Protein 7QH2 (pdb70)

Organism: Acetobacterium woodii (strain ATCC 29683 / DSM 1030 / JCM 2381 / KCTC 1655 / WB1) (NCBI:txid931626)

Structure (mmCIF, N/CA/C/O backbone):
data_7QH2
#
_entry.id   7QH2
#
_cell.length_a   1.00
_cell.length_b   1.00
_cell.length_c   1.00
_cell.angle_alpha   90.00
_cell.angle_beta   90.00
_cell.angle_gamma   90.00
#
_symmetry.space_group_name_H-M   'P 1'
#
loop_
_entity.id
_entity.type
_entity.pdbx_description
1 polymer 'Lactate dehydrogenase (NAD(+),ferredoxin) subunit LctC'
2 polymer 'Lactate dehydrogenase (NAD(+),ferredoxin) subunit LctB'
3 polymer 'Lactate dehydrogenase (NAD(+),ferredoxin) subunit LctD'
4 non-polymer 'FLAVIN-ADENINE DINUCLEOTIDE'
5 non-polymer 'FE (III) ION'
6 water water
#
loop_
_atom_site.group_PDB
_atom_site.id
_atom_site.type_symbol
_atom_site.label_atom_id
_atom_site.label_alt_id
_atom_site.label_comp_id
_atom_site.label_asym_id
_atom_site.label_entity_id
_atom_site.label_seq_id
_atom_site.pdbx_PDB_ins_code
_atom_site.Cartn_x
_atom_site.Cartn_y
_atom_site.Cartn_z
_atom_site.occupancy
_atom_site.B_iso_or_equiv
_atom_site.auth_seq_id
_atom_site.auth_comp_id
_atom_site.auth_asym_id
_atom_site.auth_atom_id
_atom_site.pdbx_PDB_model_num
ATOM 1 N N . GLU A 1 62 ? 100.904 112.587 181.256 1.00 146.71 62 GLU A N 1
ATOM 2 C CA . GLU A 1 62 ? 99.784 112.035 180.503 1.00 146.71 62 GLU A CA 1
ATOM 3 C C . GLU A 1 62 ? 98.735 113.108 180.220 1.00 146.71 62 GLU A C 1
ATOM 4 O O . GLU A 1 62 ? 98.838 114.234 180.708 1.00 146.71 62 GLU A O 1
ATOM 10 N N . LYS A 1 63 ? 97.731 112.751 179.423 1.00 143.25 63 LYS A N 1
ATOM 11 C CA . LYS A 1 63 ? 96.774 113.710 178.894 1.00 143.25 63 LYS A CA 1
ATOM 12 C C . LYS A 1 63 ? 95.378 113.391 179.409 1.00 143.25 63 LYS A C 1
ATOM 13 O O . LYS A 1 63 ? 94.983 112.225 179.496 1.00 143.25 63 LYS A O 1
ATOM 19 N N . VAL A 1 64 ? 94.631 114.443 179.754 1.00 140.27 64 VAL A N 1
ATOM 20 C CA . VAL A 1 64 ? 93.252 114.260 180.186 1.00 140.27 64 VAL A CA 1
ATOM 21 C C . VAL A 1 64 ? 92.387 113.943 178.967 1.00 140.27 64 VAL A C 1
ATOM 22 O O . VAL A 1 64 ? 92.610 114.459 177.863 1.00 140.27 64 VAL A O 1
ATOM 26 N N . ALA A 1 65 ? 91.435 113.035 179.147 1.00 133.77 65 ALA A N 1
ATOM 27 C CA . ALA A 1 65 ? 90.597 112.566 178.055 1.00 133.77 65 ALA A CA 1
ATOM 28 C C . ALA A 1 65 ? 89.227 113.228 178.101 1.00 133.77 65 ALA A C 1
ATOM 29 O O . ALA A 1 65 ? 88.796 113.759 179.128 1.00 133.77 65 ALA A O 1
ATOM 31 N N . ILE A 1 66 ? 88.546 113.189 176.962 1.00 126.49 66 ILE A N 1
ATOM 32 C CA . ILE A 1 66 ? 87.195 113.714 176.829 1.00 126.49 66 ILE A CA 1
ATOM 33 C C . ILE A 1 66 ? 86.253 112.536 176.619 1.00 126.49 66 ILE A C 1
ATOM 34 O O . ILE A 1 66 ? 86.682 111.437 176.244 1.00 126.49 66 ILE A O 1
ATOM 39 N N . ASP A 1 67 ? 84.974 112.750 176.911 1.00 126.11 67 ASP A N 1
ATOM 40 C CA . ASP A 1 67 ? 83.933 111.779 176.593 1.00 126.11 67 ASP A CA 1
ATOM 41 C C . ASP A 1 67 ? 83.264 112.197 175.288 1.00 126.11 67 ASP A C 1
ATOM 42 O O . ASP A 1 67 ? 82.539 113.193 175.228 1.00 126.11 67 ASP A O 1
ATOM 47 N N . LYS A 1 68 ? 83.525 111.440 174.222 1.00 120.42 68 LYS A N 1
ATOM 48 C CA . LYS A 1 68 ? 82.959 111.772 172.920 1.00 120.42 68 LYS A CA 1
ATOM 49 C C . LYS A 1 68 ? 81.508 111.328 172.772 1.00 120.42 68 LYS A C 1
ATOM 50 O O . LYS A 1 68 ? 80.912 111.569 171.717 1.00 120.42 68 LYS A O 1
ATOM 56 N N . SER A 1 69 ? 80.933 110.681 173.790 1.00 122.00 69 SER A N 1
ATOM 57 C CA . SER A 1 69 ? 79.524 110.308 173.734 1.00 122.00 69 SER A CA 1
ATOM 58 C C . SER A 1 69 ? 78.616 111.517 173.906 1.00 122.00 69 SER A C 1
ATOM 59 O O . SER A 1 69 ? 77.455 111.483 173.482 1.00 122.00 69 SER A O 1
ATOM 62 N N . LEU A 1 70 ? 79.125 112.584 174.526 1.00 121.52 70 LEU A N 1
ATOM 63 C CA . LEU A 1 70 ? 78.337 113.797 174.713 1.00 121.52 70 LEU A CA 1
ATOM 64 C C . LEU A 1 70 ? 78.118 114.522 173.394 1.00 121.52 70 LEU A C 1
ATOM 65 O O . LEU A 1 70 ? 77.065 115.135 173.182 1.00 121.52 70 LEU A O 1
ATOM 70 N N . TYR A 1 71 ? 79.091 114.446 172.493 1.00 117.90 71 TYR A N 1
ATOM 71 C CA . TYR A 1 71 ? 79.045 115.155 171.220 1.00 117.90 71 TYR A CA 1
ATOM 72 C C . TYR A 1 71 ? 78.671 114.159 170.131 1.00 117.90 71 TYR A C 1
ATOM 73 O O . TYR A 1 71 ? 79.456 113.268 169.795 1.00 117.90 71 TYR A O 1
ATOM 82 N N . ARG A 1 72 ? 77.470 114.305 169.581 1.00 117.24 72 ARG A N 1
ATOM 83 C CA . ARG A 1 72 ? 77.004 113.439 168.511 1.00 117.24 72 ARG A CA 1
ATOM 84 C C . ARG A 1 72 ? 76.254 114.259 167.472 1.00 117.24 72 ARG A C 1
ATOM 85 O O . ARG A 1 72 ? 75.639 115.282 167.790 1.00 117.24 72 ARG A O 1
ATOM 93 N N . GLY A 1 73 ? 76.326 113.807 166.228 1.00 115.87 73 GLY A N 1
ATOM 94 C CA . GLY A 1 73 ? 75.723 114.491 165.106 1.00 115.87 73 GLY A CA 1
ATOM 95 C C . GLY A 1 73 ? 76.763 115.175 164.232 1.00 115.87 73 GLY A C 1
ATOM 96 O O . GLY A 1 73 ? 77.805 115.646 164.694 1.00 115.87 73 GLY A O 1
ATOM 97 N N . ILE A 1 74 ? 76.462 115.220 162.935 1.00 114.57 74 ILE A N 1
ATOM 98 C CA . ILE A 1 74 ? 77.345 115.857 161.965 1.00 114.57 74 ILE A CA 1
ATOM 99 C C . ILE A 1 74 ? 76.596 117.007 161.304 1.00 114.57 74 ILE A C 1
ATOM 100 O O . ILE A 1 74 ? 75.593 116.795 160.614 1.00 114.57 74 ILE A O 1
ATOM 105 N N . THR A 1 75 ? 77.076 118.229 161.513 1.00 112.65 75 THR A N 1
ATOM 106 C CA . THR A 1 75 ? 76.356 119.405 161.047 1.00 112.65 75 THR A CA 1
ATOM 107 C C . THR A 1 75 ? 76.958 119.935 159.752 1.00 112.65 75 THR A C 1
ATOM 108 O O . THR A 1 75 ? 78.170 120.134 159.645 1.00 112.65 75 THR A O 1
ATOM 112 N N . VAL A 1 76 ? 76.102 120.160 158.758 1.00 112.00 76 VAL A N 1
ATOM 113 C CA . VAL A 1 76 ? 76.484 120.841 157.528 1.00 112.00 76 VAL A CA 1
ATOM 114 C C . VAL A 1 76 ? 76.019 122.287 157.606 1.00 112.00 76 VAL A C 1
ATOM 115 O O . VAL A 1 76 ? 74.812 122.558 157.608 1.00 112.00 76 VAL A O 1
ATOM 119 N N . TYR A 1 77 ? 76.969 123.216 157.661 1.00 110.21 77 TYR A N 1
ATOM 120 C CA . TYR A 1 77 ? 76.619 124.627 157.597 1.00 110.21 77 TYR A CA 1
ATOM 121 C C . TYR A 1 77 ? 76.190 124.988 156.182 1.00 110.21 77 TYR A C 1
ATOM 122 O O . TYR A 1 77 ? 76.947 124.822 155.222 1.00 110.21 77 TYR A O 1
ATOM 131 N N . VAL A 1 78 ? 74.965 125.482 156.057 1.00 112.80 78 VAL A N 1
ATOM 132 C CA . VAL A 1 78 ? 74.344 125.736 154.765 1.00 112.80 78 VAL A CA 1
ATOM 133 C C . VAL A 1 78 ? 74.880 127.069 154.257 1.00 112.80 78 VAL A C 1
ATOM 134 O O . VAL A 1 78 ? 74.648 128.119 154.861 1.00 112.80 78 VAL A O 1
ATOM 138 N N . ASP A 1 79 ? 75.605 127.025 153.143 1.00 115.13 79 ASP A N 1
ATOM 139 C CA . ASP A 1 79 ? 76.120 128.248 152.545 1.00 115.13 79 ASP A CA 1
ATOM 140 C C . ASP A 1 79 ? 75.134 128.782 151.514 1.00 115.13 79 ASP A C 1
ATOM 141 O O . ASP A 1 79 ? 74.621 128.038 150.674 1.00 115.13 79 ASP A O 1
ATOM 146 N N . HIS A 1 80 ? 74.882 130.085 151.579 1.00 119.38 80 HIS A N 1
ATOM 147 C CA . HIS A 1 80 ? 73.909 130.727 150.709 1.00 119.38 80 HIS A CA 1
ATOM 148 C C . HIS A 1 80 ? 74.232 132.210 150.631 1.00 119.38 80 HIS A C 1
ATOM 149 O O . HIS A 1 80 ? 74.954 132.751 151.472 1.00 119.38 80 HIS A O 1
ATOM 156 N N . ILE A 1 81 ? 73.678 132.863 149.613 1.00 122.48 81 ILE A N 1
ATOM 157 C CA . ILE A 1 81 ? 73.793 134.309 149.446 1.00 122.48 81 ILE A CA 1
ATOM 158 C C . ILE A 1 81 ? 72.367 134.835 149.327 1.00 122.48 81 ILE A C 1
ATOM 159 O O . ILE A 1 81 ? 71.779 134.807 148.237 1.00 122.48 81 ILE A O 1
ATOM 164 N N . GLU A 1 82 ? 71.816 135.305 150.457 1.00 124.60 82 GLU A N 1
ATOM 165 C CA . GLU A 1 82 ? 70.449 135.835 150.572 1.00 124.60 82 GLU A CA 1
ATOM 166 C C . GLU A 1 82 ? 69.395 134.846 150.075 1.00 124.60 82 GLU A C 1
ATOM 167 O O . GLU A 1 82 ? 68.485 135.205 149.325 1.00 124.60 82 GLU A O 1
ATOM 173 N N . GLY A 1 83 ? 69.518 133.590 150.495 1.00 123.14 83 GLY A N 1
ATOM 174 C CA . GLY A 1 83 ? 68.539 132.581 150.160 1.00 123.14 83 GLY A CA 1
ATOM 175 C C . GLY A 1 83 ? 68.980 131.535 149.164 1.00 123.14 83 GLY A C 1
ATOM 176 O O . GLY A 1 83 ? 68.674 130.353 149.364 1.00 123.14 83 GLY A O 1
ATOM 177 N N . GLN A 1 84 ? 69.696 131.918 148.111 1.00 122.39 84 GLN A N 1
ATOM 178 C CA . GLN A 1 84 ? 70.081 130.980 147.059 1.00 122.39 84 GLN A CA 1
ATOM 179 C C . GLN A 1 84 ? 71.250 130.151 147.573 1.00 122.39 84 GLN A C 1
ATOM 180 O O . GLN A 1 84 ? 72.353 130.665 147.771 1.00 122.39 84 GLN A O 1
ATOM 186 N N . ILE A 1 85 ? 71.001 128.858 147.785 1.00 117.73 85 ILE A N 1
ATOM 187 C CA . ILE A 1 85 ? 71.975 127.982 148.422 1.00 117.73 85 ILE A CA 1
ATOM 188 C C . ILE A 1 85 ? 73.094 127.647 147.444 1.00 117.73 85 ILE A C 1
ATOM 189 O O . ILE A 1 85 ? 72.849 127.341 146.269 1.00 117.73 85 ILE A O 1
ATOM 194 N N . HIS A 1 86 ? 74.333 127.739 147.924 1.00 114.76 86 HIS A N 1
ATOM 195 C CA . HIS A 1 86 ? 75.484 127.288 147.162 1.00 114.76 86 HIS A CA 1
ATOM 196 C C . HIS A 1 86 ? 75.410 125.775 146.948 1.00 114.76 86 HIS A C 1
ATOM 197 O O . HIS A 1 86 ? 74.930 125.042 147.817 1.00 114.76 86 HIS A O 1
ATOM 204 N N . PRO A 1 87 ? 75.864 125.282 145.791 1.00 114.67 87 PRO A N 1
ATOM 205 C CA . PRO A 1 87 ? 75.812 123.829 145.548 1.00 114.67 87 PRO A CA 1
ATOM 206 C C . PRO A 1 87 ? 76.802 123.014 146.369 1.00 114.67 87 PRO A C 1
ATOM 207 O O . PRO A 1 87 ? 76.765 121.780 146.298 1.00 114.67 87 PRO A O 1
ATOM 211 N N . VAL A 1 88 ? 77.684 123.653 147.144 1.00 114.11 88 VAL A N 1
ATOM 212 C CA . VAL A 1 88 ? 78.608 122.896 147.984 1.00 114.11 88 VAL A CA 1
ATOM 213 C C . VAL A 1 88 ? 77.880 122.320 149.197 1.00 114.11 88 VAL A C 1
ATOM 214 O O . VAL A 1 88 ? 78.362 121.369 149.822 1.00 114.11 88 VAL A O 1
ATOM 218 N N . THR A 1 89 ? 76.703 122.860 149.534 1.00 114.74 89 THR A N 1
ATOM 219 C CA . THR A 1 89 ? 75.941 122.354 150.672 1.00 114.74 89 THR A CA 1
ATOM 220 C C . THR A 1 89 ? 75.365 120.970 150.398 1.00 114.74 89 THR A C 1
ATOM 221 O O . THR A 1 89 ? 75.416 120.096 151.271 1.00 114.74 89 THR A O 1
ATOM 225 N N . PHE A 1 90 ? 74.840 120.747 149.190 1.00 117.62 90 PHE A N 1
ATOM 226 C CA . PHE A 1 90 ? 74.211 119.468 148.875 1.00 117.62 90 PHE A CA 1
ATOM 227 C C . PHE A 1 90 ? 75.244 118.358 148.729 1.00 117.62 90 PHE A C 1
ATOM 228 O O . PHE A 1 90 ? 74.954 117.196 149.031 1.00 117.62 90 PHE A O 1
ATOM 236 N N . GLU A 1 91 ? 76.455 118.695 148.277 1.00 116.76 91 GLU A N 1
ATOM 237 C CA . GLU A 1 91 ? 77.520 117.698 148.219 1.00 116.76 91 GLU A CA 1
ATOM 238 C C . GLU A 1 91 ? 77.984 117.290 149.610 1.00 116.76 91 GLU A C 1
ATOM 239 O O . GLU A 1 91 ? 78.465 116.167 149.798 1.00 116.76 91 GLU A O 1
ATOM 245 N N . LEU A 1 92 ? 77.852 118.181 150.594 1.00 114.21 92 LEU A N 1
ATOM 246 C CA . LEU A 1 92 ? 78.272 117.838 151.946 1.00 114.21 92 LEU A CA 1
ATOM 247 C C . LEU A 1 92 ? 77.210 117.039 152.681 1.00 114.21 92 LEU A C 1
ATOM 248 O O . LEU A 1 92 ? 77.537 116.312 153.623 1.00 114.21 92 LEU A O 1
ATOM 253 N N . ILE A 1 93 ? 75.943 117.167 152.278 1.00 115.90 93 ILE A N 1
ATOM 254 C CA . ILE A 1 93 ? 74.881 116.372 152.888 1.00 115.90 93 ILE A CA 1
ATOM 255 C C . ILE A 1 93 ? 75.033 114.904 152.514 1.00 115.90 93 ILE A C 1
ATOM 256 O O . ILE A 1 93 ? 74.912 114.021 153.373 1.00 115.90 93 ILE A O 1
ATOM 261 N N . GLY A 1 94 ? 75.336 114.619 151.244 1.00 116.60 94 GLY A N 1
ATOM 262 C CA . GLY A 1 94 ? 75.597 113.251 150.834 1.00 116.60 94 GLY A CA 1
ATOM 263 C C . GLY A 1 94 ? 76.865 112.672 151.419 1.00 116.60 94 GLY A C 1
ATOM 264 O O . GLY A 1 94 ? 76.974 111.453 151.578 1.00 116.60 94 GLY A O 1
ATOM 265 N N . LYS A 1 95 ? 77.838 113.524 151.745 1.00 114.81 95 LYS A N 1
ATOM 266 C CA . LYS A 1 95 ? 79.018 113.036 152.446 1.00 114.81 95 LYS A CA 1
ATOM 267 C C . LYS A 1 95 ? 78.747 112.854 153.933 1.00 114.81 95 LYS A C 1
ATOM 268 O O . LYS A 1 95 ? 79.259 111.906 154.537 1.00 114.81 95 LYS A O 1
ATOM 274 N N . ALA A 1 96 ? 77.938 113.734 154.533 1.00 116.75 96 ALA A N 1
ATOM 275 C CA . ALA A 1 96 ? 77.632 113.604 155.956 1.00 116.75 96 ALA A CA 1
ATOM 276 C C . ALA A 1 96 ? 76.739 112.402 156.223 1.00 116.75 96 ALA A C 1
ATOM 277 O O . ALA A 1 96 ? 76.895 111.727 157.245 1.00 116.75 96 ALA A O 1
ATOM 279 N N . ARG A 1 97 ? 75.801 112.114 155.315 1.00 119.33 97 ARG A N 1
ATOM 280 C CA . ARG A 1 97 ? 74.965 110.927 155.469 1.00 119.33 97 ARG A CA 1
ATOM 281 C C . ARG A 1 97 ? 75.765 109.648 155.259 1.00 119.33 97 ARG A C 1
ATOM 282 O O . ARG A 1 97 ? 75.398 108.595 155.793 1.00 119.33 97 ARG A O 1
ATOM 290 N N . GLU A 1 98 ? 76.854 109.718 154.494 1.00 118.13 98 GLU A N 1
ATOM 291 C CA . GLU A 1 98 ? 77.754 108.579 154.360 1.00 118.13 98 GLU A CA 1
ATOM 292 C C . GLU A 1 98 ? 78.621 108.414 155.604 1.00 118.13 98 GLU A C 1
ATOM 293 O O . GLU A 1 98 ? 78.810 107.293 156.091 1.00 118.13 98 GLU A O 1
ATOM 299 N N . LEU A 1 99 ? 79.138 109.523 156.142 1.00 116.50 99 LEU A N 1
ATOM 300 C CA . LEU A 1 99 ? 80.028 109.449 157.298 1.00 116.50 99 LEU A CA 1
ATOM 301 C C . LEU A 1 99 ? 79.274 109.121 158.581 1.00 116.50 99 LEU A C 1
ATOM 302 O O . LEU A 1 99 ? 79.796 108.396 159.435 1.00 116.50 99 LEU A O 1
ATOM 307 N N . ALA A 1 100 ? 78.053 109.639 158.740 1.00 117.85 100 ALA A N 1
ATOM 308 C CA . ALA A 1 100 ? 77.316 109.402 159.978 1.00 117.85 100 ALA A CA 1
ATOM 309 C C . ALA A 1 100 ? 76.657 108.028 159.993 1.00 117.85 100 ALA A C 1
ATOM 310 O O . ALA A 1 100 ? 76.180 107.585 161.044 1.00 117.85 100 ALA A O 1
ATOM 312 N N . ALA A 1 101 ? 76.609 107.346 158.846 1.00 118.66 101 ALA A N 1
ATOM 313 C CA . ALA A 1 101 ? 76.109 105.976 158.822 1.00 118.66 101 ALA A CA 1
ATOM 314 C C . ALA A 1 101 ? 77.147 104.998 159.356 1.00 118.66 101 ALA A C 1
ATOM 315 O O . ALA A 1 101 ? 76.802 103.873 159.737 1.00 118.66 101 ALA A O 1
ATOM 317 N N . VAL A 1 102 ? 78.417 105.409 159.389 1.00 118.51 102 VAL A N 1
ATOM 318 C CA . VAL A 1 102 ? 79.472 104.584 159.967 1.00 118.51 102 VAL A CA 1
ATOM 319 C C . VAL A 1 102 ? 79.331 104.527 161.483 1.00 118.51 102 VAL A C 1
ATOM 320 O O . VAL A 1 102 ? 79.606 103.494 162.107 1.00 118.51 102 VAL A O 1
ATOM 324 N N . ILE A 1 103 ? 78.852 105.609 162.094 1.00 118.90 103 ILE A N 1
ATOM 325 C CA . ILE A 1 103 ? 78.821 105.744 163.544 1.00 118.90 103 ILE A CA 1
ATOM 326 C C . ILE A 1 103 ? 77.410 105.765 164.108 1.00 118.90 103 ILE A C 1
ATOM 327 O O . ILE A 1 103 ? 77.241 105.619 165.323 1.00 118.90 103 ILE A O 1
ATOM 332 N N . GLY A 1 104 ? 76.389 105.928 163.269 1.00 118.84 104 GLY A N 1
ATOM 333 C CA . GLY A 1 104 ? 75.020 105.968 163.738 1.00 118.84 104 GLY A CA 1
ATOM 334 C C . GLY A 1 104 ? 74.550 107.315 164.236 1.00 118.84 104 GLY A C 1
ATOM 335 O O . GLY A 1 104 ? 73.540 107.374 164.949 1.00 118.84 104 GLY A O 1
ATOM 336 N N . HIS A 1 105 ? 75.245 108.394 163.893 1.00 119.31 105 HIS A N 1
ATOM 337 C CA . HIS A 1 105 ? 74.862 109.715 164.358 1.00 119.31 105 HIS A CA 1
ATOM 338 C C . HIS A 1 105 ? 73.866 110.353 163.389 1.00 119.31 105 HIS A C 1
ATOM 339 O O . HIS A 1 105 ? 73.769 109.944 162.230 1.00 119.31 105 HIS A O 1
ATOM 346 N N . PRO A 1 106 ? 73.083 111.331 163.846 1.00 118.73 106 PRO A N 1
ATOM 347 C CA . PRO A 1 106 ? 72.231 112.070 162.908 1.00 118.73 106 PRO A CA 1
ATOM 348 C C . PRO A 1 106 ? 73.027 113.091 162.108 1.00 118.73 106 PRO A C 1
ATOM 349 O O . PRO A 1 106 ? 74.221 113.301 162.335 1.00 118.73 106 PRO A O 1
ATOM 353 N N . VAL A 1 107 ? 72.346 113.730 161.161 1.00 118.96 107 VAL A N 1
ATOM 354 C CA . VAL A 1 107 ? 72.949 114.724 160.279 1.00 118.96 107 VAL A CA 1
ATOM 355 C C . VAL A 1 107 ? 72.173 116.022 160.469 1.00 118.96 107 VAL A C 1
ATOM 356 O O . VAL A 1 107 ? 70.958 116.071 160.261 1.00 118.96 107 VAL A O 1
ATOM 360 N N . TYR A 1 108 ? 72.876 117.081 160.859 1.00 117.87 108 TYR A N 1
ATOM 361 C CA . TYR A 1 108 ? 72.234 118.361 161.112 1.00 117.87 108 TYR A CA 1
ATOM 362 C C . TYR A 1 108 ? 72.568 119.371 160.020 1.00 117.87 108 TYR A C 1
ATOM 363 O O . TYR A 1 108 ? 73.505 119.190 159.237 1.00 117.87 108 TYR A O 1
ATOM 372 N N . ALA A 1 109 ? 71.783 120.447 159.976 1.00 116.52 109 ALA A N 1
ATOM 373 C CA . ALA A 1 109 ? 72.015 121.551 159.051 1.00 116.52 109 ALA A CA 1
ATOM 374 C C . ALA A 1 109 ? 71.787 122.861 159.785 1.00 116.52 109 ALA A C 1
ATOM 375 O O . ALA A 1 109 ? 70.735 123.052 160.402 1.00 116.52 109 ALA A O 1
ATOM 377 N N . LEU A 1 110 ? 72.766 123.757 159.716 1.00 113.53 110 LEU A N 1
ATOM 378 C CA . LEU A 1 110 ? 72.630 125.060 160.347 1.00 113.53 110 LEU A CA 1
ATOM 379 C C . LEU A 1 110 ? 72.291 126.122 159.306 1.00 113.53 110 LEU A C 1
ATOM 380 O O . LEU A 1 110 ? 72.898 126.192 158.235 1.00 113.53 110 LEU A O 1
ATOM 385 N N . LEU A 1 111 ? 71.315 126.963 159.638 1.00 116.61 111 LEU A N 1
ATOM 386 C CA . LEU A 1 111 ? 70.768 127.912 158.682 1.00 116.61 111 LEU A CA 1
ATOM 387 C C . LEU A 1 111 ? 70.777 129.307 159.294 1.00 116.61 111 LEU A C 1
ATOM 388 O O . LEU A 1 111 ? 70.237 129.526 160.382 1.00 116.61 111 LEU A O 1
ATOM 393 N N . MET A 1 112 ? 71.396 130.246 158.580 1.00 115.48 112 MET A N 1
ATOM 394 C CA . MET A 1 112 ? 71.580 131.611 159.057 1.00 115.48 112 MET A CA 1
ATOM 395 C C . MET A 1 112 ? 71.195 132.584 157.954 1.00 115.48 112 MET A C 1
ATOM 396 O O . MET A 1 112 ? 71.713 132.495 156.839 1.00 115.48 112 MET A O 1
ATOM 401 N N . GLY A 1 113 ? 70.308 133.517 158.273 1.00 119.63 113 GLY A N 1
ATOM 402 C CA . GLY A 1 113 ? 69.883 134.506 157.304 1.00 119.63 113 GLY A CA 1
ATOM 403 C C . GLY A 1 113 ? 68.777 135.368 157.868 1.00 119.63 113 GLY A C 1
ATOM 404 O O . GLY A 1 113 ? 68.539 135.404 159.079 1.00 119.63 113 GLY A O 1
ATOM 405 N N . THR A 1 114 ? 68.101 136.072 156.957 1.00 123.98 114 THR A N 1
ATOM 406 C CA . THR A 1 114 ? 67.039 137.002 157.326 1.00 123.98 114 THR A CA 1
ATOM 407 C C . THR A 1 114 ? 65.645 136.548 156.895 1.00 123.98 114 THR A C 1
ATOM 408 O O . THR A 1 114 ? 64.731 136.550 157.725 1.00 123.98 114 THR A O 1
ATOM 412 N N . ASN A 1 115 ? 65.454 136.161 155.633 1.00 126.25 115 ASN A N 1
ATOM 413 C CA . ASN A 1 115 ? 64.147 135.718 155.143 1.00 126.25 115 ASN A CA 1
ATOM 414 C C . ASN A 1 115 ? 64.175 134.306 154.570 1.00 126.25 115 ASN A C 1
ATOM 415 O O . ASN A 1 115 ? 63.556 134.049 153.534 1.00 126.25 115 ASN A O 1
ATOM 420 N N . ILE A 1 116 ? 64.866 133.375 155.222 1.00 126.20 116 ILE A N 1
ATOM 421 C CA . ILE A 1 116 ? 65.152 132.105 154.563 1.00 126.20 116 ILE A CA 1
ATOM 422 C C . ILE A 1 116 ? 64.557 130.909 155.299 1.00 126.20 116 ILE A C 1
ATOM 423 O O . ILE A 1 116 ? 65.021 129.776 155.125 1.00 126.20 116 ILE A O 1
ATOM 428 N N . THR A 1 117 ? 63.509 131.128 156.097 1.00 127.86 117 THR A N 1
ATOM 429 C CA . THR A 1 117 ? 62.919 130.001 156.817 1.00 127.86 117 THR A CA 1
ATOM 430 C C . THR A 1 117 ? 62.087 129.111 155.898 1.00 127.86 117 THR A C 1
ATOM 431 O O . THR A 1 117 ? 61.826 127.950 156.232 1.00 127.86 117 THR A O 1
ATOM 435 N N . GLU A 1 118 ? 61.685 129.621 154.729 1.00 129.94 118 GLU A N 1
ATOM 436 C CA . GLU A 1 118 ? 60.980 128.788 153.760 1.00 129.94 118 GLU A CA 1
ATOM 437 C C . GLU A 1 118 ? 61.949 127.995 152.894 1.00 129.94 118 GLU A C 1
ATOM 438 O O . GLU A 1 118 ? 61.521 127.164 152.087 1.00 129.94 118 GLU A O 1
ATOM 444 N N . LYS A 1 119 ? 63.252 128.246 153.038 1.00 128.90 119 LYS A N 1
ATOM 445 C CA . LYS A 1 119 ? 64.250 127.452 152.332 1.00 128.90 119 LYS A CA 1
ATOM 446 C C . LYS A 1 119 ? 64.712 126.259 153.161 1.00 128.90 119 LYS A C 1
ATOM 447 O O . LYS A 1 119 ? 65.710 125.618 152.815 1.00 128.90 119 LYS A O 1
ATOM 453 N N . ALA A 1 120 ? 64.009 125.950 154.254 1.00 130.09 120 ALA A N 1
ATOM 454 C CA . ALA A 1 120 ? 64.486 124.927 155.177 1.00 130.09 120 ALA A CA 1
ATOM 455 C C . ALA A 1 120 ? 64.056 123.523 154.772 1.00 130.09 120 ALA A C 1
ATOM 456 O O . ALA A 1 120 ? 64.806 122.566 154.993 1.00 130.09 120 ALA A O 1
ATOM 458 N N . ASP A 1 121 ? 62.860 123.361 154.197 1.00 132.62 121 ASP A N 1
ATOM 459 C CA . ASP A 1 121 ? 62.429 122.013 153.829 1.00 132.62 121 ASP A CA 1
ATOM 460 C C . ASP A 1 121 ? 63.047 121.553 152.510 1.00 132.62 121 ASP A C 1
ATOM 461 O O . ASP A 1 121 ? 62.924 120.376 152.157 1.00 132.62 121 ASP A O 1
ATOM 466 N N . GLU A 1 122 ? 63.704 122.454 151.769 1.00 131.52 122 GLU A N 1
ATOM 467 C CA . GLU A 1 122 ? 64.627 122.009 150.725 1.00 131.52 122 GLU A CA 1
ATOM 468 C C . GLU A 1 122 ? 65.796 121.225 151.306 1.00 131.52 122 GLU A C 1
ATOM 469 O O . GLU A 1 122 ? 66.309 120.306 150.658 1.00 131.52 122 GLU A O 1
ATOM 475 N N . LEU A 1 123 ? 66.239 121.575 152.516 1.00 128.14 123 LEU A N 1
ATOM 476 C CA . LEU A 1 123 ? 67.267 120.781 153.177 1.00 128.14 123 LEU A CA 1
ATOM 477 C C . LEU A 1 123 ? 66.707 119.452 153.660 1.00 128.14 123 LEU A C 1
ATOM 478 O O . LEU A 1 123 ? 67.447 118.467 153.756 1.00 128.14 123 LEU A O 1
ATOM 483 N N . LEU A 1 124 ? 65.405 119.404 153.958 1.00 129.98 124 LEU A N 1
ATOM 484 C CA . LEU A 1 124 ? 64.790 118.170 154.436 1.00 129.98 124 LEU A CA 1
ATOM 485 C C . LEU A 1 124 ? 64.623 117.150 153.318 1.00 129.98 124 LEU A C 1
ATOM 486 O O . LEU A 1 124 ? 64.519 115.948 153.589 1.00 129.98 124 LEU A O 1
ATOM 491 N N . LYS A 1 125 ? 64.596 117.602 152.063 1.00 130.26 125 LYS A N 1
ATOM 492 C CA . LYS A 1 125 ? 64.438 116.707 150.924 1.00 130.26 125 LYS A CA 1
ATOM 493 C C . LYS A 1 125 ? 65.734 116.021 150.510 1.00 130.26 125 LYS A C 1
ATOM 494 O O . LYS A 1 125 ? 65.735 115.293 149.512 1.00 130.26 125 LYS A O 1
ATOM 500 N N . TYR A 1 126 ? 66.832 116.242 151.229 1.00 126.47 126 TYR A N 1
ATOM 501 C CA . TYR A 1 126 ? 68.082 115.547 150.951 1.00 126.47 126 TYR A CA 1
ATOM 502 C C . TYR A 1 126 ? 68.449 114.533 152.027 1.00 126.47 126 TYR A C 1
ATOM 503 O O . TYR A 1 126 ? 69.494 113.885 151.911 1.00 126.47 126 TYR A O 1
ATOM 512 N N . GLY A 1 127 ? 67.624 114.379 153.061 1.00 126.01 127 GLY A N 1
ATOM 513 C CA . GLY A 1 127 ? 67.899 113.430 154.119 1.00 126.01 127 GLY A CA 1
ATOM 514 C C . GLY A 1 127 ? 68.432 114.028 155.400 1.00 126.01 127 GLY A C 1
ATOM 515 O O . GLY A 1 127 ? 68.995 113.293 156.220 1.00 126.01 127 GLY A O 1
ATOM 516 N N . VAL A 1 128 ? 68.271 115.337 155.605 1.00 124.52 128 VAL A N 1
ATOM 517 C CA . VAL A 1 128 ? 68.802 115.973 156.803 1.00 124.52 128 VAL A CA 1
ATOM 518 C C . VAL A 1 128 ? 67.845 115.754 157.967 1.00 124.52 128 VAL A C 1
ATOM 519 O O . VAL A 1 128 ? 66.633 115.979 157.854 1.00 124.52 128 VAL A O 1
ATOM 523 N N . ASP A 1 129 ? 68.394 115.303 159.101 1.00 123.37 129 ASP A N 1
ATOM 524 C CA . ASP A 1 129 ? 67.568 114.978 160.259 1.00 123.37 129 ASP A CA 1
ATOM 525 C C . ASP A 1 129 ? 67.018 116.223 160.949 1.00 123.37 129 ASP A C 1
ATOM 526 O O . ASP A 1 129 ? 65.834 116.256 161.301 1.00 123.37 129 ASP A O 1
ATOM 531 N N . LYS A 1 130 ? 67.842 117.248 161.154 1.00 122.84 130 LYS A N 1
ATOM 532 C CA . LYS A 1 130 ? 67.367 118.462 161.804 1.00 122.84 130 LYS A CA 1
ATOM 533 C C . LYS A 1 130 ? 67.951 119.674 161.097 1.00 122.84 130 LYS A C 1
ATOM 534 O O . LYS A 1 130 ? 69.148 119.722 160.803 1.00 122.84 130 LYS A O 1
ATOM 540 N N . VAL A 1 131 ? 67.092 120.659 160.843 1.00 122.78 131 VAL A N 1
ATOM 541 C CA . VAL A 1 131 ? 67.478 121.901 160.176 1.00 122.78 131 VAL A CA 1
ATOM 542 C C . VAL A 1 131 ? 67.298 123.019 161.200 1.00 122.78 131 VAL A C 1
ATOM 543 O O . VAL A 1 131 ? 66.194 123.538 161.391 1.00 122.78 131 VAL A O 1
ATOM 547 N N . PHE A 1 132 ? 68.385 123.392 161.870 1.00 118.87 132 PHE A N 1
ATOM 548 C CA . PHE A 1 132 ? 68.331 124.484 162.831 1.00 118.87 132 PHE A CA 1
ATOM 549 C C . PHE A 1 132 ? 68.404 125.821 162.106 1.00 118.87 132 PHE A C 1
ATOM 550 O O . PHE A 1 132 ? 69.381 126.119 161.413 1.00 118.87 132 PHE A O 1
ATOM 558 N N . VAL A 1 133 ? 67.361 126.630 162.266 1.00 119.61 133 VAL A N 1
ATOM 559 C CA . VAL A 1 133 ? 67.208 127.860 161.500 1.00 119.61 133 VAL A CA 1
ATOM 560 C C . VAL A 1 133 ? 67.309 129.056 162.435 1.00 119.61 133 VAL A C 1
ATOM 561 O O . VAL A 1 133 ? 66.488 129.220 163.343 1.00 119.61 133 VAL A O 1
ATOM 565 N N . TYR A 1 134 ? 68.318 129.892 162.207 1.00 117.29 134 TYR A N 1
ATOM 566 C CA . TYR A 1 134 ? 68.429 131.200 162.836 1.00 117.29 134 TYR A CA 1
ATOM 567 C C . TYR A 1 134 ? 68.057 132.255 161.806 1.00 117.29 134 TYR A C 1
ATOM 568 O O . TYR A 1 134 ? 68.751 132.418 160.798 1.00 117.29 134 TYR A O 1
ATOM 577 N N . ASP A 1 135 ? 66.964 132.974 162.060 1.00 122.73 135 ASP A N 1
ATOM 578 C CA . ASP A 1 135 ? 66.350 133.822 161.047 1.00 122.73 135 ASP A CA 1
ATOM 579 C C . ASP A 1 135 ? 66.184 135.250 161.578 1.00 122.73 135 ASP A C 1
ATOM 580 O O . ASP A 1 135 ? 65.124 135.862 161.504 1.00 122.73 135 ASP A O 1
ATOM 585 N N . LYS A 1 136 ? 67.270 135.796 162.125 1.00 122.16 136 LYS A N 1
ATOM 586 C CA . LYS A 1 136 ? 67.251 137.146 162.662 1.00 122.16 136 LYS A CA 1
ATOM 587 C C . LYS A 1 136 ? 67.539 138.167 161.557 1.00 122.16 136 LYS A C 1
ATOM 588 O O . LYS A 1 136 ? 68.218 137.852 160.577 1.00 122.16 136 LYS A O 1
ATOM 594 N N . PRO A 1 137 ? 67.025 139.400 161.685 1.00 121.75 137 PRO A N 1
ATOM 595 C CA . PRO A 1 137 ? 67.204 140.378 160.593 1.00 121.75 137 PRO A CA 1
ATOM 596 C C . PRO A 1 137 ? 68.624 140.900 160.429 1.00 121.75 137 PRO A C 1
ATOM 597 O O . PRO A 1 137 ? 68.932 141.492 159.387 1.00 121.75 137 PRO A O 1
ATOM 601 N N . GLU A 1 138 ? 69.501 140.708 161.417 1.00 119.75 138 GLU A N 1
ATOM 602 C CA . GLU A 1 138 ? 70.871 141.194 161.288 1.00 119.75 138 GLU A CA 1
ATOM 603 C C . GLU A 1 138 ? 71.772 140.226 160.531 1.00 119.75 138 GLU A C 1
ATOM 604 O O . GLU A 1 138 ? 72.959 140.517 160.351 1.00 119.75 138 GLU A O 1
ATOM 610 N N . LEU A 1 139 ? 71.243 139.087 160.085 1.00 117.81 139 LEU A N 1
ATOM 611 C CA . LEU A 1 139 ? 72.047 138.094 159.384 1.00 117.81 139 LEU A CA 1
ATOM 612 C C . LEU A 1 139 ? 71.906 138.165 157.868 1.00 117.81 139 LEU A C 1
ATOM 613 O O . LEU A 1 139 ? 71.964 137.119 157.213 1.00 117.81 139 LEU A O 1
ATOM 618 N N . LYS A 1 140 ? 71.723 139.359 157.297 1.00 117.05 140 LYS A N 1
ATOM 619 C CA . LYS A 1 140 ? 71.513 139.464 155.856 1.00 117.05 140 LYS A CA 1
ATOM 620 C C . LYS A 1 140 ? 72.799 139.231 155.074 1.00 117.05 140 LYS A C 1
ATOM 621 O O . LYS A 1 140 ? 72.883 138.280 154.288 1.00 117.05 140 LYS A O 1
ATOM 627 N N . HIS A 1 141 ? 73.805 140.075 155.271 1.00 113.51 141 HIS A N 1
ATOM 628 C CA . HIS A 1 141 ? 75.114 139.884 154.672 1.00 113.51 141 HIS A CA 1
ATOM 629 C C . HIS A 1 141 ? 76.041 139.233 155.688 1.00 113.51 141 HIS A C 1
ATOM 630 O O . HIS A 1 141 ? 75.789 139.260 156.895 1.00 113.51 141 HIS A O 1
ATOM 637 N N . PHE A 1 142 ? 77.119 138.637 155.189 1.00 106.16 142 PHE A N 1
ATOM 638 C CA . PHE A 1 142 ? 78.045 137.924 156.057 1.00 106.16 142 PHE A CA 1
ATOM 639 C C . PHE A 1 142 ? 78.944 138.918 156.780 1.00 106.16 142 PHE A C 1
ATOM 640 O O . PHE A 1 142 ? 79.911 139.429 156.204 1.00 106.16 142 PHE A O 1
ATOM 648 N N . VAL A 1 143 ? 78.610 139.201 158.034 1.00 104.44 143 VAL A N 1
ATOM 649 C CA . VAL A 1 143 ? 79.510 139.848 158.978 1.00 104.44 143 VAL A CA 1
ATOM 650 C C . VAL A 1 143 ? 79.873 138.810 160.028 1.00 104.44 143 VAL A C 1
ATOM 651 O O . VAL A 1 143 ? 79.042 137.968 160.385 1.00 104.44 143 VAL A O 1
ATOM 655 N N . ILE A 1 144 ? 81.118 138.857 160.506 1.00 101.24 144 ILE A N 1
ATOM 656 C CA . ILE A 1 144 ? 81.685 137.698 161.190 1.00 101.24 144 ILE A CA 1
ATOM 657 C C . ILE A 1 144 ? 81.158 137.576 162.619 1.00 101.24 144 ILE A C 1
ATOM 658 O O . ILE A 1 144 ? 80.898 136.465 163.094 1.00 101.24 144 ILE A O 1
ATOM 663 N N . GLU A 1 145 ? 80.926 138.703 163.306 1.00 104.17 145 GLU A N 1
ATOM 664 C CA . GLU A 1 145 ? 80.553 138.625 164.722 1.00 104.17 145 GLU A CA 1
ATOM 665 C C . GLU A 1 145 ? 79.127 138.132 164.978 1.00 104.17 145 GLU A C 1
ATOM 666 O O . GLU A 1 145 ? 78.944 137.364 165.935 1.00 104.17 145 GLU A O 1
ATOM 672 N N . PRO A 1 146 ? 78.086 138.521 164.218 1.00 106.25 146 PRO A N 1
ATOM 673 C CA . PRO A 1 146 ? 76.804 137.818 164.401 1.00 106.25 146 PRO A CA 1
ATOM 674 C C . PRO A 1 146 ? 76.832 136.379 163.924 1.00 106.25 146 PRO A C 1
ATOM 675 O O . PRO A 1 146 ? 76.094 135.544 164.460 1.00 106.25 146 PRO A O 1
ATOM 679 N N . TYR A 1 147 ? 77.663 136.060 162.933 1.00 106.82 147 TYR A N 1
ATOM 680 C CA . TYR A 1 147 ? 77.703 134.698 162.416 1.00 106.82 147 TYR A CA 1
ATOM 681 C C . TYR A 1 147 ? 78.506 133.773 163.324 1.00 106.82 147 TYR A C 1
ATOM 682 O O . TYR A 1 147 ? 78.179 132.588 163.448 1.00 106.82 147 TYR A O 1
ATOM 691 N N . ALA A 1 148 ? 79.558 134.288 163.966 1.00 102.60 148 ALA A N 1
ATOM 692 C CA . ALA A 1 148 ? 80.332 133.448 164.875 1.00 102.60 148 ALA A CA 1
ATOM 693 C C . ALA A 1 148 ? 79.659 133.317 166.233 1.00 102.60 148 ALA A C 1
ATOM 694 O O . ALA A 1 148 ? 79.852 132.306 166.916 1.00 102.60 148 ALA A O 1
ATOM 696 N N . ASN A 1 149 ? 78.880 134.320 166.647 1.00 106.20 149 ASN A N 1
ATOM 697 C CA . ASN A 1 149 ? 78.159 134.215 167.912 1.00 106.20 149 ASN A CA 1
ATOM 698 C C . ASN A 1 149 ? 77.010 133.222 167.817 1.00 106.20 149 ASN A C 1
ATOM 699 O O . ASN A 1 149 ? 76.701 132.540 168.799 1.00 106.20 149 ASN A O 1
ATOM 704 N N . VAL A 1 150 ? 76.370 133.134 166.652 1.00 106.52 150 VAL A N 1
ATOM 705 C CA . VAL A 1 150 ? 75.281 132.184 166.457 1.00 106.52 150 VAL A CA 1
ATOM 706 C C . VAL A 1 150 ? 75.822 130.761 166.367 1.00 106.52 150 VAL A C 1
ATOM 707 O O . VAL A 1 150 ? 75.286 129.837 166.993 1.00 106.52 150 VAL A O 1
ATOM 711 N N . LEU A 1 151 ? 76.908 130.574 165.608 1.00 103.92 151 LEU A N 1
ATOM 712 C CA . LEU A 1 151 ? 77.528 129.257 165.484 1.00 103.92 151 LEU A CA 1
ATOM 713 C C . LEU A 1 151 ? 78.136 128.793 166.804 1.00 103.92 151 LEU A C 1
ATOM 714 O O . LEU A 1 151 ? 78.156 127.591 167.083 1.00 103.92 151 LEU A O 1
ATOM 719 N N . GLU A 1 152 ? 78.607 129.723 167.639 1.00 105.32 152 GLU A N 1
ATOM 720 C CA . GLU A 1 152 ? 79.020 129.350 168.989 1.00 105.32 152 GLU A CA 1
ATOM 721 C C . GLU A 1 152 ? 77.813 129.008 169.854 1.00 105.32 152 GLU A C 1
ATOM 722 O O . GLU A 1 152 ? 77.878 128.100 170.691 1.00 105.32 152 GLU A O 1
ATOM 728 N N . ASP A 1 153 ? 76.700 129.723 169.660 1.00 109.42 153 ASP A N 1
ATOM 729 C CA . ASP A 1 153 ? 75.475 129.427 170.397 1.00 109.42 153 ASP A CA 1
ATOM 730 C C . ASP A 1 153 ? 74.870 128.098 169.964 1.00 109.42 153 ASP A C 1
ATOM 731 O O . ASP A 1 153 ? 74.267 127.394 170.783 1.00 109.42 153 ASP A O 1
ATOM 736 N N . PHE A 1 154 ? 75.038 127.732 168.691 1.00 109.90 154 PHE A N 1
ATOM 737 C CA . PHE A 1 154 ? 74.519 126.460 168.202 1.00 109.90 154 PHE A CA 1
ATOM 738 C C . PHE A 1 154 ? 75.298 125.277 168.769 1.00 109.90 154 PHE A C 1
ATOM 739 O O . PHE A 1 154 ? 74.707 124.231 169.061 1.00 109.90 154 PHE A O 1
ATOM 747 N N . ILE A 1 155 ? 76.616 125.424 168.931 1.00 106.81 155 ILE A N 1
ATOM 748 C CA . ILE A 1 155 ? 77.434 124.358 169.502 1.00 106.81 155 ILE A CA 1
ATOM 749 C C . ILE A 1 155 ? 77.128 124.183 170.987 1.00 106.81 155 ILE A C 1
ATOM 750 O O . ILE A 1 155 ? 77.118 123.056 171.499 1.00 106.81 155 ILE A O 1
ATOM 755 N N . GLU A 1 156 ? 76.820 125.277 171.690 1.00 110.19 156 GLU A N 1
ATOM 756 C CA . GLU A 1 156 ? 76.523 125.195 173.117 1.00 110.19 156 GLU A CA 1
ATOM 757 C C . GLU A 1 156 ? 75.202 124.488 173.403 1.00 110.19 156 GLU A C 1
ATOM 758 O O . GLU A 1 156 ? 75.029 123.937 174.495 1.00 110.19 156 GLU A O 1
ATOM 764 N N . LYS A 1 157 ? 74.272 124.484 172.450 1.00 112.09 157 LYS A N 1
ATOM 765 C CA . LYS A 1 157 ? 72.973 123.858 172.661 1.00 112.09 157 LYS A CA 1
ATOM 766 C C . LYS A 1 157 ? 72.944 122.421 172.156 1.00 112.09 157 LYS A C 1
ATOM 767 O O . LYS A 1 157 ? 72.600 121.499 172.903 1.00 112.09 157 LYS A O 1
ATOM 773 N N . VAL A 1 158 ? 73.304 122.221 170.886 1.00 113.09 158 VAL A N 1
ATOM 774 C CA . VAL A 1 158 ? 73.107 120.926 170.243 1.00 113.09 158 VAL A CA 1
ATOM 775 C C . VAL A 1 158 ? 74.302 120.006 170.466 1.00 113.09 158 VAL A C 1
ATOM 776 O O . VAL A 1 158 ? 74.131 118.784 170.589 1.00 113.09 158 VAL A O 1
ATOM 780 N N . LYS A 1 159 ? 75.505 120.579 170.576 1.00 112.43 159 LYS A N 1
ATOM 781 C CA . LYS A 1 159 ? 76.776 119.870 170.714 1.00 112.43 159 LYS A CA 1
ATOM 782 C C . LYS A 1 159 ? 77.008 118.821 169.623 1.00 112.43 159 LYS A C 1
ATOM 783 O O . LYS A 1 159 ? 76.912 117.618 169.885 1.00 112.43 159 LYS A O 1
ATOM 789 N N . PRO A 1 160 ? 77.305 119.239 168.390 1.00 109.99 160 PRO A N 1
ATOM 790 C CA . PRO A 1 160 ? 77.579 118.258 167.336 1.00 109.99 160 PRO A CA 1
ATOM 791 C C . PRO A 1 160 ? 78.963 117.651 167.501 1.00 109.99 160 PRO A C 1
ATOM 792 O O . PRO A 1 160 ? 79.799 118.153 168.254 1.00 109.99 160 PRO A O 1
ATOM 796 N N . SER A 1 161 ? 79.203 116.554 166.781 1.00 110.99 161 SER A N 1
ATOM 797 C CA . SER A 1 161 ? 80.511 115.913 166.845 1.00 110.99 161 SER A CA 1
ATOM 798 C C . SER A 1 161 ? 81.434 116.408 165.740 1.00 110.99 161 SER A C 1
ATOM 799 O O . SER A 1 161 ? 82.656 116.448 165.924 1.00 110.99 161 SER A O 1
ATOM 802 N N . SER A 1 162 ? 80.874 116.788 164.596 1.00 109.85 162 SER A N 1
ATOM 803 C CA . SER A 1 162 ? 81.661 117.288 163.482 1.00 109.85 162 SER A CA 1
ATOM 804 C C . SER A 1 162 ? 80.853 118.359 162.770 1.00 109.85 162 SER A C 1
ATOM 805 O O . SER A 1 162 ? 79.624 118.284 162.705 1.00 109.85 162 SER A O 1
ATOM 808 N N . ILE A 1 163 ? 81.556 119.358 162.241 1.00 106.55 163 ILE A N 1
ATOM 809 C CA . ILE A 1 163 ? 80.907 120.421 161.484 1.00 106.55 163 ILE A CA 1
ATOM 810 C C . ILE A 1 163 ? 81.590 120.548 160.131 1.00 106.55 163 ILE A C 1
ATOM 811 O O . ILE A 1 163 ? 82.780 120.872 160.048 1.00 106.55 163 ILE A O 1
ATOM 816 N N . LEU A 1 164 ? 80.845 120.274 159.064 1.00 107.04 164 LEU A N 1
ATOM 817 C CA . LEU A 1 164 ? 81.389 120.399 157.720 1.00 107.04 164 LEU A CA 1
ATOM 818 C C . LEU A 1 164 ? 80.878 121.670 157.058 1.00 107.04 164 LEU A C 1
ATOM 819 O O . LEU A 1 164 ? 79.671 121.862 156.891 1.00 107.04 164 LEU A O 1
ATOM 824 N N . VAL A 1 165 ? 81.809 122.545 156.674 1.00 102.96 165 VAL A N 1
ATOM 825 C CA . VAL A 1 165 ? 81.474 123.766 155.952 1.00 102.96 165 VAL A CA 1
ATOM 826 C C . VAL A 1 165 ? 82.192 123.714 154.609 1.00 102.96 165 VAL A C 1
ATOM 827 O O . VAL A 1 165 ? 83.108 122.915 154.401 1.00 102.96 165 VAL A O 1
ATOM 831 N N . GLY A 1 166 ? 81.738 124.546 153.674 1.00 102.53 166 GLY A N 1
ATOM 832 C CA . GLY A 1 166 ? 82.360 124.596 152.370 1.00 102.53 166 GLY A CA 1
ATOM 833 C C . GLY A 1 166 ? 83.643 125.402 152.371 1.00 102.53 166 GLY A C 1
ATOM 834 O O . GLY A 1 166 ? 83.969 126.112 153.321 1.00 102.53 166 GLY A O 1
ATOM 835 N N . ALA A 1 167 ? 84.383 125.285 151.271 1.00 101.44 167 ALA A N 1
ATOM 836 C CA . ALA A 1 167 ? 85.615 126.036 151.076 1.00 101.44 167 ALA A CA 1
ATOM 837 C C . ALA A 1 167 ? 85.381 127.391 150.426 1.00 101.44 167 ALA A C 1
ATOM 838 O O . ALA A 1 167 ? 86.301 127.933 149.805 1.00 101.44 167 ALA A O 1
ATOM 840 N N . THR A 1 168 ? 84.176 127.944 150.544 1.00 103.63 168 THR A N 1
ATOM 841 C CA . THR A 1 168 ? 83.917 129.288 150.050 1.00 103.63 168 THR A CA 1
ATOM 842 C C . THR A 1 168 ? 84.583 130.320 150.950 1.00 103.63 168 THR A C 1
ATOM 843 O O . THR A 1 168 ? 85.037 130.005 152.053 1.00 103.63 168 THR A O 1
ATOM 847 N N . ASN A 1 169 ? 84.627 131.569 150.475 1.00 101.99 169 ASN A N 1
ATOM 848 C CA . ASN A 1 169 ? 85.289 132.633 151.225 1.00 101.99 169 ASN A CA 1
ATOM 849 C C . ASN A 1 169 ? 84.532 132.990 152.499 1.00 101.99 169 ASN A C 1
ATOM 850 O O . ASN A 1 169 ? 85.116 133.558 153.428 1.00 101.99 169 ASN A O 1
ATOM 855 N N . VAL A 1 170 ? 83.237 132.671 152.562 1.00 100.70 170 VAL A N 1
ATOM 856 C CA . VAL A 1 170 ? 82.507 132.775 153.820 1.00 100.70 170 VAL A CA 1
ATOM 857 C C . VAL A 1 170 ? 82.884 131.624 154.745 1.00 100.70 170 VAL A C 1
ATOM 858 O O . VAL A 1 170 ? 83.158 131.834 155.934 1.00 100.70 170 VAL A O 1
ATOM 862 N N . GLY A 1 171 ? 82.932 130.399 154.215 1.00 98.61 171 GLY A N 1
ATOM 863 C CA . GLY A 1 171 ? 83.277 129.248 155.031 1.00 98.61 171 GLY A CA 1
ATOM 864 C C . GLY A 1 171 ? 84.733 129.189 155.439 1.00 98.61 171 GLY A C 1
ATOM 865 O O . GLY A 1 171 ? 85.065 128.591 156.466 1.00 98.61 171 GLY A O 1
ATOM 866 N N . ARG A 1 172 ? 85.621 129.804 154.653 1.00 97.23 172 ARG A N 1
ATOM 867 C CA . ARG A 1 172 ? 87.026 129.879 155.042 1.00 97.23 172 ARG A CA 1
ATOM 868 C C . ARG A 1 172 ? 87.272 130.999 156.044 1.00 97.23 172 ARG A C 1
ATOM 869 O O . ARG A 1 172 ? 88.385 131.133 156.565 1.00 97.23 172 ARG A O 1
ATOM 877 N N . SER A 1 173 ? 86.255 131.814 156.319 1.00 96.06 173 SER A N 1
ATOM 878 C CA . SER A 1 173 ? 86.353 132.918 157.266 1.00 96.06 173 SER A CA 1
ATOM 879 C C . SER A 1 173 ? 85.573 132.652 158.547 1.00 96.06 173 SER A C 1
ATOM 880 O O . SER A 1 173 ? 86.021 133.028 159.635 1.00 96.06 173 SER A O 1
ATOM 883 N N . LEU A 1 174 ? 84.411 132.005 158.440 1.00 96.85 174 LEU A N 1
ATOM 884 C CA . LEU A 1 174 ? 83.563 131.779 159.606 1.00 96.85 174 LEU A CA 1
ATOM 885 C C . LEU A 1 174 ? 84.064 130.616 160.453 1.00 96.85 174 LEU A C 1
ATOM 886 O O . LEU A 1 174 ? 84.072 130.706 161.686 1.00 96.85 174 LEU A O 1
ATOM 891 N N . ALA A 1 175 ? 84.468 129.523 159.807 1.00 93.43 175 ALA A N 1
ATOM 892 C CA . ALA A 1 175 ? 84.958 128.349 160.529 1.00 93.43 175 ALA A CA 1
ATOM 893 C C . ALA A 1 175 ? 86.231 128.572 161.354 1.00 93.43 175 ALA A C 1
ATOM 894 O O . ALA A 1 175 ? 86.313 127.996 162.452 1.00 93.43 175 ALA A O 1
ATOM 896 N N . PRO A 1 176 ? 87.249 129.346 160.924 1.00 89.80 176 PRO A N 1
ATOM 897 C CA . PRO A 1 176 ? 88.379 129.573 161.847 1.00 89.80 176 PRO A CA 1
ATOM 898 C C . PRO A 1 176 ? 88.058 130.471 163.028 1.00 89.80 176 PRO A C 1
ATOM 899 O O . PRO A 1 176 ? 88.741 130.381 164.055 1.00 89.80 176 PRO A O 1
ATOM 903 N N . ARG A 1 177 ? 87.048 131.334 162.922 1.00 90.57 177 ARG A N 1
ATOM 904 C CA . ARG A 1 177 ? 86.718 132.218 164.036 1.00 90.57 177 ARG A CA 1
ATOM 905 C C . ARG A 1 177 ? 86.090 131.443 165.190 1.00 90.57 177 ARG A C 1
ATOM 906 O O . ARG A 1 177 ? 86.282 131.793 166.361 1.00 90.57 177 ARG A O 1
ATOM 914 N N . VAL A 1 178 ? 85.369 130.364 164.883 1.00 93.69 178 VAL A N 1
ATOM 915 C CA . VAL A 1 178 ? 84.699 129.602 165.931 1.00 93.69 178 VAL A CA 1
ATOM 916 C C . VAL A 1 178 ? 85.568 128.434 166.388 1.00 93.69 178 VAL A C 1
ATOM 917 O O . VAL A 1 178 ? 85.468 127.989 167.539 1.00 93.69 178 VAL A O 1
ATOM 921 N N . ALA A 1 179 ? 86.448 127.935 165.515 1.00 93.73 179 ALA A N 1
ATOM 922 C CA . ALA A 1 179 ? 87.371 126.878 165.920 1.00 93.73 179 ALA A CA 1
ATOM 923 C C . ALA A 1 179 ? 88.426 127.394 166.890 1.00 93.73 179 ALA A C 1
ATOM 924 O O . ALA A 1 179 ? 88.866 126.653 167.776 1.00 93.73 179 ALA A O 1
ATOM 926 N N . ALA A 1 180 ? 88.843 128.653 166.740 1.00 92.17 180 ALA A N 1
ATOM 927 C CA . ALA A 1 180 ? 89.766 129.242 167.702 1.00 92.17 180 ALA A CA 1
ATOM 928 C C . ALA A 1 180 ? 89.062 129.606 169.001 1.00 92.17 180 ALA A C 1
ATOM 929 O O . ALA A 1 180 ? 89.704 129.665 170.055 1.00 92.17 180 ALA A O 1
ATOM 931 N N . ARG A 1 181 ? 87.752 129.859 168.944 1.00 93.45 181 ARG A N 1
ATOM 932 C CA . ARG A 1 181 ? 86.997 130.180 170.151 1.00 93.45 181 ARG A CA 1
ATOM 933 C C . ARG A 1 181 ? 86.851 128.967 171.060 1.00 93.45 181 ARG A C 1
ATOM 934 O O . ARG A 1 181 ? 86.784 129.114 172.285 1.00 93.45 181 ARG A O 1
ATOM 942 N N . TYR A 1 182 ? 86.812 127.768 170.485 1.00 99.02 182 TYR A N 1
ATOM 943 C CA . TYR A 1 182 ? 86.724 126.538 171.256 1.00 99.02 182 TYR A CA 1
ATOM 944 C C . TYR A 1 182 ? 88.071 125.857 171.441 1.00 99.02 182 TYR A C 1
ATOM 945 O O . TYR A 1 182 ? 88.130 124.833 172.133 1.00 99.02 182 TYR A O 1
ATOM 954 N N . ARG A 1 183 ? 89.079 126.384 170.764 1.00 96.37 183 ARG A N 1
ATOM 955 C CA . ARG A 1 183 ? 90.466 125.865 170.753 1.00 96.37 183 ARG A CA 1
ATOM 956 C C . ARG A 1 183 ? 90.456 124.455 170.178 1.00 96.37 183 ARG A C 1
ATOM 957 O O . ARG A 1 183 ? 91.258 123.661 170.602 1.00 96.37 183 ARG A O 1
ATOM 965 N N . THR A 1 184 ? 89.609 124.201 169.192 1.00 99.38 184 THR A N 1
ATOM 966 C CA . THR A 1 184 ? 89.483 122.895 168.568 1.00 99.38 184 THR A CA 1
ATOM 967 C C . THR A 1 184 ? 90.138 122.896 167.193 1.00 99.38 184 THR A C 1
ATOM 968 O O . THR A 1 184 ? 90.462 123.945 166.632 1.00 99.38 184 THR A O 1
ATOM 972 N N . GLY A 1 185 ? 90.341 121.699 166.656 1.00 98.77 185 GLY A N 1
ATOM 973 C CA . GLY A 1 185 ? 91.044 121.562 165.401 1.00 98.77 185 GLY A CA 1
ATOM 974 C C . GLY A 1 185 ? 90.201 121.902 164.189 1.00 98.77 185 GLY A C 1
ATOM 975 O O . GLY A 1 185 ? 88.976 121.787 164.184 1.00 98.77 185 GLY A O 1
ATOM 976 N N . LEU A 1 186 ? 90.893 122.326 163.133 1.00 95.08 186 LEU A N 1
ATOM 977 C CA . LEU A 1 186 ? 90.251 122.632 161.864 1.00 95.08 186 LEU A CA 1
ATOM 978 C C . LEU A 1 186 ? 91.243 122.374 160.740 1.00 95.08 186 LEU A C 1
ATOM 979 O O . LEU A 1 186 ? 92.388 122.828 160.787 1.00 95.08 186 LEU A O 1
ATOM 984 N N . THR A 1 187 ? 90.781 121.640 159.731 1.00 96.82 187 THR A N 1
ATOM 985 C CA . THR A 1 187 ? 91.569 121.314 158.553 1.00 96.82 187 THR A CA 1
ATOM 986 C C . THR A 1 187 ? 91.020 122.066 157.348 1.00 96.82 187 THR A C 1
ATOM 987 O O . THR A 1 187 ? 89.815 122.315 157.249 1.00 96.82 187 THR A O 1
ATOM 991 N N . ALA A 1 188 ? 91.911 122.417 156.425 1.00 97.84 188 ALA A N 1
ATOM 992 C CA . ALA A 1 188 ? 91.562 123.288 155.311 1.00 97.84 188 ALA A CA 1
ATOM 993 C C . ALA A 1 188 ? 91.377 122.475 154.035 1.00 97.84 188 ALA A C 1
ATOM 994 O O . ALA A 1 188 ? 92.120 121.515 153.808 1.00 97.84 188 ALA A O 1
ATOM 996 N N . ASP A 1 189 ? 90.354 122.857 153.250 1.00 101.29 189 ASP A N 1
ATOM 997 C CA . ASP A 1 189 ? 89.991 122.432 151.878 1.00 101.29 189 ASP A CA 1
ATOM 998 C C . ASP A 1 189 ? 90.291 120.954 151.585 1.00 101.29 189 ASP A C 1
ATOM 999 O O . ASP A 1 189 ? 90.989 120.590 150.637 1.00 101.29 189 ASP A O 1
ATOM 1004 N N . CYS A 1 190 ? 89.705 120.106 152.427 1.00 101.43 190 CYS A N 1
ATOM 1005 C CA . CYS A 1 190 ? 89.923 118.668 152.386 1.00 101.43 190 CYS A CA 1
ATOM 1006 C C . CYS A 1 190 ? 89.297 118.045 151.146 1.00 101.43 190 CYS A C 1
ATOM 1007 O O . CYS A 1 190 ? 88.303 118.545 150.612 1.00 101.43 190 CYS A O 1
ATOM 1010 N N . THR A 1 191 ? 89.891 116.941 150.694 1.00 101.46 191 THR A N 1
ATOM 1011 C CA . THR A 1 191 ? 89.371 116.210 149.548 1.00 101.46 191 THR A CA 1
ATOM 1012 C C . THR A 1 191 ? 88.813 114.842 149.918 1.00 101.46 191 THR A C 1
ATOM 1013 O O . THR A 1 191 ? 87.846 114.400 149.291 1.00 101.46 191 THR A O 1
ATOM 1017 N N . ILE A 1 192 ? 89.394 114.159 150.904 1.00 102.53 192 ILE A N 1
ATOM 1018 C CA . ILE A 1 192 ? 88.915 112.848 151.328 1.00 102.53 192 ILE A CA 1
ATOM 1019 C C . ILE A 1 192 ? 88.549 112.924 152.803 1.00 102.53 192 ILE A C 1
ATOM 1020 O O . ILE A 1 192 ? 89.323 113.415 153.628 1.00 102.53 192 ILE A O 1
ATOM 1025 N N . LEU A 1 193 ? 87.358 112.428 153.134 1.00 107.02 193 LEU A N 1
ATOM 1026 C CA . LEU A 1 193 ? 86.899 112.377 154.515 1.00 107.02 193 LEU A CA 1
ATOM 1027 C C . LEU A 1 193 ? 86.561 110.939 154.877 1.00 107.02 193 LEU A C 1
ATOM 1028 O O . LEU A 1 193 ? 85.699 110.320 154.248 1.00 107.02 193 LEU A O 1
ATOM 1033 N N . GLU A 1 194 ? 87.241 110.416 155.896 1.00 111.43 194 GLU A N 1
ATOM 1034 C CA . GLU A 1 194 ? 87.020 109.052 156.365 1.00 111.43 194 GLU A CA 1
ATOM 1035 C C . GLU A 1 194 ? 86.624 109.102 157.831 1.00 111.43 194 GLU A C 1
ATOM 1036 O O . GLU A 1 194 ? 87.270 109.790 158.626 1.00 111.43 194 GLU A O 1
ATOM 1042 N N . MET A 1 195 ? 85.562 108.386 158.184 1.00 116.67 195 MET A N 1
ATOM 1043 C CA . MET A 1 195 ? 85.105 108.338 159.563 1.00 116.67 195 MET A CA 1
ATOM 1044 C C . MET A 1 195 ? 85.576 107.060 160.244 1.00 116.67 195 MET A C 1
ATOM 1045 O O . MET A 1 195 ? 85.456 105.959 159.699 1.00 116.67 195 MET A O 1
ATOM 1050 N N . LYS A 1 196 ? 86.117 107.217 161.448 1.00 118.64 196 LYS A N 1
ATOM 1051 C CA . LYS A 1 196 ? 86.452 106.094 162.308 1.00 118.64 196 LYS A CA 1
ATOM 1052 C C . LYS A 1 196 ? 85.279 105.814 163.236 1.00 118.64 196 LYS A C 1
ATOM 1053 O O . LYS A 1 196 ? 84.498 106.715 163.558 1.00 118.64 196 LYS A O 1
ATOM 1059 N N . GLU A 1 197 ? 85.164 104.559 163.673 1.00 121.71 197 GLU A N 1
ATOM 1060 C CA . GLU A 1 197 ? 84.024 104.151 164.487 1.00 121.71 197 GLU A CA 1
ATOM 1061 C C . GLU A 1 197 ? 84.136 104.609 165.936 1.00 121.71 197 GLU A C 1
ATOM 1062 O O . GLU A 1 197 ? 83.175 104.464 166.696 1.00 121.71 197 GLU A O 1
ATOM 1068 N N . ASN A 1 198 ? 85.279 105.160 166.335 1.00 120.19 198 ASN A N 1
ATOM 1069 C CA . ASN A 1 198 ? 85.420 105.809 167.629 1.00 120.19 198 ASN A CA 1
ATOM 1070 C C . ASN A 1 198 ? 85.215 107.317 167.539 1.00 120.19 198 ASN A C 1
ATOM 1071 O O . ASN A 1 198 ? 85.730 108.056 168.385 1.00 120.19 198 ASN A O 1
ATOM 1076 N N . THR A 1 199 ? 84.444 107.775 166.541 1.00 117.46 199 THR A N 1
ATOM 1077 C CA . THR A 1 199 ? 84.101 109.177 166.253 1.00 117.46 199 THR A CA 1
ATOM 1078 C C . THR A 1 199 ? 85.328 110.065 166.058 1.00 117.46 199 THR A C 1
ATOM 1079 O O . THR A 1 199 ? 85.423 111.134 166.665 1.00 117.46 199 THR A O 1
ATOM 1083 N N . ASP A 1 200 ? 86.271 109.644 165.218 1.00 116.87 200 ASP A N 1
ATOM 1084 C CA . ASP A 1 200 ? 87.384 110.495 164.813 1.00 116.87 200 ASP A CA 1
ATOM 1085 C C . ASP A 1 200 ? 87.360 110.683 163.302 1.00 116.87 200 ASP A C 1
ATOM 1086 O O . ASP A 1 200 ? 87.536 109.720 162.547 1.00 116.87 200 ASP A O 1
ATOM 1091 N N . LEU A 1 201 ? 87.144 111.920 162.866 1.00 108.56 201 LEU A N 1
ATOM 1092 C CA . LEU A 1 201 ? 87.194 112.230 161.447 1.00 108.56 201 LEU A CA 1
ATOM 1093 C C . LEU A 1 201 ? 88.636 112.237 160.955 1.00 108.56 201 LEU A C 1
ATOM 1094 O O . LEU A 1 201 ? 89.523 112.825 161.579 1.00 108.56 201 LEU A O 1
ATOM 1099 N N . VAL A 1 202 ? 88.865 111.585 159.822 1.00 106.38 202 VAL A N 1
ATOM 1100 C CA . VAL A 1 202 ? 90.187 111.516 159.203 1.00 106.38 202 VAL A CA 1
ATOM 1101 C C . VAL A 1 202 ? 90.134 112.409 157.970 1.00 106.38 202 VAL A C 1
ATOM 1102 O O . VAL A 1 202 ? 89.490 112.088 156.967 1.00 106.38 202 VAL A O 1
ATOM 1106 N N . GLN A 1 203 ? 90.815 113.548 158.040 1.00 102.41 203 GLN A N 1
ATOM 1107 C CA . GLN A 1 203 ? 90.756 114.519 156.959 1.00 102.41 203 GLN A CA 1
ATOM 1108 C C . GLN A 1 203 ? 92.034 114.487 156.130 1.00 102.41 203 GLN A C 1
ATOM 1109 O O . GLN A 1 203 ? 93.139 114.655 156.651 1.00 102.41 203 GLN A O 1
ATOM 1115 N N . ILE A 1 204 ? 91.874 114.272 154.827 1.00 100.15 204 ILE A N 1
ATOM 1116 C CA . ILE A 1 204 ? 92.978 114.294 153.877 1.00 100.15 204 ILE A CA 1
ATOM 1117 C C . ILE A 1 204 ? 92.885 115.582 153.076 1.00 100.15 204 ILE A C 1
ATOM 1118 O O . ILE A 1 204 ? 91.832 115.897 152.513 1.00 100.15 204 ILE A O 1
ATOM 1123 N N . ARG A 1 205 ? 93.987 116.322 153.021 1.00 93.96 205 ARG A N 1
ATOM 1124 C CA . ARG A 1 205 ? 93.989 117.614 152.359 1.00 93.96 205 ARG A CA 1
ATOM 1125 C C . ARG A 1 205 ? 95.271 117.806 151.564 1.00 93.96 205 ARG A C 1
ATOM 1126 O O . ARG A 1 205 ? 96.317 117.253 151.919 1.00 93.96 205 ARG A O 1
ATOM 1134 N N . PRO A 1 206 ? 95.214 118.557 150.465 1.00 95.83 206 PRO A N 1
ATOM 1135 C CA . PRO A 1 206 ? 96.447 118.883 149.742 1.00 95.83 206 PRO A CA 1
ATOM 1136 C C . PRO A 1 206 ? 97.184 120.033 150.410 1.00 95.83 206 PRO A C 1
ATOM 1137 O O . PRO A 1 206 ? 96.579 120.924 151.009 1.00 95.83 206 PRO A O 1
ATOM 1141 N N . ALA A 1 207 ? 98.509 120.005 150.300 1.00 96.34 207 ALA A N 1
ATOM 1142 C CA . ALA A 1 207 ? 99.346 121.055 150.857 1.00 96.34 207 ALA A CA 1
ATOM 1143 C C . ALA A 1 207 ? 100.522 121.287 149.921 1.00 96.34 207 ALA A C 1
ATOM 1144 O O . ALA A 1 207 ? 100.707 120.558 148.942 1.00 96.34 207 ALA A O 1
ATOM 1146 N N . PHE A 1 208 ? 101.315 122.318 150.252 1.00 95.95 208 PHE A N 1
ATOM 1147 C CA . PHE A 1 208 ? 102.449 122.797 149.446 1.00 95.95 208 PHE A CA 1
ATOM 1148 C C . PHE A 1 208 ? 102.021 123.132 148.019 1.00 95.95 208 PHE A C 1
ATOM 1149 O O . PHE A 1 208 ? 102.735 122.855 147.053 1.00 95.95 208 PHE A O 1
ATOM 1157 N N . GLY A 1 209 ? 100.843 123.736 147.885 1.00 95.47 209 GLY A N 1
ATOM 1158 C CA . GLY A 1 209 ? 100.267 123.981 146.581 1.00 95.47 209 GLY A CA 1
ATOM 1159 C C . GLY A 1 209 ? 99.779 122.745 145.865 1.00 95.47 209 GLY A C 1
ATOM 1160 O O . GLY A 1 209 ? 99.708 122.751 144.631 1.00 95.47 209 GLY A O 1
ATOM 1161 N N . GLY A 1 210 ? 99.442 121.684 146.595 1.00 98.00 210 GLY A N 1
ATOM 1162 C CA . GLY A 1 210 ? 99.024 120.438 145.995 1.00 98.00 210 GLY A CA 1
ATOM 1163 C C . GLY A 1 210 ? 100.142 119.463 145.705 1.00 98.00 210 GLY A C 1
ATOM 1164 O O . GLY A 1 210 ? 99.896 118.443 145.048 1.00 98.00 210 GLY A O 1
ATOM 1165 N N . ASN A 1 211 ? 101.362 119.737 146.172 1.00 102.58 211 ASN A N 1
ATOM 1166 C CA . ASN A 1 211 ? 102.487 118.871 145.840 1.00 102.58 211 ASN A CA 1
ATOM 1167 C C . ASN A 1 211 ? 102.550 117.647 146.742 1.00 102.58 211 ASN A C 1
ATOM 1168 O O . ASN A 1 211 ? 103.132 116.628 146.353 1.00 102.58 211 ASN A O 1
ATOM 1173 N N . ILE A 1 212 ? 101.988 117.726 147.947 1.00 102.72 212 ILE A N 1
ATOM 1174 C CA . ILE A 1 212 ? 101.849 116.570 148.828 1.00 102.72 212 ILE A CA 1
ATOM 1175 C C . ILE A 1 212 ? 100.437 116.562 149.393 1.00 102.72 212 ILE A C 1
ATOM 1176 O O . ILE A 1 212 ? 99.749 117.588 149.391 1.00 102.72 212 ILE A O 1
ATOM 1181 N N . MET A 1 213 ? 100.004 115.398 149.865 1.00 102.94 213 MET A N 1
ATOM 1182 C CA . MET A 1 213 ? 98.779 115.311 150.643 1.00 102.94 213 MET A CA 1
ATOM 1183 C C . MET A 1 213 ? 99.114 115.044 152.105 1.00 102.94 213 MET A C 1
ATOM 1184 O O . MET A 1 213 ? 100.176 114.511 152.433 1.00 102.94 213 MET A O 1
ATOM 1189 N N . ALA A 1 214 ? 98.195 115.420 152.992 1.00 100.82 214 ALA A N 1
ATOM 1190 C CA . ALA A 1 214 ? 98.437 115.324 154.423 1.00 100.82 214 ALA A CA 1
ATOM 1191 C C . ALA A 1 214 ? 97.237 114.700 155.117 1.00 100.82 214 ALA A C 1
ATOM 1192 O O . ALA A 1 214 ? 96.091 115.061 154.839 1.00 100.82 214 ALA A O 1
ATOM 1194 N N . GLN A 1 215 ? 97.513 113.764 156.021 1.00 103.86 215 GLN A N 1
ATOM 1195 C CA . GLN A 1 215 ? 96.460 113.131 156.799 1.00 103.86 215 GLN A CA 1
ATOM 1196 C C . GLN A 1 215 ? 96.383 113.746 158.191 1.00 103.86 215 GLN A C 1
ATOM 1197 O O . GLN A 1 215 ? 97.330 113.679 158.979 1.00 103.86 215 GLN A O 1
ATOM 1203 N N . ILE A 1 216 ? 95.239 114.358 158.490 1.00 100.94 216 ILE A N 1
ATOM 1204 C CA . ILE A 1 216 ? 95.059 115.102 159.729 1.00 100.94 216 ILE A CA 1
ATOM 1205 C C . ILE A 1 216 ? 93.973 114.413 160.547 1.00 100.94 216 ILE A C 1
ATOM 1206 O O . ILE A 1 216 ? 92.979 113.923 160.004 1.00 100.94 216 ILE A O 1
ATOM 1211 N N . VAL A 1 217 ? 94.168 114.377 161.868 1.00 105.39 217 VAL A N 1
ATOM 1212 C CA . VAL A 1 217 ? 93.185 113.813 162.785 1.00 105.39 217 VAL A CA 1
ATOM 1213 C C . VAL A 1 217 ? 93.092 114.727 164.004 1.00 105.39 217 VAL A C 1
ATOM 1214 O O . VAL A 1 217 ? 94.044 115.425 164.362 1.00 105.39 217 VAL A O 1
ATOM 1218 N N . THR A 1 218 ? 91.898 114.764 164.614 1.00 108.21 218 THR A N 1
ATOM 1219 C CA . THR A 1 218 ? 91.613 115.584 165.791 1.00 108.21 218 THR A CA 1
ATOM 1220 C C . THR A 1 218 ? 91.017 114.664 166.863 1.00 108.21 218 THR A C 1
ATOM 1221 O O . THR A 1 218 ? 89.827 114.349 166.853 1.00 108.21 218 THR A O 1
ATOM 1225 N N . GLU A 1 219 ? 91.863 114.233 167.801 1.00 113.76 219 GLU A N 1
ATOM 1226 C CA . GLU A 1 219 ? 91.490 113.129 168.680 1.00 113.76 219 GLU A CA 1
ATOM 1227 C C . GLU A 1 219 ? 90.891 113.605 170.000 1.00 113.76 219 GLU A C 1
ATOM 1228 O O . GLU A 1 219 ? 90.081 112.889 170.600 1.00 113.76 219 GLU A O 1
ATOM 1234 N N . ASN A 1 220 ? 91.315 114.783 170.468 1.00 116.66 220 ASN A N 1
ATOM 1235 C CA . ASN A 1 220 ? 90.838 115.305 171.778 1.00 116.66 220 ASN A CA 1
ATOM 1236 C C . ASN A 1 220 ? 89.770 116.386 171.575 1.00 116.66 220 ASN A C 1
ATOM 1237 O O . ASN A 1 220 ? 88.618 116.164 171.992 1.00 116.66 220 ASN A O 1
ATOM 1242 N N . THR A 1 221 ? 90.153 117.509 170.962 1.00 110.09 221 THR A N 1
ATOM 1243 C CA . THR A 1 221 ? 89.233 118.656 170.729 1.00 110.09 221 THR A CA 1
ATOM 1244 C C . THR A 1 221 ? 87.954 118.194 170.020 1.00 110.09 221 THR A C 1
ATOM 1245 O O . THR A 1 221 ? 88.055 117.411 169.055 1.00 110.09 221 THR A O 1
ATOM 1249 N N . ARG A 1 222 ? 86.801 118.687 170.481 1.00 110.94 222 ARG A N 1
ATOM 1250 C CA . ARG A 1 222 ? 85.482 118.339 169.887 1.00 110.94 222 ARG A CA 1
ATOM 1251 C C . ARG A 1 222 ? 84.556 119.556 169.998 1.00 110.94 222 ARG A C 1
ATOM 1252 O O . ARG A 1 222 ? 84.555 120.193 171.068 1.00 110.94 222 ARG A O 1
ATOM 1260 N N . PRO A 1 223 ? 83.781 119.918 168.950 1.00 107.40 223 PRO A N 1
ATOM 1261 C CA . PRO A 1 223 ? 83.650 119.097 167.743 1.00 107.40 223 PRO A CA 1
ATOM 1262 C C . PRO A 1 223 ? 84.769 119.380 166.732 1.00 107.40 223 PRO A C 1
ATOM 1263 O O . PRO A 1 223 ? 85.368 120.434 166.807 1.00 107.40 223 PRO A O 1
ATOM 1267 N N . GLN A 1 224 ? 85.015 118.435 165.819 1.00 107.19 224 GLN A N 1
ATOM 1268 C CA . GLN A 1 224 ? 86.076 118.596 164.790 1.00 107.19 224 GLN A CA 1
ATOM 1269 C C . GLN A 1 224 ? 85.533 119.439 163.632 1.00 107.19 224 GLN A C 1
ATOM 1270 O O . GLN A 1 224 ? 84.456 119.100 163.106 1.00 107.19 224 GLN A O 1
ATOM 1276 N N . PHE A 1 225 ? 86.261 120.496 163.261 1.00 101.11 225 PHE A N 1
ATOM 1277 C CA . PHE A 1 225 ? 85.855 121.387 162.143 1.00 101.11 225 PHE A CA 1
ATOM 1278 C C . PHE A 1 225 ? 86.696 121.055 160.907 1.00 101.11 225 PHE A C 1
ATOM 1279 O O . PHE A 1 225 ? 87.899 120.773 161.059 1.00 101.11 225 PHE A O 1
ATOM 1287 N N . CYS A 1 226 ? 86.076 121.083 159.725 1.00 102.51 226 CYS A N 1
ATOM 1288 C CA . CYS A 1 226 ? 86.796 120.822 158.488 1.00 102.51 226 CYS A CA 1
ATOM 1289 C C . CYS A 1 226 ? 86.104 121.562 157.353 1.00 102.51 226 CYS A C 1
ATOM 1290 O O . CYS A 1 226 ? 84.873 121.578 157.273 1.00 102.51 226 CYS A O 1
ATOM 1293 N N . THR A 1 227 ? 86.903 122.201 156.500 1.00 100.52 227 THR A N 1
ATOM 1294 C CA . THR A 1 227 ? 86.377 122.837 155.300 1.00 100.52 227 THR A CA 1
ATOM 1295 C C . THR A 1 227 ? 86.610 121.901 154.123 1.00 100.52 227 THR A C 1
ATOM 1296 O O . THR A 1 227 ? 87.675 121.285 154.015 1.00 100.52 227 THR A O 1
ATOM 1300 N N . VAL A 1 228 ? 85.619 121.781 153.245 1.00 102.59 228 VAL A N 1
ATOM 1301 C CA . VAL A 1 228 ? 85.657 120.815 152.154 1.00 102.59 228 VAL A CA 1
ATOM 1302 C C . VAL A 1 228 ? 85.656 121.556 150.826 1.00 102.59 228 VAL A C 1
ATOM 1303 O O . VAL A 1 228 ? 84.858 122.478 150.620 1.00 102.59 228 VAL A O 1
ATOM 1307 N N . ARG A 1 229 ? 86.542 121.133 149.924 1.00 104.72 229 ARG A N 1
ATOM 1308 C CA . ARG A 1 229 ? 86.651 121.738 148.603 1.00 104.72 229 ARG A CA 1
ATOM 1309 C C . ARG A 1 229 ? 85.402 121.457 147.773 1.00 104.72 229 ARG A C 1
ATOM 1310 O O . ARG A 1 229 ? 84.819 120.372 147.845 1.00 104.72 229 ARG A O 1
ATOM 1318 N N . TYR A 1 230 ? 84.986 122.459 146.998 1.00 110.96 230 TYR A N 1
ATOM 1319 C CA . TYR A 1 230 ? 83.809 122.342 146.146 1.00 110.96 230 TYR A CA 1
ATOM 1320 C C . TYR A 1 230 ? 84.053 121.336 145.024 1.00 110.96 230 TYR A C 1
ATOM 1321 O O . TYR A 1 230 ? 85.197 121.110 144.618 1.00 110.96 230 TYR A O 1
ATOM 1330 N N . LYS A 1 231 ? 82.951 120.727 144.549 1.00 112.38 231 LYS A N 1
ATOM 1331 C CA . LYS A 1 231 ? 82.873 119.725 143.465 1.00 112.38 231 LYS A CA 1
ATOM 1332 C C . LYS A 1 231 ? 83.898 118.597 143.614 1.00 112.38 231 LYS A C 1
ATOM 1333 O O . LYS A 1 231 ? 84.531 118.157 142.652 1.00 112.38 231 LYS A O 1
ATOM 1339 N N . VAL A 1 232 ? 84.026 118.090 144.838 1.00 110.93 232 VAL A N 1
ATOM 1340 C CA . VAL A 1 232 ? 84.820 116.894 145.097 1.00 110.93 232 VAL A CA 1
ATOM 1341 C C . VAL A 1 232 ? 83.863 115.745 145.383 1.00 110.93 232 VAL A C 1
ATOM 1342 O O . VAL A 1 232 ? 83.994 114.653 144.819 1.00 110.93 232 VAL A O 1
ATOM 1346 N N . PHE A 1 233 ? 82.885 115.991 146.250 1.00 112.68 233 PHE A N 1
ATOM 1347 C CA . PHE A 1 233 ? 81.875 114.985 146.546 1.00 112.68 233 PHE A CA 1
ATOM 1348 C C . PHE A 1 233 ? 80.614 115.243 145.731 1.00 112.68 233 PHE A C 1
ATOM 1349 O O . PHE A 1 233 ? 80.419 116.332 145.185 1.00 112.68 233 PHE A O 1
ATOM 1357 N N . THR A 1 234 ? 79.755 114.231 145.652 1.00 118.60 234 THR A N 1
ATOM 1358 C CA . THR A 1 234 ? 78.554 114.336 144.838 1.00 118.60 234 THR A CA 1
ATOM 1359 C C . THR A 1 234 ? 77.320 114.540 145.709 1.00 118.60 234 THR A C 1
ATOM 1360 O O . THR A 1 234 ? 77.241 114.056 146.842 1.00 118.60 234 THR A O 1
ATOM 1364 N N . ALA A 1 235 ? 76.353 115.269 145.166 1.00 122.19 235 ALA A N 1
ATOM 1365 C CA . ALA A 1 235 ? 75.085 115.450 145.853 1.00 122.19 235 ALA A CA 1
ATOM 1366 C C . ALA A 1 235 ? 74.261 114.167 145.766 1.00 122.19 235 ALA A C 1
ATOM 1367 O O . ALA A 1 235 ? 74.255 113.503 144.725 1.00 122.19 235 ALA A O 1
ATOM 1369 N N . PRO A 1 236 ? 73.559 113.790 146.834 1.00 126.61 236 PRO A N 1
ATOM 1370 C CA . PRO A 1 236 ? 72.771 112.557 146.787 1.00 126.61 236 PRO A CA 1
ATOM 1371 C C . PRO A 1 236 ? 71.458 112.779 146.056 1.00 126.61 236 PRO A C 1
ATOM 1372 O O . PRO A 1 236 ? 71.063 113.910 145.766 1.00 126.61 236 PRO A O 1
ATOM 1376 N N . GLU A 1 237 ? 70.784 111.674 145.750 1.00 132.61 237 GLU A N 1
ATOM 1377 C CA . GLU A 1 237 ? 69.462 111.760 145.151 1.00 132.61 237 GLU A CA 1
ATOM 1378 C C . GLU A 1 237 ? 68.453 112.220 146.194 1.00 132.61 237 GLU A C 1
ATOM 1379 O O . GLU A 1 237 ? 68.569 111.891 147.377 1.00 132.61 237 GLU A O 1
ATOM 1385 N N . ARG A 1 238 ? 67.475 113.008 145.752 1.00 133.89 238 ARG A N 1
ATOM 1386 C CA . ARG A 1 238 ? 66.445 113.506 146.653 1.00 133.89 238 ARG A CA 1
ATOM 1387 C C . ARG A 1 238 ? 65.548 112.372 147.131 1.00 133.89 238 ARG A C 1
ATOM 1388 O O . ARG A 1 238 ? 65.208 111.462 146.370 1.00 133.89 238 ARG A O 1
ATOM 1396 N N . VAL A 1 239 ? 65.173 112.425 148.410 1.00 137.93 239 VAL A N 1
ATOM 1397 C CA . VAL A 1 239 ? 64.290 111.411 148.971 1.00 137.93 239 VAL A CA 1
ATOM 1398 C C . VAL A 1 239 ? 62.864 111.649 148.496 1.00 137.93 239 VAL A C 1
ATOM 1399 O O . VAL A 1 239 ? 62.449 112.790 148.246 1.00 137.93 239 VAL A O 1
ATOM 1403 N N . ASN A 1 240 ? 62.112 110.560 148.339 1.00 141.89 240 ASN A N 1
ATOM 1404 C CA . ASN A 1 240 ? 60.718 110.677 147.926 1.00 141.89 240 ASN A CA 1
ATOM 1405 C C . ASN A 1 240 ? 59.835 111.171 149.067 1.00 141.89 240 ASN A C 1
ATOM 1406 O O . ASN A 1 240 ? 58.980 112.039 148.850 1.00 141.89 240 ASN A O 1
ATOM 1411 N N . GLU A 1 241 ? 60.020 110.646 150.273 1.00 142.06 241 GLU A N 1
ATOM 1412 C CA . GLU A 1 241 ? 59.395 111.222 151.464 1.00 142.06 241 GLU A CA 1
ATOM 1413 C C . GLU A 1 241 ? 60.466 111.866 152.333 1.00 142.06 241 GLU A C 1
ATOM 1414 O O . GLU A 1 241 ? 61.548 111.278 152.527 1.00 142.06 241 GLU A O 1
ATOM 1420 N N . PRO A 1 242 ? 60.266 113.093 152.804 1.00 138.29 242 PRO A N 1
ATOM 1421 C CA . PRO A 1 242 ? 61.246 113.682 153.716 1.00 138.29 242 PRO A CA 1
ATOM 1422 C C . PRO A 1 242 ? 60.903 113.380 155.167 1.00 138.29 242 PRO A C 1
ATOM 1423 O O . PRO A 1 242 ? 59.750 113.472 155.594 1.00 138.29 242 PRO A O 1
ATOM 1427 N N . TRP A 1 243 ? 61.923 113.001 155.930 1.00 134.75 243 TRP A N 1
ATOM 1428 C CA . TRP A 1 243 ? 61.767 112.813 157.363 1.00 134.75 243 TRP A CA 1
ATOM 1429 C C . TRP A 1 243 ? 62.578 113.877 158.086 1.00 134.75 243 TRP A C 1
ATOM 1430 O O . TRP A 1 243 ? 63.394 114.579 157.486 1.00 134.75 243 TRP A O 1
ATOM 1441 N N . GLY A 1 244 ? 62.350 113.991 159.388 1.00 132.79 244 GLY A N 1
ATOM 1442 C CA . GLY A 1 244 ? 63.000 115.028 160.154 1.00 132.79 244 GLY A CA 1
ATOM 1443 C C . GLY A 1 244 ? 62.151 116.276 160.261 1.00 132.79 244 GLY A C 1
ATOM 1444 O O . GLY A 1 244 ? 61.014 116.353 159.790 1.00 132.79 244 GLY A O 1
ATOM 1445 N N . ASP A 1 245 ? 62.728 117.283 160.907 1.00 130.64 245 ASP A N 1
ATOM 1446 C CA . ASP A 1 245 ? 61.980 118.478 161.253 1.00 130.64 245 ASP A CA 1
ATOM 1447 C C . ASP A 1 245 ? 62.885 119.699 161.180 1.00 130.64 245 ASP A C 1
ATOM 1448 O O . ASP A 1 245 ? 64.111 119.578 161.099 1.00 130.64 245 ASP A O 1
ATOM 1453 N N . VAL A 1 246 ? 62.263 120.880 161.174 1.00 128.67 246 VAL A N 1
ATOM 1454 C CA . VAL A 1 246 ? 63.012 122.112 161.376 1.00 128.67 246 VAL A CA 1
ATOM 1455 C C . VAL A 1 246 ? 62.904 122.528 162.840 1.00 128.67 246 VAL A C 1
ATOM 1456 O O . VAL A 1 246 ? 61.951 122.171 163.549 1.00 128.67 246 VAL A O 1
ATOM 1460 N N . GLU A 1 247 ? 63.919 123.241 163.319 1.00 125.85 247 GLU A N 1
ATOM 1461 C CA . GLU A 1 247 ? 63.937 123.758 164.682 1.00 125.85 247 GLU A CA 1
ATOM 1462 C C . GLU A 1 247 ? 64.264 125.241 164.637 1.00 125.85 247 GLU A C 1
ATOM 1463 O O . GLU A 1 247 ? 65.406 125.620 164.358 1.00 125.85 247 GLU A O 1
ATOM 1469 N N . MET A 1 248 ? 63.265 126.074 164.910 1.00 126.06 248 MET A N 1
ATOM 1470 C CA . MET A 1 248 ? 63.493 127.509 164.970 1.00 126.06 248 MET A CA 1
ATOM 1471 C C . MET A 1 248 ? 64.213 127.869 166.262 1.00 126.06 248 MET A C 1
ATOM 1472 O O . MET A 1 248 ? 63.725 127.598 167.363 1.00 126.06 248 MET A O 1
ATOM 1477 N N . MET A 1 249 ? 65.384 128.483 166.122 1.00 122.24 249 MET A N 1
ATOM 1478 C CA . MET A 1 249 ? 66.200 128.853 167.266 1.00 122.24 249 MET A CA 1
ATOM 1479 C C . MET A 1 249 ? 66.198 130.367 167.407 1.00 122.24 249 MET A C 1
ATOM 1480 O O . MET A 1 249 ? 65.788 131.096 166.500 1.00 122.24 249 MET A O 1
ATOM 1485 N N . ASP A 1 250 ? 66.663 130.836 168.562 1.00 122.96 250 ASP A N 1
ATOM 1486 C CA . ASP A 1 250 ? 66.701 132.263 168.834 1.00 122.96 250 ASP A CA 1
ATOM 1487 C C . ASP A 1 250 ? 67.978 132.600 169.589 1.00 122.96 250 ASP A C 1
ATOM 1488 O O . ASP A 1 250 ? 68.643 131.726 170.151 1.00 122.96 250 ASP A O 1
ATOM 1493 N N . ILE A 1 251 ? 68.306 133.890 169.592 1.00 119.56 251 ILE A N 1
ATOM 1494 C CA . ILE A 1 251 ? 69.492 134.404 170.264 1.00 119.56 251 ILE A CA 1
ATOM 1495 C C . ILE A 1 251 ? 69.208 135.857 170.628 1.00 119.56 251 ILE A C 1
ATOM 1496 O O . ILE A 1 251 ? 68.399 136.528 169.981 1.00 119.56 251 ILE A O 1
ATOM 1501 N N . GLU A 1 252 ? 69.832 136.326 171.709 1.00 120.13 252 GLU A N 1
ATOM 1502 C CA . GLU A 1 252 ? 69.604 137.692 172.162 1.00 120.13 252 GLU A CA 1
ATOM 1503 C C . GLU A 1 252 ? 70.249 138.689 171.206 1.00 120.13 252 GLU A C 1
ATOM 1504 O O . GLU A 1 252 ? 71.196 138.364 170.485 1.00 120.13 252 GLU A O 1
ATOM 1510 N N . LYS A 1 253 ? 69.721 139.915 171.203 1.00 119.21 253 LYS A N 1
ATOM 1511 C CA . LYS A 1 253 ? 70.108 140.887 170.186 1.00 119.21 253 LYS A CA 1
ATOM 1512 C C . LYS A 1 253 ? 71.460 141.524 170.486 1.00 119.21 253 LYS A C 1
ATOM 1513 O O . LYS A 1 253 ? 72.027 142.200 169.620 1.00 119.21 253 LYS A O 1
ATOM 1519 N N . ALA A 1 254 ? 71.988 141.330 171.697 1.00 117.01 254 ALA A N 1
ATOM 1520 C CA . ALA A 1 254 ? 73.313 141.852 172.013 1.00 117.01 254 ALA A CA 1
ATOM 1521 C C . ALA A 1 254 ? 74.409 141.044 171.331 1.00 117.01 254 ALA A C 1
ATOM 1522 O O . ALA A 1 254 ? 75.514 141.555 171.113 1.00 117.01 254 ALA A O 1
ATOM 1524 N N . LYS A 1 255 ? 74.125 139.785 170.989 1.00 114.55 255 LYS A N 1
ATOM 1525 C CA . LYS A 1 255 ? 75.115 138.959 170.308 1.00 114.55 255 LYS A CA 1
ATOM 1526 C C . LYS A 1 255 ? 75.164 139.254 168.815 1.00 114.55 255 LYS A C 1
ATOM 1527 O O . LYS A 1 255 ? 76.124 138.870 168.138 1.00 114.55 255 LYS A O 1
ATOM 1533 N N . LEU A 1 256 ? 74.144 139.930 168.283 1.00 114.47 256 LEU A N 1
ATOM 1534 C CA . LEU A 1 256 ? 74.040 140.140 166.845 1.00 114.47 256 LEU A CA 1
ATOM 1535 C C . LEU A 1 256 ? 74.495 141.522 166.399 1.00 114.47 256 LEU A C 1
ATOM 1536 O O . LEU A 1 256 ? 74.270 141.881 165.238 1.00 114.47 256 LEU A O 1
ATOM 1541 N N . VAL A 1 257 ? 75.113 142.310 167.279 1.00 112.56 257 VAL A N 1
ATOM 1542 C CA . VAL A 1 257 ? 75.679 143.581 166.853 1.00 112.56 257 VAL A CA 1
ATOM 1543 C C . VAL A 1 257 ? 77.072 143.347 166.281 1.00 112.56 257 VAL A C 1
ATOM 1544 O O . VAL A 1 257 ? 77.713 142.319 166.537 1.00 112.56 257 VAL A O 1
ATOM 1548 N N . SER A 1 258 ? 77.541 144.299 165.478 1.00 106.53 258 SER A N 1
ATOM 1549 C CA . SER A 1 258 ? 78.825 144.163 164.809 1.00 106.53 258 SER A CA 1
ATOM 1550 C C . SER A 1 258 ? 79.424 145.533 164.547 1.00 106.53 258 SER A C 1
ATOM 1551 O O . SER A 1 258 ? 78.703 146.492 164.257 1.00 106.53 258 SER A O 1
ATOM 1554 N N . ALA A 1 259 ? 80.752 145.615 164.650 1.00 103.16 259 ALA A N 1
ATOM 1555 C CA . ALA A 1 259 ? 81.445 146.845 164.285 1.00 103.16 259 ALA A CA 1
ATOM 1556 C C . ALA A 1 259 ? 81.490 147.026 162.775 1.00 103.16 259 ALA A C 1
ATOM 1557 O O . ALA A 1 259 ? 81.417 148.157 162.283 1.00 103.16 259 ALA A O 1
ATOM 1559 N N . ILE A 1 260 ? 81.608 145.928 162.027 1.00 101.96 260 ILE A N 1
ATOM 1560 C CA . ILE A 1 260 ? 81.592 146.004 160.574 1.00 101.96 260 ILE A CA 1
ATOM 1561 C C . ILE A 1 260 ? 80.159 146.166 160.085 1.00 101.96 260 ILE A C 1
ATOM 1562 O O . ILE A 1 260 ? 79.244 145.449 160.514 1.00 101.96 260 ILE A O 1
ATOM 1567 N N . GLU A 1 261 ? 79.955 147.114 159.173 1.00 106.78 261 GLU A N 1
ATOM 1568 C CA . GLU A 1 261 ? 78.651 147.308 158.555 1.00 106.78 261 GLU A CA 1
ATOM 1569 C C . GLU A 1 261 ? 78.817 147.284 157.044 1.00 106.78 261 GLU A C 1
ATOM 1570 O O . GLU A 1 261 ? 79.799 147.811 156.511 1.00 106.78 261 GLU A O 1
ATOM 1576 N N . VAL A 1 262 ? 77.871 146.639 156.363 1.00 109.34 262 VAL A N 1
ATOM 1577 C CA . VAL A 1 262 ? 78.010 146.392 154.935 1.00 109.34 262 VAL A CA 1
ATOM 1578 C C . VAL A 1 262 ? 77.397 147.538 154.143 1.00 109.34 262 VAL A C 1
ATOM 1579 O O . VAL A 1 262 ? 76.241 147.925 154.362 1.00 109.34 262 VAL A O 1
ATOM 1583 N N . MET A 1 263 ? 78.175 148.090 153.212 1.00 111.32 263 MET A N 1
ATOM 1584 C CA . MET A 1 263 ? 77.648 149.117 152.323 1.00 111.32 263 MET A CA 1
ATOM 1585 C C . MET A 1 263 ? 76.755 148.507 151.247 1.00 111.32 263 MET A C 1
ATOM 1586 O O . MET A 1 263 ? 75.558 148.810 151.182 1.00 111.32 263 MET A O 1
ATOM 1591 N N . GLU A 1 264 ? 77.313 147.634 150.409 1.00 114.42 264 GLU A N 1
ATOM 1592 C CA . GLU A 1 264 ? 76.568 147.031 149.310 1.00 114.42 264 GLU A CA 1
ATOM 1593 C C . GLU A 1 264 ? 77.285 145.766 148.861 1.00 114.42 264 GLU A C 1
ATOM 1594 O O . GLU A 1 264 ? 78.488 145.604 149.080 1.00 114.42 264 GLU A O 1
ATOM 1600 N N . VAL A 1 265 ? 76.528 144.870 148.227 1.00 113.97 265 VAL A N 1
ATOM 1601 C CA . VAL A 1 265 ? 77.088 143.637 147.682 1.00 113.97 265 VAL A CA 1
ATOM 1602 C C . VAL A 1 265 ? 76.982 143.675 146.160 1.00 113.97 265 VAL A C 1
ATOM 1603 O O . VAL A 1 265 ? 75.941 143.336 145.588 1.00 113.97 265 VAL A O 1
ATOM 1607 N N . ILE A 1 266 ? 78.068 144.088 145.500 1.00 115.79 266 ILE A N 1
ATOM 1608 C CA . ILE A 1 266 ? 78.071 144.287 144.054 1.00 115.79 266 ILE A CA 1
ATOM 1609 C C . ILE A 1 266 ? 78.481 142.999 143.345 1.00 115.79 266 ILE A C 1
ATOM 1610 O O . ILE A 1 266 ? 79.461 142.343 143.721 1.00 115.79 266 ILE A O 1
ATOM 1615 N N . LYS A 1 267 ? 77.711 142.622 142.322 1.00 118.79 267 LYS A N 1
ATOM 1616 C CA . LYS A 1 267 ? 78.030 141.473 141.481 1.00 118.79 267 LYS A CA 1
ATOM 1617 C C . LYS A 1 267 ? 79.315 141.713 140.691 1.00 118.79 267 LYS A C 1
ATOM 1618 O O . LYS A 1 267 ? 79.569 142.824 140.219 1.00 118.79 267 LYS A O 1
ATOM 1624 N N . LYS A 1 268 ? 80.136 140.669 140.564 1.00 119.65 268 LYS A N 1
ATOM 1625 C CA . LYS A 1 268 ? 81.335 140.746 139.738 1.00 119.65 268 LYS A CA 1
ATOM 1626 C C . LYS A 1 268 ? 80.961 140.870 138.265 1.00 119.65 268 LYS A C 1
ATOM 1627 O O . LYS A 1 268 ? 80.368 139.958 137.681 1.00 119.65 268 LYS A O 1
ATOM 1633 N N . GLU A 1 269 ? 81.329 141.999 137.658 1.00 128.51 269 GLU A N 1
ATOM 1634 C CA . GLU A 1 269 ? 80.908 142.347 136.300 1.00 128.51 269 GLU A CA 1
ATOM 1635 C C . GLU A 1 269 ? 82.162 142.661 135.475 1.00 128.51 269 GLU A C 1
ATOM 1636 O O . GLU A 1 269 ? 82.209 143.597 134.676 1.00 128.51 269 GLU A O 1
ATOM 1642 N N . LYS A 1 270 ? 83.221 141.887 135.700 1.00 126.63 270 LYS A N 1
ATOM 1643 C CA . LYS A 1 270 ? 84.440 142.041 134.917 1.00 126.63 270 LYS A CA 1
ATOM 1644 C C . LYS A 1 270 ? 84.833 140.682 134.354 1.00 126.63 270 LYS A C 1
ATOM 1645 O O . LYS A 1 270 ? 84.639 139.646 134.995 1.00 126.63 270 LYS A O 1
ATOM 1651 N N . GLY A 1 271 ? 85.395 140.700 133.148 1.00 123.84 271 GLY A N 1
ATOM 1652 C CA . GLY A 1 271 ? 85.875 139.486 132.515 1.00 123.84 271 GLY A CA 1
ATOM 1653 C C . GLY A 1 271 ? 87.255 139.113 133.027 1.00 123.84 271 GLY A C 1
ATOM 1654 O O . GLY A 1 271 ? 88.160 139.947 133.085 1.00 123.84 271 GLY A O 1
ATOM 1655 N N . ILE A 1 272 ? 87.402 137.842 133.403 1.00 116.54 272 ILE A N 1
ATOM 1656 C CA . ILE A 1 272 ? 88.631 137.404 134.046 1.00 116.54 272 ILE A CA 1
ATOM 1657 C C . ILE A 1 272 ? 89.754 137.274 133.015 1.00 116.54 272 ILE A C 1
ATOM 1658 O O . ILE A 1 272 ? 89.538 136.933 131.843 1.00 116.54 272 ILE A O 1
ATOM 1663 N N . ASP A 1 273 ? 90.964 137.632 133.441 1.00 109.83 273 ASP A N 1
ATOM 1664 C CA . ASP A 1 273 ? 92.143 137.446 132.612 1.00 109.83 273 ASP A CA 1
ATOM 1665 C C . ASP A 1 273 ? 92.457 135.956 132.498 1.00 109.83 273 ASP A C 1
ATOM 1666 O O . ASP A 1 273 ? 92.085 135.158 133.365 1.00 109.83 273 ASP A O 1
ATOM 1671 N N . LEU A 1 274 ? 93.133 135.589 131.402 1.00 103.63 274 LEU A N 1
ATOM 1672 C CA . LEU A 1 274 ? 93.332 134.188 131.040 1.00 103.63 274 LEU A CA 1
ATOM 1673 C C . LEU A 1 274 ? 94.194 133.434 132.046 1.00 103.63 274 LEU A C 1
ATOM 1674 O O . LEU A 1 274 ? 93.950 132.248 132.299 1.00 103.63 274 LEU A O 1
ATOM 1679 N N . SER A 1 275 ? 95.201 134.096 132.624 1.00 107.35 275 SER A N 1
ATOM 1680 C CA . SER A 1 275 ? 96.095 133.419 133.561 1.00 107.35 275 SER A CA 1
ATOM 1681 C C . SER A 1 275 ? 95.415 133.108 134.892 1.00 107.35 275 SER A C 1
ATOM 1682 O O . SER A 1 275 ? 95.891 132.246 135.639 1.00 107.35 275 SER A O 1
ATOM 1685 N N . GLU A 1 276 ? 94.313 133.789 135.211 1.00 110.41 276 GLU A N 1
ATOM 1686 C CA . GLU A 1 276 ? 93.560 133.483 136.422 1.00 110.41 276 GLU A CA 1
ATOM 1687 C C . GLU A 1 276 ? 92.419 132.500 136.187 1.00 110.41 276 GLU A C 1
ATOM 1688 O O . GLU A 1 276 ? 91.774 132.086 137.158 1.00 110.41 276 GLU A O 1
ATOM 1694 N N . ALA A 1 277 ? 92.142 132.131 134.939 1.00 106.02 277 ALA A N 1
ATOM 1695 C CA . ALA A 1 277 ? 91.015 131.254 134.653 1.00 106.02 277 ALA A CA 1
ATOM 1696 C C . ALA A 1 277 ? 91.391 129.788 134.835 1.00 106.02 277 ALA A C 1
ATOM 1697 O O . ALA A 1 277 ? 92.493 129.361 134.479 1.00 106.02 277 ALA A O 1
ATOM 1699 N N . GLU A 1 278 ? 90.458 129.015 135.392 1.00 105.88 278 GLU A N 1
ATOM 1700 C CA . GLU A 1 278 ? 90.599 127.568 135.489 1.00 105.88 278 GLU A CA 1
ATOM 1701 C C . GLU A 1 278 ? 89.675 126.792 134.557 1.00 105.88 278 GLU A C 1
ATOM 1702 O O . GLU A 1 278 ? 89.676 125.559 134.605 1.00 105.88 278 GLU A O 1
ATOM 1708 N N . THR A 1 279 ? 88.889 127.463 133.720 1.00 102.50 279 THR A N 1
ATOM 1709 C CA . THR A 1 279 ? 88.217 126.772 132.627 1.00 102.50 279 THR A CA 1
ATOM 1710 C C . THR A 1 279 ? 88.190 127.687 131.409 1.00 102.50 279 THR A C 1
ATOM 1711 O O . THR A 1 279 ? 87.895 128.880 131.512 1.00 102.50 279 THR A O 1
ATOM 1715 N N . ILE A 1 280 ? 88.543 127.116 130.259 1.00 98.29 280 ILE A N 1
ATOM 1716 C CA . ILE A 1 280 ? 88.823 127.890 129.052 1.00 98.29 280 ILE A CA 1
ATOM 1717 C C . ILE A 1 280 ? 88.308 127.113 127.846 1.00 98.29 280 ILE A C 1
ATOM 1718 O O . ILE A 1 280 ? 88.563 125.914 127.710 1.00 98.29 280 ILE A O 1
ATOM 1723 N N . VAL A 1 281 ? 87.566 127.794 126.980 1.00 97.42 281 VAL A N 1
ATOM 1724 C CA . VAL A 1 281 ? 87.191 127.262 125.671 1.00 97.42 281 VAL A CA 1
ATOM 1725 C C . VAL A 1 281 ? 88.065 127.987 124.653 1.00 97.42 281 VAL A C 1
ATOM 1726 O O . VAL A 1 281 ? 87.977 129.205 124.480 1.00 97.42 281 VAL A O 1
ATOM 1730 N N . ALA A 1 282 ? 88.939 127.240 123.985 1.00 95.02 282 ALA A N 1
ATOM 1731 C CA . ALA A 1 282 ? 89.850 127.841 123.021 1.00 95.02 282 ALA A CA 1
ATOM 1732 C C . ALA A 1 282 ? 89.443 127.479 121.599 1.00 95.02 282 ALA A C 1
ATOM 1733 O O . ALA A 1 282 ? 89.175 126.315 121.289 1.00 95.02 282 ALA A O 1
ATOM 1735 N N . VAL A 1 283 ? 89.400 128.486 120.731 1.00 95.96 283 VAL A N 1
ATOM 1736 C CA . VAL A 1 283 ? 88.996 128.319 119.341 1.00 95.96 283 VAL A CA 1
ATOM 1737 C C . VAL A 1 283 ? 90.212 128.529 118.450 1.00 95.96 283 VAL A C 1
ATOM 1738 O O . VAL A 1 283 ? 91.209 129.123 118.874 1.00 95.96 283 VAL A O 1
ATOM 1742 N N . GLY A 1 284 ? 90.138 128.018 117.224 1.00 96.96 284 GLY A N 1
ATOM 1743 C CA . GLY A 1 284 ? 91.225 128.131 116.277 1.00 96.96 284 GLY A CA 1
ATOM 1744 C C . GLY A 1 284 ? 90.762 128.555 114.898 1.00 96.96 284 GLY A C 1
ATOM 1745 O O . GLY A 1 284 ? 89.767 129.260 114.724 1.00 96.96 284 GLY A O 1
ATOM 1746 N N . ARG A 1 285 ? 91.516 128.103 113.893 1.00 98.78 285 ARG A N 1
ATOM 1747 C CA . ARG A 1 285 ? 91.185 128.416 112.509 1.00 98.78 285 ARG A CA 1
ATOM 1748 C C . ARG A 1 285 ? 90.047 127.552 111.981 1.00 98.78 285 ARG A C 1
ATOM 1749 O O . ARG A 1 285 ? 89.518 127.836 110.902 1.00 98.78 285 ARG A O 1
ATOM 1757 N N . GLY A 1 286 ? 89.655 126.511 112.716 1.00 103.00 286 GLY A N 1
ATOM 1758 C CA . GLY A 1 286 ? 88.507 125.702 112.366 1.00 103.00 286 GLY A CA 1
ATOM 1759 C C . GLY A 1 286 ? 87.173 126.402 112.461 1.00 103.00 286 GLY A C 1
ATOM 1760 O O . GLY A 1 286 ? 86.196 125.943 111.864 1.00 103.00 286 GLY A O 1
ATOM 1761 N N . VAL A 1 287 ? 87.103 127.509 113.199 1.00 107.90 287 VAL A N 1
ATOM 1762 C CA . VAL A 1 287 ? 85.910 128.350 113.250 1.00 107.90 287 VAL A CA 1
ATOM 1763 C C . VAL A 1 287 ? 86.013 129.323 112.079 1.00 107.90 287 VAL A C 1
ATOM 1764 O O . VAL A 1 287 ? 86.955 130.112 111.994 1.00 107.90 287 VAL A O 1
ATOM 1768 N N . LYS A 1 288 ? 85.039 129.270 111.167 1.00 111.09 288 LYS A N 1
ATOM 1769 C CA . LYS A 1 288 ? 85.187 129.959 109.889 1.00 111.09 288 LYS A CA 1
ATOM 1770 C C . LYS A 1 288 ? 84.877 131.447 109.989 1.00 111.09 288 LYS A C 1
ATOM 1771 O O . LYS A 1 288 ? 85.717 132.275 109.617 1.00 111.09 288 LYS A O 1
ATOM 1777 N N . CYS A 1 289 ? 83.693 131.810 110.474 1.00 115.77 289 CYS A N 1
ATOM 1778 C CA . CYS A 1 289 ? 83.289 133.210 110.486 1.00 115.77 289 CYS A CA 1
ATOM 1779 C C . CYS A 1 289 ? 83.110 133.674 111.923 1.00 115.77 289 CYS A C 1
ATOM 1780 O O . CYS A 1 289 ? 83.083 132.871 112.858 1.00 115.77 289 CYS A O 1
ATOM 1783 N N . GLU A 1 290 ? 82.990 134.996 112.079 1.00 114.82 290 GLU A N 1
ATOM 1784 C CA . GLU A 1 290 ? 82.913 135.589 113.410 1.00 114.82 290 GLU A CA 1
ATOM 1785 C C . GLU A 1 290 ? 81.560 135.342 114.068 1.00 114.82 290 GLU A C 1
ATOM 1786 O O . GLU A 1 290 ? 81.469 135.313 115.301 1.00 114.82 290 GLU A O 1
ATOM 1792 N N . LYS A 1 291 ? 80.502 135.146 113.276 1.00 118.23 291 LYS A N 1
ATOM 1793 C CA . LYS A 1 291 ? 79.183 134.933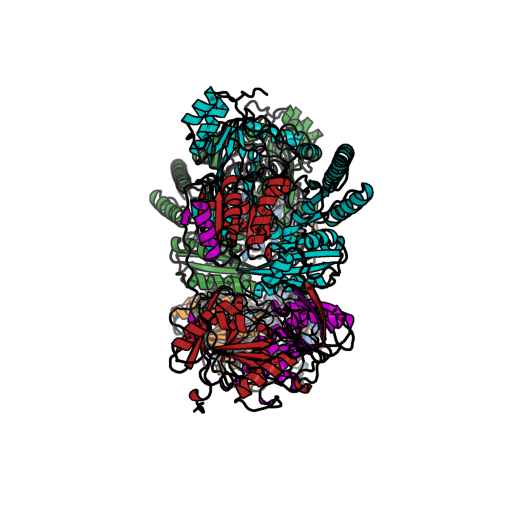 113.863 1.00 118.23 291 LYS A CA 1
ATOM 1794 C C . LYS A 1 291 ? 79.007 133.512 114.386 1.00 118.23 291 LYS A C 1
ATOM 1795 O O . LYS A 1 291 ? 78.001 133.227 115.044 1.00 118.23 291 LYS A O 1
ATOM 1801 N N . ASP A 1 292 ? 79.963 132.619 114.112 1.00 118.28 292 ASP A N 1
ATOM 1802 C CA . ASP A 1 292 ? 79.937 131.290 114.713 1.00 118.28 292 ASP A CA 1
ATOM 1803 C C . ASP A 1 292 ? 80.436 131.319 116.151 1.00 118.28 292 ASP A C 1
ATOM 1804 O O . ASP A 1 292 ? 80.312 130.323 116.872 1.00 118.28 292 ASP A O 1
ATOM 1809 N N . LEU A 1 293 ? 81.008 132.447 116.584 1.00 115.25 293 LEU A N 1
ATOM 1810 C CA . LEU A 1 293 ? 81.461 132.572 117.964 1.00 115.25 293 LEU A CA 1
ATOM 1811 C C . LEU A 1 293 ? 80.293 132.747 118.926 1.00 115.25 293 LEU A C 1
ATOM 1812 O O . LEU A 1 293 ? 80.445 132.503 120.128 1.00 115.25 293 LEU A O 1
ATOM 1817 N N . ASP A 1 294 ? 79.130 133.177 118.423 1.00 118.58 294 ASP A N 1
ATOM 1818 C CA . ASP A 1 294 ? 77.942 133.287 119.267 1.00 118.58 294 ASP A CA 1
ATOM 1819 C C . ASP A 1 294 ? 77.448 131.919 119.717 1.00 118.58 294 ASP A C 1
ATOM 1820 O O . ASP A 1 294 ? 76.902 131.787 120.819 1.00 118.58 294 ASP A O 1
ATOM 1825 N N . MET A 1 295 ? 77.625 130.898 118.878 1.00 120.77 295 MET A N 1
ATOM 1826 C CA . MET A 1 295 ? 77.340 129.528 119.290 1.00 120.77 295 MET A CA 1
ATOM 1827 C C . MET A 1 295 ? 78.369 129.041 120.306 1.00 120.77 295 MET A C 1
ATOM 1828 O O . MET A 1 295 ? 78.058 128.222 121.179 1.00 120.77 295 MET A O 1
ATOM 1833 N N . ILE A 1 296 ? 79.594 129.563 120.227 1.00 115.86 296 ILE A N 1
ATOM 1834 C CA . ILE A 1 296 ? 80.646 129.153 121.148 1.00 115.86 296 ILE A CA 1
ATOM 1835 C C . ILE A 1 296 ? 80.558 129.943 122.452 1.00 115.86 296 ILE A C 1
ATOM 1836 O O . ILE A 1 296 ? 80.780 129.389 123.538 1.00 115.86 296 ILE A O 1
ATOM 1841 N N . HIS A 1 297 ? 80.189 131.228 122.375 1.00 114.63 297 HIS A N 1
ATOM 1842 C CA . HIS A 1 297 ? 80.068 132.054 123.575 1.00 114.63 297 HIS A CA 1
ATOM 1843 C C . HIS A 1 297 ? 78.910 131.613 124.463 1.00 114.63 297 HIS A C 1
ATOM 1844 O O . HIS A 1 297 ? 78.978 131.774 125.687 1.00 114.63 297 HIS A O 1
ATOM 1851 N N . GLU A 1 298 ? 77.843 131.063 123.877 1.00 119.98 298 GLU A N 1
ATOM 1852 C CA . GLU A 1 298 ? 76.769 130.523 124.701 1.00 119.98 298 GLU A CA 1
ATOM 1853 C C . GLU A 1 298 ? 77.132 129.155 125.265 1.00 119.98 298 GLU A C 1
ATOM 1854 O O . GLU A 1 298 ? 76.556 128.732 126.272 1.00 119.98 298 GLU A O 1
ATOM 1860 N N . PHE A 1 299 ? 78.080 128.454 124.640 1.00 117.09 299 PHE A N 1
ATOM 1861 C CA . PHE A 1 299 ? 78.527 127.172 125.173 1.00 117.09 299 PHE A CA 1
ATOM 1862 C C . PHE A 1 299 ? 79.498 127.362 126.332 1.00 117.09 299 PHE A C 1
ATOM 1863 O O . PHE A 1 299 ? 79.477 126.589 127.296 1.00 117.09 299 PHE A O 1
ATOM 1871 N N . ALA A 1 300 ? 80.347 128.390 126.259 1.00 114.80 300 ALA A N 1
ATOM 1872 C CA . ALA A 1 300 ? 81.338 128.613 127.304 1.00 114.80 300 ALA A CA 1
ATOM 1873 C C . ALA A 1 300 ? 80.714 129.143 128.588 1.00 114.80 300 ALA A C 1
ATOM 1874 O O . ALA A 1 300 ? 81.293 128.968 129.664 1.00 114.80 300 ALA A O 1
ATOM 1876 N N . GLU A 1 301 ? 79.549 129.788 128.502 1.00 118.09 301 GLU A N 1
ATOM 1877 C CA . GLU A 1 301 ? 78.879 130.249 129.712 1.00 118.09 301 GLU A CA 1
ATOM 1878 C C . GLU A 1 301 ? 78.026 129.157 130.344 1.00 118.09 301 GLU A C 1
ATOM 1879 O O . GLU A 1 301 ? 77.560 129.325 131.476 1.00 118.09 301 GLU A O 1
ATOM 1885 N N . LYS A 1 302 ? 77.805 128.047 129.635 1.00 117.14 302 LYS A N 1
ATOM 1886 C CA . LYS A 1 302 ? 77.162 126.893 130.256 1.00 117.14 302 LYS A CA 1
ATOM 1887 C C . LYS A 1 302 ? 78.090 126.234 131.267 1.00 117.14 302 LYS A C 1
ATOM 1888 O O . LYS A 1 302 ? 77.635 125.718 132.295 1.00 117.14 302 LYS A O 1
ATOM 1894 N N . ILE A 1 303 ? 79.396 126.240 130.989 1.00 112.30 303 ILE A N 1
ATOM 1895 C CA . ILE A 1 303 ? 80.380 125.691 131.916 1.00 112.30 303 ILE A CA 1
ATOM 1896 C C . ILE A 1 303 ? 81.193 126.773 132.612 1.00 112.30 303 ILE A C 1
ATOM 1897 O O . ILE A 1 303 ? 82.077 126.446 133.418 1.00 112.30 303 ILE A O 1
ATOM 1902 N N . GLY A 1 304 ? 80.927 128.047 132.327 1.00 110.79 304 GLY A N 1
ATOM 1903 C CA . GLY A 1 304 ? 81.640 129.141 132.949 1.00 110.79 304 GLY A CA 1
ATOM 1904 C C . GLY A 1 304 ? 83.023 129.404 132.399 1.00 110.79 304 GLY A C 1
ATOM 1905 O O . GLY A 1 304 ? 83.871 129.929 133.132 1.00 110.79 304 GLY A O 1
ATOM 1906 N N . ALA A 1 305 ? 83.278 129.074 131.137 1.00 107.69 305 ALA A N 1
ATOM 1907 C CA . ALA A 1 305 ? 84.633 129.131 130.610 1.00 107.69 305 ALA A CA 1
ATOM 1908 C C . ALA A 1 305 ? 84.928 130.480 129.966 1.00 107.69 305 ALA A C 1
ATOM 1909 O O . ALA A 1 305 ? 84.032 131.158 129.456 1.00 107.69 305 ALA A O 1
ATOM 1911 N N . THR A 1 306 ? 86.201 130.862 129.997 1.00 104.00 306 THR A N 1
ATOM 1912 C CA . THR A 1 306 ? 86.650 132.055 129.297 1.00 104.00 306 THR A CA 1
ATOM 1913 C C . THR A 1 306 ? 87.039 131.702 127.868 1.00 104.00 306 THR A C 1
ATOM 1914 O O . THR A 1 306 ? 87.799 130.760 127.630 1.00 104.00 306 THR A O 1
ATOM 1918 N N . VAL A 1 307 ? 86.514 132.465 126.910 1.00 100.68 307 VAL A N 1
ATOM 1919 C CA . VAL A 1 307 ? 86.792 132.170 125.512 1.00 100.68 307 VAL A CA 1
ATOM 1920 C C . VAL A 1 307 ? 88.147 132.747 125.121 1.00 100.68 307 VAL A C 1
ATOM 1921 O O . VAL A 1 307 ? 88.402 133.952 125.247 1.00 100.68 307 VAL A O 1
ATOM 1925 N N . ALA A 1 308 ? 89.025 131.874 124.637 1.00 95.91 308 ALA A N 1
ATOM 1926 C CA . ALA A 1 308 ? 90.333 132.282 124.152 1.00 95.91 308 ALA A CA 1
ATOM 1927 C C . ALA A 1 308 ? 90.476 131.802 122.717 1.00 95.91 308 ALA A C 1
ATOM 1928 O O . ALA A 1 308 ? 89.595 131.130 122.176 1.00 95.91 308 ALA A O 1
ATOM 1930 N N . CYS A 1 309 ? 91.600 132.152 122.099 1.00 93.97 309 CYS A N 1
ATOM 1931 C CA . CYS A 1 309 ? 91.785 131.854 120.689 1.00 93.97 309 CYS A CA 1
ATOM 1932 C C . CYS A 1 309 ? 93.259 131.659 120.384 1.00 93.97 309 CYS A C 1
ATOM 1933 O O . CYS A 1 309 ? 94.131 131.908 121.221 1.00 93.97 309 CYS A O 1
ATOM 1936 N N . THR A 1 310 ? 93.522 131.201 119.166 1.00 92.60 310 THR A N 1
ATOM 1937 C CA . THR A 1 310 ? 94.873 131.161 118.638 1.00 92.60 310 THR A CA 1
ATOM 1938 C C . THR A 1 310 ? 95.200 132.475 117.934 1.00 92.60 310 THR A C 1
ATOM 1939 O O . THR A 1 310 ? 94.387 133.401 117.876 1.00 92.60 310 THR A O 1
ATOM 1943 N N . ARG A 1 311 ? 96.418 132.551 117.401 1.00 92.12 311 ARG A N 1
ATOM 1944 C CA . ARG A 1 311 ? 96.853 133.756 116.693 1.00 92.12 311 ARG A CA 1
ATOM 1945 C C . ARG A 1 311 ? 96.120 134.038 115.378 1.00 92.12 311 ARG A C 1
ATOM 1946 O O . ARG A 1 311 ? 96.051 135.220 115.000 1.00 92.12 311 ARG A O 1
ATOM 1954 N N . PRO A 1 312 ? 95.597 133.053 114.618 1.00 94.29 312 PRO A N 1
ATOM 1955 C CA . PRO A 1 312 ? 94.627 133.414 113.565 1.00 94.29 312 PRO A CA 1
ATOM 1956 C C . PRO A 1 312 ? 93.375 134.125 114.062 1.00 94.29 312 PRO A C 1
ATOM 1957 O O . PRO A 1 312 ? 92.768 134.884 113.297 1.00 94.29 312 PRO A O 1
ATOM 1961 N N . GLY A 1 313 ? 92.964 133.902 115.311 1.00 97.73 313 GLY A N 1
ATOM 1962 C CA . GLY A 1 313 ? 91.860 134.658 115.870 1.00 97.73 313 GLY A CA 1
ATOM 1963 C C . GLY A 1 313 ? 92.189 136.111 116.139 1.00 97.73 313 GLY A C 1
ATOM 1964 O O . GLY A 1 313 ? 91.295 136.962 116.102 1.00 97.73 313 GLY A O 1
ATOM 1965 N N . ILE A 1 314 ? 93.461 136.411 116.408 1.00 97.23 314 ILE A N 1
ATOM 1966 C CA . ILE A 1 314 ? 93.878 137.790 116.637 1.00 97.23 314 ILE A CA 1
ATOM 1967 C C . ILE A 1 314 ? 94.015 138.537 115.317 1.00 97.23 314 ILE A C 1
ATOM 1968 O O . ILE A 1 314 ? 93.632 139.710 115.215 1.00 97.23 314 ILE A O 1
ATOM 1973 N N . GLU A 1 315 ? 94.548 137.872 114.285 1.00 99.98 315 GLU A N 1
ATOM 1974 C CA . GLU A 1 315 ? 94.749 138.513 112.989 1.00 99.98 315 GLU A CA 1
ATOM 1975 C C . GLU A 1 315 ? 93.429 138.820 112.293 1.00 99.98 315 GLU A C 1
ATOM 1976 O O . GLU A 1 315 ? 93.357 139.757 111.490 1.00 99.98 315 GLU A O 1
ATOM 1982 N N . ALA A 1 316 ? 92.378 138.051 112.585 1.00 101.76 316 ALA A N 1
ATOM 1983 C CA . ALA A 1 316 ? 91.057 138.368 112.060 1.00 101.76 316 ALA A CA 1
ATOM 1984 C C . ALA A 1 316 ? 90.351 139.435 112.885 1.00 101.76 316 ALA A C 1
ATOM 1985 O O . ALA A 1 316 ? 89.290 139.916 112.475 1.00 101.76 316 ALA A O 1
ATOM 1987 N N . GLY A 1 317 ? 90.909 139.812 114.034 1.00 104.42 317 GLY A N 1
ATOM 1988 C CA . GLY A 1 317 ? 90.311 140.827 114.875 1.00 104.42 317 GLY A CA 1
ATOM 1989 C C . GLY A 1 317 ? 89.115 140.373 115.676 1.00 104.42 317 GLY A C 1
ATOM 1990 O O . GLY A 1 317 ? 88.329 141.218 116.118 1.00 104.42 317 GLY A O 1
ATOM 1991 N N . TRP A 1 318 ? 88.948 139.064 115.881 1.00 105.26 318 TRP A N 1
ATOM 1992 C CA . TRP A 1 318 ? 87.770 138.571 116.584 1.00 105.26 318 TRP A CA 1
ATOM 1993 C C . TRP A 1 318 ? 87.904 138.714 118.092 1.00 105.26 318 TRP A C 1
ATOM 1994 O O . TRP A 1 318 ? 86.890 138.745 118.798 1.00 105.26 318 TRP A O 1
ATOM 2005 N N . PHE A 1 319 ? 89.129 138.797 118.604 1.00 101.78 319 PHE A N 1
ATOM 2006 C CA . PHE A 1 319 ? 89.367 138.808 120.039 1.00 101.78 319 PHE A CA 1
ATOM 2007 C C . PHE A 1 319 ? 90.406 139.863 120.384 1.00 101.78 319 PHE A C 1
ATOM 2008 O O . PHE A 1 319 ? 91.167 140.315 119.525 1.00 101.78 319 PHE A O 1
ATOM 2016 N N . ASP A 1 320 ? 90.420 140.253 121.656 1.00 99.72 320 ASP A N 1
ATOM 2017 C CA . ASP A 1 320 ? 91.471 141.121 122.166 1.00 99.72 320 ASP A CA 1
ATOM 2018 C C . ASP A 1 320 ? 92.787 140.355 122.223 1.00 99.72 320 ASP A C 1
ATOM 2019 O O . ASP A 1 320 ? 92.801 139.130 122.368 1.00 99.72 320 ASP A O 1
ATOM 2024 N N . ALA A 1 321 ? 93.902 141.088 122.123 1.00 97.42 321 ALA A N 1
ATOM 2025 C CA . ALA A 1 321 ? 95.219 140.456 122.075 1.00 97.42 321 ALA A CA 1
ATOM 2026 C C . ALA A 1 321 ? 95.624 139.854 123.417 1.00 97.42 321 ALA A C 1
ATOM 2027 O O . ALA A 1 321 ? 96.576 139.067 123.479 1.00 97.42 321 ALA A O 1
ATOM 2029 N N . ARG A 1 322 ? 94.922 140.205 124.497 1.00 95.84 322 ARG A N 1
ATOM 2030 C CA . ARG A 1 322 ? 95.175 139.570 125.785 1.00 95.84 322 ARG A CA 1
ATOM 2031 C C . ARG A 1 322 ? 94.483 138.216 125.892 1.00 95.84 322 ARG A C 1
ATOM 2032 O O . ARG A 1 322 ? 94.684 137.496 126.877 1.00 95.84 322 ARG A O 1
ATOM 2040 N N . LEU A 1 323 ? 93.669 137.853 124.900 1.00 95.72 323 LEU A N 1
ATOM 2041 C CA . LEU A 1 323 ? 92.980 136.570 124.895 1.00 95.72 323 LEU A CA 1
ATOM 2042 C C . LEU A 1 323 ? 93.684 135.517 124.050 1.00 95.72 323 LEU A C 1
ATOM 2043 O O . LEU A 1 323 ? 93.077 134.485 123.746 1.00 95.72 323 LEU A O 1
ATOM 2048 N N . GLN A 1 324 ? 94.935 135.750 123.661 1.00 91.55 324 GLN A N 1
ATOM 2049 C CA . GLN A 1 324 ? 95.664 134.776 122.861 1.00 91.55 324 GLN A CA 1
ATOM 2050 C C . GLN A 1 324 ? 96.496 133.866 123.758 1.00 91.55 324 GLN A C 1
ATOM 2051 O O . GLN A 1 324 ? 97.205 134.331 124.654 1.00 91.55 324 GLN A O 1
ATOM 2057 N N . ILE A 1 325 ? 96.403 132.560 123.516 1.00 89.34 325 ILE A N 1
ATOM 2058 C CA . ILE A 1 325 ? 97.150 131.558 124.270 1.00 89.34 325 ILE A CA 1
ATOM 2059 C C . ILE A 1 325 ? 98.392 131.172 123.480 1.00 89.34 325 ILE A C 1
ATOM 2060 O O . ILE A 1 325 ? 98.303 130.820 122.297 1.00 89.34 325 ILE A O 1
ATOM 2065 N N . GLY A 1 326 ? 99.546 131.243 124.121 1.00 88.64 326 GLY A N 1
ATOM 2066 C CA . GLY A 1 326 ? 100.755 130.700 123.537 1.00 88.64 326 GLY A CA 1
ATOM 2067 C C . GLY A 1 326 ? 101.978 131.486 123.960 1.00 88.64 326 GLY A C 1
ATOM 2068 O O . GLY A 1 326 ? 101.975 132.209 124.952 1.00 88.64 326 GLY A O 1
ATOM 2069 N N . LEU A 1 327 ? 103.044 131.312 123.171 1.00 86.37 327 LEU A N 1
ATOM 2070 C CA . LEU A 1 327 ? 104.305 131.994 123.443 1.00 86.37 327 LEU A CA 1
ATOM 2071 C C . LEU A 1 327 ? 104.205 133.489 123.178 1.00 86.37 327 LEU A C 1
ATOM 2072 O O . LEU A 1 327 ? 104.754 134.294 123.939 1.00 86.37 327 LEU A O 1
ATOM 2077 N N . SER A 1 328 ? 103.513 133.876 122.108 1.00 87.25 328 SER A N 1
ATOM 2078 C CA . SER A 1 328 ? 103.240 135.274 121.807 1.00 87.25 328 SER A CA 1
ATOM 2079 C C . SER A 1 328 ? 102.043 135.819 122.574 1.00 87.25 328 SER A C 1
ATOM 2080 O O . SER A 1 328 ? 101.665 136.975 122.360 1.00 87.25 328 SER A O 1
ATOM 2083 N N . GLY A 1 329 ? 101.438 135.019 123.448 1.00 87.71 329 GLY A N 1
ATOM 2084 C CA . GLY A 1 329 ? 100.316 135.448 124.251 1.00 87.71 329 GLY A CA 1
ATOM 2085 C C . GLY A 1 329 ? 100.464 135.050 125.705 1.00 87.71 329 GLY A C 1
ATOM 2086 O O . GLY A 1 329 ? 101.484 135.298 126.352 1.00 87.71 329 GLY A O 1
ATOM 2087 N N . ARG A 1 330 ? 99.416 134.418 126.224 1.00 90.83 330 ARG A N 1
ATOM 2088 C CA . ARG A 1 330 ? 99.381 134.023 127.624 1.00 90.83 330 ARG A CA 1
ATOM 2089 C C . ARG A 1 330 ? 99.759 132.559 127.794 1.00 90.83 330 ARG A C 1
ATOM 2090 O O . ARG A 1 330 ? 99.325 131.695 127.027 1.00 90.83 330 ARG A O 1
ATOM 2098 N N . THR A 1 331 ? 100.576 132.286 128.807 1.00 91.00 331 THR A N 1
ATOM 2099 C CA . THR A 1 331 ? 100.775 130.916 129.254 1.00 91.00 331 THR A CA 1
ATOM 2100 C C . THR A 1 331 ? 99.781 130.595 130.363 1.00 91.00 331 THR A C 1
ATOM 2101 O O . THR A 1 331 ? 99.767 131.232 131.419 1.00 91.00 331 THR A O 1
ATOM 2105 N N . VAL A 1 332 ? 98.942 129.590 130.117 1.00 93.53 332 VAL A N 1
ATOM 2106 C CA . VAL A 1 332 ? 97.805 129.316 130.985 1.00 93.53 332 VAL A CA 1
ATOM 2107 C C . VAL A 1 332 ? 97.968 127.936 131.604 1.00 93.53 332 VAL A C 1
ATOM 2108 O O . VAL A 1 332 ? 98.617 127.051 131.041 1.00 93.53 332 VAL A O 1
ATOM 2112 N N . LYS A 1 333 ? 97.396 127.773 132.795 1.00 98.80 333 LYS A N 1
ATOM 2113 C CA . LYS A 1 333 ? 97.252 126.471 133.445 1.00 98.80 333 LYS A CA 1
ATOM 2114 C C . LYS A 1 333 ? 95.848 126.357 134.028 1.00 98.80 333 LYS A C 1
ATOM 2115 O O . LYS A 1 333 ? 95.658 126.484 135.244 1.00 98.80 333 LYS A O 1
ATOM 2121 N N . PRO A 1 334 ? 94.835 126.122 133.189 1.00 99.05 334 PRO A N 1
ATOM 2122 C CA . PRO A 1 334 ? 93.481 125.962 133.722 1.00 99.05 334 PRO A CA 1
ATOM 2123 C C . PRO A 1 334 ? 93.229 124.529 134.162 1.00 99.05 334 PRO A C 1
ATOM 2124 O O . PRO A 1 334 ? 94.019 123.624 133.891 1.00 99.05 334 PRO A O 1
ATOM 2128 N N . LYS A 1 335 ? 92.105 124.327 134.855 1.00 100.86 335 LYS A N 1
ATOM 2129 C CA . LYS A 1 335 ? 91.721 122.970 135.229 1.00 100.86 335 LYS A CA 1
ATOM 2130 C C . LYS A 1 335 ? 91.162 122.206 134.040 1.00 100.86 335 LYS A C 1
ATOM 2131 O O . LYS A 1 335 ? 91.230 120.972 134.007 1.00 100.86 335 LYS A O 1
ATOM 2137 N N . LEU A 1 336 ? 90.607 122.913 133.060 1.00 98.43 336 LEU A N 1
ATOM 2138 C CA . LEU A 1 336 ? 90.015 122.290 131.888 1.00 98.43 336 LEU A CA 1
ATOM 2139 C C . LEU A 1 336 ? 90.103 123.244 130.708 1.00 98.43 336 LEU A C 1
ATOM 2140 O O . LEU A 1 336 ? 89.655 124.389 130.784 1.00 98.43 336 LEU A O 1
ATOM 2145 N N . ILE A 1 337 ? 90.684 122.761 129.612 1.00 94.49 337 ILE A N 1
ATOM 2146 C CA . ILE A 1 337 ? 90.738 123.520 128.371 1.00 94.49 337 ILE A CA 1
ATOM 2147 C C . ILE A 1 337 ? 90.135 122.669 127.259 1.00 94.49 337 ILE A C 1
ATOM 2148 O O . ILE A 1 337 ? 90.381 121.463 127.163 1.00 94.49 337 ILE A O 1
ATOM 2153 N N . ILE A 1 338 ? 89.288 123.298 126.446 1.00 94.74 338 ILE A N 1
ATOM 2154 C CA . ILE A 1 338 ? 88.603 122.634 125.343 1.00 94.74 338 ILE A CA 1
ATOM 2155 C C . ILE A 1 338 ? 89.084 123.299 124.059 1.00 94.74 338 ILE A C 1
ATOM 2156 O O . ILE A 1 338 ? 88.697 124.433 123.757 1.00 94.74 338 ILE A O 1
ATOM 2161 N N . ALA A 1 339 ? 89.926 122.601 123.303 1.00 95.45 339 ALA A N 1
ATOM 2162 C CA . ALA A 1 339 ? 90.431 123.145 122.050 1.00 95.45 339 ALA A CA 1
ATOM 2163 C C . ALA A 1 339 ? 89.488 122.803 120.904 1.00 95.45 339 ALA A C 1
ATOM 2164 O O . ALA A 1 339 ? 89.198 121.632 120.644 1.00 95.45 339 ALA A O 1
ATOM 2166 N N . LEU A 1 340 ? 89.013 123.837 120.213 1.00 97.03 340 LEU A N 1
ATOM 2167 C CA . LEU A 1 340 ? 88.019 123.682 119.150 1.00 97.03 340 LEU A CA 1
ATOM 2168 C C . LEU A 1 340 ? 88.660 124.087 117.829 1.00 97.03 340 LEU A C 1
ATOM 2169 O O . LEU A 1 340 ? 88.904 125.274 117.592 1.00 97.03 340 LEU A O 1
ATOM 2174 N N . GLY A 1 341 ? 88.914 123.104 116.969 1.00 96.69 341 GLY A N 1
ATOM 2175 C CA . GLY A 1 341 ? 89.524 123.366 115.684 1.00 96.69 341 GLY A CA 1
ATOM 2176 C C . GLY A 1 341 ? 90.953 123.847 115.747 1.00 96.69 341 GLY A C 1
ATOM 2177 O O . GLY A 1 341 ? 91.342 124.691 114.933 1.00 96.69 341 GLY A O 1
ATOM 2178 N N . ILE A 1 342 ? 91.739 123.354 116.696 1.00 93.21 342 ILE A N 1
ATOM 2179 C CA . ILE A 1 342 ? 93.111 123.806 116.878 1.00 93.21 342 ILE A CA 1
ATOM 2180 C C . ILE A 1 342 ? 94.049 122.642 116.605 1.00 93.21 342 ILE A C 1
ATOM 2181 O O . ILE A 1 342 ? 93.981 121.608 117.279 1.00 93.21 342 ILE A O 1
ATOM 2186 N N . SER A 1 343 ? 94.923 122.804 115.619 1.00 93.26 343 SER A N 1
ATOM 2187 C CA . SER A 1 343 ? 96.059 121.908 115.499 1.00 93.26 343 SER A CA 1
ATOM 2188 C C . SER A 1 343 ? 97.118 122.311 116.515 1.00 93.26 343 SER A C 1
ATOM 2189 O O . SER A 1 343 ? 97.440 123.492 116.668 1.00 93.26 343 SER A O 1
ATOM 2192 N N . GLY A 1 344 ? 97.656 121.322 117.220 1.00 94.13 344 GLY A N 1
ATOM 2193 C CA . GLY A 1 344 ? 98.566 121.601 118.314 1.00 94.13 344 GLY A CA 1
ATOM 2194 C C . GLY A 1 344 ? 99.946 122.045 117.879 1.00 94.13 344 GLY A C 1
ATOM 2195 O O . GLY A 1 344 ? 100.925 121.317 118.068 1.00 94.13 344 GLY A O 1
ATOM 2196 N N . ALA A 1 345 ? 100.035 123.241 117.298 1.00 89.39 345 ALA A N 1
ATOM 2197 C CA . ALA A 1 345 ? 101.322 123.780 116.888 1.00 89.39 345 ALA A CA 1
ATOM 2198 C C . ALA A 1 345 ? 102.151 124.144 118.110 1.00 89.39 345 ALA A C 1
ATOM 2199 O O . ALA A 1 345 ? 101.617 124.360 119.201 1.00 89.39 345 ALA A O 1
ATOM 2201 N N . VAL A 1 346 ? 103.469 124.221 117.915 1.00 87.33 346 VAL A N 1
ATOM 2202 C CA . VAL A 1 346 ? 104.395 124.301 119.040 1.00 87.33 346 VAL A CA 1
ATOM 2203 C C . VAL A 1 346 ? 104.350 125.675 119.703 1.00 87.33 346 VAL A C 1
ATOM 2204 O O . VAL A 1 346 ? 104.734 125.823 120.869 1.00 87.33 346 VAL A O 1
ATOM 2208 N N . GLN A 1 347 ? 103.849 126.691 118.998 1.00 87.70 347 GLN A N 1
ATOM 2209 C CA . GLN A 1 347 ? 103.732 128.006 119.614 1.00 87.70 347 GLN A CA 1
ATOM 2210 C C . GLN A 1 347 ? 102.473 128.115 120.461 1.00 87.70 347 GLN A C 1
ATOM 2211 O O . GLN A 1 347 ? 102.477 128.808 121.483 1.00 87.70 347 GLN A O 1
ATOM 2217 N N . PHE A 1 348 ? 101.393 127.439 120.062 1.00 87.66 348 PHE A N 1
ATOM 2218 C CA . PHE A 1 348 ? 100.189 127.407 120.885 1.00 87.66 348 PHE A CA 1
ATOM 2219 C C . PHE A 1 348 ? 100.335 126.434 122.048 1.00 87.66 348 PHE A C 1
ATOM 2220 O O . PHE A 1 348 ? 99.933 126.746 123.174 1.00 87.66 348 PHE A O 1
ATOM 2228 N N . ALA A 1 349 ? 100.896 125.249 121.787 1.00 89.41 349 ALA A N 1
ATOM 2229 C CA . ALA A 1 349 ? 100.926 124.193 122.794 1.00 89.41 349 ALA A CA 1
ATOM 2230 C C . ALA A 1 349 ? 101.919 124.488 123.910 1.00 89.41 349 ALA A C 1
ATOM 2231 O O . ALA A 1 349 ? 101.815 123.904 124.991 1.00 89.41 349 ALA A O 1
ATOM 2233 N N . ALA A 1 350 ? 102.879 125.386 123.677 1.00 88.65 350 ALA A N 1
ATOM 2234 C CA . ALA A 1 350 ? 103.833 125.725 124.727 1.00 88.65 350 ALA A CA 1
ATOM 2235 C C . ALA A 1 350 ? 103.199 126.581 125.817 1.00 88.65 350 ALA A C 1
ATOM 2236 O O . ALA A 1 350 ? 103.734 126.661 126.928 1.00 88.65 350 ALA A O 1
ATOM 2238 N N . GLY A 1 351 ? 102.070 127.223 125.524 1.00 90.25 351 GLY A N 1
ATOM 2239 C CA . GLY A 1 351 ? 101.368 128.015 126.510 1.00 90.25 351 GLY A CA 1
ATOM 2240 C C . GLY A 1 351 ? 100.231 127.316 127.219 1.00 90.25 351 GLY A C 1
ATOM 2241 O O . GLY A 1 351 ? 99.602 127.922 128.090 1.00 90.25 351 GLY A O 1
ATOM 2242 N N . MET A 1 352 ? 99.937 126.060 126.866 1.00 92.98 352 MET A N 1
ATOM 2243 C CA . MET A 1 352 ? 98.826 125.366 127.509 1.00 92.98 352 MET A CA 1
ATOM 2244 C C . MET A 1 352 ? 99.092 123.892 127.800 1.00 92.98 352 MET A C 1
ATOM 2245 O O . MET A 1 352 ? 98.135 123.175 128.119 1.00 92.98 352 MET A O 1
ATOM 2250 N N . GLN A 1 353 ? 100.333 123.405 127.700 1.00 94.67 353 GLN A N 1
ATOM 2251 C CA . GLN A 1 353 ? 100.575 121.972 127.858 1.00 94.67 353 GLN A CA 1
ATOM 2252 C C . GLN A 1 353 ? 100.499 121.533 129.313 1.00 94.67 353 GLN A C 1
ATOM 2253 O O . GLN A 1 353 ? 100.298 120.344 129.588 1.00 94.67 353 GLN A O 1
ATOM 2259 N N . ASN A 1 354 ? 100.648 122.463 130.255 1.00 98.43 354 ASN A N 1
ATOM 2260 C CA . ASN A 1 354 ? 100.566 122.150 131.674 1.00 98.43 354 ASN A CA 1
ATOM 2261 C C . ASN A 1 354 ? 99.143 122.248 132.210 1.00 98.43 354 ASN A C 1
ATOM 2262 O O . ASN A 1 354 ? 98.951 122.392 133.422 1.00 98.43 354 ASN A O 1
ATOM 2267 N N . SER A 1 355 ? 98.146 122.185 131.330 1.00 97.96 355 SER A N 1
ATOM 2268 C CA . SER A 1 355 ? 96.762 122.101 131.766 1.00 97.96 355 SER A CA 1
ATOM 2269 C C . SER A 1 355 ? 96.507 120.740 132.395 1.00 97.96 355 SER A C 1
ATOM 2270 O O . SER A 1 355 ? 97.124 119.740 132.018 1.00 97.96 355 SER A O 1
ATOM 2273 N N . GLU A 1 356 ? 95.585 120.699 133.359 1.00 101.49 356 GLU A N 1
ATOM 2274 C CA . GLU A 1 356 ? 95.333 119.441 134.051 1.00 101.49 356 GLU A CA 1
ATOM 2275 C C . GLU A 1 356 ? 94.407 118.530 133.254 1.00 101.49 356 GLU A C 1
ATOM 2276 O O . GLU A 1 356 ? 94.419 117.311 133.458 1.00 101.49 356 GLU A O 1
ATOM 2282 N N . TYR A 1 357 ? 93.610 119.088 132.345 1.00 100.71 357 TYR A N 1
ATOM 2283 C CA . TYR A 1 357 ? 92.775 118.275 131.473 1.00 100.71 357 TYR A CA 1
ATOM 2284 C C . TYR A 1 357 ? 92.566 119.005 130.156 1.00 100.71 357 TYR A C 1
ATOM 2285 O O . TYR A 1 357 ? 92.106 120.149 130.138 1.00 100.71 357 TYR A O 1
ATOM 2294 N N . ILE A 1 358 ? 92.905 118.332 129.056 1.00 97.97 358 ILE A N 1
ATOM 2295 C CA . ILE A 1 358 ? 92.826 118.922 127.725 1.00 97.97 358 ILE A CA 1
ATOM 2296 C C . ILE A 1 358 ? 91.862 118.124 126.859 1.00 97.97 358 ILE A C 1
ATOM 2297 O O . ILE A 1 358 ? 92.113 116.954 126.548 1.00 97.97 358 ILE A O 1
ATOM 2302 N N . ILE A 1 359 ? 90.750 118.746 126.467 1.00 98.15 359 ILE A N 1
ATOM 2303 C CA . ILE A 1 359 ? 89.855 118.134 125.494 1.00 98.15 359 ILE A CA 1
ATOM 2304 C C . ILE A 1 359 ? 90.090 118.765 124.129 1.00 98.15 359 ILE A C 1
ATOM 2305 O O . ILE A 1 359 ? 90.090 119.994 123.983 1.00 98.15 359 ILE A O 1
ATOM 2310 N N . ALA A 1 360 ? 90.298 117.927 123.117 1.00 100.91 360 ALA A N 1
ATOM 2311 C CA . ALA A 1 360 ? 90.564 118.420 121.776 1.00 100.91 360 ALA A CA 1
ATOM 2312 C C . ALA A 1 360 ? 89.501 117.901 120.821 1.00 100.91 360 ALA A C 1
ATOM 2313 O O . ALA A 1 360 ? 89.208 116.703 120.791 1.00 100.91 360 ALA A O 1
ATOM 2315 N N . ILE A 1 361 ? 88.927 118.816 120.044 1.00 102.07 361 ILE A N 1
ATOM 2316 C CA . ILE A 1 361 ? 87.971 118.486 118.995 1.00 102.07 361 ILE A CA 1
ATOM 2317 C C . ILE A 1 361 ? 88.561 118.958 117.674 1.00 102.07 361 ILE A C 1
ATOM 2318 O O . ILE A 1 361 ? 88.689 120.166 117.444 1.00 102.07 361 ILE A O 1
ATOM 2323 N N . ASN A 1 362 ? 88.924 118.010 116.811 1.00 103.06 362 ASN A N 1
ATOM 2324 C CA . ASN A 1 362 ? 89.633 118.318 115.577 1.00 103.06 362 ASN A CA 1
ATOM 2325 C C . ASN A 1 362 ? 89.241 117.314 114.502 1.00 103.06 362 ASN A C 1
ATOM 2326 O O . ASN A 1 362 ? 89.086 116.124 114.785 1.00 103.06 362 ASN A O 1
ATOM 2331 N N . SER A 1 363 ? 89.085 117.803 113.268 1.00 103.44 363 SER A N 1
ATOM 2332 C CA . SER A 1 363 ? 88.679 116.930 112.170 1.00 103.44 363 SER A CA 1
ATOM 2333 C C . SER A 1 363 ? 89.814 116.023 111.712 1.00 103.44 363 SER A C 1
ATOM 2334 O O . SER A 1 363 ? 89.565 114.884 111.300 1.00 103.44 363 SER A O 1
ATOM 2337 N N . ASP A 1 364 ? 91.055 116.506 111.772 1.00 106.73 364 ASP A N 1
ATOM 2338 C CA . ASP A 1 364 ? 92.212 115.735 111.339 1.00 106.73 364 ASP A CA 1
ATOM 2339 C C . ASP A 1 364 ? 92.699 114.885 112.500 1.00 106.73 364 ASP A C 1
ATOM 2340 O O . ASP A 1 364 ? 93.097 115.440 113.536 1.00 106.73 364 ASP A O 1
ATOM 2345 N N . PRO A 1 365 ? 92.697 113.554 112.379 1.00 106.73 365 PRO A N 1
ATOM 2346 C CA . PRO A 1 365 ? 93.198 112.721 113.485 1.00 106.73 365 PRO A CA 1
ATOM 2347 C C . PRO A 1 365 ? 94.711 112.734 113.618 1.00 106.73 365 PRO A C 1
ATOM 2348 O O . PRO A 1 365 ? 95.240 112.259 114.631 1.00 106.73 365 PRO A O 1
ATOM 2352 N N . LYS A 1 366 ? 95.424 113.266 112.628 1.00 108.25 366 LYS A N 1
ATOM 2353 C CA . LYS A 1 366 ? 96.874 113.375 112.688 1.00 108.25 366 LYS A CA 1
ATOM 2354 C C . LYS A 1 366 ? 97.346 114.724 113.215 1.00 108.25 366 LYS A C 1
ATOM 2355 O O . LYS A 1 366 ? 98.515 115.072 113.013 1.00 108.25 366 LYS A O 1
ATOM 2361 N N . ALA A 1 367 ? 96.473 115.486 113.870 1.00 104.34 367 ALA A N 1
ATOM 2362 C CA . ALA A 1 367 ? 96.859 116.774 114.422 1.00 104.34 367 ALA A CA 1
ATOM 2363 C C . ALA A 1 367 ? 97.782 116.583 115.627 1.00 104.34 367 ALA A C 1
ATOM 2364 O O . ALA A 1 367 ? 97.655 115.603 116.366 1.00 104.34 367 ALA A O 1
ATOM 2366 N N . PRO A 1 368 ? 98.724 117.506 115.846 1.00 100.37 368 PRO A N 1
ATOM 2367 C CA . PRO A 1 368 ? 99.629 117.360 117.000 1.00 100.37 368 PRO A CA 1
ATOM 2368 C C . PRO A 1 368 ? 98.987 117.691 118.338 1.00 100.37 368 PRO A C 1
ATOM 2369 O O . PRO A 1 368 ? 99.646 117.549 119.376 1.00 100.37 368 PRO A O 1
ATOM 2373 N N . ILE A 1 369 ? 97.727 118.138 118.352 1.00 98.60 369 ILE A N 1
ATOM 2374 C CA . ILE A 1 369 ? 97.039 118.400 119.613 1.00 98.60 369 ILE A CA 1
ATOM 2375 C C . ILE A 1 369 ? 96.686 117.092 120.316 1.00 98.60 369 ILE A C 1
ATOM 2376 O O . ILE A 1 369 ? 96.560 117.052 121.546 1.00 98.60 369 ILE A O 1
ATOM 2381 N N . PHE A 1 370 ? 96.579 115.991 119.564 1.00 101.90 370 PHE A N 1
ATOM 2382 C CA . PHE A 1 370 ? 96.172 114.724 120.162 1.00 101.90 370 PHE A CA 1
ATOM 2383 C C . PHE A 1 370 ? 97.327 114.036 120.878 1.00 101.90 370 PHE A C 1
ATOM 2384 O O . PHE A 1 370 ? 97.110 113.054 121.597 1.00 101.90 370 PHE A O 1
ATOM 2392 N N . ASN A 1 371 ? 98.554 114.529 120.700 1.00 102.66 371 ASN A N 1
ATOM 2393 C CA . ASN A 1 371 ? 99.685 113.958 121.423 1.00 102.66 371 ASN A CA 1
ATOM 2394 C C . ASN A 1 371 ? 99.716 114.428 122.871 1.00 102.66 371 ASN A C 1
ATOM 2395 O O . ASN A 1 371 ? 100.381 113.810 123.710 1.00 102.66 371 ASN A O 1
ATOM 2400 N N . ILE A 1 372 ? 99.011 115.515 123.184 1.00 99.66 372 ILE A N 1
ATOM 2401 C CA . ILE A 1 372 ? 98.964 116.051 124.540 1.00 99.66 372 ILE A CA 1
ATOM 2402 C C . ILE A 1 372 ? 97.560 116.065 125.123 1.00 99.66 372 ILE A C 1
ATOM 2403 O O . ILE A 1 372 ? 97.417 116.279 126.338 1.00 99.66 372 ILE A O 1
ATOM 2408 N N . ALA A 1 373 ? 96.527 115.854 124.313 1.00 102.08 373 ALA A N 1
ATOM 2409 C CA . ALA A 1 373 ? 95.162 115.925 124.812 1.00 102.08 373 ALA A CA 1
ATOM 2410 C C . ALA A 1 373 ? 94.812 114.683 125.620 1.00 102.08 373 ALA A C 1
ATOM 2411 O O . ALA A 1 373 ? 95.050 113.552 125.188 1.00 102.08 373 ALA A O 1
ATOM 2413 N N . HIS A 1 374 ? 94.234 114.903 126.802 1.00 104.91 374 HIS A N 1
ATOM 2414 C CA . HIS A 1 374 ? 93.769 113.789 127.618 1.00 104.91 374 HIS A CA 1
ATOM 2415 C C . HIS A 1 374 ? 92.497 113.172 127.054 1.00 104.91 374 HIS A C 1
ATOM 2416 O O . HIS A 1 374 ? 92.230 111.990 127.292 1.00 104.91 374 HIS A O 1
ATOM 2423 N N . CYS A 1 375 ? 91.709 113.943 126.309 1.00 106.31 375 CYS A N 1
ATOM 2424 C CA . CYS A 1 375 ? 90.523 113.412 125.644 1.00 106.31 375 CYS A CA 1
ATOM 2425 C C . CYS A 1 375 ? 90.540 113.906 124.206 1.00 106.31 375 CYS A C 1
ATOM 2426 O O . CYS A 1 375 ? 90.261 115.082 123.953 1.00 106.31 375 CYS A O 1
ATOM 2429 N N . GLY A 1 376 ? 90.864 113.015 123.274 1.00 110.31 376 GLY A N 1
ATOM 2430 C CA . GLY A 1 376 ? 90.960 113.401 121.882 1.00 110.31 376 GLY A CA 1
ATOM 2431 C C . GLY A 1 376 ? 89.758 113.006 121.053 1.00 110.31 376 GLY A C 1
ATOM 2432 O O . GLY A 1 376 ? 89.602 111.838 120.689 1.00 110.31 376 GLY A O 1
ATOM 2433 N N . MET A 1 377 ? 88.902 113.974 120.740 1.00 110.88 377 MET A N 1
ATOM 2434 C CA . MET A 1 377 ? 87.723 113.688 119.935 1.00 110.88 377 MET A CA 1
ATOM 2435 C C . MET A 1 377 ? 87.948 114.094 118.486 1.00 110.88 377 MET A C 1
ATOM 2436 O O . MET A 1 377 ? 88.298 115.239 118.188 1.00 110.88 377 MET A O 1
ATOM 2441 N N . VAL A 1 378 ? 87.736 113.145 117.580 1.00 112.45 378 VAL A N 1
ATOM 2442 C CA . VAL A 1 378 ? 87.974 113.338 116.155 1.00 112.45 378 VAL A CA 1
ATOM 2443 C C . VAL A 1 378 ? 86.627 113.564 115.485 1.00 112.45 378 VAL A C 1
ATOM 2444 O O . VAL A 1 378 ? 85.830 112.626 115.348 1.00 112.45 378 VAL A O 1
ATOM 2448 N N . GLY A 1 379 ? 86.371 114.791 115.063 1.00 111.35 379 GLY A N 1
ATOM 2449 C CA . GLY A 1 379 ? 85.128 115.112 114.391 1.00 111.35 379 GLY A CA 1
ATOM 2450 C C . GLY A 1 379 ? 84.970 116.601 114.191 1.00 111.35 379 GLY A C 1
ATOM 2451 O O . GLY A 1 379 ? 85.771 117.411 114.652 1.00 111.35 379 GLY A O 1
ATOM 2452 N N . ASP A 1 380 ? 83.902 116.956 113.481 1.00 113.59 380 ASP A N 1
ATOM 2453 C CA . ASP A 1 380 ? 83.646 118.350 113.144 1.00 113.59 380 ASP A CA 1
ATOM 2454 C C . ASP A 1 380 ? 82.915 119.055 114.281 1.00 113.59 380 ASP A C 1
ATOM 2455 O O . ASP A 1 380 ? 81.939 118.532 114.826 1.00 113.59 380 ASP A O 1
ATOM 2460 N N . LEU A 1 381 ? 83.386 120.255 114.631 1.00 112.85 381 LEU A N 1
ATOM 2461 C CA . LEU A 1 381 ? 82.805 120.979 115.758 1.00 112.85 381 LEU A CA 1
ATOM 2462 C C . LEU A 1 381 ? 81.478 121.631 115.389 1.00 112.85 381 LEU A C 1
ATOM 2463 O O . LEU A 1 381 ? 80.671 121.936 116.275 1.00 112.85 381 LEU A O 1
ATOM 2468 N N . TYR A 1 382 ? 81.238 121.864 114.096 1.00 115.93 382 TYR A N 1
ATOM 2469 C CA . TYR A 1 382 ? 80.034 122.578 113.682 1.00 115.93 382 TYR A CA 1
ATOM 2470 C C . TYR A 1 382 ? 78.794 121.700 113.809 1.00 115.93 382 TYR A C 1
ATOM 2471 O O . TYR A 1 382 ? 77.669 122.205 113.887 1.00 115.93 382 TYR A O 1
ATOM 2480 N N . GLU A 1 383 ? 78.980 120.378 113.829 1.00 121.73 383 GLU A N 1
ATOM 2481 C CA . GLU A 1 383 ? 77.847 119.487 114.037 1.00 121.73 383 GLU A CA 1
ATOM 2482 C C . GLU A 1 383 ? 77.764 118.999 115.477 1.00 121.73 383 GLU A C 1
ATOM 2483 O O . GLU A 1 383 ? 76.700 118.541 115.905 1.00 121.73 383 GLU A O 1
ATOM 2489 N N . ILE A 1 384 ? 78.861 119.081 116.233 1.00 122.10 384 ILE A N 1
ATOM 2490 C CA . ILE A 1 384 ? 78.854 118.571 117.600 1.00 122.10 384 ILE A CA 1
ATOM 2491 C C . ILE A 1 384 ? 78.249 119.591 118.559 1.00 122.10 384 ILE A C 1
ATOM 2492 O O . ILE A 1 384 ? 77.307 119.279 119.297 1.00 122.10 384 ILE A O 1
ATOM 2497 N N . LEU A 1 385 ? 78.757 120.823 118.553 1.00 122.49 385 LEU A N 1
ATOM 2498 C CA . LEU A 1 385 ? 78.426 121.801 119.589 1.00 122.49 385 LEU A CA 1
ATOM 2499 C C . LEU A 1 385 ? 76.997 122.358 119.572 1.00 122.49 385 LEU A C 1
ATOM 2500 O O . LEU A 1 385 ? 76.431 122.514 120.662 1.00 122.49 385 LEU A O 1
ATOM 2505 N N . PRO A 1 386 ? 76.367 122.695 118.429 1.00 126.28 386 PRO A N 1
ATOM 2506 C CA . PRO A 1 386 ? 74.937 123.041 118.513 1.00 126.28 386 PRO A CA 1
ATOM 2507 C C . PRO A 1 386 ? 74.061 121.853 118.855 1.00 126.28 386 PRO A C 1
ATOM 2508 O O . PRO A 1 386 ? 73.000 122.028 119.465 1.00 126.28 386 PRO A O 1
ATOM 2512 N N . GLU A 1 387 ? 74.482 120.644 118.485 1.00 130.42 387 GLU A N 1
ATOM 2513 C CA . GLU A 1 387 ? 73.742 119.448 118.867 1.00 130.42 387 GLU A CA 1
ATOM 2514 C C . GLU A 1 387 ? 73.962 119.121 120.341 1.00 130.42 387 GLU A C 1
ATOM 2515 O O . GLU A 1 387 ? 73.070 118.581 121.005 1.00 130.42 387 GLU A O 1
ATOM 2521 N N . LEU A 1 388 ? 75.146 119.446 120.869 1.00 128.53 388 LEU A N 1
ATOM 2522 C CA . LEU A 1 388 ? 75.392 119.300 122.300 1.00 128.53 388 LEU A CA 1
ATOM 2523 C C . LEU A 1 388 ? 74.679 120.381 123.104 1.00 128.53 388 LEU A C 1
ATOM 2524 O O . LEU A 1 388 ? 74.303 120.147 124.258 1.00 128.53 388 LEU A O 1
ATOM 2529 N N . LEU A 1 389 ? 74.495 121.567 122.519 1.00 129.70 389 LEU A N 1
ATOM 2530 C CA . LEU A 1 389 ? 73.744 122.619 123.196 1.00 129.70 389 LEU A CA 1
ATOM 2531 C C . LEU A 1 389 ? 72.261 122.278 123.283 1.00 129.70 389 LEU A C 1
ATOM 2532 O O . LEU A 1 389 ? 71.577 122.727 124.209 1.00 129.70 389 LEU A O 1
ATOM 2537 N N . THR A 1 390 ? 71.745 121.498 122.328 1.00 133.58 390 THR A N 1
ATOM 2538 C CA . THR A 1 390 ? 70.413 120.924 122.489 1.00 133.58 390 THR A CA 1
ATOM 2539 C C . THR A 1 390 ? 70.422 119.758 123.469 1.00 133.58 390 THR A C 1
ATOM 2540 O O . THR A 1 390 ? 69.379 119.421 124.038 1.00 133.58 390 THR A O 1
ATOM 2544 N N . MET A 1 391 ? 71.579 119.127 123.680 1.00 135.34 391 MET A N 1
ATOM 2545 C CA . MET A 1 391 ? 71.689 118.145 124.755 1.00 135.34 391 MET A CA 1
ATOM 2546 C C . MET A 1 391 ? 71.881 118.821 126.106 1.00 135.34 391 MET A C 1
ATOM 2547 O O . MET A 1 391 ? 71.799 118.163 127.147 1.00 135.34 391 MET A O 1
ATOM 2552 N N . ILE A 1 392 ? 72.150 120.127 126.112 1.00 137.22 392 ILE A N 1
ATOM 2553 C CA . ILE A 1 392 ? 72.218 120.856 127.372 1.00 137.22 392 ILE A CA 1
ATOM 2554 C C . ILE A 1 392 ? 70.809 121.137 127.894 1.00 137.22 392 ILE A C 1
ATOM 2555 O O . ILE A 1 392 ? 70.554 121.041 129.100 1.00 137.22 392 ILE A O 1
ATOM 2560 N N . GLU A 1 393 ? 69.861 121.427 127.000 1.00 145.58 393 GLU A N 1
ATOM 2561 C CA . GLU A 1 393 ? 68.483 121.666 127.418 1.00 145.58 393 GLU A CA 1
ATOM 2562 C C . GLU A 1 393 ? 67.705 120.363 127.597 1.00 145.58 393 GLU A C 1
ATOM 2563 O O . GLU A 1 393 ? 66.611 120.368 128.173 1.00 145.58 393 GLU A O 1
ATOM 2569 N N . GLY A 1 394 ? 68.252 119.242 127.123 1.00 149.87 394 GLY A N 1
ATOM 2570 C CA . GLY A 1 394 ? 67.538 117.983 127.122 1.00 149.87 394 GLY A CA 1
ATOM 2571 C C . GLY A 1 394 ? 67.362 117.337 128.483 1.00 149.87 394 GLY A C 1
ATOM 2572 O O . GLY A 1 394 ? 66.253 117.288 129.023 1.00 149.87 394 GLY A O 1
ATOM 2573 N N . PRO A 1 395 ? 68.451 116.810 129.061 1.00 152.35 395 PRO A N 1
ATOM 2574 C CA . PRO A 1 395 ? 68.356 116.261 130.428 1.00 152.35 395 PRO A CA 1
ATOM 2575 C C . PRO A 1 395 ? 68.063 117.296 131.504 1.00 152.35 395 PRO A C 1
ATOM 2576 O O . PRO A 1 395 ? 67.647 116.927 132.609 1.00 152.35 395 PRO A O 1
ATOM 2580 N N . GLU A 1 396 ? 68.279 118.581 131.221 1.00 153.78 396 GLU A N 1
ATOM 2581 C CA . GLU A 1 396 ? 68.027 119.617 132.212 1.00 153.78 396 GLU A CA 1
ATOM 2582 C C . GLU A 1 396 ? 66.577 120.089 132.238 1.00 153.78 396 GLU A C 1
ATOM 2583 O O . GLU A 1 396 ? 66.074 120.424 133.316 1.00 153.78 396 GLU A O 1
ATOM 2589 N N . ASN A 1 397 ? 65.885 120.122 131.090 1.00 155.02 397 ASN A N 1
ATOM 2590 C CA . ASN A 1 397 ? 64.566 120.744 131.053 1.00 155.02 397 ASN A CA 1
ATOM 2591 C C . ASN A 1 397 ? 63.468 119.882 130.433 1.00 155.02 397 ASN A C 1
ATOM 2592 O O . ASN A 1 397 ? 62.422 120.428 130.060 1.00 155.02 397 ASN A O 1
ATOM 2597 N N . ASN A 1 398 ? 63.651 118.572 130.306 1.00 154.58 398 ASN A N 1
ATOM 2598 C CA . ASN A 1 398 ? 62.545 117.718 129.873 1.00 154.58 398 ASN A CA 1
ATOM 2599 C C . ASN A 1 398 ? 61.775 117.182 131.076 1.00 154.58 398 ASN A C 1
ATOM 2600 O O . ASN A 1 398 ? 60.567 116.955 131.000 1.00 154.58 398 ASN A O 1
ATOM 2605 N N . MET B 2 1 ? 96.435 152.475 159.775 1.00 30.00 1 MET B N 1
ATOM 2606 C CA . MET B 2 1 ? 96.526 153.848 160.342 1.00 30.00 1 MET B CA 1
ATOM 2607 C C . MET B 2 1 ? 97.486 153.837 161.536 1.00 30.00 1 MET B C 1
ATOM 2608 O O . MET B 2 1 ? 97.381 152.916 162.368 1.00 30.00 1 MET B O 1
ATOM 2613 N N . SER B 2 2 ? 98.382 154.827 161.607 1.00 30.00 2 SER B N 1
ATOM 2614 C CA . SER B 2 2 ? 99.364 154.921 162.720 1.00 30.00 2 SER B CA 1
ATOM 2615 C C . SER B 2 2 ? 100.090 153.583 162.896 1.00 30.00 2 SER B C 1
ATOM 2616 O O . SER B 2 2 ? 100.901 153.232 162.018 1.00 30.00 2 SER B O 1
ATOM 2619 N N . LYS B 2 3 ? 99.804 152.873 163.992 1.00 86.01 3 LYS B N 1
ATOM 2620 C CA . LYS B 2 3 ? 100.455 151.567 164.280 1.00 86.01 3 LYS B CA 1
ATOM 2621 C C . LYS B 2 3 ? 99.878 150.490 163.355 1.00 86.01 3 LYS B C 1
ATOM 2622 O O . LYS B 2 3 ? 98.643 150.343 163.317 1.00 86.01 3 LYS B O 1
ATOM 2628 N N . ILE B 2 4 ? 100.750 149.765 162.648 1.00 81.43 4 ILE B N 1
ATOM 2629 C CA . ILE B 2 4 ? 100.311 148.689 161.710 1.00 81.43 4 ILE B CA 1
ATOM 2630 C C . ILE B 2 4 ? 101.216 147.467 161.895 1.00 81.43 4 ILE B C 1
ATOM 2631 O O . ILE B 2 4 ? 102.444 147.618 161.754 1.00 81.43 4 ILE B O 1
ATOM 2636 N N . LEU B 2 5 ? 100.623 146.310 162.203 1.00 79.44 5 LEU B N 1
ATOM 2637 C CA . LEU B 2 5 ? 101.373 145.076 162.378 1.00 79.44 5 LEU B CA 1
ATOM 2638 C C . LEU B 2 5 ? 101.238 144.197 161.141 1.00 79.44 5 LEU B C 1
ATOM 2639 O O . LEU B 2 5 ? 100.149 144.041 160.586 1.00 79.44 5 LEU B O 1
ATOM 2644 N N . VAL B 2 6 ? 102.360 143.637 160.691 1.00 76.99 6 VAL B N 1
ATOM 2645 C CA . VAL B 2 6 ? 102.353 142.742 159.538 1.00 76.99 6 VAL B CA 1
ATOM 2646 C C . VAL B 2 6 ? 102.939 141.397 159.943 1.00 76.99 6 VAL B C 1
ATOM 2647 O O . VAL B 2 6 ? 104.113 141.307 160.316 1.00 76.99 6 VAL B O 1
ATOM 2651 N N . CYS B 2 7 ? 102.130 140.345 159.874 1.00 77.20 7 CYS B N 1
ATOM 2652 C CA . CYS B 2 7 ? 102.626 139.013 160.182 1.00 77.20 7 CYS B CA 1
ATOM 2653 C C . CYS B 2 7 ? 103.201 138.358 158.933 1.00 77.20 7 CYS B C 1
ATOM 2654 O O . CYS B 2 7 ? 102.486 138.099 157.963 1.00 77.20 7 CYS B O 1
ATOM 2657 N N . ILE B 2 8 ? 104.507 138.086 158.964 1.00 77.51 8 ILE B N 1
ATOM 2658 C CA . ILE B 2 8 ? 105.209 137.484 157.838 1.00 77.51 8 ILE B CA 1
ATOM 2659 C C . ILE B 2 8 ? 105.833 136.178 158.302 1.00 77.51 8 ILE B C 1
ATOM 2660 O O . ILE B 2 8 ? 106.129 135.990 159.482 1.00 77.51 8 ILE B O 1
ATOM 2665 N N . LYS B 2 9 ? 106.033 135.263 157.356 1.00 81.84 9 LYS B N 1
ATOM 2666 C CA . LYS B 2 9 ? 106.550 133.940 157.667 1.00 81.84 9 LYS B CA 1
ATOM 2667 C C . LYS B 2 9 ? 107.687 133.590 156.721 1.00 81.84 9 LYS B C 1
ATOM 2668 O O . LYS B 2 9 ? 107.688 134.002 155.559 1.00 81.84 9 LYS B O 1
ATOM 2674 N N . GLN B 2 10 ? 108.653 132.831 157.227 1.00 86.47 10 GLN B N 1
ATOM 2675 C CA . GLN B 2 10 ? 109.662 132.245 156.360 1.00 86.47 10 GLN B CA 1
ATOM 2676 C C . GLN B 2 10 ? 109.194 130.882 155.870 1.00 86.47 10 GLN B C 1
ATOM 2677 O O . GLN B 2 10 ? 108.776 130.029 156.657 1.00 86.47 10 GLN B O 1
ATOM 2683 N N . VAL B 2 11 ? 109.264 130.682 154.560 1.00 89.32 11 VAL B N 1
ATOM 2684 C CA . VAL B 2 11 ? 108.791 129.447 153.939 1.00 89.32 11 VAL B CA 1
ATOM 2685 C C . VAL B 2 11 ? 109.960 128.818 153.197 1.00 89.32 11 VAL B C 1
ATOM 2686 O O . VAL B 2 11 ? 111.009 129.458 153.025 1.00 89.32 11 VAL B O 1
ATOM 2690 N N . PRO B 2 12 ? 109.837 127.546 152.802 1.00 98.39 12 PRO B N 1
ATOM 2691 C CA . PRO B 2 12 ? 110.759 126.991 151.806 1.00 98.39 12 PRO B CA 1
ATOM 2692 C C . PRO B 2 12 ? 110.797 127.816 150.528 1.00 98.39 12 PRO B C 1
ATOM 2693 O O . PRO B 2 12 ? 109.775 128.308 150.047 1.00 98.39 12 PRO B O 1
ATOM 2697 N N . GLY B 2 13 ? 112.003 127.967 149.983 1.00 103.69 13 GLY B N 1
ATOM 2698 C CA . GLY B 2 13 ? 112.244 128.733 148.774 1.00 103.69 13 GLY B CA 1
ATOM 2699 C C . GLY B 2 13 ? 111.578 128.207 147.525 1.00 103.69 13 GLY B C 1
ATOM 2700 O O . GLY B 2 13 ? 111.394 128.968 146.573 1.00 103.69 13 GLY B O 1
ATOM 2701 N N . THR B 2 14 ? 111.220 126.927 147.493 1.00 110.67 14 THR B N 1
ATOM 2702 C CA . THR B 2 14 ? 110.395 126.393 146.419 1.00 110.67 14 THR B CA 1
ATOM 2703 C C . THR B 2 14 ? 109.484 125.306 146.973 1.00 110.67 14 THR B C 1
ATOM 2704 O O . THR B 2 14 ? 109.817 124.643 147.958 1.00 110.67 14 THR B O 1
ATOM 2708 N N . SER B 2 15 ? 108.315 125.155 146.357 1.00 113.62 15 SER B N 1
ATOM 2709 C CA . SER B 2 15 ? 107.342 124.180 146.829 1.00 113.62 15 SER B CA 1
ATOM 2710 C C . SER B 2 15 ? 107.430 122.847 146.101 1.00 113.62 15 SER B C 1
ATOM 2711 O O . SER B 2 15 ? 106.560 121.996 146.308 1.00 113.62 15 SER B O 1
ATOM 2714 N N . ASN B 2 16 ? 108.442 122.648 145.258 1.00 118.01 16 ASN B N 1
ATOM 2715 C CA . ASN B 2 16 ? 108.612 121.374 144.574 1.00 118.01 16 ASN B CA 1
ATOM 2716 C C . ASN B 2 16 ? 109.112 120.326 145.558 1.00 118.01 16 ASN B C 1
ATOM 2717 O O . ASN B 2 16 ? 110.318 120.149 145.751 1.00 118.01 16 ASN B O 1
ATOM 2722 N N . VAL B 2 17 ? 108.167 119.631 146.190 1.00 120.66 17 VAL B N 1
ATOM 2723 C CA . VAL B 2 17 ? 108.454 118.822 147.368 1.00 120.66 17 VAL B CA 1
ATOM 2724 C C . VAL B 2 17 ? 107.881 117.428 147.148 1.00 120.66 17 VAL B C 1
ATOM 2725 O O . VAL B 2 17 ? 106.748 117.271 146.688 1.00 120.66 17 VAL B O 1
ATOM 2729 N N . GLU B 2 18 ? 108.646 116.401 147.548 1.00 130.19 18 GLU B N 1
ATOM 2730 C CA . GLU B 2 18 ? 108.213 114.975 147.462 1.00 130.19 18 GLU B CA 1
ATOM 2731 C C . GLU B 2 18 ? 108.613 114.261 148.762 1.00 130.19 18 GLU B C 1
ATOM 2732 O O . GLU B 2 18 ? 109.561 114.747 149.412 1.00 130.19 18 GLU B O 1
ATOM 2738 N N . VAL B 2 19 ? 107.938 113.163 149.140 1.00 135.26 19 VAL B N 1
ATOM 2739 C CA . VAL B 2 19 ? 108.325 112.497 150.376 1.00 135.26 19 VAL B CA 1
ATOM 2740 C C . VAL B 2 19 ? 109.032 111.187 150.047 1.00 135.26 19 VAL B C 1
ATOM 2741 O O . VAL B 2 19 ? 108.773 110.556 149.011 1.00 135.26 19 VAL B O 1
ATOM 2745 N N . ASP B 2 20 ? 110.123 110.923 150.955 1.00 143.33 20 ASP B N 1
ATOM 2746 C CA . ASP B 2 20 ? 110.712 109.598 150.898 1.00 143.33 20 ASP B CA 1
ATOM 2747 C C . ASP B 2 20 ? 109.654 108.609 151.384 1.00 143.33 20 ASP B C 1
ATOM 2748 O O . ASP B 2 20 ? 108.962 108.899 152.367 1.00 143.33 20 ASP B O 1
ATOM 2753 N N . PRO B 2 21 ? 109.450 107.477 150.691 1.00 145.33 21 PRO B N 1
ATOM 2754 C CA . PRO B 2 21 ? 108.336 106.573 151.046 1.00 145.33 21 PRO B CA 1
ATOM 2755 C C . PRO B 2 21 ? 108.384 105.975 152.445 1.00 145.33 21 PRO B C 1
ATOM 2756 O O . PRO B 2 21 ? 107.329 105.599 152.969 1.00 145.33 21 PRO B O 1
ATOM 2760 N N . GLU B 2 22 ? 109.553 105.876 153.079 1.00 147.75 22 GLU B N 1
ATOM 2761 C CA . GLU B 2 22 ? 109.595 105.503 154.489 1.00 147.75 22 GLU B CA 1
ATOM 2762 C C . GLU B 2 22 ? 110.643 106.305 155.258 1.00 147.75 22 GLU B C 1
ATOM 2763 O O . GLU B 2 22 ? 111.518 105.723 155.911 1.00 147.75 22 GLU B O 1
ATOM 2769 N N . THR B 2 23 ? 110.638 107.625 155.108 1.00 147.06 23 THR B N 1
ATOM 2770 C CA . THR B 2 23 ? 111.175 108.480 156.154 1.00 147.06 23 THR B CA 1
ATOM 2771 C C . THR B 2 23 ? 110.043 109.140 156.936 1.00 147.06 23 THR B C 1
ATOM 2772 O O . THR B 2 23 ? 110.111 109.248 158.167 1.00 147.06 23 THR B O 1
ATOM 2776 N N . GLY B 2 24 ? 108.978 109.549 156.243 1.00 143.06 24 GLY B N 1
ATOM 2777 C CA . GLY B 2 24 ? 107.914 110.319 156.845 1.00 143.06 24 GLY B CA 1
ATOM 2778 C C . GLY B 2 24 ? 108.163 111.808 156.881 1.00 143.06 24 GLY B C 1
ATOM 2779 O O . GLY B 2 24 ? 107.237 112.568 157.195 1.00 143.06 24 GLY B O 1
ATOM 2780 N N . VAL B 2 25 ? 109.382 112.245 156.568 1.00 140.08 25 VAL B N 1
ATOM 2781 C CA . VAL B 2 25 ? 109.746 113.652 156.507 1.00 140.08 25 VAL B CA 1
ATOM 2782 C C . VAL B 2 25 ? 110.062 113.955 155.046 1.00 140.08 25 VAL B C 1
ATOM 2783 O O . VAL B 2 25 ? 110.549 113.092 154.309 1.00 140.08 25 VAL B O 1
ATOM 2787 N N . LEU B 2 26 ? 109.625 115.160 154.676 1.00 132.95 26 LEU B N 1
ATOM 2788 C CA . LEU B 2 26 ? 109.646 115.715 153.307 1.00 132.95 26 LEU B CA 1
ATOM 2789 C C . LEU B 2 26 ? 111.057 115.800 152.764 1.00 132.95 26 LEU B C 1
ATOM 2790 O O . LEU B 2 26 ? 111.999 116.035 153.536 1.00 132.95 26 LEU B O 1
ATOM 2795 N N . ILE B 2 27 ? 111.137 115.654 151.449 1.00 133.18 27 ILE B N 1
ATOM 2796 C CA . ILE B 2 27 ? 112.428 115.713 150.724 1.00 133.18 27 ILE B CA 1
ATOM 2797 C C . ILE B 2 27 ? 112.590 117.126 150.164 1.00 133.18 27 ILE B C 1
ATOM 2798 O O . ILE B 2 27 ? 112.505 117.270 148.934 1.00 133.18 27 ILE B O 1
ATOM 2803 N N . ARG B 2 28 ? 112.815 118.129 151.019 1.00 126.09 28 ARG B N 1
ATOM 2804 C CA . ARG B 2 28 ? 113.048 119.515 150.522 1.00 126.09 28 ARG B CA 1
ATOM 2805 C C . ARG B 2 28 ? 114.395 119.529 149.792 1.00 126.09 28 ARG B C 1
ATOM 2806 O O . ARG B 2 28 ? 115.387 119.066 150.389 1.00 126.09 28 ARG B O 1
ATOM 2814 N N . ASP B 2 29 ? 114.436 120.080 148.577 1.00 129.68 29 ASP B N 1
ATOM 2815 C CA . ASP B 2 29 ? 115.669 120.053 147.742 1.00 129.68 29 ASP B CA 1
ATOM 2816 C C . ASP B 2 29 ? 116.840 120.782 148.407 1.00 129.68 29 ASP B C 1
ATOM 2817 O O . ASP B 2 29 ? 117.958 120.255 148.342 1.00 129.68 29 ASP B O 1
ATOM 2822 N N . GLY B 2 30 ? 116.607 121.952 148.996 1.00 124.53 30 GLY B N 1
ATOM 2823 C CA . GLY B 2 30 ? 117.710 122.696 149.629 1.00 124.53 30 GLY B CA 1
ATOM 2824 C C . GLY B 2 30 ? 117.177 123.506 150.782 1.00 124.53 30 GLY B C 1
ATOM 2825 O O . GLY B 2 30 ? 116.117 123.133 151.302 1.00 124.53 30 GLY B O 1
ATOM 2826 N N . VAL B 2 31 ? 117.892 124.542 151.219 1.00 118.69 31 VAL B N 1
ATOM 2827 C CA . VAL B 2 31 ? 117.283 125.351 152.311 1.00 118.69 31 VAL B CA 1
ATOM 2828 C C . VAL B 2 31 ? 117.372 126.824 151.919 1.00 118.69 31 VAL B C 1
ATOM 2829 O O . VAL B 2 31 ? 117.676 127.638 152.797 1.00 118.69 31 VAL B O 1
ATOM 2833 N N . GLU B 2 32 ? 117.176 127.144 150.638 1.00 114.43 32 GLU B N 1
ATOM 2834 C CA . GLU B 2 32 ? 117.190 128.567 150.207 1.00 114.43 32 GLU B CA 1
ATOM 2835 C C . GLU B 2 32 ? 115.824 129.146 150.581 1.00 114.43 32 GLU B C 1
ATOM 2836 O O . GLU B 2 32 ? 114.980 129.295 149.677 1.00 114.43 32 GLU B O 1
ATOM 2842 N N . SER B 2 33 ? 115.620 129.455 151.866 1.00 100.26 33 SER B N 1
ATOM 2843 C CA . SER B 2 33 ? 114.307 129.913 152.312 1.00 100.26 33 SER B CA 1
ATOM 2844 C C . SER B 2 33 ? 114.086 131.401 152.054 1.00 100.26 33 SER B C 1
ATOM 2845 O O . SER B 2 33 ? 115.029 132.192 151.978 1.00 100.26 33 SER B O 1
ATOM 2848 N N . LYS B 2 34 ? 112.814 131.771 151.924 1.00 88.77 34 LYS B N 1
ATOM 2849 C CA . LYS B 2 34 ? 112.416 133.104 151.499 1.00 88.77 34 LYS B CA 1
ATOM 2850 C C . LYS B 2 34 ? 111.210 133.566 152.304 1.00 88.77 34 LYS B C 1
ATOM 2851 O O . LYS B 2 34 ? 110.585 132.789 153.029 1.00 88.77 34 LYS B O 1
ATOM 2857 N N . LEU B 2 35 ? 110.892 134.850 152.168 1.00 83.84 35 LEU B N 1
ATOM 2858 C CA . LEU B 2 35 ? 109.596 135.344 152.604 1.00 83.84 35 LEU B CA 1
ATOM 2859 C C . LEU B 2 35 ? 108.549 134.924 151.580 1.00 83.84 35 LEU B C 1
ATOM 2860 O O . LEU B 2 35 ? 108.802 134.953 150.372 1.00 83.84 35 LEU B O 1
ATOM 2865 N N . ASN B 2 36 ? 107.378 134.511 152.064 1.00 80.98 36 ASN B N 1
ATOM 2866 C CA . ASN B 2 36 ? 106.366 133.959 151.172 1.00 80.98 36 ASN B CA 1
ATOM 2867 C C . ASN B 2 36 ? 105.749 135.063 150.317 1.00 80.98 36 ASN B C 1
ATOM 2868 O O . ASN B 2 36 ? 105.597 136.195 150.785 1.00 80.98 36 ASN B O 1
ATOM 2873 N N . PRO B 2 37 ? 105.406 134.769 149.058 1.00 79.69 37 PRO B N 1
ATOM 2874 C CA . PRO B 2 37 ? 104.903 135.829 148.167 1.00 79.69 37 PRO B CA 1
ATOM 2875 C C . PRO B 2 37 ? 103.538 136.368 148.554 1.00 79.69 37 PRO B C 1
ATOM 2876 O O . PRO B 2 37 ? 103.201 137.490 148.160 1.00 79.69 37 PRO B O 1
ATOM 2880 N N . TYR B 2 38 ? 102.748 135.616 149.324 1.00 79.89 38 TYR B N 1
ATOM 2881 C CA . TYR B 2 38 ? 101.451 136.127 149.755 1.00 79.89 38 TYR B CA 1
ATOM 2882 C C . TYR B 2 38 ? 101.594 137.167 150.857 1.00 79.89 38 TYR B C 1
ATOM 2883 O O . TYR B 2 38 ? 100.692 137.989 151.051 1.00 79.89 38 TYR B O 1
ATOM 2892 N N . ASP B 2 39 ? 102.712 137.152 151.586 1.00 79.02 39 ASP B N 1
ATOM 2893 C CA . ASP B 2 39 ? 102.929 138.164 152.612 1.00 79.02 39 ASP B CA 1
ATOM 2894 C C . ASP B 2 39 ? 103.610 139.398 152.042 1.00 79.02 39 ASP B C 1
ATOM 2895 O O . ASP B 2 39 ? 103.680 140.432 152.715 1.00 79.02 39 ASP B O 1
ATOM 2900 N N . LEU B 2 40 ? 104.124 139.308 150.813 1.00 76.37 40 LEU B N 1
ATOM 2901 C CA . LEU B 2 40 ? 104.613 140.500 150.132 1.00 76.37 40 LEU B CA 1
ATOM 2902 C C . LEU B 2 40 ? 103.466 141.421 149.747 1.00 76.37 40 LEU B C 1
ATOM 2903 O O . LEU B 2 40 ? 103.640 142.643 149.699 1.00 76.37 40 LEU B O 1
ATOM 2908 N N . PHE B 2 41 ? 102.288 140.856 149.471 1.00 76.86 41 PHE B N 1
ATOM 2909 C CA . PHE B 2 41 ? 101.105 141.681 149.261 1.00 76.86 41 PHE B CA 1
ATOM 2910 C C . PHE B 2 41 ? 100.615 142.283 150.569 1.00 76.86 41 PHE B C 1
ATOM 2911 O O . PHE B 2 41 ? 100.030 143.370 150.568 1.00 76.86 41 PHE B O 1
ATOM 2919 N N . GLY B 2 42 ? 100.840 141.592 151.688 1.00 75.10 42 GLY B N 1
ATOM 2920 C CA . GLY B 2 42 ? 100.500 142.156 152.979 1.00 75.10 42 GLY B CA 1
ATOM 2921 C C . GLY B 2 42 ? 101.451 143.243 153.422 1.00 75.10 42 GLY B C 1
ATOM 2922 O O . GLY B 2 42 ? 101.038 144.192 154.095 1.00 75.10 42 GLY B O 1
ATOM 2923 N N . LEU B 2 43 ? 102.731 143.120 153.066 1.00 75.50 43 LEU B N 1
ATOM 2924 C CA . LEU B 2 43 ? 103.685 144.185 153.350 1.00 75.50 43 LEU B CA 1
ATOM 2925 C C . LEU B 2 43 ? 103.426 145.402 152.475 1.00 75.50 43 LEU B C 1
ATOM 2926 O O . LEU B 2 43 ? 103.507 146.541 152.949 1.00 75.50 43 LEU B O 1
ATOM 2931 N N . GLU B 2 44 ? 103.105 145.178 151.196 1.00 76.65 44 GLU B N 1
ATOM 2932 C CA . GLU B 2 44 ? 102.858 146.279 150.270 1.00 76.65 44 GLU B CA 1
ATOM 2933 C C . GLU B 2 44 ? 101.574 147.025 150.609 1.00 76.65 44 GLU B C 1
ATOM 2934 O O . GLU B 2 44 ? 101.499 148.242 150.410 1.00 76.65 44 GLU B O 1
ATOM 2940 N N . THR B 2 45 ? 100.568 146.320 151.134 1.00 76.03 45 THR B N 1
ATOM 2941 C CA . THR B 2 45 ? 99.344 146.975 151.587 1.00 76.03 45 THR B CA 1
ATOM 2942 C C . THR B 2 45 ? 99.610 147.899 152.770 1.00 76.03 45 THR B C 1
ATOM 2943 O O . THR B 2 45 ? 98.975 148.953 152.888 1.00 76.03 45 THR B O 1
ATOM 2947 N N . ALA B 2 46 ? 100.556 147.534 153.636 1.00 77.01 46 ALA B N 1
ATOM 2948 C CA . ALA B 2 46 ? 100.929 148.406 154.743 1.00 77.01 46 ALA B CA 1
ATOM 2949 C C . ALA B 2 46 ? 101.712 149.619 154.258 1.00 77.01 46 ALA B C 1
ATOM 2950 O O . ALA B 2 46 ? 101.621 150.699 154.853 1.00 77.01 46 ALA B O 1
ATOM 2952 N N . PHE B 2 47 ? 102.487 149.459 153.181 1.00 76.75 47 PHE B N 1
ATOM 2953 C CA . PHE B 2 47 ? 103.300 150.563 152.679 1.00 76.75 47 PHE B CA 1
ATOM 2954 C C . PHE B 2 47 ? 102.442 151.634 152.016 1.00 76.75 47 PHE B C 1
ATOM 2955 O O . PHE B 2 47 ? 102.759 152.825 152.099 1.00 76.75 47 PHE B O 1
ATOM 2963 N N . ARG B 2 48 ? 101.358 151.231 151.348 1.00 79.12 48 ARG B N 1
ATOM 2964 C CA . ARG B 2 48 ? 100.448 152.212 150.764 1.00 79.12 48 ARG B CA 1
ATOM 2965 C C . ARG B 2 48 ? 99.654 152.946 151.836 1.00 79.12 48 ARG B C 1
ATOM 2966 O O . ARG B 2 48 ? 99.267 154.102 151.636 1.00 79.12 48 ARG B O 1
ATOM 2974 N N . LEU B 2 49 ? 99.401 152.296 152.973 1.00 80.03 49 LEU B N 1
ATOM 2975 C CA . LEU B 2 49 ? 98.672 152.951 154.053 1.00 80.03 49 LEU B CA 1
ATOM 2976 C C . LEU B 2 49 ? 99.584 153.870 154.855 1.00 80.03 49 LEU B C 1
ATOM 2977 O O . LEU B 2 49 ? 99.131 154.886 155.393 1.00 80.03 49 LEU B O 1
ATOM 2982 N N . LYS B 2 50 ? 100.870 153.524 154.955 1.00 82.44 50 LYS B N 1
ATOM 2983 C CA . LYS B 2 50 ? 101.821 154.397 155.634 1.00 82.44 50 LYS B CA 1
ATOM 2984 C C . LYS B 2 50 ? 102.112 155.647 154.812 1.00 82.44 50 LYS B C 1
ATOM 2985 O O . LYS B 2 50 ? 102.385 156.711 155.377 1.00 82.44 50 LYS B O 1
ATOM 2991 N N . GLU B 2 51 ? 102.040 155.545 153.484 1.00 85.30 51 GLU B N 1
ATOM 2992 C CA . GLU B 2 51 ? 102.244 156.720 152.644 1.00 85.30 51 GLU B CA 1
ATOM 2993 C C . GLU B 2 51 ? 101.022 157.631 152.658 1.00 85.30 51 GLU B C 1
ATOM 2994 O O . GLU B 2 51 ? 101.102 158.793 152.245 1.00 85.30 51 GLU B O 1
ATOM 3000 N N . GLN B 2 52 ? 99.881 157.121 153.127 1.00 88.14 52 GLN B N 1
ATOM 3001 C CA . GLN B 2 52 ? 98.674 157.937 153.183 1.00 88.14 52 GLN B CA 1
ATOM 3002 C C . GLN B 2 52 ? 98.400 158.449 154.593 1.00 88.14 52 GLN B C 1
ATOM 3003 O O . GLN B 2 52 ? 97.870 159.554 154.756 1.00 88.14 52 GLN B O 1
ATOM 3009 N N . LEU B 2 53 ? 98.762 157.679 155.620 1.00 88.74 53 LEU B N 1
ATOM 3010 C CA . LEU B 2 53 ? 98.436 158.030 156.996 1.00 88.74 53 LEU B CA 1
ATOM 3011 C C . LEU B 2 53 ? 99.643 158.428 157.835 1.00 88.74 53 LEU B C 1
ATOM 3012 O O . LEU B 2 53 ? 99.479 159.184 158.800 1.00 88.74 53 LEU B O 1
ATOM 3017 N N . GLY B 2 54 ? 100.841 157.948 157.510 1.00 89.68 54 GLY B N 1
ATOM 3018 C CA . GLY B 2 54 ? 102.049 158.445 158.138 1.00 89.68 54 GLY B CA 1
ATOM 3019 C C . GLY B 2 54 ? 102.450 157.784 159.438 1.00 89.68 54 GLY B C 1
ATOM 3020 O O . GLY B 2 54 ? 103.280 158.346 160.163 1.00 89.68 54 GLY B O 1
ATOM 3021 N N . GLY B 2 55 ? 101.900 156.617 159.763 1.00 86.65 55 GLY B N 1
ATOM 3022 C CA . GLY B 2 55 ? 102.231 155.952 161.003 1.00 86.65 55 GLY B CA 1
ATOM 3023 C C . GLY B 2 55 ? 103.491 155.109 160.912 1.00 86.65 55 GLY B C 1
ATOM 3024 O O . GLY B 2 55 ? 104.416 155.382 160.148 1.00 86.65 55 GLY B O 1
ATOM 3025 N N . THR B 2 56 ? 103.517 154.058 161.726 1.00 86.08 56 THR B N 1
ATOM 3026 C CA . THR B 2 56 ? 104.641 153.133 161.725 1.00 86.08 56 THR B CA 1
ATOM 3027 C C . THR B 2 56 ? 104.179 151.733 161.332 1.00 86.08 56 THR B C 1
ATOM 3028 O O . THR B 2 56 ? 102.983 151.430 161.316 1.00 86.08 56 THR B O 1
ATOM 3032 N N . ILE B 2 57 ? 105.143 150.876 161.000 1.00 83.36 57 ILE B N 1
ATOM 3033 C CA . ILE B 2 57 ? 104.873 149.522 160.522 1.00 83.36 57 ILE B CA 1
ATOM 3034 C C . ILE B 2 57 ? 105.754 148.566 161.318 1.00 83.36 57 ILE B C 1
ATOM 3035 O O . ILE B 2 57 ? 106.983 148.695 161.318 1.00 83.36 57 ILE B O 1
ATOM 3040 N N . THR B 2 58 ? 105.129 147.610 161.999 1.00 84.19 58 THR B N 1
ATOM 3041 C CA . THR B 2 58 ? 105.871 146.583 162.715 1.00 84.19 58 THR B CA 1
ATOM 3042 C C . THR B 2 58 ? 105.684 145.232 162.036 1.00 84.19 58 THR B C 1
ATOM 3043 O O . THR B 2 58 ? 104.576 144.868 161.638 1.00 84.19 58 THR B O 1
ATOM 3047 N N . THR B 2 59 ? 106.775 144.490 161.888 1.00 81.86 59 THR B N 1
ATOM 3048 C CA . THR B 2 59 ? 106.712 143.144 161.343 1.00 81.86 59 THR B CA 1
ATOM 3049 C C . THR B 2 59 ? 106.859 142.115 162.457 1.00 81.86 59 THR B C 1
ATOM 3050 O O . THR B 2 59 ? 107.639 142.285 163.396 1.00 81.86 59 THR B O 1
ATOM 3054 N N . LEU B 2 60 ? 106.089 141.037 162.342 1.00 79.25 60 LEU B N 1
ATOM 3055 C CA . LEU B 2 60 ? 106.040 140.009 163.368 1.00 79.25 60 LEU B CA 1
ATOM 3056 C C . LEU B 2 60 ? 106.175 138.643 162.714 1.00 79.25 60 LEU B C 1
ATOM 3057 O O . LEU B 2 60 ? 105.526 138.354 161.707 1.00 79.25 60 LEU B O 1
ATOM 3062 N N . SER B 2 61 ? 107.030 137.804 163.292 1.00 82.71 61 SER B N 1
ATOM 3063 C CA . SER B 2 61 ? 107.270 136.480 162.739 1.00 82.71 61 SER B CA 1
ATOM 3064 C C . SER B 2 61 ? 107.418 135.484 163.878 1.00 82.71 61 SER B C 1
ATOM 3065 O O . SER B 2 61 ? 107.857 135.829 164.977 1.00 82.71 61 SER B O 1
ATOM 3068 N N . MET B 2 62 ? 107.043 134.239 163.595 1.00 88.63 62 MET B N 1
ATOM 3069 C CA . MET B 2 62 ? 107.158 133.148 164.550 1.00 88.63 62 MET B CA 1
ATOM 3070 C C . MET B 2 62 ? 107.889 131.994 163.885 1.00 88.63 62 MET B C 1
ATOM 3071 O O . MET B 2 62 ? 107.444 131.477 162.857 1.00 88.63 62 MET B O 1
ATOM 3076 N N . GLY B 2 63 ? 109.008 131.594 164.478 1.00 92.54 63 GLY B N 1
ATOM 3077 C CA . GLY B 2 63 ? 109.815 130.524 163.946 1.00 92.54 63 GLY B CA 1
ATOM 3078 C C . GLY B 2 63 ? 111.147 130.433 164.657 1.00 92.54 63 GLY B C 1
ATOM 3079 O O . GLY B 2 63 ? 111.307 130.921 165.778 1.00 92.54 63 GLY B O 1
ATOM 3080 N N . PRO B 2 64 ? 112.134 129.805 164.023 1.00 92.86 64 PRO B N 1
ATOM 3081 C CA . PRO B 2 64 ? 113.465 129.735 164.631 1.00 92.86 64 PRO B CA 1
ATOM 3082 C C . PRO B 2 64 ? 114.226 131.042 164.470 1.00 92.86 64 PRO B C 1
ATOM 3083 O O . PRO B 2 64 ? 113.695 132.050 163.999 1.00 92.86 64 PRO B O 1
ATOM 3087 N N . MET B 2 65 ? 115.503 131.012 164.863 1.00 97.43 65 MET B N 1
ATOM 3088 C CA . MET B 2 65 ? 116.365 132.173 164.673 1.00 97.43 65 MET B CA 1
ATOM 3089 C C . MET B 2 65 ? 116.753 132.373 163.213 1.00 97.43 65 MET B C 1
ATOM 3090 O O . MET B 2 65 ? 117.272 133.437 162.861 1.00 97.43 65 MET B O 1
ATOM 3095 N N . GLN B 2 66 ? 116.519 131.372 162.360 1.00 93.39 66 GLN B N 1
ATOM 3096 C CA . GLN B 2 66 ? 116.710 131.542 160.925 1.00 93.39 66 GLN B CA 1
ATOM 3097 C C . GLN B 2 66 ? 115.648 132.460 160.326 1.00 93.39 66 GLN B C 1
ATOM 3098 O O . GLN B 2 66 ? 115.884 133.087 159.287 1.00 93.39 66 GLN B O 1
ATOM 3104 N N . SER B 2 67 ? 114.496 132.599 160.993 1.00 90.05 67 SER B N 1
ATOM 3105 C CA . SER B 2 67 ? 113.435 133.484 160.519 1.00 90.05 67 SER B CA 1
ATOM 3106 C C . SER B 2 67 ? 113.732 134.960 160.769 1.00 90.05 67 SER B C 1
ATOM 3107 O O . SER B 2 67 ? 112.876 135.805 160.493 1.00 90.05 67 SER B O 1
ATOM 3110 N N . LYS B 2 68 ? 114.917 135.290 161.291 1.00 91.08 68 LYS B N 1
ATOM 3111 C CA . LYS B 2 68 ? 115.325 136.684 161.413 1.00 91.08 68 LYS B CA 1
ATOM 3112 C C . LYS B 2 68 ? 115.688 137.283 160.059 1.00 91.08 68 LYS B C 1
ATOM 3113 O O . LYS B 2 68 ? 115.761 138.509 159.923 1.00 91.08 68 LYS B O 1
ATOM 3119 N N . GLU B 2 69 ? 115.925 136.437 159.051 1.00 91.52 69 GLU B N 1
ATOM 3120 C CA . GLU B 2 69 ? 116.311 136.932 157.734 1.00 91.52 69 GLU B CA 1
ATOM 3121 C C . GLU B 2 69 ? 115.140 137.572 157.000 1.00 91.52 69 GLU B C 1
ATOM 3122 O O . GLU B 2 69 ? 115.334 138.534 156.249 1.00 91.52 69 GLU B O 1
ATOM 3128 N N . VAL B 2 70 ? 113.922 137.060 157.197 1.00 86.35 70 VAL B N 1
ATOM 3129 C CA . VAL B 2 70 ? 112.769 137.677 156.549 1.00 86.35 70 VAL B CA 1
ATOM 3130 C C . VAL B 2 70 ? 112.320 138.911 157.318 1.00 86.35 70 VAL B C 1
ATOM 3131 O O . VAL B 2 70 ? 111.578 139.746 156.786 1.00 86.35 70 VAL B O 1
ATOM 3135 N N . LEU B 2 71 ? 112.755 139.055 158.571 1.00 86.12 71 LEU B N 1
ATOM 3136 C CA . LEU B 2 71 ? 112.521 140.303 159.286 1.00 86.12 71 LEU B CA 1
ATOM 3137 C C . LEU B 2 71 ? 113.477 141.388 158.814 1.00 86.12 71 LEU B C 1
ATOM 3138 O O . LEU B 2 71 ? 113.094 142.561 158.741 1.00 86.12 71 LEU B O 1
ATOM 3143 N N . MET B 2 72 ? 114.717 141.017 158.488 1.00 88.78 72 MET B N 1
ATOM 3144 C CA . MET B 2 72 ? 115.636 141.960 157.864 1.00 88.78 72 MET B CA 1
ATOM 3145 C C . MET B 2 72 ? 115.241 142.249 156.422 1.00 88.78 72 MET B C 1
ATOM 3146 O O . MET B 2 72 ? 115.501 143.347 155.919 1.00 88.78 72 MET B O 1
ATOM 3151 N N . GLU B 2 73 ? 114.624 141.276 155.745 1.00 85.56 73 GLU B N 1
ATOM 3152 C CA . GLU B 2 73 ? 114.179 141.480 154.370 1.00 85.56 73 GLU B CA 1
ATOM 3153 C C . GLU B 2 73 ? 113.008 142.449 154.298 1.00 85.56 73 GLU B C 1
ATOM 3154 O O . GLU B 2 73 ? 112.917 143.240 153.352 1.00 85.56 73 GLU B O 1
ATOM 3160 N N . SER B 2 74 ? 112.112 142.411 155.287 1.00 81.91 74 SER B N 1
ATOM 3161 C CA . SER B 2 74 ? 111.024 143.380 155.337 1.00 81.91 74 SER B CA 1
ATOM 3162 C C . SER B 2 74 ? 111.533 144.770 155.689 1.00 81.91 74 SER B C 1
ATOM 3163 O O . SER B 2 74 ? 110.904 145.769 155.324 1.00 81.91 74 SER B O 1
ATOM 3166 N N . PHE B 2 75 ? 112.667 144.849 156.391 1.00 85.37 75 PHE B N 1
ATOM 3167 C CA . PHE B 2 75 ? 113.288 146.136 156.681 1.00 85.37 75 PHE B CA 1
ATOM 3168 C C . PHE B 2 75 ? 113.810 146.807 155.420 1.00 85.37 75 PHE B C 1
ATOM 3169 O O . PHE B 2 75 ? 113.765 148.037 155.310 1.00 85.37 75 PHE B O 1
ATOM 3177 N N . TYR B 2 76 ? 114.314 146.020 154.466 1.00 82.02 76 TYR B N 1
ATOM 3178 C CA . TYR B 2 76 ? 114.841 146.592 153.232 1.00 82.02 76 TYR B CA 1
ATOM 3179 C C . TYR B 2 76 ? 113.721 147.076 152.323 1.00 82.02 76 TYR B C 1
ATOM 3180 O O . TYR B 2 76 ? 113.953 147.919 151.450 1.00 82.02 76 TYR B O 1
ATOM 3189 N N . MET B 2 77 ? 112.510 146.552 152.504 1.00 78.43 77 MET B N 1
ATOM 3190 C CA . MET B 2 77 ? 111.349 147.034 151.772 1.00 78.43 77 MET B CA 1
ATOM 3191 C C . MET B 2 77 ? 110.720 148.266 152.408 1.00 78.43 77 MET B C 1
ATOM 3192 O O . MET B 2 77 ? 109.958 148.968 151.735 1.00 78.43 77 MET B O 1
ATOM 3197 N N . GLY B 2 78 ? 111.018 148.550 153.673 1.00 81.96 78 GLY B N 1
ATOM 3198 C CA . GLY B 2 78 ? 110.546 149.758 154.315 1.00 81.96 78 GLY B CA 1
ATOM 3199 C C . GLY B 2 78 ? 109.846 149.593 155.646 1.00 81.96 78 GLY B C 1
ATOM 3200 O O . GLY B 2 78 ? 109.142 150.517 156.065 1.00 81.96 78 GLY B O 1
ATOM 3201 N N . ALA B 2 79 ? 110.010 148.459 156.323 1.00 85.25 79 ALA B N 1
ATOM 3202 C CA . ALA B 2 79 ? 109.418 148.301 157.645 1.00 85.25 79 ALA B CA 1
ATOM 3203 C C . ALA B 2 79 ? 110.232 149.066 158.679 1.00 85.25 79 ALA B C 1
ATOM 3204 O O . ALA B 2 79 ? 111.437 149.277 158.512 1.00 85.25 79 ALA B O 1
ATOM 3206 N N . ASP B 2 80 ? 109.568 149.479 159.760 1.00 88.39 80 ASP B N 1
ATOM 3207 C CA . ASP B 2 80 ? 110.222 150.339 160.740 1.00 88.39 80 ASP B CA 1
ATOM 3208 C C . ASP B 2 80 ? 110.864 149.541 161.866 1.00 88.39 80 ASP B C 1
ATOM 3209 O O . ASP B 2 80 ? 111.980 149.863 162.287 1.00 88.39 80 ASP B O 1
ATOM 3214 N N . GLU B 2 81 ? 110.184 148.518 162.375 1.00 89.04 81 GLU B N 1
ATOM 3215 C CA . GLU B 2 81 ? 110.753 147.676 163.419 1.00 89.04 81 GLU B CA 1
ATOM 3216 C C . GLU B 2 81 ? 110.184 146.273 163.281 1.00 89.04 81 GLU B C 1
ATOM 3217 O O . GLU B 2 81 ? 109.151 146.062 162.643 1.00 89.04 81 GLU B O 1
ATOM 3223 N N . GLY B 2 82 ? 110.885 145.310 163.879 1.00 86.94 82 GLY B N 1
ATOM 3224 C CA . GLY B 2 82 ? 110.503 143.918 163.761 1.00 86.94 82 GLY B CA 1
ATOM 3225 C C . GLY B 2 82 ? 110.518 143.230 165.107 1.00 86.94 82 GLY B C 1
ATOM 3226 O O . GLY B 2 82 ? 110.984 143.779 166.107 1.00 86.94 82 GLY B O 1
ATOM 3227 N N . CYS B 2 83 ? 109.999 142.002 165.117 1.00 85.44 83 CYS B N 1
ATOM 3228 C CA . CYS B 2 83 ? 109.914 141.219 166.348 1.00 85.44 83 CYS B CA 1
ATOM 3229 C C . CYS B 2 83 ? 109.895 139.741 165.973 1.00 85.44 83 CYS B C 1
ATOM 3230 O O . CYS B 2 83 ? 109.012 139.297 165.234 1.00 85.44 83 CYS B O 1
ATOM 3233 N N . LEU B 2 84 ? 110.867 138.993 166.484 1.00 87.44 84 LEU B N 1
ATOM 3234 C CA . LEU B 2 84 ? 110.849 137.546 166.342 1.00 87.44 84 LEU B CA 1
ATOM 3235 C C . LEU B 2 84 ? 110.214 136.912 167.575 1.00 87.44 84 LEU B C 1
ATOM 3236 O O . LEU B 2 84 ? 110.255 137.468 168.675 1.00 87.44 84 LEU B O 1
ATOM 3241 N N . LEU B 2 85 ? 109.622 135.740 167.382 1.00 89.63 85 LEU B N 1
ATOM 3242 C CA . LEU B 2 85 ? 108.988 134.974 168.446 1.00 89.63 85 LEU B CA 1
ATOM 3243 C C . LEU B 2 85 ? 109.685 133.632 168.610 1.00 89.63 85 LEU B C 1
ATOM 3244 O O . LEU B 2 85 ? 109.050 132.579 168.672 1.00 89.63 85 LEU B O 1
ATOM 3249 N N . SER B 2 86 ? 111.014 133.660 168.658 1.00 97.10 86 SER B N 1
ATOM 3250 C CA . SER B 2 86 ? 111.787 132.428 168.661 1.00 97.10 86 SER B CA 1
ATOM 3251 C C . SER B 2 86 ? 111.854 131.822 170.056 1.00 97.10 86 SER B C 1
ATOM 3252 O O . SER B 2 86 ? 112.311 132.459 171.009 1.00 97.10 86 SER B O 1
ATOM 3255 N N . ASP B 2 87 ? 111.401 130.574 170.162 1.00 101.98 87 ASP B N 1
ATOM 3256 C CA . ASP B 2 87 ? 111.498 129.794 171.387 1.00 101.98 87 ASP B CA 1
ATOM 3257 C C . ASP B 2 87 ? 111.363 128.323 171.024 1.00 101.98 87 ASP B C 1
ATOM 3258 O O . ASP B 2 87 ? 110.718 127.972 170.032 1.00 101.98 87 ASP B O 1
ATOM 3263 N N . ARG B 2 88 ? 111.984 127.469 171.839 1.00 104.04 88 ARG B N 1
ATOM 3264 C CA . ARG B 2 88 ? 111.896 126.030 171.613 1.00 104.04 88 ARG B CA 1
ATOM 3265 C C . ARG B 2 88 ? 110.518 125.490 171.976 1.00 104.04 88 ARG B C 1
ATOM 3266 O O . ARG B 2 88 ? 110.099 124.455 171.444 1.00 104.04 88 ARG B O 1
ATOM 3274 N N . LYS B 2 89 ? 109.795 126.179 172.862 1.00 101.51 89 LYS B N 1
ATOM 3275 C CA . LYS B 2 89 ? 108.491 125.692 173.297 1.00 101.51 89 LYS B CA 1
ATOM 3276 C C . LYS B 2 89 ? 107.385 126.058 172.314 1.00 101.51 89 LYS B C 1
ATOM 3277 O O . LYS B 2 89 ? 106.234 125.649 172.502 1.00 101.51 89 LYS B O 1
ATOM 3283 N N . PHE B 2 90 ? 107.704 126.825 171.270 1.00 96.23 90 PHE B N 1
ATOM 3284 C CA . PHE B 2 90 ? 106.703 127.245 170.299 1.00 96.23 90 PHE B CA 1
ATOM 3285 C C . PHE B 2 90 ? 106.631 126.335 169.079 1.00 96.23 90 PHE B C 1
ATOM 3286 O O . PHE B 2 90 ? 105.660 126.426 168.321 1.00 96.23 90 PHE B O 1
ATOM 3294 N N . GLY B 2 91 ? 107.630 125.472 168.867 1.00 95.88 91 GLY B N 1
ATOM 3295 C CA . GLY B 2 91 ? 107.669 124.638 167.685 1.00 95.88 91 GLY B CA 1
ATOM 3296 C C . GLY B 2 91 ? 106.636 123.524 167.693 1.00 95.88 91 GLY B C 1
ATOM 3297 O O . GLY B 2 91 ? 106.016 123.210 168.708 1.00 95.88 91 GLY B O 1
ATOM 3298 N N . GLY B 2 92 ? 106.456 122.919 166.519 1.00 94.56 92 GLY B N 1
ATOM 3299 C CA . GLY B 2 92 ? 105.479 121.866 166.338 1.00 94.56 92 GLY B CA 1
ATOM 3300 C C . GLY B 2 92 ? 104.037 122.316 166.380 1.00 94.56 92 GLY B C 1
ATOM 3301 O O . GLY B 2 92 ? 103.150 121.480 166.591 1.00 94.56 92 GLY B O 1
ATOM 3302 N N . ALA B 2 93 ? 103.774 123.604 166.185 1.00 91.42 93 ALA B N 1
ATOM 3303 C CA . ALA B 2 93 ? 102.439 124.144 166.389 1.00 91.42 93 ALA B CA 1
ATOM 3304 C C . ALA B 2 93 ? 101.581 124.001 165.138 1.00 91.42 93 ALA B C 1
ATOM 3305 O O . ALA B 2 93 ? 102.079 124.062 164.011 1.00 91.42 93 ALA B O 1
ATOM 3307 N N . ASP B 2 94 ? 100.281 123.811 165.346 1.00 90.76 94 ASP B N 1
ATOM 3308 C CA . ASP B 2 94 ? 99.314 123.938 164.270 1.00 90.76 94 ASP B CA 1
ATOM 3309 C C . ASP B 2 94 ? 98.803 125.377 164.226 1.00 90.76 94 ASP B C 1
ATOM 3310 O O . ASP B 2 94 ? 99.387 126.275 164.834 1.00 90.76 94 ASP B O 1
ATOM 3315 N N . VAL B 2 95 ? 97.706 125.592 163.491 1.00 87.35 95 VAL B N 1
ATOM 3316 C CA . VAL B 2 95 ? 97.127 126.926 163.330 1.00 87.35 95 VAL B CA 1
ATOM 3317 C C . VAL B 2 95 ? 96.640 127.495 164.661 1.00 87.35 95 VAL B C 1
ATOM 3318 O O . VAL B 2 95 ? 96.846 128.682 164.947 1.00 87.35 95 VAL B O 1
ATOM 3322 N N . VAL B 2 96 ? 96.037 126.656 165.511 1.00 88.63 96 VAL B N 1
ATOM 3323 C CA . VAL B 2 96 ? 95.467 127.125 166.774 1.00 88.63 96 VAL B CA 1
ATOM 3324 C C . VAL B 2 96 ? 96.558 127.582 167.738 1.00 88.63 96 VAL B C 1
ATOM 3325 O O . VAL B 2 96 ? 96.373 128.555 168.480 1.00 88.63 96 VAL B O 1
ATOM 3329 N N . ALA B 2 97 ? 97.716 126.924 167.723 1.00 88.39 97 ALA B N 1
ATOM 3330 C CA . ALA B 2 97 ? 98.796 127.334 168.612 1.00 88.39 97 ALA B CA 1
ATOM 3331 C C . ALA B 2 97 ? 99.671 128.415 167.984 1.00 88.39 97 ALA B C 1
ATOM 3332 O O . ALA B 2 97 ? 100.296 129.198 168.706 1.00 88.39 97 ALA B O 1
ATOM 3334 N N . THR B 2 98 ? 99.737 128.473 166.649 1.00 85.85 98 THR B N 1
ATOM 3335 C CA . THR B 2 98 ? 100.473 129.552 165.991 1.00 85.85 98 THR B CA 1
ATOM 3336 C C . THR B 2 98 ? 99.734 130.877 166.125 1.00 85.85 98 THR B C 1
ATOM 3337 O O . THR B 2 98 ? 100.343 131.910 166.425 1.00 85.85 98 THR B O 1
ATOM 3341 N N . SER B 2 99 ? 98.412 130.861 165.943 1.00 86.07 99 SER B N 1
ATOM 3342 C CA . SER B 2 99 ? 97.636 132.089 166.064 1.00 86.07 99 SER B CA 1
ATOM 3343 C C . SER B 2 99 ? 97.481 132.523 167.516 1.00 86.07 99 SER B C 1
ATOM 3344 O O . SER B 2 99 ? 97.093 133.666 167.778 1.00 86.07 99 SER B O 1
ATOM 3347 N N . TYR B 2 100 ? 97.771 131.635 168.468 1.00 88.10 100 TYR B N 1
ATOM 3348 C CA . TYR B 2 100 ? 97.751 132.036 169.869 1.00 88.10 100 TYR B CA 1
ATOM 3349 C C . TYR B 2 100 ? 99.050 132.723 170.268 1.00 88.10 100 TYR B C 1
ATOM 3350 O O . TYR B 2 100 ? 99.025 133.740 170.969 1.00 88.10 100 TYR B O 1
ATOM 3359 N N . THR B 2 101 ? 100.194 132.192 169.830 1.00 87.18 101 THR B N 1
ATOM 3360 C CA . THR B 2 101 ? 101.462 132.826 170.178 1.00 87.18 101 THR B CA 1
ATOM 3361 C C . THR B 2 101 ? 101.709 134.081 169.349 1.00 87.18 101 THR B C 1
ATOM 3362 O O . THR B 2 101 ? 102.501 134.938 169.753 1.00 87.18 101 THR B O 1
ATOM 3366 N N . LEU B 2 102 ? 101.038 134.216 168.202 1.00 82.54 102 LEU B N 1
ATOM 3367 C CA . LEU B 2 102 ? 101.121 135.461 167.448 1.00 82.54 102 LEU B CA 1
ATOM 3368 C C . LEU B 2 102 ? 100.236 136.531 168.069 1.00 82.54 102 LEU B C 1
ATOM 3369 O O . LEU B 2 102 ? 100.548 137.725 167.996 1.00 82.54 102 LEU B O 1
ATOM 3374 N N . ALA B 2 103 ? 99.125 136.123 168.686 1.00 84.70 103 ALA B N 1
ATOM 3375 C CA . ALA B 2 103 ? 98.278 137.082 169.384 1.00 84.70 103 ALA B CA 1
ATOM 3376 C C . ALA B 2 103 ? 98.846 137.438 170.750 1.00 84.70 103 ALA B C 1
ATOM 3377 O O . ALA B 2 103 ? 98.593 138.536 171.257 1.00 84.70 103 ALA B O 1
ATOM 3379 N N . GLN B 2 104 ? 99.605 136.526 171.364 1.00 89.16 104 GLN B N 1
ATOM 3380 C CA . GLN B 2 104 ? 100.272 136.849 172.619 1.00 89.16 104 GLN B CA 1
ATOM 3381 C C . GLN B 2 104 ? 101.453 137.782 172.396 1.00 89.16 104 GLN B C 1
ATOM 3382 O O . GLN B 2 104 ? 101.722 138.651 173.232 1.00 89.16 104 GLN B O 1
ATOM 3388 N N . GLY B 2 105 ? 102.168 137.619 171.280 1.00 87.83 105 GLY B N 1
ATOM 3389 C CA . GLY B 2 105 ? 103.227 138.552 170.941 1.00 87.83 105 GLY B CA 1
ATOM 3390 C C . GLY B 2 105 ? 102.715 139.901 170.488 1.00 87.83 105 GLY B C 1
ATOM 3391 O O . GLY B 2 105 ? 103.451 140.891 170.536 1.00 87.83 105 GLY B O 1
ATOM 3392 N N . THR B 2 106 ? 101.460 139.964 170.040 1.00 87.19 106 THR B N 1
ATOM 3393 C CA . THR B 2 106 ? 100.867 141.241 169.662 1.00 87.19 106 THR B CA 1
ATOM 3394 C C . THR B 2 106 ? 100.518 142.068 170.894 1.00 87.19 106 THR B C 1
ATOM 3395 O O . THR B 2 106 ? 100.753 143.282 170.920 1.00 87.19 106 THR B O 1
ATOM 3399 N N . LYS B 2 107 ? 99.976 141.422 171.932 1.00 90.43 107 LYS B N 1
ATOM 3400 C CA . LYS B 2 107 ? 99.636 142.129 173.163 1.00 90.43 107 LYS B CA 1
ATOM 3401 C C . LYS B 2 107 ? 100.879 142.588 173.915 1.00 90.43 107 LYS B C 1
ATOM 3402 O O . LYS B 2 107 ? 100.826 143.580 174.650 1.00 90.43 107 LYS B O 1
ATOM 3408 N N . ARG B 2 108 ? 101.998 141.882 173.747 1.00 94.79 108 ARG B N 1
ATOM 3409 C CA . ARG B 2 108 ? 103.248 142.309 174.364 1.00 94.79 108 ARG B CA 1
ATOM 3410 C C . ARG B 2 108 ? 103.825 143.534 173.664 1.00 94.79 108 ARG B C 1
ATOM 3411 O O . ARG B 2 108 ? 104.438 144.389 174.313 1.00 94.79 108 ARG B O 1
ATOM 3419 N N . LEU B 2 109 ? 103.607 143.656 172.356 1.00 88.65 109 LEU B N 1
ATOM 3420 C CA . LEU B 2 109 ? 104.121 144.777 171.579 1.00 88.65 109 LEU B CA 1
ATOM 3421 C C . LEU B 2 109 ? 103.231 146.010 171.632 1.00 88.65 109 LEU B C 1
ATOM 3422 O O . LEU B 2 109 ? 103.542 147.004 170.967 1.00 88.65 109 LEU B O 1
ATOM 3427 N N . GLY B 2 110 ? 102.144 145.976 172.394 1.00 90.50 110 GLY B N 1
ATOM 3428 C CA . GLY B 2 110 ? 101.263 147.119 172.499 1.00 90.50 110 GLY B CA 1
ATOM 3429 C C . GLY B 2 110 ? 100.090 147.041 171.544 1.00 90.50 110 GLY B C 1
ATOM 3430 O O . GLY B 2 110 ? 99.828 146.030 170.890 1.00 90.50 110 GLY B O 1
ATOM 3431 N N . ASP B 2 111 ? 99.367 148.153 171.463 1.00 91.93 111 ASP B N 1
ATOM 3432 C CA . ASP B 2 111 ? 98.182 148.207 170.622 1.00 91.93 111 ASP B CA 1
ATOM 3433 C C . ASP B 2 111 ? 98.546 148.596 169.195 1.00 91.93 111 ASP B C 1
ATOM 3434 O O . ASP B 2 111 ? 99.463 149.385 168.952 1.00 91.93 111 ASP B O 1
ATOM 3439 N N . PHE B 2 112 ? 97.810 148.028 168.244 1.00 85.10 112 PHE B N 1
ATOM 3440 C CA . PHE B 2 112 ? 97.962 148.337 166.832 1.00 85.10 112 PHE B CA 1
ATOM 3441 C C . PHE B 2 112 ? 96.598 148.664 166.251 1.00 85.10 112 PHE B C 1
ATOM 3442 O O . PHE B 2 112 ? 95.595 148.045 166.617 1.00 85.10 112 PHE B O 1
ATOM 3450 N N . ASP B 2 113 ? 96.562 149.644 165.347 1.00 86.90 113 ASP B N 1
ATOM 3451 C CA . ASP B 2 113 ? 95.298 150.005 164.719 1.00 86.90 113 ASP B CA 1
ATOM 3452 C C . ASP B 2 113 ? 94.892 148.997 163.655 1.00 86.90 113 ASP B C 1
ATOM 3453 O O . ASP B 2 113 ? 93.704 148.881 163.336 1.00 86.90 113 ASP B O 1
ATOM 3458 N N . LEU B 2 114 ? 95.851 148.255 163.107 1.00 80.73 114 LEU B N 1
ATOM 3459 C CA . LEU B 2 114 ? 95.563 147.346 162.010 1.00 80.73 114 LEU B CA 1
ATOM 3460 C C . LEU B 2 114 ? 96.624 146.257 161.962 1.00 80.73 114 LEU B C 1
ATOM 3461 O O . LEU B 2 114 ? 97.820 146.549 162.001 1.00 80.73 114 LEU B O 1
ATOM 3466 N N . ILE B 2 115 ? 96.177 145.007 161.884 1.00 77.50 115 ILE B N 1
ATOM 3467 C CA . ILE B 2 115 ? 97.057 143.864 161.683 1.00 77.50 115 ILE B CA 1
ATOM 3468 C C . ILE B 2 115 ? 96.799 143.318 160.286 1.00 77.50 115 ILE B C 1
ATOM 3469 O O . ILE B 2 115 ? 95.655 143.018 159.932 1.00 77.50 115 ILE B O 1
ATOM 3474 N N . ILE B 2 116 ? 97.857 143.197 159.489 1.00 76.44 116 ILE B N 1
ATOM 3475 C CA . ILE B 2 116 ? 97.749 142.769 158.095 1.00 76.44 116 ILE B CA 1
ATOM 3476 C C . ILE B 2 116 ? 98.423 141.404 157.989 1.00 76.44 116 ILE B C 1
ATOM 3477 O O . ILE B 2 116 ? 99.652 141.294 158.018 1.00 76.44 116 ILE B O 1
ATOM 3482 N N . CYS B 2 117 ? 97.618 140.354 157.863 1.00 80.10 117 CYS B N 1
ATOM 3483 C CA . CYS B 2 117 ? 98.151 139.037 157.549 1.00 80.10 117 CYS B CA 1
ATOM 3484 C C . CYS B 2 117 ? 98.000 138.759 156.060 1.00 80.10 117 CYS B C 1
ATOM 3485 O O . CYS B 2 117 ? 97.137 139.332 155.390 1.00 80.10 117 CYS B O 1
ATOM 3488 N N . GLY B 2 118 ? 98.848 137.878 155.539 1.00 80.75 118 GLY B N 1
ATOM 3489 C CA . GLY B 2 118 ? 98.716 137.457 154.163 1.00 80.75 118 GLY B CA 1
ATOM 3490 C C . GLY B 2 118 ? 97.586 136.466 153.977 1.00 80.75 118 GLY B C 1
ATOM 3491 O O . GLY B 2 118 ? 96.936 136.043 154.932 1.00 80.75 118 GLY B O 1
ATOM 3492 N N . LYS B 2 119 ? 97.362 136.094 152.714 1.00 82.15 119 LYS B N 1
ATOM 3493 C CA . LYS B 2 119 ? 96.275 135.174 152.392 1.00 82.15 119 LYS B CA 1
ATOM 3494 C C . LYS B 2 119 ? 96.548 133.775 152.923 1.00 82.15 119 LYS B C 1
ATOM 3495 O O . LYS B 2 119 ? 95.692 133.190 153.595 1.00 82.15 119 LYS B O 1
ATOM 3501 N N . GLN B 2 120 ? 97.734 133.238 152.654 1.00 82.63 120 GLN B N 1
ATOM 3502 C CA . GLN B 2 120 ? 98.117 131.906 153.094 1.00 82.63 120 GLN B CA 1
ATOM 3503 C C . GLN B 2 120 ? 99.632 131.811 153.047 1.00 82.63 120 GLN B C 1
ATOM 3504 O O . GLN B 2 120 ? 100.309 132.716 152.555 1.00 82.63 120 GLN B O 1
ATOM 3510 N N . THR B 2 121 ? 100.156 130.713 153.575 1.00 84.89 121 THR B N 1
ATOM 3511 C CA . THR B 2 121 ? 101.564 130.404 153.389 1.00 84.89 121 THR B CA 1
ATOM 3512 C C . THR B 2 121 ? 101.730 129.526 152.156 1.00 84.89 121 THR B C 1
ATOM 3513 O O . THR B 2 121 ? 100.766 129.231 151.448 1.00 84.89 121 THR B O 1
ATOM 3517 N N . THR B 2 122 ? 102.970 129.121 151.881 1.00 89.40 122 THR B N 1
ATOM 3518 C CA . THR B 2 122 ? 103.194 128.215 150.758 1.00 89.40 122 THR B CA 1
ATOM 3519 C C . THR B 2 122 ? 103.557 126.805 151.206 1.00 89.40 122 THR B C 1
ATOM 3520 O O . THR B 2 122 ? 103.712 125.920 150.357 1.00 89.40 122 THR B O 1
ATOM 3524 N N . ASP B 2 123 ? 103.700 126.573 152.508 1.00 92.75 123 ASP B N 1
ATOM 3525 C CA . ASP B 2 123 ? 104.018 125.232 153.011 1.00 92.75 123 ASP B CA 1
ATOM 3526 C C . ASP B 2 123 ? 102.791 124.626 153.687 1.00 92.75 123 ASP B C 1
ATOM 3527 O O . ASP B 2 123 ? 102.511 123.434 153.534 1.00 92.75 123 ASP B O 1
ATOM 3532 N N . GLY B 2 124 ? 102.055 125.442 154.439 1.00 89.13 124 GLY B N 1
ATOM 3533 C CA . GLY B 2 124 ? 100.849 124.964 155.084 1.00 89.13 124 GLY B CA 1
ATOM 3534 C C . GLY B 2 124 ? 99.595 125.052 154.246 1.00 89.13 124 GLY B C 1
ATOM 3535 O O . GLY B 2 124 ? 98.788 124.116 154.289 1.00 89.13 124 GLY B O 1
ATOM 3536 N N . ASP B 2 125 ? 99.409 126.156 153.507 1.00 89.58 125 ASP B N 1
ATOM 3537 C CA . ASP B 2 125 ? 98.266 126.400 152.620 1.00 89.58 125 ASP B CA 1
ATOM 3538 C C . ASP B 2 125 ? 96.919 126.354 153.342 1.00 89.58 125 ASP B C 1
ATOM 3539 O O . ASP B 2 125 ? 95.886 126.126 152.708 1.00 89.58 125 ASP B O 1
ATOM 3544 N N . THR B 2 126 ? 96.895 126.582 154.658 1.00 86.53 126 THR B N 1
ATOM 3545 C CA . THR B 2 126 ? 95.635 126.444 155.379 1.00 86.53 126 THR B CA 1
ATOM 3546 C C . THR B 2 126 ? 94.806 127.717 155.323 1.00 86.53 126 THR B C 1
ATOM 3547 O O . THR B 2 126 ? 93.578 127.653 155.464 1.00 86.53 126 THR B O 1
ATOM 3551 N N . ALA B 2 127 ? 95.460 128.866 155.131 1.00 84.47 127 ALA B N 1
ATOM 3552 C CA . ALA B 2 127 ? 94.863 130.192 154.982 1.00 84.47 127 ALA B CA 1
ATOM 3553 C C . ALA B 2 127 ? 93.975 130.585 156.155 1.00 84.47 127 ALA B C 1
ATOM 3554 O O . ALA B 2 127 ? 92.983 131.297 155.962 1.00 84.47 127 ALA B O 1
ATOM 3556 N N . GLN B 2 128 ? 94.301 130.147 157.369 1.00 85.28 128 GLN B N 1
ATOM 3557 C CA . GLN B 2 128 ? 93.400 130.341 158.494 1.00 85.28 128 GLN B CA 1
ATOM 3558 C C . GLN B 2 128 ? 94.100 130.759 159.780 1.00 85.28 128 GLN B C 1
ATOM 3559 O O . GLN B 2 128 ? 93.471 130.722 160.840 1.00 85.28 128 GLN B O 1
ATOM 3565 N N . VAL B 2 129 ? 95.375 131.152 159.721 1.00 82.90 129 VAL B N 1
ATOM 3566 C CA . VAL B 2 129 ? 96.028 131.703 160.906 1.00 82.90 129 VAL B CA 1
ATOM 3567 C C . VAL B 2 129 ? 95.471 133.087 161.213 1.00 82.90 129 VAL B C 1
ATOM 3568 O O . VAL B 2 129 ? 95.195 133.412 162.376 1.00 82.90 129 VAL B O 1
ATOM 3572 N N . GLY B 2 130 ? 95.252 133.896 160.176 1.00 82.27 130 GLY B N 1
ATOM 3573 C CA . GLY B 2 130 ? 94.664 135.216 160.274 1.00 82.27 130 GLY B CA 1
ATOM 3574 C C . GLY B 2 130 ? 93.317 135.328 160.973 1.00 82.27 130 GLY B C 1
ATOM 3575 O O . GLY B 2 130 ? 93.169 136.118 161.910 1.00 82.27 130 GLY B O 1
ATOM 3576 N N . PRO B 2 131 ? 92.299 134.582 160.519 1.00 84.56 131 PRO B N 1
ATOM 3577 C CA . PRO B 2 131 ? 91.013 134.602 161.242 1.00 84.56 131 PRO B CA 1
ATOM 3578 C C . PRO B 2 131 ? 91.075 134.024 162.646 1.00 84.56 131 PRO B C 1
ATOM 3579 O O . PRO B 2 131 ? 90.280 134.429 163.503 1.00 84.56 131 PRO B O 1
ATOM 3583 N N . GLU B 2 132 ? 91.987 133.088 162.914 1.00 86.56 132 GLU B N 1
ATOM 3584 C CA . GLU B 2 132 ? 92.113 132.556 164.266 1.00 86.56 132 GLU B CA 1
ATOM 3585 C C . GLU B 2 132 ? 92.852 133.525 165.181 1.00 86.56 132 GLU B C 1
ATOM 3586 O O . GLU B 2 132 ? 92.586 133.566 166.387 1.00 86.56 132 GLU B O 1
ATOM 3592 N N . MET B 2 133 ? 93.787 134.300 164.624 1.00 82.83 133 MET B N 1
ATOM 3593 C CA . MET B 2 133 ? 94.542 135.263 165.419 1.00 82.83 133 MET B CA 1
ATOM 3594 C C . MET B 2 133 ? 93.666 136.418 165.887 1.00 82.83 133 MET B C 1
ATOM 3595 O O . MET B 2 133 ? 93.811 136.887 167.022 1.00 82.83 133 MET B O 1
ATOM 3600 N N . ALA B 2 134 ? 92.733 136.867 165.044 1.00 84.48 134 ALA B N 1
ATOM 3601 C CA . ALA B 2 134 ? 91.854 137.967 165.427 1.00 84.48 134 ALA B CA 1
ATOM 3602 C C . ALA B 2 134 ? 90.803 137.530 166.440 1.00 84.48 134 ALA B C 1
ATOM 3603 O O . ALA B 2 134 ? 90.203 138.377 167.110 1.00 84.48 134 ALA B O 1
ATOM 3605 N N . GLU B 2 135 ? 90.560 136.223 166.560 1.00 87.50 135 GLU B N 1
ATOM 3606 C CA . GLU B 2 135 ? 89.649 135.729 167.587 1.00 87.50 135 GLU B CA 1
ATOM 3607 C C . GLU B 2 135 ? 90.275 135.844 168.972 1.00 87.50 135 GLU B C 1
ATOM 3608 O O . GLU B 2 135 ? 89.607 136.247 169.931 1.00 87.50 135 GLU B O 1
ATOM 3614 N N . PHE B 2 136 ? 91.564 135.514 169.089 1.00 84.64 136 PHE B N 1
ATOM 3615 C CA . PHE B 2 136 ? 92.254 135.641 170.368 1.00 84.64 136 PHE B CA 1
ATOM 3616 C C . PHE B 2 136 ? 92.479 137.099 170.745 1.00 84.64 136 PHE B C 1
ATOM 3617 O O . PHE B 2 136 ? 92.532 137.429 171.935 1.00 84.64 136 PHE B O 1
ATOM 3625 N N . LEU B 2 137 ? 92.616 137.982 169.754 1.00 83.00 137 LEU B N 1
ATOM 3626 C CA . LEU B 2 137 ? 92.756 139.403 170.049 1.00 83.00 137 LEU B CA 1
ATOM 3627 C C . LEU B 2 137 ? 91.408 140.051 170.334 1.00 83.00 137 LEU B C 1
ATOM 3628 O O . LEU B 2 137 ? 91.352 141.093 170.995 1.00 83.00 137 LEU B O 1
ATOM 3633 N N . GLY B 2 138 ? 90.320 139.457 169.848 1.00 84.45 138 GLY B N 1
ATOM 3634 C CA . GLY B 2 138 ? 88.999 140.016 170.032 1.00 84.45 138 GLY B CA 1
ATOM 3635 C C . GLY B 2 138 ? 88.638 141.130 169.077 1.00 84.45 138 GLY B C 1
ATOM 3636 O O . GLY B 2 138 ? 87.649 141.834 169.319 1.00 84.45 138 GLY B O 1
ATOM 3637 N N . ILE B 2 139 ? 89.399 141.313 168.003 1.00 83.41 139 ILE B N 1
ATOM 3638 C CA . ILE B 2 139 ? 89.197 142.413 167.065 1.00 83.41 139 ILE B CA 1
ATOM 3639 C C . ILE B 2 139 ? 88.367 141.914 165.887 1.00 83.41 139 ILE B C 1
ATOM 3640 O O . ILE B 2 139 ? 88.330 140.701 165.633 1.00 83.41 139 ILE B O 1
ATOM 3645 N N . PRO B 2 140 ? 87.669 142.791 165.161 1.00 86.67 140 PRO B N 1
ATOM 3646 C CA . PRO B 2 140 ? 87.014 142.355 163.923 1.00 86.67 140 PRO B CA 1
ATOM 3647 C C . PRO B 2 140 ? 88.023 142.019 162.838 1.00 86.67 140 PRO B C 1
ATOM 3648 O O . PRO B 2 140 ? 89.157 142.499 162.843 1.00 86.67 140 PRO B O 1
ATOM 3652 N N . HIS B 2 141 ? 87.606 141.168 161.903 1.00 86.66 141 HIS B N 1
ATOM 3653 C CA . HIS B 2 141 ? 88.489 140.768 160.821 1.00 86.66 141 HIS B CA 1
ATOM 3654 C C . HIS B 2 141 ? 87.711 140.632 159.520 1.00 86.66 141 HIS B C 1
ATOM 3655 O O . HIS B 2 141 ? 86.523 140.295 159.514 1.00 86.66 141 HIS B O 1
ATOM 3662 N N . VAL B 2 142 ? 88.397 140.930 158.418 1.00 85.24 142 VAL B N 1
ATOM 3663 C CA . VAL B 2 142 ? 87.862 140.819 157.063 1.00 85.24 142 VAL B CA 1
ATOM 3664 C C . VAL B 2 142 ? 88.908 140.078 156.241 1.00 85.24 142 VAL B C 1
ATOM 3665 O O . VAL B 2 142 ? 90.070 140.499 156.186 1.00 85.24 142 VAL B O 1
ATOM 3669 N N . THR B 2 143 ? 88.507 138.979 155.609 1.00 88.17 143 THR B N 1
ATOM 3670 C CA . THR B 2 143 ? 89.437 138.209 154.797 1.00 88.17 143 THR B CA 1
ATOM 3671 C C . THR B 2 143 ? 89.242 138.510 153.316 1.00 88.17 143 THR B C 1
ATOM 3672 O O . THR B 2 143 ? 88.193 139.008 152.900 1.00 88.17 143 THR B O 1
ATOM 3676 N N . ASN B 2 144 ? 90.288 138.208 152.531 1.00 91.20 144 ASN B N 1
ATOM 3677 C CA . ASN B 2 144 ? 90.292 138.304 151.063 1.00 91.20 144 ASN B CA 1
ATOM 3678 C C . ASN B 2 144 ? 89.997 139.723 150.578 1.00 91.20 144 ASN B C 1
ATOM 3679 O O . ASN B 2 144 ? 89.015 139.968 149.877 1.00 91.20 144 ASN B O 1
ATOM 3684 N N . VAL B 2 145 ? 90.848 140.672 150.971 1.00 86.33 145 VAL B N 1
ATOM 3685 C CA . VAL B 2 145 ? 90.659 142.055 150.554 1.00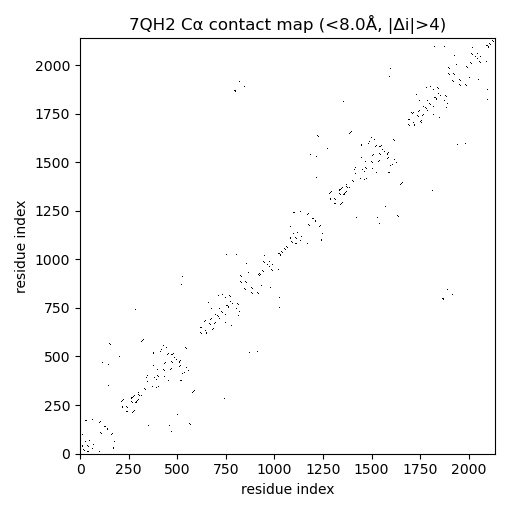 86.33 145 VAL B CA 1
ATOM 3686 C C . VAL B 2 145 ? 91.425 142.317 149.265 1.00 86.33 145 VAL B C 1
ATOM 3687 O O . VAL B 2 145 ? 92.654 142.182 149.210 1.00 86.33 145 VAL B O 1
ATOM 3691 N N . ILE B 2 146 ? 90.699 142.704 148.216 1.00 89.45 146 ILE B N 1
ATOM 3692 C CA . ILE B 2 146 ? 91.309 143.015 146.926 1.00 89.45 146 ILE B CA 1
ATOM 3693 C C . ILE B 2 146 ? 91.515 144.503 146.711 1.00 89.45 146 ILE B C 1
ATOM 3694 O O . ILE B 2 146 ? 92.321 144.878 145.844 1.00 89.45 146 ILE B O 1
ATOM 3699 N N . LYS B 2 147 ? 90.822 145.360 147.455 1.00 90.07 147 LYS B N 1
ATOM 3700 C CA . LYS B 2 147 ? 90.895 146.791 147.210 1.00 90.07 147 LYS B CA 1
ATOM 3701 C C . LYS B 2 147 ? 90.553 147.537 148.489 1.00 90.07 147 LYS B C 1
ATOM 3702 O O . LYS B 2 147 ? 89.634 147.157 149.219 1.00 90.07 147 LYS B O 1
ATOM 3708 N N . ILE B 2 148 ? 91.306 148.601 148.749 1.00 89.80 148 ILE B N 1
ATOM 3709 C CA . ILE B 2 148 ? 91.038 149.517 149.851 1.00 89.80 148 ILE B CA 1
ATOM 3710 C C . ILE B 2 148 ? 90.498 150.794 149.223 1.00 89.80 148 ILE B C 1
ATOM 3711 O O . ILE B 2 148 ? 91.237 151.537 148.567 1.00 89.80 148 ILE B O 1
ATOM 3716 N N . LEU B 2 149 ? 89.202 151.050 149.412 1.00 92.49 149 LEU B N 1
ATOM 3717 C CA . LEU B 2 149 ? 88.582 152.209 148.778 1.00 92.49 149 LEU B CA 1
ATOM 3718 C C . LEU B 2 149 ? 88.860 153.490 149.551 1.00 92.49 149 LEU B C 1
ATOM 3719 O O . LEU B 2 149 ? 89.131 154.532 148.944 1.00 92.49 149 LEU B O 1
ATOM 3724 N N . ALA B 2 150 ? 88.801 153.437 150.878 1.00 92.73 150 ALA B N 1
ATOM 3725 C CA . ALA B 2 150 ? 89.073 154.610 151.695 1.00 92.73 150 ALA B CA 1
ATOM 3726 C C . ALA B 2 150 ? 89.990 154.206 152.838 1.00 92.73 150 ALA B C 1
ATOM 3727 O O . ALA B 2 150 ? 89.957 153.069 153.314 1.00 92.73 150 ALA B O 1
ATOM 3729 N N . ALA B 2 151 ? 90.809 155.163 153.272 1.00 95.47 151 ALA B N 1
ATOM 3730 C CA . ALA B 2 151 ? 91.844 154.933 154.272 1.00 95.47 151 ALA B CA 1
ATOM 3731 C C . ALA B 2 151 ? 91.780 156.038 155.327 1.00 95.47 151 ALA B C 1
ATOM 3732 O O . ALA B 2 151 ? 92.761 156.719 155.613 1.00 95.47 151 ALA B O 1
ATOM 3734 N N . ASP B 2 152 ? 90.580 156.244 155.868 1.00 99.07 152 ASP B N 1
ATOM 3735 C CA . ASP B 2 152 ? 90.327 157.235 156.906 1.00 99.07 152 ASP B CA 1
ATOM 3736 C C . ASP B 2 152 ? 91.139 156.917 158.165 1.00 99.07 152 ASP B C 1
ATOM 3737 O O . ASP B 2 152 ? 91.551 155.777 158.395 1.00 99.07 152 ASP B O 1
ATOM 3742 N N . GLU B 2 153 ? 91.381 157.947 158.984 1.00 101.99 153 GLU B N 1
ATOM 3743 C CA . GLU B 2 153 ? 92.171 157.757 160.197 1.00 101.99 153 GLU B CA 1
ATOM 3744 C C . GLU B 2 153 ? 91.401 156.987 161.268 1.00 101.99 153 GLU B C 1
ATOM 3745 O O . GLU B 2 153 ? 91.999 156.530 162.248 1.00 101.99 153 GLU B O 1
ATOM 3751 N N . LYS B 2 154 ? 90.084 156.831 161.104 1.00 99.83 154 LYS B N 1
ATOM 3752 C CA . LYS B 2 154 ? 89.302 155.904 161.920 1.00 99.83 154 LYS B CA 1
ATOM 3753 C C . LYS B 2 154 ? 88.599 154.893 161.008 1.00 99.83 154 LYS B C 1
ATOM 3754 O O . LYS B 2 154 ? 87.439 155.035 160.622 1.00 99.83 154 LYS B O 1
ATOM 3760 N N . GLY B 2 155 ? 89.334 153.841 160.666 1.00 94.76 155 GLY B N 1
ATOM 3761 C CA . GLY B 2 155 ? 88.757 152.735 159.931 1.00 94.76 155 GLY B CA 1
ATOM 3762 C C . GLY B 2 155 ? 89.073 152.738 158.446 1.00 94.76 155 GLY B C 1
ATOM 3763 O O . GLY B 2 155 ? 89.673 153.661 157.896 1.00 94.76 155 GLY B O 1
ATOM 3764 N N . LEU B 2 156 ? 88.638 151.665 157.789 1.00 92.88 156 LEU B N 1
ATOM 3765 C CA . LEU B 2 156 ? 88.917 151.445 156.377 1.00 92.88 156 LEU B CA 1
ATOM 3766 C C . LEU B 2 156 ? 87.639 151.073 155.643 1.00 92.88 156 LEU B C 1
ATOM 3767 O O . LEU B 2 156 ? 86.746 150.443 156.214 1.00 92.88 156 LEU B O 1
ATOM 3772 N N . THR B 2 157 ? 87.560 151.469 154.376 1.00 93.22 157 THR B N 1
ATOM 3773 C CA . THR B 2 157 ? 86.532 150.941 153.492 1.00 93.22 157 THR B CA 1
ATOM 3774 C C . THR B 2 157 ? 87.146 149.922 152.540 1.00 93.22 157 THR B C 1
ATOM 3775 O O . THR B 2 157 ? 87.983 150.250 151.695 1.00 93.22 157 THR B O 1
ATOM 3779 N N . LEU B 2 158 ? 86.718 148.671 152.683 1.00 92.34 158 LEU B N 1
ATOM 3780 C CA . LEU B 2 158 ? 87.383 147.558 152.024 1.00 92.34 158 LEU B CA 1
ATOM 3781 C C . LEU B 2 158 ? 86.478 146.968 150.958 1.00 92.34 158 LEU B C 1
ATOM 3782 O O . LEU B 2 158 ? 85.266 147.192 150.954 1.00 92.34 158 LEU B O 1
ATOM 3787 N N . GLN B 2 159 ? 87.087 146.211 150.051 1.00 96.12 159 GLN B N 1
ATOM 3788 C CA . GLN B 2 159 ? 86.376 145.435 149.041 1.00 96.12 159 GLN B CA 1
ATOM 3789 C C . GLN B 2 159 ? 86.771 143.974 149.226 1.00 96.12 159 GLN B C 1
ATOM 3790 O O . GLN B 2 159 ? 87.841 143.549 148.781 1.00 96.12 159 GLN B O 1
ATOM 3796 N N . MET B 2 160 ? 85.913 143.213 149.900 1.00 104.07 160 MET B N 1
ATOM 3797 C CA . MET B 2 160 ? 86.134 141.786 150.125 1.00 104.07 160 MET B CA 1
ATOM 3798 C C . MET B 2 160 ? 85.431 141.020 149.010 1.00 104.07 160 MET B C 1
ATOM 3799 O O . MET B 2 160 ? 84.242 141.227 148.755 1.00 104.07 160 MET B O 1
ATOM 3804 N N . ASN B 2 161 ? 86.166 140.144 148.328 1.00 104.72 161 ASN B N 1
ATOM 3805 C CA . ASN B 2 161 ? 85.567 139.401 147.230 1.00 104.72 161 ASN B CA 1
ATOM 3806 C C . ASN B 2 161 ? 85.128 138.008 147.667 1.00 104.72 161 ASN B C 1
ATOM 3807 O O . ASN B 2 161 ? 85.707 137.402 148.573 1.00 104.72 161 ASN B O 1
ATOM 3812 N N . MET B 2 162 ? 84.082 137.517 147.018 1.00 112.29 162 MET B N 1
ATOM 3813 C CA . MET B 2 162 ? 83.650 136.129 147.049 1.00 112.29 162 MET B CA 1
ATOM 3814 C C . MET B 2 162 ? 83.963 135.506 145.691 1.00 112.29 162 MET B C 1
ATOM 3815 O O . MET B 2 162 ? 84.706 136.078 144.889 1.00 112.29 162 MET B O 1
ATOM 3820 N N . GLU B 2 163 ? 83.448 134.293 145.460 1.00 115.92 163 GLU B N 1
ATOM 3821 C CA . GLU B 2 163 ? 83.630 133.661 144.154 1.00 115.92 163 GLU B CA 1
ATOM 3822 C C . GLU B 2 163 ? 82.916 134.421 143.042 1.00 115.92 163 GLU B C 1
ATOM 3823 O O . GLU B 2 163 ? 83.355 134.384 141.888 1.00 115.92 163 GLU B O 1
ATOM 3829 N N . GLU B 2 164 ? 81.824 135.111 143.359 1.00 118.68 164 GLU B N 1
ATOM 3830 C CA . GLU B 2 164 ? 81.020 135.774 142.343 1.00 118.68 164 GLU B CA 1
ATOM 3831 C C . GLU B 2 164 ? 80.504 137.154 142.743 1.00 118.68 164 GLU B C 1
ATOM 3832 O O . GLU B 2 164 ? 79.798 137.774 141.947 1.00 118.68 164 GLU B O 1
ATOM 3838 N N . SER B 2 165 ? 80.830 137.660 143.932 1.00 114.73 165 SER B N 1
ATOM 3839 C CA . SER B 2 165 ? 80.356 138.974 144.353 1.00 114.73 165 SER B CA 1
ATOM 3840 C C . SER B 2 165 ? 81.503 139.776 144.959 1.00 114.73 165 SER B C 1
ATOM 3841 O O . SER B 2 165 ? 82.587 139.249 145.226 1.00 114.73 165 SER B O 1
ATOM 3844 N N . LEU B 2 166 ? 81.239 141.064 145.192 1.00 111.26 166 LEU B N 1
ATOM 3845 C CA . LEU B 2 166 ? 82.183 141.994 145.817 1.00 111.26 166 LEU B CA 1
ATOM 3846 C C . LEU B 2 166 ? 81.490 142.685 146.986 1.00 111.26 166 LEU B C 1
ATOM 3847 O O . LEU B 2 166 ? 80.706 143.618 146.785 1.00 111.26 166 LEU B O 1
ATOM 3852 N N . GLU B 2 167 ? 81.778 142.235 148.203 1.00 108.36 167 GLU B N 1
ATOM 3853 C CA . GLU B 2 167 ? 81.250 142.898 149.386 1.00 108.36 167 GLU B CA 1
ATOM 3854 C C . GLU B 2 167 ? 82.086 144.128 149.727 1.00 108.36 167 GLU B C 1
ATOM 3855 O O . GLU B 2 167 ? 83.317 144.067 149.776 1.00 108.36 167 GLU B O 1
ATOM 3861 N N . ILE B 2 168 ? 81.409 145.247 149.972 1.00 104.64 168 ILE B N 1
ATOM 3862 C CA . ILE B 2 168 ? 82.055 146.490 150.381 1.00 104.64 168 ILE B CA 1
ATOM 3863 C C . ILE B 2 168 ? 81.697 146.752 151.835 1.00 104.64 168 ILE B C 1
ATOM 3864 O O . ILE B 2 168 ? 80.519 146.901 152.180 1.00 104.64 168 ILE B O 1
ATOM 3869 N N . GLN B 2 169 ? 82.718 146.803 152.689 1.00 101.50 169 GLN B N 1
ATOM 3870 C CA . GLN B 2 169 ? 82.515 146.906 154.124 1.00 101.50 169 GLN B CA 1
ATOM 3871 C C . GLN B 2 169 ? 83.241 148.129 154.661 1.00 101.50 169 GLN B C 1
ATOM 3872 O O . GLN B 2 169 ? 84.234 148.582 154.088 1.00 101.50 169 GLN B O 1
ATOM 3878 N N . ARG B 2 170 ? 82.764 148.634 155.783 1.00 99.41 170 ARG B N 1
ATOM 3879 C CA . ARG B 2 170 ? 83.430 149.766 156.452 1.00 99.41 170 ARG B CA 1
ATOM 3880 C C . ARG B 2 170 ? 83.726 149.272 157.857 1.00 99.41 170 ARG B C 1
ATOM 3881 O O . ARG B 2 170 ? 82.831 149.277 158.654 1.00 99.41 170 ARG B O 1
ATOM 3889 N N . VAL B 2 171 ? 84.956 148.868 158.109 1.00 93.67 171 VAL B N 1
ATOM 3890 C CA . VAL B 2 171 ? 85.415 148.252 159.350 1.00 93.67 171 VAL B CA 1
ATOM 3891 C C . VAL B 2 171 ? 86.236 149.287 160.121 1.00 93.67 171 VAL B C 1
ATOM 3892 O O . VAL B 2 171 ? 87.032 150.008 159.505 1.00 93.67 171 VAL B O 1
ATOM 3896 N N . PRO B 2 172 ? 86.017 149.451 161.427 1.00 92.82 172 PRO B N 1
ATOM 3897 C CA . PRO B 2 172 ? 86.794 150.442 162.180 1.00 92.82 172 PRO B CA 1
ATOM 3898 C C . PRO B 2 172 ? 88.029 149.834 162.828 1.00 92.82 172 PRO B C 1
ATOM 3899 O O . PRO B 2 172 ? 88.228 148.618 162.829 1.00 92.82 172 PRO B O 1
ATOM 3903 N N . TYR B 2 173 ? 88.866 150.709 163.387 1.00 90.13 173 TYR B N 1
ATOM 3904 C CA . TYR B 2 173 ? 90.050 150.280 164.115 1.00 90.13 173 TYR B CA 1
ATOM 3905 C C . TYR B 2 173 ? 89.693 149.964 165.569 1.00 90.13 173 TYR B C 1
ATOM 3906 O O . TYR B 2 173 ? 88.810 150.601 166.148 1.00 90.13 173 TYR B O 1
ATOM 3915 N N . PRO B 2 174 ? 90.367 148.978 166.191 1.00 87.11 174 PRO B N 1
ATOM 3916 C CA . PRO B 2 174 ? 91.384 148.071 165.645 1.00 87.11 174 PRO B CA 1
ATOM 3917 C C . PRO B 2 174 ? 90.771 146.875 164.931 1.00 87.11 174 PRO B C 1
ATOM 3918 O O . PRO B 2 174 ? 89.678 146.438 165.293 1.00 87.11 174 PRO B O 1
ATOM 3922 N N . CYS B 2 175 ? 91.470 146.353 163.927 1.00 85.97 175 CYS B N 1
ATOM 3923 C CA . CYS B 2 175 ? 90.941 145.249 163.144 1.00 85.97 175 CYS B CA 1
ATOM 3924 C C . CYS B 2 175 ? 92.072 144.507 162.454 1.00 85.97 175 CYS B C 1
ATOM 3925 O O . CYS B 2 175 ? 93.172 145.036 162.278 1.00 85.97 175 CYS B O 1
ATOM 3928 N N . LEU B 2 176 ? 91.782 143.271 162.066 1.00 80.91 176 LEU B N 1
ATOM 3929 C CA . LEU B 2 176 ? 92.690 142.488 161.248 1.00 80.91 176 LEU B CA 1
ATOM 3930 C C . LEU B 2 176 ? 92.175 142.445 159.815 1.00 80.91 176 LEU B C 1
ATOM 3931 O O . LEU B 2 176 ? 90.969 142.425 159.570 1.00 80.91 176 LEU B O 1
ATOM 3936 N N . ILE B 2 177 ? 93.097 142.476 158.855 1.00 79.24 177 ILE B N 1
ATOM 3937 C CA . ILE B 2 177 ? 92.737 142.258 157.461 1.00 79.24 177 ILE B CA 1
ATOM 3938 C C . ILE B 2 177 ? 93.612 141.151 156.895 1.00 79.24 177 ILE B C 1
ATOM 3939 O O . ILE B 2 177 ? 94.736 140.915 157.344 1.00 79.24 177 ILE B O 1
ATOM 3944 N N . THR B 2 178 ? 93.059 140.450 155.912 1.00 82.32 178 THR B N 1
ATOM 3945 C CA . THR B 2 178 ? 93.757 139.391 155.193 1.00 82.32 178 THR B CA 1
ATOM 3946 C C . THR B 2 178 ? 93.640 139.744 153.715 1.00 82.32 178 THR B C 1
ATOM 3947 O O . THR B 2 178 ? 92.574 139.584 153.114 1.00 82.32 178 THR B O 1
ATOM 3951 N N . VAL B 2 179 ? 94.721 140.268 153.139 1.00 80.38 179 VAL B N 1
ATOM 3952 C CA . VAL B 2 179 ? 94.720 140.566 151.716 1.00 80.38 179 VAL B CA 1
ATOM 3953 C C . VAL B 2 179 ? 95.038 139.295 150.945 1.00 80.38 179 VAL B C 1
ATOM 3954 O O . VAL B 2 179 ? 95.625 138.347 151.485 1.00 80.38 179 VAL B O 1
ATOM 3958 N N . ASP B 2 180 ? 94.616 139.248 149.690 1.00 86.31 180 ASP B N 1
ATOM 3959 C CA . ASP B 2 180 ? 94.859 138.094 148.844 1.00 86.31 180 ASP B CA 1
ATOM 3960 C C . ASP B 2 180 ? 95.837 138.461 147.731 1.00 86.31 180 ASP B C 1
ATOM 3961 O O . ASP B 2 180 ? 96.465 139.521 147.743 1.00 86.31 180 ASP B O 1
ATOM 3966 N N . LYS B 2 181 ? 95.983 137.545 146.777 1.00 84.32 181 LYS B N 1
ATOM 3967 C CA . LYS B 2 181 ? 96.986 137.673 145.728 1.00 84.32 181 LYS B CA 1
ATOM 3968 C C . LYS B 2 181 ? 96.642 138.812 144.771 1.00 84.32 181 LYS B C 1
ATOM 3969 O O . LYS B 2 181 ? 95.475 139.018 144.425 1.00 84.32 181 LYS B O 1
ATOM 3975 N N . ASP B 2 182 ? 97.681 139.567 144.376 1.00 84.97 182 ASP B N 1
ATOM 3976 C CA . ASP B 2 182 ? 97.614 140.647 143.375 1.00 84.97 182 ASP B CA 1
ATOM 3977 C C . ASP B 2 182 ? 96.685 141.789 143.785 1.00 84.97 182 ASP B C 1
ATOM 3978 O O . ASP B 2 182 ? 95.915 142.303 142.971 1.00 84.97 182 ASP B O 1
ATOM 3983 N N . ILE B 2 183 ? 96.758 142.201 145.053 1.00 80.10 183 ILE B N 1
ATOM 3984 C CA . ILE B 2 183 ? 96.105 143.450 145.435 1.00 80.10 183 ILE B CA 1
ATOM 3985 C C . ILE B 2 183 ? 96.939 144.638 144.968 1.00 80.10 183 ILE B C 1
ATOM 3986 O O . ILE B 2 183 ? 96.400 145.608 144.421 1.00 80.10 183 ILE B O 1
ATOM 3991 N N . TYR B 2 184 ? 98.258 144.568 145.131 1.00 77.96 184 TYR B N 1
ATOM 3992 C CA . TYR B 2 184 ? 99.192 145.531 144.568 1.00 77.96 184 TYR B CA 1
ATOM 3993 C C . TYR B 2 184 ? 100.390 144.758 144.047 1.00 77.96 184 TYR B C 1
ATOM 3994 O O . TYR B 2 184 ? 100.502 143.549 144.263 1.00 77.96 184 TYR B O 1
ATOM 4003 N N . THR B 2 185 ? 101.281 145.457 143.363 1.00 76.51 185 THR B N 1
ATOM 4004 C CA . THR B 2 185 ? 102.575 144.871 143.048 1.00 76.51 185 THR B CA 1
ATOM 4005 C C . THR B 2 185 ? 103.548 145.194 144.175 1.00 76.51 185 THR B C 1
ATOM 4006 O O . THR B 2 185 ? 103.766 146.373 144.476 1.00 76.51 185 THR B O 1
ATOM 4010 N N . PRO B 2 186 ? 104.131 144.189 144.831 1.00 74.84 186 PRO B N 1
ATOM 4011 C CA . PRO B 2 186 ? 105.022 144.466 145.962 1.00 74.84 186 PRO B CA 1
ATOM 4012 C C . PRO B 2 186 ? 106.341 145.069 145.506 1.00 74.84 186 PRO B C 1
ATOM 4013 O O . PRO B 2 186 ? 106.910 144.677 144.485 1.00 74.84 186 PRO B O 1
ATOM 4017 N N . ARG B 2 187 ? 106.819 146.040 146.278 1.00 74.99 187 ARG B N 1
ATOM 4018 C CA . ARG B 2 187 ? 108.080 146.690 145.960 1.00 74.99 187 ARG B CA 1
ATOM 4019 C C . ARG B 2 187 ? 109.248 145.767 146.276 1.00 74.99 187 ARG B C 1
ATOM 4020 O O . ARG B 2 187 ? 109.117 144.807 147.040 1.00 74.99 187 ARG B O 1
ATOM 4028 N N . LEU B 2 188 ? 110.396 146.063 145.680 1.00 72.12 188 LEU B N 1
ATOM 4029 C CA . LEU B 2 188 ? 111.559 145.213 145.842 1.00 72.12 188 LEU B CA 1
ATOM 4030 C C . LEU B 2 188 ? 112.399 145.689 147.027 1.00 72.12 188 LEU B C 1
ATOM 4031 O O . LEU B 2 188 ? 112.360 146.869 147.386 1.00 72.12 188 LEU B O 1
ATOM 4036 N N . PRO B 2 189 ? 113.143 144.786 147.671 1.00 72.23 189 PRO B N 1
ATOM 4037 C CA . PRO B 2 189 ? 114.025 145.210 148.765 1.00 72.23 189 PRO B CA 1
ATOM 4038 C C . PRO B 2 189 ? 115.187 146.048 148.255 1.00 72.23 189 PRO B C 1
ATOM 4039 O O . PRO B 2 189 ? 115.944 145.633 147.376 1.00 72.23 189 PRO B O 1
ATOM 4043 N N . SER B 2 190 ? 115.318 147.243 148.821 1.00 76.95 190 SER B N 1
ATOM 4044 C CA . SER B 2 190 ? 116.335 148.181 148.375 1.00 76.95 190 SER B CA 1
ATOM 4045 C C . SER B 2 190 ? 117.694 147.841 148.972 1.00 76.95 190 SER B C 1
ATOM 4046 O O . SER B 2 190 ? 117.815 147.498 150.150 1.00 76.95 190 SER B O 1
ATOM 4049 N N . TYR B 2 191 ? 118.728 147.937 148.135 1.00 80.04 191 TYR B N 1
ATOM 4050 C CA . TYR B 2 191 ? 120.092 147.763 148.617 1.00 80.04 191 TYR B CA 1
ATOM 4051 C C . TYR B 2 191 ? 120.604 149.018 149.310 1.00 80.04 191 TYR B C 1
ATOM 4052 O O . TYR B 2 191 ? 121.516 148.936 150.140 1.00 80.04 191 TYR B O 1
ATOM 4061 N N . LYS B 2 192 ? 120.028 150.179 148.988 1.00 82.19 192 LYS B N 1
ATOM 4062 C CA . LYS B 2 192 ? 120.403 151.416 149.664 1.00 82.19 192 LYS B CA 1
ATOM 4063 C C . LYS B 2 192 ? 119.944 151.420 151.117 1.00 82.19 192 LYS B C 1
ATOM 4064 O O . LYS B 2 192 ? 120.609 152.012 151.974 1.00 82.19 192 LYS B O 1
ATOM 4070 N N . ARG B 2 193 ? 118.806 150.770 151.379 1.00 86.36 193 ARG B N 1
ATOM 4071 C CA . ARG B 2 193 ? 118.230 150.699 152.749 1.00 86.36 193 ARG B CA 1
ATOM 4072 C C . ARG B 2 193 ? 118.988 149.649 153.566 1.00 86.36 193 ARG B C 1
ATOM 4073 O O . ARG B 2 193 ? 118.890 149.683 154.805 1.00 86.36 193 ARG B O 1
ATOM 4081 N N . LYS B 2 194 ? 119.710 148.754 152.887 1.00 86.37 194 LYS B N 1
ATOM 4082 C CA . LYS B 2 194 ? 120.479 147.682 153.571 1.00 86.37 194 LYS B CA 1
ATOM 4083 C C . LYS B 2 194 ? 121.946 148.107 153.687 1.00 86.37 194 LYS B C 1
ATOM 4084 O O . LYS B 2 194 ? 122.741 147.334 154.253 1.00 86.37 194 LYS B O 1
ATOM 4090 N N . LEU B 2 195 ? 122.282 149.293 153.172 1.00 89.56 195 LEU B N 1
ATOM 4091 C CA . LEU B 2 195 ? 123.683 149.791 153.204 1.00 89.56 195 LEU B CA 1
ATOM 4092 C C . LEU B 2 195 ? 123.842 150.840 154.310 1.00 89.56 195 LEU B C 1
ATOM 4093 O O . LEU B 2 195 ? 124.954 151.385 154.440 1.00 89.56 195 LEU B O 1
ATOM 4098 N N . ASP B 2 196 ? 122.772 151.111 155.064 1.00 99.48 196 ASP B N 1
ATOM 4099 C CA . ASP B 2 196 ? 122.832 152.109 156.166 1.00 99.48 196 ASP B CA 1
ATOM 4100 C C . ASP B 2 196 ? 124.004 151.758 157.089 1.00 99.48 196 ASP B C 1
ATOM 4101 O O . ASP B 2 196 ? 124.921 152.593 157.228 1.00 99.48 196 ASP B O 1
ATOM 4106 N N . ILE B 2 197 ? 123.955 150.562 157.685 1.00 105.07 197 ILE B N 1
ATOM 4107 C CA . ILE B 2 197 ? 125.014 150.029 158.595 1.00 105.07 197 ILE B CA 1
ATOM 4108 C C . ILE B 2 197 ? 124.705 148.545 158.820 1.00 105.07 197 ILE B C 1
ATOM 4109 O O . ILE B 2 197 ? 125.661 147.747 158.913 1.00 105.07 197 ILE B O 1
ATOM 4114 N N . SER B 2 198 ? 123.406 148.220 158.854 1.00 104.32 198 SER B N 1
ATOM 4115 C CA . SER B 2 198 ? 122.847 146.855 159.050 1.00 104.32 198 SER B CA 1
ATOM 4116 C C . SER B 2 198 ? 121.325 146.953 158.908 1.00 104.32 198 SER B C 1
ATOM 4117 O O . SER B 2 198 ? 120.787 146.478 157.889 1.00 104.32 198 SER B O 1
ATOM 4120 N N . LYS B 2 199 ? 120.684 147.574 159.904 1.00 101.30 199 LYS B N 1
ATOM 4121 C CA . LYS B 2 199 ? 119.214 147.798 159.949 1.00 101.30 199 LYS B CA 1
ATOM 4122 C C . LYS B 2 199 ? 118.915 148.754 161.109 1.00 101.30 199 LYS B C 1
ATOM 4123 O O . LYS B 2 199 ? 119.278 148.420 162.254 1.00 101.30 199 LYS B O 1
ATOM 4129 N N . ASN B 2 200 ? 118.302 149.904 160.804 1.00 106.77 200 ASN B N 1
ATOM 4130 C CA . ASN B 2 200 ? 117.972 150.947 161.815 1.00 106.77 200 ASN B CA 1
ATOM 4131 C C . ASN B 2 200 ? 117.308 150.301 163.036 1.00 106.77 200 ASN B C 1
ATOM 4132 O O . ASN B 2 200 ? 117.862 150.436 164.146 1.00 106.77 200 ASN B O 1
ATOM 4137 N N . PRO B 2 201 ? 116.157 149.608 162.890 1.00 103.80 201 PRO B N 1
ATOM 4138 C CA . PRO B 2 201 ? 115.492 148.967 164.027 1.00 103.80 201 PRO B CA 1
ATOM 4139 C C . PRO B 2 201 ? 116.148 147.617 164.349 1.00 103.80 201 PRO B C 1
ATOM 4140 O O . PRO B 2 201 ? 116.664 146.991 163.442 1.00 103.80 201 PRO B O 1
ATOM 4144 N N . GLU B 2 202 ? 116.119 147.214 165.623 1.00 104.71 202 GLU B N 1
ATOM 4145 C CA . GLU B 2 202 ? 116.717 145.918 166.044 1.00 104.71 202 GLU B CA 1
ATOM 4146 C C . GLU B 2 202 ? 115.596 144.896 166.265 1.00 104.71 202 GLU B C 1
ATOM 4147 O O . GLU B 2 202 ? 114.595 145.246 166.918 1.00 104.71 202 GLU B O 1
ATOM 4153 N N . ILE B 2 203 ? 115.771 143.682 165.732 1.00 95.76 203 ILE B N 1
ATOM 4154 C CA . ILE B 2 203 ? 114.748 142.601 165.853 1.00 95.76 203 ILE B CA 1
ATOM 4155 C C . ILE B 2 203 ? 114.561 142.237 167.331 1.00 95.76 203 ILE B C 1
ATOM 4156 O O . ILE B 2 203 ? 115.391 141.475 167.859 1.00 95.76 203 ILE B O 1
ATOM 4161 N N . LYS B 2 204 ? 113.506 142.763 167.961 1.00 92.32 204 LYS B N 1
ATOM 4162 C CA . LYS B 2 204 ? 113.210 142.462 169.388 1.00 92.32 204 LYS B CA 1
ATOM 4163 C C . LYS B 2 204 ? 112.732 141.009 169.488 1.00 92.32 204 LYS B C 1
ATOM 4164 O O . LYS B 2 204 ? 111.624 140.722 168.997 1.00 92.32 204 LYS B O 1
ATOM 4170 N N . ILE B 2 205 ? 113.534 140.137 170.107 1.00 92.16 205 ILE B N 1
ATOM 4171 C CA . ILE B 2 205 ? 113.171 138.692 170.224 1.00 92.16 205 ILE B CA 1
ATOM 4172 C C . IL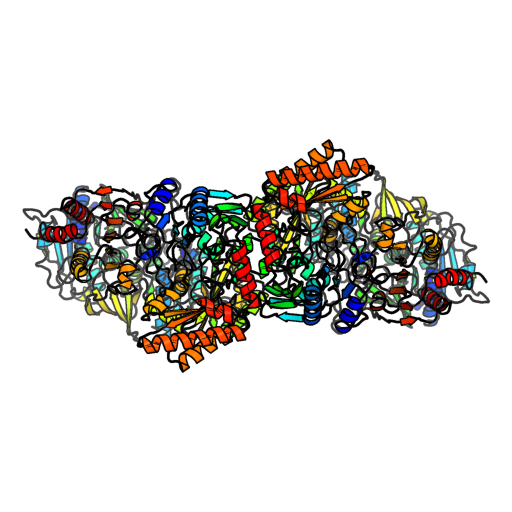E B 2 205 ? 112.343 138.467 171.493 1.00 92.16 205 ILE B C 1
ATOM 4173 O O . ILE B 2 205 ? 112.675 139.062 172.535 1.00 92.16 205 ILE B O 1
ATOM 4178 N N . LEU B 2 206 ? 111.304 137.633 171.389 1.00 95.62 206 LEU B N 1
ATOM 4179 C CA . LEU B 2 206 ? 110.441 137.293 172.509 1.00 95.62 206 LEU B CA 1
ATOM 4180 C C . LEU B 2 206 ? 110.396 135.784 172.682 1.00 95.62 206 LEU B C 1
ATOM 4181 O O . LEU B 2 206 ? 110.385 135.034 171.702 1.00 95.62 206 LEU B O 1
ATOM 4186 N N . THR B 2 207 ? 110.375 135.348 173.938 1.00 101.57 207 THR B N 1
ATOM 4187 C CA . THR B 2 207 ? 110.257 133.947 174.312 1.00 101.57 207 THR B CA 1
ATOM 4188 C C . THR B 2 207 ? 108.968 133.764 175.103 1.00 101.57 207 THR B C 1
ATOM 4189 O O . THR B 2 207 ? 108.122 134.661 175.166 1.00 101.57 207 THR B O 1
ATOM 4193 N N . LEU B 2 208 ? 108.811 132.582 175.705 1.00 102.13 208 LEU B N 1
ATOM 4194 C CA . LEU B 2 208 ? 107.627 132.320 176.518 1.00 102.13 208 LEU B CA 1
ATOM 4195 C C . LEU B 2 208 ? 107.667 133.095 177.831 1.00 102.13 208 LEU B C 1
ATOM 4196 O O . LEU B 2 208 ? 106.622 133.318 178.453 1.00 102.13 208 LEU B O 1
ATOM 4201 N N . LYS B 2 209 ? 108.857 133.528 178.258 1.00 105.04 209 LYS B N 1
ATOM 4202 C CA . LYS B 2 209 ? 108.976 134.325 179.475 1.00 105.04 209 LYS B CA 1
ATOM 4203 C C . LYS B 2 209 ? 108.420 135.732 179.291 1.00 105.04 209 LYS B C 1
ATOM 4204 O O . LYS B 2 209 ? 108.078 136.397 180.276 1.00 105.04 209 LYS B O 1
ATOM 4210 N N . ASP B 2 210 ? 108.327 136.205 178.046 1.00 103.40 210 ASP B N 1
ATOM 4211 C CA . ASP B 2 210 ? 107.927 137.588 177.807 1.00 103.40 210 ASP B CA 1
ATOM 4212 C C . ASP B 2 210 ? 106.420 137.722 177.628 1.00 103.40 210 ASP B C 1
ATOM 4213 O O . ASP B 2 210 ? 105.884 138.833 177.714 1.00 103.40 210 ASP B O 1
ATOM 4218 N N . MET B 2 211 ? 105.726 136.616 177.366 1.00 103.10 211 MET B N 1
ATOM 4219 C CA . MET B 2 211 ? 104.293 136.671 177.109 1.00 103.10 211 MET B CA 1
ATOM 4220 C C . MET B 2 211 ? 103.521 136.959 178.389 1.00 103.10 211 MET B C 1
ATOM 4221 O O . MET B 2 211 ? 103.980 136.664 179.496 1.00 103.10 211 MET B O 1
ATOM 4226 N N . TYR B 2 212 ? 102.331 137.543 178.231 1.00 104.28 212 TYR B N 1
ATOM 4227 C CA . TYR B 2 212 ? 101.480 137.820 179.381 1.00 104.28 212 TYR B CA 1
ATOM 4228 C C . TYR B 2 212 ? 100.802 136.561 179.902 1.00 104.28 212 TYR B C 1
ATOM 4229 O O . TYR B 2 212 ? 100.361 136.535 181.056 1.00 104.28 212 TYR B O 1
ATOM 4238 N N . ASP B 2 213 ? 100.708 135.520 179.077 1.00 102.62 213 ASP B N 1
ATOM 4239 C CA . ASP B 2 213 ? 100.262 134.201 179.518 1.00 102.62 213 ASP B CA 1
ATOM 4240 C C . ASP B 2 213 ? 101.452 133.261 179.353 1.00 102.62 213 ASP B C 1
ATOM 4241 O O . ASP B 2 213 ? 101.686 132.690 178.289 1.00 102.62 213 ASP B O 1
ATOM 4246 N N . THR B 2 214 ? 102.227 133.123 180.425 1.00 105.09 214 THR B N 1
ATOM 4247 C CA . THR B 2 214 ? 103.456 132.338 180.404 1.00 105.09 214 THR B CA 1
ATOM 4248 C C . THR B 2 214 ? 103.172 130.930 180.922 1.00 105.09 214 THR B C 1
ATOM 4249 O O . THR B 2 214 ? 103.631 130.544 182.002 1.00 105.09 214 THR B O 1
ATOM 4253 N N . ASN B 2 215 ? 102.439 130.152 180.130 1.00 105.38 215 ASN B N 1
ATOM 4254 C CA . ASN B 2 215 ? 102.117 128.778 180.485 1.00 105.38 215 ASN B CA 1
ATOM 4255 C C . ASN B 2 215 ? 102.162 127.941 179.217 1.00 105.38 215 ASN B C 1
ATOM 4256 O O . ASN B 2 215 ? 101.371 128.159 178.298 1.00 105.38 215 ASN B O 1
ATOM 4261 N N . GLU B 2 216 ? 103.074 126.967 179.189 1.00 105.24 216 GLU B N 1
ATOM 4262 C CA . GLU B 2 216 ? 103.418 126.255 177.962 1.00 105.24 216 GLU B CA 1
ATOM 4263 C C . GLU B 2 216 ? 102.397 125.204 177.539 1.00 105.24 216 GLU B C 1
ATOM 4264 O O . GLU B 2 216 ? 102.671 124.453 176.598 1.00 105.24 216 GLU B O 1
ATOM 4270 N N . LYS B 2 217 ? 101.238 125.122 178.196 1.00 103.92 217 LYS B N 1
ATOM 4271 C CA . LYS B 2 217 ? 100.225 124.165 177.765 1.00 103.92 217 LYS B CA 1
ATOM 4272 C C . LYS B 2 217 ? 99.434 124.686 176.574 1.00 103.92 217 LYS B C 1
ATOM 4273 O O . LYS B 2 217 ? 98.841 123.897 175.830 1.00 103.92 217 LYS B O 1
ATOM 4279 N N . LYS B 2 218 ? 99.409 126.004 176.377 1.00 97.94 218 LYS B N 1
ATOM 4280 C CA . LYS B 2 218 ? 98.662 126.594 175.274 1.00 97.94 218 LYS B CA 1
ATOM 4281 C C . LYS B 2 218 ? 99.522 126.876 174.050 1.00 97.94 218 LYS B C 1
ATOM 4282 O O . LYS B 2 218 ? 98.985 127.317 173.029 1.00 97.94 218 LYS B O 1
ATOM 4288 N N . TYR B 2 219 ? 100.827 126.640 174.118 1.00 95.91 219 TYR B N 1
ATOM 4289 C CA . TYR B 2 219 ? 101.721 126.881 172.997 1.00 95.91 219 TYR B CA 1
ATOM 4290 C C . TYR B 2 219 ? 102.297 125.567 172.485 1.00 95.91 219 TYR B C 1
ATOM 4291 O O . TYR B 2 219 ? 102.218 124.526 173.142 1.00 95.91 219 TYR B O 1
ATOM 4300 N N . GLY B 2 220 ? 102.892 125.639 171.295 1.00 94.62 220 GLY B N 1
ATOM 4301 C CA . GLY B 2 220 ? 103.630 124.541 170.701 1.00 94.62 220 GLY B CA 1
ATOM 4302 C C . GLY B 2 220 ? 102.784 123.322 170.362 1.00 94.62 220 GLY B C 1
ATOM 4303 O O . GLY B 2 220 ? 101.630 123.411 169.935 1.00 94.62 220 GLY B O 1
ATOM 4304 N N . LEU B 2 221 ? 103.399 122.154 170.566 1.00 93.68 221 LEU B N 1
ATOM 4305 C CA . LEU B 2 221 ? 102.733 120.893 170.261 1.00 93.68 221 LEU B CA 1
ATOM 4306 C C . LEU B 2 221 ? 101.734 120.514 171.346 1.00 93.68 221 LEU B C 1
ATOM 4307 O O . LEU B 2 221 ? 100.820 119.720 171.096 1.00 93.68 221 LEU B O 1
ATOM 4312 N N . SER B 2 222 ? 101.883 121.076 172.548 1.00 96.58 222 SER B N 1
ATOM 4313 C CA . SER B 2 222 ? 100.971 120.746 173.637 1.00 96.58 222 SER B CA 1
ATOM 4314 C C . SER B 2 222 ? 99.610 121.402 173.447 1.00 96.58 222 SER B C 1
ATOM 4315 O O . SER B 2 222 ? 98.585 120.829 173.835 1.00 96.58 222 SER B O 1
ATOM 4318 N N . GLY B 2 223 ? 99.576 122.591 172.854 1.00 97.09 223 GLY B N 1
ATOM 4319 C CA . GLY B 2 223 ? 98.340 123.285 172.569 1.00 97.09 223 GLY B CA 1
ATOM 4320 C C . GLY B 2 223 ? 97.778 123.048 171.189 1.00 97.09 223 GLY B C 1
ATOM 4321 O O . GLY B 2 223 ? 96.914 123.807 170.741 1.00 97.09 223 GLY B O 1
ATOM 4322 N N . SER B 2 224 ? 98.251 122.015 170.492 1.00 94.98 224 SER B N 1
ATOM 4323 C CA . SER B 2 224 ? 97.782 121.713 169.151 1.00 94.98 224 SER B CA 1
ATOM 4324 C C . SER B 2 224 ? 96.719 120.631 169.211 1.00 94.98 224 SER B C 1
ATOM 4325 O O . SER B 2 224 ? 97.018 119.513 169.662 1.00 94.98 224 SER B O 1
ATOM 4328 N N . PRO B 2 225 ? 95.484 120.900 168.784 1.00 97.13 225 PRO B N 1
ATOM 4329 C CA . PRO B 2 225 ? 94.491 119.816 168.717 1.00 97.13 225 PRO B CA 1
ATOM 4330 C C . PRO B 2 225 ? 94.734 118.855 167.569 1.00 97.13 225 PRO B C 1
ATOM 4331 O O . PRO B 2 225 ? 94.422 117.665 167.694 1.00 97.13 225 PRO B O 1
ATOM 4335 N N . THR B 2 226 ? 95.284 119.331 166.456 1.00 99.34 226 THR B N 1
ATOM 4336 C CA . THR B 2 226 ? 95.564 118.500 165.296 1.00 99.34 226 THR B CA 1
ATOM 4337 C C . THR B 2 226 ? 97.021 118.062 165.281 1.00 99.34 226 THR B C 1
ATOM 4338 O O . THR B 2 226 ? 97.881 118.636 165.954 1.00 99.34 226 THR B O 1
ATOM 4342 N N . GLN B 2 227 ? 97.280 117.030 164.483 1.00 104.35 227 GLN B N 1
ATOM 4343 C CA . GLN B 2 227 ? 98.623 116.533 164.228 1.00 104.35 227 GLN B CA 1
ATOM 4344 C C . GLN B 2 227 ? 98.603 115.770 162.915 1.00 104.35 227 GLN B C 1
ATOM 4345 O O . GLN B 2 227 ? 97.577 115.199 162.538 1.00 104.35 227 GLN B O 1
ATOM 4351 N N . VAL B 2 228 ? 99.734 115.778 162.213 1.00 104.91 228 VAL B N 1
ATOM 4352 C CA . VAL B 2 228 ? 99.839 114.997 160.990 1.00 104.91 228 VAL B CA 1
ATOM 4353 C C . VAL B 2 228 ? 99.987 113.522 161.341 1.00 104.91 228 VAL B C 1
ATOM 4354 O O . VAL B 2 228 ? 100.684 113.152 162.297 1.00 104.91 228 VAL B O 1
ATOM 4358 N N . GLU B 2 229 ? 99.284 112.670 160.599 1.00 107.35 229 GLU B N 1
ATOM 4359 C CA . GLU B 2 229 ? 99.458 111.233 160.768 1.00 107.35 229 GLU B CA 1
ATOM 4360 C C . GLU B 2 229 ? 100.431 110.663 159.748 1.00 107.35 229 GLU B C 1
ATOM 4361 O O . GLU B 2 229 ? 101.336 109.906 160.113 1.00 107.35 229 GLU B O 1
ATOM 4367 N N . ARG B 2 230 ? 100.264 111.025 158.478 1.00 107.90 230 ARG B N 1
ATOM 4368 C CA . ARG B 2 230 ? 101.183 110.622 157.424 1.00 107.90 230 ARG B CA 1
ATOM 4369 C C . ARG B 2 230 ? 101.059 111.610 156.275 1.00 107.90 230 ARG B C 1
ATOM 4370 O O . ARG B 2 230 ? 100.004 112.213 156.062 1.00 107.90 230 ARG B O 1
ATOM 4378 N N . ILE B 2 231 ? 102.157 111.776 155.545 1.00 111.79 231 ILE B N 1
ATOM 4379 C CA . ILE B 2 231 ? 102.190 112.609 154.351 1.00 111.79 231 ILE B CA 1
ATOM 4380 C C . ILE B 2 231 ? 102.669 111.758 153.184 1.00 111.79 231 ILE B C 1
ATOM 4381 O O . ILE B 2 231 ? 103.609 110.968 153.323 1.00 111.79 231 ILE B O 1
ATOM 4386 N N . PHE B 2 232 ? 102.021 111.922 152.037 1.00 109.39 232 PHE B N 1
ATOM 4387 C CA . PHE B 2 232 ? 102.190 111.043 150.892 1.00 109.39 232 PHE B CA 1
ATOM 4388 C C . PHE B 2 232 ? 101.937 111.833 149.616 1.00 109.39 232 PHE B C 1
ATOM 4389 O O . PHE B 2 232 ? 101.195 112.823 149.640 1.00 109.39 232 PHE B O 1
ATOM 4397 N N . PRO B 2 233 ? 102.562 111.448 148.502 1.00 112.18 233 PRO B N 1
ATOM 4398 C CA . PRO B 2 233 ? 102.337 112.174 147.254 1.00 112.18 233 PRO B CA 1
ATOM 4399 C C . PRO B 2 233 ? 100.942 111.923 146.728 1.00 112.18 233 PRO B C 1
ATOM 4400 O O . PRO B 2 233 ? 100.362 110.840 146.942 1.00 112.18 233 PRO B O 1
ATOM 4404 N N . PRO B 2 234 ? 100.351 112.898 146.031 1.00 113.66 234 PRO B N 1
ATOM 4405 C CA . PRO B 2 234 ? 98.981 112.726 145.540 1.00 113.66 234 PRO B CA 1
ATOM 4406 C C . PRO B 2 234 ? 98.927 111.821 144.319 1.00 113.66 234 PRO B C 1
ATOM 4407 O O . PRO B 2 234 ? 99.732 111.934 143.392 1.00 113.66 234 PRO B O 1
ATOM 4411 N N . GLU B 2 235 ? 97.975 110.900 144.340 1.00 122.56 235 GLU B N 1
ATOM 4412 C CA . GLU B 2 235 ? 97.883 109.939 143.221 1.00 122.56 235 GLU B CA 1
ATOM 4413 C C . GLU B 2 235 ? 97.159 110.592 142.055 1.00 122.56 235 GLU B C 1
ATOM 4414 O O . GLU B 2 235 ? 95.964 110.845 142.173 1.00 122.56 235 GLU B O 1
ATOM 4420 N N . SER B 2 236 ? 97.896 110.836 140.981 1.00 127.70 236 SER B N 1
ATOM 4421 C CA . SER B 2 236 ? 97.341 111.405 139.762 1.00 127.70 236 SER B CA 1
ATOM 4422 C C . SER B 2 236 ? 97.632 110.471 138.599 1.00 127.70 236 SER B C 1
ATOM 4423 O O . SER B 2 236 ? 98.676 109.815 138.553 1.00 127.70 236 SER B O 1
ATOM 4426 N N . ASN B 2 237 ? 96.691 110.411 137.660 1.00 130.04 237 ASN B N 1
ATOM 4427 C CA . ASN B 2 237 ? 96.820 109.507 136.525 1.00 130.04 237 ASN B CA 1
ATOM 4428 C C . ASN B 2 237 ? 96.404 110.195 135.229 1.00 130.04 237 ASN B C 1
ATOM 4429 O O . ASN B 2 237 ? 95.367 110.862 135.169 1.00 130.04 237 ASN B O 1
ATOM 4434 N N . VAL B 2 238 ? 97.237 110.044 134.199 1.00 127.49 238 VAL B N 1
ATOM 4435 C CA . VAL B 2 238 ? 96.906 110.557 132.878 1.00 127.49 238 VAL B CA 1
ATOM 4436 C C . VAL B 2 238 ? 96.373 109.417 132.019 1.00 127.49 238 VAL B C 1
ATOM 4437 O O . VAL B 2 238 ? 97.059 108.410 131.789 1.00 127.49 238 VAL B O 1
ATOM 4441 N N . GLU B 2 239 ? 95.131 109.556 131.553 1.00 123.41 239 GLU B N 1
ATOM 4442 C CA . GLU B 2 239 ? 94.516 108.560 130.674 1.00 123.41 239 GLU B CA 1
ATOM 4443 C C . GLU B 2 239 ? 94.194 109.224 129.334 1.00 123.41 239 GLU B C 1
ATOM 4444 O O . GLU B 2 239 ? 93.477 110.225 129.258 1.00 123.41 239 GLU B O 1
ATOM 4450 N N . LYS B 2 240 ? 94.813 108.720 128.272 1.00 116.23 240 LYS B N 1
ATOM 4451 C CA . LYS B 2 240 ? 94.481 109.187 126.935 1.00 116.23 240 LYS B CA 1
ATOM 4452 C C . LYS B 2 240 ? 93.333 108.367 126.363 1.00 116.23 240 LYS B C 1
ATOM 4453 O O . LYS B 2 240 ? 93.477 107.172 126.086 1.00 116.23 240 LYS B O 1
ATOM 4459 N N . THR B 2 241 ? 92.193 109.024 126.169 1.00 116.70 241 THR B N 1
ATOM 4460 C CA . THR B 2 241 ? 91.011 108.361 125.646 1.00 116.70 241 THR B CA 1
ATOM 4461 C C . THR B 2 241 ? 90.595 109.050 124.357 1.00 116.70 241 THR B C 1
ATOM 4462 O O . THR B 2 241 ? 90.560 110.279 124.270 1.00 116.70 241 THR B O 1
ATOM 4466 N N . SER B 2 242 ? 90.274 108.238 123.354 1.00 119.83 242 SER B N 1
ATOM 4467 C CA . SER B 2 242 ? 89.883 108.761 122.056 1.00 119.83 242 SER B CA 1
ATOM 4468 C C . SER B 2 242 ? 88.416 108.450 121.819 1.00 119.83 242 SER B C 1
ATOM 4469 O O . SER B 2 242 ? 87.874 107.482 122.360 1.00 119.83 242 SER B O 1
ATOM 4472 N N . PHE B 2 243 ? 87.779 109.282 121.001 1.00 121.54 243 PHE B N 1
ATOM 4473 C CA . PHE B 2 243 ? 86.366 109.123 120.706 1.00 121.54 243 PHE B CA 1
ATOM 4474 C C . PHE B 2 243 ? 86.123 109.442 119.241 1.00 121.54 243 PHE B C 1
ATOM 4475 O O . PHE B 2 243 ? 86.320 110.576 118.797 1.00 121.54 243 PHE B O 1
ATOM 4483 N N . GLU B 2 244 ? 85.680 108.431 118.497 1.00 127.98 244 GLU B N 1
ATOM 4484 C CA . GLU B 2 244 ? 85.300 108.613 117.106 1.00 127.98 244 GLU B CA 1
ATOM 4485 C C . GLU B 2 244 ? 83.870 108.132 116.920 1.00 127.98 244 GLU B C 1
ATOM 4486 O O . GLU B 2 244 ? 83.285 107.493 117.798 1.00 127.98 244 GLU B O 1
ATOM 4492 N N . GLY B 2 245 ? 83.313 108.464 115.760 1.00 129.15 245 GLY B N 1
ATOM 4493 C CA . GLY B 2 245 ? 81.917 108.219 115.467 1.00 129.15 245 GLY B CA 1
ATOM 4494 C C . GLY B 2 245 ? 81.136 109.502 115.639 1.00 129.15 245 GLY B C 1
ATOM 4495 O O . GLY B 2 245 ? 80.761 109.864 116.757 1.00 129.15 245 GLY B O 1
ATOM 4496 N N . ASP B 2 246 ? 80.874 110.192 114.536 1.00 129.16 246 ASP B N 1
ATOM 4497 C CA . ASP B 2 246 ? 80.369 111.551 114.623 1.00 129.16 246 ASP B CA 1
ATOM 4498 C C . ASP B 2 246 ? 78.850 111.586 114.698 1.00 129.16 246 ASP B C 1
ATOM 4499 O O . ASP B 2 246 ? 78.166 110.581 114.491 1.00 129.16 246 ASP B O 1
ATOM 4504 N N . GLY B 2 247 ? 78.332 112.772 114.983 1.00 128.93 247 GLY B N 1
ATOM 4505 C CA . GLY B 2 247 ? 76.952 112.946 115.378 1.00 128.93 247 GLY B CA 1
ATOM 4506 C C . GLY B 2 247 ? 76.860 113.356 116.833 1.00 128.93 247 GLY B C 1
ATOM 4507 O O . GLY B 2 247 ? 77.696 114.094 117.357 1.00 128.93 247 GLY B O 1
ATOM 4508 N N . LYS B 2 248 ? 75.814 112.865 117.497 1.00 130.80 248 LYS B N 1
ATOM 4509 C CA . LYS B 2 248 ? 75.751 113.042 118.944 1.00 130.80 248 LYS B CA 1
ATOM 4510 C C . LYS B 2 248 ? 76.324 111.843 119.686 1.00 130.80 248 LYS B C 1
ATOM 4511 O O . LYS B 2 248 ? 76.109 111.702 120.894 1.00 130.80 248 LYS B O 1
ATOM 4517 N N . VAL B 2 249 ? 77.043 110.964 118.984 1.00 128.64 249 VAL B N 1
ATOM 4518 C CA . VAL B 2 249 ? 77.781 109.906 119.669 1.00 128.64 249 VAL B CA 1
ATOM 4519 C C . VAL B 2 249 ? 78.969 110.503 120.411 1.00 128.64 249 VAL B C 1
ATOM 4520 O O . VAL B 2 249 ? 79.336 110.040 121.499 1.00 128.64 249 VAL B O 1
ATOM 4524 N N . LEU B 2 250 ? 79.570 111.556 119.855 1.00 125.41 250 LEU B N 1
ATOM 4525 C CA . LEU B 2 250 ? 80.622 112.272 120.566 1.00 125.41 250 LEU B CA 1
ATOM 4526 C C . LEU B 2 250 ? 80.034 113.270 121.556 1.00 125.41 250 LEU B C 1
ATOM 4527 O O . LEU B 2 250 ? 80.645 113.553 122.592 1.00 125.41 250 LEU B O 1
ATOM 4532 N N . ALA B 2 251 ? 78.852 113.812 121.248 1.00 126.32 251 ALA B N 1
ATOM 4533 C CA . ALA B 2 251 ? 78.234 114.806 122.119 1.00 126.32 251 ALA B CA 1
ATOM 4534 C C . ALA B 2 251 ? 77.697 114.186 123.404 1.00 126.32 251 ALA B C 1
ATOM 4535 O O . ALA B 2 251 ? 77.611 114.873 124.427 1.00 126.32 251 ALA B O 1
ATOM 4537 N N . LYS B 2 252 ? 77.324 112.903 123.379 1.00 125.54 252 LYS B N 1
ATOM 4538 C CA . LYS B 2 252 ? 76.985 112.236 124.632 1.00 125.54 252 LYS B CA 1
ATOM 4539 C C . LYS B 2 252 ? 78.240 111.900 125.427 1.00 125.54 252 LYS B C 1
ATOM 4540 O O . LYS B 2 252 ? 78.203 111.866 126.662 1.00 125.54 252 LYS B O 1
ATOM 4546 N N . ALA B 2 253 ? 79.358 111.656 124.739 1.00 121.66 253 ALA B N 1
ATOM 4547 C CA . ALA B 2 253 ? 80.609 111.380 125.434 1.00 121.66 253 ALA B CA 1
ATOM 4548 C C . ALA B 2 253 ? 81.222 112.651 126.003 1.00 121.66 253 ALA B C 1
ATOM 4549 O O . ALA B 2 253 ? 81.917 112.598 127.023 1.00 121.66 253 ALA B O 1
ATOM 4551 N N . LEU B 2 254 ? 80.978 113.797 125.365 1.00 118.94 254 LEU B N 1
ATOM 4552 C CA . LEU B 2 254 ? 81.476 115.055 125.907 1.00 118.94 254 LEU B CA 1
ATOM 4553 C C . LEU B 2 254 ? 80.607 115.538 127.059 1.00 118.94 254 LEU B C 1
ATOM 4554 O O . LEU B 2 254 ? 81.120 116.089 128.038 1.00 118.94 254 LEU B O 1
ATOM 4559 N N . LEU B 2 255 ? 79.293 115.331 126.966 1.00 121.33 255 LEU B N 1
ATOM 4560 C CA . LEU B 2 255 ? 78.420 115.661 128.085 1.00 121.33 255 LEU B CA 1
ATOM 4561 C C . LEU B 2 255 ? 78.574 114.657 129.220 1.00 121.33 255 LEU B C 1
ATOM 4562 O O . LEU B 2 255 ? 78.360 115.006 130.385 1.00 121.33 255 LEU B O 1
ATOM 4567 N N . GLY B 2 256 ? 78.950 113.415 128.907 1.00 118.32 256 GLY B N 1
ATOM 4568 C CA . GLY B 2 256 ? 79.235 112.451 129.954 1.00 118.32 256 GLY B CA 1
ATOM 4569 C C . GLY B 2 256 ? 80.498 112.760 130.725 1.00 118.32 256 GLY B C 1
ATOM 4570 O O . GLY B 2 256 ? 80.620 112.382 131.894 1.00 118.32 256 GLY B O 1
ATOM 4571 N N . ILE B 2 257 ? 81.451 113.443 130.090 1.00 115.91 257 ILE B N 1
ATOM 4572 C CA . ILE B 2 257 ? 82.687 113.815 130.768 1.00 115.91 257 ILE B CA 1
ATOM 4573 C C . ILE B 2 257 ? 82.512 115.123 131.534 1.00 115.91 257 ILE B C 1
ATOM 4574 O O . ILE B 2 257 ? 82.988 115.254 132.671 1.00 115.91 257 ILE B O 1
ATOM 4579 N N . LEU B 2 258 ? 81.791 116.091 130.957 1.00 116.05 258 LEU B N 1
ATOM 4580 C CA . LEU B 2 258 ? 81.589 117.381 131.613 1.00 116.05 258 LEU B CA 1
ATOM 4581 C C . LEU B 2 258 ? 80.673 117.274 132.829 1.00 116.05 258 LEU B C 1
ATOM 4582 O O . LEU B 2 258 ? 80.753 118.103 133.742 1.00 116.05 258 LEU B O 1
ATOM 4587 N N . THR B 2 259 ? 79.796 116.268 132.862 1.00 117.98 259 THR B N 1
ATOM 4588 C CA . THR B 2 259 ? 78.981 116.047 134.053 1.00 117.98 259 THR B CA 1
ATOM 4589 C C . THR B 2 259 ? 79.716 115.210 135.092 1.00 117.98 259 THR B C 1
ATOM 4590 O O . THR B 2 259 ? 79.432 115.329 136.289 1.00 117.98 259 THR B O 1
ATOM 4594 N N . GLU B 2 260 ? 80.651 114.357 134.662 1.00 116.52 260 GLU B N 1
ATOM 4595 C CA . GLU B 2 260 ? 81.456 113.612 135.624 1.00 116.52 260 GLU B CA 1
ATOM 4596 C C . GLU B 2 260 ? 82.454 114.523 136.329 1.00 116.52 260 GLU B C 1
ATOM 4597 O O . GLU B 2 260 ? 82.829 114.260 137.477 1.00 116.52 260 GLU B O 1
ATOM 4603 N N . LYS B 2 261 ? 82.875 115.603 135.670 1.00 112.87 261 LYS B N 1
ATOM 4604 C CA . LYS B 2 261 ? 83.705 116.611 136.312 1.00 112.87 261 LYS B CA 1
ATOM 4605 C C . LYS B 2 261 ? 82.889 117.771 136.866 1.00 112.87 261 LYS B C 1
ATOM 4606 O O . LYS B 2 261 ? 83.473 118.808 137.202 1.00 112.87 261 LYS B O 1
ATOM 4612 N N . LYS B 2 262 ? 81.562 117.614 136.934 1.00 114.38 262 LYS B N 1
ATOM 4613 C CA . LYS B 2 262 ? 80.619 118.526 137.590 1.00 114.38 262 LYS B CA 1
ATOM 4614 C C . LYS B 2 262 ? 80.608 119.923 136.976 1.00 114.38 262 LYS B C 1
ATOM 4615 O O . LYS B 2 262 ? 80.364 120.910 137.674 1.00 114.38 262 LYS B O 1
ATOM 4621 N N . TYR B 2 263 ? 80.867 120.024 135.670 1.00 113.08 263 TYR B N 1
ATOM 4622 C CA . TYR B 2 263 ? 80.685 121.300 134.987 1.00 113.08 263 TYR B CA 1
ATOM 4623 C C . TYR B 2 263 ? 79.237 121.499 134.562 1.00 113.08 263 TYR B C 1
ATOM 4624 O O . TYR B 2 263 ? 78.800 122.642 134.379 1.00 113.08 263 TYR B O 1
ATOM 4633 N N . LEU B 2 264 ? 78.497 120.395 134.394 1.00 121.09 264 LEU B N 1
ATOM 4634 C CA . LEU B 2 264 ? 77.078 120.366 134.008 1.00 121.09 264 LEU B CA 1
ATOM 4635 C C . LEU B 2 264 ? 76.844 121.073 132.670 1.00 121.09 264 LEU B C 1
ATOM 4636 O O . LEU B 2 264 ? 76.000 121.961 132.542 1.00 121.09 264 LEU B O 1
ATOM 4641 N N . GLY B 2 265 ? 77.608 120.657 131.669 1.00 124.81 265 GLY B N 1
ATOM 4642 C CA . GLY B 2 265 ? 77.516 121.242 130.345 1.00 124.81 265 GLY B CA 1
ATOM 4643 C C . GLY B 2 265 ? 77.687 120.229 129.232 1.00 124.81 265 GLY B C 1
ATOM 4644 O O . GLY B 2 265 ? 77.762 120.592 128.059 1.00 124.81 265 GLY B O 1
ATOM 4646 N N . MET C 3 1 ? 116.019 136.161 86.652 1.00 94.44 1 MET C N 1
ATOM 4647 C CA . MET C 3 1 ? 116.570 135.593 85.427 1.00 94.44 1 MET C CA 1
ATOM 4648 C C . MET C 3 1 ? 115.652 134.512 84.862 1.00 94.44 1 MET C C 1
ATOM 4649 O O . MET C 3 1 ? 114.471 134.449 85.204 1.00 94.44 1 MET C O 1
ATOM 4654 N N . ASN C 3 2 ? 116.199 133.664 83.997 1.00 94.51 2 ASN C N 1
ATOM 4655 C CA . ASN C 3 2 ? 115.425 132.606 83.347 1.00 94.51 2 ASN C CA 1
ATOM 4656 C C . ASN C 3 2 ? 115.269 131.381 84.243 1.00 94.51 2 ASN C C 1
ATOM 4657 O O . ASN C 3 2 ? 115.808 130.311 83.967 1.00 94.51 2 ASN C O 1
ATOM 4662 N N . TYR C 3 3 ? 114.524 131.535 85.334 1.00 82.05 3 TYR C N 1
ATOM 4663 C CA . TYR C 3 3 ? 114.203 130.394 86.178 1.00 82.05 3 TYR C CA 1
ATOM 4664 C C . TYR C 3 3 ? 113.096 129.569 85.539 1.00 82.05 3 TYR C C 1
ATOM 4665 O O . TYR C 3 3 ? 112.139 130.110 84.979 1.00 82.05 3 TYR C O 1
ATOM 4674 N N . LYS C 3 4 ? 113.228 128.250 85.625 1.00 84.10 4 LYS C N 1
ATOM 4675 C CA . LYS C 3 4 ? 112.199 127.371 85.092 1.00 84.10 4 LYS C CA 1
ATOM 4676 C C . LYS C 3 4 ? 111.053 127.237 86.085 1.00 84.10 4 LYS C C 1
ATOM 4677 O O . LYS C 3 4 ? 111.262 126.941 87.264 1.00 84.10 4 LYS C O 1
ATOM 4683 N N . LYS C 3 5 ? 109.836 127.467 85.601 1.00 87.70 5 LYS C N 1
ATOM 4684 C CA . LYS C 3 5 ? 108.657 127.256 86.426 1.00 87.70 5 LYS C CA 1
ATOM 4685 C C . LYS C 3 5 ? 108.422 125.765 86.621 1.00 87.70 5 LYS C C 1
ATOM 4686 O O . LYS C 3 5 ? 108.658 124.960 85.716 1.00 87.70 5 LYS C O 1
ATOM 4692 N N . VAL C 3 6 ? 107.963 125.396 87.818 1.00 86.72 6 VAL C N 1
ATOM 4693 C CA . VAL C 3 6 ? 107.751 123.988 88.118 1.00 86.72 6 VAL C CA 1
ATOM 4694 C C . VAL C 3 6 ? 106.492 123.493 87.424 1.00 86.72 6 VAL C C 1
ATOM 4695 O O . VAL C 3 6 ? 105.386 123.995 87.661 1.00 86.72 6 VAL C O 1
ATOM 4699 N N . GLU C 3 7 ? 106.660 122.497 86.559 1.00 91.51 7 GLU C N 1
ATOM 4700 C CA . GLU C 3 7 ? 105.550 121.911 85.826 1.00 91.51 7 GLU C CA 1
ATOM 4701 C C . GLU C 3 7 ? 105.207 120.566 86.446 1.00 91.51 7 GLU C C 1
ATOM 4702 O O . GLU C 3 7 ? 105.804 120.151 87.442 1.00 91.51 7 GLU C O 1
ATOM 4708 N N . ALA C 3 8 ? 104.235 119.881 85.835 1.00 91.91 8 ALA C N 1
ATOM 4709 C CA . ALA C 3 8 ? 103.733 118.632 86.401 1.00 91.91 8 ALA C CA 1
ATOM 4710 C C . ALA C 3 8 ? 104.736 117.495 86.259 1.00 91.91 8 ALA C C 1
ATOM 4711 O O . ALA C 3 8 ? 104.693 116.533 87.035 1.00 91.91 8 ALA C O 1
ATOM 4713 N N . SER C 3 9 ? 105.639 117.580 85.279 1.00 90.45 9 SER C N 1
ATOM 4714 C CA . SER C 3 9 ? 106.684 116.570 85.156 1.00 90.45 9 SER C CA 1
ATOM 4715 C C . SER C 3 9 ? 107.736 116.719 86.247 1.00 90.45 9 SER C C 1
ATOM 4716 O O . SER C 3 9 ? 108.404 115.741 86.601 1.00 90.45 9 SER C O 1
ATOM 4719 N N . ASP C 3 10 ? 107.897 117.928 86.790 1.00 87.96 10 ASP C N 1
ATOM 4720 C CA . ASP C 3 10 ? 108.814 118.115 87.907 1.00 87.96 10 ASP C CA 1
ATOM 4721 C C . ASP C 3 10 ? 108.207 117.628 89.215 1.00 87.96 10 ASP C C 1
ATOM 4722 O O . ASP C 3 10 ? 108.943 117.239 90.126 1.00 87.96 10 ASP C O 1
ATOM 4727 N N . ILE C 3 11 ? 106.875 117.658 89.329 1.00 87.68 11 ILE C N 1
ATOM 4728 C CA . ILE C 3 11 ? 106.204 117.105 90.502 1.00 87.68 11 ILE C CA 1
ATOM 4729 C C . ILE C 3 11 ? 106.381 115.594 90.561 1.00 87.68 11 ILE C C 1
ATOM 4730 O O . ILE C 3 11 ? 106.589 115.026 91.641 1.00 87.68 11 ILE C O 1
ATOM 4735 N N . ALA C 3 12 ? 106.316 114.923 89.409 1.00 87.26 12 ALA C N 1
ATOM 4736 C CA . ALA C 3 12 ? 106.479 113.476 89.368 1.00 87.26 12 ALA C CA 1
ATOM 4737 C C . ALA C 3 12 ? 107.912 113.061 89.674 1.00 87.26 12 ALA C C 1
ATOM 4738 O O . ALA C 3 12 ? 108.132 112.079 90.389 1.00 87.26 12 ALA C O 1
ATOM 4740 N N . ALA C 3 13 ? 108.896 113.803 89.157 1.00 86.58 13 ALA C N 1
ATOM 4741 C CA . ALA C 3 13 ? 110.293 113.454 89.396 1.00 86.58 13 ALA C CA 1
ATOM 4742 C C . ALA C 3 13 ? 110.718 113.764 90.825 1.00 86.58 13 ALA C C 1
ATOM 4743 O O . ALA C 3 13 ? 111.635 113.121 91.349 1.00 86.58 13 ALA C O 1
ATOM 4745 N N . ILE C 3 14 ? 110.075 114.742 91.466 1.00 84.07 14 ILE C N 1
ATOM 4746 C CA . ILE C 3 14 ? 110.338 115.008 92.876 1.00 84.07 14 ILE C CA 1
ATOM 4747 C C . ILE C 3 14 ? 109.734 113.910 93.742 1.00 84.07 14 ILE C C 1
ATOM 4748 O O . ILE C 3 14 ? 110.360 113.452 94.709 1.00 84.07 14 ILE C O 1
ATOM 4753 N N . LYS C 3 15 ? 108.551 113.413 93.369 1.00 85.25 15 LYS C N 1
ATOM 4754 C CA . LYS C 3 15 ? 107.875 112.402 94.176 1.00 85.25 15 LYS C CA 1
ATOM 4755 C C . LYS C 3 15 ? 108.501 111.018 94.020 1.00 85.25 15 LYS C C 1
ATOM 4756 O O . LYS C 3 15 ? 108.106 110.083 94.724 1.00 85.25 15 LYS C O 1
ATOM 4762 N N . GLU C 3 16 ? 109.459 110.856 93.102 1.00 88.58 16 GLU C N 1
ATOM 4763 C CA . GLU C 3 16 ? 110.282 109.651 93.116 1.00 88.58 16 GLU C CA 1
ATOM 4764 C C . GLU C 3 16 ? 111.420 109.782 94.120 1.00 88.58 16 GLU C C 1
ATOM 4765 O O . GLU C 3 16 ? 111.842 108.788 94.723 1.00 88.58 16 GLU C O 1
ATOM 4771 N N . LEU C 3 17 ? 111.929 111.001 94.312 1.00 84.00 17 LEU C N 1
ATOM 4772 C CA . LEU C 3 17 ? 113.008 111.212 95.271 1.00 84.00 17 LEU C CA 1
ATOM 4773 C C . LEU C 3 17 ? 112.484 111.301 96.697 1.00 84.00 17 LEU C C 1
ATOM 4774 O O . LEU C 3 17 ? 113.070 110.708 97.610 1.00 84.00 17 LEU C O 1
ATOM 4779 N N . ILE C 3 18 ? 111.395 112.032 96.907 1.00 82.53 18 ILE C N 1
ATOM 4780 C CA . ILE C 3 18 ? 110.800 112.205 98.229 1.00 82.53 18 ILE C CA 1
ATOM 4781 C C . ILE C 3 18 ? 109.501 111.410 98.266 1.00 82.53 18 ILE C C 1
ATOM 4782 O O . ILE C 3 18 ? 108.794 111.353 97.249 1.00 82.53 18 ILE C O 1
ATOM 4787 N N . PRO C 3 19 ? 109.182 110.735 99.373 1.00 83.23 19 PRO C N 1
ATOM 4788 C CA . PRO C 3 19 ? 107.843 110.154 99.529 1.00 83.23 19 PRO C CA 1
ATOM 4789 C C . PRO C 3 19 ? 106.761 111.223 99.472 1.00 83.23 19 PRO C C 1
ATOM 4790 O O . PRO C 3 19 ? 106.956 112.356 99.917 1.00 83.23 19 PRO C O 1
ATOM 4794 N N . ALA C 3 20 ? 105.603 110.844 98.921 1.00 82.17 20 ALA C N 1
ATOM 4795 C CA . ALA C 3 20 ? 104.590 111.829 98.550 1.00 82.17 20 ALA C CA 1
ATOM 4796 C C . ALA C 3 20 ? 103.825 112.372 99.753 1.00 82.17 20 ALA C C 1
ATOM 4797 O O . ALA C 3 20 ? 103.018 113.294 99.599 1.00 82.17 20 ALA C O 1
ATOM 4799 N N . GLU C 3 21 ? 104.056 111.825 100.948 1.00 85.04 21 GLU C N 1
ATOM 4800 C CA . GLU C 3 21 ? 103.419 112.376 102.140 1.00 85.04 21 GLU C CA 1
ATOM 4801 C C . GLU C 3 21 ? 104.071 113.684 102.566 1.00 85.04 21 GLU C C 1
ATOM 4802 O O . GLU C 3 21 ? 103.470 114.461 103.316 1.00 85.04 21 GLU C O 1
ATOM 4808 N N . ARG C 3 22 ? 105.292 113.943 102.101 1.00 75.71 22 ARG C N 1
ATOM 4809 C CA . ARG C 3 22 ? 106.031 115.135 102.485 1.00 75.71 22 ARG C CA 1
ATOM 4810 C C . ARG C 3 22 ? 106.197 116.123 101.337 1.00 75.71 22 ARG C C 1
ATOM 4811 O O . ARG C 3 22 ? 107.019 117.039 101.443 1.00 75.71 22 ARG C O 1
ATOM 4819 N N . VAL C 3 23 ? 105.448 115.952 100.249 1.00 75.94 23 VAL C N 1
ATOM 4820 C CA . VAL C 3 23 ? 105.449 116.898 99.139 1.00 75.94 23 VAL C CA 1
ATOM 4821 C C . VAL C 3 23 ? 104.080 117.562 99.049 1.00 75.94 23 VAL C C 1
ATOM 4822 O O . VAL C 3 23 ? 103.042 116.893 99.024 1.00 75.94 23 VAL C O 1
ATOM 4826 N N . PHE C 3 24 ? 104.073 118.892 98.996 1.00 75.65 24 PHE C N 1
ATOM 4827 C CA . PHE C 3 24 ? 102.829 119.649 98.990 1.00 75.65 24 PHE C CA 1
ATOM 4828 C C . PHE C 3 24 ? 102.819 120.588 97.793 1.00 75.65 24 PHE C C 1
ATOM 4829 O O . PHE C 3 24 ? 103.714 121.423 97.645 1.00 75.65 24 PHE C O 1
ATOM 4837 N N . VAL C 3 25 ? 101.807 120.434 96.936 1.00 79.44 25 VAL C N 1
ATOM 4838 C CA . VAL C 3 25 ? 101.698 121.202 95.700 1.00 79.44 25 VAL C CA 1
ATOM 4839 C C . VAL C 3 25 ? 100.367 121.941 95.693 1.00 79.44 25 VAL C C 1
ATOM 4840 O O . VAL C 3 25 ? 99.318 121.368 95.996 1.00 79.44 25 VAL C O 1
ATOM 4844 N N . GLY C 3 26 ? 100.418 123.223 95.338 1.00 82.32 26 GLY C N 1
ATOM 4845 C CA . GLY C 3 26 ? 99.195 123.957 95.047 1.00 82.32 26 GLY C CA 1
ATOM 4846 C C . GLY C 3 26 ? 98.455 124.373 96.301 1.00 82.32 26 GLY C C 1
ATOM 4847 O O . GLY C 3 26 ? 98.968 125.123 97.138 1.00 82.32 26 GLY C O 1
ATOM 4848 N N . THR C 3 27 ? 97.221 123.880 96.436 1.00 85.83 27 THR C N 1
ATOM 4849 C CA . THR C 3 27 ? 96.390 124.249 97.576 1.00 85.83 27 THR C CA 1
ATOM 4850 C C . THR C 3 27 ? 96.746 123.464 98.830 1.00 85.83 27 THR C C 1
ATOM 4851 O O . THR C 3 27 ? 96.225 123.770 99.907 1.00 85.83 27 THR C O 1
ATOM 4855 N N . GLU C 3 28 ? 97.619 122.460 98.717 1.00 83.82 28 GLU C N 1
ATOM 4856 C CA . GLU C 3 28 ? 98.098 121.765 99.906 1.00 83.82 28 GLU C CA 1
ATOM 4857 C C . GLU C 3 28 ? 99.095 122.617 100.680 1.00 83.82 28 GLU C C 1
ATOM 4858 O O . GLU C 3 28 ? 99.301 122.392 101.878 1.00 83.82 28 GLU C O 1
ATOM 4864 N N . ILE C 3 29 ? 99.720 123.591 100.017 1.00 78.99 29 ILE C N 1
ATOM 4865 C CA . ILE C 3 29 ? 100.595 124.528 100.705 1.00 78.99 29 ILE C CA 1
ATOM 4866 C C . ILE C 3 29 ? 99.752 125.552 101.451 1.00 78.99 29 ILE C C 1
ATOM 4867 O O . ILE C 3 29 ? 98.953 126.283 100.851 1.00 78.99 29 ILE C O 1
ATOM 4872 N N . GLY C 3 30 ? 99.924 125.605 102.771 1.00 80.25 30 GLY C N 1
ATOM 4873 C CA . GLY C 3 30 ? 99.169 126.528 103.588 1.00 80.25 30 GLY C CA 1
ATOM 4874 C C . GLY C 3 30 ? 99.607 127.970 103.416 1.00 80.25 30 GLY C C 1
ATOM 4875 O O . GLY C 3 30 ? 100.603 128.283 102.766 1.00 80.25 30 GLY C O 1
ATOM 4876 N N . GLU C 3 31 ? 98.831 128.867 104.028 1.00 81.81 31 GLU C N 1
ATOM 4877 C CA . GLU C 3 31 ? 99.134 130.292 103.940 1.00 81.81 31 GLU C CA 1
ATOM 4878 C C . GLU C 3 31 ? 100.312 130.673 104.829 1.00 81.81 31 GLU C C 1
ATOM 4879 O O . GLU C 3 31 ? 100.916 131.734 104.633 1.00 81.81 31 GLU C O 1
ATOM 4885 N N . ASP C 3 32 ? 100.657 129.821 105.798 1.00 81.48 32 ASP C N 1
ATOM 4886 C CA . ASP C 3 32 ? 101.756 130.128 106.708 1.00 81.48 32 ASP C CA 1
ATOM 4887 C C . ASP C 3 32 ? 103.109 130.028 106.017 1.00 81.48 32 ASP C C 1
ATOM 4888 O O . ASP C 3 32 ? 104.079 130.650 106.462 1.00 81.48 32 ASP C O 1
ATOM 4893 N N . PHE C 3 33 ? 103.197 129.256 104.934 1.00 74.29 33 PHE C N 1
ATOM 4894 C CA . PHE C 3 33 ? 104.449 129.106 104.206 1.00 74.29 33 PHE C CA 1
ATOM 4895 C C . PHE C 3 33 ? 104.650 130.176 103.144 1.00 74.29 33 PHE C C 1
ATOM 4896 O O . PHE C 3 33 ? 105.660 130.136 102.433 1.00 74.29 33 PHE C O 1
ATOM 4904 N N . SER C 3 34 ? 103.724 131.123 103.017 1.00 76.49 34 SER C N 1
ATOM 4905 C CA . SER C 3 34 ? 103.859 132.187 102.033 1.00 76.49 34 SER C CA 1
ATOM 4906 C C . SER C 3 34 ? 104.491 133.446 102.607 1.00 76.49 34 SER C C 1
ATOM 4907 O O . SER C 3 34 ? 104.734 134.394 101.853 1.00 76.49 34 SER C O 1
ATOM 4910 N N . HIS C 3 35 ? 104.762 133.479 103.909 1.00 76.26 35 HIS C N 1
ATOM 4911 C CA . HIS C 3 35 ? 105.343 134.654 104.538 1.00 76.26 35 HIS C CA 1
ATOM 4912 C C . HIS C 3 35 ? 106.090 134.231 105.793 1.00 76.26 35 HIS C C 1
ATOM 4913 O O . HIS C 3 35 ? 106.000 133.086 106.240 1.00 76.26 35 HIS C O 1
ATOM 4920 N N . ASP C 3 36 ? 106.835 135.179 106.352 1.00 75.60 36 ASP C N 1
ATOM 4921 C CA . ASP C 3 36 ? 107.385 135.091 107.690 1.00 75.60 36 ASP C CA 1
ATOM 4922 C C . ASP C 3 36 ? 106.872 136.283 108.501 1.00 75.60 36 ASP C C 1
ATOM 4923 O O . ASP C 3 36 ? 105.938 136.980 108.078 1.00 75.60 36 ASP C O 1
ATOM 4928 N N . GLU C 3 37 ? 107.476 136.515 109.669 1.00 77.81 37 GLU C N 1
ATOM 4929 C CA . GLU C 3 37 ? 106.964 137.515 110.603 1.00 77.81 37 GLU C CA 1
ATOM 4930 C C . GLU C 3 37 ? 107.205 138.959 110.162 1.00 77.81 37 GLU C C 1
ATOM 4931 O O . GLU C 3 37 ? 106.845 139.878 110.905 1.00 77.81 37 GLU C O 1
ATOM 4937 N N . LEU C 3 38 ? 107.810 139.188 108.992 1.00 74.92 38 LEU C N 1
ATOM 4938 C CA . LEU C 3 38 ? 107.857 140.538 108.438 1.00 74.92 38 LEU C CA 1
ATOM 4939 C C . LEU C 3 38 ? 106.470 141.017 108.029 1.00 74.92 38 LEU C C 1
ATOM 4940 O O . LEU C 3 38 ? 106.068 142.132 108.382 1.00 74.92 38 LEU C O 1
ATOM 4945 N N . GLY C 3 39 ? 105.728 140.196 107.289 1.00 79.24 39 GLY C N 1
ATOM 4946 C CA . GLY C 3 39 ? 104.343 140.475 106.972 1.00 79.24 39 GLY C CA 1
ATOM 4947 C C . GLY C 3 39 ? 104.103 141.407 105.805 1.00 79.24 39 GLY C C 1
ATOM 4948 O O . GLY C 3 39 ? 102.945 141.574 105.402 1.00 79.24 39 GLY C O 1
ATOM 4949 N N . SER C 3 40 ? 105.146 142.016 105.245 1.00 80.77 40 SER C N 1
ATOM 4950 C CA . SER C 3 40 ? 104.963 142.919 104.116 1.00 80.77 40 SER C CA 1
ATOM 4951 C C . SER C 3 40 ? 104.940 142.146 102.805 1.00 80.77 40 SER C C 1
ATOM 4952 O O . SER C 3 40 ? 104.043 142.342 101.979 1.00 80.77 40 SER C O 1
ATOM 4955 N N . ILE C 3 41 ? 105.920 141.263 102.603 1.00 78.36 41 ILE C N 1
ATOM 4956 C CA . ILE C 3 41 ? 105.975 140.506 101.362 1.00 78.36 41 ILE C CA 1
ATOM 4957 C C . ILE C 3 41 ? 105.263 139.174 101.530 1.00 78.36 41 ILE C C 1
ATOM 4958 O O . ILE C 3 41 ? 105.264 138.570 102.610 1.00 78.36 41 ILE C O 1
ATOM 4963 N N A HIS C 3 42 ? 104.619 138.726 100.455 0.50 77.33 42 HIS C N 1
ATOM 4964 N N B HIS C 3 42 ? 104.673 138.693 100.439 0.50 77.33 42 HIS C N 1
ATOM 4965 C CA A HIS C 3 42 ? 103.883 137.473 100.436 0.50 77.33 42 HIS C CA 1
ATOM 4966 C CA B HIS C 3 42 ? 103.897 137.464 100.462 0.50 77.33 42 HIS C CA 1
ATOM 4967 C C A HIS C 3 42 ? 104.129 136.783 99.106 0.50 77.33 42 HIS C C 1
ATOM 4968 C C B HIS C 3 42 ? 104.068 136.760 99.124 0.50 77.33 42 HIS C C 1
ATOM 4969 O O A HIS C 3 42 ? 103.896 137.359 98.041 0.50 77.33 42 HIS C O 1
ATOM 4970 O O B HIS C 3 42 ? 103.734 137.309 98.071 0.50 77.33 42 HIS C O 1
ATOM 4983 N N . SER C 3 43 ? 104.595 135.538 99.175 1.00 76.09 43 SER C N 1
ATOM 4984 C CA . SER C 3 43 ? 104.881 134.783 97.963 1.00 76.09 43 SER C CA 1
ATOM 4985 C C . SER C 3 43 ? 104.813 133.283 98.214 1.00 76.09 43 SER C C 1
ATOM 4986 O O . SER C 3 43 ? 105.427 132.776 99.157 1.00 76.09 43 SER C O 1
ATOM 4989 N N . TYR C 3 44 ? 104.080 132.569 97.370 1.00 76.58 44 TYR C N 1
ATOM 4990 C CA . TYR C 3 44 ? 103.906 131.137 97.517 1.00 76.58 44 TYR C CA 1
ATOM 4991 C C . TYR C 3 44 ? 104.985 130.377 96.758 1.00 76.58 44 TYR C C 1
ATOM 4992 O O . TYR C 3 44 ? 105.355 130.758 95.643 1.00 76.58 44 TYR C O 1
ATOM 5001 N N . PRO C 3 45 ? 105.513 129.300 97.332 1.00 75.36 45 PRO C N 1
ATOM 5002 C CA . PRO C 3 45 ? 106.349 128.393 96.543 1.00 75.36 45 PRO C CA 1
ATOM 5003 C C . PRO C 3 45 ? 105.477 127.497 95.680 1.00 75.36 45 PRO C C 1
ATOM 5004 O O . PRO C 3 45 ? 104.282 127.335 95.933 1.00 75.36 45 PRO C O 1
ATOM 5008 N N . GLU C 3 46 ? 106.082 126.911 94.648 1.00 81.66 46 GLU C N 1
ATOM 5009 C CA . GLU C 3 46 ? 105.328 125.983 93.816 1.00 81.66 46 GLU C CA 1
ATOM 5010 C C . GLU C 3 46 ? 105.322 124.582 94.412 1.00 81.66 46 GLU C C 1
ATOM 5011 O O . GLU C 3 46 ? 104.313 123.875 94.316 1.00 81.66 46 GLU C O 1
ATOM 5017 N N . VAL C 3 47 ? 106.431 124.163 95.025 1.00 75.79 47 VAL C N 1
ATOM 5018 C CA . VAL C 3 47 ? 106.501 122.884 95.726 1.00 75.79 47 VAL C CA 1
ATOM 5019 C C . VAL C 3 47 ? 106.942 123.134 97.161 1.00 75.79 47 VAL C C 1
ATOM 5020 O O . VAL C 3 47 ? 107.913 123.858 97.405 1.00 75.79 47 VAL C O 1
ATOM 5024 N N . LEU C 3 48 ? 106.236 122.541 98.117 1.00 72.13 48 LEU C N 1
ATOM 5025 C CA . LEU C 3 48 ? 106.729 122.504 99.485 1.00 72.13 48 LEU C CA 1
ATOM 5026 C C . LEU C 3 48 ? 107.175 121.090 99.834 1.00 72.13 48 LEU C C 1
ATOM 5027 O O . LEU C 3 48 ? 106.396 120.138 99.752 1.00 72.13 48 LEU C O 1
ATOM 5032 N N . ILE C 3 49 ? 108.441 120.955 100.223 1.00 69.95 49 ILE C N 1
ATOM 5033 C CA . ILE C 3 49 ? 109.036 119.655 100.515 1.00 69.95 49 ILE C CA 1
ATOM 5034 C C . ILE C 3 49 ? 109.515 119.669 101.958 1.00 69.95 49 ILE C C 1
ATOM 5035 O O . ILE C 3 49 ? 110.372 120.481 102.322 1.00 69.95 49 ILE C O 1
ATOM 5040 N N . LYS C 3 50 ? 108.969 118.777 102.776 1.00 70.99 50 LYS C N 1
ATOM 5041 C CA . LYS C 3 50 ? 109.500 118.574 104.115 1.00 70.99 50 LYS C CA 1
ATOM 5042 C C . LYS C 3 50 ? 110.554 117.475 104.086 1.00 70.99 50 LYS C C 1
ATOM 5043 O O . LYS C 3 50 ? 110.239 116.296 103.917 1.00 70.99 50 LYS C O 1
ATOM 5049 N N . VAL C 3 51 ? 111.815 117.868 104.238 1.00 72.02 51 VAL C N 1
ATOM 5050 C CA . VAL C 3 51 ? 112.944 116.956 104.116 1.00 72.02 51 VAL C CA 1
ATOM 5051 C C . VAL C 3 51 ? 113.193 116.300 105.465 1.00 72.02 51 VAL C C 1
ATOM 5052 O O . VAL C 3 51 ? 112.813 116.842 106.508 1.00 72.02 51 VAL C O 1
ATOM 5056 N N . THR C 3 52 ? 113.827 115.127 105.441 1.00 74.41 52 THR C N 1
ATOM 5057 C CA . THR C 3 52 ? 114.100 114.362 106.650 1.00 74.41 52 THR C CA 1
ATOM 5058 C C . THR C 3 52 ? 115.556 113.941 106.787 1.00 74.41 52 THR C C 1
ATOM 5059 O O . THR C 3 52 ? 115.943 113.454 107.854 1.00 74.41 52 THR C O 1
ATOM 5063 N N . SER C 3 53 ? 116.374 114.112 105.752 1.00 74.49 53 SER C N 1
ATOM 5064 C CA . SER C 3 53 ? 117.748 113.635 105.814 1.00 74.49 53 SER C CA 1
ATOM 5065 C C . SER C 3 53 ? 118.637 114.521 104.957 1.00 74.49 53 SER C C 1
ATOM 5066 O O . SER C 3 53 ? 118.151 115.330 104.162 1.00 74.49 53 SER C O 1
ATOM 5069 N N . THR C 3 54 ? 119.951 114.357 105.139 1.00 74.02 54 THR C N 1
ATOM 5070 C CA . THR C 3 54 ? 120.921 115.098 104.338 1.00 74.02 54 THR C CA 1
ATOM 5071 C C . THR C 3 54 ? 120.896 114.641 102.886 1.00 74.02 54 THR C C 1
ATOM 5072 O O . THR C 3 54 ? 120.945 115.466 101.965 1.00 74.02 54 THR C O 1
ATOM 5076 N N . GLU C 3 55 ? 120.788 113.330 102.661 1.00 78.09 55 GLU C N 1
ATOM 5077 C CA . GLU C 3 55 ? 120.804 112.808 101.299 1.00 78.09 55 GLU C CA 1
ATOM 5078 C C . GLU C 3 55 ? 119.502 113.104 100.565 1.00 78.09 55 GLU C C 1
ATOM 5079 O O . GLU C 3 55 ? 119.480 113.099 99.330 1.00 78.09 55 GLU C O 1
ATOM 5085 N N . GLU C 3 56 ? 118.417 113.374 101.294 1.00 76.24 56 GLU C N 1
ATOM 5086 C CA . GLU C 3 56 ? 117.202 113.845 100.639 1.00 76.24 56 GLU C CA 1
ATOM 5087 C C . GLU C 3 56 ? 117.342 115.288 100.178 1.00 76.24 56 GLU C C 1
ATOM 5088 O O . GLU C 3 56 ? 116.788 115.659 99.138 1.00 76.24 56 GLU C O 1
ATOM 5094 N N . VAL C 3 57 ? 118.060 116.112 100.945 1.00 71.45 57 VAL C N 1
ATOM 5095 C CA . VAL C 3 57 ? 118.315 117.491 100.540 1.00 71.45 57 VAL C CA 1
ATOM 5096 C C . VAL C 3 57 ? 119.232 117.525 99.324 1.00 71.45 57 VAL C C 1
ATOM 5097 O O . VAL C 3 57 ? 119.002 118.286 98.377 1.00 71.45 57 VAL C O 1
ATOM 5101 N N . SER C 3 58 ? 120.257 116.668 99.312 1.00 71.37 58 SER C N 1
ATOM 5102 C CA . SER C 3 58 ? 121.209 116.642 98.205 1.00 71.37 58 SER C CA 1
ATOM 5103 C C . SER C 3 58 ? 120.581 116.116 96.920 1.00 71.37 58 SER C C 1
ATOM 5104 O O . SER C 3 58 ? 121.017 116.489 95.827 1.00 71.37 58 SER C O 1
ATOM 5107 N N . LYS C 3 59 ? 119.561 115.261 97.023 1.00 74.55 59 LYS C N 1
ATOM 5108 C CA . LYS C 3 59 ? 118.848 114.823 95.827 1.00 74.55 59 LYS C CA 1
ATOM 5109 C C . LYS C 3 59 ? 117.976 115.932 95.255 1.00 74.55 59 LYS C C 1
ATOM 5110 O O . LYS C 3 59 ? 117.804 116.015 94.034 1.00 74.55 59 LYS C O 1
ATOM 5116 N N . ILE C 3 60 ? 117.416 116.784 96.115 1.00 74.15 60 ILE C N 1
ATOM 5117 C CA . ILE C 3 60 ? 116.601 117.898 95.642 1.00 74.15 60 ILE C CA 1
ATOM 5118 C C . ILE C 3 60 ? 117.479 118.984 95.033 1.00 74.15 60 ILE C C 1
ATOM 5119 O O . ILE C 3 60 ? 117.155 119.538 93.975 1.00 74.15 60 ILE C O 1
ATOM 5124 N N . MET C 3 61 ? 118.616 119.285 95.670 1.00 73.63 61 MET C N 1
ATOM 5125 C CA . MET C 3 61 ? 119.524 120.296 95.137 1.00 73.63 61 MET C CA 1
ATOM 5126 C C . MET C 3 61 ? 120.199 119.834 93.852 1.00 73.63 61 MET C C 1
ATOM 5127 O O . MET C 3 61 ? 120.586 120.669 93.031 1.00 73.63 61 MET C O 1
ATOM 5132 N N . LYS C 3 62 ? 120.354 118.522 93.660 1.00 74.23 62 LYS C N 1
ATOM 5133 C CA . LYS C 3 62 ? 120.839 118.025 92.377 1.00 74.23 62 LYS C CA 1
ATOM 5134 C C . LYS C 3 62 ? 119.787 118.172 91.288 1.00 74.23 62 LYS C C 1
ATOM 5135 O O . LYS C 3 62 ? 120.129 118.429 90.129 1.00 74.23 62 LYS C O 1
ATOM 5141 N N . TYR C 3 63 ? 118.509 118.013 91.638 1.00 78.31 63 TYR C N 1
ATOM 5142 C CA . TYR C 3 63 ? 117.444 118.137 90.650 1.00 78.31 63 TYR C CA 1
ATOM 5143 C C . TYR C 3 63 ? 117.206 119.589 90.258 1.00 78.31 63 TYR C C 1
ATOM 5144 O O . TYR C 3 63 ? 117.000 119.889 89.078 1.00 78.31 63 TYR C O 1
ATOM 5153 N N . ALA C 3 64 ? 117.223 120.499 91.233 1.00 75.06 64 ALA C N 1
ATOM 5154 C CA . ALA C 3 64 ? 116.960 121.903 90.940 1.00 75.06 64 ALA C CA 1
ATOM 5155 C C . ALA C 3 64 ? 118.137 122.569 90.240 1.00 75.06 64 ALA C C 1
ATOM 5156 O O . ALA C 3 64 ? 117.955 123.590 89.569 1.00 75.06 64 ALA C O 1
ATOM 5158 N N . TYR C 3 65 ? 119.342 122.015 90.387 1.00 76.49 65 TYR C N 1
ATOM 5159 C CA . TYR C 3 65 ? 120.504 122.574 89.704 1.00 76.49 65 TYR C CA 1
ATOM 5160 C C . TYR C 3 65 ? 120.453 122.285 88.210 1.00 76.49 65 TYR C C 1
ATOM 5161 O O . TYR C 3 65 ? 120.720 123.167 87.387 1.00 76.49 65 TYR C O 1
ATOM 5170 N N . GLU C 3 66 ? 120.106 121.052 87.839 1.00 81.25 66 GLU C N 1
ATOM 5171 C CA . GLU C 3 66 ? 120.102 120.686 86.427 1.00 81.25 66 GLU C CA 1
ATOM 5172 C C . GLU C 3 66 ? 118.839 121.160 85.720 1.00 81.25 66 GLU C C 1
ATOM 5173 O O . GLU C 3 66 ? 118.784 121.148 84.486 1.00 81.25 66 GLU C O 1
ATOM 5179 N N . HIS C 3 67 ? 117.824 121.577 86.471 1.00 79.85 67 HIS C N 1
ATOM 5180 C CA . HIS C 3 67 ? 116.575 122.038 85.882 1.00 79.85 67 HIS C CA 1
ATOM 5181 C C . HIS C 3 67 ? 116.311 123.519 86.116 1.00 79.85 67 HIS C C 1
ATOM 5182 O O . HIS C 3 67 ? 115.243 123.999 85.721 1.00 79.85 67 HIS C O 1
ATOM 5189 N N . ASN C 3 68 ? 117.250 124.230 86.758 1.00 78.86 68 ASN C N 1
ATOM 5190 C CA . ASN C 3 68 ? 117.223 125.689 86.941 1.00 78.86 68 ASN C CA 1
ATOM 5191 C C . ASN C 3 68 ? 115.988 126.152 87.715 1.00 78.86 68 ASN C C 1
ATOM 5192 O O . ASN C 3 68 ? 115.256 127.042 87.278 1.00 78.86 68 ASN C O 1
ATOM 5197 N N . ILE C 3 69 ? 115.757 125.546 88.873 1.00 73.35 69 ILE C N 1
ATOM 5198 C CA . ILE C 3 69 ? 114.611 125.872 89.716 1.00 73.35 69 ILE C CA 1
ATOM 5199 C C . ILE C 3 69 ? 115.139 126.497 91.005 1.00 73.35 69 ILE C C 1
ATOM 5200 O O . ILE C 3 69 ? 116.038 125.917 91.633 1.00 73.35 69 ILE C O 1
ATOM 5205 N N . PRO C 3 70 ? 114.635 127.661 91.422 1.00 70.00 70 PRO C N 1
ATOM 5206 C CA . PRO C 3 70 ? 115.140 128.283 92.652 1.00 70.00 70 PRO C CA 1
ATOM 5207 C C . PRO C 3 70 ? 114.675 127.544 93.898 1.00 70.00 70 PRO C C 1
ATOM 5208 O O . PRO C 3 70 ? 113.594 126.953 93.933 1.00 70.00 70 PRO C O 1
ATOM 5212 N N . VAL C 3 71 ? 115.516 127.580 94.931 1.00 66.70 71 VAL C N 1
ATOM 5213 C CA . VAL C 3 71 ? 115.284 126.867 96.181 1.00 66.70 71 VAL C CA 1
ATOM 5214 C C . VAL C 3 71 ? 115.382 127.855 97.336 1.00 66.70 71 VAL C C 1
ATOM 5215 O O . VAL C 3 71 ? 116.351 128.616 97.432 1.00 66.70 71 VAL C O 1
ATOM 5219 N N . VAL C 3 72 ? 114.375 127.846 98.209 1.00 65.23 72 VAL C N 1
ATOM 5220 C CA . VAL C 3 72 ? 114.377 128.642 99.433 1.00 65.23 72 VAL C CA 1
ATOM 5221 C C . VAL C 3 72 ? 114.217 127.690 100.610 1.00 65.23 72 VAL C C 1
ATOM 5222 O O . VAL C 3 72 ? 113.245 126.932 100.666 1.00 65.23 72 VAL C O 1
ATOM 5226 N N . VAL C 3 73 ? 115.163 127.719 101.546 1.00 61.60 73 VAL C N 1
ATOM 5227 C CA . VAL C 3 73 ? 115.054 126.872 102.724 1.00 61.60 73 VAL C CA 1
ATOM 5228 C C . VAL C 3 73 ? 114.262 127.623 103.792 1.00 61.60 73 VAL C C 1
ATOM 5229 O O . VAL C 3 73 ? 114.350 128.850 103.907 1.00 61.60 73 VAL C O 1
ATOM 5233 N N . ARG C 3 74 ? 113.445 126.898 104.556 1.00 64.69 74 ARG C N 1
ATOM 5234 C CA . ARG C 3 74 ? 112.615 127.518 105.579 1.00 64.69 74 ARG C CA 1
ATOM 5235 C C . ARG C 3 74 ? 112.728 126.748 106.886 1.00 64.69 74 ARG C C 1
ATOM 5236 O O . ARG C 3 74 ? 112.678 125.515 106.897 1.00 64.69 74 ARG C O 1
ATOM 5244 N N . GLY C 3 75 ? 112.884 127.483 107.983 1.00 62.27 75 GLY C N 1
ATOM 5245 C CA . GLY C 3 75 ? 112.855 126.892 109.305 1.00 62.27 75 GLY C CA 1
ATOM 5246 C C . GLY C 3 75 ? 111.469 126.966 109.909 1.00 62.27 75 GLY C C 1
ATOM 5247 O O . GLY C 3 75 ? 110.553 126.278 109.450 1.00 62.27 75 GLY C O 1
ATOM 5248 N N . SER C 3 76 ? 111.295 127.797 110.935 1.00 62.18 76 SER C N 1
ATOM 5249 C CA . SER C 3 76 ? 109.981 127.996 111.530 1.00 62.18 76 SER C CA 1
ATOM 5250 C C . SER C 3 76 ? 109.219 129.163 110.916 1.00 62.18 76 SER C C 1
ATOM 5251 O O . SER C 3 76 ? 108.091 129.431 111.343 1.00 62.18 76 SER C O 1
ATOM 5254 N N . GLY C 3 77 ? 109.794 129.851 109.932 1.00 64.39 77 GLY C N 1
ATOM 5255 C CA . GLY C 3 77 ? 109.185 131.051 109.396 1.00 64.39 77 GLY C CA 1
ATOM 5256 C C . GLY C 3 77 ? 109.131 132.204 110.365 1.00 64.39 77 GLY C C 1
ATOM 5257 O O . GLY C 3 77 ? 108.193 133.005 110.308 1.00 64.39 77 GLY C O 1
ATOM 5258 N N . THR C 3 78 ? 110.115 132.307 111.254 1.00 64.85 78 THR C N 1
ATOM 5259 C CA . THR C 3 78 ? 110.057 133.226 112.380 1.00 64.85 78 THR C CA 1
ATOM 5260 C C . THR C 3 78 ? 110.832 134.513 112.092 1.00 64.85 78 THR C C 1
ATOM 5261 O O . THR C 3 78 ? 110.506 135.561 112.667 1.00 64.85 78 THR C O 1
ATOM 5265 N N . GLY C 3 79 ? 111.760 134.468 111.136 1.00 65.88 79 GLY C N 1
ATOM 5266 C CA . GLY C 3 79 ? 112.636 135.605 110.885 1.00 65.88 79 GLY C CA 1
ATOM 5267 C C . GLY C 3 79 ? 111.881 136.819 110.371 1.00 65.88 79 GLY C C 1
ATOM 5268 O O . GLY C 3 79 ? 110.805 136.707 109.780 1.00 65.88 79 GLY C O 1
ATOM 5269 N N . LEU C 3 80 ? 112.456 137.993 110.616 1.00 65.03 80 LEU C N 1
ATOM 5270 C CA . LEU C 3 80 ? 111.701 139.237 110.609 1.00 65.03 80 LEU C CA 1
ATOM 5271 C C . LEU C 3 80 ? 111.990 140.132 109.414 1.00 65.03 80 LEU C C 1
ATOM 5272 O O . LEU C 3 80 ? 111.479 141.255 109.372 1.00 65.03 80 LEU C O 1
ATOM 5277 N N . VAL C 3 81 ? 112.789 139.682 108.451 1.00 65.12 81 VAL C N 1
ATOM 5278 C CA . VAL C 3 81 ? 113.247 140.541 107.369 1.00 65.12 81 VAL C CA 1
ATOM 5279 C C . VAL C 3 81 ? 112.881 139.984 106.001 1.00 65.12 81 VAL C C 1
ATOM 5280 O O . VAL C 3 81 ? 113.409 140.451 104.987 1.00 65.12 81 VAL C O 1
ATOM 5284 N N . GLY C 3 82 ? 111.988 139.001 105.940 1.00 66.69 82 GLY C N 1
ATOM 5285 C CA . GLY C 3 82 ? 111.606 138.428 104.667 1.00 66.69 82 GLY C CA 1
ATOM 5286 C C . GLY C 3 82 ? 112.640 137.523 104.043 1.00 66.69 82 GLY C C 1
ATOM 5287 O O . GLY C 3 82 ? 112.708 137.444 102.812 1.00 66.69 82 GLY C O 1
ATOM 5288 N N . ALA C 3 83 ? 113.446 136.834 104.851 1.00 66.98 83 ALA C N 1
ATOM 5289 C CA . ALA C 3 83 ? 114.583 136.099 104.311 1.00 66.98 83 ALA C CA 1
ATOM 5290 C C . ALA C 3 83 ? 114.177 134.736 103.762 1.00 66.98 83 ALA C C 1
ATOM 5291 O O . ALA C 3 83 ? 114.826 134.224 102.844 1.00 66.98 83 ALA C O 1
ATOM 5293 N N . CYS C 3 84 ? 113.119 134.133 104.303 1.00 69.72 84 CYS C N 1
ATOM 5294 C CA . CYS C 3 84 ? 112.688 132.820 103.838 1.00 69.72 84 CYS C CA 1
ATOM 5295 C C . CYS C 3 84 ? 111.492 132.882 102.898 1.00 69.72 84 CYS C C 1
ATOM 5296 O O . CYS C 3 84 ? 110.809 131.867 102.725 1.00 69.72 84 CYS C O 1
ATOM 5299 N N . VAL C 3 85 ? 111.230 134.027 102.283 1.00 69.99 85 VAL C N 1
ATOM 5300 C CA . VAL C 3 85 ? 110.067 134.159 101.399 1.00 69.99 85 VAL C CA 1
ATOM 5301 C C . VAL C 3 85 ? 110.476 133.808 99.972 1.00 69.99 85 VAL C C 1
ATOM 5302 O O . VAL C 3 85 ? 111.427 134.405 99.439 1.00 69.99 85 VAL C O 1
ATOM 5306 N N . PRO C 3 86 ? 109.802 132.856 99.316 1.00 70.04 86 PRO C N 1
ATOM 5307 C CA . PRO C 3 86 ? 110.197 132.469 97.954 1.00 70.04 86 PRO C CA 1
ATOM 5308 C C . PRO C 3 86 ? 109.669 133.419 96.893 1.00 70.04 86 PRO C C 1
ATOM 5309 O O . PRO C 3 86 ? 108.593 133.181 96.336 1.00 70.04 86 PRO C O 1
ATOM 5313 N N . LEU C 3 87 ? 110.428 134.488 96.615 1.00 71.67 87 LEU C N 1
ATOM 5314 C CA . LEU C 3 87 ? 109.987 135.551 95.711 1.00 71.67 87 LEU C CA 1
ATOM 5315 C C . LEU C 3 87 ? 109.754 135.055 94.289 1.00 71.67 87 LEU C C 1
ATOM 5316 O O . LEU C 3 87 ? 108.889 135.585 93.583 1.00 71.67 87 LEU C O 1
ATOM 5321 N N . PHE C 3 88 ? 110.507 134.053 93.851 1.00 73.17 88 PHE C N 1
ATOM 5322 C CA . PHE C 3 88 ? 110.355 133.510 92.510 1.00 73.17 88 PHE C CA 1
ATOM 5323 C C . PHE C 3 88 ? 109.555 132.215 92.489 1.00 73.17 88 PHE C C 1
ATOM 5324 O O . PHE C 3 88 ? 109.222 131.729 91.404 1.00 73.17 88 PHE C O 1
ATOM 5332 N N . GLY C 3 89 ? 109.241 131.656 93.656 1.00 76.24 89 GLY C N 1
ATOM 5333 C CA . GLY C 3 89 ? 108.310 130.550 93.754 1.00 76.24 89 GLY C CA 1
ATOM 5334 C C . GLY C 3 89 ? 108.780 129.234 93.185 1.00 76.24 89 GLY C C 1
ATOM 5335 O O . GLY C 3 89 ? 108.146 128.714 92.265 1.00 76.24 89 GLY C O 1
ATOM 5336 N N . GLY C 3 90 ? 109.869 128.678 93.695 1.00 71.76 90 GLY C N 1
ATOM 5337 C CA . GLY C 3 90 ? 110.352 127.386 93.262 1.00 71.76 90 GLY C CA 1
ATOM 5338 C C . GLY C 3 90 ? 110.154 126.320 94.317 1.00 71.76 90 GLY C C 1
ATOM 5339 O O . GLY C 3 90 ? 109.057 126.116 94.842 1.00 71.76 90 GLY C O 1
ATOM 5340 N N . ILE C 3 91 ? 111.248 125.624 94.627 1.00 70.14 91 ILE C N 1
ATOM 5341 C CA . ILE C 3 91 ? 111.221 124.628 95.688 1.00 70.14 91 ILE C CA 1
ATOM 5342 C C . ILE C 3 91 ? 111.356 125.323 97.033 1.00 70.14 91 ILE C C 1
ATOM 5343 O O . ILE C 3 91 ? 112.166 126.243 97.200 1.00 70.14 91 ILE C O 1
ATOM 5348 N N . MET C 3 92 ? 110.552 124.898 98.003 1.00 69.07 92 MET C N 1
ATOM 5349 C CA . MET C 3 92 ? 110.727 125.330 99.386 1.00 69.07 92 MET C CA 1
ATOM 5350 C C . MET C 3 92 ? 111.082 124.107 100.224 1.00 69.07 92 MET C C 1
ATOM 5351 O O . MET C 3 92 ? 110.255 123.211 100.413 1.00 69.07 92 MET C O 1
ATOM 5356 N N . LEU C 3 93 ? 112.318 124.069 100.711 1.00 66.49 93 LEU C N 1
ATOM 5357 C CA . LEU C 3 93 ? 112.711 123.040 101.659 1.00 66.49 93 LEU C CA 1
ATOM 5358 C C . LEU C 3 93 ? 112.346 123.469 103.073 1.00 66.49 93 LEU C C 1
ATOM 5359 O O . LEU C 3 93 ? 112.671 124.572 103.519 1.00 66.49 93 LEU C O 1
ATOM 5364 N N . GLU C 3 94 ? 111.661 122.578 103.782 1.00 69.88 94 GLU C N 1
ATOM 5365 C CA . GLU C 3 94 ? 111.112 122.884 105.098 1.00 69.88 94 GLU C CA 1
ATOM 5366 C C . GLU C 3 94 ? 111.676 121.859 106.070 1.00 69.88 94 GLU C C 1
ATOM 5367 O O . GLU C 3 94 ? 111.471 120.655 105.892 1.00 69.88 94 GLU C O 1
ATOM 5373 N N . THR C 3 95 ? 112.389 122.331 107.091 1.00 67.87 95 THR C N 1
ATOM 5374 C CA . THR C 3 95 ? 113.235 121.447 107.880 1.00 67.87 95 THR C CA 1
ATOM 5375 C C . THR C 3 95 ? 112.666 121.092 109.248 1.00 67.87 95 THR C C 1
ATOM 5376 O O . THR C 3 95 ? 113.388 120.500 110.051 1.00 67.87 95 THR C O 1
ATOM 5380 N N . THR C 3 96 ? 111.396 121.386 109.536 1.00 69.23 96 THR C N 1
ATOM 5381 C CA . THR C 3 96 ? 110.908 121.177 110.899 1.00 69.23 96 THR C CA 1
ATOM 5382 C C . THR C 3 96 ? 110.630 119.708 111.207 1.00 69.23 96 THR C C 1
ATOM 5383 O O . THR C 3 96 ? 110.279 119.377 112.345 1.00 69.23 96 THR C O 1
ATOM 5387 N N . LEU C 3 97 ? 110.778 118.814 110.226 1.00 70.27 97 LEU C N 1
ATOM 5388 C CA . LEU C 3 97 ? 110.661 117.390 110.516 1.00 70.27 97 LEU C CA 1
ATOM 5389 C C . LEU C 3 97 ? 111.995 116.792 110.947 1.00 70.27 97 LEU C C 1
ATOM 5390 O O . LEU C 3 97 ? 112.024 115.689 111.504 1.00 70.27 97 LEU C O 1
ATOM 5395 N N . MET C 3 98 ? 113.103 117.493 110.699 1.00 71.11 98 MET C N 1
ATOM 5396 C CA . MET C 3 98 ? 114.412 117.073 111.197 1.00 71.11 98 MET C CA 1
ATOM 5397 C C . MET C 3 98 ? 114.668 117.689 112.574 1.00 71.11 98 MET C C 1
ATOM 5398 O O . MET C 3 98 ? 115.524 118.550 112.761 1.00 71.11 98 MET C O 1
ATOM 5403 N N . ASN C 3 99 ? 113.890 117.237 113.550 1.00 69.61 99 ASN C N 1
ATOM 5404 C CA . ASN C 3 99 ? 113.996 117.749 114.908 1.00 69.61 99 ASN C CA 1
ATOM 5405 C C . ASN C 3 99 ? 114.684 116.778 115.857 1.00 69.61 99 ASN C C 1
ATOM 5406 O O . ASN C 3 99 ? 114.339 116.746 117.042 1.00 69.61 99 ASN C O 1
ATOM 5411 N N . ASN C 3 100 ? 115.645 115.996 115.374 1.00 67.70 100 ASN C N 1
ATOM 5412 C CA . ASN C 3 100 ? 116.307 115.025 116.231 1.00 67.70 100 ASN C CA 1
ATOM 5413 C C . ASN C 3 100 ? 117.630 115.572 116.749 1.00 67.70 100 ASN C C 1
ATOM 5414 O O . ASN C 3 100 ? 118.434 116.125 115.995 1.00 67.70 100 ASN C O 1
ATOM 5419 N N . ILE C 3 101 ? 117.852 115.410 118.050 1.00 66.57 101 ILE C N 1
ATOM 5420 C CA . ILE C 3 101 ? 119.139 115.707 118.665 1.00 66.57 101 ILE C CA 1
ATOM 5421 C C . ILE C 3 101 ? 119.968 114.433 118.548 1.00 66.57 101 ILE C C 1
ATOM 5422 O O . ILE C 3 101 ? 119.668 113.419 119.180 1.00 66.57 101 ILE C O 1
ATOM 5427 N N . LEU C 3 102 ? 121.014 114.485 117.722 1.00 65.38 102 LEU C N 1
ATOM 5428 C CA . LEU C 3 102 ? 121.680 113.260 117.295 1.00 65.38 102 LEU C CA 1
ATOM 5429 C C . LEU C 3 102 ? 122.635 112.719 118.350 1.00 65.38 102 LEU C C 1
ATOM 5430 O O . LEU C 3 102 ? 122.673 111.506 118.581 1.00 65.38 102 LEU C O 1
ATOM 5435 N N . GLU C 3 103 ? 123.404 113.587 119.000 1.00 71.06 103 GLU C N 1
ATOM 5436 C CA . GLU C 3 103 ? 124.439 113.126 119.912 1.00 71.06 103 GLU C CA 1
ATOM 5437 C C . GLU C 3 103 ? 124.736 114.219 120.926 1.00 71.06 103 GLU C C 1
ATOM 5438 O O . GLU C 3 103 ? 124.817 115.398 120.577 1.00 71.06 103 GLU C O 1
ATOM 5444 N N . LEU C 3 104 ? 124.891 113.813 122.184 1.00 69.77 104 LEU C N 1
ATOM 5445 C CA . LEU C 3 104 ? 125.370 114.695 123.242 1.00 69.77 104 LEU C CA 1
ATOM 5446 C C . LEU C 3 104 ? 126.722 114.175 123.707 1.00 69.77 104 LEU C C 1
ATOM 5447 O O . LEU C 3 104 ? 126.794 113.149 124.391 1.00 69.77 104 LEU C O 1
ATOM 5452 N N . ASP C 3 105 ? 127.789 114.875 123.331 1.00 74.24 105 ASP C N 1
ATOM 5453 C CA . ASP C 3 105 ? 129.145 114.509 123.733 1.00 74.24 105 ASP C CA 1
ATOM 5454 C C . ASP C 3 105 ? 129.442 115.230 125.040 1.00 74.24 105 ASP C C 1
ATOM 5455 O O . ASP C 3 105 ? 129.632 116.444 125.075 1.00 74.24 105 ASP C O 1
ATOM 5460 N N . THR C 3 106 ? 129.473 114.470 126.136 1.00 77.22 106 THR C N 1
ATOM 5461 C CA . THR C 3 106 ? 129.747 115.075 127.435 1.00 77.22 106 THR C CA 1
ATOM 5462 C C . THR C 3 106 ? 131.242 115.203 127.691 1.00 77.22 106 THR C C 1
ATOM 5463 O O . THR C 3 106 ? 131.654 115.878 128.641 1.00 77.22 106 THR C O 1
ATOM 5467 N N . GLU C 3 107 ? 132.069 114.564 126.861 1.00 78.85 107 GLU C N 1
ATOM 5468 C CA . GLU C 3 107 ? 133.514 114.709 127.001 1.00 78.85 107 GLU C CA 1
ATOM 5469 C C . GLU C 3 107 ? 134.000 115.992 126.340 1.00 78.85 107 GLU C C 1
ATOM 5470 O O . GLU C 3 107 ? 134.791 116.743 126.923 1.00 78.85 107 GLU C O 1
ATOM 5476 N N . ASN C 3 108 ? 133.537 116.260 125.120 1.00 73.36 108 ASN C N 1
ATOM 5477 C CA . ASN C 3 108 ? 133.928 117.461 124.394 1.00 73.36 108 ASN C CA 1
ATOM 5478 C C . ASN C 3 108 ? 133.018 118.648 124.677 1.00 73.36 108 ASN C C 1
ATOM 5479 O O . ASN C 3 108 ? 133.312 119.748 124.192 1.00 73.36 108 ASN C O 1
ATOM 5484 N N . LEU C 3 109 ? 131.951 118.441 125.460 1.00 69.90 109 LEU C N 1
ATOM 5485 C CA . LEU C 3 109 ? 130.890 119.424 125.722 1.00 69.90 109 LEU C CA 1
ATOM 5486 C C . LEU C 3 109 ? 130.294 119.975 124.430 1.00 69.90 109 LEU C C 1
ATOM 5487 O O . LEU C 3 109 ? 130.138 121.185 124.256 1.00 69.90 109 LEU C O 1
ATOM 5492 N N . THR C 3 110 ? 129.964 119.076 123.512 1.00 66.69 110 THR C N 1
ATOM 5493 C CA . THR C 3 110 ? 129.288 119.436 122.278 1.00 66.69 110 THR C CA 1
ATOM 5494 C C . THR C 3 110 ? 127.970 118.683 122.160 1.00 66.69 110 THR C C 1
ATOM 5495 O O . THR C 3 110 ? 127.741 117.671 122.826 1.00 66.69 110 THR C O 1
ATOM 5499 N N . VAL C 3 111 ? 127.097 119.197 121.301 1.00 60.79 111 VAL C N 1
ATOM 5500 C CA . VAL C 3 111 ? 125.828 118.556 120.985 1.00 60.79 111 VAL C CA 1
ATOM 5501 C C . VAL C 3 111 ? 125.665 118.597 119.467 1.00 60.79 111 VAL C C 1
ATOM 5502 O O . VAL C 3 111 ? 125.989 119.605 118.827 1.00 60.79 111 VAL C O 1
ATOM 5506 N N . THR C 3 112 ? 125.248 117.477 118.885 1.00 61.19 112 THR C N 1
ATOM 5507 C CA . THR C 3 112 ? 125.010 117.427 117.451 1.00 61.19 112 THR C CA 1
ATOM 5508 C C . THR C 3 112 ? 123.514 117.423 117.174 1.00 61.19 112 THR C C 1
ATOM 5509 O O . THR C 3 112 ? 122.782 116.551 117.648 1.00 61.19 112 THR C O 1
ATOM 5513 N N . VAL C 3 113 ? 123.059 118.407 116.401 1.00 60.59 113 VAL C N 1
ATOM 5514 C CA . VAL C 3 113 ? 121.633 118.627 116.205 1.00 60.59 113 VAL C CA 1
ATOM 5515 C C . VAL C 3 113 ? 121.317 118.585 114.720 1.00 60.59 113 VAL C C 1
ATOM 5516 O O . VAL C 3 113 ? 122.183 118.810 113.871 1.00 60.59 113 VAL C O 1
ATOM 5520 N N . GLU C 3 114 ? 120.061 118.285 114.417 1.00 66.04 114 GLU C N 1
ATOM 5521 C CA . GLU C 3 114 ? 119.568 118.363 113.057 1.00 66.04 114 GLU C CA 1
ATOM 5522 C C . GLU C 3 114 ? 118.937 119.738 112.824 1.00 66.04 114 GLU C C 1
ATOM 5523 O O . GLU C 3 114 ? 118.508 120.394 113.776 1.00 66.04 114 GLU C O 1
ATOM 5529 N N . PRO C 3 115 ? 118.902 120.218 111.577 1.00 64.73 115 PRO C N 1
ATOM 5530 C CA . PRO C 3 115 ? 118.239 121.500 111.312 1.00 64.73 115 PRO C CA 1
ATOM 5531 C C . PRO C 3 115 ? 116.734 121.367 111.466 1.00 64.73 115 PRO C C 1
ATOM 5532 O O . PRO C 3 115 ? 116.086 120.598 110.762 1.00 64.73 115 PRO C O 1
ATOM 5536 N N . GLY C 3 116 ? 116.179 122.123 112.399 1.00 63.69 116 GLY C N 1
ATOM 5537 C CA . GLY C 3 116 ? 114.801 121.924 112.777 1.00 63.69 116 GLY C CA 1
ATOM 5538 C C . GLY C 3 116 ? 114.606 121.536 114.219 1.00 63.69 116 GLY C C 1
ATOM 5539 O O . GLY C 3 116 ? 113.459 121.505 114.684 1.00 63.69 116 GLY C O 1
ATOM 5540 N N . VAL C 3 117 ? 115.686 121.199 114.929 1.00 62.99 117 VAL C N 1
ATOM 5541 C CA . VAL C 3 117 ? 115.637 121.167 116.382 1.00 62.99 117 VAL C CA 1
ATOM 5542 C C . VAL C 3 117 ? 115.326 122.566 116.878 1.00 62.99 117 VAL C C 1
ATOM 5543 O O . VAL C 3 117 ? 116.025 123.533 116.552 1.00 62.99 117 VAL C O 1
ATOM 5547 N N . LEU C 3 118 ? 114.247 122.689 117.638 1.00 65.05 118 LEU C N 1
ATOM 5548 C CA . LEU C 3 118 ? 113.830 123.998 118.109 1.00 65.05 118 LEU C CA 1
ATOM 5549 C C . LEU C 3 118 ? 114.731 124.468 119.239 1.00 65.05 118 LEU C C 1
ATOM 5550 O O . LEU C 3 118 ? 115.381 123.666 119.914 1.00 65.05 118 LEU C O 1
ATOM 5555 N N . LEU C 3 119 ? 114.777 125.785 119.428 1.00 66.74 119 LEU C N 1
ATOM 5556 C CA . LEU C 3 119 ? 115.610 126.353 120.479 1.00 66.74 119 LEU C CA 1
ATOM 5557 C C . LEU C 3 119 ? 115.036 126.063 121.860 1.00 66.74 119 LEU C C 1
ATOM 5558 O O . LEU C 3 119 ? 115.790 125.929 122.830 1.00 66.74 119 LEU C O 1
ATOM 5563 N N . MET C 3 120 ? 113.710 125.936 121.965 1.00 73.15 120 MET C N 1
ATOM 5564 C CA . MET C 3 120 ? 113.096 125.655 123.258 1.00 73.15 120 MET C CA 1
ATOM 5565 C C . MET C 3 120 ? 113.322 124.212 123.692 1.00 73.15 120 MET C C 1
ATOM 5566 O O . MET C 3 120 ? 113.242 123.910 124.887 1.00 73.15 120 MET C O 1
ATOM 5571 N N . GLU C 3 121 ? 113.608 123.312 122.750 1.00 72.45 121 GLU C N 1
ATOM 5572 C CA . GLU C 3 121 ? 113.799 121.910 123.090 1.00 72.45 121 GLU C CA 1
ATOM 5573 C C . GLU C 3 121 ? 115.262 121.498 123.097 1.00 72.45 121 GLU C C 1
ATOM 5574 O O . GLU C 3 121 ? 115.587 120.453 123.668 1.00 72.45 121 GLU C O 1
ATOM 5580 N N . LEU C 3 122 ? 116.147 122.282 122.481 1.00 69.46 122 LEU C N 1
ATOM 5581 C CA . LEU C 3 122 ? 117.575 122.064 122.675 1.00 69.46 122 LEU C CA 1
ATOM 5582 C C . LEU C 3 122 ? 118.010 122.546 124.052 1.00 69.46 122 LEU C C 1
ATOM 5583 O O . LEU C 3 122 ? 118.706 121.829 124.779 1.00 69.46 122 LEU C O 1
ATOM 5588 N N . SER C 3 123 ? 117.588 123.758 124.428 1.00 71.78 123 SER C N 1
ATOM 5589 C CA . SER C 3 123 ? 117.960 124.322 125.721 1.00 71.78 123 SER C CA 1
ATOM 5590 C C . SER C 3 123 ? 117.306 123.576 126.876 1.00 71.78 123 SER C C 1
ATOM 5591 O O . SER C 3 123 ? 117.846 123.564 127.985 1.00 71.78 123 SER C O 1
ATOM 5594 N N . LYS C 3 124 ? 116.152 122.950 126.640 1.00 73.26 124 LYS C N 1
ATOM 5595 C CA . LYS C 3 124 ? 115.575 122.079 127.656 1.00 73.26 124 LYS C CA 1
ATOM 5596 C C . LYS C 3 124 ? 116.354 120.776 127.776 1.00 73.26 124 LYS C C 1
ATOM 5597 O O . LYS C 3 124 ? 116.512 120.250 128.882 1.00 73.26 124 LYS C O 1
ATOM 5603 N N . PHE C 3 125 ? 116.859 120.254 126.656 1.00 72.07 125 PHE C N 1
ATOM 5604 C CA . PHE C 3 125 ? 117.566 118.978 126.660 1.00 72.07 125 PHE C CA 1
ATOM 5605 C C . PHE C 3 125 ? 118.936 119.087 127.316 1.00 72.07 125 PHE C C 1
ATOM 5606 O O . PHE C 3 125 ? 119.330 118.197 128.078 1.00 72.07 125 PHE C O 1
ATOM 5614 N N . VAL C 3 126 ? 119.679 120.158 127.030 1.00 70.65 126 VAL C N 1
ATOM 5615 C CA . VAL C 3 126 ? 121.033 120.261 127.565 1.00 70.65 126 VAL C CA 1
ATOM 5616 C C . VAL C 3 126 ? 121.012 120.667 129.033 1.00 70.65 126 VAL C C 1
ATOM 5617 O O . VAL C 3 126 ? 121.943 120.350 129.781 1.00 70.65 126 VAL C O 1
ATOM 5621 N N . GLU C 3 127 ? 119.951 121.341 129.485 1.00 75.63 127 GLU C N 1
ATOM 5622 C CA . GLU C 3 127 ? 119.892 121.742 130.886 1.00 75.63 127 GLU C CA 1
ATOM 5623 C C . GLU C 3 127 ? 119.412 120.604 131.775 1.00 75.63 127 GLU C C 1
ATOM 5624 O O . GLU C 3 127 ? 119.553 120.676 133.001 1.00 75.63 127 GLU C O 1
ATOM 5630 N N . GLU C 3 128 ? 118.848 119.548 131.183 1.00 77.70 128 GLU C N 1
ATOM 5631 C CA . GLU C 3 128 ? 118.588 118.333 131.946 1.00 77.70 128 GLU C CA 1
ATOM 5632 C C . GLU C 3 128 ? 119.873 117.561 132.205 1.00 77.70 128 GLU C C 1
ATOM 5633 O O . GLU C 3 128 ? 119.942 116.764 133.147 1.00 77.70 128 GLU C O 1
ATOM 5639 N N . ASN C 3 129 ? 120.895 117.780 131.381 1.00 75.47 129 ASN C N 1
ATOM 5640 C CA . ASN C 3 129 ? 122.198 117.156 131.547 1.00 75.47 129 ASN C CA 1
ATOM 5641 C C . ASN C 3 129 ? 123.216 118.094 132.181 1.00 75.47 129 ASN C C 1
ATOM 5642 O O . ASN C 3 129 ? 124.421 117.841 132.065 1.00 75.47 129 ASN C O 1
ATOM 5647 N N . ASP C 3 130 ? 122.742 119.168 132.829 1.00 74.73 130 ASP C N 1
ATOM 5648 C CA . ASP C 3 130 ? 123.557 120.170 133.531 1.00 74.73 130 ASP C CA 1
ATOM 5649 C C . ASP C 3 130 ? 124.542 120.840 132.566 1.00 74.73 130 ASP C C 1
ATOM 5650 O O . ASP C 3 130 ? 125.711 121.074 132.882 1.00 74.73 130 ASP C O 1
ATOM 5655 N N . LEU C 3 131 ? 124.058 121.129 131.360 1.00 68.35 131 LEU C N 1
ATOM 5656 C CA . LEU C 3 131 ? 124.825 121.863 130.366 1.00 68.35 131 LEU C CA 1
ATOM 5657 C C . LEU C 3 131 ? 124.022 123.083 129.939 1.00 68.35 131 LEU C C 1
ATOM 5658 O O . LEU C 3 131 ? 122.888 123.286 130.376 1.00 68.35 131 LEU C O 1
ATOM 5663 N N . PHE C 3 132 ? 124.617 123.893 129.069 1.00 62.71 132 PHE C N 1
ATOM 5664 C CA . PHE C 3 132 ? 124.120 125.239 128.831 1.00 62.71 132 PHE C CA 1
ATOM 5665 C C . PHE C 3 132 ? 124.414 125.660 127.400 1.00 62.71 132 PHE C C 1
ATOM 5666 O O . PHE C 3 132 ? 125.566 125.619 126.960 1.00 62.71 132 PHE C O 1
ATOM 5674 N N . TYR C 3 133 ? 123.365 126.049 126.673 1.00 60.78 133 TYR C N 1
ATOM 5675 C CA . TYR C 3 133 ? 123.494 126.671 125.355 1.00 60.78 133 TYR C CA 1
ATOM 5676 C C . TYR C 3 133 ? 123.248 128.163 125.536 1.00 60.78 133 TYR C C 1
ATOM 5677 O O . TYR C 3 133 ? 122.106 128.601 125.731 1.00 60.78 133 TYR C O 1
ATOM 5686 N N . PRO C 3 134 ? 124.303 128.971 125.483 1.00 60.73 134 PRO C N 1
ATOM 5687 C CA . PRO C 3 134 ? 124.211 130.384 125.904 1.00 60.73 134 PRO C CA 1
ATOM 5688 C C . PRO C 3 134 ? 123.415 131.312 124.987 1.00 60.73 134 PRO C C 1
ATOM 5689 O O . PRO C 3 134 ? 122.801 132.243 125.530 1.00 60.73 134 PRO C O 1
ATOM 5693 N N . PRO C 3 135 ? 123.418 131.192 123.635 1.00 62.82 135 PRO C N 1
ATOM 5694 C CA . PRO C 3 135 ? 122.618 132.154 122.854 1.00 62.82 135 PRO C CA 1
ATOM 5695 C C . PRO C 3 135 ? 121.118 132.016 123.076 1.00 62.82 135 PRO C C 1
ATOM 5696 O O . PRO C 3 135 ? 120.547 130.929 122.964 1.00 62.82 135 PRO C O 1
ATOM 5700 N N . ASP C 3 136 ? 120.482 133.144 123.392 1.00 68.72 136 ASP C N 1
ATOM 5701 C CA . ASP C 3 136 ? 119.050 133.198 123.684 1.00 68.72 136 ASP C CA 1
ATOM 5702 C C . ASP C 3 136 ? 118.359 134.270 122.843 1.00 68.72 136 ASP C C 1
ATOM 5703 O O . ASP C 3 136 ? 118.151 135.401 123.299 1.00 68.72 136 ASP C O 1
ATOM 5708 N N . PRO C 3 137 ? 117.985 133.947 121.602 1.00 65.90 137 PRO C N 1
ATOM 5709 C CA . PRO C 3 137 ? 117.044 134.811 120.881 1.00 65.90 137 PRO C CA 1
ATOM 5710 C C . PRO C 3 137 ? 115.684 134.827 121.563 1.00 65.90 137 PRO C C 1
ATOM 5711 O O . PRO C 3 137 ? 115.304 133.886 122.262 1.00 65.90 137 PRO C O 1
ATOM 5715 N N . GLY C 3 138 ? 114.952 135.922 121.352 1.00 67.56 138 GLY C N 1
ATOM 5716 C CA . GLY C 3 138 ? 113.686 136.166 122.019 1.00 67.56 138 GLY C CA 1
ATOM 5717 C C . GLY C 3 138 ? 112.576 135.190 121.703 1.00 67.56 138 GLY C C 1
ATOM 5718 O O . GLY C 3 138 ? 111.702 134.981 122.548 1.00 67.56 138 GLY C O 1
ATOM 5719 N N . GLU C 3 139 ? 112.586 134.586 120.519 1.00 70.49 139 GLU C N 1
ATOM 5720 C CA . GLU C 3 139 ? 111.608 133.568 120.157 1.00 70.49 139 GLU C CA 1
ATOM 5721 C C . GLU C 3 139 ? 112.268 132.203 120.289 1.00 70.49 139 GLU C C 1
ATOM 5722 O O . GLU C 3 139 ? 113.306 131.944 119.672 1.00 70.49 139 GLU C O 1
ATOM 5728 N N . LYS C 3 140 ? 111.662 131.331 121.092 1.00 68.01 140 LYS C N 1
ATOM 5729 C CA . LYS C 3 140 ? 112.243 130.024 121.356 1.00 68.01 140 LYS C CA 1
ATOM 5730 C C . LYS C 3 140 ? 111.750 128.949 120.397 1.00 68.01 140 LYS C C 1
ATOM 5731 O O . LYS C 3 140 ? 112.268 127.828 120.431 1.00 68.01 140 LYS C O 1
ATOM 5737 N N . SER C 3 141 ? 110.772 129.257 119.544 1.00 67.71 141 SER C N 1
ATOM 5738 C CA . SER C 3 141 ? 110.307 128.288 118.559 1.00 67.71 141 SER C CA 1
ATOM 5739 C C . SER C 3 141 ? 111.117 128.323 117.272 1.00 67.71 141 SER C C 1
ATOM 5740 O O . SER C 3 141 ? 110.745 127.649 116.306 1.00 67.71 141 SER C O 1
ATOM 5743 N N . ALA C 3 142 ? 112.201 129.091 117.235 1.00 62.78 142 ALA C N 1
ATOM 5744 C CA . ALA C 3 142 ? 113.065 129.117 116.068 1.00 62.78 142 ALA C CA 1
ATOM 5745 C C . ALA C 3 142 ? 113.901 127.847 115.994 1.00 62.78 142 ALA C C 1
ATOM 5746 O O . ALA C 3 142 ? 114.270 127.267 117.018 1.00 62.78 142 ALA C O 1
ATOM 5748 N N . THR C 3 143 ? 114.202 127.417 114.774 1.00 60.11 143 THR C N 1
ATOM 5749 C CA . THR C 3 143 ? 115.088 126.278 114.592 1.00 60.11 143 THR C CA 1
ATOM 5750 C C . THR C 3 143 ? 116.530 126.702 114.831 1.00 60.11 143 THR C C 1
ATOM 5751 O O . THR C 3 143 ? 116.853 127.893 114.824 1.00 60.11 143 THR C O 1
ATOM 5755 N N . ILE C 3 144 ? 117.401 125.716 115.052 1.00 61.81 144 ILE C N 1
ATOM 5756 C CA . ILE C 3 144 ? 118.802 126.011 115.335 1.00 61.81 144 ILE C CA 1
ATOM 5757 C C . ILE C 3 144 ? 119.521 126.494 114.083 1.00 61.81 144 ILE C C 1
ATOM 5758 O O . ILE C 3 144 ? 120.272 127.476 114.130 1.00 61.81 144 ILE C O 1
ATOM 5763 N N . ALA C 3 145 ? 119.267 125.856 112.938 1.00 58.58 145 ALA C N 1
ATOM 5764 C CA . ALA C 3 145 ? 119.904 126.293 111.700 1.00 58.58 145 ALA C CA 1
ATOM 5765 C C . ALA C 3 145 ? 119.325 127.608 111.197 1.00 58.58 145 ALA C C 1
ATOM 5766 O O . ALA C 3 145 ? 119.963 128.294 110.393 1.00 58.58 145 ALA C O 1
ATOM 5768 N N . GLY C 3 146 ? 118.123 127.973 111.648 1.00 57.13 146 GLY C N 1
ATOM 5769 C CA . GLY C 3 146 ? 117.647 129.326 111.435 1.00 57.13 146 GLY C CA 1
ATOM 5770 C C . GLY C 3 146 ? 118.397 130.341 112.267 1.00 57.13 146 GLY C C 1
ATOM 5771 O O . GLY C 3 146 ? 118.606 131.474 111.824 1.00 57.13 146 GLY C O 1
ATOM 5772 N N . ASN C 3 147 ? 118.812 129.957 113.477 1.00 58.64 147 ASN C N 1
ATOM 5773 C CA . ASN C 3 147 ? 119.634 130.835 114.300 1.00 58.64 147 ASN C CA 1
ATOM 5774 C C . ASN C 3 147 ? 121.052 130.945 113.759 1.00 58.64 147 ASN C C 1
ATOM 5775 O O . ASN C 3 147 ? 121.681 132.001 113.882 1.00 58.64 147 ASN C O 1
ATOM 5780 N N . ILE C 3 148 ? 121.571 129.867 113.171 1.00 56.67 148 ILE C N 1
ATOM 5781 C CA . ILE C 3 148 ? 122.904 129.896 112.582 1.00 56.67 148 ILE C CA 1
ATOM 5782 C C . ILE C 3 148 ? 122.911 130.732 111.310 1.00 56.67 148 ILE C C 1
ATOM 5783 O O . ILE C 3 148 ? 123.824 131.533 111.086 1.00 56.67 148 ILE C O 1
ATOM 5788 N N . SER C 3 149 ? 121.875 130.593 110.479 1.00 58.86 149 SER C N 1
ATOM 5789 C CA . SER C 3 149 ? 121.844 131.302 109.205 1.00 58.86 149 SER C CA 1
ATOM 5790 C C . SER C 3 149 ? 121.590 132.793 109.381 1.00 58.86 149 SER C C 1
ATOM 5791 O O . SER C 3 149 ? 121.945 133.583 108.504 1.00 58.86 149 SER C O 1
ATOM 5794 N N . THR C 3 150 ? 120.994 133.202 110.495 1.00 59.46 150 THR C N 1
ATOM 5795 C CA . THR C 3 150 ? 120.765 134.618 110.739 1.00 59.46 150 THR C CA 1
ATOM 5796 C C . THR C 3 150 ? 121.757 135.223 111.720 1.00 59.46 150 THR C C 1
ATOM 5797 O O . THR C 3 150 ? 121.721 136.443 111.920 1.00 59.46 150 THR C O 1
ATOM 5801 N N . ASN C 3 151 ? 122.653 134.403 112.286 1.00 59.22 151 ASN C N 1
ATOM 5802 C CA . ASN C 3 151 ? 123.550 134.770 113.389 1.00 59.22 151 ASN C CA 1
ATOM 5803 C C . ASN C 3 151 ? 122.761 135.394 114.538 1.00 59.22 151 ASN C C 1
ATOM 5804 O O . ASN C 3 151 ? 122.971 136.544 114.931 1.00 59.22 151 ASN C O 1
ATOM 5809 N N . ALA C 3 152 ? 121.818 134.618 115.060 1.00 60.59 152 ALA C N 1
ATOM 5810 C CA . ALA C 3 152 ? 120.855 135.152 116.008 1.00 60.59 152 ALA C CA 1
ATOM 5811 C C . ALA C 3 152 ? 121.478 135.304 117.389 1.00 60.59 152 ALA C C 1
ATOM 5812 O O . ALA C 3 152 ? 122.069 134.369 117.933 1.00 60.59 152 ALA C O 1
ATOM 5814 N N . GLY C 3 153 ? 121.334 136.498 117.958 1.00 63.48 153 GLY C N 1
ATOM 5815 C CA . GLY C 3 153 ? 121.843 136.786 119.280 1.00 63.48 153 GLY C CA 1
ATOM 5816 C C . GLY C 3 153 ? 120.742 137.377 120.129 1.00 63.48 153 GLY C C 1
ATOM 5817 O O . GLY C 3 153 ? 119.659 137.701 119.640 1.00 63.48 153 GLY C O 1
ATOM 5818 N N . GLY C 3 154 ? 121.023 137.518 121.410 1.00 66.71 154 GLY C N 1
ATOM 5819 C CA . GLY C 3 154 ? 119.997 137.951 122.323 1.00 66.71 154 GLY C CA 1
ATOM 5820 C C . GLY C 3 154 ? 120.528 138.642 123.549 1.00 66.71 154 GLY C C 1
ATOM 5821 O O . GLY C 3 154 ? 121.412 139.497 123.476 1.00 66.71 154 GLY C O 1
ATOM 5822 N N . MET C 3 155 ? 119.959 138.249 124.688 1.00 70.63 155 MET C N 1
ATOM 5823 C CA . MET C 3 155 ? 120.164 138.965 125.940 1.00 70.63 155 MET C CA 1
ATOM 5824 C C . MET C 3 155 ? 121.539 138.694 126.537 1.00 70.63 155 MET C C 1
ATOM 5825 O O . MET C 3 155 ? 122.140 139.591 127.138 1.00 70.63 155 MET C O 1
ATOM 5830 N N . ARG C 3 156 ? 122.050 137.472 126.388 1.00 66.57 156 ARG C N 1
ATOM 5831 C CA . ARG C 3 156 ? 123.297 137.069 127.025 1.00 66.57 156 ARG C CA 1
ATOM 5832 C C . ARG C 3 156 ? 124.537 137.405 126.208 1.00 66.57 156 ARG C C 1
ATOM 5833 O O . ARG C 3 156 ? 125.601 136.844 126.482 1.00 66.57 156 ARG C O 1
ATOM 5841 N N . ALA C 3 157 ? 124.436 138.297 125.220 1.00 64.78 157 ALA C N 1
ATOM 5842 C CA . ALA C 3 157 ? 125.566 138.530 124.327 1.00 64.78 157 ALA C CA 1
ATOM 5843 C C . ALA C 3 157 ? 126.643 139.393 124.970 1.00 64.78 157 ALA C C 1
ATOM 5844 O O . ALA C 3 157 ? 127.765 139.462 124.456 1.00 64.78 157 ALA C O 1
ATOM 5846 N N . VAL C 3 158 ? 126.329 140.061 126.082 1.00 65.61 158 VAL C N 1
ATOM 5847 C CA . VAL C 3 158 ? 127.328 140.885 126.755 1.00 65.61 158 VAL C CA 1
ATOM 5848 C C . VAL C 3 158 ? 128.342 140.006 127.485 1.00 65.61 158 VAL C C 1
ATOM 5849 O O . VAL C 3 158 ? 129.521 140.365 127.601 1.00 65.61 158 VAL C O 1
ATOM 5853 N N . LYS C 3 159 ? 127.926 138.820 127.928 1.00 64.56 159 LYS C N 1
ATOM 5854 C CA . LYS C 3 159 ? 128.819 137.914 128.638 1.00 64.56 159 LYS C CA 1
ATOM 5855 C C . LYS C 3 159 ? 129.231 136.740 127.761 1.00 64.56 159 LYS C C 1
ATOM 5856 O O . LYS C 3 159 ? 130.397 136.334 127.760 1.00 64.56 159 LYS C O 1
ATOM 5862 N N . TYR C 3 160 ? 128.283 136.194 127.002 1.00 64.30 160 TYR C N 1
ATOM 5863 C CA . TYR C 3 160 ? 128.503 134.927 126.320 1.00 64.30 160 TYR C CA 1
ATOM 5864 C C . TYR C 3 160 ? 128.657 135.060 124.812 1.00 64.30 160 TYR C C 1
ATOM 5865 O O . TYR C 3 160 ? 129.333 134.224 124.204 1.00 64.30 160 TYR C O 1
ATOM 5874 N N . GLY C 3 161 ? 128.058 136.067 124.197 1.00 63.31 161 GLY C N 1
ATOM 5875 C CA . GLY C 3 161 ? 128.143 136.208 122.761 1.00 63.31 161 GLY C CA 1
ATOM 5876 C C . GLY C 3 161 ? 126.894 135.739 122.044 1.00 63.31 161 GLY C C 1
ATOM 5877 O O . GLY C 3 161 ? 125.795 135.654 122.599 1.00 63.31 161 GLY C O 1
ATOM 5878 N N . VAL C 3 162 ? 127.086 135.414 120.768 1.00 61.48 162 VAL C N 1
ATOM 5879 C CA . VAL C 3 162 ? 125.988 135.098 119.861 1.00 61.48 162 VAL C CA 1
ATOM 5880 C C . VAL C 3 162 ? 126.170 133.688 119.318 1.00 61.48 162 VAL C C 1
ATOM 5881 O O . VAL C 3 162 ? 127.051 132.950 119.772 1.00 61.48 162 VAL C O 1
ATOM 5885 N N . THR C 3 163 ? 125.305 133.303 118.371 1.00 61.29 163 THR C N 1
ATOM 5886 C CA . THR C 3 163 ? 125.298 131.951 117.810 1.00 61.29 163 THR C CA 1
ATOM 5887 C C . THR C 3 163 ? 126.610 131.609 117.103 1.00 61.29 163 THR C C 1
ATOM 5888 O O . THR C 3 163 ? 127.025 130.444 117.104 1.00 61.29 163 THR C O 1
ATOM 5892 N N . ARG C 3 164 ? 127.292 132.614 116.536 1.00 58.47 164 ARG C N 1
ATOM 5893 C CA . ARG C 3 164 ? 128.561 132.401 115.837 1.00 58.47 164 ARG C CA 1
ATOM 5894 C C . ARG C 3 164 ? 129.650 131.865 116.762 1.00 58.47 164 ARG C C 1
ATOM 5895 O O . ARG C 3 164 ? 130.492 131.067 116.333 1.00 58.47 164 ARG C O 1
ATOM 5903 N N . ASP C 3 165 ? 129.620 132.245 118.041 1.00 62.66 165 ASP C N 1
ATOM 5904 C CA . ASP C 3 165 ? 130.668 131.824 118.965 1.00 62.66 165 ASP C CA 1
ATOM 5905 C C . ASP C 3 165 ? 130.488 130.382 119.427 1.00 62.66 165 ASP C C 1
ATOM 5906 O O . ASP C 3 165 ? 131.362 129.845 120.116 1.00 62.66 165 ASP C O 1
ATOM 5911 N N . TYR C 3 166 ? 129.378 129.742 119.069 1.00 59.54 166 TYR C N 1
ATOM 5912 C CA . TYR C 3 166 ? 129.074 128.408 119.564 1.00 59.54 166 TYR C CA 1
ATOM 5913 C C . TYR C 3 166 ? 128.783 127.402 118.460 1.00 59.54 166 TYR C C 1
ATOM 5914 O O . TYR C 3 166 ? 128.253 126.329 118.753 1.00 59.54 166 TYR C O 1
ATOM 5923 N N . VAL C 3 167 ? 129.107 127.713 117.207 1.00 56.38 167 VAL C N 1
ATOM 5924 C CA . VAL C 3 167 ? 128.979 126.748 116.112 1.00 56.38 167 VAL C CA 1
ATOM 5925 C C . VAL C 3 167 ? 130.353 126.110 115.939 1.00 56.38 167 VAL C C 1
ATOM 5926 O O . VAL C 3 167 ? 131.322 126.756 115.543 1.00 56.38 167 VAL C O 1
ATOM 5930 N N . ARG C 3 168 ? 130.435 124.815 116.247 1.00 56.91 168 ARG C N 1
ATOM 5931 C CA . ARG C 3 168 ? 131.702 124.107 116.113 1.00 56.91 168 ARG C CA 1
ATOM 5932 C C . ARG C 3 168 ? 131.873 123.515 114.722 1.00 56.91 168 ARG C C 1
ATOM 5933 O O . ARG C 3 168 ? 132.964 123.590 114.148 1.00 56.91 168 ARG C O 1
ATOM 5941 N N . GLY C 3 169 ? 130.820 122.931 114.166 1.00 55.85 169 GLY C N 1
ATOM 5942 C CA . GLY C 3 169 ? 130.913 122.324 112.853 1.00 55.85 169 GLY C CA 1
ATOM 5943 C C . GLY C 3 169 ? 129.566 122.346 112.169 1.00 55.85 169 GLY C C 1
ATOM 5944 O O . GLY C 3 169 ? 128.516 122.450 112.810 1.00 55.85 169 GLY C O 1
ATOM 5945 N N . LEU C 3 170 ? 129.615 122.250 110.843 1.00 55.97 170 LEU C N 1
ATOM 5946 C CA . LEU C 3 170 ? 128.413 122.248 110.025 1.00 55.97 170 LEU C CA 1
ATOM 5947 C C . LEU C 3 170 ? 128.577 121.245 108.896 1.00 55.97 170 LEU C C 1
ATOM 5948 O O . LEU C 3 170 ? 129.655 121.117 108.312 1.00 55.97 170 LEU C O 1
ATOM 5953 N N . THR C 3 171 ? 127.497 120.533 108.598 1.00 59.05 171 THR C N 1
ATOM 5954 C CA . THR C 3 171 ? 127.389 119.759 107.370 1.00 59.05 171 THR C CA 1
ATOM 5955 C C . THR C 3 171 ? 126.418 120.475 106.446 1.00 59.05 171 THR C C 1
ATOM 5956 O O . THR C 3 171 ? 125.224 120.571 106.745 1.00 59.05 171 THR C O 1
ATOM 5960 N N . VAL C 3 172 ? 126.933 120.988 105.335 1.00 59.72 172 VAL C N 1
ATOM 5961 C CA . VAL C 3 172 ? 126.141 121.802 104.427 1.00 59.72 172 VAL C CA 1
ATOM 5962 C C . VAL C 3 172 ? 126.010 121.084 103.093 1.00 59.72 172 VAL C C 1
ATOM 5963 O O . VAL C 3 172 ? 126.817 120.218 102.745 1.00 59.72 172 VAL C O 1
ATOM 5967 N N . VAL C 3 173 ? 124.961 121.436 102.357 1.00 61.86 173 VAL C N 1
ATOM 5968 C CA . VAL C 3 173 ? 124.725 120.937 101.009 1.00 61.86 173 VAL C CA 1
ATOM 5969 C C . VAL C 3 173 ? 124.720 122.136 100.076 1.00 61.86 173 VAL C C 1
ATOM 5970 O O . VAL C 3 173 ? 123.928 123.069 100.260 1.00 61.86 173 VAL C O 1
ATOM 5974 N N . LEU C 3 174 ? 125.599 122.113 99.080 1.00 67.72 174 LEU C N 1
ATOM 5975 C CA . LEU C 3 174 ? 125.694 123.219 98.142 1.00 67.72 174 LEU C CA 1
ATOM 5976 C C . LEU C 3 174 ? 124.555 123.167 97.127 1.00 67.72 174 LEU C C 1
ATOM 5977 O O . LEU C 3 174 ? 123.699 122.279 97.152 1.00 67.72 174 LEU C O 1
ATOM 5982 N N . ALA C 3 175 ? 124.559 124.144 96.218 1.00 71.58 175 ALA C N 1
ATOM 5983 C CA . ALA C 3 175 ? 123.482 124.263 95.243 1.00 71.58 175 ALA C CA 1
ATOM 5984 C C . ALA C 3 175 ? 123.521 123.168 94.187 1.00 71.58 175 ALA C C 1
ATOM 5985 O O . ALA C 3 175 ? 122.486 122.872 93.582 1.00 71.58 175 ALA C O 1
ATOM 5987 N N . ASN C 3 176 ? 124.683 122.560 93.950 1.00 73.56 176 ASN C N 1
ATOM 5988 C CA . ASN C 3 176 ? 124.772 121.456 93.005 1.00 73.56 176 ASN C CA 1
ATOM 5989 C C . ASN C 3 176 ? 124.576 120.096 93.660 1.00 73.56 176 ASN C C 1
ATOM 5990 O O . ASN C 3 176 ? 124.640 119.078 92.964 1.00 73.56 176 ASN C O 1
ATOM 5995 N N . GLY C 3 177 ? 124.345 120.053 94.970 1.00 71.28 177 GLY C N 1
ATOM 5996 C CA . GLY C 3 177 ? 124.119 118.808 95.670 1.00 71.28 177 GLY C CA 1
ATOM 5997 C C . GLY C 3 177 ? 125.318 118.243 96.398 1.00 71.28 177 GLY C C 1
ATOM 5998 O O . GLY C 3 177 ? 125.217 117.144 96.959 1.00 71.28 177 GLY C O 1
ATOM 5999 N N . GLU C 3 178 ? 126.446 118.948 96.412 1.00 71.33 178 GLU C N 1
ATOM 6000 C CA . GLU C 3 178 ? 127.639 118.435 97.072 1.00 71.33 178 GLU C CA 1
ATOM 6001 C C . GLU C 3 178 ? 127.529 118.601 98.582 1.00 71.33 178 GLU C C 1
ATOM 6002 O O . GLU C 3 178 ? 127.148 119.665 99.076 1.00 71.33 178 GLU C O 1
ATOM 6008 N N . ILE C 3 179 ? 127.869 117.545 99.313 1.00 64.64 179 ILE C N 1
ATOM 6009 C CA . ILE C 3 179 ? 127.822 117.573 100.769 1.00 64.64 179 ILE C CA 1
ATOM 6010 C C . ILE C 3 179 ? 129.198 117.929 101.315 1.00 64.64 179 ILE C C 1
ATOM 6011 O O . ILE C 3 179 ? 130.203 117.278 101.009 1.00 64.64 179 ILE C O 1
ATOM 6016 N N . ILE C 3 180 ? 129.246 118.979 102.134 1.00 62.00 180 ILE C N 1
ATOM 6017 C CA . ILE C 3 180 ? 130.503 119.500 102.661 1.00 62.00 180 ILE C CA 1
ATOM 6018 C C . ILE C 3 180 ? 130.460 119.518 104.184 1.00 62.00 180 ILE C C 1
ATOM 6019 O O . ILE C 3 180 ? 129.538 120.081 104.782 1.00 62.00 180 ILE C O 1
ATOM 6024 N N . GLU C 3 181 ? 131.453 118.900 104.820 1.00 63.69 181 GLU C N 1
ATOM 6025 C CA . GLU C 3 181 ? 131.636 119.064 106.256 1.00 63.69 181 GLU C CA 1
ATOM 6026 C C . GLU C 3 181 ? 132.627 120.189 106.520 1.00 63.69 181 GLU C C 1
ATOM 6027 O O . GLU C 3 181 ? 133.711 120.233 105.934 1.00 63.69 181 GLU C O 1
ATOM 6033 N N . LEU C 3 182 ? 132.255 121.101 107.414 1.00 61.09 182 LEU C N 1
ATOM 6034 C CA . LEU C 3 182 ? 132.969 122.361 107.555 1.00 61.09 182 LEU C CA 1
ATOM 6035 C C . LEU C 3 182 ? 133.853 122.453 108.789 1.00 61.09 182 LEU C C 1
ATOM 6036 O O . LEU C 3 182 ? 134.984 122.932 108.678 1.00 61.09 182 LEU C O 1
ATOM 6041 N N . GLY C 3 183 ? 133.382 122.020 109.953 1.00 59.04 183 GLY C N 1
ATOM 6042 C CA . GLY C 3 183 ? 134.193 122.108 111.152 1.00 59.04 183 GLY C CA 1
ATOM 6043 C C . GLY C 3 183 ? 134.482 120.770 111.797 1.00 59.04 183 GLY C C 1
ATOM 6044 O O . GLY C 3 183 ? 135.184 119.931 111.226 1.00 59.04 183 GLY C O 1
ATOM 6045 N N . GLY C 3 184 ? 133.948 120.566 112.993 1.00 61.70 184 GLY C N 1
ATOM 6046 C CA . GLY C 3 184 ? 134.147 119.322 113.707 1.00 61.70 184 GLY C CA 1
ATOM 6047 C C . GLY C 3 184 ? 133.954 119.536 115.191 1.00 61.70 184 GLY C C 1
ATOM 6048 O O . GLY C 3 184 ? 133.440 120.565 115.635 1.00 61.70 184 GLY C O 1
ATOM 6049 N N . LYS C 3 185 ? 134.383 118.534 115.958 1.00 65.02 185 LYS C N 1
ATOM 6050 C CA . LYS C 3 185 ? 134.358 118.632 117.411 1.00 65.02 185 LYS C CA 1
ATOM 6051 C C . LYS C 3 185 ? 135.634 119.237 117.979 1.00 65.02 185 LYS C C 1
ATOM 6052 O O . LYS C 3 185 ? 135.835 119.197 119.197 1.00 65.02 185 LYS C O 1
ATOM 6058 N N . ILE C 3 186 ? 136.489 119.793 117.123 1.00 63.30 186 ILE C N 1
ATOM 6059 C CA . ILE C 3 186 ? 137.725 120.428 117.557 1.00 63.30 186 ILE C CA 1
ATOM 6060 C C . ILE C 3 186 ? 137.422 121.783 118.178 1.00 63.30 186 ILE C C 1
ATOM 6061 O O . ILE C 3 186 ? 136.316 122.319 118.039 1.00 63.30 186 ILE C O 1
ATOM 6066 N N . VAL C 3 187 ? 138.418 122.357 118.852 1.00 62.54 187 VAL C N 1
ATOM 6067 C CA . VAL C 3 187 ? 138.252 123.683 119.434 1.00 62.54 187 VAL C CA 1
ATOM 6068 C C . VAL C 3 187 ? 138.999 124.729 118.614 1.00 62.54 187 VAL C C 1
ATOM 6069 O O . VAL C 3 187 ? 138.448 125.781 118.271 1.00 62.54 187 VAL C O 1
ATOM 6073 N N . LYS C 3 188 ? 140.255 124.453 118.276 1.00 62.90 188 LYS C N 1
ATOM 6074 C CA . LYS C 3 188 ? 141.085 125.373 117.514 1.00 62.90 188 LYS C CA 1
ATOM 6075 C C . LYS C 3 188 ? 141.019 125.045 116.028 1.00 62.90 188 LYS C C 1
ATOM 6076 O O . LYS C 3 188 ? 140.994 123.879 115.633 1.00 62.90 188 LYS C O 1
ATOM 6082 N N . ASN C 3 189 ? 141.015 126.090 115.204 1.00 65.29 189 ASN C N 1
ATOM 6083 C CA . ASN C 3 189 ? 140.885 125.925 113.762 1.00 65.29 189 ASN C CA 1
ATOM 6084 C C . ASN C 3 189 ? 141.711 126.995 113.065 1.00 65.29 189 ASN C C 1
ATOM 6085 O O . ASN C 3 189 ? 141.410 128.186 113.176 1.00 65.29 189 ASN C O 1
ATOM 6090 N N . SER C 3 190 ? 142.749 126.561 112.353 1.00 63.10 190 SER C N 1
ATOM 6091 C CA . SER C 3 190 ? 143.522 127.453 111.500 1.00 63.10 190 SER C CA 1
ATOM 6092 C C . SER C 3 190 ? 143.863 126.766 110.184 1.00 63.10 190 SER C C 1
ATOM 6093 O O . SER C 3 190 ? 144.957 126.953 109.648 1.00 63.10 190 SER C O 1
ATOM 6096 N N . SER C 3 191 ? 142.934 125.979 109.648 1.00 65.53 191 SER C N 1
ATOM 6097 C CA . SER C 3 191 ? 143.172 125.175 108.451 1.00 65.53 191 SER C CA 1
ATOM 6098 C C . SER C 3 191 ? 142.313 125.721 107.315 1.00 65.53 191 SER C C 1
ATOM 6099 O O . SER C 3 191 ? 141.158 125.325 107.147 1.00 65.53 191 SER C O 1
ATOM 6102 N N . GLY C 3 192 ? 142.884 126.631 106.535 1.00 65.56 192 GLY C N 1
ATOM 6103 C CA . GLY C 3 192 ? 142.201 127.162 105.378 1.00 65.56 192 GLY C CA 1
ATOM 6104 C C . GLY C 3 192 ? 141.309 128.342 105.708 1.00 65.56 192 GLY C C 1
ATOM 6105 O O . GLY C 3 192 ? 141.332 128.907 106.805 1.00 65.56 192 GLY C O 1
ATOM 6106 N N . TYR C 3 193 ? 140.508 128.720 104.716 1.00 64.58 193 TYR C N 1
ATOM 6107 C CA . TYR C 3 193 ? 139.535 129.784 104.912 1.00 64.58 193 TYR C CA 1
ATOM 6108 C C . TYR C 3 193 ? 138.377 129.272 105.755 1.00 64.58 193 TYR C C 1
ATOM 6109 O O . TYR C 3 193 ? 137.934 128.131 105.604 1.00 64.58 193 TYR C O 1
ATOM 6118 N N . SER C 3 194 ? 137.883 130.126 106.650 1.00 62.57 194 SER C N 1
ATOM 6119 C CA . SER C 3 194 ? 136.754 129.767 107.505 1.00 62.57 194 SER C CA 1
ATOM 6120 C C . SER C 3 194 ? 135.479 129.847 106.673 1.00 62.57 194 SER C C 1
ATOM 6121 O O . SER C 3 194 ? 134.771 130.855 106.647 1.00 62.57 194 SER C O 1
ATOM 6124 N N . LEU C 3 195 ? 135.193 128.749 105.967 1.00 61.51 195 LEU C N 1
ATOM 6125 C CA . LEU C 3 195 ? 133.947 128.661 105.215 1.00 61.51 195 LEU C CA 1
ATOM 6126 C C . LEU C 3 195 ? 132.754 128.509 106.145 1.00 61.51 195 LEU C C 1
ATOM 6127 O O . LEU C 3 195 ? 131.635 128.880 105.779 1.00 61.51 195 LEU C O 1
ATOM 6132 N N . LYS C 3 196 ? 132.979 127.954 107.340 1.00 59.57 196 LYS C N 1
ATOM 6133 C CA . LYS C 3 196 ? 131.929 127.843 108.347 1.00 59.57 196 LYS C CA 1
ATOM 6134 C C . LYS C 3 196 ? 131.446 129.212 108.805 1.00 59.57 196 LYS C C 1
ATOM 6135 O O . LYS C 3 196 ? 130.247 129.403 109.039 1.00 59.57 196 LYS C O 1
ATOM 6141 N N . ASP C 3 197 ? 132.350 130.182 108.896 1.00 62.77 197 ASP C N 1
ATOM 6142 C CA . ASP C 3 197 ? 131.987 131.521 109.331 1.00 62.77 197 ASP C CA 1
ATOM 6143 C C . ASP C 3 197 ? 131.329 132.349 108.234 1.00 62.77 197 ASP C C 1
ATOM 6144 O O . ASP C 3 197 ? 130.793 133.421 108.532 1.00 62.77 197 ASP C O 1
ATOM 6149 N N . LEU C 3 198 ? 131.358 131.890 106.981 1.00 60.76 198 LEU C N 1
ATOM 6150 C CA . LEU C 3 198 ? 130.549 132.523 105.945 1.00 60.76 198 LEU C CA 1
ATOM 6151 C C . LEU C 3 198 ? 129.109 132.038 105.992 1.00 60.76 198 LEU C C 1
ATOM 6152 O O . LEU C 3 198 ? 128.185 132.800 105.687 1.00 60.76 198 LEU C O 1
ATOM 6157 N N . VAL C 3 199 ? 128.908 130.768 106.351 1.00 57.91 199 VAL C N 1
ATOM 6158 C CA . VAL C 3 199 ? 127.566 130.201 106.413 1.00 57.91 199 VAL C CA 1
ATOM 6159 C C . VAL C 3 199 ? 126.794 130.801 107.582 1.00 57.91 199 VAL C C 1
ATOM 6160 O O . VAL C 3 199 ? 125.583 131.039 107.490 1.00 57.91 199 VAL C O 1
ATOM 6164 N N . ILE C 3 200 ? 127.486 131.084 108.683 1.00 56.62 200 ILE C N 1
ATOM 6165 C CA . ILE C 3 200 ? 126.871 131.764 109.816 1.00 56.62 200 ILE C CA 1
ATOM 6166 C C . ILE C 3 200 ? 126.588 133.209 109.426 1.00 56.62 200 ILE C C 1
ATOM 6167 O O . ILE C 3 200 ? 127.510 134.020 109.275 1.00 56.62 200 ILE C O 1
ATOM 6172 N N . GLY C 3 201 ? 125.310 133.536 109.259 1.00 59.62 201 GLY C N 1
ATOM 6173 C CA . GLY C 3 201 ? 124.920 134.864 108.837 1.00 59.62 201 GLY C CA 1
ATOM 6174 C C . GLY C 3 201 ? 124.558 134.997 107.376 1.00 59.62 201 GLY C C 1
ATOM 6175 O O . GLY C 3 201 ? 124.233 136.106 106.937 1.00 59.62 201 GLY C O 1
ATOM 6176 N N . SER C 3 202 ? 124.591 133.908 106.609 1.00 60.70 202 SER C N 1
ATOM 6177 C CA . SER C 3 202 ? 124.362 133.968 105.172 1.00 60.70 202 SER C CA 1
ATOM 6178 C C . SER C 3 202 ? 122.889 133.924 104.787 1.00 60.70 202 SER C C 1
ATOM 6179 O O . SER C 3 202 ? 122.569 134.251 103.638 1.00 60.70 202 SER C O 1
ATOM 6182 N N . GLU C 3 203 ? 122.011 133.512 105.712 1.00 64.43 203 GLU C N 1
ATOM 6183 C CA . GLU C 3 203 ? 120.550 133.518 105.548 1.00 64.43 203 GLU C CA 1
ATOM 6184 C C . GLU C 3 203 ? 120.094 132.651 104.375 1.00 64.43 203 GLU C C 1
ATOM 6185 O O . GLU C 3 203 ? 119.234 133.045 103.585 1.00 64.43 203 GLU C O 1
ATOM 6191 N N . GLY C 3 204 ? 120.675 131.458 104.267 1.00 61.62 204 GLY C N 1
ATOM 6192 C CA . GLY C 3 204 ? 120.270 130.484 103.276 1.00 61.62 204 GLY C CA 1
ATOM 6193 C C . GLY C 3 204 ? 120.617 130.825 101.845 1.00 61.62 204 GLY C C 1
ATOM 6194 O O . GLY C 3 204 ? 120.038 130.227 100.930 1.00 61.62 204 GLY C O 1
ATOM 6195 N N . THR C 3 205 ? 121.537 131.759 101.617 1.00 62.01 205 THR C N 1
ATOM 6196 C CA . THR C 3 205 ? 121.882 132.170 100.265 1.00 62.01 205 THR C CA 1
ATOM 6197 C C . THR C 3 205 ? 123.097 131.440 99.712 1.00 62.01 205 THR C C 1
ATOM 6198 O O . THR C 3 205 ? 123.401 131.593 98.525 1.00 62.01 205 THR C O 1
ATOM 6202 N N . LEU C 3 206 ? 123.792 130.656 100.530 1.00 62.83 206 LEU C N 1
ATOM 6203 C CA . LEU C 3 206 ? 124.990 129.946 100.101 1.00 62.83 206 LEU C CA 1
ATOM 6204 C C . LEU C 3 206 ? 124.818 128.438 100.053 1.00 62.83 206 LEU C C 1
ATOM 6205 O O . LEU C 3 206 ? 125.251 127.808 99.085 1.00 62.83 206 LEU C O 1
ATOM 6210 N N . CYS C 3 207 ? 124.188 127.843 101.064 1.00 62.77 207 CYS C N 1
ATOM 6211 C CA . CYS C 3 207 ? 124.085 126.394 101.155 1.00 62.77 207 CYS C CA 1
ATOM 6212 C C . CYS C 3 207 ? 122.951 126.024 102.096 1.00 62.77 207 CYS C C 1
ATOM 6213 O O . CYS C 3 207 ? 122.339 126.890 102.726 1.00 62.77 207 CYS C O 1
ATOM 6216 N N . VAL C 3 208 ? 122.680 124.720 102.180 1.00 59.52 208 VAL C N 1
ATOM 6217 C CA . VAL C 3 208 ? 121.652 124.218 103.082 1.00 59.52 208 VAL C CA 1
ATOM 6218 C C . VAL C 3 208 ? 122.308 123.462 104.228 1.00 59.52 208 VAL C C 1
ATOM 6219 O O . VAL C 3 208 ? 122.919 122.405 104.027 1.00 59.52 208 VAL C O 1
ATOM 6223 N N . ILE C 3 209 ? 122.174 123.995 105.438 1.00 57.26 209 ILE C N 1
ATOM 6224 C CA . ILE C 3 209 ? 122.718 123.380 106.644 1.00 57.26 209 ILE C CA 1
ATOM 6225 C C . ILE C 3 209 ? 121.899 122.135 106.949 1.00 57.26 209 ILE C C 1
ATOM 6226 O O . ILE C 3 209 ? 120.677 122.214 107.110 1.00 57.26 209 ILE C O 1
ATOM 6231 N N . THR C 3 210 ? 122.567 120.984 107.017 1.00 60.85 210 THR C N 1
ATOM 6232 C CA . THR C 3 210 ? 121.905 119.715 107.280 1.00 60.85 210 THR C CA 1
ATOM 6233 C C . THR C 3 210 ? 122.390 119.029 108.548 1.00 60.85 210 THR C C 1
ATOM 6234 O O . THR C 3 210 ? 121.874 117.956 108.882 1.00 60.85 210 THR C O 1
ATOM 6238 N N . LYS C 3 211 ? 123.347 119.621 109.263 1.00 58.73 211 LYS C N 1
ATOM 6239 C CA . LYS C 3 211 ? 123.793 119.153 110.570 1.00 58.73 211 LYS C CA 1
ATOM 6240 C C . LYS C 3 211 ? 124.598 120.270 111.216 1.00 58.73 211 LYS C C 1
ATOM 6241 O O . LYS C 3 211 ? 125.263 121.051 110.532 1.00 58.73 211 LYS C O 1
ATOM 6247 N N . ALA C 3 212 ? 124.527 120.340 112.542 1.00 56.70 212 ALA C N 1
ATOM 6248 C CA . ALA C 3 212 ? 125.269 121.348 113.282 1.00 56.70 212 ALA C CA 1
ATOM 6249 C C . ALA C 3 212 ? 125.840 120.728 114.546 1.00 56.70 212 ALA C C 1
ATOM 6250 O O . ALA C 3 212 ? 125.207 119.883 115.182 1.00 56.70 212 ALA C O 1
ATOM 6252 N N . ILE C 3 213 ? 127.046 121.162 114.904 1.00 55.82 213 ILE C N 1
ATOM 6253 C CA . ILE C 3 213 ? 127.709 120.746 116.140 1.00 55.82 213 ILE C CA 1
ATOM 6254 C C . ILE C 3 213 ? 127.849 122.009 116.985 1.00 55.82 213 ILE C C 1
ATOM 6255 O O . ILE C 3 213 ? 128.516 122.969 116.588 1.00 55.82 213 ILE C O 1
ATOM 6260 N N . LEU C 3 214 ? 127.215 122.020 118.153 1.00 56.85 214 LEU C N 1
ATOM 6261 C CA . LEU C 3 214 ? 127.166 123.237 118.951 1.00 56.85 214 LEU C CA 1
ATOM 6262 C C . LEU C 3 214 ? 127.979 123.100 120.231 1.00 56.85 214 LEU C C 1
ATOM 6263 O O . LEU C 3 214 ? 127.905 122.088 120.929 1.00 56.85 214 LEU C O 1
ATOM 6268 N N . LYS C 3 215 ? 128.742 124.142 120.543 1.00 58.78 215 LYS C N 1
ATOM 6269 C CA . LYS C 3 215 ? 129.530 124.175 121.766 1.00 58.78 215 LYS C CA 1
ATOM 6270 C C . LYS C 3 215 ? 128.642 124.500 122.965 1.00 58.78 215 LYS C C 1
ATOM 6271 O O . LYS C 3 215 ? 127.822 125.420 122.928 1.00 58.78 215 LYS C O 1
ATOM 6277 N N . LEU C 3 216 ? 128.811 123.728 124.037 1.00 61.53 216 LEU C N 1
ATOM 6278 C CA . LEU C 3 216 ? 128.044 123.915 125.257 1.00 61.53 216 LEU C CA 1
ATOM 6279 C C . LEU C 3 216 ? 128.967 124.320 126.397 1.00 61.53 216 LEU C C 1
ATOM 6280 O O . LEU C 3 216 ? 130.178 124.091 126.360 1.00 61.53 216 LEU C O 1
ATOM 6285 N N . LEU C 3 217 ? 128.371 124.933 127.413 1.00 62.28 217 LEU C N 1
ATOM 6286 C CA . LEU C 3 217 ? 129.044 125.335 128.636 1.00 62.28 217 LEU C CA 1
ATOM 6287 C C . LEU C 3 217 ? 128.434 124.589 129.812 1.00 62.28 217 LEU C C 1
ATOM 6288 O O . LEU C 3 217 ? 127.314 124.079 129.707 1.00 62.28 217 LEU C O 1
ATOM 6293 N N . PRO C 3 218 ? 129.155 124.474 130.930 1.00 66.65 218 PRO C N 1
ATOM 6294 C CA . PRO C 3 218 ? 128.512 123.995 132.158 1.00 66.65 218 PRO C CA 1
ATOM 6295 C C . PRO C 3 218 ? 127.478 124.993 132.656 1.00 66.65 218 PRO C C 1
ATOM 6296 O O . PRO C 3 218 ? 127.691 126.207 132.637 1.00 66.65 218 PRO C O 1
ATOM 6300 N N . LEU C 3 219 ? 126.345 124.461 133.106 1.00 70.14 219 LEU C N 1
ATOM 6301 C CA . LEU C 3 219 ? 125.185 125.281 133.432 1.00 70.14 219 LEU C CA 1
ATOM 6302 C C . LEU C 3 219 ? 125.385 125.961 134.778 1.00 70.14 219 LEU C C 1
ATOM 6303 O O . LEU C 3 219 ? 125.674 125.275 135.766 1.00 70.14 219 LEU C O 1
ATOM 6308 N N . PRO C 3 220 ? 125.254 127.285 134.864 1.00 74.07 220 PRO C N 1
ATOM 6309 C CA . PRO C 3 220 ? 125.335 127.947 136.170 1.00 74.07 220 PRO C CA 1
ATOM 6310 C C . PRO C 3 220 ? 124.099 127.651 137.005 1.00 74.07 220 PRO C C 1
ATOM 6311 O O . PRO C 3 220 ? 122.973 127.651 136.504 1.00 74.07 220 PRO C O 1
ATOM 6315 N N . LYS C 3 221 ? 124.324 127.394 138.294 1.00 80.62 221 LYS C N 1
ATOM 6316 C CA . LYS C 3 221 ? 123.235 126.975 139.169 1.00 80.62 221 LYS C CA 1
ATOM 6317 C C . LYS C 3 221 ? 122.313 128.131 139.528 1.00 80.62 221 LYS C C 1
ATOM 6318 O O . LYS C 3 221 ? 121.094 128.031 139.356 1.00 80.62 221 LYS C O 1
ATOM 6324 N N . MET C 3 222 ? 122.868 129.229 140.026 1.00 85.28 222 MET C N 1
ATOM 6325 C CA . MET C 3 222 ? 122.069 130.309 140.578 1.00 85.28 222 MET C CA 1
ATOM 6326 C C . MET C 3 222 ? 122.080 131.528 139.666 1.00 85.28 222 MET C C 1
ATOM 6327 O O . MET C 3 222 ? 122.918 131.662 138.770 1.00 85.28 222 MET C O 1
ATOM 6332 N N . THR C 3 223 ? 121.125 132.421 139.917 1.00 77.85 223 THR C N 1
ATOM 6333 C CA . THR C 3 223 ? 120.887 133.593 139.090 1.00 77.85 223 THR C CA 1
ATOM 6334 C C . THR C 3 223 ? 120.218 134.654 139.954 1.00 77.85 223 THR C C 1
ATOM 6335 O O . THR C 3 223 ? 119.283 134.357 140.700 1.00 77.85 223 THR C O 1
ATOM 6339 N N . LEU C 3 224 ? 120.721 135.887 139.874 1.00 74.48 224 LEU C N 1
ATOM 6340 C CA . LEU C 3 224 ? 120.143 136.989 140.628 1.00 74.48 224 LEU C CA 1
ATOM 6341 C C . LEU C 3 224 ? 120.168 138.238 139.757 1.00 74.48 224 LEU C C 1
ATOM 6342 O O . LEU C 3 224 ? 121.129 138.478 139.021 1.00 74.48 224 LEU C O 1
ATOM 6347 N N . SER C 3 225 ? 119.102 139.034 139.852 1.00 69.50 225 SER C N 1
ATOM 6348 C CA . SER C 3 225 ? 118.890 140.188 138.990 1.00 69.50 225 SER C CA 1
ATOM 6349 C C . SER C 3 225 ? 118.891 141.470 139.812 1.00 69.50 225 SER C C 1
ATOM 6350 O O . SER C 3 225 ? 118.601 141.457 141.011 1.00 69.50 225 SER C O 1
ATOM 6353 N N . LEU C 3 226 ? 119.223 142.583 139.154 1.00 67.92 226 LEU C N 1
ATOM 6354 C CA . LEU C 3 226 ? 119.214 143.904 139.771 1.00 67.92 226 LEU C CA 1
ATOM 6355 C C . LEU C 3 226 ? 118.408 144.884 138.938 1.00 67.92 226 LEU C C 1
ATOM 6356 O O . LEU C 3 226 ? 118.499 144.906 137.709 1.00 67.92 226 LEU C O 1
ATOM 6361 N N . LEU C 3 227 ? 117.637 145.713 139.633 1.00 66.45 227 LEU C N 1
ATOM 6362 C CA . LEU C 3 227 ? 116.860 146.784 139.025 1.00 66.45 227 LEU C CA 1
ATOM 6363 C C . LEU C 3 227 ? 117.375 148.109 139.564 1.00 66.45 227 LEU C C 1
ATOM 6364 O O . LEU C 3 227 ? 117.222 148.397 140.755 1.00 66.45 227 LEU C O 1
ATOM 6369 N N . ILE C 3 228 ? 117.970 148.914 138.695 1.00 67.96 228 ILE C N 1
ATOM 6370 C CA . ILE C 3 228 ? 118.628 150.152 139.087 1.00 67.96 228 ILE C CA 1
ATOM 6371 C C . ILE C 3 228 ? 117.927 151.313 138.394 1.00 67.96 228 ILE C C 1
ATOM 6372 O O . ILE C 3 228 ? 118.063 151.501 137.185 1.00 67.96 228 ILE C O 1
ATOM 6377 N N . PRO C 3 229 ? 117.158 152.113 139.132 1.00 71.78 229 PRO C N 1
ATOM 6378 C CA . PRO C 3 229 ? 116.545 153.305 138.538 1.00 71.78 229 PRO C CA 1
ATOM 6379 C C . PRO C 3 229 ? 117.562 154.405 138.276 1.00 71.78 229 PRO C C 1
ATOM 6380 O O . PRO C 3 229 ? 118.564 154.542 138.982 1.00 71.78 229 PRO C O 1
ATOM 6384 N N . PHE C 3 230 ? 117.286 155.199 137.243 1.00 74.74 230 PHE C N 1
ATOM 6385 C CA . PHE C 3 230 ? 118.104 156.350 136.896 1.00 74.74 230 PHE C CA 1
ATOM 6386 C C . PHE C 3 230 ? 117.200 157.525 136.559 1.00 74.74 230 PHE C C 1
ATOM 6387 O O . PHE C 3 230 ? 115.987 157.370 136.404 1.00 74.74 230 PHE C O 1
ATOM 6395 N N . GLU C 3 231 ? 117.807 158.708 136.443 1.00 80.72 231 GLU C N 1
ATOM 6396 C CA . GLU C 3 231 ? 117.034 159.903 136.126 1.00 80.72 231 GLU C CA 1
ATOM 6397 C C . GLU C 3 231 ? 116.672 159.965 134.648 1.00 80.72 231 GLU C C 1
ATOM 6398 O O . GLU C 3 231 ? 115.556 160.365 134.298 1.00 80.72 231 GLU C O 1
ATOM 6404 N N . ASN C 3 232 ? 117.594 159.577 133.772 1.00 79.10 232 ASN C N 1
ATOM 6405 C CA . ASN C 3 232 ? 117.344 159.595 132.338 1.00 79.10 232 ASN C CA 1
ATOM 6406 C C . ASN C 3 232 ? 118.155 158.485 131.690 1.00 79.10 232 ASN C C 1
ATOM 6407 O O . ASN C 3 232 ? 118.899 157.764 132.358 1.00 79.10 232 ASN C O 1
ATOM 6412 N N . ILE C 3 233 ? 117.996 158.357 130.370 1.00 77.16 233 ILE C N 1
ATOM 6413 C CA . ILE C 3 233 ? 118.639 157.262 129.649 1.00 77.16 233 ILE C CA 1
ATOM 6414 C C . ILE C 3 233 ? 120.124 157.542 129.442 1.00 77.16 233 ILE C C 1
ATOM 6415 O O . ILE C 3 233 ? 120.905 156.624 129.160 1.00 77.16 233 ILE C O 1
ATOM 6420 N N . SER C 3 234 ? 120.548 158.800 129.600 1.00 78.37 234 SER C N 1
ATOM 6421 C CA . SER C 3 234 ? 121.966 159.117 129.487 1.00 78.37 234 SER C CA 1
ATOM 6422 C C . SER C 3 234 ? 122.743 158.641 130.707 1.00 78.37 234 SER C C 1
ATOM 6423 O O . SER C 3 234 ? 123.881 158.178 130.574 1.00 78.37 234 SER C O 1
ATOM 6426 N N . ASP C 3 235 ? 122.150 158.752 131.896 1.00 80.48 235 ASP C N 1
ATOM 6427 C CA . ASP C 3 235 ? 122.780 158.212 133.095 1.00 80.48 235 ASP C CA 1
ATOM 6428 C C . ASP C 3 235 ? 122.728 156.691 133.113 1.00 80.48 235 ASP C C 1
ATOM 6429 O O . ASP C 3 235 ? 123.628 156.047 133.664 1.00 80.48 235 ASP C O 1
ATOM 6434 N N . ALA C 3 236 ? 121.686 156.105 132.522 1.00 77.62 236 ALA C N 1
ATOM 6435 C CA . ALA C 3 236 ? 121.523 154.656 132.531 1.00 77.62 236 ALA C CA 1
ATOM 6436 C C . ALA C 3 236 ? 122.490 153.970 131.575 1.00 77.62 236 ALA C C 1
ATOM 6437 O O . ALA C 3 236 ? 123.038 152.912 131.899 1.00 77.62 236 ALA C O 1
ATOM 6439 N N . ALA C 3 237 ? 122.704 154.547 130.392 1.00 78.10 237 ALA C N 1
ATOM 6440 C CA . ALA C 3 237 ? 123.619 153.937 129.434 1.00 78.10 237 ALA C CA 1
ATOM 6441 C C . ALA C 3 237 ? 125.075 154.174 129.812 1.00 78.10 237 ALA C C 1
ATOM 6442 O O . ALA C 3 237 ? 125.950 153.398 129.414 1.00 78.10 237 ALA C O 1
ATOM 6444 N N . GLY C 3 238 ? 125.353 155.230 130.576 1.00 75.91 238 GLY C N 1
ATOM 6445 C CA . GLY C 3 238 ? 126.716 155.566 130.940 1.00 75.91 238 GLY C CA 1
ATOM 6446 C C . GLY C 3 238 ? 127.333 154.718 132.029 1.00 75.91 238 GLY C C 1
ATOM 6447 O O . GLY C 3 238 ? 128.556 154.748 132.194 1.00 75.91 238 GLY C O 1
ATOM 6448 N N . ILE C 3 239 ? 126.525 153.959 132.772 1.00 74.93 239 ILE C N 1
ATOM 6449 C CA . ILE C 3 239 ? 127.064 153.165 133.872 1.00 74.93 239 ILE C CA 1
ATOM 6450 C C . ILE C 3 239 ? 127.643 151.853 133.346 1.00 74.93 239 ILE C C 1
ATOM 6451 O O . ILE C 3 239 ? 128.425 151.189 134.036 1.00 74.93 239 ILE C O 1
ATOM 6456 N N . VAL C 3 240 ? 127.323 151.501 132.096 1.00 73.82 240 VAL C N 1
ATOM 6457 C CA . VAL C 3 240 ? 127.682 150.179 131.567 1.00 73.82 240 VAL C CA 1
ATOM 6458 C C . VAL C 3 240 ? 129.189 149.983 131.373 1.00 73.82 240 VAL C C 1
ATOM 6459 O O . VAL C 3 240 ? 129.682 148.881 131.668 1.00 73.82 240 VAL C O 1
ATOM 6463 N N . PRO C 3 241 ? 129.978 150.977 130.910 1.00 74.82 241 PRO C N 1
ATOM 6464 C CA . PRO C 3 241 ? 131.441 150.782 130.969 1.00 74.82 241 PRO C CA 1
ATOM 6465 C C . PRO C 3 241 ? 132.008 150.676 132.376 1.00 74.82 241 PRO C C 1
ATOM 6466 O O . PRO C 3 241 ? 132.989 149.950 132.577 1.00 74.82 241 PRO C O 1
ATOM 6470 N N . LYS C 3 242 ? 131.425 151.367 133.357 1.00 77.07 242 LYS C N 1
ATOM 6471 C CA . LYS C 3 242 ? 131.925 151.259 134.724 1.00 77.07 242 LYS C CA 1
ATOM 6472 C C . LYS C 3 242 ? 131.550 149.926 135.359 1.00 77.07 242 LYS C C 1
ATOM 6473 O O . LYS C 3 242 ? 132.254 149.451 136.257 1.00 77.07 242 LYS C O 1
ATOM 6479 N N . ILE C 3 243 ? 130.453 149.314 134.911 1.00 74.09 243 ILE C N 1
ATOM 6480 C CA . ILE C 3 243 ? 130.047 148.017 135.442 1.00 74.09 243 ILE C CA 1
ATOM 6481 C C . ILE C 3 243 ? 130.985 146.922 134.946 1.00 74.09 243 ILE C C 1
ATOM 6482 O O . ILE C 3 243 ? 131.444 146.076 135.724 1.00 74.09 243 ILE C O 1
ATOM 6487 N N . ILE C 3 244 ? 131.304 146.942 133.649 1.00 74.62 244 ILE C N 1
ATOM 6488 C CA . ILE C 3 244 ? 132.122 145.897 133.043 1.00 74.62 244 ILE C CA 1
ATOM 6489 C C . ILE C 3 244 ? 133.572 146.003 133.509 1.00 74.62 244 ILE C C 1
ATOM 6490 O O . ILE C 3 244 ? 134.217 144.984 133.796 1.00 74.62 244 ILE C O 1
ATOM 6495 N N . LYS C 3 245 ? 134.090 147.224 133.659 1.00 75.08 245 LYS C N 1
ATOM 6496 C CA . LYS C 3 245 ? 135.456 147.431 134.130 1.00 75.08 245 LYS C CA 1
ATOM 6497 C C . LYS C 3 245 ? 135.645 147.111 135.610 1.00 75.08 245 LYS C C 1
ATOM 6498 O O . LYS C 3 245 ? 136.789 147.082 136.074 1.00 75.08 245 LYS C O 1
ATOM 6504 N N . SER C 3 246 ? 134.567 146.872 136.358 1.00 77.65 246 SER C N 1
ATOM 6505 C CA . SER C 3 246 ? 134.673 146.436 137.744 1.00 77.65 246 SER C CA 1
ATOM 6506 C C . SER C 3 246 ? 134.797 144.924 137.881 1.00 77.65 246 SER C C 1
ATOM 6507 O O . SER C 3 246 ? 134.667 144.413 138.999 1.00 77.65 246 SER C O 1
ATOM 6510 N N . LYS C 3 247 ? 134.994 144.210 136.768 1.00 77.97 247 LYS C N 1
ATOM 6511 C CA . LYS C 3 247 ? 135.247 142.771 136.654 1.00 77.97 247 LYS C CA 1
ATOM 6512 C C . LYS C 3 247 ? 134.083 141.894 137.105 1.00 77.97 247 LYS C C 1
ATOM 6513 O O . LYS C 3 247 ? 134.234 140.668 137.161 1.00 77.97 247 LYS C O 1
ATOM 6519 N N . ALA C 3 248 ? 132.927 142.473 137.424 1.00 78.25 248 ALA C N 1
ATOM 6520 C CA . ALA C 3 248 ? 131.722 141.699 137.718 1.00 78.25 248 ALA C CA 1
ATOM 6521 C C . ALA C 3 248 ? 130.824 141.795 136.494 1.00 78.25 248 ALA C C 1
ATOM 6522 O O . ALA C 3 248 ? 129.974 142.680 136.386 1.00 78.25 248 ALA C O 1
ATOM 6524 N N . ILE C 3 249 ? 131.017 140.873 135.559 1.00 73.65 249 ILE C N 1
ATOM 6525 C CA . ILE C 3 249 ? 130.358 140.921 134.259 1.00 73.65 249 ILE C CA 1
ATOM 6526 C C . ILE C 3 249 ? 128.935 140.396 134.428 1.00 73.65 249 ILE C C 1
ATOM 6527 O O . ILE C 3 249 ? 128.763 139.253 134.877 1.00 73.65 249 ILE C O 1
ATOM 6532 N N . PRO C 3 250 ? 127.910 141.177 134.095 1.00 69.76 250 PRO C N 1
ATOM 6533 C CA . PRO C 3 250 ? 126.544 140.661 134.184 1.00 69.76 250 PRO C CA 1
ATOM 6534 C C . PRO C 3 250 ? 126.220 139.756 133.007 1.00 69.76 250 PRO C C 1
ATOM 6535 O O . PRO C 3 250 ? 126.825 139.845 131.938 1.00 69.76 250 PRO C O 1
ATOM 6539 N N . THR C 3 251 ? 125.248 138.869 133.222 1.00 68.50 251 THR C N 1
ATOM 6540 C CA . THR C 3 251 ? 124.777 138.011 132.142 1.00 68.50 251 THR C CA 1
ATOM 6541 C C . THR C 3 251 ? 123.943 138.796 131.139 1.00 68.50 251 THR C C 1
ATOM 6542 O O . THR C 3 251 ? 124.061 138.579 129.928 1.00 68.50 251 THR C O 1
ATOM 6546 N N . ALA C 3 252 ? 123.116 139.719 131.619 1.00 67.08 252 ALA C N 1
ATOM 6547 C CA . ALA C 3 252 ? 122.275 140.530 130.752 1.00 67.08 252 ALA C CA 1
ATOM 6548 C C . ALA C 3 252 ? 122.263 141.956 131.277 1.00 67.08 252 ALA C C 1
ATOM 6549 O O . ALA C 3 252 ? 122.199 142.179 132.485 1.00 67.08 252 ALA C O 1
ATOM 6551 N N . ILE C 3 253 ? 122.344 142.918 130.357 1.00 66.50 253 ILE C N 1
ATOM 6552 C CA . ILE C 3 253 ? 122.223 144.336 130.691 1.00 66.50 253 ILE C CA 1
ATOM 6553 C C . ILE C 3 253 ? 121.137 144.946 129.817 1.00 66.50 253 ILE C C 1
ATOM 6554 O O . ILE C 3 253 ? 121.331 145.135 128.612 1.00 66.50 253 ILE C O 1
ATOM 6559 N N . GLU C 3 254 ? 119.991 145.259 130.408 1.00 68.66 254 GLU C N 1
ATOM 6560 C CA . GLU C 3 254 ? 118.852 145.768 129.658 1.00 68.66 254 GLU C CA 1
ATOM 6561 C C . GLU C 3 254 ? 118.535 147.187 130.097 1.00 68.66 254 GLU C C 1
ATOM 6562 O O . GLU C 3 254 ? 118.469 147.465 131.297 1.00 68.66 254 GLU C O 1
ATOM 6568 N N . PHE C 3 255 ? 118.329 148.076 129.131 1.00 68.32 255 PHE C N 1
ATOM 6569 C CA . PHE C 3 255 ? 117.754 149.368 129.460 1.00 68.32 255 PHE C CA 1
ATOM 6570 C C . PHE C 3 255 ? 116.287 149.396 129.055 1.00 68.32 255 PHE C C 1
ATOM 6571 O O . PHE C 3 255 ? 115.891 148.847 128.023 1.00 68.32 255 PHE C O 1
ATOM 6579 N N . MET C 3 256 ? 115.475 150.035 129.890 1.00 74.26 256 MET C N 1
ATOM 6580 C CA . MET C 3 256 ? 114.059 150.212 129.595 1.00 74.26 256 MET C CA 1
ATOM 6581 C C . MET C 3 256 ? 113.639 151.575 130.115 1.00 74.26 256 MET C C 1
ATOM 6582 O O . MET C 3 256 ? 113.938 151.926 131.260 1.00 74.26 256 MET C O 1
ATOM 6587 N N . GLU C 3 257 ? 112.979 152.352 129.268 1.00 77.82 257 GLU C N 1
ATOM 6588 C CA . GLU C 3 257 ? 112.457 153.631 129.712 1.00 77.82 257 GLU C CA 1
ATOM 6589 C C . GLU C 3 257 ? 111.035 153.458 130.228 1.00 77.82 257 GLU C C 1
ATOM 6590 O O . GLU C 3 257 ? 110.444 152.380 130.127 1.00 77.82 257 GLU C O 1
ATOM 6596 N N . ARG C 3 258 ? 110.494 154.533 130.805 1.00 80.57 258 ARG C N 1
ATOM 6597 C CA . ARG C 3 258 ? 109.209 154.439 131.489 1.00 80.57 258 ARG C CA 1
ATOM 6598 C C . ARG C 3 258 ? 108.055 154.261 130.512 1.00 80.57 258 ARG C C 1
ATOM 6599 O O . ARG C 3 258 ? 107.097 153.541 130.813 1.00 80.57 258 ARG C O 1
ATOM 6607 N N . GLN C 3 259 ? 108.139 154.881 129.331 1.00 79.61 259 GLN C N 1
ATOM 6608 C CA . GLN C 3 259 ? 107.043 154.814 128.369 1.00 79.61 259 GLN C CA 1
ATOM 6609 C C . GLN C 3 259 ? 106.918 153.431 127.740 1.00 79.61 259 GLN C C 1
ATOM 6610 O O . GLN C 3 259 ? 105.834 153.061 127.275 1.00 79.61 259 GLN C O 1
ATOM 6616 N N . THR C 3 260 ? 108.004 152.657 127.715 1.00 74.97 260 THR C N 1
ATOM 6617 C CA . THR C 3 260 ? 107.911 151.274 127.262 1.00 74.97 260 THR C CA 1
ATOM 6618 C C . THR C 3 260 ? 107.358 150.371 128.358 1.00 74.97 260 THR C C 1
ATOM 6619 O O . THR C 3 260 ? 106.672 149.385 128.065 1.00 74.97 260 THR C O 1
ATOM 6623 N N . ILE C 3 261 ? 107.640 150.701 129.621 1.00 75.34 261 ILE C N 1
ATOM 6624 C CA . ILE C 3 261 ? 107.133 149.926 130.749 1.00 75.34 261 ILE C CA 1
ATOM 6625 C C . ILE C 3 261 ? 105.625 150.114 130.898 1.00 75.34 261 ILE C C 1
ATOM 6626 O O . ILE C 3 261 ? 104.903 149.163 131.231 1.00 75.34 261 ILE C O 1
ATOM 6631 N N . LEU C 3 262 ? 105.117 151.315 130.593 1.00 76.52 262 LEU C N 1
ATOM 6632 C CA . LEU C 3 262 ? 103.682 151.582 130.686 1.00 76.52 262 LEU C CA 1
ATOM 6633 C C . LEU C 3 262 ? 102.881 150.796 129.655 1.00 76.52 262 LEU C C 1
ATOM 6634 O O . LEU C 3 262 ? 101.686 150.555 129.857 1.00 76.52 262 LEU C O 1
ATOM 6639 N N . PHE C 3 263 ? 103.510 150.400 128.546 1.00 77.18 263 PHE C N 1
ATOM 6640 C CA . PHE C 3 263 ? 102.851 149.497 127.611 1.00 77.18 263 PHE C CA 1
ATOM 6641 C C . PHE C 3 263 ? 102.694 148.107 128.213 1.00 77.18 263 PHE C C 1
ATOM 6642 O O . PHE C 3 263 ? 101.635 147.483 128.080 1.00 77.18 263 PHE C O 1
ATOM 6650 N N . ALA C 3 264 ? 103.741 147.606 128.875 1.00 76.07 264 ALA C N 1
ATOM 6651 C CA . ALA C 3 264 ? 103.703 146.254 129.422 1.00 76.07 264 ALA C CA 1
ATOM 6652 C C . ALA C 3 264 ? 102.812 146.163 130.652 1.00 76.07 264 ALA C C 1
ATOM 6653 O O . ALA C 3 264 ? 102.337 145.073 130.989 1.00 76.07 264 ALA C O 1
ATOM 6655 N N . GLU C 3 265 ? 102.579 147.284 131.337 1.00 78.97 265 GLU C N 1
ATOM 6656 C CA . GLU C 3 265 ? 101.652 147.280 132.462 1.00 78.97 265 GLU C CA 1
ATOM 6657 C C . GLU C 3 265 ? 100.212 147.145 131.987 1.00 78.97 265 GLU C C 1
ATOM 6658 O O . GLU C 3 265 ? 99.407 146.449 132.617 1.00 78.97 265 GLU C O 1
ATOM 6664 N N . ASP C 3 266 ? 99.867 147.809 130.882 1.00 81.66 266 ASP C N 1
ATOM 6665 C CA . ASP C 3 266 ? 98.515 147.704 130.347 1.00 81.66 266 ASP C CA 1
ATOM 6666 C C . ASP C 3 266 ? 98.280 146.359 129.675 1.00 81.66 266 ASP C C 1
ATOM 6667 O O . ASP C 3 266 ? 97.144 145.873 129.642 1.00 81.66 266 ASP C O 1
ATOM 6672 N N . PHE C 3 267 ? 99.334 145.745 129.138 1.00 79.93 267 PHE C N 1
ATOM 6673 C CA . PHE C 3 267 ? 99.191 144.449 128.486 1.00 79.93 267 PHE C CA 1
ATOM 6674 C C . PHE C 3 267 ? 99.068 143.328 129.509 1.00 79.93 267 PHE C C 1
ATOM 6675 O O . PHE C 3 267 ? 98.147 142.510 129.435 1.00 79.93 267 PHE C O 1
ATOM 6683 N N . LEU C 3 268 ? 99.978 143.282 130.480 1.00 77.54 268 LEU C N 1
ATOM 6684 C CA . LEU C 3 268 ? 99.957 142.227 131.485 1.00 77.54 268 LEU C CA 1
ATOM 6685 C C . LEU C 3 268 ? 98.894 142.439 132.554 1.00 77.54 268 LEU C C 1
ATOM 6686 O O . LEU C 3 268 ? 98.508 141.469 133.215 1.00 77.54 268 LEU C O 1
ATOM 6691 N N . GLY C 3 269 ? 98.413 143.666 132.740 1.00 78.82 269 GLY C N 1
ATOM 6692 C CA . GLY C 3 269 ? 97.452 143.950 133.786 1.00 78.82 269 GLY C CA 1
ATOM 6693 C C . GLY C 3 269 ? 98.048 144.115 135.163 1.00 78.82 269 GLY C C 1
ATOM 6694 O O . GLY C 3 269 ? 97.296 144.231 136.138 1.00 78.82 269 GLY C O 1
ATOM 6695 N N . LYS C 3 270 ? 99.373 144.137 135.269 1.00 80.07 270 LYS C N 1
ATOM 6696 C CA . LYS C 3 270 ? 100.092 144.239 136.529 1.00 80.07 270 LYS C CA 1
ATOM 6697 C C . LYS C 3 270 ? 101.024 145.438 136.470 1.00 80.07 270 LYS C C 1
ATOM 6698 O O . LYS C 3 270 ? 101.636 145.704 135.432 1.00 80.07 270 LYS C O 1
ATOM 6704 N N . LYS C 3 271 ? 101.138 146.156 137.581 1.00 77.27 271 LYS C N 1
ATOM 6705 C CA . LYS C 3 271 ? 102.079 147.263 137.638 1.00 77.27 271 LYS C CA 1
ATOM 6706 C C . LYS C 3 271 ? 103.508 146.750 137.779 1.00 77.27 271 LYS C C 1
ATOM 6707 O O . LYS C 3 271 ? 103.753 145.644 138.265 1.00 77.27 271 LYS C O 1
ATOM 6713 N N . PHE C 3 272 ? 104.451 147.561 137.316 1.00 76.50 272 PHE C N 1
ATOM 6714 C CA . PHE C 3 272 ? 105.860 147.291 137.530 1.00 76.50 272 PHE C CA 1
ATOM 6715 C C . PHE C 3 272 ? 106.176 147.546 139.008 1.00 76.50 272 PHE C C 1
ATOM 6716 O O . PHE C 3 272 ? 105.497 148.352 139.649 1.00 76.50 272 PHE C O 1
ATOM 6724 N N . PRO C 3 273 ? 107.157 146.832 139.587 1.00 78.08 273 PRO C N 1
ATOM 6725 C CA . PRO C 3 273 ? 107.419 146.973 141.034 1.00 78.08 273 PRO C CA 1
ATOM 6726 C C . PRO C 3 273 ? 107.852 148.361 141.485 1.00 78.08 273 PRO C C 1
ATOM 6727 O O . PRO C 3 273 ? 107.590 148.728 142.635 1.00 78.08 273 PRO C O 1
ATOM 6731 N N . ASP C 3 274 ? 108.499 149.141 140.624 1.00 84.06 274 ASP C N 1
ATOM 6732 C CA . ASP C 3 274 ? 108.802 150.536 140.910 1.00 84.06 274 ASP C CA 1
ATOM 6733 C C . ASP C 3 274 ? 108.940 151.297 139.604 1.00 84.06 274 ASP C C 1
ATOM 6734 O O . ASP C 3 274 ? 109.892 151.080 138.858 1.00 84.06 274 ASP C O 1
ATOM 6739 N N . SER C 3 275 ? 108.025 152.227 139.353 1.00 86.65 275 SER C N 1
ATOM 6740 C CA . SER C 3 275 ? 108.108 153.062 138.159 1.00 86.65 275 SER C CA 1
ATOM 6741 C C . SER C 3 275 ? 108.021 154.528 138.584 1.00 86.65 275 SER C C 1
ATOM 6742 O O . SER C 3 275 ? 107.291 155.336 138.015 1.00 86.65 275 SER C O 1
ATOM 6745 N N . SER C 3 276 ? 108.793 154.882 139.610 1.00 84.57 276 SER C N 1
ATOM 6746 C CA . SER C 3 276 ? 108.940 156.273 140.017 1.00 84.57 276 SER C CA 1
ATOM 6747 C C . SER C 3 276 ? 110.081 156.975 139.296 1.00 84.57 276 SER C C 1
ATOM 6748 O O . SER C 3 276 ? 110.427 158.103 139.666 1.00 84.57 276 SER C O 1
ATOM 6751 N N . SER C 3 277 ? 110.678 156.334 138.292 1.00 80.60 277 SER C N 1
ATOM 6752 C CA . SER C 3 277 ? 111.805 156.881 137.557 1.00 80.60 277 SER C CA 1
ATOM 6753 C C . SER C 3 277 ? 111.543 156.758 136.063 1.00 80.60 277 SER C C 1
ATOM 6754 O O . SER C 3 277 ? 110.603 156.090 135.628 1.00 80.60 277 SER C O 1
ATOM 6757 N N . ASN C 3 278 ? 112.399 157.408 135.277 1.00 78.90 278 ASN C N 1
ATOM 6758 C CA . ASN C 3 278 ? 112.221 157.477 133.834 1.00 78.90 278 ASN C CA 1
ATOM 6759 C C . ASN C 3 278 ? 113.030 156.440 133.067 1.00 78.90 278 ASN C C 1
ATOM 6760 O O . ASN C 3 278 ? 112.648 156.091 131.947 1.00 78.90 278 ASN C O 1
ATOM 6765 N N . ALA C 3 279 ? 114.132 155.948 133.627 1.00 73.36 279 ALA C N 1
ATOM 6766 C CA . ALA C 3 279 ? 114.957 154.969 132.936 1.00 73.36 279 ALA C CA 1
ATOM 6767 C C . ALA C 3 279 ? 115.419 153.924 133.936 1.00 73.36 279 ALA C C 1
ATOM 6768 O O . ALA C 3 279 ? 115.532 154.192 135.134 1.00 73.36 279 ALA C O 1
ATOM 6770 N N . TYR C 3 280 ? 115.681 152.723 133.426 1.00 72.10 280 TYR C N 1
ATOM 6771 C CA . TYR C 3 280 ? 116.039 151.601 134.278 1.00 72.10 280 TYR C CA 1
ATOM 6772 C C . TYR C 3 280 ? 117.147 150.787 133.637 1.00 72.10 280 TYR C C 1
ATOM 6773 O O . TYR C 3 280 ? 117.224 150.688 132.412 1.00 72.10 280 TYR C O 1
ATOM 6782 N N . ILE C 3 281 ? 118.001 150.219 134.472 1.00 68.18 281 ILE C N 1
ATOM 6783 C CA . ILE C 3 281 ? 118.979 149.229 134.046 1.00 68.18 281 ILE C CA 1
ATOM 6784 C C . ILE C 3 281 ? 118.666 147.926 134.764 1.00 68.18 281 ILE C C 1
ATOM 6785 O O . ILE C 3 281 ? 118.629 147.863 135.998 1.00 68.18 281 ILE C O 1
ATOM 6790 N N . LEU C 3 282 ? 118.422 146.874 133.985 1.00 65.08 282 LEU C N 1
ATOM 6791 C CA . LEU C 3 282 ? 118.017 145.573 134.516 1.00 65.08 282 LEU C CA 1
ATOM 6792 C C . LEU C 3 282 ? 119.172 144.599 134.303 1.00 65.08 282 LEU C C 1
ATOM 6793 O O . LEU C 3 282 ? 119.416 144.146 133.182 1.00 65.08 282 LEU C O 1
ATOM 6798 N N . LEU C 3 283 ? 119.880 144.278 135.383 1.00 66.23 283 LEU C N 1
ATOM 6799 C CA . LEU C 3 283 ? 121.038 143.401 135.291 1.00 66.23 283 LEU C CA 1
ATOM 6800 C C . LEU C 3 283 ? 120.677 141.962 135.639 1.00 66.23 283 LEU C C 1
ATOM 6801 O O . LEU C 3 283 ? 119.570 141.666 136.091 1.00 66.23 283 LEU C O 1
ATOM 6806 N N . THR C 3 284 ? 121.631 141.062 135.402 1.00 67.89 284 THR C N 1
ATOM 6807 C CA . THR C 3 284 ? 121.516 139.657 135.769 1.00 67.89 284 THR C CA 1
ATOM 6808 C C . THR C 3 284 ? 122.905 139.089 136.000 1.00 67.89 284 THR C C 1
ATOM 6809 O O . THR C 3 284 ? 123.777 139.181 135.137 1.00 67.89 284 THR C O 1
ATOM 6813 N N . PHE C 3 285 ? 123.103 138.491 137.171 1.00 70.90 285 PHE C N 1
ATOM 6814 C CA . PHE C 3 285 ? 124.350 137.815 137.484 1.00 70.90 285 PHE C CA 1
ATOM 6815 C C . PHE C 3 285 ? 124.062 136.338 137.692 1.00 70.90 285 PHE C C 1
ATOM 6816 O O . PHE C 3 285 ? 123.000 135.959 138.187 1.00 70.90 285 PHE C O 1
ATOM 6824 N N . ASP C 3 286 ? 125.020 135.503 137.300 1.00 77.31 286 ASP C N 1
ATOM 6825 C CA . ASP C 3 286 ? 124.891 134.068 137.495 1.00 77.31 286 ASP C CA 1
ATOM 6826 C C . ASP C 3 286 ? 126.141 133.546 138.185 1.00 77.31 286 ASP C C 1
ATOM 6827 O O . ASP C 3 286 ? 127.180 134.211 138.220 1.00 77.31 286 ASP C O 1
ATOM 6832 N N . GLY C 3 287 ? 126.026 132.346 138.734 1.00 81.80 287 GLY C N 1
ATOM 6833 C CA . GLY C 3 287 ? 127.128 131.745 139.461 1.00 81.80 287 GLY C CA 1
ATOM 6834 C C . GLY C 3 287 ? 126.713 130.396 139.999 1.00 81.80 287 GLY C C 1
ATOM 6835 O O . GLY C 3 287 ? 125.609 129.907 139.739 1.00 81.80 287 GLY C O 1
ATOM 6836 N N . ASN C 3 288 ? 127.622 129.799 140.767 1.00 86.07 288 ASN C N 1
ATOM 6837 C CA . ASN C 3 288 ? 127.412 128.448 141.266 1.00 86.07 288 ASN C CA 1
ATOM 6838 C C . ASN C 3 288 ? 127.079 128.400 142.751 1.00 86.07 288 ASN C C 1
ATOM 6839 O O . ASN C 3 288 ? 126.367 127.485 143.177 1.00 86.07 288 ASN C O 1
ATOM 6844 N N . THR C 3 289 ? 127.568 129.350 143.544 1.00 89.52 289 THR C N 1
ATOM 6845 C CA . THR C 3 289 ? 127.223 129.431 144.954 1.00 89.52 289 THR C CA 1
ATOM 6846 C C . THR C 3 289 ? 126.539 130.763 145.215 1.00 89.52 289 THR C C 1
ATOM 6847 O O . THR C 3 289 ? 126.614 131.683 144.397 1.00 89.52 289 THR C O 1
ATOM 6851 N N . LYS C 3 290 ? 125.868 130.856 146.365 1.00 88.73 290 LYS C N 1
ATOM 6852 C CA . LYS C 3 290 ? 125.192 132.099 146.724 1.00 88.73 290 LYS C CA 1
ATOM 6853 C C . LYS C 3 290 ? 126.187 133.194 147.078 1.00 88.73 290 LYS C C 1
ATOM 6854 O O . LYS C 3 290 ? 125.910 134.377 146.858 1.00 88.73 290 LYS C O 1
ATOM 6860 N N . GLU C 3 291 ? 127.353 132.820 147.606 1.00 91.23 291 GLU C N 1
ATOM 6861 C CA . GLU C 3 291 ? 128.336 133.814 148.021 1.00 91.23 291 GLU C CA 1
ATOM 6862 C C . GLU C 3 291 ? 129.124 134.356 146.835 1.00 91.23 291 GLU C C 1
ATOM 6863 O O . GLU C 3 291 ? 129.653 135.471 146.903 1.00 91.23 291 GLU C O 1
ATOM 6869 N N . GLN C 3 292 ? 129.219 133.585 145.750 1.00 90.58 292 GLN C N 1
ATOM 6870 C CA . GLN C 3 292 ? 129.884 134.070 144.545 1.00 90.58 292 GLN C CA 1
ATOM 6871 C C . GLN C 3 292 ? 129.026 135.098 143.817 1.00 90.58 292 GLN C C 1
ATOM 6872 O O . GLN C 3 292 ? 129.541 136.116 143.340 1.00 90.58 292 GLN C O 1
ATOM 6878 N N . VAL C 3 293 ? 127.715 134.852 143.736 1.00 86.54 293 VAL C N 1
ATOM 6879 C CA . VAL C 3 293 ? 126.802 135.829 143.154 1.00 86.54 293 VAL C CA 1
ATOM 6880 C C . VAL C 3 293 ? 126.681 137.049 144.060 1.00 86.54 293 VAL C C 1
ATOM 6881 O O . VAL C 3 293 ? 126.531 138.178 143.575 1.00 86.54 293 VAL C O 1
ATOM 6885 N N . GLU C 3 294 ? 126.780 136.853 145.380 1.00 89.12 294 GLU C N 1
ATOM 6886 C CA . GLU C 3 294 ? 126.667 137.973 146.310 1.00 89.12 294 GLU C CA 1
ATOM 6887 C C . GLU C 3 294 ? 127.876 138.897 146.237 1.00 89.12 294 GLU C C 1
ATOM 6888 O O . GLU C 3 294 ? 127.734 140.111 146.418 1.00 89.12 294 GLU C O 1
ATOM 6894 N N . ALA C 3 295 ? 129.062 138.353 145.963 1.00 87.38 295 ALA C N 1
ATOM 6895 C CA . ALA C 3 295 ? 130.225 139.207 145.755 1.00 87.38 295 ALA C CA 1
ATOM 6896 C C . ALA C 3 295 ? 130.155 139.926 144.415 1.00 87.38 295 ALA C C 1
ATOM 6897 O O . ALA C 3 295 ? 130.735 141.007 144.261 1.00 87.38 295 ALA C O 1
ATOM 6899 N N . GLU C 3 296 ? 129.449 139.349 143.442 1.00 84.86 296 GLU C N 1
ATOM 6900 C CA . GLU C 3 296 ? 129.330 139.973 142.130 1.00 84.86 296 GLU C CA 1
ATOM 6901 C C . GLU C 3 296 ? 128.358 141.144 142.154 1.00 84.86 296 GLU C C 1
ATOM 6902 O O . GLU C 3 296 ? 128.649 142.210 141.600 1.00 84.86 296 GLU C O 1
ATOM 6908 N N . TYR C 3 297 ? 127.193 140.970 142.784 1.00 82.66 297 TYR C N 1
ATOM 6909 C CA . TYR C 3 297 ? 126.171 142.002 142.665 1.00 82.66 297 TYR C CA 1
ATOM 6910 C C . TYR C 3 297 ? 126.396 143.136 143.655 1.00 82.66 297 TYR C C 1
ATOM 6911 O O . TYR C 3 297 ? 126.007 144.275 143.381 1.00 82.66 297 TYR C O 1
ATOM 6920 N N . GLU C 3 298 ? 127.025 142.856 144.799 1.00 85.16 298 GLU C N 1
ATOM 6921 C CA . GLU C 3 298 ? 127.325 143.924 145.747 1.00 85.16 298 GLU C CA 1
ATOM 6922 C C . GLU C 3 298 ? 128.462 144.809 145.252 1.00 85.16 298 GLU C C 1
ATOM 6923 O O . GLU C 3 298 ? 128.591 145.954 145.697 1.00 85.16 298 GLU C O 1
ATOM 6929 N N . THR C 3 299 ? 129.295 144.294 144.346 1.00 81.55 299 THR C N 1
ATOM 6930 C CA . THR C 3 299 ? 130.313 145.118 143.705 1.00 81.55 299 THR C CA 1
ATOM 6931 C C . THR C 3 299 ? 129.672 146.163 142.799 1.00 81.55 299 THR C C 1
ATOM 6932 O O . THR C 3 299 ? 130.035 147.345 142.835 1.00 81.55 299 THR C O 1
ATOM 6936 N N . VAL C 3 300 ? 128.687 145.746 142.004 1.00 80.17 300 VAL C N 1
ATOM 6937 C CA . VAL C 3 300 ? 128.056 146.646 141.046 1.00 80.17 300 VAL C CA 1
ATOM 6938 C C . VAL C 3 300 ? 127.068 147.575 141.745 1.00 80.17 300 VAL C C 1
ATOM 6939 O O . VAL C 3 300 ? 126.938 148.751 141.383 1.00 80.17 300 VAL C O 1
ATOM 6943 N N . ALA C 3 301 ? 126.377 147.072 142.774 1.00 79.97 301 ALA C N 1
ATOM 6944 C CA . ALA C 3 301 ? 125.408 147.892 143.498 1.00 79.97 301 ALA C CA 1
ATOM 6945 C C . ALA C 3 301 ? 126.082 148.997 144.299 1.00 79.97 301 ALA C C 1
ATOM 6946 O O . ALA C 3 301 ? 125.521 150.089 144.435 1.00 79.97 301 ALA C O 1
ATOM 6948 N N . ASN C 3 302 ? 127.275 148.736 144.836 1.00 82.41 302 ASN C N 1
ATOM 6949 C CA . ASN C 3 302 ? 128.056 149.806 145.446 1.00 82.41 302 ASN C CA 1
ATOM 6950 C C . ASN C 3 302 ? 128.577 150.768 144.388 1.00 82.41 302 ASN C C 1
ATOM 6951 O O . ASN C 3 302 ? 128.732 151.966 144.651 1.00 82.41 302 ASN C O 1
ATOM 6956 N N . LEU C 3 303 ? 128.852 150.258 143.187 1.00 81.05 303 LEU C N 1
ATOM 6957 C CA . LEU C 3 303 ? 129.332 151.108 142.105 1.00 81.05 303 LEU C CA 1
ATOM 6958 C C . LEU C 3 303 ? 128.218 151.975 141.535 1.00 81.05 303 LEU C C 1
ATOM 6959 O O . LEU C 3 303 ? 128.464 153.129 141.167 1.00 81.05 303 LEU C O 1
ATOM 6964 N N . CYS C 3 304 ? 126.996 151.445 141.452 1.00 82.45 304 CYS C N 1
ATOM 6965 C CA . CYS C 3 304 ? 125.888 152.217 140.901 1.00 82.45 304 CYS C CA 1
ATOM 6966 C C . CYS C 3 304 ? 125.441 153.317 141.856 1.00 82.45 304 CYS C C 1
ATOM 6967 O O . CYS C 3 304 ? 125.185 154.445 141.422 1.00 82.45 304 CYS C O 1
ATOM 6970 N N . LEU C 3 305 ? 125.368 153.011 143.156 1.00 82.68 305 LEU C N 1
ATOM 6971 C CA . LEU C 3 305 ? 124.932 153.993 144.145 1.00 82.68 305 LEU C CA 1
ATOM 6972 C C . LEU C 3 305 ? 125.937 155.128 144.306 1.00 82.68 305 LEU C C 1
ATOM 6973 O O . LEU C 3 305 ? 125.559 156.236 144.701 1.00 82.68 305 LEU C O 1
ATOM 6978 N N . ALA C 3 306 ? 127.210 154.874 144.010 1.00 84.90 306 ALA C N 1
ATOM 6979 C CA . ALA C 3 306 ? 128.228 155.913 144.061 1.00 84.90 306 ALA C CA 1
ATOM 6980 C C . ALA C 3 306 ? 128.308 156.735 142.782 1.00 84.90 306 ALA C C 1
ATOM 6981 O O . ALA C 3 306 ? 129.091 157.689 142.731 1.00 84.90 306 ALA C O 1
ATOM 6983 N N . GLU C 3 307 ? 127.529 156.398 141.756 1.00 86.63 307 GLU C N 1
ATOM 6984 C CA . GLU C 3 307 ? 127.587 157.075 140.466 1.00 86.63 307 GLU C CA 1
ATOM 6985 C C . GLU C 3 307 ? 126.220 157.604 140.047 1.00 86.63 307 GLU C C 1
ATOM 6986 O O . GLU C 3 307 ? 125.886 157.642 138.861 1.00 86.63 307 GLU C O 1
ATOM 6992 N N . GLY C 3 308 ? 125.407 158.015 141.016 1.00 86.61 308 GLY C N 1
ATOM 6993 C CA . GLY C 3 308 ? 124.194 158.746 140.712 1.00 86.61 308 GLY C CA 1
ATOM 6994 C C . GLY C 3 308 ? 122.942 157.922 140.518 1.00 86.61 308 GLY C C 1
ATOM 6995 O O . GLY C 3 308 ? 121.990 158.415 139.903 1.00 86.61 308 GLY C O 1
ATOM 6996 N N . ALA C 3 309 ? 122.902 156.687 141.010 1.00 82.21 309 ALA C N 1
ATOM 6997 C CA . ALA C 3 309 ? 121.664 155.923 140.951 1.00 82.21 309 ALA C CA 1
ATOM 6998 C C . ALA C 3 309 ? 120.751 156.314 142.103 1.00 82.21 309 ALA C C 1
ATOM 6999 O O . ALA C 3 309 ? 121.210 156.610 143.210 1.00 82.21 309 ALA C O 1
ATOM 7001 N N . LYS C 3 310 ? 119.445 156.316 141.836 1.00 81.03 310 LYS C N 1
ATOM 7002 C CA . LYS C 3 310 ? 118.484 156.675 142.872 1.00 81.03 310 LYS C CA 1
ATOM 7003 C C . LYS C 3 310 ? 118.336 155.567 143.905 1.00 81.03 310 LYS C C 1
ATOM 7004 O O . LYS C 3 310 ? 118.164 155.853 145.096 1.00 81.03 310 LYS C O 1
ATOM 7010 N N . ASP C 3 311 ? 118.423 154.311 143.476 1.00 78.20 311 ASP C N 1
ATOM 7011 C CA . ASP C 3 311 ? 118.320 153.153 144.353 1.00 78.20 311 ASP C CA 1
ATOM 7012 C C . ASP C 3 311 ? 118.904 151.958 143.613 1.00 78.20 311 ASP C C 1
ATOM 7013 O O . ASP C 3 311 ? 119.250 152.045 142.433 1.00 78.20 311 ASP C O 1
ATOM 7018 N N . VAL C 3 312 ? 119.041 150.848 144.334 1.00 73.37 312 VAL C N 1
ATOM 7019 C CA . VAL C 3 312 ? 119.353 149.548 143.749 1.00 73.37 312 VAL C CA 1
ATOM 7020 C C . VAL C 3 312 ? 118.406 148.536 144.375 1.00 73.37 312 VAL C C 1
ATOM 7021 O O . VAL C 3 312 ? 118.391 148.374 145.601 1.00 73.37 312 VAL C O 1
ATOM 7025 N N . TYR C 3 313 ? 117.619 147.862 143.545 1.00 72.07 313 TYR C N 1
ATOM 7026 C CA . TYR C 3 313 ? 116.619 146.915 144.014 1.00 72.07 313 TYR C CA 1
ATOM 7027 C C . TYR C 3 313 ? 117.088 145.491 143.755 1.00 72.07 313 TYR C C 1
ATOM 7028 O O . TYR C 3 313 ? 117.511 145.163 142.643 1.00 72.07 313 TYR C O 1
ATOM 7037 N N . ILE C 3 314 ? 117.011 144.650 144.787 1.00 73.39 314 ILE C N 1
ATOM 7038 C CA . ILE C 3 314 ? 117.456 143.270 144.662 1.00 73.39 314 ILE C CA 1
ATOM 7039 C C . ILE C 3 314 ? 116.303 142.397 144.190 1.00 73.39 314 ILE C C 1
ATOM 7040 O O . ILE C 3 314 ? 115.230 142.357 144.807 1.00 73.39 314 ILE C O 1
ATOM 7045 N N . VAL C 3 315 ? 116.523 141.690 143.085 1.00 72.50 315 VAL C N 1
ATOM 7046 C CA . VAL C 3 315 ? 115.533 140.782 142.520 1.00 72.50 315 VAL C CA 1
ATOM 7047 C C . VAL C 3 315 ? 116.071 139.364 142.654 1.00 72.50 315 VAL C C 1
ATOM 7048 O O . VAL C 3 315 ? 116.832 138.895 141.801 1.00 72.50 315 VAL C O 1
ATOM 7052 N N . ASP C 3 316 ? 115.681 138.669 143.723 1.00 77.31 316 ASP C N 1
ATOM 7053 C CA . ASP C 3 316 ? 116.377 137.448 144.109 1.00 77.31 316 ASP C CA 1
ATOM 7054 C C . ASP C 3 316 ? 115.509 136.196 144.070 1.00 77.31 316 ASP C C 1
ATOM 7055 O O . ASP C 3 316 ? 116.046 135.106 143.846 1.00 77.31 316 ASP C O 1
ATOM 7060 N N . THR C 3 317 ? 114.202 136.306 144.283 1.00 75.73 317 THR C N 1
ATOM 7061 C CA . THR C 3 317 ? 113.336 135.139 144.340 1.00 75.73 317 THR C CA 1
ATOM 7062 C C . THR C 3 317 ? 112.710 134.882 142.976 1.00 75.73 317 THR C C 1
ATOM 7063 O O . THR C 3 317 ? 112.833 135.688 142.051 1.00 75.73 317 THR C O 1
ATOM 7067 N N . VAL C 3 318 ? 112.033 133.736 142.869 1.00 76.74 318 VAL C N 1
ATOM 7068 C CA . VAL C 3 318 ? 111.400 133.339 141.614 1.00 76.74 318 VAL C CA 1
ATOM 7069 C C . VAL C 3 318 ? 110.208 134.236 141.305 1.00 76.74 318 VAL C C 1
ATOM 7070 O O . VAL C 3 318 ? 110.010 134.649 140.155 1.00 76.74 318 VAL C O 1
ATOM 7074 N N . GLU C 3 319 ? 109.422 134.584 142.328 1.00 79.06 319 GLU C N 1
ATOM 7075 C CA . GLU C 3 319 ? 108.263 135.447 142.122 1.00 79.06 319 GLU C CA 1
ATOM 7076 C C . GLU C 3 319 ? 108.683 136.877 141.809 1.00 79.06 319 GLU C C 1
ATOM 7077 O O . GLU C 3 319 ? 107.997 137.580 141.059 1.00 79.06 319 GLU C O 1
ATOM 7083 N N . ARG C 3 320 ? 109.809 137.317 142.352 1.00 74.51 320 ARG C N 1
ATOM 7084 C CA . ARG C 3 320 ? 110.292 138.680 142.057 1.00 74.51 320 ARG C CA 1
ATOM 7085 C C . ARG C 3 320 ? 110.879 138.698 140.665 1.00 74.51 320 ARG C C 1
ATOM 7086 O O . ARG C 3 320 ? 110.701 139.667 140.033 1.00 74.51 320 ARG C O 1
ATOM 7094 N N . LYS C 3 321 ? 111.576 137.660 140.239 1.00 75.91 321 LYS C N 1
ATOM 7095 C CA . LYS C 3 321 ? 112.108 137.623 138.880 1.00 75.91 321 LYS C CA 1
ATOM 7096 C C . LYS C 3 321 ? 110.986 137.559 137.855 1.00 75.91 321 LYS C C 1
ATOM 7097 O O . LYS C 3 321 ? 111.082 138.163 136.783 1.00 75.91 321 LYS C O 1
ATOM 7103 N N . ASP C 3 322 ? 109.903 136.851 138.176 1.00 79.78 322 ASP C N 1
ATOM 7104 C CA . ASP C 3 322 ? 108.784 136.759 137.248 1.00 79.78 322 ASP C CA 1
ATOM 7105 C C . ASP C 3 322 ? 107.924 138.017 137.269 1.00 79.78 322 ASP C C 1
ATOM 7106 O O . ASP C 3 322 ? 107.064 138.189 136.401 1.00 79.78 322 ASP C O 1
ATOM 7111 N N . SER C 3 323 ? 108.118 138.892 138.258 1.00 76.13 323 SER C N 1
ATOM 7112 C CA . SER C 3 323 ? 107.408 140.166 138.253 1.00 76.13 323 SER C CA 1
ATOM 7113 C C . SER C 3 323 ? 108.127 141.206 137.405 1.00 76.13 323 SER C C 1
ATOM 7114 O O . SER C 3 323 ? 107.500 142.161 136.932 1.00 76.13 323 SER C O 1
ATOM 7117 N N . VAL C 3 324 ? 109.430 141.046 137.207 1.00 71.90 324 VAL C N 1
ATOM 7118 C CA . VAL C 3 324 ? 110.236 142.007 136.463 1.00 71.90 324 VAL C CA 1
ATOM 7119 C C . VAL C 3 324 ? 110.531 141.515 135.051 1.00 71.90 324 VAL C C 1
ATOM 7120 O O . VAL C 3 324 ? 110.473 142.285 134.092 1.00 71.90 324 VAL C O 1
ATOM 7124 N N . TRP C 3 325 ? 110.819 140.219 134.895 1.00 69.98 325 TRP C N 1
ATOM 7125 C CA . TRP C 3 325 ? 111.231 139.720 133.586 1.00 69.98 325 TRP C CA 1
ATOM 7126 C C . TRP C 3 325 ? 110.044 139.376 132.698 1.00 69.98 325 TRP C C 1
ATOM 7127 O O . TRP C 3 325 ? 110.206 139.240 131.481 1.00 69.98 325 TRP C O 1
ATOM 7138 N N . SER C 3 326 ? 108.850 139.222 133.273 1.00 72.74 326 SER C N 1
ATOM 7139 C CA . SER C 3 326 ? 107.673 139.081 132.424 1.00 72.74 326 SER C CA 1
ATOM 7140 C C . SER C 3 326 ? 107.251 140.421 131.850 1.00 72.74 326 SER C C 1
ATOM 7141 O O . SER C 3 326 ? 106.585 140.465 130.809 1.00 72.74 326 SER C O 1
ATOM 7144 N N . ALA C 3 327 ? 107.635 141.522 132.502 1.00 71.74 327 ALA C N 1
ATOM 7145 C CA . ALA C 3 327 ? 107.445 142.833 131.897 1.00 71.74 327 ALA C CA 1
ATOM 7146 C C . ALA C 3 327 ? 108.390 143.042 130.726 1.00 71.74 327 ALA C C 1
ATOM 7147 O O . ALA C 3 327 ? 107.958 143.496 129.663 1.00 71.74 327 ALA C O 1
ATOM 7149 N N . ARG C 3 328 ? 109.671 142.689 130.898 1.00 71.84 328 ARG C N 1
ATOM 7150 C CA . ARG C 3 328 ? 110.653 142.805 129.823 1.00 71.84 328 ARG C CA 1
ATOM 7151 C C . ARG C 3 328 ? 110.362 141.820 128.699 1.00 71.84 328 ARG C C 1
ATOM 7152 O O . ARG C 3 328 ? 110.493 142.171 127.519 1.00 71.84 328 ARG C O 1
ATOM 7160 N N . GLY C 3 329 ? 109.937 140.606 129.036 1.00 73.34 329 GLY C N 1
ATOM 7161 C CA . GLY C 3 329 ? 109.570 139.631 128.029 1.00 73.34 329 GLY C CA 1
ATOM 7162 C C . GLY C 3 329 ? 108.325 139.963 127.239 1.00 73.34 329 GLY C C 1
ATOM 7163 O O . GLY C 3 329 ? 108.102 139.370 126.179 1.00 73.34 329 GLY C O 1
ATOM 7164 N N . ALA C 3 330 ? 107.505 140.890 127.730 1.00 74.02 330 ALA C N 1
ATOM 7165 C CA . ALA C 3 330 ? 106.308 141.305 127.017 1.00 74.02 330 ALA C CA 1
ATOM 7166 C C . ALA C 3 330 ? 106.398 142.714 126.446 1.00 74.02 330 ALA C C 1
ATOM 7167 O O . ALA C 3 330 ? 105.351 143.320 126.204 1.00 74.02 330 ALA C O 1
ATOM 7169 N N . PHE C 3 331 ? 107.603 143.257 126.242 1.00 72.26 331 PHE C N 1
ATOM 7170 C CA . PHE C 3 331 ? 107.727 144.549 125.568 1.00 72.26 331 PHE C CA 1
ATOM 7171 C C . PHE C 3 331 ? 107.275 144.489 124.116 1.00 72.26 331 PHE C C 1
ATOM 7172 O O . PHE C 3 331 ? 106.633 145.426 123.632 1.00 72.26 331 PHE C O 1
ATOM 7180 N N . LEU C 3 332 ? 107.605 143.409 123.406 1.00 74.69 332 LEU C N 1
ATOM 7181 C CA . LEU C 3 332 ? 107.259 143.311 121.993 1.00 74.69 332 LEU C CA 1
ATOM 7182 C C . LEU C 3 332 ? 105.760 143.120 121.793 1.00 74.69 332 LEU C C 1
ATOM 7183 O O . LEU C 3 332 ? 105.178 143.685 120.861 1.00 74.69 332 LEU C O 1
ATOM 7188 N N . GLU C 3 333 ? 105.118 142.344 122.668 1.00 79.54 333 GLU C N 1
ATOM 7189 C CA . GLU C 3 333 ? 103.688 142.103 122.522 1.00 79.54 333 GLU C CA 1
ATOM 7190 C C . GLU C 3 333 ? 102.860 143.293 122.983 1.00 79.54 333 GLU C C 1
ATOM 7191 O O . GLU C 3 333 ? 101.748 143.499 122.485 1.00 79.54 333 GLU C O 1
ATOM 7197 N N . ALA C 3 334 ? 103.373 144.076 123.932 1.00 77.27 334 ALA C N 1
ATOM 7198 C CA . ALA C 3 334 ? 102.642 145.248 124.393 1.00 77.27 334 ALA C CA 1
ATOM 7199 C C . ALA C 3 334 ? 102.670 146.369 123.367 1.00 77.27 334 ALA C C 1
ATOM 7200 O O . ALA C 3 334 ? 101.716 147.150 123.279 1.00 77.27 334 ALA C O 1
ATOM 7202 N N . ILE C 3 335 ? 103.756 146.473 122.600 1.00 76.74 335 ILE C N 1
ATOM 7203 C CA . ILE C 3 335 ? 103.827 147.467 121.536 1.00 76.74 335 ILE C CA 1
ATOM 7204 C C . ILE C 3 335 ? 102.885 147.087 120.399 1.00 76.74 335 ILE C C 1
ATOM 7205 O O . ILE C 3 335 ? 102.188 147.943 119.839 1.00 76.74 335 ILE C O 1
ATOM 7210 N N . LYS C 3 336 ? 102.806 145.790 120.080 1.00 79.24 336 LYS C N 1
ATOM 7211 C CA . LYS C 3 336 ? 101.910 145.322 119.026 1.00 79.24 336 LYS C CA 1
ATOM 7212 C C . LYS C 3 336 ? 100.444 145.449 119.418 1.00 79.24 336 LYS C C 1
ATOM 7213 O O . LYS C 3 336 ? 99.590 145.659 118.550 1.00 79.24 336 LYS C O 1
ATOM 7219 N N . ALA C 3 337 ? 100.131 145.324 120.709 1.00 78.88 337 ALA C N 1
ATOM 7220 C CA . ALA C 3 337 ? 98.741 145.411 121.139 1.00 78.88 337 ALA C CA 1
ATOM 7221 C C . ALA C 3 337 ? 98.250 146.852 121.179 1.00 78.88 337 ALA C C 1
ATOM 7222 O O . ALA C 3 337 ? 97.037 147.091 121.191 1.00 78.88 337 ALA C O 1
ATOM 7224 N N . SER C 3 338 ? 99.165 147.820 121.198 1.00 81.28 338 SER C N 1
ATOM 7225 C CA . SER C 3 338 ? 98.789 149.222 121.307 1.00 81.28 338 SER C CA 1
ATOM 7226 C C . SER C 3 338 ? 98.685 149.929 119.963 1.00 81.28 338 SER C C 1
ATOM 7227 O O . SER C 3 338 ? 98.301 151.102 119.932 1.00 81.28 338 SER C O 1
ATOM 7230 N N . THR C 3 339 ? 99.013 149.261 118.858 1.00 85.34 339 THR C N 1
ATOM 7231 C CA . THR C 3 339 ? 99.021 149.910 117.556 1.00 85.34 339 THR C CA 1
ATOM 7232 C C . THR C 3 339 ? 98.215 149.091 116.560 1.00 85.34 339 THR C C 1
ATOM 7233 O O . THR C 3 339 ? 97.883 147.929 116.809 1.00 85.34 339 THR C O 1
ATOM 7237 N N . THR C 3 340 ? 97.897 149.721 115.428 1.00 88.21 340 THR C N 1
ATOM 7238 C CA . THR C 3 340 ? 97.295 148.991 114.318 1.00 88.21 340 THR C CA 1
ATOM 7239 C C . THR C 3 340 ? 98.307 148.066 113.656 1.00 88.21 340 THR C C 1
ATOM 7240 O O . THR C 3 340 ? 98.056 146.863 113.525 1.00 88.21 340 THR C O 1
ATOM 7244 N N . GLU C 3 341 ? 99.449 148.607 113.245 1.00 89.55 341 GLU C N 1
ATOM 7245 C CA . GLU C 3 341 ? 100.557 147.825 112.714 1.00 89.55 341 GLU C CA 1
ATOM 7246 C C . GLU C 3 341 ? 101.833 148.608 112.984 1.00 89.55 341 GLU C C 1
ATOM 7247 O O . GLU C 3 341 ? 101.794 149.794 113.324 1.00 89.55 341 GLU C O 1
ATOM 7253 N N . MET C 3 342 ? 102.968 147.931 112.839 1.00 88.13 342 MET C N 1
ATOM 7254 C CA . MET C 3 342 ? 104.247 148.567 113.104 1.00 88.13 342 MET C CA 1
ATOM 7255 C C . MET C 3 342 ? 105.292 148.035 112.136 1.00 88.13 342 MET C C 1
ATOM 7256 O O . MET C 3 342 ? 105.072 147.048 111.430 1.00 88.13 342 MET C O 1
ATOM 7261 N N . ASP C 3 343 ? 106.436 148.712 112.115 1.00 83.50 343 ASP C N 1
ATOM 7262 C CA . ASP C 3 343 ? 107.627 148.231 111.433 1.00 83.50 343 ASP C CA 1
ATOM 7263 C C . ASP C 3 343 ? 108.825 148.557 112.313 1.00 83.50 343 ASP C C 1
ATOM 7264 O O . ASP C 3 343 ? 108.836 149.559 113.030 1.00 83.50 343 ASP C O 1
ATOM 7269 N N . GLU C 3 344 ? 109.838 147.698 112.256 1.00 78.54 344 GLU C N 1
ATOM 7270 C CA . GLU C 3 344 ? 110.858 147.677 113.291 1.00 78.54 344 GLU C CA 1
ATOM 7271 C C . GLU C 3 344 ? 112.242 147.948 112.725 1.00 78.54 344 GLU C C 1
ATOM 7272 O O . GLU C 3 344 ? 112.452 148.015 111.512 1.00 78.54 344 GLU C O 1
ATOM 7278 N N . CYS C 3 345 ? 113.190 148.078 113.650 1.00 72.57 345 CYS C N 1
ATOM 7279 C CA . CYS C 3 345 ? 114.567 148.439 113.364 1.00 72.57 345 CYS C CA 1
ATOM 7280 C C . CYS C 3 345 ? 115.439 147.905 114.490 1.00 72.57 345 CYS C C 1
ATOM 7281 O O . CYS C 3 345 ? 115.118 148.072 115.670 1.00 72.57 345 CYS C O 1
ATOM 7284 N N . ASP C 3 346 ? 116.543 147.255 114.123 1.00 68.46 346 ASP C N 1
ATOM 7285 C CA . ASP C 3 346 ? 117.436 146.632 115.096 1.00 68.46 346 ASP C CA 1
ATOM 7286 C C . ASP C 3 346 ? 118.882 147.062 114.828 1.00 68.46 346 ASP C C 1
ATOM 7287 O O . ASP C 3 346 ? 119.798 146.250 114.721 1.00 68.46 346 ASP C O 1
ATOM 7292 N N . VAL C 3 347 ? 119.079 148.380 114.700 1.00 64.00 347 VAL C N 1
ATOM 7293 C CA . VAL C 3 347 ? 120.418 148.936 114.538 1.00 64.00 347 VAL C CA 1
ATOM 7294 C C . VAL C 3 347 ? 121.278 148.659 115.761 1.00 64.00 347 VAL C C 1
ATOM 7295 O O . VAL C 3 347 ? 120.822 148.739 116.908 1.00 64.00 347 VAL C O 1
ATOM 7299 N N . VAL C 3 348 ? 122.527 148.309 115.510 1.00 63.18 348 VAL C N 1
ATOM 7300 C CA . VAL C 3 348 ? 123.552 148.250 116.539 1.00 63.18 348 VAL C CA 1
ATOM 7301 C C . VAL C 3 348 ? 124.446 149.471 116.368 1.00 63.18 348 VAL C C 1
ATOM 7302 O O . VAL C 3 348 ? 124.753 149.882 115.242 1.00 63.18 348 VAL C O 1
ATOM 7306 N N . VAL C 3 349 ? 124.785 150.110 117.481 1.00 63.84 349 VAL C N 1
ATOM 7307 C CA . VAL C 3 349 ? 125.649 151.285 117.478 1.00 63.84 349 VAL C CA 1
ATOM 7308 C C . VAL C 3 349 ? 126.828 150.960 118.387 1.00 63.84 349 VAL C C 1
ATOM 7309 O O . VAL C 3 349 ? 126.798 149.920 119.061 1.00 63.84 349 VAL C O 1
ATOM 7313 N N . PRO C 3 350 ? 127.898 151.761 118.404 1.00 66.30 350 PRO C N 1
ATOM 7314 C CA . PRO C 3 350 ? 128.868 151.648 119.499 1.00 66.30 350 PRO C CA 1
ATOM 7315 C C . PRO C 3 350 ? 128.213 151.932 120.843 1.00 66.30 350 PRO C C 1
ATOM 7316 O O . PRO C 3 350 ? 127.249 152.696 120.936 1.00 66.30 350 PRO C O 1
ATOM 7320 N N . ARG C 3 351 ? 128.658 151.211 121.837 1.00 71.24 351 ARG C N 1
ATOM 7321 C CA . ARG C 3 351 ? 128.061 151.240 123.174 1.00 71.24 351 ARG C CA 1
ATOM 7322 C C . ARG C 3 351 ? 128.059 152.636 123.782 1.00 71.24 351 ARG C C 1
ATOM 7323 O O . ARG C 3 351 ? 127.186 152.877 124.540 1.00 71.24 351 ARG C O 1
ATOM 7331 N N . ASN C 3 352 ? 129.022 153.499 123.517 1.00 70.50 352 ASN C N 1
ATOM 7332 C CA . ASN C 3 352 ? 129.005 154.854 124.052 1.00 70.50 352 ASN C CA 1
ATOM 7333 C C . ASN C 3 352 ? 128.045 155.763 123.296 1.00 70.50 352 ASN C C 1
ATOM 7334 O O . ASN C 3 352 ? 127.849 156.911 123.705 1.00 70.50 352 ASN C O 1
ATOM 7339 N N . ARG C 3 353 ? 127.444 155.279 122.208 1.00 70.14 353 ARG C N 1
ATOM 7340 C CA . ARG C 3 353 ? 126.491 156.070 121.441 1.00 70.14 353 ARG C CA 1
ATOM 7341 C C . ARG C 3 353 ? 125.055 155.594 121.611 1.00 70.14 353 ARG C C 1
ATOM 7342 O O . ARG C 3 353 ? 124.207 155.946 120.784 1.00 70.14 353 ARG C O 1
ATOM 7350 N N . ILE C 3 354 ? 124.771 154.798 122.645 1.00 70.70 354 ILE C N 1
ATOM 7351 C CA . ILE C 3 354 ? 123.417 154.296 122.867 1.00 70.70 354 ILE C CA 1
ATOM 7352 C C . ILE C 3 354 ? 122.488 155.422 123.293 1.00 70.70 354 ILE C C 1
ATOM 7353 O O . ILE C 3 354 ? 121.383 155.565 122.754 1.00 70.70 354 ILE C O 1
ATOM 7358 N N . ALA C 3 355 ? 122.931 156.258 124.235 1.00 73.28 355 ALA C N 1
ATOM 7359 C CA . ALA C 3 355 ? 122.083 157.305 124.794 1.00 73.28 355 ALA C CA 1
ATOM 7360 C C . ALA C 3 355 ? 121.807 158.418 123.791 1.00 73.28 355 ALA C C 1
ATOM 7361 O O . ALA C 3 355 ? 120.734 159.027 123.823 1.00 73.28 355 ALA C O 1
ATOM 7363 N N . GLU C 3 356 ? 122.758 158.697 122.897 1.00 73.41 356 GLU C N 1
ATOM 7364 C CA . GLU C 3 356 ? 122.530 159.714 121.877 1.00 73.41 356 GLU C CA 1
ATOM 7365 C C . GLU C 3 356 ? 121.539 159.242 120.823 1.00 73.41 356 GLU C C 1
ATOM 7366 O O . GLU C 3 356 ? 120.816 160.060 120.245 1.00 73.41 356 GLU C O 1
ATOM 7372 N N . PHE C 3 357 ? 121.489 157.935 120.560 1.00 70.00 357 PHE C N 1
ATOM 7373 C CA . PHE C 3 357 ? 120.552 157.417 119.571 1.00 70.00 357 PHE C CA 1
ATOM 7374 C C . PHE C 3 357 ? 119.146 157.290 120.143 1.00 70.00 357 PHE C C 1
ATOM 7375 O O . PHE C 3 357 ? 118.164 157.508 119.427 1.00 70.00 357 PHE C O 1
ATOM 7383 N N . ILE C 3 358 ? 119.032 156.924 121.424 1.00 72.18 358 ILE C N 1
ATOM 7384 C CA . ILE C 3 358 ? 117.725 156.836 122.071 1.00 72.18 358 ILE C CA 1
ATOM 7385 C C . ILE C 3 358 ? 117.112 158.222 122.225 1.00 72.18 358 ILE C C 1
ATOM 7386 O O . ILE C 3 358 ? 115.909 158.409 122.001 1.00 72.18 358 ILE C O 1
ATOM 7391 N N . GLU C 3 359 ? 117.932 159.224 122.560 1.00 77.47 359 GLU C N 1
ATOM 7392 C CA . GLU C 3 359 ? 117.444 160.598 122.616 1.00 77.47 359 GLU C CA 1
ATOM 7393 C C . GLU C 3 359 ? 117.136 161.147 121.227 1.00 77.47 359 GLU C C 1
ATOM 7394 O O . GLU C 3 359 ? 116.333 162.078 121.097 1.00 77.47 359 GLU C O 1
ATOM 7400 N N . PHE C 3 360 ? 117.765 160.596 120.185 1.00 74.02 360 PHE C N 1
ATOM 7401 C CA . PHE C 3 360 ? 117.447 161.011 118.823 1.00 74.02 360 PHE C CA 1
ATOM 7402 C C . PHE C 3 360 ? 116.078 160.504 118.389 1.00 74.02 360 PHE C C 1
ATOM 7403 O O . PHE C 3 360 ? 115.356 161.209 117.675 1.00 74.02 360 PHE C O 1
ATOM 7411 N N . THR C 3 361 ? 115.697 159.297 118.819 1.00 74.42 361 THR C N 1
ATOM 7412 C CA . THR C 3 361 ? 114.384 158.767 118.465 1.00 74.42 361 THR C CA 1
ATOM 7413 C C . THR C 3 361 ? 113.266 159.469 119.224 1.00 74.42 361 THR C C 1
ATOM 7414 O O . THR C 3 361 ? 112.108 159.416 118.800 1.00 74.42 361 THR C O 1
ATOM 7418 N N . HIS C 3 362 ? 113.586 160.123 120.342 1.00 76.96 362 HIS C N 1
ATOM 7419 C CA . HIS C 3 362 ? 112.583 160.920 121.038 1.00 76.96 362 HIS C CA 1
ATOM 7420 C C . HIS C 3 362 ? 112.351 162.246 120.328 1.00 76.96 362 HIS C C 1
ATOM 7421 O O . HIS C 3 362 ? 111.220 162.742 120.281 1.00 76.96 362 HIS C O 1
ATOM 7428 N N . ASP C 3 363 ? 113.412 162.837 119.775 1.00 81.38 363 ASP C N 1
ATOM 7429 C CA . ASP C 3 363 ? 113.255 164.050 118.983 1.00 81.38 363 ASP C CA 1
ATOM 7430 C C . ASP C 3 363 ? 112.611 163.754 117.636 1.00 81.38 363 ASP C C 1
ATOM 7431 O O . ASP C 3 363 ? 111.914 164.611 117.082 1.00 81.38 363 ASP C O 1
ATOM 7436 N N . LEU C 3 364 ? 112.834 162.555 117.096 1.00 78.52 364 LEU C N 1
ATOM 7437 C CA . LEU C 3 364 ? 112.234 162.184 115.820 1.00 78.52 364 LEU C CA 1
ATOM 7438 C C . LEU C 3 364 ? 110.753 161.857 115.975 1.00 78.52 364 LEU C C 1
ATOM 7439 O O . LEU C 3 364 ? 109.948 162.187 115.098 1.00 78.52 364 LEU C O 1
ATOM 7444 N N . ALA C 3 365 ? 110.381 161.210 117.083 1.00 80.63 365 ALA C N 1
ATOM 7445 C CA . ALA C 3 365 ? 108.976 160.903 117.334 1.00 80.63 365 ALA C CA 1
ATOM 7446 C C . ALA C 3 365 ? 108.172 162.160 117.628 1.00 80.63 365 ALA C C 1
ATOM 7447 O O . ALA C 3 365 ? 106.991 162.240 117.273 1.00 80.63 365 ALA C O 1
ATOM 7449 N N . LYS C 3 366 ? 108.792 163.146 118.276 1.00 84.44 366 LYS C N 1
ATOM 7450 C CA . LYS C 3 366 ? 108.103 164.394 118.575 1.00 84.44 366 LYS C CA 1
ATOM 7451 C C . LYS C 3 366 ? 107.929 165.249 117.327 1.00 84.44 366 LYS C C 1
ATOM 7452 O O . LYS C 3 366 ? 106.956 166.004 117.223 1.00 84.44 366 LYS C O 1
ATOM 7458 N N . GLU C 3 367 ? 108.854 165.140 116.373 1.00 86.93 367 GLU C N 1
ATOM 7459 C CA . GLU C 3 367 ? 108.799 165.964 115.171 1.00 86.93 367 GLU C CA 1
ATOM 7460 C C . GLU C 3 367 ? 107.858 165.373 114.127 1.00 86.93 367 GLU C C 1
ATOM 7461 O O . GLU C 3 367 ? 107.051 166.098 113.533 1.00 86.93 367 GLU C O 1
ATOM 7467 N N . MET C 3 368 ? 107.927 164.061 113.907 1.00 88.06 368 MET C N 1
ATOM 7468 C CA . MET C 3 368 ? 107.106 163.413 112.893 1.00 88.06 368 MET C CA 1
ATOM 7469 C C . MET C 3 368 ? 105.720 163.031 113.395 1.00 88.06 368 MET C C 1
ATOM 7470 O O . MET C 3 368 ? 104.913 162.548 112.591 1.00 88.06 368 MET C O 1
ATOM 7475 N N . ASP C 3 369 ? 105.446 163.232 114.691 1.00 88.71 369 ASP C N 1
ATOM 7476 C CA . ASP C 3 369 ? 104.174 162.900 115.351 1.00 88.71 369 ASP C CA 1
ATOM 7477 C C . ASP C 3 369 ? 103.806 161.424 115.208 1.00 88.71 369 ASP C C 1
ATOM 7478 O O . ASP C 3 369 ? 102.628 161.074 115.106 1.00 88.71 369 ASP C O 1
ATOM 7483 N N . VAL C 3 370 ? 104.800 160.556 115.196 1.00 84.21 370 VAL C N 1
ATOM 7484 C CA . VAL C 3 370 ? 104.581 159.117 115.256 1.00 84.21 370 VAL C CA 1
ATOM 7485 C C . VAL C 3 370 ? 105.050 158.625 116.615 1.00 84.21 370 VAL C C 1
ATOM 7486 O O . VAL C 3 370 ? 105.832 159.289 117.300 1.00 84.21 370 VAL C O 1
ATOM 7490 N N . ARG C 3 371 ? 104.556 157.463 117.025 1.00 81.33 371 ARG C N 1
ATOM 7491 C CA . ARG C 3 371 ? 105.043 156.858 118.255 1.00 81.33 371 ARG C CA 1
ATOM 7492 C C . ARG C 3 371 ? 106.217 155.941 117.958 1.00 81.33 371 ARG C C 1
ATOM 7493 O O . ARG C 3 371 ? 106.101 154.985 117.186 1.00 81.33 371 ARG C O 1
ATOM 7501 N N . ILE C 3 372 ? 107.358 156.235 118.572 1.00 72.64 372 ILE C N 1
ATOM 7502 C CA . ILE C 3 372 ? 108.541 155.393 118.416 1.00 72.64 372 ILE C CA 1
ATOM 7503 C C . ILE C 3 372 ? 108.958 154.860 119.784 1.00 72.64 372 ILE C C 1
ATOM 7504 O O . ILE C 3 372 ? 109.809 155.466 120.451 1.00 72.64 372 ILE C O 1
ATOM 7509 N N . PRO C 3 373 ? 108.371 153.760 120.261 1.00 67.81 373 PRO C N 1
ATOM 7510 C CA . PRO C 3 373 ? 108.900 153.125 121.471 1.00 67.81 373 PRO C CA 1
ATOM 7511 C C . PRO C 3 373 ? 110.161 152.342 121.149 1.00 67.81 373 PRO C C 1
ATOM 7512 O O . PRO C 3 373 ? 110.339 151.837 120.039 1.00 67.81 373 PRO C O 1
ATOM 7516 N N . SER C 3 374 ? 111.044 152.241 122.137 1.00 67.38 374 SER C N 1
ATOM 7517 C CA . SER C 3 374 ? 112.321 151.591 121.906 1.00 67.38 374 SER C CA 1
ATOM 7518 C C . SER C 3 374 ? 112.828 150.966 123.194 1.00 67.38 374 SER C C 1
ATOM 7519 O O . SER C 3 374 ? 112.545 151.445 124.294 1.00 67.38 374 SER C O 1
ATOM 7522 N N . PHE C 3 375 ? 113.583 149.887 123.032 1.00 65.99 375 PHE C N 1
ATOM 7523 C CA . PHE C 3 375 ? 114.362 149.296 124.109 1.00 65.99 375 PHE C CA 1
ATOM 7524 C C . PHE C 3 375 ? 115.566 148.631 123.466 1.00 65.99 375 PHE C C 1
ATOM 7525 O O . PHE C 3 375 ? 115.826 148.796 122.272 1.00 65.99 375 PHE C O 1
ATOM 7533 N N . GLY C 3 376 ? 116.303 147.880 124.268 1.00 66.35 376 GLY C N 1
ATOM 7534 C CA . GLY C 3 376 ? 117.433 147.159 123.720 1.00 66.35 376 GLY C CA 1
ATOM 7535 C C . GLY C 3 376 ? 118.358 146.698 124.817 1.00 66.35 376 GLY C C 1
ATOM 7536 O O . GLY C 3 376 ? 118.041 146.765 126.008 1.00 66.35 376 GLY C O 1
ATOM 7537 N N . HIS C 3 377 ? 119.523 146.229 124.387 1.00 67.52 377 HIS C N 1
ATOM 7538 C CA . HIS C 3 377 ? 120.495 145.606 125.275 1.00 67.52 377 HIS C CA 1
ATOM 7539 C C . HIS C 3 377 ? 121.602 146.631 125.480 1.00 67.52 377 HIS C C 1
ATOM 7540 O O . HIS C 3 377 ? 122.298 147.004 124.531 1.00 67.52 377 HIS C O 1
ATOM 7547 N N . ALA C 3 378 ? 121.768 147.101 126.716 1.00 68.25 378 ALA C N 1
ATOM 7548 C CA . ALA C 3 378 ? 122.700 148.201 126.955 1.00 68.25 378 ALA C CA 1
ATOM 7549 C C . ALA C 3 378 ? 124.150 147.732 126.989 1.00 68.25 378 ALA C C 1
ATOM 7550 O O . ALA C 3 378 ? 125.068 148.561 127.010 1.00 68.25 378 ALA C O 1
ATOM 7552 N N . GLY C 3 379 ? 124.382 146.418 126.994 1.00 69.37 379 GLY C N 1
ATOM 7553 C CA . GLY C 3 379 ? 125.733 145.904 127.101 1.00 69.37 379 GLY C CA 1
ATOM 7554 C C . GLY C 3 379 ? 126.440 145.666 125.784 1.00 69.37 379 GLY C C 1
ATOM 7555 O O . GLY C 3 379 ? 127.643 145.388 125.788 1.00 69.37 379 GLY C O 1
ATOM 7556 N N . ASP C 3 380 ? 125.729 145.750 124.659 1.00 69.01 380 ASP C N 1
ATOM 7557 C CA . ASP C 3 380 ? 126.344 145.493 123.365 1.00 69.01 380 ASP C CA 1
ATOM 7558 C C . ASP C 3 380 ? 125.974 146.493 122.273 1.00 69.01 380 ASP C C 1
ATOM 7559 O O . ASP C 3 380 ? 126.603 146.474 121.208 1.00 69.01 380 ASP C O 1
ATOM 7564 N N . GLY C 3 381 ? 124.985 147.355 122.498 1.00 63.86 381 GLY C N 1
ATOM 7565 C CA . GLY C 3 381 ? 124.648 148.396 121.551 1.00 63.86 381 GLY C CA 1
ATOM 7566 C C . GLY C 3 381 ? 123.470 148.120 120.642 1.00 63.86 381 GLY C C 1
ATOM 7567 O O . GLY C 3 381 ? 123.133 148.985 119.824 1.00 63.86 381 GLY C O 1
ATOM 7568 N N . ASN C 3 382 ? 122.829 146.961 120.750 1.00 66.07 382 ASN C N 1
ATOM 7569 C CA . ASN C 3 382 ? 121.703 146.656 119.878 1.00 66.07 382 ASN C CA 1
ATOM 7570 C C . ASN C 3 382 ? 120.423 147.283 120.417 1.00 66.07 382 ASN C C 1
ATOM 7571 O O . ASN C 3 382 ? 120.045 147.070 121.571 1.00 66.07 382 ASN C O 1
ATOM 7576 N N . LEU C 3 383 ? 119.751 148.060 119.569 1.00 64.85 383 LEU C N 1
ATOM 7577 C CA . LEU C 3 383 ? 118.562 148.806 119.958 1.00 64.85 383 LEU C CA 1
ATOM 7578 C C . LEU C 3 383 ? 117.370 148.326 119.147 1.00 64.85 383 LEU C C 1
ATOM 7579 O O . LEU C 3 383 ? 117.385 148.404 117.915 1.00 64.85 383 LEU C O 1
ATOM 7584 N N . HIS C 3 384 ? 116.339 147.846 119.834 1.00 64.94 384 HIS C N 1
ATOM 7585 C CA . HIS C 3 384 ? 115.104 147.410 119.197 1.00 64.94 384 HIS C CA 1
ATOM 7586 C C . HIS C 3 384 ? 114.124 148.574 119.153 1.00 64.94 384 HIS C C 1
ATOM 7587 O O . HIS C 3 384 ? 113.613 149.002 120.192 1.00 64.94 384 HIS C O 1
ATOM 7594 N N . ILE C 3 385 ? 113.865 149.077 117.949 1.00 66.83 385 ILE C N 1
ATOM 7595 C CA . ILE C 3 385 ? 113.165 150.339 117.742 1.00 66.83 385 ILE C CA 1
ATOM 7596 C C . ILE C 3 385 ? 111.976 150.092 116.821 1.00 66.83 385 ILE C C 1
ATOM 7597 O O . ILE C 3 385 ? 112.117 149.457 115.772 1.00 66.83 385 ILE C O 1
ATOM 7602 N N . TYR C 3 386 ? 110.804 150.602 117.209 1.00 70.30 386 TYR C N 1
ATOM 7603 C CA . TYR C 3 386 ? 109.540 150.278 116.542 1.00 70.30 386 TYR C CA 1
ATOM 7604 C C . TYR C 3 386 ? 108.834 151.571 116.145 1.00 70.30 386 TYR C C 1
ATOM 7605 O O . TYR C 3 386 ? 108.632 152.448 116.984 1.00 70.30 386 TYR C O 1
ATOM 7614 N N . VAL C 3 387 ? 108.455 151.683 114.872 1.00 78.74 387 VAL C N 1
ATOM 7615 C CA . VAL C 3 387 ? 107.633 152.805 114.433 1.00 78.74 387 VAL C CA 1
ATOM 7616 C C . VAL C 3 387 ? 106.192 152.344 114.260 1.00 78.74 387 VAL C C 1
ATOM 7617 O O . VAL C 3 387 ? 105.906 151.416 113.492 1.00 78.74 387 VAL C O 1
ATOM 7621 N N . CYS C 3 388 ? 105.295 152.945 115.048 1.00 85.29 388 CYS C N 1
ATOM 7622 C CA . CYS C 3 388 ? 103.858 152.559 115.049 1.00 85.29 388 CYS C CA 1
ATOM 7623 C C . CYS C 3 388 ? 103.050 153.465 114.116 1.00 85.29 388 CYS C C 1
ATOM 7624 O O . CYS C 3 388 ? 103.312 154.682 114.094 1.00 85.29 388 CYS C O 1
ATOM 7627 N N . ARG C 3 389 ? 102.096 152.876 113.390 1.00 90.07 389 ARG C N 1
ATOM 7628 C CA . ARG C 3 389 ? 101.231 153.628 112.444 1.00 90.07 389 ARG C CA 1
ATOM 7629 C C . ARG C 3 389 ? 100.064 154.248 113.218 1.00 90.07 389 ARG C C 1
ATOM 7630 O O . ARG C 3 389 ? 99.502 155.249 112.736 1.00 90.07 389 ARG C O 1
ATOM 7638 N N . ASP C 3 390 ? 99.724 153.668 114.373 1.00 91.60 390 ASP C N 1
ATOM 7639 C CA . ASP C 3 390 ? 98.609 154.176 115.216 1.00 91.60 390 ASP C CA 1
ATOM 7640 C C . ASP C 3 390 ? 97.354 154.335 114.351 1.00 91.60 390 ASP C C 1
ATOM 7641 O O . ASP C 3 390 ? 96.816 153.307 113.897 1.00 91.60 390 ASP C O 1
ATOM 7646 N N . GLU C 3 391 ? 96.917 155.579 114.135 1.00 94.77 391 GLU C N 1
ATOM 7647 C CA . GLU C 3 391 ? 95.701 155.855 113.315 1.00 94.77 391 GLU C CA 1
ATOM 7648 C C . GLU C 3 391 ? 95.988 156.593 112.007 1.00 94.77 391 GLU C C 1
ATOM 7649 O O . GLU C 3 391 ? 95.111 157.283 111.529 1.00 94.77 391 GLU C O 1
ATOM 7655 N N . LEU C 3 392 ? 97.153 156.437 111.415 1.00 92.85 392 LEU C N 1
ATOM 7656 C CA . LEU C 3 392 ? 97.476 157.149 110.188 1.00 92.85 392 LEU C CA 1
ATOM 7657 C C . LEU C 3 392 ? 96.779 156.492 109.004 1.00 92.85 392 LEU C C 1
ATOM 7658 O O . LEU C 3 392 ? 96.585 155.273 108.975 1.00 92.85 392 LEU C O 1
ATOM 7663 N N . CYS C 3 393 ? 96.400 157.306 108.021 1.00 96.45 393 CYS C N 1
ATOM 7664 C CA . CYS C 3 393 ? 95.866 156.749 106.787 1.00 96.45 393 CYS C CA 1
ATOM 7665 C C . CYS C 3 393 ? 96.990 156.115 105.974 1.00 96.45 393 CYS C C 1
ATOM 7666 O O . CYS C 3 393 ? 98.175 156.333 106.244 1.00 96.45 393 CYS C O 1
ATOM 7669 N N . GLN C 3 394 ? 96.601 155.316 104.975 1.00 94.80 394 GLN C N 1
ATOM 7670 C CA . GLN C 3 394 ? 97.540 154.401 104.327 1.00 94.80 394 GLN C CA 1
ATOM 7671 C C . GLN C 3 394 ? 98.589 155.146 103.506 1.00 94.80 394 GLN C C 1
ATOM 7672 O O . GLN C 3 394 ? 99.758 154.742 103.466 1.00 94.80 394 GLN C O 1
ATOM 7678 N N . ALA C 3 395 ? 98.203 156.251 102.866 1.00 95.13 395 ALA C N 1
ATOM 7679 C CA . ALA C 3 395 ? 99.179 157.045 102.126 1.00 95.13 395 ALA C CA 1
ATOM 7680 C C . ALA C 3 395 ? 100.079 157.835 103.069 1.00 95.13 395 ALA C C 1
ATOM 7681 O O . ALA C 3 395 ? 101.267 158.031 102.786 1.00 95.13 395 ALA C O 1
ATOM 7683 N N . ASP C 3 396 ? 99.532 158.299 104.195 1.00 94.70 396 ASP C N 1
ATOM 7684 C CA . ASP C 3 396 ? 100.332 159.041 105.163 1.00 94.70 396 ASP C CA 1
ATOM 7685 C C . ASP C 3 396 ? 101.230 158.125 105.982 1.00 94.70 396 ASP C C 1
ATOM 7686 O O . ASP C 3 396 ? 102.261 158.574 106.494 1.00 94.70 396 ASP C O 1
ATOM 7691 N N . TRP C 3 397 ? 100.859 156.850 106.121 1.00 89.31 397 TRP C N 1
ATOM 7692 C CA . TRP C 3 397 ? 101.693 155.927 106.880 1.00 89.31 397 TRP C CA 1
ATOM 7693 C C . TRP C 3 397 ? 102.939 155.532 106.106 1.00 89.31 397 TRP C C 1
ATOM 7694 O O . TRP C 3 397 ? 104.029 155.487 106.682 1.00 89.31 397 TRP C O 1
ATOM 7705 N N . GLU C 3 398 ? 102.804 155.257 104.805 1.00 92.55 398 GLU C N 1
ATOM 7706 C CA . GLU C 3 398 ? 103.959 154.863 104.005 1.00 92.55 398 GLU C CA 1
ATOM 7707 C C . GLU C 3 398 ? 104.906 156.031 103.761 1.00 92.55 398 GLU C C 1
ATOM 7708 O O . GLU C 3 398 ? 106.089 155.816 103.477 1.00 92.55 398 GLU C O 1
ATOM 7714 N N . ALA C 3 399 ? 104.413 157.265 103.865 1.00 89.53 399 ALA C N 1
ATOM 7715 C CA . ALA C 3 399 ? 105.291 158.424 103.765 1.00 89.53 399 ALA C CA 1
ATOM 7716 C C . ALA C 3 399 ? 106.027 158.669 105.076 1.00 89.53 399 ALA C C 1
ATOM 7717 O O . ALA C 3 399 ? 107.193 159.078 105.075 1.00 89.53 399 ALA C O 1
ATOM 7719 N N . LYS C 3 400 ? 105.361 158.423 106.206 1.00 87.72 400 LYS C N 1
ATOM 7720 C CA . LYS C 3 400 ? 106.002 158.640 107.498 1.00 87.72 400 LYS C CA 1
ATOM 7721 C C . LYS C 3 400 ? 106.878 157.463 107.904 1.00 87.72 400 LYS C C 1
ATOM 7722 O O . LYS C 3 400 ? 107.867 157.655 108.618 1.00 87.72 400 LYS C O 1
ATOM 7728 N N . LEU C 3 401 ? 106.530 156.244 107.482 1.00 84.87 401 LEU C N 1
ATOM 7729 C CA . LEU C 3 401 ? 107.396 155.103 107.760 1.00 84.87 401 LEU C CA 1
ATOM 7730 C C . LEU C 3 401 ? 108.693 155.185 106.970 1.00 84.87 401 LEU C C 1
ATOM 7731 O O . LEU C 3 401 ? 109.764 154.878 107.507 1.00 84.87 401 LEU C O 1
ATOM 7736 N N . ALA C 3 402 ? 108.619 155.614 105.708 1.00 84.88 402 ALA C N 1
ATOM 7737 C CA . ALA C 3 402 ? 109.814 155.749 104.884 1.00 84.88 402 ALA C CA 1
ATOM 7738 C C . ALA C 3 402 ? 110.726 156.857 105.393 1.00 84.88 402 ALA C C 1
ATOM 7739 O O . ALA C 3 402 ? 111.950 156.712 105.359 1.00 84.88 402 ALA C O 1
ATOM 7741 N N . GLU C 3 403 ? 110.153 157.958 105.882 1.00 84.64 403 GLU C N 1
ATOM 7742 C CA . GLU C 3 403 ? 110.979 159.052 106.382 1.00 84.64 403 GLU C CA 1
ATOM 7743 C C . GLU C 3 403 ? 111.599 158.720 107.735 1.00 84.64 403 GLU C C 1
ATOM 7744 O O . GLU C 3 403 ? 112.757 159.073 107.985 1.00 84.64 403 GLU C O 1
ATOM 7750 N N . ALA C 3 404 ? 110.860 158.036 108.611 1.00 80.91 404 ALA C N 1
ATOM 7751 C CA . ALA C 3 404 ? 111.396 157.692 109.924 1.00 80.91 404 ALA C CA 1
ATOM 7752 C C . ALA C 3 404 ? 112.446 156.592 109.835 1.00 80.91 404 ALA C C 1
ATOM 7753 O O . ALA C 3 404 ? 113.401 156.581 110.618 1.00 80.91 404 ALA C O 1
ATOM 7755 N N . MET C 3 405 ? 112.287 155.661 108.893 1.00 79.46 405 MET C N 1
ATOM 7756 C CA . MET C 3 405 ? 113.279 154.603 108.742 1.00 79.46 405 MET C CA 1
ATOM 7757 C C . MET C 3 405 ? 114.537 155.104 108.048 1.00 79.46 405 MET C C 1
ATOM 7758 O O . MET C 3 405 ? 115.640 154.672 108.396 1.00 79.46 405 MET C O 1
ATOM 7763 N N . ASP C 3 406 ? 114.398 156.010 107.074 1.00 79.27 406 ASP C N 1
ATOM 7764 C CA . ASP C 3 406 ? 115.568 156.527 106.368 1.00 79.27 406 ASP C CA 1
ATOM 7765 C C . ASP C 3 406 ? 116.432 157.391 107.275 1.00 79.27 406 ASP C C 1
ATOM 7766 O O . ASP C 3 406 ? 117.662 157.359 107.180 1.00 79.27 406 ASP C O 1
ATOM 7771 N N . ARG C 3 407 ? 115.809 158.163 108.167 1.00 76.70 407 ARG C N 1
ATOM 7772 C CA . ARG C 3 407 ? 116.581 159.045 109.034 1.00 76.70 407 ARG C CA 1
ATOM 7773 C C . ARG C 3 407 ? 117.221 158.286 110.187 1.00 76.70 407 ARG C C 1
ATOM 7774 O O . ARG C 3 407 ? 118.245 158.725 110.721 1.00 76.70 407 ARG C O 1
ATOM 7782 N N . MET C 3 408 ? 116.642 157.153 110.585 1.00 74.62 408 MET C N 1
ATOM 7783 C CA . MET C 3 408 ? 117.238 156.361 111.654 1.00 74.62 408 MET C CA 1
ATOM 7784 C C . MET C 3 408 ? 118.376 155.490 111.140 1.00 74.62 408 MET C C 1
ATOM 7785 O O . MET C 3 408 ? 119.341 155.235 111.868 1.00 74.62 408 MET C O 1
ATOM 7790 N N . TYR C 3 409 ? 118.281 155.022 109.895 1.00 68.67 409 TYR C N 1
ATOM 7791 C CA . TYR C 3 409 ? 119.375 154.245 109.327 1.00 68.67 409 TYR C CA 1
ATOM 7792 C C . TYR C 3 409 ? 120.513 155.144 108.860 1.00 68.67 409 TYR C C 1
ATOM 7793 O O . TYR C 3 409 ? 121.660 154.692 108.777 1.00 68.67 409 TYR C O 1
ATOM 7802 N N . ALA C 3 410 ? 120.223 156.411 108.557 1.00 68.20 410 ALA C N 1
ATOM 7803 C CA . ALA C 3 410 ? 121.290 157.345 108.211 1.00 68.20 410 ALA C CA 1
ATOM 7804 C C . ALA C 3 410 ? 122.003 157.854 109.456 1.00 68.20 410 ALA C C 1
ATOM 7805 O O . ALA C 3 410 ? 123.202 158.151 109.412 1.00 68.20 410 ALA C O 1
ATOM 7807 N N . LYS C 3 411 ? 121.280 157.973 110.572 1.00 70.06 411 LYS C N 1
ATOM 7808 C CA . LYS C 3 411 ? 121.904 158.411 111.816 1.00 70.06 411 LYS C CA 1
ATOM 7809 C C . LYS C 3 411 ? 122.789 157.318 112.404 1.00 70.06 411 LYS C C 1
ATOM 7810 O O . LYS C 3 411 ? 123.860 157.613 112.948 1.00 70.06 411 LYS C O 1
ATOM 7816 N N . ALA C 3 412 ? 122.381 156.053 112.269 1.00 70.18 412 ALA C N 1
ATOM 7817 C CA . ALA C 3 412 ? 123.231 154.947 112.698 1.00 70.18 412 ALA C CA 1
ATOM 7818 C C . ALA C 3 412 ? 124.438 154.779 111.784 1.00 70.18 412 ALA C C 1
ATOM 7819 O O . ALA C 3 412 ? 125.457 154.220 112.203 1.00 70.18 412 ALA C O 1
ATOM 7821 N N . LEU C 3 413 ? 124.338 155.248 110.538 1.00 69.64 413 LEU C N 1
ATOM 7822 C CA . LEU C 3 413 ? 125.503 155.297 109.663 1.00 69.64 413 LEU C CA 1
ATOM 7823 C C . LEU C 3 413 ? 126.488 156.363 110.125 1.00 69.64 413 LEU C C 1
ATOM 7824 O O . LEU C 3 413 ? 127.704 156.149 110.067 1.00 69.64 413 LEU C O 1
ATOM 7829 N N . THR C 3 414 ? 125.978 157.515 110.571 1.00 70.59 414 THR C N 1
ATOM 7830 C CA . THR C 3 414 ? 126.831 158.582 111.082 1.00 70.59 414 THR C CA 1
ATOM 7831 C C . THR C 3 414 ? 127.491 158.177 112.396 1.00 70.59 414 THR C C 1
ATOM 7832 O O . THR C 3 414 ? 128.647 158.536 112.651 1.00 70.59 414 THR C O 1
ATOM 7836 N N . PHE C 3 415 ? 126.801 157.374 113.207 1.00 70.66 415 PHE C N 1
ATOM 7837 C CA . PHE C 3 415 ? 127.335 156.901 114.479 1.00 70.66 415 PHE C CA 1
ATOM 7838 C C . PHE C 3 415 ? 128.311 155.739 114.326 1.00 70.66 415 PHE C C 1
ATOM 7839 O O . PHE C 3 415 ? 128.743 155.195 115.348 1.00 70.66 415 PHE C O 1
ATOM 7847 N N . GLU C 3 416 ? 128.649 155.360 113.084 1.00 73.86 416 GLU C N 1
ATOM 7848 C CA . GLU C 3 416 ? 129.502 154.210 112.749 1.00 73.86 416 GLU C CA 1
ATOM 7849 C C . GLU C 3 416 ? 128.947 152.903 113.312 1.00 73.86 416 GLU C C 1
ATOM 7850 O O . GLU C 3 416 ? 129.683 152.071 113.846 1.00 73.86 416 GLU C O 1
ATOM 7856 N N . GLY C 3 417 ? 127.633 152.722 113.188 1.00 67.76 417 GLY C N 1
ATOM 7857 C CA . GLY C 3 417 ? 127.018 151.448 113.488 1.00 67.76 417 GLY C CA 1
ATOM 7858 C C . GLY C 3 417 ? 126.588 150.725 112.226 1.00 67.76 417 GLY C C 1
ATOM 7859 O O . GLY C 3 417 ? 126.896 151.135 111.109 1.00 67.76 417 GLY C O 1
ATOM 7860 N N . LEU C 3 418 ? 125.860 149.626 112.405 1.00 66.27 418 LEU C N 1
ATOM 7861 C CA . LEU C 3 418 ? 125.391 148.890 111.240 1.00 66.27 418 LEU C CA 1
ATOM 7862 C C . LEU C 3 418 ? 123.869 148.881 111.143 1.00 66.27 418 LEU C C 1
ATOM 7863 O O . LEU C 3 418 ? 123.153 149.422 111.988 1.00 66.27 418 LEU C O 1
ATOM 7868 N N . VAL C 3 419 ? 123.390 148.250 110.068 1.00 64.49 419 VAL C N 1
ATOM 7869 C CA . VAL C 3 419 ? 121.964 148.162 109.775 1.00 64.49 419 VAL C CA 1
ATOM 7870 C C . VAL C 3 419 ? 121.259 147.223 110.742 1.00 64.49 419 VAL C C 1
ATOM 7871 O O . VAL C 3 419 ? 120.216 147.569 111.311 1.00 64.49 419 VAL C O 1
ATOM 7875 N N . SER C 3 420 ? 121.807 146.029 110.949 1.00 64.65 420 SER C N 1
ATOM 7876 C CA . SER C 3 420 ? 121.183 145.046 111.823 1.00 64.65 420 SER C CA 1
ATOM 7877 C C . SER C 3 420 ? 122.255 144.359 112.648 1.00 64.65 420 SER C C 1
ATOM 7878 O O . SER C 3 420 ? 123.356 144.105 112.152 1.00 64.65 420 SER C O 1
ATOM 7881 N N . GLY C 3 421 ? 121.929 144.063 113.901 1.00 65.33 421 GLY C N 1
ATOM 7882 C CA . GLY C 3 421 ? 122.834 143.335 114.763 1.00 65.33 421 GLY C CA 1
ATOM 7883 C C . GLY C 3 421 ? 122.280 141.987 115.169 1.00 65.33 421 GLY C C 1
ATOM 7884 O O . GLY C 3 421 ? 123.034 141.088 115.552 1.00 65.33 421 GLY C O 1
ATOM 7885 N N . GLU C 3 422 ? 120.898 141.817 115.000 1.00 65.90 422 GLU C N 1
ATOM 7886 C CA . GLU C 3 422 ? 120.270 140.558 115.379 1.00 65.90 422 GLU C CA 1
ATOM 7887 C C . GLU C 3 422 ? 119.609 139.845 114.205 1.00 65.90 422 GLU C C 1
ATOM 7888 O O . GLU C 3 422 ? 119.845 138.652 113.988 1.00 65.90 422 GLU C O 1
ATOM 7894 N N . HIS C 3 423 ? 118.695 140.674 113.690 1.00 63.68 423 HIS C N 1
ATOM 7895 C CA . HIS C 3 423 ? 117.683 140.058 112.837 1.00 63.68 423 HIS C CA 1
ATOM 7896 C C . HIS C 3 423 ? 118.183 139.749 111.433 1.00 63.68 423 HIS C C 1
ATOM 7897 O O . HIS C 3 423 ? 117.649 138.841 110.789 1.00 63.68 423 HIS C O 1
ATOM 7904 N N . GLY C 3 424 ? 119.178 140.474 110.939 1.00 64.72 424 GLY C N 1
ATOM 7905 C CA . GLY C 3 424 ? 119.677 140.237 109.601 1.00 64.72 424 GLY C CA 1
ATOM 7906 C C . GLY C 3 424 ? 119.165 141.245 108.595 1.00 64.72 424 GLY C C 1
ATOM 7907 O O . GLY C 3 424 ? 118.464 142.210 108.912 1.00 64.72 424 GLY C O 1
ATOM 7908 N N . ILE C 3 425 ? 119.528 141.005 107.337 1.00 63.93 425 ILE C N 1
ATOM 7909 C CA . ILE C 3 425 ? 119.196 141.919 106.251 1.00 63.93 425 ILE C CA 1
ATOM 7910 C C . ILE C 3 425 ? 117.980 141.409 105.492 1.00 63.93 425 ILE C C 1
ATOM 7911 O O . ILE C 3 425 ? 116.968 142.110 105.387 1.00 63.93 425 ILE C O 1
ATOM 7916 N N . GLY C 3 426 ? 118.077 140.194 104.951 1.00 63.59 426 GLY C N 1
ATOM 7917 C CA . GLY C 3 426 ? 116.959 139.551 104.290 1.00 63.59 426 GLY C CA 1
ATOM 7918 C C . GLY C 3 426 ? 116.534 140.233 103.003 1.00 63.59 426 GLY C C 1
ATOM 7919 O O . GLY C 3 426 ? 117.323 140.493 102.094 1.00 63.59 426 GLY C O 1
ATOM 7920 N N . TYR C 3 427 ? 115.231 140.515 102.939 1.00 65.87 427 TYR C N 1
ATOM 7921 C CA . TYR C 3 427 ? 114.687 141.265 101.814 1.00 65.87 427 TYR C CA 1
ATOM 7922 C C . TYR C 3 427 ? 114.438 142.720 102.181 1.00 65.87 427 TYR C C 1
ATOM 7923 O O . TYR C 3 427 ? 114.537 143.603 101.321 1.00 65.87 427 TYR C O 1
ATOM 7932 N N . ALA C 3 428 ? 114.116 142.990 103.447 1.00 64.15 428 ALA C N 1
ATOM 7933 C CA . ALA C 3 428 ? 113.635 144.313 103.828 1.00 64.15 428 ALA C CA 1
ATOM 7934 C C . ALA C 3 428 ? 114.759 145.335 103.921 1.00 64.15 428 ALA C C 1
ATOM 7935 O O . ALA C 3 428 ? 114.582 146.484 103.502 1.00 64.15 428 ALA C O 1
ATOM 7937 N N . LYS C 3 429 ? 115.912 144.948 104.458 1.00 65.33 429 LYS C N 1
ATOM 7938 C CA . LYS C 3 429 ? 116.986 145.889 104.742 1.00 65.33 429 LYS C CA 1
ATOM 7939 C C . LYS C 3 429 ? 118.076 145.899 103.681 1.00 65.33 429 LYS C C 1
ATOM 7940 O O . LYS C 3 429 ? 119.225 146.221 104.002 1.00 65.33 429 LYS C O 1
ATOM 7946 N N . ARG C 3 430 ? 117.754 145.558 102.431 1.00 68.01 430 ARG C N 1
ATOM 7947 C CA . ARG C 3 430 ? 118.780 145.482 101.396 1.00 68.01 430 ARG C CA 1
ATOM 7948 C C . ARG C 3 430 ? 119.241 146.862 100.950 1.00 68.01 430 ARG C C 1
ATOM 7949 O O . ARG C 3 430 ? 120.408 147.036 100.582 1.00 68.01 430 ARG C O 1
ATOM 7957 N N . LYS C 3 431 ? 118.342 147.847 100.963 1.00 69.11 431 LYS C N 1
ATOM 7958 C CA . LYS C 3 431 ? 118.700 149.185 100.506 1.00 69.11 431 LYS C CA 1
ATOM 7959 C C . LYS C 3 431 ? 119.592 149.893 101.517 1.00 69.11 431 LYS C C 1
ATOM 7960 O O . LYS C 3 431 ? 120.476 150.669 101.138 1.00 69.11 431 LYS C O 1
ATOM 7966 N N . TYR C 3 432 ? 119.383 149.632 102.808 1.00 67.64 432 TYR C N 1
ATOM 7967 C CA . TYR C 3 432 ? 120.205 150.270 103.829 1.00 67.64 432 TYR C CA 1
ATOM 7968 C C . TYR C 3 432 ? 121.583 149.632 103.918 1.00 67.64 432 TYR C C 1
ATOM 7969 O O . TYR C 3 432 ? 122.531 150.272 104.388 1.00 67.64 432 TYR C O 1
ATOM 7978 N N . LEU C 3 433 ? 121.716 148.380 103.477 1.00 65.70 433 LEU C N 1
ATOM 7979 C CA . LEU C 3 433 ? 123.034 147.761 103.401 1.00 65.70 433 LEU C CA 1
ATOM 7980 C C . LEU C 3 433 ? 123.846 148.330 102.246 1.00 65.70 433 LEU C C 1
ATOM 7981 O O . LEU C 3 433 ? 125.078 148.392 102.324 1.00 65.70 433 LEU C O 1
ATOM 7986 N N . LEU C 3 434 ? 123.176 148.753 101.172 1.00 66.59 434 LEU C N 1
ATOM 7987 C CA . LEU C 3 434 ? 123.872 149.398 100.065 1.00 66.59 434 LEU C CA 1
ATOM 7988 C C . LEU C 3 434 ? 124.231 150.841 100.402 1.00 66.59 434 LEU C C 1
ATOM 7989 O O . LEU C 3 434 ? 125.117 151.427 99.770 1.00 66.59 434 LEU C O 1
ATOM 7994 N N . ASN C 3 435 ? 123.560 151.431 101.393 1.00 69.24 435 ASN C N 1
ATOM 7995 C CA . ASN C 3 435 ? 123.919 152.774 101.833 1.00 69.24 435 ASN C CA 1
ATOM 7996 C C . ASN C 3 435 ? 125.069 152.743 102.831 1.00 69.24 435 ASN C C 1
ATOM 7997 O O . ASN C 3 435 ? 125.935 153.624 102.810 1.00 69.24 435 ASN C O 1
ATOM 8002 N N . ASP C 3 436 ? 125.085 151.744 103.715 1.00 68.98 436 ASP C N 1
ATOM 8003 C CA . ASP C 3 436 ? 126.157 151.633 104.697 1.00 68.98 436 ASP C CA 1
ATOM 8004 C C . ASP C 3 436 ? 127.450 151.173 104.041 1.00 68.98 436 ASP C C 1
ATOM 8005 O O . ASP C 3 436 ? 128.457 151.891 104.053 1.00 68.98 436 ASP C O 1
ATOM 8010 N N . PHE C 3 437 ? 127.440 149.980 103.464 1.00 68.02 437 PHE C N 1
ATOM 8011 C CA . PHE C 3 437 ? 128.604 149.472 102.760 1.00 68.02 437 PHE C CA 1
ATOM 8012 C C . PHE C 3 437 ? 128.615 150.026 101.343 1.00 68.02 437 PHE C C 1
ATOM 8013 O O . PHE C 3 437 ? 127.573 150.383 100.789 1.00 68.02 437 PHE C O 1
ATOM 8021 N N . GLY C 3 438 ? 129.799 150.093 100.751 1.00 72.93 438 GLY C N 1
ATOM 8022 C CA . GLY C 3 438 ? 129.902 150.599 99.400 1.00 72.93 438 GLY C CA 1
ATOM 8023 C C . GLY C 3 438 ? 129.454 149.589 98.360 1.00 72.93 438 GLY C C 1
ATOM 8024 O O . GLY C 3 438 ? 129.016 148.481 98.663 1.00 72.93 438 GLY C O 1
ATOM 8025 N N . THR C 3 439 ? 129.576 149.992 97.093 1.00 74.91 439 THR C N 1
ATOM 8026 C CA . THR C 3 439 ? 129.297 149.061 96.006 1.00 74.91 439 THR C CA 1
ATOM 8027 C C . THR C 3 439 ? 130.420 148.048 95.850 1.00 74.91 439 THR C C 1
ATOM 8028 O O . THR C 3 439 ? 130.191 146.936 95.366 1.00 74.91 439 THR C O 1
ATOM 8032 N N . GLU C 3 440 ? 131.637 148.416 96.252 1.00 75.66 440 GLU C N 1
ATOM 8033 C CA . GLU C 3 440 ? 132.751 147.478 96.214 1.00 75.66 440 GLU C CA 1
ATOM 8034 C C . GLU C 3 440 ? 132.645 146.448 97.331 1.00 75.66 440 GLU C C 1
ATOM 8035 O O . GLU C 3 440 ? 133.124 145.319 97.181 1.00 75.66 440 GLU C O 1
ATOM 8041 N N . HIS C 3 441 ? 132.026 146.821 98.452 1.00 67.15 441 HIS C N 1
ATOM 8042 C CA . HIS C 3 441 ? 131.787 145.881 99.540 1.00 67.15 441 HIS C CA 1
ATOM 8043 C C . HIS C 3 441 ? 130.695 144.880 99.179 1.00 67.15 441 HIS C C 1
ATOM 8044 O O . HIS C 3 441 ? 130.794 143.699 99.531 1.00 67.15 441 HIS C O 1
ATOM 8051 N N . LEU C 3 442 ? 129.714 145.331 98.442 1.00 67.79 442 LEU C N 1
ATOM 8052 C CA . LEU C 3 442 ? 128.633 144.409 98.100 1.00 67.79 442 LEU C CA 1
ATOM 8053 C C . LEU C 3 442 ? 128.993 143.618 96.858 1.00 67.79 442 LEU C C 1
ATOM 8054 O O . LEU C 3 442 ? 128.371 142.642 96.665 1.00 67.79 442 LEU C O 1
ATOM 8059 N N . ALA C 3 443 ? 129.965 144.046 96.073 1.00 66.16 443 ALA C N 1
ATOM 8060 C CA . ALA C 3 443 ? 130.451 143.245 94.956 1.00 66.16 443 ALA C CA 1
ATOM 8061 C C . ALA C 3 443 ? 131.300 142.078 95.436 1.00 66.16 443 ALA C C 1
ATOM 8062 O O . ALA C 3 443 ? 131.387 141.053 94.751 1.00 66.16 443 ALA C O 1
ATOM 8064 N N . LEU C 3 444 ? 131.936 142.216 96.601 1.00 65.28 444 LEU C N 1
ATOM 8065 C CA . LEU C 3 444 ? 132.624 141.083 97.205 1.00 65.28 444 LEU C CA 1
ATOM 8066 C C . LEU C 3 444 ? 131.636 140.058 97.739 1.00 65.28 444 LEU C C 1
ATOM 8067 O O . LEU C 3 444 ? 131.896 138.852 97.666 1.00 65.28 444 LEU C O 1
ATOM 8072 N N . MET C 3 445 ? 130.508 140.518 98.284 1.00 66.96 445 MET C N 1
ATOM 8073 C CA . MET C 3 445 ? 129.482 139.599 98.765 1.00 66.96 445 MET C CA 1
ATOM 8074 C C . MET C 3 445 ? 128.783 138.896 97.609 1.00 66.96 445 MET C C 1
ATOM 8075 O O . MET C 3 445 ? 128.459 137.707 97.704 1.00 66.96 445 MET C O 1
ATOM 8080 N N . ALA C 3 446 ? 128.538 139.615 96.511 1.00 65.96 446 ALA C N 1
ATOM 8081 C CA . ALA C 3 446 ? 127.868 139.012 95.365 1.00 65.96 446 ALA C CA 1
ATOM 8082 C C . ALA C 3 446 ? 128.784 138.055 94.614 1.00 65.96 446 ALA C C 1
ATOM 8083 O O . ALA C 3 446 ? 128.305 137.092 94.006 1.00 65.96 446 ALA C O 1
ATOM 8085 N N . GLY C 3 447 ? 130.095 138.299 94.643 1.00 65.96 447 GLY C N 1
ATOM 8086 C CA . GLY C 3 447 ? 131.024 137.371 94.025 1.00 65.96 447 GLY C CA 1
ATOM 8087 C C . GLY C 3 447 ? 131.257 136.124 94.847 1.00 65.96 447 GLY C C 1
ATOM 8088 O O . GLY C 3 447 ? 131.709 135.106 94.315 1.00 65.96 447 GLY C O 1
ATOM 8089 N N . ILE C 3 448 ? 130.959 136.181 96.145 1.00 65.10 448 ILE C N 1
ATOM 8090 C CA . ILE C 3 448 ? 131.067 135.000 96.992 1.00 65.10 448 ILE C CA 1
ATOM 8091 C C . ILE C 3 448 ? 129.857 134.095 96.791 1.00 65.10 448 ILE C C 1
ATOM 8092 O O . ILE C 3 448 ? 129.985 132.865 96.729 1.00 65.10 448 ILE C O 1
ATOM 8097 N N . LYS C 3 449 ? 128.670 134.692 96.639 1.00 65.46 449 LYS C N 1
ATOM 8098 C CA . LYS C 3 449 ? 127.481 133.915 96.306 1.00 65.46 449 LYS C CA 1
ATOM 8099 C C . LYS C 3 449 ? 127.572 133.321 94.905 1.00 65.46 449 LYS C C 1
ATOM 8100 O O . LYS C 3 449 ? 126.987 132.266 94.643 1.00 65.46 449 LYS C O 1
ATOM 8106 N N . GLN C 3 450 ? 128.311 133.968 94.001 1.00 69.39 450 GLN C N 1
ATOM 8107 C CA . GLN C 3 450 ? 128.545 133.387 92.683 1.00 69.39 450 GLN C CA 1
ATOM 8108 C C . GLN C 3 450 ? 129.494 132.196 92.755 1.00 69.39 450 GLN C C 1
ATOM 8109 O O . GLN C 3 450 ? 129.477 131.337 91.867 1.00 69.39 450 GLN C O 1
ATOM 8115 N N . THR C 3 451 ? 130.325 132.126 93.796 1.00 66.49 451 THR C N 1
ATOM 8116 C CA . THR C 3 451 ? 131.197 130.970 93.977 1.00 66.49 451 THR C CA 1
ATOM 8117 C C . THR C 3 451 ? 130.416 129.781 94.527 1.00 66.49 451 THR C C 1
ATOM 8118 O O . THR C 3 451 ? 130.508 128.666 93.999 1.00 66.49 451 THR C O 1
ATOM 8122 N N . PHE C 3 452 ? 129.630 130.007 95.583 1.00 65.66 452 PHE C N 1
ATOM 8123 C CA . PHE C 3 452 ? 128.851 128.929 96.185 1.00 65.66 452 PHE C CA 1
ATOM 8124 C C . PHE C 3 452 ? 127.681 128.522 95.297 1.00 65.66 452 PHE C C 1
ATOM 8125 O O . PHE C 3 452 ? 127.322 127.341 95.237 1.00 65.66 452 PHE C O 1
ATOM 8133 N N . ASP C 3 453 ? 127.080 129.484 94.601 1.00 71.47 453 ASP C N 1
ATOM 8134 C CA . ASP C 3 453 ? 125.849 129.268 93.839 1.00 71.47 453 ASP C CA 1
ATOM 8135 C C . ASP C 3 453 ? 125.964 130.011 92.515 1.00 71.47 453 ASP C C 1
ATOM 8136 O O . ASP C 3 453 ? 125.503 131.150 92.378 1.00 71.47 453 ASP C O 1
ATOM 8141 N N . PRO C 3 454 ? 126.584 129.387 91.508 1.00 70.53 454 PRO C N 1
ATOM 8142 C CA . PRO C 3 454 ? 126.802 130.100 90.237 1.00 70.53 454 PRO C CA 1
ATOM 8143 C C . PRO C 3 454 ? 125.542 130.276 89.407 1.00 70.53 454 PRO C C 1
ATOM 8144 O O . PRO C 3 454 ? 125.442 131.244 88.644 1.00 70.53 454 PRO C O 1
ATOM 8148 N N . LYS C 3 455 ? 124.573 129.367 89.531 1.00 73.37 455 LYS C N 1
ATOM 8149 C CA . LYS C 3 455 ? 123.336 129.501 88.773 1.00 73.37 455 LYS C CA 1
ATOM 8150 C C . LYS C 3 455 ? 122.291 130.343 89.491 1.00 73.37 455 LYS C C 1
ATOM 8151 O O . LYS C 3 455 ? 121.178 130.474 88.966 1.00 73.37 455 LYS C O 1
ATOM 8157 N N . ASN C 3 456 ? 122.625 130.888 90.669 1.00 72.53 456 ASN C N 1
ATOM 8158 C CA . ASN C 3 456 ? 121.783 131.812 91.443 1.00 72.53 456 ASN C CA 1
ATOM 8159 C C . ASN C 3 456 ? 120.441 131.193 91.827 1.00 72.53 456 ASN C C 1
ATOM 8160 O O . ASN C 3 456 ? 119.384 131.776 91.581 1.00 72.53 456 ASN C O 1
ATOM 8165 N N . LEU C 3 457 ? 120.473 130.010 92.443 1.00 68.40 457 LEU C N 1
ATOM 8166 C CA . LEU C 3 457 ? 119.232 129.303 92.739 1.00 68.40 457 LEU C CA 1
ATOM 8167 C C . LEU C 3 457 ? 118.876 129.368 94.218 1.00 68.40 457 LEU C C 1
ATOM 8168 O O . LEU C 3 457 ? 117.691 129.365 94.568 1.00 68.40 457 LEU C O 1
ATOM 8173 N N . LEU C 3 458 ? 119.873 129.424 95.096 1.00 66.01 458 LEU C N 1
ATOM 8174 C CA . LEU C 3 458 ? 119.643 129.403 96.537 1.00 66.01 458 LEU C CA 1
ATOM 8175 C C . LEU C 3 458 ? 119.289 130.803 97.019 1.00 66.01 458 LEU C C 1
ATOM 8176 O O . LEU C 3 458 ? 120.181 131.635 97.221 1.00 66.01 458 LEU C O 1
ATOM 8181 N N . ASN C 3 459 ? 117.990 131.042 97.199 1.00 64.53 459 ASN C N 1
ATOM 8182 C CA . ASN C 3 459 ? 117.442 132.262 97.786 1.00 64.53 459 ASN C CA 1
ATOM 8183 C C . ASN C 3 459 ? 117.869 133.550 97.072 1.00 64.53 459 ASN C C 1
ATOM 8184 O O . ASN C 3 459 ? 118.642 134.341 97.621 1.00 64.53 459 ASN C O 1
ATOM 8189 N N . PRO C 3 460 ? 117.385 133.791 95.852 1.00 67.90 460 PRO C N 1
ATOM 8190 C CA . PRO C 3 460 ? 117.857 134.960 95.102 1.00 67.90 460 PRO C CA 1
ATOM 8191 C C . PRO C 3 460 ? 117.163 136.240 95.542 1.00 67.90 460 PRO C C 1
ATOM 8192 O O . PRO C 3 460 ? 116.118 136.211 96.198 1.00 67.90 460 PRO C O 1
ATOM 8196 N N . LYS C 3 461 ? 117.855 137.344 95.283 1.00 70.45 461 LYS C N 1
ATOM 8197 C CA . LYS C 3 461 ? 117.469 138.732 95.602 1.00 70.45 461 LYS C CA 1
ATOM 8198 C C . LYS C 3 461 ? 117.354 138.883 97.100 1.00 70.45 461 LYS C C 1
ATOM 8199 O O . LYS C 3 461 ? 116.439 139.495 97.515 1.00 70.45 461 LYS C O 1
ATOM 8205 N N . LYS C 3 462 ? 118.297 138.405 97.865 1.00 67.17 462 LYS C N 1
ATOM 8206 C CA . LYS C 3 462 ? 118.240 138.572 99.327 1.00 67.17 462 LYS C CA 1
ATOM 8207 C C . LYS C 3 462 ? 119.628 138.951 99.791 1.00 67.17 462 LYS C C 1
ATOM 8208 O O . LYS C 3 462 ? 120.545 138.524 99.199 1.00 67.17 462 LYS C O 1
ATOM 8214 N N . VAL C 3 463 ? 119.704 139.761 100.854 1.00 66.96 463 VAL C N 1
ATOM 8215 C CA . VAL C 3 463 ? 120.974 140.238 101.486 1.00 66.96 463 VAL C CA 1
ATOM 8216 C C . VAL C 3 463 ? 121.794 141.089 100.505 1.00 66.96 463 VAL C C 1
ATOM 8217 O O . VAL C 3 463 ? 121.540 142.305 100.430 1.00 66.96 463 VAL C O 1
ATOM 8221 N N . CYS C 3 464 ? 122.735 140.474 99.783 1.00 71.44 464 CYS C N 1
ATOM 8222 C CA . CYS C 3 464 ? 123.617 141.223 98.846 1.00 71.44 464 CYS C CA 1
ATOM 8223 C C . CYS C 3 464 ? 123.152 141.046 97.397 1.00 71.44 464 CYS C C 1
ATOM 8224 O O . CYS C 3 464 ? 123.459 139.998 96.814 1.00 71.44 464 CYS C O 1
ATOM 8227 N N . GLN C 3 465 ? 121.853 141.227 97.143 1.00 73.54 465 GLN C N 1
ATOM 8228 C CA . GLN C 3 465 ? 121.317 141.074 95.763 1.00 73.54 465 GLN C CA 1
ATOM 8229 C C . GLN C 3 465 ? 120.297 142.183 95.486 1.00 73.54 465 GLN C C 1
ATOM 8230 O O . GLN C 3 465 ? 119.360 142.337 96.290 1.00 73.54 465 GLN C O 1
ATOM 8236 N N . MET C 3 466 ? 120.481 142.917 94.385 1.00 30.00 466 MET C N 1
ATOM 8237 C CA . MET C 3 466 ? 119.560 144.024 94.014 1.00 30.00 466 MET C CA 1
ATOM 8238 C C . MET C 3 466 ? 119.466 145.007 95.186 1.00 30.00 466 MET C C 1
ATOM 8239 O O . MET C 3 466 ? 118.525 145.823 95.201 1.00 30.00 466 MET C O 1
ATOM 8244 N N . ALA C 3 467 ? 120.412 144.919 96.126 1.00 30.00 467 ALA C N 1
ATOM 8245 C CA . ALA C 3 467 ? 120.431 145.812 97.309 1.00 30.00 467 ALA C CA 1
ATOM 8246 C C . ALA C 3 467 ? 119.673 147.105 96.988 1.00 30.00 467 ALA C C 1
ATOM 8247 O O . ALA C 3 467 ? 118.460 147.001 96.724 1.00 30.00 467 ALA C O 1
ATOM 8249 N N . GLU D 1 62 ? 166.969 155.381 181.217 1.00 147.82 62 GLU D N 1
ATOM 8250 C CA . GLU D 1 62 ? 168.092 155.927 180.465 1.00 147.82 62 GLU D CA 1
ATOM 8251 C C . GLU D 1 62 ? 169.138 154.850 180.186 1.00 147.82 62 GLU D C 1
ATOM 8252 O O . GLU D 1 62 ? 169.030 153.725 180.674 1.00 147.82 62 GLU D O 1
ATOM 8258 N N . LYS D 1 63 ? 170.145 155.202 179.391 1.00 144.13 63 LYS D N 1
ATOM 8259 C CA . LYS D 1 63 ? 171.099 154.239 178.864 1.00 144.13 63 LYS D CA 1
ATOM 8260 C C . LYS D 1 63 ? 172.496 154.553 179.382 1.00 144.13 63 LYS D C 1
ATOM 8261 O O . LYS D 1 63 ? 172.895 155.717 179.469 1.00 144.13 63 LYS D O 1
ATOM 8267 N N . VAL D 1 64 ? 173.237 153.498 179.729 1.00 140.17 64 VAL D N 1
ATOM 8268 C CA . VAL D 1 64 ? 174.616 153.676 180.164 1.00 140.17 64 VAL D CA 1
ATOM 8269 C C . VAL D 1 64 ? 175.485 153.988 178.947 1.00 140.17 64 VAL D C 1
ATOM 8270 O O . VAL D 1 64 ? 175.262 153.472 177.843 1.00 140.17 64 VAL D O 1
ATOM 8274 N N . ALA D 1 65 ? 176.441 154.893 179.127 1.00 134.09 65 ALA D N 1
ATOM 8275 C CA . ALA D 1 65 ? 177.283 155.357 178.037 1.00 134.09 65 ALA D CA 1
ATOM 8276 C C . ALA D 1 65 ? 178.650 154.690 178.087 1.00 134.09 65 ALA D C 1
ATOM 8277 O O . ALA D 1 65 ? 179.077 154.158 179.115 1.00 134.09 65 ALA D O 1
ATOM 8279 N N . ILE D 1 66 ? 179.334 154.725 176.949 1.00 126.84 66 ILE D N 1
ATOM 8280 C CA . ILE D 1 66 ? 180.683 154.194 176.819 1.00 126.84 66 ILE D CA 1
ATOM 8281 C C . ILE D 1 66 ? 181.630 155.369 176.610 1.00 126.84 66 ILE D C 1
ATOM 8282 O O . ILE D 1 66 ? 181.206 156.469 176.233 1.00 126.84 66 ILE D O 1
ATOM 8287 N N . ASP D 1 67 ? 182.908 155.149 176.905 1.00 126.51 67 ASP D N 1
ATOM 8288 C CA . ASP D 1 67 ? 183.953 156.116 176.588 1.00 126.51 67 ASP D CA 1
ATOM 8289 C C . ASP D 1 67 ? 184.623 155.693 175.285 1.00 126.51 67 ASP D C 1
ATOM 8290 O O . ASP D 1 67 ? 185.344 154.695 175.227 1.00 126.51 67 ASP D O 1
ATOM 8295 N N . LYS D 1 68 ? 184.367 156.450 174.217 1.00 120.46 68 LYS D N 1
ATOM 8296 C CA . LYS D 1 68 ? 184.935 156.116 172.917 1.00 120.46 68 LYS D CA 1
ATOM 8297 C C . LYS D 1 68 ? 186.387 156.553 172.772 1.00 120.46 68 LYS D C 1
ATOM 8298 O O . LYS D 1 68 ? 186.985 156.309 171.718 1.00 120.46 68 LYS D O 1
ATOM 8304 N N . SER D 1 69 ? 186.963 157.199 173.790 1.00 122.23 69 SER D N 1
ATOM 8305 C CA . SER D 1 69 ? 188.374 157.567 173.737 1.00 122.23 69 SER D CA 1
ATOM 8306 C C . SER D 1 69 ? 189.277 156.354 173.912 1.00 122.23 69 SER D C 1
ATOM 8307 O O . SER D 1 69 ? 190.438 156.383 173.491 1.00 122.23 69 SER D O 1
ATOM 8310 N N . LEU D 1 70 ? 188.762 155.289 174.532 1.00 121.65 70 LEU D N 1
ATOM 8311 C CA . LEU D 1 70 ? 189.544 154.073 174.722 1.00 121.65 70 LEU D CA 1
ATOM 8312 C C . LEU D 1 70 ? 189.763 153.346 173.404 1.00 121.65 70 LEU D C 1
ATOM 8313 O O . LEU D 1 70 ? 190.814 152.729 173.195 1.00 121.65 70 LEU D O 1
ATOM 8318 N N . TYR D 1 71 ? 188.792 153.425 172.501 1.00 117.52 71 TYR D N 1
ATOM 8319 C CA . TYR D 1 71 ? 188.839 152.715 171.229 1.00 117.52 71 TYR D CA 1
ATOM 8320 C C . TYR D 1 71 ? 189.218 153.708 170.139 1.00 117.52 71 TYR D C 1
ATOM 8321 O O . TYR D 1 71 ? 188.437 154.602 169.801 1.00 117.52 71 TYR D O 1
ATOM 8330 N N . ARG D 1 72 ? 190.420 153.556 169.592 1.00 117.31 72 ARG D N 1
ATOM 8331 C CA . ARG D 1 72 ? 190.892 154.420 168.522 1.00 117.31 72 ARG D CA 1
ATOM 8332 C C . ARG D 1 72 ? 191.641 153.596 167.486 1.00 117.31 72 ARG D C 1
ATOM 8333 O O . ARG D 1 72 ? 192.251 152.571 167.806 1.00 117.31 72 ARG D O 1
ATOM 8341 N N . GLY D 1 73 ? 191.573 154.047 166.241 1.00 115.41 73 GLY D N 1
ATOM 8342 C CA . GLY D 1 73 ? 192.176 153.359 165.121 1.00 115.41 73 GLY D CA 1
ATOM 8343 C C . GLY D 1 73 ? 191.135 152.679 164.245 1.00 115.41 73 GLY D C 1
ATOM 8344 O O . GLY D 1 73 ? 190.090 152.212 164.706 1.00 115.41 73 GLY D O 1
ATOM 8345 N N . ILE D 1 74 ? 191.438 152.631 162.949 1.00 114.08 74 ILE D N 1
ATOM 8346 C CA . ILE D 1 74 ? 190.555 151.996 161.977 1.00 114.08 74 ILE D CA 1
ATOM 8347 C C . ILE D 1 74 ? 191.301 150.844 161.320 1.00 114.08 74 ILE D C 1
ATOM 8348 O O . ILE D 1 74 ? 192.306 151.050 160.631 1.00 114.08 74 ILE D O 1
ATOM 8353 N N . THR D 1 75 ? 190.815 149.623 161.529 1.00 112.34 75 THR D N 1
ATOM 8354 C CA . THR D 1 75 ? 191.532 148.444 161.066 1.00 112.34 75 THR D CA 1
ATOM 8355 C C . THR D 1 75 ? 190.930 147.915 159.769 1.00 112.34 75 THR D C 1
ATOM 8356 O O . THR D 1 75 ? 189.717 147.721 159.660 1.00 112.34 75 THR D O 1
ATOM 8360 N N . VAL D 1 76 ? 191.787 147.685 158.778 1.00 111.84 76 VAL D N 1
ATOM 8361 C CA . VAL D 1 76 ? 191.405 147.005 157.548 1.00 111.84 76 VAL D CA 1
ATOM 8362 C C . VAL D 1 76 ? 191.864 145.557 157.627 1.00 111.84 76 VAL D C 1
ATOM 8363 O O . VAL D 1 76 ? 193.069 145.281 157.633 1.00 111.84 76 VAL D O 1
ATOM 8367 N N . TYR D 1 77 ? 190.911 144.632 157.682 1.00 110.02 77 TYR D N 1
ATOM 8368 C CA . TYR D 1 77 ? 191.255 143.219 157.620 1.00 110.02 77 TYR D CA 1
ATOM 8369 C C . TYR D 1 77 ? 191.685 142.855 156.206 1.00 110.02 77 TYR D C 1
ATOM 8370 O O . TYR D 1 77 ? 190.930 143.024 155.245 1.00 110.02 77 TYR D O 1
ATOM 8379 N N . VAL D 1 78 ? 192.908 142.356 156.084 1.00 112.54 78 VAL D N 1
ATOM 8380 C CA . VAL D 1 78 ? 193.531 142.098 154.794 1.00 112.54 78 VAL D CA 1
ATOM 8381 C C . VAL D 1 78 ? 192.991 140.768 154.286 1.00 112.54 78 VAL D C 1
ATOM 8382 O O . VAL D 1 78 ? 193.217 139.717 154.891 1.00 112.54 78 VAL D O 1
ATOM 8386 N N . ASP D 1 79 ? 192.268 140.813 153.170 1.00 114.67 79 ASP D N 1
ATOM 8387 C CA . ASP D 1 79 ? 191.750 139.592 152.573 1.00 114.67 79 ASP D CA 1
ATOM 8388 C C . ASP D 1 79 ? 192.735 139.053 151.544 1.00 114.67 79 ASP D C 1
ATOM 8389 O O . ASP D 1 79 ? 193.254 139.794 150.704 1.00 114.67 79 ASP D O 1
ATOM 8394 N N . HIS D 1 80 ? 192.982 137.748 151.611 1.00 118.73 80 HIS D N 1
ATOM 8395 C CA . HIS D 1 80 ? 193.954 137.102 150.744 1.00 118.73 80 HIS D CA 1
ATOM 8396 C C . HIS D 1 80 ? 193.625 135.620 150.667 1.00 118.73 80 HIS D C 1
ATOM 8397 O O . HIS D 1 80 ? 192.900 135.082 151.507 1.00 118.73 80 HIS D O 1
ATOM 8404 N N . ILE D 1 81 ? 194.178 134.964 149.651 1.00 121.63 81 ILE D N 1
ATOM 8405 C CA . ILE D 1 81 ? 194.059 133.519 149.485 1.00 121.63 81 ILE D CA 1
ATOM 8406 C C . ILE D 1 81 ? 195.482 132.986 149.369 1.00 121.63 81 ILE D C 1
ATOM 8407 O O . ILE D 1 81 ? 196.073 133.011 148.280 1.00 121.63 81 ILE D O 1
ATOM 8412 N N . GLU D 1 82 ? 196.029 132.515 150.500 1.00 123.38 82 GLU D N 1
ATOM 8413 C CA . GLU D 1 82 ? 197.394 131.980 150.619 1.00 123.38 82 GLU D CA 1
ATOM 8414 C C . GLU D 1 82 ? 198.453 132.964 150.123 1.00 123.38 82 GLU D C 1
ATOM 8415 O O . GLU D 1 82 ? 199.363 132.601 149.375 1.00 123.38 82 GLU D O 1
ATOM 8421 N N . GLY D 1 83 ? 198.334 134.221 150.541 1.00 122.07 83 GLY D N 1
ATOM 8422 C CA . GLY D 1 83 ? 199.318 135.226 150.207 1.00 122.07 83 GLY D CA 1
ATOM 8423 C C . GLY D 1 83 ? 198.883 136.273 149.210 1.00 122.07 83 GLY D C 1
ATOM 8424 O O . GLY D 1 83 ? 199.194 137.454 149.409 1.00 122.07 83 GLY D O 1
ATOM 8425 N N . GLN D 1 84 ? 198.168 135.892 148.155 1.00 121.67 84 GLN D N 1
ATOM 8426 C CA . GLN D 1 84 ? 197.789 136.830 147.102 1.00 121.67 84 GLN D CA 1
ATOM 8427 C C . GLN D 1 84 ? 196.622 137.664 147.612 1.00 121.67 84 GLN D C 1
ATOM 8428 O O . GLN D 1 84 ? 195.516 137.155 147.809 1.00 121.67 84 GLN D O 1
ATOM 8434 N N . ILE D 1 85 ? 196.876 138.956 147.824 1.00 117.56 85 ILE D N 1
ATOM 8435 C CA . ILE D 1 85 ? 195.904 139.837 148.458 1.00 117.56 85 ILE D CA 1
ATOM 8436 C C . ILE D 1 85 ? 194.789 140.175 147.478 1.00 117.56 85 ILE D C 1
ATOM 8437 O O . ILE D 1 85 ? 195.037 140.479 146.302 1.00 117.56 85 ILE D O 1
ATOM 8442 N N . HIS D 1 86 ? 193.548 140.089 147.955 1.00 114.59 86 HIS D N 1
ATOM 8443 C CA . HIS D 1 86 ? 192.400 140.544 147.190 1.00 114.59 86 HIS D CA 1
ATOM 8444 C C . HIS D 1 86 ? 192.482 142.056 146.975 1.00 114.59 86 HIS D C 1
ATOM 8445 O O . HIS D 1 86 ? 192.962 142.788 147.844 1.00 114.59 86 HIS D O 1
ATOM 8452 N N . PRO D 1 87 ? 192.031 142.549 145.816 1.00 114.37 87 PRO D N 1
ATOM 8453 C CA . PRO D 1 87 ? 192.089 144.002 145.572 1.00 114.37 87 PRO D CA 1
ATOM 8454 C C . PRO D 1 87 ? 191.101 144.822 146.390 1.00 114.37 87 PRO D C 1
ATOM 8455 O O . PRO D 1 87 ? 191.143 146.056 146.318 1.00 114.37 87 PRO D O 1
ATOM 8459 N N . VAL D 1 88 ? 190.215 144.188 147.164 1.00 113.57 88 VAL D N 1
ATOM 8460 C CA . VAL D 1 88 ? 189.293 144.949 148.001 1.00 113.57 88 VAL D CA 1
ATOM 8461 C C . VAL D 1 88 ? 190.020 145.523 149.215 1.00 113.57 88 VAL D C 1
ATOM 8462 O O . VAL D 1 88 ? 189.541 146.476 149.839 1.00 113.57 88 VAL D O 1
ATOM 8466 N N . THR D 1 89 ? 191.195 144.979 149.555 1.00 114.70 89 THR D N 1
ATOM 8467 C CA . THR D 1 89 ? 191.956 145.483 150.694 1.00 114.70 89 THR D CA 1
ATOM 8468 C C . THR D 1 89 ? 192.538 146.864 150.420 1.00 114.70 89 THR D C 1
ATOM 8469 O O . THR D 1 89 ? 192.488 147.740 151.292 1.00 114.70 89 THR D O 1
ATOM 8473 N N . PHE D 1 90 ? 193.066 147.084 149.212 1.00 117.28 90 PHE D N 1
ATOM 8474 C CA . PHE D 1 90 ? 193.701 148.360 148.898 1.00 117.28 90 PHE D CA 1
ATOM 8475 C C . PHE D 1 90 ? 192.674 149.474 148.749 1.00 117.28 90 PHE D C 1
ATOM 8476 O O . PHE D 1 90 ? 192.968 150.636 149.050 1.00 117.28 90 PHE D O 1
ATOM 8484 N N . GLU D 1 91 ? 191.462 149.142 148.295 1.00 116.36 91 GLU D N 1
ATOM 8485 C CA . GLU D 1 91 ? 190.401 150.142 148.234 1.00 116.36 91 GLU D CA 1
ATOM 8486 C C . GLU D 1 91 ? 189.936 150.554 149.623 1.00 116.36 91 GLU D C 1
ATOM 8487 O O . GLU D 1 91 ? 189.459 151.679 149.808 1.00 116.36 91 GLU D O 1
ATOM 8493 N N . LEU D 1 92 ? 190.062 149.663 150.608 1.00 113.85 92 LEU D N 1
ATOM 8494 C CA . LEU D 1 92 ? 189.641 150.009 151.959 1.00 113.85 92 LEU D CA 1
ATOM 8495 C C . LEU D 1 92 ? 190.704 150.805 152.696 1.00 113.85 92 LEU D C 1
ATOM 8496 O O . LEU D 1 92 ? 190.379 151.535 153.636 1.00 113.85 92 LEU D O 1
ATOM 8501 N N . ILE D 1 93 ? 191.971 150.672 152.296 1.00 115.56 93 ILE D N 1
ATOM 8502 C CA . ILE D 1 93 ? 193.035 151.463 152.906 1.00 115.56 93 ILE D CA 1
ATOM 8503 C C . ILE D 1 93 ? 192.890 152.931 152.531 1.00 115.56 93 ILE D C 1
ATOM 8504 O O . ILE D 1 93 ? 193.013 153.814 153.389 1.00 115.56 93 ILE D O 1
ATOM 8509 N N . GLY D 1 94 ? 192.591 153.216 151.260 1.00 116.73 94 GLY D N 1
ATOM 8510 C CA . GLY D 1 94 ? 192.336 154.585 150.848 1.00 116.73 94 GLY D CA 1
ATOM 8511 C C . GLY D 1 94 ? 191.069 155.169 151.430 1.00 116.73 94 GLY D C 1
ATOM 8512 O O . GLY D 1 94 ? 190.966 156.389 151.587 1.00 116.73 94 GLY D O 1
ATOM 8513 N N . LYS D 1 95 ? 190.092 154.322 151.755 1.00 114.51 95 LYS D N 1
ATOM 8514 C CA . LYS D 1 95 ? 188.913 154.815 152.452 1.00 114.51 95 LYS D CA 1
ATOM 8515 C C . LYS D 1 95 ? 189.181 154.997 153.940 1.00 114.51 95 LYS D C 1
ATOM 8516 O O . LYS D 1 95 ? 188.672 155.948 154.542 1.00 114.51 95 LYS D O 1
ATOM 8522 N N . ALA D 1 96 ? 189.986 154.115 154.543 1.00 116.64 96 ALA D N 1
ATOM 8523 C CA . ALA D 1 96 ? 190.289 154.245 155.966 1.00 116.64 96 ALA D CA 1
ATOM 8524 C C . ALA D 1 96 ? 191.187 155.444 156.234 1.00 116.64 96 ALA D C 1
ATOM 8525 O O . ALA D 1 96 ? 191.032 156.120 157.255 1.00 116.64 96 ALA D O 1
ATOM 8527 N N . ARG D 1 97 ? 192.128 155.727 155.328 1.00 119.52 97 ARG D N 1
ATOM 8528 C CA . ARG D 1 97 ? 192.968 156.910 155.481 1.00 119.52 97 ARG D CA 1
ATOM 8529 C C . ARG D 1 97 ? 192.174 158.193 155.269 1.00 119.52 97 ARG D C 1
ATOM 8530 O O . ARG D 1 97 ? 192.544 159.245 155.802 1.00 119.52 97 ARG D O 1
ATOM 8538 N N . GLU D 1 98 ? 191.086 158.126 154.502 1.00 118.19 98 GLU D N 1
ATOM 8539 C CA . GLU D 1 98 ? 190.191 159.268 154.365 1.00 118.19 98 GLU D CA 1
ATOM 8540 C C . GLU D 1 98 ? 189.322 159.439 155.607 1.00 118.19 98 GLU D C 1
ATOM 8541 O O . GLU D 1 98 ? 189.136 160.561 156.092 1.00 118.19 98 GLU D O 1
ATOM 8547 N N . LEU D 1 99 ? 188.799 158.332 156.145 1.00 116.37 99 LEU D N 1
ATOM 8548 C CA . LEU D 1 99 ? 187.907 158.411 157.299 1.00 116.37 99 LEU D CA 1
ATOM 8549 C C . LEU D 1 99 ? 188.660 158.737 158.583 1.00 116.37 99 LEU D C 1
ATOM 8550 O O . LEU D 1 99 ? 188.139 159.465 159.435 1.00 116.37 99 LEU D O 1
ATOM 8555 N N . ALA D 1 100 ? 189.878 158.214 158.745 1.00 118.33 100 ALA D N 1
ATOM 8556 C CA . ALA D 1 100 ? 190.614 158.450 159.984 1.00 118.33 100 ALA D CA 1
ATOM 8557 C C . ALA D 1 100 ? 191.279 159.821 160.000 1.00 118.33 100 ALA D C 1
ATOM 8558 O O . ALA D 1 100 ? 191.755 160.263 161.051 1.00 118.33 100 ALA D O 1
ATOM 8560 N N . ALA D 1 101 ? 191.331 160.501 158.852 1.00 118.96 101 ALA D N 1
ATOM 8561 C CA . ALA D 1 101 ? 191.837 161.869 158.827 1.00 118.96 101 ALA D CA 1
ATOM 8562 C C . ALA D 1 101 ? 190.802 162.852 159.359 1.00 118.96 101 ALA D C 1
ATOM 8563 O O . ALA D 1 101 ? 191.151 163.976 159.739 1.00 118.96 101 ALA D O 1
ATOM 8565 N N . VAL D 1 102 ? 189.530 162.447 159.389 1.00 118.75 102 VAL D N 1
ATOM 8566 C CA . VAL D 1 102 ? 188.477 163.276 159.964 1.00 118.75 102 VAL D CA 1
ATOM 8567 C C . VAL D 1 102 ? 188.615 163.334 161.480 1.00 118.75 102 VAL D C 1
ATOM 8568 O O . VAL D 1 102 ? 188.344 164.369 162.103 1.00 118.75 102 VAL D O 1
ATOM 8572 N N . ILE D 1 103 ? 189.088 162.251 162.094 1.00 119.11 103 ILE D N 1
ATOM 8573 C CA . ILE D 1 103 ? 189.116 162.118 163.544 1.00 119.11 103 ILE D CA 1
ATOM 8574 C C . ILE D 1 103 ? 190.526 162.091 164.111 1.00 119.11 103 ILE D C 1
ATOM 8575 O O . ILE D 1 103 ? 190.693 162.238 165.326 1.00 119.11 103 ILE D O 1
ATOM 8580 N N . GLY D 1 104 ? 191.548 161.923 163.274 1.00 119.05 104 GLY D N 1
ATOM 8581 C CA . GLY D 1 104 ? 192.916 161.878 163.746 1.00 119.05 104 GLY D CA 1
ATOM 8582 C C . GLY D 1 104 ? 193.379 160.530 164.247 1.00 119.05 104 GLY D C 1
ATOM 8583 O O . GLY D 1 104 ? 194.388 160.467 164.961 1.00 119.05 104 GLY D O 1
ATOM 8584 N N . HIS D 1 105 ? 192.681 159.453 163.903 1.00 119.57 105 HIS D N 1
ATOM 8585 C CA . HIS D 1 105 ? 193.057 158.131 164.370 1.00 119.57 105 HIS D CA 1
ATOM 8586 C C . HIS D 1 105 ? 194.053 157.488 163.403 1.00 119.57 105 HIS D C 1
ATOM 8587 O O . HIS D 1 105 ? 194.154 157.896 162.244 1.00 119.57 105 HIS D O 1
ATOM 8594 N N . PRO D 1 106 ? 194.831 156.507 163.863 1.00 118.41 106 PRO D N 1
ATOM 8595 C CA . PRO D 1 106 ? 195.682 155.764 162.928 1.00 118.41 106 PRO D CA 1
ATOM 8596 C C . PRO D 1 106 ? 194.883 154.746 162.127 1.00 118.41 106 PRO D C 1
ATOM 8597 O O . PRO D 1 106 ? 193.689 154.540 162.351 1.00 118.41 106 PRO D O 1
ATOM 8601 N N . VAL D 1 107 ? 195.564 154.103 161.182 1.00 118.49 107 VAL D N 1
ATOM 8602 C CA . VAL D 1 107 ? 194.959 153.110 160.300 1.00 118.49 107 VAL D CA 1
ATOM 8603 C C . VAL D 1 107 ? 195.729 151.809 160.493 1.00 118.49 107 VAL D C 1
ATOM 8604 O O . VAL D 1 107 ? 196.944 151.755 160.288 1.00 118.49 107 VAL D O 1
ATOM 8608 N N . TYR D 1 108 ? 195.021 150.753 160.882 1.00 117.27 108 TYR D N 1
ATOM 8609 C CA . TYR D 1 108 ? 195.658 149.471 161.138 1.00 117.27 108 TYR D CA 1
ATOM 8610 C C . TYR D 1 108 ? 195.322 148.462 160.046 1.00 117.27 108 TYR D C 1
ATOM 8611 O O . TYR D 1 108 ? 194.387 148.646 159.262 1.00 117.27 108 TYR D O 1
ATOM 8620 N N . ALA D 1 109 ? 196.102 147.383 160.005 1.00 116.54 109 ALA D N 1
ATOM 8621 C CA . ALA D 1 109 ? 195.867 146.279 159.081 1.00 116.54 109 ALA D CA 1
ATOM 8622 C C . ALA D 1 109 ? 196.089 144.969 159.817 1.00 116.54 109 ALA D C 1
ATOM 8623 O O . ALA D 1 109 ? 197.139 144.773 160.435 1.00 116.54 109 ALA D O 1
ATOM 8625 N N . LEU D 1 110 ? 195.106 144.076 159.746 1.00 113.66 110 LEU D N 1
ATOM 8626 C CA . LEU D 1 110 ? 195.236 142.773 160.379 1.00 113.66 110 LEU D CA 1
ATOM 8627 C C . LEU D 1 110 ? 195.572 141.709 159.340 1.00 113.66 110 LEU D C 1
ATOM 8628 O O . LEU D 1 110 ? 194.968 141.640 158.267 1.00 113.66 110 LEU D O 1
ATOM 8633 N N . LEU D 1 111 ? 196.545 140.864 159.675 1.00 116.25 111 LEU D N 1
ATOM 8634 C CA . LEU D 1 111 ? 197.091 139.912 158.720 1.00 116.25 111 LEU D CA 1
ATOM 8635 C C . LEU D 1 111 ? 197.074 138.518 159.334 1.00 116.25 111 LEU D C 1
ATOM 8636 O O . LEU D 1 111 ? 197.611 138.297 160.423 1.00 116.25 111 LEU D O 1
ATOM 8641 N N . MET D 1 112 ? 196.452 137.580 158.619 1.00 114.47 112 MET D N 1
ATOM 8642 C CA . MET D 1 112 ? 196.262 136.217 159.097 1.00 114.47 112 MET D CA 1
ATOM 8643 C C . MET D 1 112 ? 196.646 135.241 157.996 1.00 114.47 112 MET D C 1
ATOM 8644 O O . MET D 1 112 ? 196.130 135.331 156.880 1.00 114.47 112 MET D O 1
ATOM 8649 N N . GLY D 1 113 ? 197.529 134.305 158.318 1.00 118.70 113 GLY D N 1
ATOM 8650 C CA . GLY D 1 113 ? 197.951 133.313 157.350 1.00 118.70 113 GLY D CA 1
ATOM 8651 C C . GLY D 1 113 ? 199.053 132.448 157.918 1.00 118.70 113 GLY D C 1
ATOM 8652 O O . GLY D 1 113 ? 199.288 132.412 159.129 1.00 118.70 113 GLY D O 1
ATOM 8653 N N . THR D 1 114 ? 199.728 131.740 157.009 1.00 123.42 114 THR D N 1
ATOM 8654 C CA . THR D 1 114 ? 200.786 130.806 157.381 1.00 123.42 114 THR D CA 1
ATOM 8655 C C . THR D 1 114 ? 202.182 131.254 156.953 1.00 123.42 114 THR D C 1
ATOM 8656 O O . THR D 1 114 ? 203.094 131.249 157.785 1.00 123.42 114 THR D O 1
ATOM 8660 N N . ASN D 1 115 ? 202.377 131.639 155.690 1.00 124.73 115 ASN D N 1
ATOM 8661 C CA . ASN D 1 115 ? 203.687 132.076 155.203 1.00 124.73 115 ASN D CA 1
ATOM 8662 C C . ASN D 1 115 ? 203.666 133.488 154.629 1.00 124.73 115 ASN D C 1
ATOM 8663 O O . ASN D 1 115 ? 204.288 133.741 153.593 1.00 124.73 115 ASN D O 1
ATOM 8668 N N . ILE D 1 116 ? 202.977 134.422 155.278 1.00 125.11 116 ILE D N 1
ATOM 8669 C CA . ILE D 1 116 ? 202.697 135.693 154.617 1.00 125.11 116 ILE D CA 1
ATOM 8670 C C . ILE D 1 116 ? 203.296 136.887 155.353 1.00 125.11 116 ILE D C 1
ATOM 8671 O O . ILE D 1 116 ? 202.836 138.021 155.178 1.00 125.11 116 ILE D O 1
ATOM 8676 N N . THR D 1 117 ? 204.342 136.665 156.154 1.00 127.26 117 THR D N 1
ATOM 8677 C CA . THR D 1 117 ? 204.935 137.790 156.874 1.00 127.26 117 THR D CA 1
ATOM 8678 C C . THR D 1 117 ? 205.772 138.675 155.955 1.00 127.26 117 THR D C 1
ATOM 8679 O O . THR D 1 117 ? 206.037 139.835 156.289 1.00 127.26 117 THR D O 1
ATOM 8683 N N . GLU D 1 118 ? 206.174 138.163 154.788 1.00 129.37 118 GLU D N 1
ATOM 8684 C CA . GLU D 1 118 ? 206.885 138.992 153.820 1.00 129.37 118 GLU D CA 1
ATOM 8685 C C . GLU D 1 118 ? 205.920 139.788 152.950 1.00 129.37 118 GLU D C 1
ATOM 8686 O O . GLU D 1 118 ? 206.353 140.616 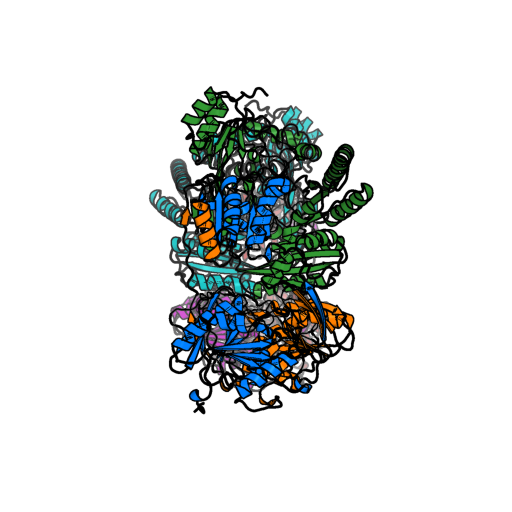152.144 1.00 129.37 118 GLU D O 1
ATOM 8692 N N . LYS D 1 119 ? 204.616 139.542 153.092 1.00 128.24 119 LYS D N 1
ATOM 8693 C CA . LYS D 1 119 ? 203.623 140.339 152.384 1.00 128.24 119 LYS D CA 1
ATOM 8694 C C . LYS D 1 119 ? 203.164 141.535 153.210 1.00 128.24 119 LYS D C 1
ATOM 8695 O O . LYS D 1 119 ? 202.169 142.180 152.862 1.00 128.24 119 LYS D O 1
ATOM 8701 N N . ALA D 1 120 ? 203.866 141.842 154.304 1.00 129.54 120 ALA D N 1
ATOM 8702 C CA . ALA D 1 120 ? 203.391 142.868 155.226 1.00 129.54 120 ALA D CA 1
ATOM 8703 C C . ALA D 1 120 ? 203.828 144.271 154.820 1.00 129.54 120 ALA D C 1
ATOM 8704 O O . ALA D 1 120 ? 203.082 145.230 155.038 1.00 129.54 120 ALA D O 1
ATOM 8706 N N . ASP D 1 121 ? 205.026 144.427 154.247 1.00 131.93 121 ASP D N 1
ATOM 8707 C CA . ASP D 1 121 ? 205.463 145.772 153.879 1.00 131.93 121 ASP D CA 1
ATOM 8708 C C . ASP D 1 121 ? 204.849 146.234 152.559 1.00 131.93 121 ASP D C 1
ATOM 8709 O O . ASP D 1 121 ? 204.977 147.410 152.204 1.00 131.93 121 ASP D O 1
ATOM 8714 N N . GLU D 1 122 ? 204.070 145.347 151.943 1.00 131.09 122 GLU D N 1
ATOM 8715 C CA . GLU D 1 122 ? 203.268 145.761 150.771 1.00 131.09 122 GLU D CA 1
ATOM 8716 C C . GLU D 1 122 ? 202.124 146.582 151.353 1.00 131.09 122 GLU D C 1
ATOM 8717 O O . GLU D 1 122 ? 201.664 147.486 150.665 1.00 131.09 122 GLU D O 1
ATOM 8723 N N . LEU D 1 123 ? 201.657 146.224 152.557 1.00 127.88 123 LEU D N 1
ATOM 8724 C CA . LEU D 1 123 ? 200.631 147.023 153.216 1.00 127.88 123 LEU D CA 1
ATOM 8725 C C . LEU D 1 123 ? 201.195 148.351 153.698 1.00 127.88 123 LEU D C 1
ATOM 8726 O O . LEU D 1 123 ? 200.459 149.339 153.792 1.00 127.88 123 LEU D O 1
ATOM 8731 N N . LEU D 1 124 ? 202.497 148.394 153.999 1.00 129.59 124 LEU D N 1
ATOM 8732 C CA . LEU D 1 124 ? 203.116 149.625 154.478 1.00 129.59 124 LEU D CA 1
ATOM 8733 C C . LEU D 1 124 ? 203.290 150.644 153.359 1.00 129.59 124 LEU D C 1
ATOM 8734 O O . LEU D 1 124 ? 203.398 151.846 153.628 1.00 129.59 124 LEU D O 1
ATOM 8739 N N . LYS D 1 125 ? 203.317 150.190 152.104 1.00 129.23 125 LYS D N 1
ATOM 8740 C CA . LYS D 1 125 ? 203.481 151.084 150.965 1.00 129.23 125 LYS D CA 1
ATOM 8741 C C . LYS D 1 125 ? 202.189 151.775 150.547 1.00 129.23 125 LYS D C 1
ATOM 8742 O O . LYS D 1 125 ? 202.193 152.502 149.548 1.00 129.23 125 LYS D O 1
ATOM 8748 N N . TYR D 1 126 ? 201.088 151.559 151.264 1.00 126.07 126 TYR D N 1
ATOM 8749 C CA . TYR D 1 126 ? 199.842 152.258 150.983 1.00 126.07 126 TYR D CA 1
ATOM 8750 C C . TYR D 1 126 ? 199.477 153.275 152.057 1.00 126.07 126 TYR D C 1
ATOM 8751 O O . TYR D 1 126 ? 198.434 153.927 151.938 1.00 126.07 126 TYR D O 1
ATOM 8760 N N . GLY D 1 127 ? 200.300 153.427 153.092 1.00 126.07 127 GLY D N 1
ATOM 8761 C CA . GLY D 1 127 ? 200.027 154.378 154.150 1.00 126.07 127 GLY D CA 1
ATOM 8762 C C . GLY D 1 127 ? 199.488 153.783 155.430 1.00 126.07 127 GLY D C 1
ATOM 8763 O O . GLY D 1 127 ? 198.927 154.521 156.247 1.00 126.07 127 GLY D O 1
ATOM 8764 N N . VAL D 1 128 ? 199.644 152.474 155.636 1.00 124.46 128 VAL D N 1
ATOM 8765 C CA . VAL D 1 128 ? 199.108 151.841 156.833 1.00 124.46 128 VAL D CA 1
ATOM 8766 C C . VAL D 1 128 ? 200.063 152.057 158.000 1.00 124.46 128 VAL D C 1
ATOM 8767 O O . VAL D 1 128 ? 201.275 151.828 157.890 1.00 124.46 128 VAL D O 1
ATOM 8771 N N . ASP D 1 129 ? 199.514 152.511 159.132 1.00 122.94 129 ASP D N 1
ATOM 8772 C CA . ASP D 1 129 ? 200.339 152.835 160.291 1.00 122.94 129 ASP D CA 1
ATOM 8773 C C . ASP D 1 129 ? 200.882 151.588 160.984 1.00 122.94 129 ASP D C 1
ATOM 8774 O O . ASP D 1 129 ? 202.065 151.551 161.338 1.00 122.94 129 ASP D O 1
ATOM 8779 N N . LYS D 1 130 ? 200.053 150.567 161.188 1.00 122.59 130 LYS D N 1
ATOM 8780 C CA . LYS D 1 130 ? 200.523 149.352 161.841 1.00 122.59 130 LYS D CA 1
ATOM 8781 C C . LYS D 1 130 ? 199.935 148.141 161.133 1.00 122.59 130 LYS D C 1
ATOM 8782 O O . LYS D 1 130 ? 198.738 148.097 160.837 1.00 122.59 130 LYS D O 1
ATOM 8788 N N . VAL D 1 131 ? 200.791 147.153 160.882 1.00 122.68 131 VAL D N 1
ATOM 8789 C CA . VAL D 1 131 ? 200.401 145.911 160.215 1.00 122.68 131 VAL D CA 1
ATOM 8790 C C . VAL D 1 131 ? 200.574 144.794 161.241 1.00 122.68 131 VAL D C 1
ATOM 8791 O O . VAL D 1 131 ? 201.676 144.271 161.435 1.00 122.68 131 VAL D O 1
ATOM 8795 N N . PHE D 1 132 ? 199.484 144.425 161.908 1.00 118.60 132 PHE D N 1
ATOM 8796 C CA . PHE D 1 132 ? 199.532 143.334 162.871 1.00 118.60 132 PHE D CA 1
ATOM 8797 C C . PHE D 1 132 ? 199.455 141.997 162.147 1.00 118.60 132 PHE D C 1
ATOM 8798 O O . PHE D 1 132 ? 198.479 141.702 161.453 1.00 118.60 132 PHE D O 1
ATOM 8806 N N . VAL D 1 133 ? 200.495 141.184 162.310 1.00 119.27 133 VAL D N 1
ATOM 8807 C CA . VAL D 1 133 ? 200.644 139.952 161.545 1.00 119.27 133 VAL D CA 1
ATOM 8808 C C . VAL D 1 133 ? 200.537 138.758 162.481 1.00 119.27 133 VAL D C 1
ATOM 8809 O O . VAL D 1 133 ? 201.355 138.592 163.392 1.00 119.27 133 VAL D O 1
ATOM 8813 N N . TYR D 1 134 ? 199.525 137.925 162.252 1.00 116.45 134 TYR D N 1
ATOM 8814 C CA . TYR D 1 134 ? 199.407 136.619 162.883 1.00 116.45 134 TYR D CA 1
ATOM 8815 C C . TYR D 1 134 ? 199.777 135.561 161.855 1.00 116.45 134 TYR D C 1
ATOM 8816 O O . TYR D 1 134 ? 199.085 135.400 160.845 1.00 116.45 134 TYR D O 1
ATOM 8825 N N . ASP D 1 135 ? 200.867 134.838 162.111 1.00 121.63 135 ASP D N 1
ATOM 8826 C CA . ASP D 1 135 ? 201.479 133.986 161.100 1.00 121.63 135 ASP D CA 1
ATOM 8827 C C . ASP D 1 135 ? 201.638 132.559 161.633 1.00 121.63 135 ASP D C 1
ATOM 8828 O O . ASP D 1 135 ? 202.696 131.942 161.562 1.00 121.63 135 ASP D O 1
ATOM 8833 N N . LYS D 1 136 ? 200.550 132.018 162.178 1.00 121.75 136 LYS D N 1
ATOM 8834 C CA . LYS D 1 136 ? 200.562 130.668 162.717 1.00 121.75 136 LYS D CA 1
ATOM 8835 C C . LYS D 1 136 ? 200.272 129.647 161.612 1.00 121.75 136 LYS D C 1
ATOM 8836 O O . LYS D 1 136 ? 199.596 129.964 160.630 1.00 121.75 136 LYS D O 1
ATOM 8842 N N . PRO D 1 137 ? 200.781 128.412 161.742 1.00 121.27 137 PRO D N 1
ATOM 8843 C CA . PRO D 1 137 ? 200.600 127.434 160.652 1.00 121.27 137 PRO D CA 1
ATOM 8844 C C . PRO D 1 137 ? 199.178 126.917 160.485 1.00 121.27 137 PRO D C 1
ATOM 8845 O O . PRO D 1 137 ? 198.870 126.326 159.442 1.00 121.27 137 PRO D O 1
ATOM 8849 N N . GLU D 1 138 ? 198.300 127.114 161.470 1.00 119.56 138 GLU D N 1
ATOM 8850 C CA . GLU D 1 138 ? 196.928 126.633 161.340 1.00 119.56 138 GLU D CA 1
ATOM 8851 C C . GLU D 1 138 ? 196.033 127.604 160.579 1.00 119.56 138 GLU D C 1
ATOM 8852 O O . GLU D 1 138 ? 194.845 127.317 160.397 1.00 119.56 138 GLU D O 1
ATOM 8858 N N . LEU D 1 139 ? 196.567 128.741 160.133 1.00 117.32 139 LEU D N 1
ATOM 8859 C CA . LEU D 1 139 ? 195.769 129.736 159.430 1.00 117.32 139 LEU D CA 1
ATOM 8860 C C . LEU D 1 139 ? 195.912 129.663 157.915 1.00 117.32 139 LEU D C 1
ATOM 8861 O O . LEU D 1 139 ? 195.860 130.709 157.258 1.00 117.32 139 LEU D O 1
ATOM 8866 N N . LYS D 1 140 ? 196.092 128.468 157.345 1.00 116.08 140 LYS D N 1
ATOM 8867 C CA . LYS D 1 140 ? 196.305 128.360 155.904 1.00 116.08 140 LYS D CA 1
ATOM 8868 C C . LYS D 1 140 ? 195.021 128.598 155.120 1.00 116.08 140 LYS D C 1
ATOM 8869 O O . LYS D 1 140 ? 194.943 129.548 154.333 1.00 116.08 140 LYS D O 1
ATOM 8875 N N . HIS D 1 141 ? 194.012 127.758 155.315 1.00 113.20 141 HIS D N 1
ATOM 8876 C CA . HIS D 1 141 ? 192.704 127.954 154.713 1.00 113.20 141 HIS D CA 1
ATOM 8877 C C . HIS D 1 141 ? 191.778 128.610 155.726 1.00 113.20 141 HIS D C 1
ATOM 8878 O O . HIS D 1 141 ? 192.027 128.583 156.934 1.00 113.20 141 HIS D O 1
ATOM 8885 N N . PHE D 1 142 ? 190.703 129.209 155.225 1.00 105.41 142 PHE D N 1
ATOM 8886 C CA . PHE D 1 142 ? 189.778 129.927 156.090 1.00 105.41 142 PHE D CA 1
ATOM 8887 C C . PHE D 1 142 ? 188.873 128.937 156.812 1.00 105.41 142 PHE D C 1
ATOM 8888 O O . PHE D 1 142 ? 187.906 128.429 156.235 1.00 105.41 142 PHE D O 1
ATOM 8896 N N . VAL D 1 143 ? 189.204 128.654 158.067 1.00 104.38 143 VAL D N 1
ATOM 8897 C CA . VAL D 1 143 ? 188.299 128.012 159.010 1.00 104.38 143 VAL D CA 1
ATOM 8898 C C . VAL D 1 143 ? 187.938 129.052 160.058 1.00 104.38 143 VAL D C 1
ATOM 8899 O O . VAL D 1 143 ? 188.772 129.891 160.416 1.00 104.38 143 VAL D O 1
ATOM 8903 N N . ILE D 1 144 ? 186.692 129.010 160.534 1.00 100.97 144 ILE D N 1
ATOM 8904 C CA . ILE D 1 144 ? 186.128 130.173 161.216 1.00 100.97 144 ILE D CA 1
ATOM 8905 C C . ILE D 1 144 ? 186.653 130.294 162.645 1.00 100.97 144 ILE D C 1
ATOM 8906 O O . ILE D 1 144 ? 186.916 131.405 163.120 1.00 100.97 144 ILE D O 1
ATOM 8911 N N . GLU D 1 145 ? 186.879 129.167 163.334 1.00 104.13 145 GLU D N 1
ATOM 8912 C CA . GLU D 1 145 ? 187.249 129.244 164.750 1.00 104.13 145 GLU D CA 1
ATOM 8913 C C . GLU D 1 145 ? 188.677 129.732 165.009 1.00 104.13 145 GLU D C 1
ATOM 8914 O O . GLU D 1 145 ? 188.861 130.501 165.965 1.00 104.13 145 GLU D O 1
ATOM 8920 N N . PRO D 1 146 ? 189.718 129.339 164.252 1.00 106.39 146 PRO D N 1
ATOM 8921 C CA . PRO D 1 146 ? 191.002 130.036 164.437 1.00 106.39 146 PRO D CA 1
ATOM 8922 C C . PRO D 1 146 ? 190.981 131.475 163.958 1.00 106.39 146 PRO D C 1
ATOM 8923 O O . PRO D 1 146 ? 191.721 132.307 164.495 1.00 106.39 146 PRO D O 1
ATOM 8927 N N . TYR D 1 147 ? 190.153 131.796 162.965 1.00 106.78 147 TYR D N 1
ATOM 8928 C CA . TYR D 1 147 ? 190.120 133.158 162.447 1.00 106.78 147 TYR D CA 1
ATOM 8929 C C . TYR D 1 147 ? 189.319 134.086 163.352 1.00 106.78 147 TYR D C 1
ATOM 8930 O O . TYR D 1 147 ? 189.651 135.270 163.475 1.00 106.78 147 TYR D O 1
ATOM 8939 N N . ALA D 1 148 ? 188.263 133.577 163.993 1.00 102.54 148 ALA D N 1
ATOM 8940 C CA . ALA D 1 148 ? 187.491 134.420 164.899 1.00 102.54 148 ALA D CA 1
ATOM 8941 C C . ALA D 1 148 ? 188.161 134.551 166.258 1.00 102.54 148 ALA D C 1
ATOM 8942 O O . ALA D 1 148 ? 187.971 135.562 166.940 1.00 102.54 148 ALA D O 1
ATOM 8944 N N . ASN D 1 149 ? 188.936 133.544 166.675 1.00 105.83 149 ASN D N 1
ATOM 8945 C CA . ASN D 1 149 ? 189.655 133.648 167.941 1.00 105.83 149 ASN D CA 1
ATOM 8946 C C . ASN D 1 149 ? 190.808 134.636 167.848 1.00 105.83 149 ASN D C 1
ATOM 8947 O O . ASN D 1 149 ? 191.118 135.318 168.829 1.00 105.83 149 ASN D O 1
ATOM 8952 N N . VAL D 1 150 ? 191.450 134.721 166.684 1.00 106.21 150 VAL D N 1
ATOM 8953 C CA . VAL D 1 150 ? 192.544 135.666 166.490 1.00 106.21 150 VAL D CA 1
ATOM 8954 C C . VAL D 1 150 ? 192.009 137.091 166.397 1.00 106.21 150 VAL D C 1
ATOM 8955 O O . VAL D 1 150 ? 192.547 138.013 167.023 1.00 106.21 150 VAL D O 1
ATOM 8959 N N . LEU D 1 151 ? 190.925 137.282 165.637 1.00 103.51 151 LEU D N 1
ATOM 8960 C CA . LEU D 1 151 ? 190.311 138.601 165.509 1.00 103.51 151 LEU D CA 1
ATOM 8961 C C . LEU D 1 151 ? 189.701 139.069 166.828 1.00 103.51 151 LEU D C 1
ATOM 8962 O O . LEU D 1 151 ? 189.686 140.271 167.105 1.00 103.51 151 LEU D O 1
ATOM 8967 N N . GLU D 1 152 ? 189.225 138.142 167.663 1.00 104.80 152 GLU D N 1
ATOM 8968 C CA . GLU D 1 152 ? 188.811 138.518 169.012 1.00 104.80 152 GLU D CA 1
ATOM 8969 C C . GLU D 1 152 ? 190.018 138.855 169.879 1.00 104.80 152 GLU D C 1
ATOM 8970 O O . GLU D 1 152 ? 189.954 139.764 170.715 1.00 104.80 152 GLU D O 1
ATOM 8976 N N . ASP D 1 153 ? 191.128 138.136 169.688 1.00 108.66 153 ASP D N 1
ATOM 8977 C CA . ASP D 1 153 ? 192.353 138.427 170.427 1.00 108.66 153 ASP D CA 1
ATOM 8978 C C . ASP D 1 153 ? 192.964 139.754 169.994 1.00 108.66 153 ASP D C 1
ATOM 8979 O O . ASP D 1 153 ? 193.568 140.456 170.813 1.00 108.66 153 ASP D O 1
ATOM 8984 N N . PHE D 1 154 ? 192.800 140.120 168.720 1.00 109.49 154 PHE D N 1
ATOM 8985 C CA . PHE D 1 154 ? 193.325 141.389 168.231 1.00 109.49 154 PHE D CA 1
ATOM 8986 C C . PHE D 1 154 ? 192.550 142.575 168.795 1.00 109.49 154 PHE D C 1
ATOM 8987 O O . PHE D 1 154 ? 193.145 143.619 169.087 1.00 109.49 154 PHE D O 1
ATOM 8995 N N . ILE D 1 155 ? 191.231 142.433 168.954 1.00 106.63 155 ILE D N 1
ATOM 8996 C CA . ILE D 1 155 ? 190.416 143.504 169.523 1.00 106.63 155 ILE D CA 1
ATOM 8997 C C . ILE D 1 155 ? 190.720 143.679 171.008 1.00 106.63 155 ILE D C 1
ATOM 8998 O O . ILE D 1 155 ? 190.733 144.806 171.519 1.00 106.63 155 ILE D O 1
ATOM 9003 N N . GLU D 1 156 ? 191.022 142.585 171.713 1.00 109.88 156 GLU D N 1
ATOM 9004 C CA . GLU D 1 156 ? 191.316 142.666 173.141 1.00 109.88 156 GLU D CA 1
ATOM 9005 C C . GLU D 1 156 ? 192.639 143.369 173.429 1.00 109.88 156 GLU D C 1
ATOM 9006 O O . GLU D 1 156 ? 192.812 143.920 174.521 1.00 109.88 156 GLU D O 1
ATOM 9012 N N . LYS D 1 157 ? 193.571 143.368 172.477 1.00 111.82 157 LYS D N 1
ATOM 9013 C CA . LYS D 1 157 ? 194.873 143.989 172.691 1.00 111.82 157 LYS D CA 1
ATOM 9014 C C . LYS D 1 157 ? 194.908 145.426 172.184 1.00 111.82 157 LYS D C 1
ATOM 9015 O O . LYS D 1 157 ? 195.254 146.346 172.931 1.00 111.82 157 LYS D O 1
ATOM 9021 N N . VAL D 1 158 ? 194.552 145.626 170.913 1.00 112.38 158 VAL D N 1
ATOM 9022 C CA . VAL D 1 158 ? 194.756 146.919 170.269 1.00 112.38 158 VAL D CA 1
ATOM 9023 C C . VAL D 1 158 ? 193.564 147.844 170.489 1.00 112.38 158 VAL D C 1
ATOM 9024 O O . VAL D 1 158 ? 193.739 149.065 170.611 1.00 112.38 158 VAL D O 1
ATOM 9028 N N . LYS D 1 159 ? 192.358 147.276 170.597 1.00 111.93 159 LYS D N 1
ATOM 9029 C CA . LYS D 1 159 ? 191.089 147.990 170.732 1.00 111.93 159 LYS D CA 1
ATOM 9030 C C . LYS D 1 159 ? 190.864 149.039 169.639 1.00 111.93 159 LYS D C 1
ATOM 9031 O O . LYS D 1 159 ? 190.964 150.242 169.901 1.00 111.93 159 LYS D O 1
ATOM 9037 N N . PRO D 1 160 ? 190.567 148.621 168.407 1.00 109.48 160 PRO D N 1
ATOM 9038 C CA . PRO D 1 160 ? 190.300 149.602 167.351 1.00 109.48 160 PRO D CA 1
ATOM 9039 C C . PRO D 1 160 ? 188.918 150.214 167.512 1.00 109.48 160 PRO D C 1
ATOM 9040 O O . PRO D 1 160 ? 188.078 149.717 168.264 1.00 109.48 160 PRO D O 1
ATOM 9044 N N . SER D 1 161 ? 188.684 151.312 166.791 1.00 110.65 161 SER D N 1
ATOM 9045 C CA . SER D 1 161 ? 187.378 151.958 166.851 1.00 110.65 161 SER D CA 1
ATOM 9046 C C . SER D 1 161 ? 186.456 151.466 165.745 1.00 110.65 161 SER D C 1
ATOM 9047 O O . SER D 1 161 ? 185.234 151.431 165.926 1.00 110.65 161 SER D O 1
ATOM 9050 N N . SER D 1 162 ? 187.016 151.083 164.603 1.00 109.38 162 SER D N 1
ATOM 9051 C CA . SER D 1 162 ? 186.230 150.584 163.487 1.00 109.38 162 SER D CA 1
ATOM 9052 C C . SER D 1 162 ? 187.035 149.509 162.778 1.00 109.38 162 SER D C 1
ATOM 9053 O O . SER D 1 162 ? 188.265 149.579 162.715 1.00 109.38 162 SER D O 1
ATOM 9056 N N . ILE D 1 163 ? 186.329 148.513 162.248 1.00 105.94 163 ILE D N 1
ATOM 9057 C CA . ILE D 1 163 ? 186.976 147.447 161.494 1.00 105.94 163 ILE D CA 1
ATOM 9058 C C . ILE D 1 163 ? 186.295 147.321 160.139 1.00 105.94 163 ILE D C 1
ATOM 9059 O O . ILE D 1 163 ? 185.103 147.002 160.054 1.00 105.94 163 ILE D O 1
ATOM 9064 N N . LEU D 1 164 ? 187.043 147.591 159.074 1.00 106.97 164 LEU D N 1
ATOM 9065 C CA . LEU D 1 164 ? 186.501 147.467 157.729 1.00 106.97 164 LEU D CA 1
ATOM 9066 C C . LEU D 1 164 ? 187.008 146.193 157.069 1.00 106.97 164 LEU D C 1
ATOM 9067 O O . LEU D 1 164 ? 188.216 145.996 156.905 1.00 106.97 164 LEU D O 1
ATOM 9072 N N . VAL D 1 165 ? 186.075 145.321 156.684 1.00 102.56 165 VAL D N 1
ATOM 9073 C CA . VAL D 1 165 ? 186.407 144.099 155.964 1.00 102.56 165 VAL D CA 1
ATOM 9074 C C . VAL D 1 165 ? 185.692 144.152 154.620 1.00 102.56 165 VAL D C 1
ATOM 9075 O O . VAL D 1 165 ? 184.779 144.954 154.409 1.00 102.56 165 VAL D O 1
ATOM 9079 N N . GLY D 1 166 ? 186.144 143.317 153.687 1.00 102.17 166 GLY D N 1
ATOM 9080 C CA . GLY D 1 166 ? 185.525 143.268 152.381 1.00 102.17 166 GLY D CA 1
ATOM 9081 C C . GLY D 1 166 ? 184.239 142.468 152.380 1.00 102.17 166 GLY D C 1
ATOM 9082 O O . GLY D 1 166 ? 183.907 141.760 153.330 1.00 102.17 166 GLY D O 1
ATOM 9083 N N . ALA D 1 167 ? 183.501 142.587 151.278 1.00 101.10 167 ALA D N 1
ATOM 9084 C CA . ALA D 1 167 ? 182.267 141.840 151.082 1.00 101.10 167 ALA D CA 1
ATOM 9085 C C . ALA D 1 167 ? 182.496 140.483 150.433 1.00 101.10 167 ALA D C 1
ATOM 9086 O O . ALA D 1 167 ? 181.576 139.945 149.811 1.00 101.10 167 ALA D O 1
ATOM 9088 N N . THR D 1 168 ? 183.699 139.926 150.554 1.00 102.88 168 THR D N 1
ATOM 9089 C CA . THR D 1 168 ? 183.953 138.581 150.062 1.00 102.88 168 THR D CA 1
ATOM 9090 C C . THR D 1 168 ? 183.282 137.552 150.963 1.00 102.88 168 THR D C 1
ATOM 9091 O O . THR D 1 168 ? 182.826 137.870 152.064 1.00 102.88 168 THR D O 1
ATOM 9095 N N . ASN D 1 169 ? 183.234 136.303 150.488 1.00 100.83 169 ASN D N 1
ATOM 9096 C CA . ASN D 1 169 ? 182.566 135.243 151.238 1.00 100.83 169 ASN D CA 1
ATOM 9097 C C . ASN D 1 169 ? 183.319 134.883 152.514 1.00 100.83 169 ASN D C 1
ATOM 9098 O O . ASN D 1 169 ? 182.730 134.319 153.442 1.00 100.83 169 ASN D O 1
ATOM 9103 N N . VAL D 1 170 ? 184.615 135.197 152.579 1.00 99.42 170 VAL D N 1
ATOM 9104 C CA . VAL D 1 170 ? 185.341 135.092 153.839 1.00 99.42 170 VAL D CA 1
ATOM 9105 C C . VAL D 1 170 ? 184.968 136.245 154.762 1.00 99.42 170 VAL D C 1
ATOM 9106 O O . VAL D 1 170 ? 184.690 136.037 155.950 1.00 99.42 170 VAL D O 1
ATOM 9110 N N . GLY D 1 171 ? 184.925 137.470 154.230 1.00 97.25 171 GLY D N 1
ATOM 9111 C CA . GLY D 1 171 ? 184.583 138.623 155.045 1.00 97.25 171 GLY D CA 1
ATOM 9112 C C . GLY D 1 171 ? 183.127 138.688 155.449 1.00 97.25 171 GLY D C 1
ATOM 9113 O O . GLY D 1 171 ? 182.796 139.288 156.476 1.00 97.25 171 GLY D O 1
ATOM 9114 N N . ARG D 1 172 ? 182.238 138.076 154.662 1.00 96.22 172 ARG D N 1
ATOM 9115 C CA . ARG D 1 172 ? 180.832 138.007 155.048 1.00 96.22 172 ARG D CA 1
ATOM 9116 C C . ARG D 1 172 ? 180.579 136.889 156.051 1.00 96.22 172 ARG D C 1
ATOM 9117 O O . ARG D 1 172 ? 179.465 136.760 156.570 1.00 96.22 172 ARG D O 1
ATOM 9125 N N . SER D 1 173 ? 181.592 136.070 156.329 1.00 94.38 173 SER D N 1
ATOM 9126 C CA . SER D 1 173 ? 181.488 134.968 157.277 1.00 94.38 173 SER D CA 1
ATOM 9127 C C . SER D 1 173 ? 182.267 135.232 158.560 1.00 94.38 173 SER D C 1
ATOM 9128 O O . SER D 1 173 ? 181.814 134.859 159.646 1.00 94.38 173 SER D O 1
ATOM 9131 N N . LEU D 1 174 ? 183.431 135.873 158.454 1.00 95.85 174 LEU D N 1
ATOM 9132 C CA . LEU D 1 174 ? 184.278 136.098 159.621 1.00 95.85 174 LEU D CA 1
ATOM 9133 C C . LEU D 1 174 ? 183.780 137.263 160.466 1.00 95.85 174 LEU D C 1
ATOM 9134 O O . LEU D 1 174 ? 183.769 137.175 161.699 1.00 95.85 174 LEU D O 1
ATOM 9139 N N . ALA D 1 175 ? 183.381 138.357 159.819 1.00 92.51 175 ALA D N 1
ATOM 9140 C CA . ALA D 1 175 ? 182.894 139.534 160.538 1.00 92.51 175 ALA D CA 1
ATOM 9141 C C . ALA D 1 175 ? 181.619 139.317 161.361 1.00 92.51 175 ALA D C 1
ATOM 9142 O O . ALA D 1 175 ? 181.537 139.894 162.458 1.00 92.51 175 ALA D O 1
ATOM 9144 N N . PRO D 1 176 ? 180.599 138.546 160.929 1.00 88.79 176 PRO D N 1
ATOM 9145 C CA . PRO D 1 176 ? 179.466 138.325 161.850 1.00 88.79 176 PRO D CA 1
ATOM 9146 C C . PRO D 1 176 ? 179.780 137.427 163.033 1.00 88.79 176 PRO D C 1
ATOM 9147 O O . PRO D 1 176 ? 179.096 137.521 164.059 1.00 88.79 176 PRO D O 1
ATOM 9151 N N . ARG D 1 177 ? 180.788 136.559 162.930 1.00 89.39 177 ARG D N 1
ATOM 9152 C CA . ARG D 1 177 ? 181.112 135.675 164.046 1.00 89.39 177 ARG D CA 1
ATOM 9153 C C . ARG D 1 177 ? 181.740 136.449 165.200 1.00 89.39 177 ARG D C 1
ATOM 9154 O O . ARG D 1 177 ? 181.545 136.101 166.371 1.00 89.39 177 ARG D O 1
ATOM 9162 N N . VAL D 1 178 ? 182.467 137.525 164.893 1.00 92.81 178 VAL D N 1
ATOM 9163 C CA . VAL D 1 178 ? 183.137 138.285 165.942 1.00 92.81 178 VAL D CA 1
ATOM 9164 C C . VAL D 1 178 ? 182.272 139.457 166.396 1.00 92.81 178 VAL D C 1
ATOM 9165 O O . VAL D 1 178 ? 182.371 139.903 167.547 1.00 92.81 178 VAL D O 1
ATOM 9169 N N . ALA D 1 179 ? 181.396 139.959 165.521 1.00 92.86 179 ALA D N 1
ATOM 9170 C CA . ALA D 1 179 ? 180.476 141.020 165.923 1.00 92.86 179 ALA D CA 1
ATOM 9171 C C . ALA D 1 179 ? 179.418 140.509 166.891 1.00 92.86 179 ALA D C 1
ATOM 9172 O O . ALA D 1 179 ? 178.979 141.252 167.775 1.00 92.86 179 ALA D O 1
ATOM 9174 N N . ALA D 1 180 ? 178.996 139.252 166.741 1.00 91.06 180 ALA D N 1
ATOM 9175 C CA . ALA D 1 180 ? 178.068 138.667 167.702 1.00 91.06 180 ALA D CA 1
ATOM 9176 C C . ALA D 1 180 ? 178.768 138.302 169.003 1.00 91.06 180 ALA D C 1
ATOM 9177 O O . ALA D 1 180 ? 178.123 138.247 170.056 1.00 91.06 180 ALA D O 1
ATOM 9179 N N . ARG D 1 181 ? 180.077 138.044 168.949 1.00 92.70 181 ARG D N 1
ATOM 9180 C CA . ARG D 1 181 ? 180.828 137.721 170.158 1.00 92.70 181 ARG D CA 1
ATOM 9181 C C . ARG D 1 181 ? 180.978 138.935 171.066 1.00 92.70 181 ARG D C 1
ATOM 9182 O O . ARG D 1 181 ? 181.041 138.788 172.292 1.00 92.70 181 ARG D O 1
ATOM 9190 N N . TYR D 1 182 ? 181.023 140.132 170.489 1.00 98.12 182 TYR D N 1
ATOM 9191 C CA . TYR D 1 182 ? 181.113 141.363 171.260 1.00 98.12 182 TYR D CA 1
ATOM 9192 C C . TYR D 1 182 ? 179.769 142.050 171.441 1.00 98.12 182 TYR D C 1
ATOM 9193 O O . TYR D 1 182 ? 179.713 143.074 172.132 1.00 98.12 182 TYR D O 1
ATOM 9202 N N . ARG D 1 183 ? 178.769 141.527 170.749 1.00 95.88 183 ARG D N 1
ATOM 9203 C CA . ARG D 1 183 ? 177.379 142.032 170.722 1.00 95.88 183 ARG D CA 1
ATOM 9204 C C . ARG D 1 183 ? 177.378 143.442 170.153 1.00 95.88 183 ARG D C 1
ATOM 9205 O O . ARG D 1 183 ? 176.555 144.221 170.563 1.00 95.88 183 ARG D O 1
ATOM 9213 N N . THR D 1 184 ? 178.243 143.709 169.188 1.00 99.21 184 THR D N 1
ATOM 9214 C CA . THR D 1 184 ? 178.375 145.014 168.563 1.00 99.21 184 THR D CA 1
ATOM 9215 C C . THR D 1 184 ? 177.723 145.015 167.186 1.00 99.21 184 THR D C 1
ATOM 9216 O O . THR D 1 184 ? 177.395 143.966 166.626 1.00 99.21 184 THR D O 1
ATOM 9220 N N . GLY D 1 185 ? 177.525 146.212 166.647 1.00 99.06 185 GLY D N 1
ATOM 9221 C CA . GLY D 1 185 ? 176.826 146.351 165.391 1.00 99.06 185 GLY D CA 1
ATOM 9222 C C . GLY D 1 185 ? 177.670 146.006 164.181 1.00 99.06 185 GLY D C 1
ATOM 9223 O O . GLY D 1 185 ? 178.895 146.116 164.178 1.00 99.06 185 GLY D O 1
ATOM 9224 N N . LEU D 1 186 ? 176.979 145.583 163.124 1.00 94.89 186 LEU D N 1
ATOM 9225 C CA . LEU D 1 186 ? 177.622 145.274 161.857 1.00 94.89 186 LEU D CA 1
ATOM 9226 C C . LEU D 1 186 ? 176.634 145.534 160.730 1.00 94.89 186 LEU D C 1
ATOM 9227 O O . LEU D 1 186 ? 175.486 145.085 160.776 1.00 94.89 186 LEU D O 1
ATOM 9232 N N . THR D 1 187 ? 177.100 146.266 159.721 1.00 96.66 187 THR D N 1
ATOM 9233 C CA . THR D 1 187 ? 176.316 146.593 158.542 1.00 96.66 187 THR D CA 1
ATOM 9234 C C . THR D 1 187 ? 176.864 145.838 157.339 1.00 96.66 187 THR D C 1
ATOM 9235 O O . THR D 1 187 ? 178.068 145.584 157.242 1.00 96.66 187 THR D O 1
ATOM 9239 N N . ALA D 1 188 ? 175.974 145.490 156.414 1.00 97.79 188 ALA D N 1
ATOM 9240 C CA . ALA D 1 188 ? 176.322 144.617 155.301 1.00 97.79 188 ALA D CA 1
ATOM 9241 C C . ALA D 1 188 ? 176.513 145.427 154.025 1.00 97.79 188 ALA D C 1
ATOM 9242 O O . ALA D 1 188 ? 175.774 146.390 153.796 1.00 97.79 188 ALA D O 1
ATOM 9244 N N . ASP D 1 189 ? 177.536 145.041 153.243 1.00 100.70 189 ASP D N 1
ATOM 9245 C CA . ASP D 1 189 ? 177.903 145.462 151.870 1.00 100.70 189 ASP D CA 1
ATOM 9246 C C . ASP D 1 189 ? 177.610 146.941 151.576 1.00 100.70 189 ASP D C 1
ATOM 9247 O O . ASP D 1 189 ? 176.916 147.307 150.626 1.00 100.70 189 ASP D O 1
ATOM 9252 N N . CYS D 1 190 ? 178.197 147.788 152.418 1.00 101.21 190 CYS D N 1
ATOM 9253 C CA . CYS D 1 190 ? 177.985 149.227 152.376 1.00 101.21 190 CYS D CA 1
ATOM 9254 C C . CYS D 1 190 ? 178.617 149.846 151.136 1.00 101.21 190 CYS D C 1
ATOM 9255 O O . CYS D 1 190 ? 179.609 149.342 150.605 1.00 101.21 190 CYS D O 1
ATOM 9258 N N . THR D 1 191 ? 178.028 150.952 150.682 1.00 101.55 191 THR D N 1
ATOM 9259 C CA . THR D 1 191 ? 178.553 151.679 149.536 1.00 101.55 191 THR D CA 1
ATOM 9260 C C . THR D 1 191 ? 179.116 153.045 149.906 1.00 101.55 191 THR D C 1
ATOM 9261 O O . THR D 1 191 ? 180.086 153.483 149.280 1.00 101.55 191 THR D O 1
ATOM 9265 N N . ILE D 1 192 ? 178.535 153.732 150.890 1.00 102.69 192 ILE D N 1
ATOM 9266 C CA . ILE D 1 192 ? 179.019 155.041 151.314 1.00 102.69 192 ILE D CA 1
ATOM 9267 C C . ILE D 1 192 ? 179.382 154.966 152.790 1.00 102.69 192 ILE D C 1
ATOM 9268 O O . ILE D 1 192 ? 178.604 154.478 153.614 1.00 102.69 192 ILE D O 1
ATOM 9273 N N . LEU D 1 193 ? 180.574 155.457 153.123 1.00 107.07 193 LEU D N 1
ATOM 9274 C CA . LEU D 1 193 ? 181.030 155.508 154.504 1.00 107.07 193 LEU D CA 1
ATOM 9275 C C . LEU D 1 193 ? 181.374 156.944 154.866 1.00 107.07 193 LEU D C 1
ATOM 9276 O O . LEU D 1 193 ? 182.240 157.559 154.238 1.00 107.07 193 LEU D O 1
ATOM 9281 N N . GLU D 1 194 ? 180.694 157.472 155.883 1.00 111.61 194 GLU D N 1
ATOM 9282 C CA . GLU D 1 194 ? 180.919 158.835 156.351 1.00 111.61 194 GLU D CA 1
ATOM 9283 C C . GLU D 1 194 ? 181.312 158.784 157.818 1.00 111.61 194 GLU D C 1
ATOM 9284 O O . GLU D 1 194 ? 180.661 158.100 158.613 1.00 111.61 194 GLU D O 1
ATOM 9290 N N . MET D 1 195 ? 182.376 159.497 158.173 1.00 117.10 195 MET D N 1
ATOM 9291 C CA . MET D 1 195 ? 182.830 159.544 159.553 1.00 117.10 195 MET D CA 1
ATOM 9292 C C . MET D 1 195 ? 182.363 160.825 160.231 1.00 117.10 195 MET D C 1
ATOM 9293 O O . MET D 1 195 ? 182.488 161.925 159.686 1.00 117.10 195 MET D O 1
ATOM 9298 N N . LYS D 1 196 ? 181.819 160.672 161.434 1.00 119.51 196 LYS D N 1
ATOM 9299 C CA . LYS D 1 196 ? 181.486 161.796 162.292 1.00 119.51 196 LYS D CA 1
ATOM 9300 C C . LYS D 1 196 ? 182.659 162.073 163.222 1.00 119.51 196 LYS D C 1
ATOM 9301 O O . LYS D 1 196 ? 183.435 161.169 163.547 1.00 119.51 196 LYS D O 1
ATOM 9307 N N . GLU D 1 197 ? 182.778 163.327 163.658 1.00 122.62 197 GLU D N 1
ATOM 9308 C CA . GLU D 1 197 ? 183.917 163.732 164.474 1.00 122.62 197 GLU D CA 1
ATOM 9309 C C . GLU D 1 197 ? 183.801 163.276 165.923 1.00 122.62 197 GLU D C 1
ATOM 9310 O O . GLU D 1 197 ? 184.760 163.418 166.685 1.00 122.62 197 GLU D O 1
ATOM 9316 N N . ASN D 1 198 ? 182.655 162.730 166.321 1.00 120.79 198 ASN D N 1
ATOM 9317 C CA . ASN D 1 198 ? 182.509 162.082 167.616 1.00 120.79 198 ASN D CA 1
ATOM 9318 C C . ASN D 1 198 ? 182.708 160.574 167.527 1.00 120.79 198 ASN D C 1
ATOM 9319 O O . ASN D 1 198 ? 182.188 159.837 168.372 1.00 120.79 198 ASN D O 1
ATOM 9324 N N . THR D 1 199 ? 183.478 160.112 166.531 1.00 117.85 199 THR D N 1
ATOM 9325 C CA . THR D 1 199 ? 183.816 158.708 166.245 1.00 117.85 199 THR D CA 1
ATOM 9326 C C . THR D 1 199 ? 182.587 157.824 166.048 1.00 117.85 199 THR D C 1
ATOM 9327 O O . THR D 1 199 ? 182.486 156.756 166.656 1.00 117.85 199 THR D O 1
ATOM 9331 N N . ASP D 1 200 ? 181.647 158.249 165.206 1.00 117.52 200 ASP D N 1
ATOM 9332 C CA . ASP D 1 200 ? 180.531 157.402 164.799 1.00 117.52 200 ASP D CA 1
ATOM 9333 C C . ASP D 1 200 ? 180.558 157.212 163.289 1.00 117.52 200 ASP D C 1
ATOM 9334 O O . ASP D 1 200 ? 180.387 158.175 162.533 1.00 117.52 200 ASP D O 1
ATOM 9339 N N . LEU D 1 201 ? 180.769 155.974 162.855 1.00 109.11 201 LEU D N 1
ATOM 9340 C CA . LEU D 1 201 ? 180.721 155.663 161.435 1.00 109.11 201 LEU D CA 1
ATOM 9341 C C . LEU D 1 201 ? 179.281 155.661 160.941 1.00 109.11 201 LEU D C 1
ATOM 9342 O O . LEU D 1 201 ? 178.390 155.077 161.564 1.00 109.11 201 LEU D O 1
ATOM 9347 N N . VAL D 1 202 ? 179.057 156.313 159.807 1.00 106.38 202 VAL D N 1
ATOM 9348 C CA . VAL D 1 202 ? 177.736 156.386 159.185 1.00 106.38 202 VAL D CA 1
ATOM 9349 C C . VAL D 1 202 ? 177.788 155.492 157.953 1.00 106.38 202 VAL D C 1
ATOM 9350 O O . VAL D 1 202 ? 178.436 155.809 156.951 1.00 106.38 202 VAL D O 1
ATOM 9354 N N . GLN D 1 203 ? 177.102 154.356 158.023 1.00 101.93 203 GLN D N 1
ATOM 9355 C CA . GLN D 1 203 ? 177.160 153.384 156.942 1.00 101.93 203 GLN D CA 1
ATOM 9356 C C . GLN D 1 203 ? 175.884 153.420 156.110 1.00 101.93 203 GLN D C 1
ATOM 9357 O O . GLN D 1 203 ? 174.777 153.257 156.630 1.00 101.93 203 GLN D O 1
ATOM 9363 N N . ILE D 1 204 ? 176.047 153.633 154.808 1.00 99.78 204 ILE D N 1
ATOM 9364 C CA . ILE D 1 204 ? 174.945 153.614 153.856 1.00 99.78 204 ILE D CA 1
ATOM 9365 C C . ILE D 1 204 ? 175.034 152.325 153.056 1.00 99.78 204 ILE D C 1
ATOM 9366 O O . ILE D 1 204 ? 176.088 152.005 152.495 1.00 99.78 204 ILE D O 1
ATOM 9371 N N . ARG D 1 205 ? 173.930 151.590 153.000 1.00 93.58 205 ARG D N 1
ATOM 9372 C CA . ARG D 1 205 ? 173.924 150.297 152.339 1.00 93.58 205 ARG D CA 1
ATOM 9373 C C . ARG D 1 205 ? 172.642 150.110 151.542 1.00 93.58 205 ARG D C 1
ATOM 9374 O O . ARG D 1 205 ? 171.598 150.667 151.894 1.00 93.58 205 ARG D O 1
ATOM 9382 N N . PRO D 1 206 ? 172.699 149.357 150.443 1.00 95.57 206 PRO D N 1
ATOM 9383 C CA . PRO D 1 206 ? 171.467 149.035 149.718 1.00 95.57 206 PRO D CA 1
ATOM 9384 C C . PRO D 1 206 ? 170.723 147.889 150.386 1.00 95.57 206 PRO D C 1
ATOM 9385 O O . PRO D 1 206 ? 171.324 146.996 150.987 1.00 95.57 206 PRO D O 1
ATOM 9389 N N . ALA D 1 207 ? 169.398 147.923 150.273 1.00 96.40 207 ALA D N 1
ATOM 9390 C CA . ALA D 1 207 ? 168.556 146.876 150.829 1.00 96.40 207 ALA D CA 1
ATOM 9391 C C . ALA D 1 207 ? 167.381 146.648 149.891 1.00 96.40 207 ALA D C 1
ATOM 9392 O O . ALA D 1 207 ? 167.201 147.376 148.910 1.00 96.40 207 ALA D O 1
ATOM 9394 N N . PHE D 1 208 ? 166.583 145.621 150.222 1.00 96.27 208 PHE D N 1
ATOM 9395 C CA . PHE D 1 208 ? 165.449 145.145 149.414 1.00 96.27 208 PHE D CA 1
ATOM 9396 C C . PHE D 1 208 ? 165.879 144.808 147.987 1.00 96.27 208 PHE D C 1
ATOM 9397 O O . PHE D 1 208 ? 165.168 145.087 147.020 1.00 96.27 208 PHE D O 1
ATOM 9405 N N . GLY D 1 209 ? 167.054 144.198 147.857 1.00 95.90 209 GLY D N 1
ATOM 9406 C CA . GLY D 1 209 ? 167.632 143.950 146.554 1.00 95.90 209 GLY D CA 1
ATOM 9407 C C . GLY D 1 209 ? 168.127 145.183 145.838 1.00 95.90 209 GLY D C 1
ATOM 9408 O O . GLY D 1 209 ? 168.200 145.175 144.604 1.00 95.90 209 GLY D O 1
ATOM 9409 N N . GLY D 1 210 ? 168.466 146.243 146.568 1.00 98.40 210 GLY D N 1
ATOM 9410 C CA . GLY D 1 210 ? 168.890 147.487 145.967 1.00 98.40 210 GLY D CA 1
ATOM 9411 C C . GLY D 1 210 ? 167.777 148.466 145.674 1.00 98.40 210 GLY D C 1
ATOM 9412 O O . GLY D 1 210 ? 168.029 149.484 145.017 1.00 98.40 210 GLY D O 1
ATOM 9413 N N . ASN D 1 211 ? 166.555 148.197 146.139 1.00 102.63 211 ASN D N 1
ATOM 9414 C CA . ASN D 1 211 ? 165.435 149.067 145.803 1.00 102.63 211 ASN D CA 1
ATOM 9415 C C . ASN D 1 211 ? 165.375 150.293 146.704 1.00 102.63 211 ASN D C 1
ATOM 9416 O O . ASN D 1 211 ? 164.797 151.314 146.313 1.00 102.63 211 ASN D O 1
ATOM 9421 N N . ILE D 1 212 ? 165.934 150.213 147.910 1.00 102.53 212 ILE D N 1
ATOM 9422 C CA . ILE D 1 212 ? 166.076 151.370 148.790 1.00 102.53 212 ILE D CA 1
ATOM 9423 C C . ILE D 1 212 ? 167.486 151.372 149.358 1.00 102.53 212 ILE D C 1
ATOM 9424 O O . ILE D 1 212 ? 168.171 150.343 149.359 1.00 102.53 212 ILE D O 1
ATOM 9429 N N . MET D 1 213 ? 167.923 152.535 149.831 1.00 102.53 213 MET D N 1
ATOM 9430 C CA . MET D 1 213 ? 169.147 152.618 150.610 1.00 102.53 213 MET D CA 1
ATOM 9431 C C . MET D 1 213 ? 168.810 152.887 152.072 1.00 102.53 213 MET D C 1
ATOM 9432 O O . MET D 1 213 ? 167.749 153.425 152.397 1.00 102.53 213 MET D O 1
ATOM 9437 N N . ALA D 1 214 ? 169.725 152.509 152.961 1.00 99.78 214 ALA D N 1
ATOM 9438 C CA . ALA D 1 214 ? 169.481 152.607 154.392 1.00 99.78 214 ALA D CA 1
ATOM 9439 C C . ALA D 1 214 ? 170.682 153.227 155.087 1.00 99.78 214 ALA D C 1
ATOM 9440 O O . ALA D 1 214 ? 171.827 152.861 154.812 1.00 99.78 214 ALA D O 1
ATOM 9442 N N . GLN D 1 215 ? 170.408 154.165 155.989 1.00 102.86 215 GLN D N 1
ATOM 9443 C CA . GLN D 1 215 ? 171.461 154.795 156.770 1.00 102.86 215 GLN D CA 1
ATOM 9444 C C . GLN D 1 215 ? 171.533 154.180 158.162 1.00 102.86 215 GLN D C 1
ATOM 9445 O O . GLN D 1 215 ? 170.585 154.252 158.948 1.00 102.86 215 GLN D O 1
ATOM 9451 N N . ILE D 1 216 ? 172.675 153.564 158.464 1.00 100.65 216 ILE D N 1
ATOM 9452 C CA . ILE D 1 216 ? 172.849 152.821 159.705 1.00 100.65 216 ILE D CA 1
ATOM 9453 C C . ILE D 1 216 ? 173.935 153.506 160.524 1.00 100.65 216 ILE D C 1
ATOM 9454 O O . ILE D 1 216 ? 174.933 153.992 159.982 1.00 100.65 216 ILE D O 1
ATOM 9459 N N . VAL D 1 217 ? 173.738 153.544 161.844 1.00 105.46 217 VAL D N 1
ATOM 9460 C CA . VAL D 1 217 ? 174.722 154.105 162.763 1.00 105.46 217 VAL D CA 1
ATOM 9461 C C . VAL D 1 217 ? 174.808 153.192 163.983 1.00 105.46 217 VAL D C 1
ATOM 9462 O O . VAL D 1 217 ? 173.852 152.499 164.340 1.00 105.46 217 VAL D O 1
ATOM 9466 N N . THR D 1 218 ? 176.000 153.151 164.596 1.00 108.64 218 THR D N 1
ATOM 9467 C CA . THR D 1 218 ? 176.280 152.331 165.774 1.00 108.64 218 THR D CA 1
ATOM 9468 C C . THR D 1 218 ? 176.878 153.249 166.846 1.00 108.64 218 THR D C 1
ATOM 9469 O O . THR D 1 218 ? 178.069 153.560 166.838 1.00 108.64 218 THR D O 1
ATOM 9473 N N . GLU D 1 219 ? 176.031 153.685 167.782 1.00 113.93 219 GLU D N 1
ATOM 9474 C CA . GLU D 1 219 ? 176.407 154.788 168.661 1.00 113.93 219 GLU D CA 1
ATOM 9475 C C . GLU D 1 219 ? 177.002 154.311 169.983 1.00 113.93 219 GLU D C 1
ATOM 9476 O O . GLU D 1 219 ? 177.813 155.024 170.583 1.00 113.93 219 GLU D O 1
ATOM 9482 N N . ASN D 1 220 ? 176.630 153.121 170.454 1.00 116.41 220 ASN D N 1
ATOM 9483 C CA . ASN D 1 220 ? 177.098 152.635 171.748 1.00 116.41 220 ASN D CA 1
ATOM 9484 C C . ASN D 1 220 ? 178.275 151.674 171.658 1.00 116.41 220 ASN D C 1
ATOM 9485 O O . ASN D 1 220 ? 179.264 151.860 172.371 1.00 116.41 220 ASN D O 1
ATOM 9490 N N . THR D 1 221 ? 178.208 150.659 170.807 1.00 109.97 221 THR D N 1
ATOM 9491 C CA . THR D 1 221 ? 179.142 149.550 170.918 1.00 109.97 221 THR D CA 1
ATOM 9492 C C . THR D 1 221 ? 180.352 149.772 170.023 1.00 109.97 221 THR D C 1
ATOM 9493 O O . THR D 1 221 ? 180.258 150.373 168.949 1.00 109.97 221 THR D O 1
ATOM 9497 N N . ARG D 1 222 ? 181.492 149.277 170.485 1.00 110.64 222 ARG D N 1
ATOM 9498 C CA . ARG D 1 222 ? 182.781 149.379 169.824 1.00 110.64 222 ARG D CA 1
ATOM 9499 C C . ARG D 1 222 ? 183.504 148.045 169.933 1.00 110.64 222 ARG D C 1
ATOM 9500 O O . ARG D 1 222 ? 183.412 147.370 170.963 1.00 110.64 222 ARG D O 1
ATOM 9508 N N . PRO D 1 223 ? 184.233 147.626 168.884 1.00 106.66 223 PRO D N 1
ATOM 9509 C CA . PRO D 1 223 ? 184.405 148.270 167.576 1.00 106.66 223 PRO D CA 1
ATOM 9510 C C . PRO D 1 223 ? 183.242 148.006 166.625 1.00 106.66 223 PRO D C 1
ATOM 9511 O O . PRO D 1 223 ? 182.742 146.886 166.546 1.00 106.66 223 PRO D O 1
ATOM 9515 N N . GLN D 1 224 ? 182.802 149.046 165.928 1.00 106.68 224 GLN D N 1
ATOM 9516 C CA . GLN D 1 224 ? 181.719 148.915 164.967 1.00 106.68 224 GLN D CA 1
ATOM 9517 C C . GLN D 1 224 ? 182.237 148.275 163.684 1.00 106.68 224 GLN D C 1
ATOM 9518 O O . GLN D 1 224 ? 183.192 148.764 163.072 1.00 106.68 224 GLN D O 1
ATOM 9524 N N . PHE D 1 225 ? 181.618 147.168 163.296 1.00 100.61 225 PHE D N 1
ATOM 9525 C CA . PHE D 1 225 ? 182.018 146.439 162.105 1.00 100.61 225 PHE D CA 1
ATOM 9526 C C . PHE D 1 225 ? 181.204 146.903 160.906 1.00 100.61 225 PHE D C 1
ATOM 9527 O O . PHE D 1 225 ? 180.060 147.345 161.043 1.00 100.61 225 PHE D O 1
ATOM 9535 N N . CYS D 1 226 ? 181.808 146.803 159.724 1.00 101.87 226 CYS D N 1
ATOM 9536 C CA . CYS D 1 226 ? 181.091 147.067 158.486 1.00 101.87 226 CYS D CA 1
ATOM 9537 C C . CYS D 1 226 ? 181.782 146.322 157.353 1.00 101.87 226 CYS D C 1
ATOM 9538 O O . CYS D 1 226 ? 183.014 146.301 157.276 1.00 101.87 226 CYS D O 1
ATOM 9541 N N . THR D 1 227 ? 180.983 145.685 156.499 1.00 100.22 227 THR D N 1
ATOM 9542 C CA . THR D 1 227 ? 181.509 145.047 155.301 1.00 100.22 227 THR D CA 1
ATOM 9543 C C . THR D 1 227 ? 181.282 145.983 154.122 1.00 100.22 227 THR D C 1
ATOM 9544 O O . THR D 1 227 ? 180.220 146.602 154.012 1.00 100.22 227 THR D O 1
ATOM 9548 N N . VAL D 1 228 ? 182.275 146.097 153.247 1.00 102.33 228 VAL D N 1
ATOM 9549 C CA . VAL D 1 228 ? 182.244 147.063 152.155 1.00 102.33 228 VAL D CA 1
ATOM 9550 C C . VAL D 1 228 ? 182.244 146.321 150.828 1.00 102.33 228 VAL D C 1
ATOM 9551 O O . VAL D 1 228 ? 183.038 145.395 150.624 1.00 102.33 228 VAL D O 1
ATOM 9555 N N . ARG D 1 229 ? 181.362 146.746 149.923 1.00 104.46 229 ARG D N 1
ATOM 9556 C CA . ARG D 1 229 ? 181.253 146.140 148.602 1.00 104.46 229 ARG D CA 1
ATOM 9557 C C . ARG D 1 229 ? 182.505 146.415 147.774 1.00 104.46 229 ARG D C 1
ATOM 9558 O O . ARG D 1 229 ? 183.092 147.498 147.847 1.00 104.46 229 ARG D O 1
ATOM 9566 N N . TYR D 1 230 ? 182.919 145.411 147.002 1.00 110.48 230 TYR D N 1
ATOM 9567 C CA . TYR D 1 230 ? 184.098 145.522 146.152 1.00 110.48 230 TYR D CA 1
ATOM 9568 C C . TYR D 1 230 ? 183.860 146.528 145.028 1.00 110.48 230 TYR D C 1
ATOM 9569 O O . TYR D 1 230 ? 182.718 146.758 144.619 1.00 110.48 230 TYR D O 1
ATOM 9578 N N . LYS D 1 231 ? 184.965 147.132 144.555 1.00 111.85 231 LYS D N 1
ATOM 9579 C CA . LYS D 1 231 ? 185.050 148.133 143.470 1.00 111.85 231 LYS D CA 1
ATOM 9580 C C . LYS D 1 231 ? 184.029 149.265 143.616 1.00 111.85 231 LYS D C 1
ATOM 9581 O O . LYS D 1 231 ? 183.400 149.707 142.652 1.00 111.85 231 LYS D O 1
ATOM 9587 N N . VAL D 1 232 ? 183.900 149.774 144.839 1.00 110.69 232 VAL D N 1
ATOM 9588 C CA . VAL D 1 232 ? 183.111 150.973 145.095 1.00 110.69 232 VAL D CA 1
ATOM 9589 C C . VAL D 1 232 ? 184.072 152.119 145.383 1.00 110.69 232 VAL D C 1
ATOM 9590 O O . VAL D 1 232 ? 183.946 153.211 144.816 1.00 110.69 232 VAL D O 1
ATOM 9594 N N . PHE D 1 233 ? 185.047 151.870 146.251 1.00 112.81 233 PHE D N 1
ATOM 9595 C CA . PHE D 1 233 ? 186.060 152.871 146.548 1.00 112.81 233 PHE D CA 1
ATOM 9596 C C . PHE D 1 233 ? 187.322 152.608 145.736 1.00 112.81 233 PHE D C 1
ATOM 9597 O O . PHE D 1 233 ? 187.514 151.518 145.192 1.00 112.81 233 PHE D O 1
ATOM 9605 N N . THR D 1 234 ? 188.185 153.616 145.658 1.00 119.00 234 THR D N 1
ATOM 9606 C CA . THR D 1 234 ? 189.387 153.505 144.847 1.00 119.00 234 THR D CA 1
ATOM 9607 C C . THR D 1 234 ? 190.618 153.298 145.721 1.00 119.00 234 THR D C 1
ATOM 9608 O O . THR D 1 234 ? 190.697 153.782 146.853 1.00 119.00 234 THR D O 1
ATOM 9612 N N . ALA D 1 235 ? 191.584 152.564 145.180 1.00 122.37 235 ALA D N 1
ATOM 9613 C CA . ALA D 1 235 ? 192.850 152.378 145.870 1.00 122.37 235 ALA D CA 1
ATOM 9614 C C . ALA D 1 235 ? 193.679 153.658 145.784 1.00 122.37 235 ALA D C 1
ATOM 9615 O O . ALA D 1 235 ? 193.690 154.322 144.742 1.00 122.37 235 ALA D O 1
ATOM 9617 N N . PRO D 1 236 ? 194.381 154.034 146.853 1.00 126.79 236 PRO D N 1
ATOM 9618 C CA . PRO D 1 236 ? 195.174 155.263 146.806 1.00 126.79 236 PRO D CA 1
ATOM 9619 C C . PRO D 1 236 ? 196.488 155.036 146.078 1.00 126.79 236 PRO D C 1
ATOM 9620 O O . PRO D 1 236 ? 196.878 153.902 145.790 1.00 126.79 236 PRO D O 1
ATOM 9624 N N . GLU D 1 237 ? 197.166 156.137 145.772 1.00 132.62 237 GLU D N 1
ATOM 9625 C CA . GLU D 1 237 ? 198.489 156.045 145.176 1.00 132.62 237 GLU D CA 1
ATOM 9626 C C . GLU D 1 237 ? 199.494 155.583 146.222 1.00 132.62 237 GLU D C 1
ATOM 9627 O O . GLU D 1 237 ? 199.377 155.913 147.404 1.00 132.62 237 GLU D O 1
ATOM 9633 N N . ARG D 1 238 ? 200.470 154.790 145.783 1.00 133.96 238 ARG D N 1
ATOM 9634 C CA . ARG D 1 238 ? 201.496 154.288 146.686 1.00 133.96 238 ARG D CA 1
ATOM 9635 C C . ARG D 1 238 ? 202.396 155.420 147.165 1.00 133.96 238 ARG D C 1
ATOM 9636 O O . ARG D 1 238 ? 202.742 156.327 146.403 1.00 133.96 238 ARG D O 1
ATOM 9644 N N . VAL D 1 239 ? 202.769 155.366 148.445 1.00 138.20 239 VAL D N 1
ATOM 9645 C CA . VAL D 1 239 ? 203.654 156.377 149.007 1.00 138.20 239 VAL D CA 1
ATOM 9646 C C . VAL D 1 239 ? 205.081 156.133 148.535 1.00 138.20 239 VAL D C 1
ATOM 9647 O O . VAL D 1 239 ? 205.491 154.990 148.287 1.00 138.20 239 VAL D O 1
ATOM 9651 N N . ASN D 1 240 ? 205.838 157.219 148.378 1.00 142.31 240 ASN D N 1
ATOM 9652 C CA . ASN D 1 240 ? 207.232 157.096 147.969 1.00 142.31 240 ASN D CA 1
ATOM 9653 C C . ASN D 1 240 ? 208.111 156.599 149.111 1.00 142.31 240 ASN D C 1
ATOM 9654 O O . ASN D 1 240 ? 208.962 155.728 148.897 1.00 142.31 240 ASN D O 1
ATOM 9659 N N . GLU D 1 241 ? 207.925 157.126 150.317 1.00 142.84 241 GLU D N 1
ATOM 9660 C CA . GLU D 1 241 ? 208.545 156.549 151.509 1.00 142.84 241 GLU D CA 1
ATOM 9661 C C . GLU D 1 241 ? 207.470 155.910 152.377 1.00 142.84 241 GLU D C 1
ATOM 9662 O O . GLU D 1 241 ? 206.390 156.503 152.569 1.00 142.84 241 GLU D O 1
ATOM 9668 N N . PRO D 1 242 ? 207.664 154.683 152.850 1.00 139.07 242 PRO D N 1
ATOM 9669 C CA . PRO D 1 242 ? 206.679 154.099 153.760 1.00 139.07 242 PRO D CA 1
ATOM 9670 C C . PRO D 1 242 ? 207.021 154.401 155.212 1.00 139.07 242 PRO D C 1
ATOM 9671 O O . PRO D 1 242 ? 208.173 154.304 155.641 1.00 139.07 242 PRO D O 1
ATOM 9675 N N . TRP D 1 243 ? 206.000 154.784 155.972 1.00 135.28 243 TRP D N 1
ATOM 9676 C CA . TRP D 1 243 ? 206.154 154.973 157.405 1.00 135.28 243 TRP D CA 1
ATOM 9677 C C . TRP D 1 243 ? 205.338 153.913 158.128 1.00 135.28 243 TRP D C 1
ATOM 9678 O O . TRP D 1 243 ? 204.520 153.214 157.527 1.00 135.28 243 TRP D O 1
ATOM 9689 N N . GLY D 1 244 ? 205.563 153.800 159.431 1.00 133.20 244 GLY D N 1
ATOM 9690 C CA . GLY D 1 244 ? 204.907 152.766 160.196 1.00 133.20 244 GLY D CA 1
ATOM 9691 C C . GLY D 1 244 ? 205.751 151.515 160.306 1.00 133.20 244 GLY D C 1
ATOM 9692 O O . GLY D 1 244 ? 206.888 151.433 159.837 1.00 133.20 244 GLY D O 1
ATOM 9693 N N . ASP D 1 245 ? 205.168 150.511 160.952 1.00 131.08 245 ASP D N 1
ATOM 9694 C CA . ASP D 1 245 ? 205.911 149.314 161.301 1.00 131.08 245 ASP D CA 1
ATOM 9695 C C . ASP D 1 245 ? 205.001 148.096 161.227 1.00 131.08 245 ASP D C 1
ATOM 9696 O O . ASP D 1 245 ? 203.776 148.221 161.143 1.00 131.08 245 ASP D O 1
ATOM 9701 N N . VAL D 1 246 ? 205.618 146.913 161.223 1.00 129.15 246 VAL D N 1
ATOM 9702 C CA . VAL D 1 246 ? 204.864 145.684 161.425 1.00 129.15 246 VAL D CA 1
ATOM 9703 C C . VAL D 1 246 ? 204.967 145.269 162.889 1.00 129.15 246 VAL D C 1
ATOM 9704 O O . VAL D 1 246 ? 205.920 145.623 163.600 1.00 129.15 246 VAL D O 1
ATOM 9708 N N . GLU D 1 247 ? 203.948 144.560 163.367 1.00 126.02 247 GLU D N 1
ATOM 9709 C CA . GLU D 1 247 ? 203.926 144.045 164.731 1.00 126.02 247 GLU D CA 1
ATOM 9710 C C . GLU D 1 247 ? 203.593 142.563 164.686 1.00 126.02 247 GLU D C 1
ATOM 9711 O O . GLU D 1 247 ? 202.449 142.188 164.405 1.00 126.02 247 GLU D O 1
ATOM 9717 N N . MET D 1 248 ? 204.588 141.726 164.962 1.00 126.12 248 MET D N 1
ATOM 9718 C CA . MET D 1 248 ? 204.353 140.293 165.023 1.00 126.12 248 MET D CA 1
ATOM 9719 C C . MET D 1 248 ? 203.629 139.936 166.314 1.00 126.12 248 MET D C 1
ATOM 9720 O O . MET D 1 248 ? 204.117 140.206 167.415 1.00 126.12 248 MET D O 1
ATOM 9725 N N . MET D 1 249 ? 202.456 139.327 166.173 1.00 122.43 249 MET D N 1
ATOM 9726 C CA . MET D 1 249 ? 201.637 138.961 167.315 1.00 122.43 249 MET D CA 1
ATOM 9727 C C . MET D 1 249 ? 201.632 137.447 167.457 1.00 122.43 249 MET D C 1
ATOM 9728 O O . MET D 1 249 ? 202.040 136.716 166.552 1.00 122.43 249 MET D O 1
ATOM 9733 N N . ASP D 1 250 ? 201.163 136.982 168.612 1.00 122.90 250 ASP D N 1
ATOM 9734 C CA . ASP D 1 250 ? 201.118 135.555 168.885 1.00 122.90 250 ASP D CA 1
ATOM 9735 C C . ASP D 1 250 ? 199.839 135.224 169.637 1.00 122.90 250 ASP D C 1
ATOM 9736 O O . ASP D 1 250 ? 199.176 136.101 170.198 1.00 122.90 250 ASP D O 1
ATOM 9741 N N . ILE D 1 251 ? 199.505 133.935 169.642 1.00 119.41 251 ILE D N 1
ATOM 9742 C CA . ILE D 1 251 ? 198.316 133.427 170.311 1.00 119.41 251 ILE D CA 1
ATOM 9743 C C . ILE D 1 251 ? 198.593 131.973 170.678 1.00 119.41 251 ILE D C 1
ATOM 9744 O O . ILE D 1 251 ? 199.401 131.298 170.033 1.00 119.41 251 ILE D O 1
ATOM 9749 N N . GLU D 1 252 ? 197.965 131.508 171.758 1.00 120.56 252 GLU D N 1
ATOM 9750 C CA . GLU D 1 252 ? 198.186 130.141 172.212 1.00 120.56 252 GLU D CA 1
ATOM 9751 C C . GLU D 1 252 ? 197.540 129.146 171.256 1.00 120.56 252 GLU D C 1
ATOM 9752 O O . GLU D 1 252 ? 196.595 129.474 170.533 1.00 120.56 252 GLU D O 1
ATOM 9758 N N . LYS D 1 253 ? 198.063 127.917 171.255 1.00 119.75 253 LYS D N 1
ATOM 9759 C CA . LYS D 1 253 ? 197.673 126.946 170.239 1.00 119.75 253 LYS D CA 1
ATOM 9760 C C . LYS D 1 253 ? 196.319 126.315 170.536 1.00 119.75 253 LYS D C 1
ATOM 9761 O O . LYS D 1 253 ? 195.751 125.640 169.669 1.00 119.75 253 LYS D O 1
ATOM 9767 N N . ALA D 1 254 ? 195.788 126.512 171.746 1.00 117.60 254 ALA D N 1
ATOM 9768 C CA . ALA D 1 254 ? 194.461 125.996 172.060 1.00 117.60 254 ALA D CA 1
ATOM 9769 C C . ALA D 1 254 ? 193.370 126.807 171.375 1.00 117.60 254 ALA D C 1
ATOM 9770 O O . ALA D 1 254 ? 192.264 126.301 171.155 1.00 117.60 254 ALA D O 1
ATOM 9772 N N . LYS D 1 255 ? 193.659 128.065 171.032 1.00 115.19 255 LYS D N 1
ATOM 9773 C CA . LYS D 1 255 ? 192.674 128.894 170.348 1.00 115.19 255 LYS D CA 1
ATOM 9774 C C . LYS D 1 255 ? 192.628 128.598 168.855 1.00 115.19 255 LYS D C 1
ATOM 9775 O O . LYS D 1 255 ? 191.670 128.985 168.176 1.00 115.19 255 LYS D O 1
ATOM 9781 N N . LEU D 1 256 ? 193.645 127.917 168.326 1.00 114.80 256 LEU D N 1
ATOM 9782 C CA . LEU D 1 256 ? 193.752 127.706 166.889 1.00 114.80 256 LEU D CA 1
ATOM 9783 C C . LEU D 1 256 ? 193.292 126.324 166.443 1.00 114.80 256 LEU D C 1
ATOM 9784 O O . LEU D 1 256 ? 193.518 125.964 165.283 1.00 114.80 256 LEU D O 1
ATOM 9789 N N . VAL D 1 257 ? 192.669 125.541 167.323 1.00 112.84 257 VAL D N 1
ATOM 9790 C CA . VAL D 1 257 ? 192.099 124.271 166.896 1.00 112.84 257 VAL D CA 1
ATOM 9791 C C . VAL D 1 257 ? 190.708 124.510 166.321 1.00 112.84 257 VAL D C 1
ATOM 9792 O O . VAL D 1 257 ? 190.070 125.541 166.575 1.00 112.84 257 VAL D O 1
ATOM 9796 N N . SER D 1 258 ? 190.237 123.559 165.518 1.00 107.03 258 SER D N 1
ATOM 9797 C CA . SER D 1 258 ? 188.955 123.700 164.847 1.00 107.03 258 SER D CA 1
ATOM 9798 C C . SER D 1 258 ? 188.351 122.332 164.585 1.00 107.03 258 SER D C 1
ATOM 9799 O O . SER D 1 258 ? 189.068 121.370 164.297 1.00 107.03 258 SER D O 1
ATOM 9802 N N . ALA D 1 259 ? 187.022 122.255 164.685 1.00 103.71 259 ALA D N 1
ATOM 9803 C CA . ALA D 1 259 ? 186.326 121.028 164.320 1.00 103.71 259 ALA D CA 1
ATOM 9804 C C . ALA D 1 259 ? 186.283 120.846 162.810 1.00 103.71 259 ALA D C 1
ATOM 9805 O O . ALA D 1 259 ? 186.352 119.713 162.319 1.00 103.71 259 ALA D O 1
ATOM 9807 N N . ILE D 1 260 ? 186.171 121.944 162.061 1.00 101.87 260 ILE D N 1
ATOM 9808 C CA . ILE D 1 260 ? 186.189 121.865 160.608 1.00 101.87 260 ILE D CA 1
ATOM 9809 C C . ILE D 1 260 ? 187.623 121.698 160.122 1.00 101.87 260 ILE D C 1
ATOM 9810 O O . ILE D 1 260 ? 188.539 122.411 160.552 1.00 101.87 260 ILE D O 1
ATOM 9815 N N . GLU D 1 261 ? 187.825 120.748 159.211 1.00 105.89 261 GLU D N 1
ATOM 9816 C CA . GLU D 1 261 ? 189.129 120.548 158.596 1.00 105.89 261 GLU D CA 1
ATOM 9817 C C . GLU D 1 261 ? 188.966 120.571 157.085 1.00 105.89 261 GLU D C 1
ATOM 9818 O O . GLU D 1 261 ? 187.984 120.047 156.551 1.00 105.89 261 GLU D O 1
ATOM 9824 N N . VAL D 1 262 ? 189.917 121.211 156.405 1.00 108.22 262 VAL D N 1
ATOM 9825 C CA . VAL D 1 262 ? 189.782 121.457 154.976 1.00 108.22 262 VAL D CA 1
ATOM 9826 C C . VAL D 1 262 ? 190.391 120.308 154.187 1.00 108.22 262 VAL D C 1
ATOM 9827 O O . VAL D 1 262 ? 191.545 119.917 154.408 1.00 108.22 262 VAL D O 1
ATOM 9831 N N . MET D 1 263 ? 189.613 119.759 153.255 1.00 110.08 263 MET D N 1
ATOM 9832 C CA . MET D 1 263 ? 190.138 118.729 152.368 1.00 110.08 263 MET D CA 1
ATOM 9833 C C . MET D 1 263 ? 191.036 119.334 151.293 1.00 110.08 263 MET D C 1
ATOM 9834 O O . MET D 1 263 ? 192.231 119.026 151.231 1.00 110.08 263 MET D O 1
ATOM 9839 N N . GLU D 1 264 ? 190.483 120.208 150.453 1.00 112.95 264 GLU D N 1
ATOM 9840 C CA . GLU D 1 264 ? 191.233 120.807 149.355 1.00 112.95 264 GLU D CA 1
ATOM 9841 C C . GLU D 1 264 ? 190.522 122.075 148.903 1.00 112.95 264 GLU D C 1
ATOM 9842 O O . GLU D 1 264 ? 189.318 122.242 149.120 1.00 112.95 264 GLU D O 1
ATOM 9848 N N . VAL D 1 265 ? 191.284 122.967 148.270 1.00 112.48 265 VAL D N 1
ATOM 9849 C CA . VAL D 1 265 ? 190.730 124.202 147.722 1.00 112.48 265 VAL D CA 1
ATOM 9850 C C . VAL D 1 265 ? 190.838 124.162 146.201 1.00 112.48 265 VAL D C 1
ATOM 9851 O O . VAL D 1 265 ? 191.883 124.496 145.631 1.00 112.48 265 VAL D O 1
ATOM 9855 N N . ILE D 1 266 ? 189.753 123.752 145.539 1.00 114.34 266 ILE D N 1
ATOM 9856 C CA . ILE D 1 266 ? 189.752 123.553 144.093 1.00 114.34 266 ILE D CA 1
ATOM 9857 C C . ILE D 1 266 ? 189.348 124.841 143.382 1.00 114.34 266 ILE D C 1
ATOM 9858 O O . ILE D 1 266 ? 188.370 125.501 143.756 1.00 114.34 266 ILE D O 1
ATOM 9863 N N . LYS D 1 267 ? 190.122 125.214 142.361 1.00 117.28 267 LYS D N 1
ATOM 9864 C CA . LYS D 1 267 ? 189.810 126.363 141.518 1.00 117.28 267 LYS D CA 1
ATOM 9865 C C . LYS D 1 267 ? 188.525 126.128 140.726 1.00 117.28 267 LYS D C 1
ATOM 9866 O O . LYS D 1 267 ? 188.267 125.017 140.254 1.00 117.28 267 LYS D O 1
ATOM 9872 N N . LYS D 1 268 ? 187.709 127.175 140.596 1.00 118.32 268 LYS D N 1
ATOM 9873 C CA . LYS D 1 268 ? 186.511 127.102 139.767 1.00 118.32 268 LYS D CA 1
ATOM 9874 C C . LYS D 1 268 ? 186.888 126.975 138.295 1.00 118.32 268 LYS D C 1
ATOM 9875 O O . LYS D 1 268 ? 187.485 127.884 137.711 1.00 118.32 268 LYS D O 1
ATOM 9881 N N . GLU D 1 269 ? 186.516 125.847 137.689 1.00 127.57 269 GLU D N 1
ATOM 9882 C CA . GLU D 1 269 ? 186.938 125.496 136.332 1.00 127.57 269 GLU D CA 1
ATOM 9883 C C . GLU D 1 269 ? 185.685 125.186 135.505 1.00 127.57 269 GLU D C 1
ATOM 9884 O O . GLU D 1 269 ? 185.636 124.250 134.706 1.00 127.57 269 GLU D O 1
ATOM 9890 N N . LYS D 1 270 ? 184.629 125.964 135.726 1.00 125.75 270 LYS D N 1
ATOM 9891 C CA . LYS D 1 270 ? 183.411 125.814 134.941 1.00 125.75 270 LYS D CA 1
ATOM 9892 C C . LYS D 1 270 ? 183.024 127.174 134.376 1.00 125.75 270 LYS D C 1
ATOM 9893 O O . LYS D 1 270 ? 183.221 128.210 135.016 1.00 125.75 270 LYS D O 1
ATOM 9899 N N . GLY D 1 271 ? 182.465 127.158 133.168 1.00 123.32 271 GLY D N 1
ATOM 9900 C CA . GLY D 1 271 ? 181.991 128.373 132.533 1.00 123.32 271 GLY D CA 1
ATOM 9901 C C . GLY D 1 271 ? 180.611 128.752 133.043 1.00 123.32 271 GLY D C 1
ATOM 9902 O O . GLY D 1 271 ? 179.703 127.922 133.099 1.00 123.32 271 GLY D O 1
ATOM 9903 N N . ILE D 1 272 ? 180.469 130.024 133.416 1.00 115.74 272 ILE D N 1
ATOM 9904 C CA . ILE D 1 272 ? 179.240 130.467 134.057 1.00 115.74 272 ILE D CA 1
ATOM 9905 C C . ILE D 1 272 ? 178.119 130.601 133.023 1.00 115.74 272 ILE D C 1
ATOM 9906 O O . ILE D 1 272 ? 178.340 130.940 131.851 1.00 115.74 272 ILE D O 1
ATOM 9911 N N . ASP D 1 273 ? 176.908 130.248 133.447 1.00 109.35 273 ASP D N 1
ATOM 9912 C CA . ASP D 1 273 ? 175.731 130.438 132.615 1.00 109.35 273 ASP D CA 1
ATOM 9913 C C . ASP D 1 273 ? 175.424 131.929 132.499 1.00 109.35 273 ASP D C 1
ATOM 9914 O O . ASP D 1 273 ? 175.796 132.726 133.366 1.00 109.35 273 ASP D O 1
ATOM 9919 N N . LEU D 1 274 ? 174.751 132.298 131.402 1.00 103.25 274 LEU D N 1
ATOM 9920 C CA . LEU D 1 274 ? 174.558 133.700 131.038 1.00 103.25 274 LEU D CA 1
ATOM 9921 C C . LEU D 1 274 ? 173.698 134.458 132.041 1.00 103.25 274 LEU D C 1
ATOM 9922 O O . LEU D 1 274 ? 173.945 135.644 132.294 1.00 103.25 274 LEU D O 1
ATOM 9927 N N . SER D 1 275 ? 172.686 133.801 132.618 1.00 106.83 275 SER D N 1
ATOM 9928 C CA . SER D 1 275 ? 171.794 134.482 133.552 1.00 106.83 275 SER D CA 1
ATOM 9929 C C . SER D 1 275 ? 172.472 134.792 134.884 1.00 106.83 275 SER D C 1
ATOM 9930 O O . SER D 1 275 ? 171.998 135.656 135.629 1.00 106.83 275 SER D O 1
ATOM 9933 N N . GLU D 1 276 ? 173.570 134.107 135.206 1.00 109.71 276 GLU D N 1
ATOM 9934 C CA . GLU D 1 276 ? 174.322 134.411 136.418 1.00 109.71 276 GLU D CA 1
ATOM 9935 C C . GLU D 1 276 ? 175.467 135.389 136.185 1.00 109.71 276 GLU D C 1
ATOM 9936 O O . GLU D 1 276 ? 176.112 135.801 137.157 1.00 109.71 276 GLU D O 1
ATOM 9942 N N . ALA D 1 277 ? 175.749 135.755 134.937 1.00 105.28 277 ALA D N 1
ATOM 9943 C CA . ALA D 1 277 ? 176.880 136.628 134.653 1.00 105.28 277 ALA D CA 1
ATOM 9944 C C . ALA D 1 277 ? 176.509 138.095 134.833 1.00 105.28 277 ALA D C 1
ATOM 9945 O O . ALA D 1 277 ? 175.410 138.526 134.474 1.00 105.28 277 ALA D O 1
ATOM 9947 N N . GLU D 1 278 ? 177.444 138.865 135.390 1.00 105.10 278 GLU D N 1
ATOM 9948 C CA . GLU D 1 278 ? 177.309 140.313 135.486 1.00 105.10 278 GLU D CA 1
ATOM 9949 C C . GLU D 1 278 ? 178.238 141.084 134.555 1.00 105.10 278 GLU D C 1
ATOM 9950 O O . GLU D 1 278 ? 178.242 142.317 134.602 1.00 105.10 278 GLU D O 1
ATOM 9956 N N . THR D 1 279 ? 179.023 140.410 133.721 1.00 102.06 279 THR D N 1
ATOM 9957 C CA . THR D 1 279 ? 179.700 141.097 132.628 1.00 102.06 279 THR D CA 1
ATOM 9958 C C . THR D 1 279 ? 179.726 140.180 131.411 1.00 102.06 279 THR D C 1
ATOM 9959 O O . THR D 1 279 ? 180.016 138.986 131.516 1.00 102.06 279 THR D O 1
ATOM 9963 N N . ILE D 1 280 ? 179.378 140.751 130.259 1.00 98.25 280 ILE D N 1
ATOM 9964 C CA . ILE D 1 280 ? 179.097 139.978 129.053 1.00 98.25 280 ILE D CA 1
ATOM 9965 C C . ILE D 1 280 ? 179.617 140.751 127.847 1.00 98.25 280 ILE D C 1
ATOM 9966 O O . ILE D 1 280 ? 179.367 141.951 127.709 1.00 98.25 280 ILE D O 1
ATOM 9971 N N . VAL D 1 281 ? 180.359 140.066 126.984 1.00 97.03 281 VAL D N 1
ATOM 9972 C CA . VAL D 1 281 ? 180.738 140.596 125.675 1.00 97.03 281 VAL D CA 1
ATOM 9973 C C . VAL D 1 281 ? 179.863 139.873 124.656 1.00 97.03 281 VAL D C 1
ATOM 9974 O O . VAL D 1 281 ? 179.947 138.654 124.484 1.00 97.03 281 VAL D O 1
ATOM 9978 N N . ALA D 1 282 ? 178.994 140.623 123.985 1.00 94.86 282 ALA D N 1
ATOM 9979 C CA . ALA D 1 282 ? 178.083 140.024 123.020 1.00 94.86 282 ALA D CA 1
ATOM 9980 C C . ALA D 1 282 ? 178.494 140.384 121.598 1.00 94.86 282 ALA D C 1
ATOM 9981 O O . ALA D 1 282 ? 178.767 141.546 121.288 1.00 94.86 282 ALA D O 1
ATOM 9983 N N . VAL D 1 283 ? 178.534 139.376 120.731 1.00 96.12 283 VAL D N 1
ATOM 9984 C CA . VAL D 1 283 ? 178.942 139.539 119.342 1.00 96.12 283 VAL D CA 1
ATOM 9985 C C . VAL D 1 283 ? 177.728 139.333 118.449 1.00 96.12 283 VAL D C 1
ATOM 9986 O O . VAL D 1 283 ? 176.727 138.744 118.871 1.00 96.12 283 VAL D O 1
ATOM 9990 N N . GLY D 1 284 ? 177.806 139.843 117.222 1.00 96.84 284 GLY D N 1
ATOM 9991 C CA . GLY D 1 284 ? 176.721 139.734 116.273 1.00 96.84 284 GLY D CA 1
ATOM 9992 C C . GLY D 1 284 ? 177.185 139.306 114.895 1.00 96.84 284 GLY D C 1
ATOM 9993 O O . GLY D 1 284 ? 178.178 138.597 114.724 1.00 96.84 284 GLY D O 1
ATOM 9994 N N . ARG D 1 285 ? 176.435 139.761 113.889 1.00 98.83 285 ARG D N 1
ATOM 9995 C CA . ARG D 1 285 ? 176.767 139.444 112.506 1.00 98.83 285 ARG D CA 1
ATOM 9996 C C . ARG D 1 285 ? 177.910 140.303 111.979 1.00 98.83 285 ARG D C 1
ATOM 9997 O O . ARG D 1 285 ? 178.440 140.016 110.901 1.00 98.83 285 ARG D O 1
ATOM 10005 N N . GLY D 1 286 ? 178.304 141.343 112.714 1.00 102.82 286 GLY D N 1
ATOM 10006 C CA . GLY D 1 286 ? 179.456 142.148 112.366 1.00 102.82 286 GLY D CA 1
ATOM 10007 C C . GLY D 1 286 ? 180.787 141.442 112.464 1.00 102.82 286 GLY D C 1
ATOM 10008 O O . GLY D 1 286 ? 181.767 141.897 111.868 1.00 102.82 286 GLY D O 1
ATOM 10009 N N . VAL D 1 287 ? 180.852 140.336 113.203 1.00 107.69 287 VAL D N 1
ATOM 10010 C CA . VAL D 1 287 ? 182.041 139.490 113.257 1.00 107.69 287 VAL D CA 1
ATOM 10011 C C . VAL D 1 287 ? 181.937 138.516 112.087 1.00 107.69 287 VAL D C 1
ATOM 10012 O O . VAL D 1 287 ? 180.991 137.731 112.001 1.00 107.69 287 VAL D O 1
ATOM 10016 N N . LYS D 1 288 ? 182.912 138.564 111.177 1.00 111.42 288 LYS D N 1
ATOM 10017 C CA . LYS D 1 288 ? 182.764 137.875 109.899 1.00 111.42 288 LYS D CA 1
ATOM 10018 C C . LYS D 1 288 ? 183.068 136.385 110.002 1.00 111.42 288 LYS D C 1
ATOM 10019 O O . LYS D 1 288 ? 182.226 135.561 109.628 1.00 111.42 288 LYS D O 1
ATOM 10025 N N . CYS D 1 289 ? 184.250 136.018 110.490 1.00 116.16 289 CYS D N 1
ATOM 10026 C CA . CYS D 1 289 ? 184.648 134.617 110.503 1.00 116.16 289 CYS D CA 1
ATOM 10027 C C . CYS D 1 289 ? 184.823 134.153 111.941 1.00 116.16 289 CYS D C 1
ATOM 10028 O O . CYS D 1 289 ? 184.850 134.958 112.876 1.00 116.16 289 CYS D O 1
ATOM 10031 N N . GLU D 1 290 ? 184.937 132.831 112.099 1.00 115.12 290 GLU D N 1
ATOM 10032 C CA . GLU D 1 290 ? 185.009 132.239 113.431 1.00 115.12 290 GLU D CA 1
ATOM 10033 C C . GLU D 1 290 ? 186.361 132.481 114.092 1.00 115.12 290 GLU D C 1
ATOM 10034 O O . GLU D 1 290 ? 186.450 132.512 115.325 1.00 115.12 290 GLU D O 1
ATOM 10040 N N . LYS D 1 291 ? 187.421 132.672 113.301 1.00 118.53 291 LYS D N 1
ATOM 10041 C CA . LYS D 1 291 ? 188.740 132.881 113.891 1.00 118.53 291 LYS D CA 1
ATOM 10042 C C . LYS D 1 291 ? 188.920 134.301 114.413 1.00 118.53 291 LYS D C 1
ATOM 10043 O O . LYS D 1 291 ? 189.926 134.583 115.072 1.00 118.53 291 LYS D O 1
ATOM 10049 N N . ASP D 1 292 ? 187.969 135.198 114.136 1.00 117.72 292 ASP D N 1
ATOM 10050 C CA . ASP D 1 292 ? 187.999 136.527 114.736 1.00 117.72 292 ASP D CA 1
ATOM 10051 C C . ASP D 1 292 ? 187.497 136.501 116.173 1.00 117.72 292 ASP D C 1
ATOM 10052 O O . ASP D 1 292 ? 187.624 137.498 116.893 1.00 117.72 292 ASP D O 1
ATOM 10057 N N . LEU D 1 293 ? 186.920 135.377 116.606 1.00 114.61 293 LEU D N 1
ATOM 10058 C CA . LEU D 1 293 ? 186.463 135.255 117.985 1.00 114.61 293 LEU D CA 1
ATOM 10059 C C . LEU D 1 293 ? 187.628 135.076 118.950 1.00 114.61 293 LEU D C 1
ATOM 10060 O O . LEU D 1 293 ? 187.475 135.322 120.151 1.00 114.61 293 LEU D O 1
ATOM 10065 N N . ASP D 1 294 ? 188.790 134.641 118.449 1.00 118.11 294 ASP D N 1
ATOM 10066 C CA . ASP D 1 294 ? 189.976 134.527 119.295 1.00 118.11 294 ASP D CA 1
ATOM 10067 C C . ASP D 1 294 ? 190.475 135.893 119.746 1.00 118.11 294 ASP D C 1
ATOM 10068 O O . ASP D 1 294 ? 191.019 136.024 120.848 1.00 118.11 294 ASP D O 1
ATOM 10073 N N . MET D 1 295 ? 190.304 136.914 118.905 1.00 120.05 295 MET D N 1
ATOM 10074 C CA . MET D 1 295 ? 190.593 138.284 119.316 1.00 120.05 295 MET D CA 1
ATOM 10075 C C . MET D 1 295 ? 189.564 138.775 120.330 1.00 120.05 295 MET D C 1
ATOM 10076 O O . MET D 1 295 ? 189.877 139.594 121.203 1.00 120.05 295 MET D O 1
ATOM 10081 N N . ILE D 1 296 ? 188.338 138.258 120.248 1.00 115.05 296 ILE D N 1
ATOM 10082 C CA . ILE D 1 296 ? 187.285 138.674 121.167 1.00 115.05 296 ILE D CA 1
ATOM 10083 C C . ILE D 1 296 ? 187.368 137.885 122.472 1.00 115.05 296 ILE D C 1
ATOM 10084 O O . ILE D 1 296 ? 187.145 138.440 123.557 1.00 115.05 296 ILE D O 1
ATOM 10089 N N . HIS D 1 297 ? 187.732 136.598 122.397 1.00 113.89 297 HIS D N 1
ATOM 10090 C CA . HIS D 1 297 ? 187.846 135.773 123.599 1.00 113.89 297 HIS D CA 1
ATOM 10091 C C . HIS D 1 297 ? 189.004 136.209 124.488 1.00 113.89 297 HIS D C 1
ATOM 10092 O O . HIS D 1 297 ? 188.933 136.050 125.712 1.00 113.89 297 HIS D O 1
ATOM 10099 N N . GLU D 1 298 ? 190.074 136.755 123.904 1.00 119.03 298 GLU D N 1
ATOM 10100 C CA . GLU D 1 298 ? 191.149 137.291 124.730 1.00 119.03 298 GLU D CA 1
ATOM 10101 C C . GLU D 1 298 ? 190.790 138.661 125.292 1.00 119.03 298 GLU D C 1
ATOM 10102 O O . GLU D 1 298 ? 191.366 139.083 126.300 1.00 119.03 298 GLU D O 1
ATOM 10108 N N . PHE D 1 299 ? 189.847 139.365 124.663 1.00 116.83 299 PHE D N 1
ATOM 10109 C CA . PHE D 1 299 ? 189.404 140.650 125.195 1.00 116.83 299 PHE D CA 1
ATOM 10110 C C . PHE D 1 299 ? 188.429 140.465 126.351 1.00 116.83 299 PHE D C 1
ATOM 10111 O O . PHE D 1 299 ? 188.452 141.239 127.315 1.00 116.83 299 PHE D O 1
ATOM 10119 N N . ALA D 1 300 ? 187.576 139.440 126.278 1.00 114.20 300 ALA D N 1
ATOM 10120 C CA . ALA D 1 300 ? 186.582 139.222 127.322 1.00 114.20 300 ALA D CA 1
ATOM 10121 C C . ALA D 1 300 ? 187.202 138.691 128.607 1.00 114.20 300 ALA D C 1
ATOM 10122 O O . ALA D 1 300 ? 186.621 138.870 129.682 1.00 114.20 300 ALA D O 1
ATOM 10124 N N . GLU D 1 301 ? 188.364 138.041 128.524 1.00 117.11 301 GLU D N 1
ATOM 10125 C CA . GLU D 1 301 ? 189.030 137.579 129.736 1.00 117.11 301 GLU D CA 1
ATOM 10126 C C . GLU D 1 301 ? 189.886 138.668 130.368 1.00 117.11 301 GLU D C 1
ATOM 10127 O O . GLU D 1 301 ? 190.349 138.500 131.501 1.00 117.11 301 GLU D O 1
ATOM 10133 N N . LYS D 1 302 ? 190.113 139.777 129.659 1.00 116.56 302 LYS D N 1
ATOM 10134 C CA . LYS D 1 302 ? 190.759 140.929 130.281 1.00 116.56 302 LYS D CA 1
ATOM 10135 C C . LYS D 1 302 ? 189.832 141.593 131.289 1.00 116.56 302 LYS D C 1
ATOM 10136 O O . LYS D 1 302 ? 190.286 142.108 132.317 1.00 116.56 302 LYS D O 1
ATOM 10142 N N . ILE D 1 303 ? 188.526 141.591 131.008 1.00 111.45 303 ILE D N 1
ATOM 10143 C CA . ILE D 1 303 ? 187.543 142.145 131.932 1.00 111.45 303 ILE D CA 1
ATOM 10144 C C . ILE D 1 303 ? 186.724 141.067 132.627 1.00 111.45 303 ILE D C 1
ATOM 10145 O O . ILE D 1 303 ? 185.839 141.398 133.432 1.00 111.45 303 ILE D O 1
ATOM 10150 N N . GLY D 1 304 ? 186.985 139.792 132.345 1.00 110.03 304 GLY D N 1
ATOM 10151 C CA . GLY D 1 304 ? 186.267 138.701 132.967 1.00 110.03 304 GLY D CA 1
ATOM 10152 C C . GLY D 1 304 ? 184.884 138.443 132.414 1.00 110.03 304 GLY D C 1
ATOM 10153 O O . GLY D 1 304 ? 184.033 137.922 133.145 1.00 110.03 304 GLY D O 1
ATOM 10154 N N . ALA D 1 305 ? 184.633 138.773 131.150 1.00 106.99 305 ALA D N 1
ATOM 10155 C CA . ALA D 1 305 ? 183.279 138.721 130.620 1.00 106.99 305 ALA D CA 1
ATOM 10156 C C . ALA D 1 305 ? 182.980 137.373 129.978 1.00 106.99 305 ALA D C 1
ATOM 10157 O O . ALA D 1 305 ? 183.874 136.690 129.470 1.00 106.99 305 ALA D O 1
ATOM 10159 N N . THR D 1 306 ? 181.705 136.995 130.007 1.00 103.05 306 THR D N 1
ATOM 10160 C CA . THR D 1 306 ? 181.253 135.803 129.306 1.00 103.05 306 THR D CA 1
ATOM 10161 C C . THR D 1 306 ? 180.868 136.157 127.876 1.00 103.05 306 THR D C 1
ATOM 10162 O O . THR D 1 306 ? 180.112 137.101 127.636 1.00 103.05 306 THR D O 1
ATOM 10166 N N . VAL D 1 307 ? 181.392 135.391 126.920 1.00 99.95 307 VAL D N 1
ATOM 10167 C CA . VAL D 1 307 ? 181.118 135.686 125.522 1.00 99.95 307 VAL D CA 1
ATOM 10168 C C . VAL D 1 307 ? 179.762 135.114 125.128 1.00 99.95 307 VAL D C 1
ATOM 10169 O O . VAL D 1 307 ? 179.501 133.910 125.255 1.00 99.95 307 VAL D O 1
ATOM 10173 N N . ALA D 1 308 ? 178.888 135.990 124.641 1.00 95.51 308 ALA D N 1
ATOM 10174 C CA . ALA D 1 308 ? 177.580 135.586 124.154 1.00 95.51 308 ALA D CA 1
ATOM 10175 C C . ALA D 1 308 ? 177.441 136.066 122.718 1.00 95.51 308 ALA D C 1
ATOM 10176 O O . ALA D 1 308 ? 178.326 136.734 122.179 1.00 95.51 308 ALA D O 1
ATOM 10178 N N . CYS D 1 309 ? 176.317 135.720 122.098 1.00 93.90 309 CYS D N 1
ATOM 10179 C CA . CYS D 1 309 ? 176.137 136.017 120.687 1.00 93.90 309 CYS D CA 1
ATOM 10180 C C . CYS D 1 309 ? 174.663 136.218 120.380 1.00 93.90 309 CYS D C 1
ATOM 10181 O O . CYS D 1 309 ? 173.789 135.972 121.215 1.00 93.90 309 CYS D O 1
ATOM 10184 N N . THR D 1 310 ? 174.405 136.675 119.160 1.00 92.68 310 THR D N 1
ATOM 10185 C CA . THR D 1 310 ? 173.056 136.720 118.629 1.00 92.68 310 THR D CA 1
ATOM 10186 C C . THR D 1 310 ? 172.724 135.406 117.926 1.00 92.68 310 THR D C 1
ATOM 10187 O O . THR D 1 310 ? 173.534 134.478 117.871 1.00 92.68 310 THR D O 1
ATOM 10191 N N . ARG D 1 311 ? 171.507 135.335 117.391 1.00 92.03 311 ARG D N 1
ATOM 10192 C CA . ARG D 1 311 ? 171.070 134.131 116.683 1.00 92.03 311 ARG D CA 1
ATOM 10193 C C . ARG D 1 311 ? 171.803 133.845 115.369 1.00 92.03 311 ARG D C 1
ATOM 10194 O O . ARG D 1 311 ? 171.869 132.663 114.993 1.00 92.03 311 ARG D O 1
ATOM 10202 N N . PRO D 1 312 ? 172.332 134.827 114.610 1.00 94.31 312 PRO D N 1
ATOM 10203 C CA . PRO D 1 312 ? 173.302 134.461 113.559 1.00 94.31 312 PRO D CA 1
ATOM 10204 C C . PRO D 1 312 ? 174.551 133.746 114.059 1.00 94.31 312 PRO D C 1
ATOM 10205 O O . PRO D 1 312 ? 175.156 132.984 113.296 1.00 94.31 312 PRO D O 1
ATOM 10209 N N . GLY D 1 313 ? 174.960 133.968 115.309 1.00 97.46 313 GLY D N 1
ATOM 10210 C CA . GLY D 1 313 ? 176.060 133.208 115.872 1.00 97.46 313 GLY D CA 1
ATOM 10211 C C . GLY D 1 313 ? 175.725 131.757 116.141 1.00 97.46 313 GLY D C 1
ATOM 10212 O O . GLY D 1 313 ? 176.615 130.902 116.107 1.00 97.46 313 GLY D O 1
ATOM 10213 N N . ILE D 1 314 ? 174.451 131.463 116.408 1.00 97.12 314 ILE D N 1
ATOM 10214 C CA . ILE D 1 314 ? 174.028 130.085 116.637 1.00 97.12 314 ILE D CA 1
ATOM 10215 C C . ILE D 1 314 ? 173.890 129.338 115.317 1.00 97.12 314 ILE D C 1
ATOM 10216 O O . ILE D 1 314 ? 174.270 128.163 115.217 1.00 97.12 314 ILE D O 1
ATOM 10221 N N . GLU D 1 315 ? 173.363 130.004 114.284 1.00 99.88 315 GLU D N 1
ATOM 10222 C CA . GLU D 1 315 ? 173.162 129.362 112.988 1.00 99.88 315 GLU D CA 1
ATOM 10223 C C . GLU D 1 315 ? 174.482 129.049 112.295 1.00 99.88 315 GLU D C 1
ATOM 10224 O O . GLU D 1 315 ? 174.551 128.111 111.493 1.00 99.88 315 GLU D O 1
ATOM 10230 N N . ALA D 1 316 ? 175.535 129.815 112.589 1.00 101.81 316 ALA D N 1
ATOM 10231 C CA . ALA D 1 316 ? 176.856 129.492 112.067 1.00 101.81 316 ALA D CA 1
ATOM 10232 C C . ALA D 1 316 ? 177.556 128.422 112.895 1.00 101.81 316 ALA D C 1
ATOM 10233 O O . ALA D 1 316 ? 178.616 127.937 112.487 1.00 101.81 316 ALA D O 1
ATOM 10235 N N . GLY D 1 317 ? 176.994 128.049 114.042 1.00 104.47 317 GLY D N 1
ATOM 10236 C CA . GLY D 1 317 ? 177.586 127.033 114.885 1.00 104.47 317 GLY D CA 1
ATOM 10237 C C . GLY D 1 317 ? 178.783 127.483 115.689 1.00 104.47 317 GLY D C 1
ATOM 10238 O O . GLY D 1 317 ? 179.564 126.634 116.133 1.00 104.47 317 GLY D O 1
ATOM 10239 N N . TRP D 1 318 ? 178.954 128.790 115.892 1.00 105.54 318 TRP D N 1
ATOM 10240 C CA . TRP D 1 318 ? 180.133 129.280 116.597 1.00 105.54 318 TRP D CA 1
ATOM 10241 C C . TRP D 1 318 ? 179.995 129.139 118.106 1.00 105.54 318 TRP D C 1
ATOM 10242 O O . TRP D 1 318 ? 181.008 129.104 118.814 1.00 105.54 318 TRP D O 1
ATOM 10253 N N . PHE D 1 319 ? 178.769 129.061 118.615 1.00 101.24 319 PHE D N 1
ATOM 10254 C CA . PHE D 1 319 ? 178.528 129.053 120.049 1.00 101.24 319 PHE D CA 1
ATOM 10255 C C . PHE D 1 319 ? 177.484 128.002 120.393 1.00 101.24 319 PHE D C 1
ATOM 10256 O O . PHE D 1 319 ? 176.723 127.553 119.533 1.00 101.24 319 PHE D O 1
ATOM 10264 N N . ASP D 1 320 ? 177.466 127.614 121.665 1.00 99.62 320 ASP D N 1
ATOM 10265 C CA . ASP D 1 320 ? 176.410 126.750 122.174 1.00 99.62 320 ASP D CA 1
ATOM 10266 C C . ASP D 1 320 ? 175.097 127.522 122.228 1.00 99.62 320 ASP D C 1
ATOM 10267 O O . ASP D 1 320 ? 175.087 128.747 122.372 1.00 99.62 320 ASP D O 1
ATOM 10272 N N . ALA D 1 321 ? 173.979 126.793 122.127 1.00 96.89 321 ALA D N 1
ATOM 10273 C CA . ALA D 1 321 ? 172.665 127.431 122.075 1.00 96.89 321 ALA D CA 1
ATOM 10274 C C . ALA D 1 321 ? 172.259 128.035 123.415 1.00 96.89 321 ALA D C 1
ATOM 10275 O O . ALA D 1 321 ? 171.311 128.826 123.475 1.00 96.89 321 ALA D O 1
ATOM 10277 N N . ARG D 1 322 ? 173.044 127.755 124.442 1.00 95.85 322 ARG D N 1
ATOM 10278 C CA . ARG D 1 322 ? 172.743 128.309 125.773 1.00 95.85 322 ARG D CA 1
ATOM 10279 C C . ARG D 1 322 ? 173.426 129.660 125.889 1.00 95.85 322 ARG D C 1
ATOM 10280 O O . ARG D 1 322 ? 173.240 130.300 126.891 1.00 95.85 322 ARG D O 1
ATOM 10288 N N . LEU D 1 323 ? 174.220 130.030 124.900 1.00 95.42 323 LEU D N 1
ATOM 10289 C CA . LEU D 1 323 ? 174.914 131.310 124.896 1.00 95.42 323 LEU D CA 1
ATOM 10290 C C . LEU D 1 323 ? 174.216 132.365 124.048 1.00 95.42 323 LEU D C 1
ATOM 10291 O O . LEU D 1 323 ? 174.828 133.394 123.744 1.00 95.42 323 LEU D O 1
ATOM 10296 N N . GLN D 1 324 ? 172.965 132.137 123.657 1.00 91.42 324 GLN D N 1
ATOM 10297 C CA . GLN D 1 324 ? 172.242 133.113 122.855 1.00 91.42 324 GLN D CA 1
ATOM 10298 C C . GLN D 1 324 ? 171.411 134.027 123.749 1.00 91.42 324 GLN D C 1
ATOM 10299 O O . GLN D 1 324 ? 170.698 133.566 124.644 1.00 91.42 324 GLN D O 1
ATOM 10305 N N . ILE D 1 325 ? 171.509 135.333 123.505 1.00 89.71 325 ILE D N 1
ATOM 10306 C CA . ILE D 1 325 ? 170.765 136.339 124.257 1.00 89.71 325 ILE D CA 1
ATOM 10307 C C . ILE D 1 325 ? 169.526 136.728 123.464 1.00 89.71 325 ILE D C 1
ATOM 10308 O O . ILE D 1 325 ? 169.619 137.079 122.281 1.00 89.71 325 ILE D O 1
ATOM 10313 N N . GLY D 1 326 ? 168.371 136.662 124.103 1.00 88.47 326 GLY D N 1
ATOM 10314 C CA . GLY D 1 326 ? 167.165 137.210 123.516 1.00 88.47 326 GLY D CA 1
ATOM 10315 C C . GLY D 1 326 ? 165.938 136.429 123.937 1.00 88.47 326 GLY D C 1
ATOM 10316 O O . GLY D 1 326 ? 165.936 135.707 124.930 1.00 88.47 326 GLY D O 1
ATOM 10317 N N . LEU D 1 327 ? 164.875 136.606 123.145 1.00 86.26 327 LEU D N 1
ATOM 10318 C CA . LEU D 1 327 ? 163.610 135.930 123.416 1.00 86.26 327 LEU D CA 1
ATOM 10319 C C . LEU D 1 327 ? 163.705 134.435 123.152 1.00 86.26 327 LEU D C 1
ATOM 10320 O O . LEU D 1 327 ? 163.151 133.633 123.913 1.00 86.26 327 LEU D O 1
ATOM 10325 N N . SER D 1 328 ? 164.398 134.044 122.085 1.00 87.36 328 SER D N 1
ATOM 10326 C CA . SER D 1 328 ? 164.665 132.644 121.785 1.00 87.36 328 SER D CA 1
ATOM 10327 C C . SER D 1 328 ? 165.859 132.095 122.555 1.00 87.36 328 SER D C 1
ATOM 10328 O O . SER D 1 328 ? 166.232 130.937 122.343 1.00 87.36 328 SER D O 1
ATOM 10331 N N . GLY D 1 329 ? 166.464 132.894 123.430 1.00 87.61 329 GLY D N 1
ATOM 10332 C CA . GLY D 1 329 ? 167.584 132.460 124.235 1.00 87.61 329 GLY D CA 1
ATOM 10333 C C . GLY D 1 329 ? 167.434 132.860 125.689 1.00 87.61 329 GLY D C 1
ATOM 10334 O O . GLY D 1 329 ? 166.411 132.618 126.333 1.00 87.61 329 GLY D O 1
ATOM 10335 N N . ARG D 1 330 ? 168.484 133.489 126.209 1.00 91.11 330 ARG D N 1
ATOM 10336 C CA . ARG D 1 330 ? 168.517 133.885 127.609 1.00 91.11 330 ARG D CA 1
ATOM 10337 C C . ARG D 1 330 ? 168.144 135.351 127.777 1.00 91.11 330 ARG D C 1
ATOM 10338 O O . ARG D 1 330 ? 168.584 136.212 127.010 1.00 91.11 330 ARG D O 1
ATOM 10346 N N . THR D 1 331 ? 167.326 135.629 128.788 1.00 90.96 331 THR D N 1
ATOM 10347 C CA . THR D 1 331 ? 167.132 137.000 129.233 1.00 90.96 331 THR D CA 1
ATOM 10348 C C . THR D 1 331 ? 168.125 137.318 130.344 1.00 90.96 331 THR D C 1
ATOM 10349 O O . THR D 1 331 ? 168.135 136.682 131.401 1.00 90.96 331 THR D O 1
ATOM 10353 N N . VAL D 1 332 ? 168.969 138.319 130.098 1.00 93.72 332 VAL D N 1
ATOM 10354 C CA . VAL D 1 332 ? 170.105 138.589 130.969 1.00 93.72 332 VAL D CA 1
ATOM 10355 C C . VAL D 1 332 ? 169.947 139.970 131.586 1.00 93.72 332 VAL D C 1
ATOM 10356 O O . VAL D 1 332 ? 169.302 140.858 131.021 1.00 93.72 332 VAL D O 1
ATOM 10360 N N . LYS D 1 333 ? 170.516 140.132 132.778 1.00 98.14 333 LYS D N 1
ATOM 10361 C CA . LYS D 1 333 ? 170.664 141.435 133.427 1.00 98.14 333 LYS D CA 1
ATOM 10362 C C . LYS D 1 333 ? 172.068 141.544 134.013 1.00 98.14 333 LYS D C 1
ATOM 10363 O O . LYS D 1 333 ? 172.255 141.417 135.229 1.00 98.14 333 LYS D O 1
ATOM 10369 N N . PRO D 1 334 ? 173.084 141.773 133.176 1.00 98.67 334 PRO D N 1
ATOM 10370 C CA . PRO D 1 334 ? 174.437 141.929 133.712 1.00 98.67 334 PRO D CA 1
ATOM 10371 C C . PRO D 1 334 ? 174.694 143.361 134.151 1.00 98.67 334 PRO D C 1
ATOM 10372 O O . PRO D 1 334 ? 173.908 144.269 133.877 1.00 98.67 334 PRO D O 1
ATOM 10376 N N . LYS D 1 335 ? 175.817 143.559 134.845 1.00 100.64 335 LYS D N 1
ATOM 10377 C CA . LYS D 1 335 ? 176.205 144.915 135.219 1.00 100.64 335 LYS D CA 1
ATOM 10378 C C . LYS D 1 335 ? 176.770 145.676 134.030 1.00 100.64 335 LYS D C 1
ATOM 10379 O O . LYS D 1 335 ? 176.707 146.910 133.996 1.00 100.64 335 LYS D O 1
ATOM 10385 N N . LEU D 1 336 ? 177.324 144.965 133.052 1.00 98.65 336 LEU D N 1
ATOM 10386 C CA . LEU D 1 336 ? 177.922 145.585 131.881 1.00 98.65 336 LEU D CA 1
ATOM 10387 C C . LEU D 1 336 ? 177.832 144.631 130.701 1.00 98.65 336 LEU D C 1
ATOM 10388 O O . LEU D 1 336 ? 178.275 143.483 130.779 1.00 98.65 336 LEU D O 1
ATOM 10393 N N . ILE D 1 337 ? 177.256 145.115 129.604 1.00 94.83 337 ILE D N 1
ATOM 10394 C CA . ILE D 1 337 ? 177.200 144.354 128.363 1.00 94.83 337 ILE D CA 1
ATOM 10395 C C . ILE D 1 337 ? 177.810 145.202 127.252 1.00 94.83 337 ILE D C 1
ATOM 10396 O O . ILE D 1 337 ? 177.568 146.409 127.154 1.00 94.83 337 ILE D O 1
ATOM 10401 N N . ILE D 1 338 ? 178.656 144.569 126.441 1.00 94.98 338 ILE D N 1
ATOM 10402 C CA . ILE D 1 338 ? 179.346 145.228 125.339 1.00 94.98 338 ILE D CA 1
ATOM 10403 C C . ILE D 1 338 ? 178.865 144.564 124.055 1.00 94.98 338 ILE D C 1
ATOM 10404 O O . ILE D 1 338 ? 179.247 143.428 123.755 1.00 94.98 338 ILE D O 1
ATOM 10409 N N . ALA D 1 339 ? 178.027 145.265 123.296 1.00 95.77 339 ALA D N 1
ATOM 10410 C CA . ALA D 1 339 ? 177.523 144.722 122.043 1.00 95.77 339 ALA D CA 1
ATOM 10411 C C . ALA D 1 339 ? 178.469 145.059 120.899 1.00 95.77 339 ALA D C 1
ATOM 10412 O O . ALA D 1 339 ? 178.765 146.228 120.638 1.00 95.77 339 ALA D O 1
ATOM 10414 N N . LEU D 1 340 ? 178.942 144.022 120.209 1.00 96.93 340 LEU D N 1
ATOM 10415 C CA . LEU D 1 340 ? 179.939 144.173 119.149 1.00 96.93 340 LEU D CA 1
ATOM 10416 C C . LEU D 1 340 ? 179.298 143.769 117.826 1.00 96.93 340 LEU D C 1
ATOM 10417 O O . LEU D 1 340 ? 179.050 142.582 117.590 1.00 96.93 340 LEU D O 1
ATOM 10422 N N . GLY D 1 341 ? 179.050 144.752 116.965 1.00 96.85 341 GLY D N 1
ATOM 10423 C CA . GLY D 1 341 ? 178.442 144.491 115.679 1.00 96.85 341 GLY D CA 1
ATOM 10424 C C . GLY D 1 341 ? 177.011 144.016 115.740 1.00 96.85 341 GLY D C 1
ATOM 10425 O O . GLY D 1 341 ? 176.620 143.173 114.926 1.00 96.85 341 GLY D O 1
ATOM 10426 N N . ILE D 1 342 ? 176.225 144.513 116.686 1.00 93.26 342 ILE D N 1
ATOM 10427 C CA . ILE D 1 342 ? 174.851 144.066 116.866 1.00 93.26 342 ILE D CA 1
ATOM 10428 C C . ILE D 1 342 ? 173.918 145.234 116.590 1.00 93.26 342 ILE D C 1
ATOM 10429 O O . ILE D 1 342 ? 173.988 146.268 117.263 1.00 93.26 342 ILE D O 1
ATOM 10434 N N . SER D 1 343 ? 173.045 145.074 115.602 1.00 93.43 343 SER D N 1
ATOM 10435 C CA . SER D 1 343 ? 171.913 145.975 115.479 1.00 93.43 343 SER D CA 1
ATOM 10436 C C . SER D 1 343 ? 170.851 145.577 116.493 1.00 93.43 343 SER D C 1
ATOM 10437 O O . SER D 1 343 ? 170.523 144.397 116.646 1.00 93.43 343 SER D O 1
ATOM 10440 N N . GLY D 1 344 ? 170.315 146.569 117.196 1.00 93.87 344 GLY D N 1
ATOM 10441 C CA . GLY D 1 344 ? 169.401 146.295 118.288 1.00 93.87 344 GLY D CA 1
ATOM 10442 C C . GLY D 1 344 ? 168.021 145.855 117.851 1.00 93.87 344 GLY D C 1
ATOM 10443 O O . GLY D 1 344 ? 167.044 146.588 118.037 1.00 93.87 344 GLY D O 1
ATOM 10444 N N . ALA D 1 345 ? 167.928 144.660 117.271 1.00 89.62 345 ALA D N 1
ATOM 10445 C CA . ALA D 1 345 ? 166.640 144.125 116.859 1.00 89.62 345 ALA D CA 1
ATOM 10446 C C . ALA D 1 345 ? 165.807 143.766 118.080 1.00 89.62 345 ALA D C 1
ATOM 10447 O O . ALA D 1 345 ? 166.337 143.549 119.172 1.00 89.62 345 ALA D O 1
ATOM 10449 N N . VAL D 1 346 ? 164.489 143.694 117.882 1.00 87.83 346 VAL D N 1
ATOM 10450 C CA . VAL D 1 346 ? 163.560 143.619 119.005 1.00 87.83 346 VAL D CA 1
ATOM 10451 C C . VAL D 1 346 ? 163.598 142.246 119.669 1.00 87.83 346 VAL D C 1
ATOM 10452 O O . VAL D 1 346 ? 163.211 142.100 120.835 1.00 87.83 346 VAL D O 1
ATOM 10456 N N . GLN D 1 347 ? 164.096 141.227 118.966 1.00 88.12 347 GLN D N 1
ATOM 10457 C CA . GLN D 1 347 ? 164.207 139.912 119.583 1.00 88.12 347 GLN D CA 1
ATOM 10458 C C . GLN D 1 347 ? 165.464 139.799 120.434 1.00 88.12 347 GLN D C 1
ATOM 10459 O O . GLN D 1 347 ? 165.455 139.107 121.456 1.00 88.12 347 GLN D O 1
ATOM 10465 N N . PHE D 1 348 ? 166.547 140.470 120.037 1.00 87.15 348 PHE D N 1
ATOM 10466 C CA . PHE D 1 348 ? 167.750 140.498 120.862 1.00 87.15 348 PHE D CA 1
ATOM 10467 C C . PHE D 1 348 ? 167.605 141.473 122.023 1.00 87.15 348 PHE D C 1
ATOM 10468 O O . PHE D 1 348 ? 168.004 141.160 123.150 1.00 87.15 348 PHE D O 1
ATOM 10476 N N . ALA D 1 349 ? 167.050 142.660 121.760 1.00 88.74 349 ALA D N 1
ATOM 10477 C CA . ALA D 1 349 ? 167.022 143.716 122.766 1.00 88.74 349 ALA D CA 1
ATOM 10478 C C . ALA D 1 349 ? 166.026 143.427 123.880 1.00 88.74 349 ALA D C 1
ATOM 10479 O O . ALA D 1 349 ? 166.130 144.012 124.961 1.00 88.74 349 ALA D O 1
ATOM 10481 N N . ALA D 1 350 ? 165.063 142.532 123.646 1.00 87.42 350 ALA D N 1
ATOM 10482 C CA . ALA D 1 350 ? 164.104 142.199 124.695 1.00 87.42 350 ALA D CA 1
ATOM 10483 C C . ALA D 1 350 ? 164.733 141.341 125.786 1.00 87.42 350 ALA D C 1
ATOM 10484 O O . ALA D 1 350 ? 164.196 141.264 126.896 1.00 87.42 350 ALA D O 1
ATOM 10486 N N . GLY D 1 351 ? 165.860 140.694 125.496 1.00 89.77 351 GLY D N 1
ATOM 10487 C CA . GLY D 1 351 ? 166.557 139.900 126.485 1.00 89.77 351 GLY D CA 1
ATOM 10488 C C . GLY D 1 351 ? 167.696 140.595 127.195 1.00 89.77 351 GLY D C 1
ATOM 10489 O O . GLY D 1 351 ? 168.320 139.988 128.069 1.00 89.77 351 GLY D O 1
ATOM 10490 N N . MET D 1 352 ? 167.995 141.850 126.842 1.00 92.46 352 MET D N 1
ATOM 10491 C CA . MET D 1 352 ? 169.107 142.540 127.487 1.00 92.46 352 MET D CA 1
ATOM 10492 C C . MET D 1 352 ? 168.847 144.015 127.775 1.00 92.46 352 MET D C 1
ATOM 10493 O O . MET D 1 352 ? 169.805 144.729 128.096 1.00 92.46 352 MET D O 1
ATOM 10498 N N . GLN D 1 353 ? 167.608 144.507 127.673 1.00 93.61 353 GLN D N 1
ATOM 10499 C CA . GLN D 1 353 ? 167.372 145.941 127.828 1.00 93.61 353 GLN D CA 1
ATOM 10500 C C . GLN D 1 353 ? 167.446 146.382 129.283 1.00 93.61 353 GLN D C 1
ATOM 10501 O O . GLN D 1 353 ? 167.651 147.569 129.558 1.00 93.61 353 GLN D O 1
ATOM 10507 N N . ASN D 1 354 ? 167.291 145.453 130.226 1.00 96.93 354 ASN D N 1
ATOM 10508 C CA . ASN D 1 354 ? 167.371 145.767 131.645 1.00 96.93 354 ASN D CA 1
ATOM 10509 C C . ASN D 1 354 ? 168.794 145.664 132.184 1.00 96.93 354 ASN D C 1
ATOM 10510 O O . ASN D 1 354 ? 168.982 145.521 133.396 1.00 96.93 354 ASN D O 1
ATOM 10515 N N . SER D 1 355 ? 169.792 145.722 131.306 1.00 97.39 355 SER D N 1
ATOM 10516 C CA . SER D 1 355 ? 171.176 145.801 131.745 1.00 97.39 355 SER D CA 1
ATOM 10517 C C . SER D 1 355 ? 171.435 147.162 132.373 1.00 97.39 355 SER D C 1
ATOM 10518 O O . SER D 1 355 ? 170.823 148.164 131.994 1.00 97.39 355 SER D O 1
ATOM 10521 N N . GLU D 1 356 ? 172.355 147.200 133.338 1.00 101.10 356 GLU D N 1
ATOM 10522 C CA . GLU D 1 356 ? 172.611 148.458 134.030 1.00 101.10 356 GLU D CA 1
ATOM 10523 C C . GLU D 1 356 ? 173.542 149.364 133.234 1.00 101.10 356 GLU D C 1
ATOM 10524 O O . GLU D 1 356 ? 173.535 150.583 133.437 1.00 101.10 356 GLU D O 1
ATOM 10530 N N . TYR D 1 357 ? 174.339 148.802 132.328 1.00 100.73 357 TYR D N 1
ATOM 10531 C CA . TYR D 1 357 ? 175.179 149.611 131.456 1.00 100.73 357 TYR D CA 1
ATOM 10532 C C . TYR D 1 357 ? 175.387 148.879 130.140 1.00 100.73 357 TYR D C 1
ATOM 10533 O O . TYR D 1 357 ? 175.843 147.733 130.124 1.00 100.73 357 TYR D O 1
ATOM 10542 N N . ILE D 1 358 ? 175.053 149.552 129.039 1.00 98.37 358 ILE D N 1
ATOM 10543 C CA . ILE D 1 358 ? 175.133 148.960 127.709 1.00 98.37 358 ILE D CA 1
ATOM 10544 C C . ILE D 1 358 ? 176.102 149.754 126.844 1.00 98.37 358 ILE D C 1
ATOM 10545 O O . ILE D 1 358 ? 175.856 150.924 126.531 1.00 98.37 358 ILE D O 1
ATOM 10550 N N . ILE D 1 359 ? 177.212 149.126 126.455 1.00 98.32 359 ILE D N 1
ATOM 10551 C CA . ILE D 1 359 ? 178.111 149.734 125.483 1.00 98.32 359 ILE D CA 1
ATOM 10552 C C . ILE D 1 359 ? 177.877 149.102 124.118 1.00 98.32 359 ILE D C 1
ATOM 10553 O O . ILE D 1 359 ? 177.872 147.873 123.973 1.00 98.32 359 ILE D O 1
ATOM 10558 N N . ALA D 1 360 ? 177.675 149.941 123.105 1.00 101.21 360 ALA D N 1
ATOM 10559 C CA . ALA D 1 360 ? 177.409 149.447 121.763 1.00 101.21 360 ALA D CA 1
ATOM 10560 C C . ALA D 1 360 ? 178.476 149.961 120.811 1.00 101.21 360 ALA D C 1
ATOM 10561 O O . ALA D 1 360 ? 178.774 151.157 120.780 1.00 101.21 360 ALA D O 1
ATOM 10563 N N . ILE D 1 361 ? 179.048 149.043 120.036 1.00 102.15 361 ILE D N 1
ATOM 10564 C CA . ILE D 1 361 ? 180.008 149.368 118.988 1.00 102.15 361 ILE D CA 1
ATOM 10565 C C . ILE D 1 361 ? 179.419 148.897 117.666 1.00 102.15 361 ILE D C 1
ATOM 10566 O O . ILE D 1 361 ? 179.286 147.689 117.438 1.00 102.15 361 ILE D O 1
ATOM 10571 N N . ASN D 1 362 ? 179.061 149.846 116.802 1.00 102.94 362 ASN D N 1
ATOM 10572 C CA . ASN D 1 362 ? 178.354 149.539 115.567 1.00 102.94 362 ASN D CA 1
ATOM 10573 C C . ASN D 1 362 ? 178.752 150.540 114.492 1.00 102.94 362 ASN D C 1
ATOM 10574 O O . ASN D 1 362 ? 178.911 151.730 114.773 1.00 102.94 362 ASN D O 1
ATOM 10579 N N . SER D 1 363 ? 178.909 150.050 113.259 1.00 103.20 363 SER D N 1
ATOM 10580 C CA . SER D 1 363 ? 179.320 150.920 112.160 1.00 103.20 363 SER D CA 1
ATOM 10581 C C . SER D 1 363 ? 178.190 151.831 111.699 1.00 103.20 363 SER D C 1
ATOM 10582 O O . SER D 1 363 ? 178.444 152.969 111.286 1.00 103.20 363 SER D O 1
ATOM 10585 N N . ASP D 1 364 ? 176.946 151.353 111.757 1.00 105.87 364 ASP D N 1
ATOM 10586 C CA . ASP D 1 364 ? 175.794 152.128 111.321 1.00 105.87 364 ASP D CA 1
ATOM 10587 C C . ASP D 1 364 ? 175.308 152.981 112.480 1.00 105.87 364 ASP D C 1
ATOM 10588 O O . ASP D 1 364 ? 174.905 152.429 113.516 1.00 105.87 364 ASP D O 1
ATOM 10593 N N . PRO D 1 365 ? 175.315 154.312 112.358 1.00 105.62 365 PRO D N 1
ATOM 10594 C CA . PRO D 1 365 ? 174.816 155.148 113.462 1.00 105.62 365 PRO D CA 1
ATOM 10595 C C . PRO D 1 365 ? 173.302 155.142 113.592 1.00 105.62 365 PRO D C 1
ATOM 10596 O O . PRO D 1 365 ? 172.773 155.619 114.603 1.00 105.62 365 PRO D O 1
ATOM 10600 N N . LYS D 1 366 ? 172.589 154.611 112.601 1.00 107.00 366 LYS D N 1
ATOM 10601 C CA . LYS D 1 366 ? 171.139 154.508 112.658 1.00 107.00 366 LYS D CA 1
ATOM 10602 C C . LYS D 1 366 ? 170.660 153.162 113.185 1.00 107.00 366 LYS D C 1
ATOM 10603 O O . LYS D 1 366 ? 169.490 152.819 112.981 1.00 107.00 366 LYS D O 1
ATOM 10609 N N . ALA D 1 367 ? 171.528 152.397 113.843 1.00 103.76 367 ALA D N 1
ATOM 10610 C CA . ALA D 1 367 ? 171.136 151.111 114.395 1.00 103.76 367 ALA D CA 1
ATOM 10611 C C . ALA D 1 367 ? 170.212 151.307 115.598 1.00 103.76 367 ALA D C 1
ATOM 10612 O O . ALA D 1 367 ? 170.340 152.287 116.336 1.00 103.76 367 ALA D O 1
ATOM 10614 N N . PRO D 1 368 ? 169.265 150.387 115.816 1.00 99.76 368 PRO D N 1
ATOM 10615 C CA . PRO D 1 368 ? 168.359 150.539 116.968 1.00 99.76 368 PRO D CA 1
ATOM 10616 C C . PRO D 1 368 ? 168.996 150.206 118.308 1.00 99.76 368 PRO D C 1
ATOM 10617 O O . PRO D 1 368 ? 168.336 150.353 119.344 1.00 99.76 368 PRO D O 1
ATOM 10621 N N . ILE D 1 369 ? 170.254 149.755 118.325 1.00 98.62 369 ILE D N 1
ATOM 10622 C CA . ILE D 1 369 ? 170.939 149.491 119.588 1.00 98.62 369 ILE D CA 1
ATOM 10623 C C . ILE D 1 369 ? 171.296 150.799 120.290 1.00 98.62 369 ILE D C 1
ATOM 10624 O O . ILE D 1 369 ? 171.419 150.839 121.520 1.00 98.62 369 ILE D O 1
ATOM 10629 N N . PHE D 1 370 ? 171.409 151.898 119.537 1.00 102.10 370 PHE D N 1
ATOM 10630 C CA . PHE D 1 370 ? 171.819 153.164 120.135 1.00 102.10 370 PHE D CA 1
ATOM 10631 C C . PHE D 1 370 ? 170.666 153.858 120.848 1.00 102.10 370 PHE D C 1
ATOM 10632 O O . PHE D 1 370 ? 170.885 154.839 121.566 1.00 102.10 370 PHE D O 1
ATOM 10640 N N . ASN D 1 371 ? 169.437 153.369 120.667 1.00 103.01 371 ASN D N 1
ATOM 10641 C CA . ASN D 1 371 ? 168.307 153.945 121.388 1.00 103.01 371 ASN D CA 1
ATOM 10642 C C . ASN D 1 371 ? 168.271 153.477 122.836 1.00 103.01 371 ASN D C 1
ATOM 10643 O O . ASN D 1 371 ? 167.607 154.099 123.673 1.00 103.01 371 ASN D O 1
ATOM 10648 N N . ILE D 1 372 ? 168.971 152.387 123.151 1.00 100.31 372 ILE D N 1
ATOM 10649 C CA . ILE D 1 372 ? 169.013 151.853 124.508 1.00 100.31 372 ILE D CA 1
ATOM 10650 C C . ILE D 1 372 ? 170.415 151.833 125.094 1.00 100.31 372 ILE D C 1
ATOM 10651 O O . ILE D 1 372 ? 170.556 151.620 126.310 1.00 100.31 372 ILE D O 1
ATOM 10656 N N . ALA D 1 373 ? 171.451 152.040 124.286 1.00 102.68 373 ALA D N 1
ATOM 10657 C CA . ALA D 1 373 ? 172.815 151.964 124.788 1.00 102.68 373 ALA D CA 1
ATOM 10658 C C . ALA D 1 373 ? 173.169 153.205 125.595 1.00 102.68 373 ALA D C 1
ATOM 10659 O O . ALA D 1 373 ? 172.935 154.336 125.162 1.00 102.68 373 ALA D O 1
ATOM 10661 N N . HIS D 1 374 ? 173.743 152.983 126.779 1.00 105.43 374 HIS D N 1
ATOM 10662 C CA . HIS D 1 374 ? 174.211 154.096 127.594 1.00 105.43 374 HIS D CA 1
ATOM 10663 C C . HIS D 1 374 ? 175.486 154.708 127.032 1.00 105.43 374 HIS D C 1
ATOM 10664 O O . HIS D 1 374 ? 175.758 155.889 127.270 1.00 105.43 374 HIS D O 1
ATOM 10671 N N . CYS D 1 375 ? 176.273 153.933 126.290 1.00 107.07 375 CYS D N 1
ATOM 10672 C CA . CYS D 1 375 ? 177.463 154.458 125.627 1.00 107.07 375 CYS D CA 1
ATOM 10673 C C . CYS D 1 375 ? 177.447 153.963 124.190 1.00 107.07 375 CYS D C 1
ATOM 10674 O O . CYS D 1 375 ? 177.721 152.786 123.938 1.00 107.07 375 CYS D O 1
ATOM 10677 N N . GLY D 1 376 ? 177.128 154.854 123.256 1.00 110.84 376 GLY D N 1
ATOM 10678 C CA . GLY D 1 376 ? 177.033 154.468 121.864 1.00 110.84 376 GLY D CA 1
ATOM 10679 C C . GLY D 1 376 ? 178.238 154.857 121.037 1.00 110.84 376 GLY D C 1
ATOM 10680 O O . GLY D 1 376 ? 178.400 156.024 120.672 1.00 110.84 376 GLY D O 1
ATOM 10681 N N . MET D 1 377 ? 179.091 153.885 120.727 1.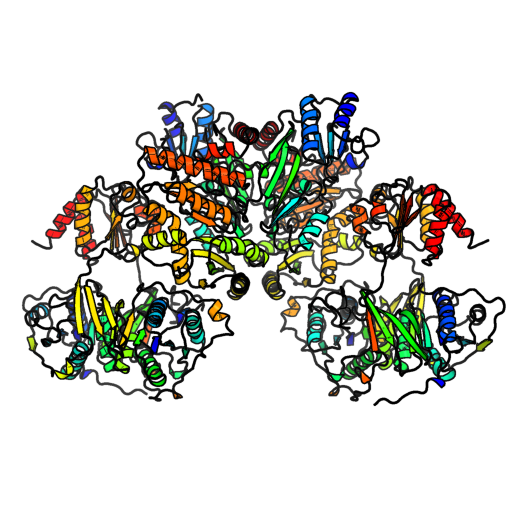00 111.19 377 MET D N 1
ATOM 10682 C CA . MET D 1 377 ? 180.273 154.166 119.924 1.00 111.19 377 MET D CA 1
ATOM 10683 C C . MET D 1 377 ? 180.049 153.759 118.475 1.00 111.19 377 MET D C 1
ATOM 10684 O O . MET D 1 377 ? 179.695 152.615 118.178 1.00 111.19 377 MET D O 1
ATOM 10689 N N . VAL D 1 378 ? 180.267 154.706 117.568 1.00 112.89 378 VAL D N 1
ATOM 10690 C CA . VAL D 1 378 ? 180.031 154.513 116.143 1.00 112.89 378 VAL D CA 1
ATOM 10691 C C . VAL D 1 378 ? 181.379 154.281 115.476 1.00 112.89 378 VAL D C 1
ATOM 10692 O O . VAL D 1 378 ? 182.179 155.215 115.340 1.00 112.89 378 VAL D O 1
ATOM 10696 N N . GLY D 1 379 ? 181.631 153.053 115.056 1.00 111.40 379 GLY D N 1
ATOM 10697 C CA . GLY D 1 379 ? 182.874 152.726 114.387 1.00 111.40 379 GLY D CA 1
ATOM 10698 C C . GLY D 1 379 ? 183.026 151.236 114.189 1.00 111.40 379 GLY D C 1
ATOM 10699 O O . GLY D 1 379 ? 182.221 150.429 114.649 1.00 111.40 379 GLY D O 1
ATOM 10700 N N . ASP D 1 380 ? 184.094 150.876 113.481 1.00 114.02 380 ASP D N 1
ATOM 10701 C CA . ASP D 1 380 ? 184.345 149.480 113.146 1.00 114.02 380 ASP D CA 1
ATOM 10702 C C . ASP D 1 380 ? 185.071 148.774 114.285 1.00 114.02 380 ASP D C 1
ATOM 10703 O O . ASP D 1 380 ? 186.048 149.293 114.832 1.00 114.02 380 ASP D O 1
ATOM 10708 N N . LEU D 1 381 ? 184.595 147.576 114.636 1.00 112.43 381 LEU D N 1
ATOM 10709 C CA . LEU D 1 381 ? 185.170 146.851 115.765 1.00 112.43 381 LEU D CA 1
ATOM 10710 C C . LEU D 1 381 ? 186.495 146.193 115.399 1.00 112.43 381 LEU D C 1
ATOM 10711 O O . LEU D 1 381 ? 187.299 145.886 116.287 1.00 112.43 381 LEU D O 1
ATOM 10716 N N . TYR D 1 382 ? 186.737 145.957 114.107 1.00 115.43 382 TYR D N 1
ATOM 10717 C CA . TYR D 1 382 ? 187.940 145.239 113.696 1.00 115.43 382 TYR D CA 1
ATOM 10718 C C . TYR D 1 382 ? 189.182 146.112 113.824 1.00 115.43 382 TYR D C 1
ATOM 10719 O O . TYR D 1 382 ? 190.305 145.603 113.906 1.00 115.43 382 TYR D O 1
ATOM 10728 N N . GLU D 1 383 ? 189.002 147.434 113.843 1.00 121.45 383 GLU D N 1
ATOM 10729 C CA . GLU D 1 383 ? 190.138 148.321 114.053 1.00 121.45 383 GLU D CA 1
ATOM 10730 C C . GLU D 1 383 ? 190.220 148.810 115.492 1.00 121.45 383 GLU D C 1
ATOM 10731 O O . GLU D 1 383 ? 191.284 149.265 115.922 1.00 121.45 383 GLU D O 1
ATOM 10737 N N . ILE D 1 384 ? 189.121 148.733 116.246 1.00 121.77 384 ILE D N 1
ATOM 10738 C CA . ILE D 1 384 ? 189.127 149.245 117.613 1.00 121.77 384 ILE D CA 1
ATOM 10739 C C . ILE D 1 384 ? 189.726 148.224 118.574 1.00 121.77 384 ILE D C 1
ATOM 10740 O O . ILE D 1 384 ? 190.668 148.532 119.313 1.00 121.77 384 ILE D O 1
ATOM 10745 N N . LEU D 1 385 ? 189.213 146.993 118.568 1.00 122.07 385 LEU D N 1
ATOM 10746 C CA . LEU D 1 385 ? 189.538 146.015 119.606 1.00 122.07 385 LEU D CA 1
ATOM 10747 C C . LEU D 1 385 ? 190.965 145.453 119.592 1.00 122.07 385 LEU D C 1
ATOM 10748 O O . LEU D 1 385 ? 191.528 145.295 120.683 1.00 122.07 385 LEU D O 1
ATOM 10753 N N . PRO D 1 386 ? 191.595 145.111 118.451 1.00 126.05 386 PRO D N 1
ATOM 10754 C CA . PRO D 1 386 ? 193.024 144.760 118.538 1.00 126.05 386 PRO D CA 1
ATOM 10755 C C . PRO D 1 386 ? 193.904 145.945 118.881 1.00 126.05 386 PRO D C 1
ATOM 10756 O O . PRO D 1 386 ? 194.963 145.766 119.493 1.00 126.05 386 PRO D O 1
ATOM 10760 N N . GLU D 1 387 ? 193.489 147.155 118.508 1.00 130.40 387 GLU D N 1
ATOM 10761 C CA . GLU D 1 387 ? 194.233 148.348 118.891 1.00 130.40 387 GLU D CA 1
ATOM 10762 C C . GLU D 1 387 ? 194.011 148.678 120.364 1.00 130.40 387 GLU D C 1
ATOM 10763 O O . GLU D 1 387 ? 194.904 149.215 121.029 1.00 130.40 387 GLU D O 1
ATOM 10769 N N . LEU D 1 388 ? 192.825 148.358 120.890 1.00 128.37 388 LEU D N 1
ATOM 10770 C CA . LEU D 1 388 ? 192.576 148.507 122.320 1.00 128.37 388 LEU D CA 1
ATOM 10771 C C . LEU D 1 388 ? 193.283 147.424 123.127 1.00 128.37 388 LEU D C 1
ATOM 10772 O O . LEU D 1 388 ? 193.658 147.657 124.281 1.00 128.37 388 LEU D O 1
ATOM 10777 N N . LEU D 1 389 ? 193.463 146.236 122.544 1.00 129.73 389 LEU D N 1
ATOM 10778 C CA . LEU D 1 389 ? 194.209 145.182 123.223 1.00 129.73 389 LEU D CA 1
ATOM 10779 C C . LEU D 1 389 ? 195.693 145.517 123.313 1.00 129.73 389 LEU D C 1
ATOM 10780 O O . LEU D 1 389 ? 196.373 145.066 124.241 1.00 129.73 389 LEU D O 1
ATOM 10785 N N . THR D 1 390 ? 196.215 146.293 122.359 1.00 133.96 390 THR D N 1
ATOM 10786 C CA . THR D 1 390 ? 197.549 146.863 122.521 1.00 133.96 390 THR D CA 1
ATOM 10787 C C . THR D 1 390 ? 197.542 148.030 123.501 1.00 133.96 390 THR D C 1
ATOM 10788 O O . THR D 1 390 ? 198.586 148.363 124.071 1.00 133.96 390 THR D O 1
ATOM 10792 N N . MET D 1 391 ? 196.387 148.666 123.708 1.00 135.37 391 MET D N 1
ATOM 10793 C CA . MET D 1 391 ? 196.278 149.649 124.782 1.00 135.37 391 MET D CA 1
ATOM 10794 C C . MET D 1 391 ? 196.081 148.975 126.133 1.00 135.37 391 MET D C 1
ATOM 10795 O O . MET D 1 391 ? 196.164 149.634 127.174 1.00 135.37 391 MET D O 1
ATOM 10800 N N . ILE D 1 392 ? 195.807 147.671 126.140 1.00 137.53 392 ILE D N 1
ATOM 10801 C CA . ILE D 1 392 ? 195.734 146.942 127.401 1.00 137.53 392 ILE D CA 1
ATOM 10802 C C . ILE D 1 392 ? 197.140 146.657 127.926 1.00 137.53 392 ILE D C 1
ATOM 10803 O O . ILE D 1 392 ? 197.394 146.752 129.132 1.00 137.53 392 ILE D O 1
ATOM 10808 N N . GLU D 1 393 ? 198.089 146.362 127.034 1.00 146.22 393 GLU D N 1
ATOM 10809 C CA . GLU D 1 393 ? 199.466 146.118 127.455 1.00 146.22 393 GLU D CA 1
ATOM 10810 C C . GLU D 1 393 ? 200.248 147.418 127.634 1.00 146.22 393 GLU D C 1
ATOM 10811 O O . GLU D 1 393 ? 201.340 147.409 128.212 1.00 146.22 393 GLU D O 1
ATOM 10817 N N . GLY D 1 394 ? 199.707 148.541 127.159 1.00 151.21 394 GLY D N 1
ATOM 10818 C CA . GLY D 1 394 ? 200.425 149.796 127.157 1.00 151.21 394 GLY D CA 1
ATOM 10819 C C . GLY D 1 394 ? 200.601 150.444 128.518 1.00 151.21 394 GLY D C 1
ATOM 10820 O O . GLY D 1 394 ? 201.709 150.488 129.061 1.00 151.21 394 GLY D O 1
ATOM 10821 N N . PRO D 1 395 ? 199.513 150.975 129.093 1.00 153.94 395 PRO D N 1
ATOM 10822 C CA . PRO D 1 395 ? 199.607 151.526 130.460 1.00 153.94 395 PRO D CA 1
ATOM 10823 C C . PRO D 1 395 ? 199.894 150.491 131.537 1.00 153.94 395 PRO D C 1
ATOM 10824 O O . PRO D 1 395 ? 200.309 150.858 132.644 1.00 153.94 395 PRO D O 1
ATOM 10828 N N . GLU D 1 396 ? 199.673 149.206 131.256 1.00 154.88 396 GLU D N 1
ATOM 10829 C CA . GLU D 1 396 ? 199.920 148.170 132.249 1.00 154.88 396 GLU D CA 1
ATOM 10830 C C . GLU D 1 396 ? 201.367 147.692 132.277 1.00 154.88 396 GLU D C 1
ATOM 10831 O O . GLU D 1 396 ? 201.866 147.356 133.356 1.00 154.88 396 GLU D O 1
ATOM 10837 N N . ASN D 1 397 ? 202.061 147.655 131.131 1.00 156.25 397 ASN D N 1
ATOM 10838 C CA . ASN D 1 397 ? 203.378 147.028 131.097 1.00 156.25 397 ASN D CA 1
ATOM 10839 C C . ASN D 1 397 ? 204.481 147.884 130.479 1.00 156.25 397 ASN D C 1
ATOM 10840 O O . ASN D 1 397 ? 205.526 147.334 130.109 1.00 156.25 397 ASN D O 1
ATOM 10845 N N . ASN D 1 398 ? 204.303 149.195 130.350 1.00 156.57 398 ASN D N 1
ATOM 10846 C CA . ASN D 1 398 ? 205.414 150.044 129.919 1.00 156.57 398 ASN D CA 1
ATOM 10847 C C . ASN D 1 398 ? 206.183 150.579 131.123 1.00 156.57 398 ASN D C 1
ATOM 10848 O O . ASN D 1 398 ? 207.392 150.801 131.049 1.00 156.57 398 ASN D O 1
ATOM 10853 N N . MET E 2 1 ? 171.375 115.387 160.027 1.00 30.00 1 MET E N 1
ATOM 10854 C CA . MET E 2 1 ? 171.245 113.989 160.518 1.00 30.00 1 MET E CA 1
ATOM 10855 C C . MET E 2 1 ? 170.221 113.948 161.658 1.00 30.00 1 MET E C 1
ATOM 10856 O O . MET E 2 1 ? 170.334 114.775 162.582 1.00 30.00 1 MET E O 1
ATOM 10861 N N . SER E 2 2 ? 169.267 113.015 161.585 1.00 30.00 2 SER E N 1
ATOM 10862 C CA . SER E 2 2 ? 168.218 112.868 162.628 1.00 30.00 2 SER E CA 1
ATOM 10863 C C . SER E 2 2 ? 167.542 114.218 162.893 1.00 30.00 2 SER E C 1
ATOM 10864 O O . SER E 2 2 ? 166.587 114.552 162.167 1.00 30.00 2 SER E O 1
ATOM 10867 N N . LYS E 2 3 ? 168.026 114.957 163.897 1.00 86.17 3 LYS E N 1
ATOM 10868 C CA . LYS E 2 3 ? 167.441 116.277 164.257 1.00 86.17 3 LYS E CA 1
ATOM 10869 C C . LYS E 2 3 ? 168.023 117.362 163.345 1.00 86.17 3 LYS E C 1
ATOM 10870 O O . LYS E 2 3 ? 169.258 117.518 163.326 1.00 86.17 3 LYS E O 1
ATOM 10876 N N . ILE E 2 4 ? 167.155 118.085 162.630 1.00 81.65 4 ILE E N 1
ATOM 10877 C CA . ILE E 2 4 ? 167.602 119.166 161.701 1.00 81.65 4 ILE E CA 1
ATOM 10878 C C . ILE E 2 4 ? 166.706 120.393 161.893 1.00 81.65 4 ILE E C 1
ATOM 10879 O O . ILE E 2 4 ? 165.476 120.249 161.763 1.00 81.65 4 ILE E O 1
ATOM 10884 N N . LEU E 2 5 ? 167.307 121.549 162.193 1.00 79.47 5 LEU E N 1
ATOM 10885 C CA . LEU E 2 5 ? 166.555 122.782 162.364 1.00 79.47 5 LEU E CA 1
ATOM 10886 C C . LEU E 2 5 ? 166.689 123.658 161.125 1.00 79.47 5 LEU E C 1
ATOM 10887 O O . LEU E 2 5 ? 167.778 123.815 160.571 1.00 79.47 5 LEU E O 1
ATOM 10892 N N . VAL E 2 6 ? 165.567 124.215 160.672 1.00 76.81 6 VAL E N 1
ATOM 10893 C CA . VAL E 2 6 ? 165.573 125.108 159.518 1.00 76.81 6 VAL E CA 1
ATOM 10894 C C . VAL E 2 6 ? 164.984 126.452 159.919 1.00 76.81 6 VAL E C 1
ATOM 10895 O O . VAL E 2 6 ? 163.810 126.541 160.290 1.00 76.81 6 VAL E O 1
ATOM 10899 N N . CYS E 2 7 ? 165.792 127.506 159.848 1.00 77.24 7 CYS E N 1
ATOM 10900 C CA . CYS E 2 7 ? 165.292 128.838 160.153 1.00 77.24 7 CYS E CA 1
ATOM 10901 C C . CYS E 2 7 ? 164.717 129.488 158.902 1.00 77.24 7 CYS E C 1
ATOM 10902 O O . CYS E 2 7 ? 165.433 129.747 157.932 1.00 77.24 7 CYS E O 1
ATOM 10905 N N . ILE E 2 8 ? 163.411 129.758 158.931 1.00 77.54 8 ILE E N 1
ATOM 10906 C CA . ILE E 2 8 ? 162.710 130.356 157.802 1.00 77.54 8 ILE E CA 1
ATOM 10907 C C . ILE E 2 8 ? 162.082 131.663 158.263 1.00 77.54 8 ILE E C 1
ATOM 10908 O O . ILE E 2 8 ? 161.784 131.852 159.443 1.00 77.54 8 ILE E O 1
ATOM 10913 N N . LYS E 2 9 ? 161.881 132.574 157.315 1.00 81.97 9 LYS E N 1
ATOM 10914 C CA . LYS E 2 9 ? 161.362 133.897 157.622 1.00 81.97 9 LYS E CA 1
ATOM 10915 C C . LYS E 2 9 ? 160.225 134.243 156.675 1.00 81.97 9 LYS E C 1
ATOM 10916 O O . LYS E 2 9 ? 160.226 133.828 155.514 1.00 81.97 9 LYS E O 1
ATOM 10922 N N . GLN E 2 10 ? 159.257 135.001 157.178 1.00 86.23 10 GLN E N 1
ATOM 10923 C CA . GLN E 2 10 ? 158.248 135.583 156.308 1.00 86.23 10 GLN E CA 1
ATOM 10924 C C . GLN E 2 10 ? 158.714 136.946 155.816 1.00 86.23 10 GLN E C 1
ATOM 10925 O O . GLN E 2 10 ? 159.129 137.802 156.601 1.00 86.23 10 GLN E O 1
ATOM 10931 N N . VAL E 2 11 ? 158.645 137.144 154.505 1.00 89.44 11 VAL E N 1
ATOM 10932 C CA . VAL E 2 11 ? 159.116 138.378 153.882 1.00 89.44 11 VAL E CA 1
ATOM 10933 C C . VAL E 2 11 ? 157.946 139.003 153.137 1.00 89.44 11 VAL E C 1
ATOM 10934 O O . VAL E 2 11 ? 156.899 138.361 152.966 1.00 89.44 11 VAL E O 1
ATOM 10938 N N . PRO E 2 12 ? 158.068 140.274 152.740 1.00 98.14 12 PRO E N 1
ATOM 10939 C CA . PRO E 2 12 ? 157.146 140.826 151.741 1.00 98.14 12 PRO E CA 1
ATOM 10940 C C . PRO E 2 12 ? 157.111 139.997 150.465 1.00 98.14 12 PRO E C 1
ATOM 10941 O O . PRO E 2 12 ? 158.135 139.506 149.986 1.00 98.14 12 PRO E O 1
ATOM 10945 N N . GLY E 2 13 ? 155.905 139.843 149.919 1.00 103.50 13 GLY E N 1
ATOM 10946 C CA . GLY E 2 13 ? 155.668 139.074 148.711 1.00 103.50 13 GLY E CA 1
ATOM 10947 C C . GLY E 2 13 ? 156.334 139.598 147.462 1.00 103.50 13 GLY E C 1
ATOM 10948 O O . GLY E 2 13 ? 156.521 138.835 146.512 1.00 103.50 13 GLY E O 1
ATOM 10949 N N . THR E 2 14 ? 156.690 140.879 147.427 1.00 110.54 14 THR E N 1
ATOM 10950 C CA . THR E 2 14 ? 157.515 141.412 146.354 1.00 110.54 14 THR E CA 1
ATOM 10951 C C . THR E 2 14 ? 158.423 142.502 146.906 1.00 110.54 14 THR E C 1
ATOM 10952 O O . THR E 2 14 ? 158.088 143.166 147.889 1.00 110.54 14 THR E O 1
ATOM 10956 N N . SER E 2 15 ? 159.593 142.654 146.291 1.00 113.49 15 SER E N 1
ATOM 10957 C CA . SER E 2 15 ? 160.563 143.632 146.762 1.00 113.49 15 SER E CA 1
ATOM 10958 C C . SER E 2 15 ? 160.474 144.963 146.030 1.00 113.49 15 SER E C 1
ATOM 10959 O O . SER E 2 15 ? 161.342 145.817 146.237 1.00 113.49 15 SER E O 1
ATOM 10962 N N . ASN E 2 16 ? 159.462 145.158 145.187 1.00 117.93 16 ASN E N 1
ATOM 10963 C CA . ASN E 2 16 ? 159.291 146.431 144.499 1.00 117.93 16 ASN E CA 1
ATOM 10964 C C . ASN E 2 16 ? 158.787 147.479 145.481 1.00 117.93 16 ASN E C 1
ATOM 10965 O O . ASN E 2 16 ? 157.580 147.654 145.672 1.00 117.93 16 ASN E O 1
ATOM 10970 N N . VAL E 2 17 ? 159.730 148.177 146.112 1.00 120.07 17 VAL E N 1
ATOM 10971 C CA . VAL E 2 17 ? 159.440 148.989 147.288 1.00 120.07 17 VAL E CA 1
ATOM 10972 C C . VAL E 2 17 ? 160.011 150.384 147.066 1.00 120.07 17 VAL E C 1
ATOM 10973 O O . VAL E 2 17 ? 161.145 150.541 146.606 1.00 120.07 17 VAL E O 1
ATOM 10977 N N . GLU E 2 18 ? 159.210 151.386 147.444 1.00 129.16 18 GLU E N 1
ATOM 10978 C CA . GLU E 2 18 ? 159.577 152.825 147.360 1.00 129.16 18 GLU E CA 1
ATOM 10979 C C . GLU E 2 18 ? 159.099 153.503 148.650 1.00 129.16 18 GLU E C 1
ATOM 10980 O O . GLU E 2 18 ? 158.080 153.046 149.204 1.00 129.16 18 GLU E O 1
ATOM 10986 N N . VAL E 2 19 ? 159.802 154.543 149.110 1.00 133.85 19 VAL E N 1
ATOM 10987 C CA . VAL E 2 19 ? 159.411 155.211 150.344 1.00 133.85 19 VAL E CA 1
ATOM 10988 C C . VAL E 2 19 ? 158.702 156.520 150.012 1.00 133.85 19 VAL E C 1
ATOM 10989 O O . VAL E 2 19 ? 158.961 157.149 148.975 1.00 133.85 19 VAL E O 1
ATOM 10993 N N . ASP E 2 20 ? 157.752 156.893 150.856 1.00 141.91 20 ASP E N 1
ATOM 10994 C CA . ASP E 2 20 ? 157.161 158.216 150.795 1.00 141.91 20 ASP E CA 1
ATOM 10995 C C . ASP E 2 20 ? 158.216 159.209 151.280 1.00 141.91 20 ASP E C 1
ATOM 10996 O O . ASP E 2 20 ? 158.908 158.921 152.264 1.00 141.91 20 ASP E O 1
ATOM 11001 N N . PRO E 2 21 ? 158.418 160.339 150.584 1.00 143.75 21 PRO E N 1
ATOM 11002 C CA . PRO E 2 21 ? 159.530 161.246 150.939 1.00 143.75 21 PRO E CA 1
ATOM 11003 C C . PRO E 2 21 ? 159.480 161.848 152.337 1.00 143.75 21 PRO E C 1
ATOM 11004 O O . PRO E 2 21 ? 160.533 162.226 152.861 1.00 143.75 21 PRO E O 1
ATOM 11008 N N . GLU E 2 22 ? 158.309 161.945 152.969 1.00 145.87 22 GLU E N 1
ATOM 11009 C CA . GLU E 2 22 ? 158.265 162.321 154.378 1.00 145.87 22 GLU E CA 1
ATOM 11010 C C . GLU E 2 22 ? 157.218 161.519 155.148 1.00 145.87 22 GLU E C 1
ATOM 11011 O O . GLU E 2 22 ? 156.341 162.100 155.799 1.00 145.87 22 GLU E O 1
ATOM 11017 N N . THR E 2 23 ? 157.225 160.198 155.001 1.00 144.90 23 THR E N 1
ATOM 11018 C CA . THR E 2 23 ? 156.689 159.345 156.048 1.00 144.90 23 THR E CA 1
ATOM 11019 C C . THR E 2 23 ? 157.822 158.689 156.832 1.00 144.90 23 THR E C 1
ATOM 11020 O O . THR E 2 23 ? 157.752 158.583 158.064 1.00 144.90 23 THR E O 1
ATOM 11024 N N . GLY E 2 24 ? 158.888 158.280 156.142 1.00 140.46 24 GLY E N 1
ATOM 11025 C CA . GLY E 2 24 ? 159.953 157.513 156.747 1.00 140.46 24 GLY E CA 1
ATOM 11026 C C . GLY E 2 24 ? 159.707 156.024 156.785 1.00 140.46 24 GLY E C 1
ATOM 11027 O O . GLY E 2 24 ? 160.634 155.266 157.103 1.00 140.46 24 GLY E O 1
ATOM 11028 N N . VAL E 2 25 ? 158.489 155.584 156.472 1.00 138.05 25 VAL E N 1
ATOM 11029 C CA . VAL E 2 25 ? 158.128 154.176 156.414 1.00 138.05 25 VAL E CA 1
ATOM 11030 C C . VAL E 2 25 ? 157.814 153.869 154.954 1.00 138.05 25 VAL E C 1
ATOM 11031 O O . VAL E 2 25 ? 157.326 154.730 154.214 1.00 138.05 25 VAL E O 1
ATOM 11035 N N . LEU E 2 26 ? 158.257 152.644 154.648 1.00 131.42 26 LEU E N 1
ATOM 11036 C CA . LEU E 2 26 ? 158.250 151.900 153.374 1.00 131.42 26 LEU E CA 1
ATOM 11037 C C . LEU E 2 26 ? 156.883 151.995 152.729 1.00 131.42 26 LEU E C 1
ATOM 11038 O O . LEU E 2 26 ? 155.874 151.807 153.427 1.00 131.42 26 LEU E O 1
ATOM 11043 N N . ILE E 2 27 ? 156.886 152.230 151.426 1.00 131.82 27 ILE E N 1
ATOM 11044 C CA . ILE E 2 27 ? 155.615 152.251 150.664 1.00 131.82 27 ILE E CA 1
ATOM 11045 C C . ILE E 2 27 ? 155.417 150.832 150.130 1.00 131.82 27 ILE E C 1
ATOM 11046 O O . ILE E 2 27 ? 155.578 150.643 148.913 1.00 131.82 27 ILE E O 1
ATOM 11051 N N . ARG E 2 28 ? 155.080 149.872 151.000 1.00 124.65 28 ARG E N 1
ATOM 11052 C CA . ARG E 2 28 ? 154.829 148.470 150.556 1.00 124.65 28 ARG E CA 1
ATOM 11053 C C . ARG E 2 28 ? 153.452 148.412 149.885 1.00 124.65 28 ARG E C 1
ATOM 11054 O O . ARG E 2 28 ? 152.469 148.845 150.519 1.00 124.65 28 ARG E O 1
ATOM 11062 N N . ASP E 2 29 ? 153.379 147.847 148.678 1.00 128.37 29 ASP E N 1
ATOM 11063 C CA . ASP E 2 29 ? 152.119 147.829 147.886 1.00 128.37 29 ASP E CA 1
ATOM 11064 C C . ASP E 2 29 ? 150.987 147.067 148.583 1.00 128.37 29 ASP E C 1
ATOM 11065 O O . ASP E 2 29 ? 149.847 147.542 148.519 1.00 128.37 29 ASP E O 1
ATOM 11070 N N . GLY E 2 30 ? 151.274 145.920 149.192 1.00 123.71 30 GLY E N 1
ATOM 11071 C CA . GLY E 2 30 ? 150.205 145.122 149.819 1.00 123.71 30 GLY E CA 1
ATOM 11072 C C . GLY E 2 30 ? 150.791 144.191 150.850 1.00 123.71 30 GLY E C 1
ATOM 11073 O O . GLY E 2 30 ? 151.913 144.461 151.296 1.00 123.71 30 GLY E O 1
ATOM 11074 N N . VAL E 2 31 ? 150.033 143.193 151.293 1.00 118.34 31 VAL E N 1
ATOM 11075 C CA . VAL E 2 31 ? 150.648 142.221 152.239 1.00 118.34 31 VAL E CA 1
ATOM 11076 C C . VAL E 2 31 ? 150.230 140.799 151.854 1.00 118.34 31 VAL E C 1
ATOM 11077 O O . VAL E 2 31 ? 149.402 140.197 152.549 1.00 118.34 31 VAL E O 1
ATOM 11081 N N . GLU E 2 32 ? 150.727 140.355 150.700 1.00 113.91 32 GLU E N 1
ATOM 11082 C CA . GLU E 2 32 ? 150.545 138.963 150.225 1.00 113.91 32 GLU E CA 1
ATOM 11083 C C . GLU E 2 32 ? 151.897 138.318 150.520 1.00 113.91 32 GLU E C 1
ATOM 11084 O O . GLU E 2 32 ? 152.544 137.815 149.582 1.00 113.91 32 GLU E O 1
ATOM 11090 N N . SER E 2 33 ? 152.289 138.351 151.801 1.00 100.23 33 SER E N 1
ATOM 11091 C CA . SER E 2 33 ? 153.603 137.897 152.250 1.00 100.23 33 SER E CA 1
ATOM 11092 C C . SER E 2 33 ? 153.827 136.410 151.995 1.00 100.23 33 SER E C 1
ATOM 11093 O O . SER E 2 33 ? 152.885 135.616 151.920 1.00 100.23 33 SER E O 1
ATOM 11096 N N . LYS E 2 34 ? 155.100 136.041 151.868 1.00 88.62 34 LYS E N 1
ATOM 11097 C CA . LYS E 2 34 ? 155.501 134.709 151.446 1.00 88.62 34 LYS E CA 1
ATOM 11098 C C . LYS E 2 34 ? 156.707 134.251 152.253 1.00 88.62 34 LYS E C 1
ATOM 11099 O O . LYS E 2 34 ? 157.330 135.030 152.977 1.00 88.62 34 LYS E O 1
ATOM 11105 N N . LEU E 2 35 ? 157.028 132.967 152.121 1.00 84.12 35 LEU E N 1
ATOM 11106 C CA . LEU E 2 35 ? 158.325 132.477 152.559 1.00 84.12 35 LEU E CA 1
ATOM 11107 C C . LEU E 2 35 ? 159.372 132.896 151.535 1.00 84.12 35 LEU E C 1
ATOM 11108 O O . LEU E 2 35 ? 159.120 132.863 150.327 1.00 84.12 35 LEU E O 1
ATOM 11113 N N . ASN E 2 36 ? 160.541 133.312 152.019 1.00 81.39 36 ASN E N 1
ATOM 11114 C CA . ASN E 2 36 ? 161.553 133.865 151.128 1.00 81.39 36 ASN E CA 1
ATOM 11115 C C . ASN E 2 36 ? 162.173 132.760 150.276 1.00 81.39 36 ASN E C 1
ATOM 11116 O O . ASN E 2 36 ? 162.327 131.628 150.746 1.00 81.39 36 ASN E O 1
ATOM 11121 N N . PRO E 2 37 ? 162.517 133.052 149.016 1.00 80.38 37 PRO E N 1
ATOM 11122 C CA . PRO E 2 37 ? 163.024 131.991 148.129 1.00 80.38 37 PRO E CA 1
ATOM 11123 C C . PRO E 2 37 ? 164.388 131.455 148.519 1.00 80.38 37 PRO E C 1
ATOM 11124 O O . PRO E 2 37 ? 164.729 130.333 148.127 1.00 80.38 37 PRO E O 1
ATOM 11128 N N . TYR E 2 38 ? 165.177 132.210 149.287 1.00 80.67 38 TYR E N 1
ATOM 11129 C CA . TYR E 2 38 ? 166.474 131.703 149.721 1.00 80.67 38 TYR E CA 1
ATOM 11130 C C . TYR E 2 38 ? 166.331 130.665 150.825 1.00 80.67 38 TYR E C 1
ATOM 11131 O O . TYR E 2 38 ? 167.235 129.845 151.022 1.00 80.67 38 TYR E O 1
ATOM 11140 N N . ASP E 2 39 ? 165.213 130.680 151.553 1.00 79.39 39 ASP E N 1
ATOM 11141 C CA . ASP E 2 39 ? 164.996 129.669 152.581 1.00 79.39 39 ASP E CA 1
ATOM 11142 C C . ASP E 2 39 ? 164.318 128.432 152.013 1.00 79.39 39 ASP E C 1
ATOM 11143 O O . ASP E 2 39 ? 164.249 127.400 152.688 1.00 79.39 39 ASP E O 1
ATOM 11148 N N . LEU E 2 40 ? 163.806 128.519 150.783 1.00 77.06 40 LEU E N 1
ATOM 11149 C CA . LEU E 2 40 ? 163.320 127.324 150.105 1.00 77.06 40 LEU E CA 1
ATOM 11150 C C . LEU E 2 40 ? 164.469 126.405 149.723 1.00 77.06 40 LEU E C 1
ATOM 11151 O O . LEU E 2 40 ? 164.298 125.182 149.677 1.00 77.06 40 LEU E O 1
ATOM 11156 N N . PHE E 2 41 ? 165.646 126.972 149.447 1.00 77.49 41 PHE E N 1
ATOM 11157 C CA . PHE E 2 41 ? 166.831 126.148 149.240 1.00 77.49 41 PHE E CA 1
ATOM 11158 C C . PHE E 2 41 ? 167.321 125.550 150.549 1.00 77.49 41 PHE E C 1
ATOM 11159 O O . PHE E 2 41 ? 167.908 124.464 150.552 1.00 77.49 41 PHE E O 1
ATOM 11167 N N . GLY E 2 42 ? 167.093 126.243 151.667 1.00 75.59 42 GLY E N 1
ATOM 11168 C CA . GLY E 2 42 ? 167.433 125.683 152.960 1.00 75.59 42 GLY E CA 1
ATOM 11169 C C . GLY E 2 42 ? 166.483 124.595 153.404 1.00 75.59 42 GLY E C 1
ATOM 11170 O O . GLY E 2 42 ? 166.898 123.648 154.079 1.00 75.59 42 GLY E O 1
ATOM 11171 N N . LEU E 2 43 ? 165.204 124.714 153.046 1.00 75.77 43 LEU E N 1
ATOM 11172 C CA . LEU E 2 43 ? 164.251 123.648 153.332 1.00 75.77 43 LEU E CA 1
ATOM 11173 C C . LEU E 2 43 ? 164.513 122.429 152.459 1.00 75.77 43 LEU E C 1
ATOM 11174 O O . LEU E 2 43 ? 164.434 121.292 152.935 1.00 75.77 43 LEU E O 1
ATOM 11179 N N . GLU E 2 44 ? 164.836 122.652 151.181 1.00 77.31 44 GLU E N 1
ATOM 11180 C CA . GLU E 2 44 ? 165.086 121.549 150.257 1.00 77.31 44 GLU E CA 1
ATOM 11181 C C . GLU E 2 44 ? 166.371 120.806 150.599 1.00 77.31 44 GLU E C 1
ATOM 11182 O O . GLU E 2 44 ? 166.448 119.589 150.402 1.00 77.31 44 GLU E O 1
ATOM 11188 N N . THR E 2 45 ? 167.375 121.514 151.124 1.00 76.73 45 THR E N 1
ATOM 11189 C CA . THR E 2 45 ? 168.599 120.863 151.580 1.00 76.73 45 THR E CA 1
ATOM 11190 C C . THR E 2 45 ? 168.335 119.941 152.764 1.00 76.73 45 THR E C 1
ATOM 11191 O O . THR E 2 45 ? 168.971 118.888 152.886 1.00 76.73 45 THR E O 1
ATOM 11195 N N . ALA E 2 46 ? 167.386 120.306 153.628 1.00 77.61 46 ALA E N 1
ATOM 11196 C CA . ALA E 2 46 ? 167.013 119.436 154.737 1.00 77.61 46 ALA E CA 1
ATOM 11197 C C . ALA E 2 46 ? 166.234 118.220 154.253 1.00 77.61 46 ALA E C 1
ATOM 11198 O O . ALA E 2 46 ? 166.326 117.142 154.851 1.00 77.61 46 ALA E O 1
ATOM 11200 N N . PHE E 2 47 ? 165.460 118.376 153.175 1.00 77.07 47 PHE E N 1
ATOM 11201 C CA . PHE E 2 47 ? 164.649 117.270 152.674 1.00 77.07 47 PHE E CA 1
ATOM 11202 C C . PHE E 2 47 ? 165.510 116.199 152.015 1.00 77.07 47 PHE E C 1
ATOM 11203 O O . PHE E 2 47 ? 165.195 115.007 152.100 1.00 77.07 47 PHE E O 1
ATOM 11211 N N . ARG E 2 48 ? 166.594 116.602 151.347 1.00 79.86 48 ARG E N 1
ATOM 11212 C CA . ARG E 2 48 ? 167.507 115.622 150.767 1.00 79.86 48 ARG E CA 1
ATOM 11213 C C . ARG E 2 48 ? 168.301 114.892 151.841 1.00 79.86 48 ARG E C 1
ATOM 11214 O O . ARG E 2 48 ? 168.690 113.736 151.644 1.00 79.86 48 ARG E O 1
ATOM 11222 N N . LEU E 2 49 ? 168.551 115.545 152.977 1.00 80.79 49 LEU E N 1
ATOM 11223 C CA . LEU E 2 49 ? 169.280 114.893 154.059 1.00 80.79 49 LEU E CA 1
ATOM 11224 C C . LEU E 2 49 ? 168.369 113.975 154.862 1.00 80.79 49 LEU E C 1
ATOM 11225 O O . LEU E 2 49 ? 168.823 112.960 155.403 1.00 80.79 49 LEU E O 1
ATOM 11230 N N . LYS E 2 50 ? 167.082 114.318 154.960 1.00 83.22 50 LYS E N 1
ATOM 11231 C CA . LYS E 2 50 ? 166.132 113.445 155.639 1.00 83.22 50 LYS E CA 1
ATOM 11232 C C . LYS E 2 50 ? 165.845 112.193 154.821 1.00 83.22 50 LYS E C 1
ATOM 11233 O O . LYS E 2 50 ? 165.573 111.129 155.387 1.00 83.22 50 LYS E O 1
ATOM 11239 N N . GLU E 2 51 ? 165.918 112.292 153.492 1.00 86.03 51 GLU E N 1
ATOM 11240 C CA . GLU E 2 51 ? 165.717 111.114 152.654 1.00 86.03 51 GLU E CA 1
ATOM 11241 C C . GLU E 2 51 ? 166.941 110.206 152.672 1.00 86.03 51 GLU E C 1
ATOM 11242 O O . GLU E 2 51 ? 166.863 109.043 152.261 1.00 86.03 51 GLU E O 1
ATOM 11248 N N . GLN E 2 52 ? 168.081 110.719 153.141 1.00 88.62 52 GLN E N 1
ATOM 11249 C CA . GLN E 2 52 ? 169.289 109.906 153.200 1.00 88.62 52 GLN E CA 1
ATOM 11250 C C . GLN E 2 52 ? 169.562 109.398 154.612 1.00 88.62 52 GLN E C 1
ATOM 11251 O O . GLN E 2 52 ? 170.094 108.294 154.778 1.00 88.62 52 GLN E O 1
ATOM 11257 N N . LEU E 2 53 ? 169.197 110.169 155.637 1.00 89.53 53 LEU E N 1
ATOM 11258 C CA . LEU E 2 53 ? 169.523 109.822 157.013 1.00 89.53 53 LEU E CA 1
ATOM 11259 C C . LEU E 2 53 ? 168.315 109.423 157.852 1.00 89.53 53 LEU E C 1
ATOM 11260 O O . LEU E 2 53 ? 168.480 108.670 158.819 1.00 89.53 53 LEU E O 1
ATOM 11265 N N . GLY E 2 54 ? 167.117 109.900 157.525 1.00 90.72 54 GLY E N 1
ATOM 11266 C CA . GLY E 2 54 ? 165.910 109.402 158.153 1.00 90.72 54 GLY E CA 1
ATOM 11267 C C . GLY E 2 54 ? 165.506 110.065 159.451 1.00 90.72 54 GLY E C 1
ATOM 11268 O O . GLY E 2 54 ? 164.676 109.503 160.176 1.00 90.72 54 GLY E O 1
ATOM 11269 N N . GLY E 2 55 ? 166.053 111.234 159.774 1.00 87.36 55 GLY E N 1
ATOM 11270 C CA . GLY E 2 55 ? 165.719 111.901 161.012 1.00 87.36 55 GLY E CA 1
ATOM 11271 C C . GLY E 2 55 ? 164.458 112.741 160.917 1.00 87.36 55 GLY E C 1
ATOM 11272 O O . GLY E 2 55 ? 163.534 112.464 160.153 1.00 87.36 55 GLY E O 1
ATOM 11273 N N . THR E 2 56 ? 164.428 113.794 161.729 1.00 86.38 56 THR E N 1
ATOM 11274 C CA . THR E 2 56 ? 163.303 114.717 161.725 1.00 86.38 56 THR E CA 1
ATOM 11275 C C . THR E 2 56 ? 163.762 116.117 161.329 1.00 86.38 56 THR E C 1
ATOM 11276 O O . THR E 2 56 ? 164.958 116.422 161.314 1.00 86.38 56 THR E O 1
ATOM 11280 N N . ILE E 2 57 ? 162.797 116.971 160.994 1.00 83.52 57 ILE E N 1
ATOM 11281 C CA . ILE E 2 57 ? 163.065 118.325 160.513 1.00 83.52 57 ILE E CA 1
ATOM 11282 C C . ILE E 2 57 ? 162.182 119.281 161.306 1.00 83.52 57 ILE E C 1
ATOM 11283 O O . ILE E 2 57 ? 160.953 119.149 161.306 1.00 83.52 57 ILE E O 1
ATOM 11288 N N . THR E 2 58 ? 162.804 120.240 161.986 1.00 84.22 58 THR E N 1
ATOM 11289 C CA . THR E 2 58 ? 162.059 121.267 162.699 1.00 84.22 58 THR E CA 1
ATOM 11290 C C . THR E 2 58 ? 162.244 122.617 162.017 1.00 84.22 58 THR E C 1
ATOM 11291 O O . THR E 2 58 ? 163.352 122.982 161.620 1.00 84.22 58 THR E O 1
ATOM 11295 N N . THR E 2 59 ? 161.152 123.356 161.866 1.00 81.59 59 THR E N 1
ATOM 11296 C CA . THR E 2 59 ? 161.213 124.701 161.318 1.00 81.59 59 THR E CA 1
ATOM 11297 C C . THR E 2 59 ? 161.062 125.732 162.431 1.00 81.59 59 THR E C 1
ATOM 11298 O O . THR E 2 59 ? 160.282 125.563 163.369 1.00 81.59 59 THR E O 1
ATOM 11302 N N . LEU E 2 60 ? 161.831 126.811 162.314 1.00 79.39 60 LEU E N 1
ATOM 11303 C CA . LEU E 2 60 ? 161.877 127.842 163.337 1.00 79.39 60 LEU E CA 1
ATOM 11304 C C . LEU E 2 60 ? 161.740 129.206 162.680 1.00 79.39 60 LEU E C 1
ATOM 11305 O O . LEU E 2 60 ? 162.390 129.494 161.673 1.00 79.39 60 LEU E O 1
ATOM 11310 N N . SER E 2 61 ? 160.883 130.045 163.256 1.00 82.38 61 SER E N 1
ATOM 11311 C CA . SER E 2 61 ? 160.641 131.367 162.699 1.00 82.38 61 SER E CA 1
ATOM 11312 C C . SER E 2 61 ? 160.489 132.365 163.836 1.00 82.38 61 SER E C 1
ATOM 11313 O O . SER E 2 61 ? 160.050 132.022 164.935 1.00 82.38 61 SER E O 1
ATOM 11316 N N . MET E 2 62 ? 160.863 133.610 163.550 1.00 88.65 62 MET E N 1
ATOM 11317 C CA . MET E 2 62 ? 160.745 134.703 164.503 1.00 88.65 62 MET E CA 1
ATOM 11318 C C . MET E 2 62 ? 160.012 135.854 163.835 1.00 88.65 62 MET E C 1
ATOM 11319 O O . MET E 2 62 ? 160.457 136.370 162.806 1.00 88.65 62 MET E O 1
ATOM 11324 N N . GLY E 2 63 ? 158.891 136.253 164.426 1.00 91.98 63 GLY E N 1
ATOM 11325 C CA . GLY E 2 63 ? 158.083 137.321 163.890 1.00 91.98 63 GLY E CA 1
ATOM 11326 C C . GLY E 2 63 ? 156.750 137.411 164.600 1.00 91.98 63 GLY E C 1
ATOM 11327 O O . GLY E 2 63 ? 156.590 136.925 165.721 1.00 91.98 63 GLY E O 1
ATOM 11328 N N . PRO E 2 64 ? 155.763 138.035 163.963 1.00 92.88 64 PRO E N 1
ATOM 11329 C CA . PRO E 2 64 ? 154.430 138.104 164.570 1.00 92.88 64 PRO E CA 1
ATOM 11330 C C . PRO E 2 64 ? 153.672 136.795 164.410 1.00 92.88 64 PRO E C 1
ATOM 11331 O O . PRO E 2 64 ? 154.206 135.788 163.942 1.00 92.88 64 PRO E O 1
ATOM 11335 N N . MET E 2 65 ? 152.395 136.824 164.801 1.00 96.86 65 MET E N 1
ATOM 11336 C CA . MET E 2 65 ? 151.535 135.660 164.614 1.00 96.86 65 MET E CA 1
ATOM 11337 C C . MET E 2 65 ? 151.149 135.457 163.154 1.00 96.86 65 MET E C 1
ATOM 11338 O O . MET E 2 65 ? 150.632 134.391 162.803 1.00 96.86 65 MET E O 1
ATOM 11343 N N . GLN E 2 66 ? 151.382 136.456 162.299 1.00 93.81 66 GLN E N 1
ATOM 11344 C CA . GLN E 2 66 ? 151.194 136.283 160.863 1.00 93.81 66 GLN E CA 1
ATOM 11345 C C . GLN E 2 66 ? 152.258 135.366 160.268 1.00 93.81 66 GLN E C 1
ATOM 11346 O O . GLN E 2 66 ? 152.024 134.736 159.229 1.00 93.81 66 GLN E O 1
ATOM 11352 N N . SER E 2 67 ? 153.410 135.231 160.937 1.00 90.01 67 SER E N 1
ATOM 11353 C CA . SER E 2 67 ? 154.473 134.346 160.465 1.00 90.01 67 SER E CA 1
ATOM 11354 C C . SER E 2 67 ? 154.178 132.870 160.719 1.00 90.01 67 SER E C 1
ATOM 11355 O O . SER E 2 67 ? 155.036 132.026 160.445 1.00 90.01 67 SER E O 1
ATOM 11358 N N . LYS E 2 68 ? 152.993 132.539 161.240 1.00 90.72 68 LYS E N 1
ATOM 11359 C CA . LYS E 2 68 ? 152.588 131.145 161.364 1.00 90.72 68 LYS E CA 1
ATOM 11360 C C . LYS E 2 68 ? 152.227 130.542 160.011 1.00 90.72 68 LYS E C 1
ATOM 11361 O O . LYS E 2 68 ? 152.157 129.315 159.878 1.00 90.72 68 LYS E O 1
ATOM 11367 N N . GLU E 2 69 ? 151.989 131.385 159.001 1.00 91.29 69 GLU E N 1
ATOM 11368 C CA . GLU E 2 69 ? 151.606 130.887 157.684 1.00 91.29 69 GLU E CA 1
ATOM 11369 C C . GLU E 2 69 ? 152.779 130.248 156.953 1.00 91.29 69 GLU E C 1
ATOM 11370 O O . GLU E 2 69 ? 152.588 129.283 156.204 1.00 91.29 69 GLU E O 1
ATOM 11376 N N . VAL E 2 70 ? 153.996 130.762 157.151 1.00 86.12 70 VAL E N 1
ATOM 11377 C CA . VAL E 2 70 ? 155.151 130.146 156.506 1.00 86.12 70 VAL E CA 1
ATOM 11378 C C . VAL E 2 70 ? 155.602 128.914 157.278 1.00 86.12 70 VAL E C 1
ATOM 11379 O O . VAL E 2 70 ? 156.346 128.080 156.748 1.00 86.12 70 VAL E O 1
ATOM 11383 N N . LEU E 2 71 ? 155.166 128.772 158.531 1.00 85.46 71 LEU E N 1
ATOM 11384 C CA . LEU E 2 71 ? 155.401 127.527 159.249 1.00 85.46 71 LEU E CA 1
ATOM 11385 C C . LEU E 2 71 ? 154.448 126.438 158.778 1.00 85.46 71 LEU E C 1
ATOM 11386 O O . LEU E 2 71 ? 154.833 125.266 158.708 1.00 85.46 71 LEU E O 1
ATOM 11391 N N . MET E 2 72 ? 153.207 126.807 158.450 1.00 88.16 72 MET E N 1
ATOM 11392 C CA . MET E 2 72 ? 152.291 125.860 157.826 1.00 88.16 72 MET E CA 1
ATOM 11393 C C . MET E 2 72 ? 152.688 125.569 156.386 1.00 88.16 72 MET E C 1
ATOM 11394 O O . MET E 2 72 ? 152.431 124.469 155.885 1.00 88.16 72 MET E O 1
ATOM 11399 N N . GLU E 2 73 ? 153.304 126.541 155.708 1.00 85.85 73 GLU E N 1
ATOM 11400 C CA . GLU E 2 73 ? 153.751 126.336 154.334 1.00 85.85 73 GLU E CA 1
ATOM 11401 C C . GLU E 2 73 ? 154.924 125.368 154.264 1.00 85.85 73 GLU E C 1
ATOM 11402 O O . GLU E 2 73 ? 155.018 124.575 153.321 1.00 85.85 73 GLU E O 1
ATOM 11408 N N . SER E 2 74 ? 155.819 125.410 155.255 1.00 81.83 74 SER E N 1
ATOM 11409 C CA . SER E 2 74 ? 156.908 124.444 155.308 1.00 81.83 74 SER E CA 1
ATOM 11410 C C . SER E 2 74 ? 156.401 123.054 155.663 1.00 81.83 74 SER E C 1
ATOM 11411 O O . SER E 2 74 ? 157.033 122.055 155.301 1.00 81.83 74 SER E O 1
ATOM 11414 N N . PHE E 2 75 ? 155.267 122.974 156.364 1.00 85.28 75 PHE E N 1
ATOM 11415 C CA . PHE E 2 75 ? 154.648 121.687 156.656 1.00 85.28 75 PHE E CA 1
ATOM 11416 C C . PHE E 2 75 ? 154.128 121.011 155.395 1.00 85.28 75 PHE E C 1
ATOM 11417 O O . PHE E 2 75 ? 154.176 119.781 155.288 1.00 85.28 75 PHE E O 1
ATOM 11425 N N . TYR E 2 76 ? 153.625 121.796 154.439 1.00 81.78 76 TYR E N 1
ATOM 11426 C CA . TYR E 2 76 ? 153.100 121.220 153.206 1.00 81.78 76 TYR E CA 1
ATOM 11427 C C . TYR E 2 76 ? 154.222 120.736 152.299 1.00 81.78 76 TYR E C 1
ATOM 11428 O O . TYR E 2 76 ? 153.992 119.890 151.428 1.00 81.78 76 TYR E O 1
ATOM 11437 N N . MET E 2 77 ? 155.432 121.262 152.481 1.00 78.70 77 MET E N 1
ATOM 11438 C CA . MET E 2 77 ? 156.595 120.781 151.751 1.00 78.70 77 MET E CA 1
ATOM 11439 C C . MET E 2 77 ? 157.225 119.551 152.391 1.00 78.70 77 MET E C 1
ATOM 11440 O O . MET E 2 77 ? 157.989 118.850 151.720 1.00 78.70 77 MET E O 1
ATOM 11445 N N . GLY E 2 78 ? 156.926 119.270 153.656 1.00 81.96 78 GLY E N 1
ATOM 11446 C CA . GLY E 2 78 ? 157.399 118.065 154.300 1.00 81.96 78 GLY E CA 1
ATOM 11447 C C . GLY E 2 78 ? 158.098 118.234 155.632 1.00 81.96 78 GLY E C 1
ATOM 11448 O O . GLY E 2 78 ? 158.803 117.311 156.054 1.00 81.96 78 GLY E O 1
ATOM 11449 N N . ALA E 2 79 ? 157.931 119.369 156.306 1.00 85.17 79 ALA E N 1
ATOM 11450 C CA . ALA E 2 79 ? 158.522 119.530 157.629 1.00 85.17 79 ALA E CA 1
ATOM 11451 C C . ALA E 2 79 ? 157.707 118.766 158.664 1.00 85.17 79 ALA E C 1
ATOM 11452 O O . ALA E 2 79 ? 156.504 118.553 158.496 1.00 85.17 79 ALA E O 1
ATOM 11454 N N . ASP E 2 80 ? 158.371 118.357 159.747 1.00 88.49 80 ASP E N 1
ATOM 11455 C CA . ASP E 2 80 ? 157.718 117.498 160.727 1.00 88.49 80 ASP E CA 1
ATOM 11456 C C . ASP E 2 80 ? 157.073 118.297 161.851 1.00 88.49 80 ASP E C 1
ATOM 11457 O O . ASP E 2 80 ? 155.957 117.974 162.271 1.00 88.49 80 ASP E O 1
ATOM 11462 N N . GLU E 2 81 ? 157.751 119.323 162.359 1.00 89.20 81 GLU E N 1
ATOM 11463 C CA . GLU E 2 81 ? 157.179 120.166 163.399 1.00 89.20 81 GLU E CA 1
ATOM 11464 C C . GLU E 2 81 ? 157.745 121.570 163.259 1.00 89.20 81 GLU E C 1
ATOM 11465 O O . GLU E 2 81 ? 158.778 121.781 162.622 1.00 89.20 81 GLU E O 1
ATOM 11471 N N . GLY E 2 82 ? 157.041 122.532 163.855 1.00 86.90 82 GLY E N 1
ATOM 11472 C CA . GLY E 2 82 ? 157.421 123.925 163.734 1.00 86.90 82 GLY E CA 1
ATOM 11473 C C . GLY E 2 82 ? 157.403 124.616 165.078 1.00 86.90 82 GLY E C 1
ATOM 11474 O O . GLY E 2 82 ? 156.937 124.069 166.079 1.00 86.90 82 GLY E O 1
ATOM 11475 N N . CYS E 2 83 ? 157.920 125.845 165.086 1.00 85.38 83 CYS E N 1
ATOM 11476 C CA . CYS E 2 83 ? 158.002 126.631 166.316 1.00 85.38 83 CYS E CA 1
ATOM 11477 C C . CYS E 2 83 ? 158.019 128.108 165.937 1.00 85.38 83 CYS E C 1
ATOM 11478 O O . CYS E 2 83 ? 158.902 128.552 165.199 1.00 85.38 83 CYS E O 1
ATOM 11481 N N . LEU E 2 84 ? 157.044 128.856 166.445 1.00 87.31 84 LEU E N 1
ATOM 11482 C CA . LEU E 2 84 ? 157.060 130.302 166.301 1.00 87.31 84 LEU E CA 1
ATOM 11483 C C . LEU E 2 84 ? 157.692 130.940 167.532 1.00 87.31 84 LEU E C 1
ATOM 11484 O O . LEU E 2 84 ? 157.651 130.386 168.634 1.00 87.31 84 LEU E O 1
ATOM 11489 N N . LEU E 2 85 ? 158.282 132.113 167.338 1.00 89.71 85 LEU E N 1
ATOM 11490 C CA . LEU E 2 85 ? 158.913 132.882 168.401 1.00 89.71 85 LEU E CA 1
ATOM 11491 C C . LEU E 2 85 ? 158.213 134.223 168.561 1.00 89.71 85 LEU E C 1
ATOM 11492 O O . LEU E 2 85 ? 158.847 135.277 168.621 1.00 89.71 85 LEU E O 1
ATOM 11497 N N . SER E 2 86 ? 156.885 134.193 168.607 1.00 96.53 86 SER E N 1
ATOM 11498 C CA . SER E 2 86 ? 156.109 135.424 168.607 1.00 96.53 86 SER E CA 1
ATOM 11499 C C . SER E 2 86 ? 156.039 136.032 170.001 1.00 96.53 86 SER E C 1
ATOM 11500 O O . SER E 2 86 ? 155.582 135.396 170.955 1.00 96.53 86 SER E O 1
ATOM 11503 N N . ASP E 2 87 ? 156.490 137.281 170.105 1.00 102.01 87 ASP E N 1
ATOM 11504 C CA . ASP E 2 87 ? 156.390 138.064 171.327 1.00 102.01 87 ASP E CA 1
ATOM 11505 C C . ASP E 2 87 ? 156.523 139.534 170.962 1.00 102.01 87 ASP E C 1
ATOM 11506 O O . ASP E 2 87 ? 157.168 139.884 169.970 1.00 102.01 87 ASP E O 1
ATOM 11511 N N . ARG E 2 88 ? 155.899 140.389 171.774 1.00 104.61 88 ARG E N 1
ATOM 11512 C CA . ARG E 2 88 ? 155.984 141.827 171.545 1.00 104.61 88 ARG E CA 1
ATOM 11513 C C . ARG E 2 88 ? 157.361 142.372 171.908 1.00 104.61 88 ARG E C 1
ATOM 11514 O O . ARG E 2 88 ? 157.779 143.405 171.375 1.00 104.61 88 ARG E O 1
ATOM 11522 N N . LYS E 2 89 ? 158.084 141.685 172.796 1.00 101.61 89 LYS E N 1
ATOM 11523 C CA . LYS E 2 89 ? 159.387 142.176 173.232 1.00 101.61 89 LYS E CA 1
ATOM 11524 C C . LYS E 2 89 ? 160.495 141.810 172.251 1.00 101.61 89 LYS E C 1
ATOM 11525 O O . LYS E 2 89 ? 161.644 142.222 172.440 1.00 101.61 89 LYS E O 1
ATOM 11531 N N . PHE E 2 90 ? 160.178 141.040 171.209 1.00 96.12 90 PHE E N 1
ATOM 11532 C CA . PHE E 2 90 ? 161.182 140.620 170.239 1.00 96.12 90 PHE E CA 1
ATOM 11533 C C . PHE E 2 90 ? 161.253 141.527 169.017 1.00 96.12 90 PHE E C 1
ATOM 11534 O O . PHE E 2 90 ? 162.225 141.437 168.260 1.00 96.12 90 PHE E O 1
ATOM 11542 N N . GLY E 2 91 ? 160.253 142.388 168.802 1.00 95.79 91 GLY E N 1
ATOM 11543 C CA . GLY E 2 91 ? 160.213 143.219 167.618 1.00 95.79 91 GLY E CA 1
ATOM 11544 C C . GLY E 2 91 ? 161.244 144.335 167.625 1.00 95.79 91 GLY E C 1
ATOM 11545 O O . GLY E 2 91 ? 161.862 144.653 168.641 1.00 95.79 91 GLY E O 1
ATOM 11546 N N . GLY E 2 92 ? 161.425 144.938 166.450 1.00 94.47 92 GLY E N 1
ATOM 11547 C CA . GLY E 2 92 ? 162.399 145.993 166.268 1.00 94.47 92 GLY E CA 1
ATOM 11548 C C . GLY E 2 92 ? 163.842 145.545 166.312 1.00 94.47 92 GLY E C 1
ATOM 11549 O O . GLY E 2 92 ? 164.728 146.384 166.523 1.00 94.47 92 GLY E O 1
ATOM 11550 N N . ALA E 2 93 ? 164.108 144.257 166.121 1.00 91.40 93 ALA E N 1
ATOM 11551 C CA . ALA E 2 93 ? 165.444 143.720 166.327 1.00 91.40 93 ALA E CA 1
ATOM 11552 C C . ALA E 2 93 ? 166.303 143.862 165.077 1.00 91.40 93 ALA E C 1
ATOM 11553 O O . ALA E 2 93 ? 165.806 143.798 163.950 1.00 91.40 93 ALA E O 1
ATOM 11555 N N . ASP E 2 94 ? 167.602 144.055 165.286 1.00 90.57 94 ASP E N 1
ATOM 11556 C CA . ASP E 2 94 ? 168.571 143.927 164.212 1.00 90.57 94 ASP E CA 1
ATOM 11557 C C . ASP E 2 94 ? 169.084 142.489 164.171 1.00 90.57 94 ASP E C 1
ATOM 11558 O O . ASP E 2 94 ? 168.502 141.592 164.781 1.00 90.57 94 ASP E O 1
ATOM 11563 N N . VAL E 2 95 ? 170.182 142.275 163.438 1.00 87.12 95 VAL E N 1
ATOM 11564 C CA . VAL E 2 95 ? 170.764 140.942 163.281 1.00 87.12 95 VAL E CA 1
ATOM 11565 C C . VAL E 2 95 ? 171.252 140.377 164.614 1.00 87.12 95 VAL E C 1
ATOM 11566 O O . VAL E 2 95 ? 171.047 139.189 164.902 1.00 87.12 95 VAL E O 1
ATOM 11570 N N . VAL E 2 96 ? 171.852 141.218 165.462 1.00 88.13 96 VAL E N 1
ATOM 11571 C CA . VAL E 2 96 ? 172.421 140.754 166.727 1.00 88.13 96 VAL E CA 1
ATOM 11572 C C . VAL E 2 96 ? 171.330 140.297 167.691 1.00 88.13 96 VAL E C 1
ATOM 11573 O O . VAL E 2 96 ? 171.516 139.326 168.435 1.00 88.13 96 VAL E O 1
ATOM 11577 N N . ALA E 2 97 ? 170.170 140.952 167.673 1.00 88.33 97 ALA E N 1
ATOM 11578 C CA . ALA E 2 97 ? 169.091 140.542 168.562 1.00 88.33 97 ALA E CA 1
ATOM 11579 C C . ALA E 2 97 ? 168.218 139.458 167.935 1.00 88.33 97 ALA E C 1
ATOM 11580 O O . ALA E 2 97 ? 167.593 138.675 168.659 1.00 88.33 97 ALA E O 1
ATOM 11582 N N . THR E 2 98 ? 168.154 139.397 166.600 1.00 86.10 98 THR E N 1
ATOM 11583 C CA . THR E 2 98 ? 167.420 138.315 165.944 1.00 86.10 98 THR E CA 1
ATOM 11584 C C . THR E 2 98 ? 168.162 136.992 166.082 1.00 86.10 98 THR E C 1
ATOM 11585 O O . THR E 2 98 ? 167.555 135.959 166.383 1.00 86.10 98 THR E O 1
ATOM 11589 N N . SER E 2 99 ? 169.484 137.011 165.901 1.00 85.94 99 SER E N 1
ATOM 11590 C CA . SER E 2 99 ? 170.263 135.784 166.026 1.00 85.94 99 SER E CA 1
ATOM 11591 C C . SER E 2 99 ? 170.417 135.354 167.478 1.00 85.94 99 SER E C 1
ATOM 11592 O O . SER E 2 99 ? 170.806 134.212 167.743 1.00 85.94 99 SER E O 1
ATOM 11595 N N . TYR E 2 100 ? 170.124 136.243 168.429 1.00 87.96 100 TYR E N 1
ATOM 11596 C CA . TYR E 2 100 ? 170.143 135.845 169.830 1.00 87.96 100 TYR E CA 1
ATOM 11597 C C . TYR E 2 100 ? 168.845 135.156 170.230 1.00 87.96 100 TYR E C 1
ATOM 11598 O O . TYR E 2 100 ? 168.871 134.141 170.933 1.00 87.96 100 TYR E O 1
ATOM 11607 N N . THR E 2 101 ? 167.700 135.685 169.788 1.00 86.46 101 THR E N 1
ATOM 11608 C CA . THR E 2 101 ? 166.434 135.049 170.136 1.00 86.46 101 THR E CA 1
ATOM 11609 C C . THR E 2 101 ? 166.190 133.792 169.310 1.00 86.46 101 THR E C 1
ATOM 11610 O O . THR E 2 101 ? 165.399 132.934 169.715 1.00 86.46 101 THR E O 1
ATOM 11614 N N . LEU E 2 102 ? 166.862 133.655 168.164 1.00 82.23 102 LEU E N 1
ATOM 11615 C CA . LEU E 2 102 ? 166.782 132.408 167.413 1.00 82.23 102 LEU E CA 1
ATOM 11616 C C . LEU E 2 102 ? 167.669 131.341 168.038 1.00 82.23 102 LEU E C 1
ATOM 11617 O O . LEU E 2 102 ? 167.359 130.147 167.966 1.00 82.23 102 LEU E O 1
ATOM 11622 N N . ALA E 2 103 ? 168.778 131.753 168.655 1.00 84.22 103 ALA E N 1
ATOM 11623 C CA . ALA E 2 103 ? 169.626 130.797 169.356 1.00 84.22 103 ALA E CA 1
ATOM 11624 C C . ALA E 2 103 ? 169.058 130.443 170.722 1.00 84.22 103 ALA E C 1
ATOM 11625 O O . ALA E 2 103 ? 169.312 129.346 171.231 1.00 84.22 103 ALA E O 1
ATOM 11627 N N . GLN E 2 104 ? 168.296 131.355 171.333 1.00 88.74 104 GLN E N 1
ATOM 11628 C CA . GLN E 2 104 ? 167.628 131.033 172.588 1.00 88.74 104 GLN E CA 1
ATOM 11629 C C . GLN E 2 104 ? 166.449 130.097 172.365 1.00 88.74 104 GLN E C 1
ATOM 11630 O O . GLN E 2 104 ? 166.181 129.230 173.204 1.00 88.74 104 GLN E O 1
ATOM 11636 N N . GLY E 2 105 ? 165.735 130.257 171.248 1.00 87.46 105 GLY E N 1
ATOM 11637 C CA . GLY E 2 105 ? 164.679 129.321 170.911 1.00 87.46 105 GLY E CA 1
ATOM 11638 C C . GLY E 2 105 ? 165.193 127.972 170.461 1.00 87.46 105 GLY E C 1
ATOM 11639 O O . GLY E 2 105 ? 164.459 126.980 170.510 1.00 87.46 105 GLY E O 1
ATOM 11640 N N . THR E 2 106 ? 166.449 127.911 170.015 1.00 87.39 106 THR E N 1
ATOM 11641 C CA . THR E 2 106 ? 167.044 126.633 169.640 1.00 87.39 106 THR E CA 1
ATOM 11642 C C . THR E 2 106 ? 167.394 125.810 170.874 1.00 87.39 106 THR E C 1
ATOM 11643 O O . THR E 2 106 ? 167.162 124.596 170.903 1.00 87.39 106 THR E O 1
ATOM 11647 N N . LYS E 2 107 ? 167.933 126.459 171.911 1.00 90.48 107 LYS E N 1
ATOM 11648 C CA . LYS E 2 107 ? 168.274 125.755 173.144 1.00 90.48 107 LYS E CA 1
ATOM 11649 C C . LYS E 2 107 ? 167.031 125.296 173.895 1.00 90.48 107 LYS E C 1
ATOM 11650 O O . LYS E 2 107 ? 167.085 124.306 174.633 1.00 90.48 107 LYS E O 1
ATOM 11656 N N . ARG E 2 108 ? 165.910 125.999 173.725 1.00 94.51 108 ARG E N 1
ATOM 11657 C CA . ARG E 2 108 ? 164.660 125.572 174.342 1.00 94.51 108 ARG E CA 1
ATOM 11658 C C . ARG E 2 108 ? 164.087 124.344 173.644 1.00 94.51 108 ARG E C 1
ATOM 11659 O O . ARG E 2 108 ? 163.475 123.489 174.293 1.00 94.51 108 ARG E O 1
ATOM 11667 N N . LEU E 2 109 ? 164.306 124.219 172.336 1.00 88.63 109 LEU E N 1
ATOM 11668 C CA . LEU E 2 109 ? 163.795 123.096 171.561 1.00 88.63 109 LEU E CA 1
ATOM 11669 C C . LEU E 2 109 ? 164.688 121.864 171.617 1.00 88.63 109 LEU E C 1
ATOM 11670 O O . LEU E 2 109 ? 164.380 120.868 170.955 1.00 88.63 109 LEU E O 1
ATOM 11675 N N . GLY E 2 110 ? 165.774 121.902 172.381 1.00 90.21 110 GLY E N 1
ATOM 11676 C CA . GLY E 2 110 ? 166.657 120.761 172.489 1.00 90.21 110 GLY E CA 1
ATOM 11677 C C . GLY E 2 110 ? 167.831 120.839 171.535 1.00 90.21 110 GLY E C 1
ATOM 11678 O O . GLY E 2 110 ? 168.092 121.849 170.880 1.00 90.21 110 GLY E O 1
ATOM 11679 N N . ASP E 2 111 ? 168.556 119.728 171.458 1.00 91.59 111 ASP E N 1
ATOM 11680 C CA . ASP E 2 111 ? 169.742 119.675 170.618 1.00 91.59 111 ASP E CA 1
ATOM 11681 C C . ASP E 2 111 ? 169.381 119.282 169.191 1.00 91.59 111 ASP E C 1
ATOM 11682 O O . ASP E 2 111 ? 168.466 118.491 168.950 1.00 91.59 111 ASP E O 1
ATOM 11687 N N . PHE E 2 112 ? 170.117 119.850 168.241 1.00 84.93 112 PHE E N 1
ATOM 11688 C CA . PHE E 2 112 ? 169.966 119.537 166.829 1.00 84.93 112 PHE E CA 1
ATOM 11689 C C . PHE E 2 112 ? 171.333 119.211 166.251 1.00 84.93 112 PHE E C 1
ATOM 11690 O O . PHE E 2 112 ? 172.334 119.833 166.615 1.00 84.93 112 PHE E O 1
ATOM 11698 N N . ASP E 2 113 ? 171.371 118.230 165.349 1.00 86.55 113 ASP E N 1
ATOM 11699 C CA . ASP E 2 113 ? 172.637 117.869 164.722 1.00 86.55 113 ASP E CA 1
ATOM 11700 C C . ASP E 2 113 ? 173.042 118.876 163.657 1.00 86.55 113 ASP E C 1
ATOM 11701 O O . ASP E 2 113 ? 174.230 118.994 163.339 1.00 86.55 113 ASP E O 1
ATOM 11706 N N . LEU E 2 114 ? 172.082 119.615 163.106 1.00 80.60 114 LEU E N 1
ATOM 11707 C CA . LEU E 2 114 ? 172.369 120.522 162.007 1.00 80.60 114 LEU E CA 1
ATOM 11708 C C . LEU E 2 114 ? 171.307 121.609 161.956 1.00 80.60 114 LEU E C 1
ATOM 11709 O O . LEU E 2 114 ? 170.111 121.315 161.994 1.00 80.60 114 LEU E O 1
ATOM 11714 N N . ILE E 2 115 ? 171.751 122.860 161.876 1.00 77.44 115 ILE E N 1
ATOM 11715 C CA . ILE E 2 115 ? 170.869 124.001 161.671 1.00 77.44 115 ILE E CA 1
ATOM 11716 C C . ILE E 2 115 ? 171.128 124.544 160.274 1.00 77.44 115 ILE E C 1
ATOM 11717 O O . ILE E 2 115 ? 172.272 124.845 159.920 1.00 77.44 115 ILE E O 1
ATOM 11722 N N . ILE E 2 116 ? 170.070 124.661 159.475 1.00 76.55 116 ILE E N 1
ATOM 11723 C CA . ILE E 2 116 ? 170.179 125.086 158.080 1.00 76.55 116 ILE E CA 1
ATOM 11724 C C . ILE E 2 116 ? 169.503 126.450 157.970 1.00 76.55 116 ILE E C 1
ATOM 11725 O O . ILE E 2 116 ? 168.273 126.557 157.997 1.00 76.55 116 ILE E O 1
ATOM 11730 N N . CYS E 2 117 ? 170.306 127.501 157.843 1.00 80.07 117 CYS E N 1
ATOM 11731 C CA . CYS E 2 117 ? 169.771 128.816 157.525 1.00 80.07 117 CYS E CA 1
ATOM 11732 C C . CYS E 2 117 ? 169.923 129.091 156.036 1.00 80.07 117 CYS E C 1
ATOM 11733 O O . CYS E 2 117 ? 170.787 128.518 155.368 1.00 80.07 117 CYS E O 1
ATOM 11736 N N . GLY E 2 118 ? 169.074 129.970 155.512 1.00 81.01 118 GLY E N 1
ATOM 11737 C CA . GLY E 2 118 ? 169.206 130.387 154.135 1.00 81.01 118 GLY E CA 1
ATOM 11738 C C . GLY E 2 118 ? 170.334 131.380 153.948 1.00 81.01 118 GLY E C 1
ATOM 11739 O O . GLY E 2 118 ? 170.983 131.807 154.903 1.00 81.01 118 GLY E O 1
ATOM 11740 N N . LYS E 2 119 ? 170.560 131.750 152.685 1.00 82.63 119 LYS E N 1
ATOM 11741 C CA . LYS E 2 119 ? 171.645 132.671 152.362 1.00 82.63 119 LYS E CA 1
ATOM 11742 C C . LYS E 2 119 ? 171.368 134.071 152.890 1.00 82.63 119 LYS E C 1
ATOM 11743 O O . LYS E 2 119 ? 172.223 134.659 153.562 1.00 82.63 119 LYS E O 1
ATOM 11749 N N . GLN E 2 120 ? 170.182 134.605 152.618 1.00 83.03 120 GLN E N 1
ATOM 11750 C CA . GLN E 2 120 ? 169.796 135.937 153.054 1.00 83.03 120 GLN E CA 1
ATOM 11751 C C . GLN E 2 120 ? 168.281 136.029 153.005 1.00 83.03 120 GLN E C 1
ATOM 11752 O O . GLN E 2 120 ? 167.606 135.122 152.515 1.00 83.03 120 GLN E O 1
ATOM 11758 N N . THR E 2 121 ? 167.754 137.127 153.531 1.00 85.01 121 THR E N 1
ATOM 11759 C CA . THR E 2 121 ? 166.346 137.433 153.343 1.00 85.01 121 THR E CA 1
ATOM 11760 C C . THR E 2 121 ? 166.180 138.309 152.107 1.00 85.01 121 THR E C 1
ATOM 11761 O O . THR E 2 121 ? 167.144 138.603 151.399 1.00 85.01 121 THR E O 1
ATOM 11765 N N . THR E 2 122 ? 164.939 138.711 151.830 1.00 89.26 122 THR E N 1
ATOM 11766 C CA . THR E 2 122 ? 164.714 139.613 150.704 1.00 89.26 122 THR E CA 1
ATOM 11767 C C . THR E 2 122 ? 164.348 141.024 151.149 1.00 89.26 122 THR E C 1
ATOM 11768 O O . THR E 2 122 ? 164.193 141.907 150.298 1.00 89.26 122 THR E O 1
ATOM 11772 N N . ASP E 2 123 ? 164.203 141.258 152.450 1.00 92.69 123 ASP E N 1
ATOM 11773 C CA . ASP E 2 123 ? 163.882 142.600 152.950 1.00 92.69 123 ASP E CA 1
ATOM 11774 C C . ASP E 2 123 ? 165.107 143.210 153.626 1.00 92.69 123 ASP E C 1
ATOM 11775 O O . ASP E 2 123 ? 165.385 144.402 153.471 1.00 92.69 123 ASP E O 1
ATOM 11780 N N . GLY E 2 124 ? 165.844 142.397 154.381 1.00 88.87 124 GLY E N 1
ATOM 11781 C CA . GLY E 2 124 ? 167.048 142.878 155.026 1.00 88.87 124 GLY E CA 1
ATOM 11782 C C . GLY E 2 124 ? 168.304 142.791 154.190 1.00 88.87 124 GLY E C 1
ATOM 11783 O O . GLY E 2 124 ? 169.108 143.729 154.231 1.00 88.87 124 GLY E O 1
ATOM 11784 N N . ASP E 2 125 ? 168.492 141.686 153.454 1.00 89.56 125 ASP E N 1
ATOM 11785 C CA . ASP E 2 125 ? 169.637 141.442 152.569 1.00 89.56 125 ASP E CA 1
ATOM 11786 C C . ASP E 2 125 ? 170.983 141.493 153.291 1.00 89.56 125 ASP E C 1
ATOM 11787 O O . ASP E 2 125 ? 172.016 141.721 152.658 1.00 89.56 125 ASP E O 1
ATOM 11792 N N . THR E 2 126 ? 171.006 141.267 154.608 1.00 85.89 126 THR E N 1
ATOM 11793 C CA . THR E 2 126 ? 172.265 141.409 155.330 1.00 85.89 126 THR E CA 1
ATOM 11794 C C . THR E 2 126 ? 173.096 140.137 155.278 1.00 85.89 126 THR E C 1
ATOM 11795 O O . THR E 2 126 ? 174.324 140.204 155.420 1.00 85.89 126 THR E O 1
ATOM 11799 N N . ALA E 2 127 ? 172.445 138.987 155.088 1.00 84.26 127 ALA E N 1
ATOM 11800 C CA . ALA E 2 127 ? 173.045 137.662 154.943 1.00 84.26 127 ALA E CA 1
ATOM 11801 C C . ALA E 2 127 ? 173.932 137.273 156.118 1.00 84.26 127 ALA E C 1
ATOM 11802 O O . ALA E 2 127 ? 174.925 136.563 155.927 1.00 84.26 127 ALA E O 1
ATOM 11804 N N . GLN E 2 128 ? 173.604 137.713 157.330 1.00 84.96 128 GLN E N 1
ATOM 11805 C CA . GLN E 2 128 ? 174.503 137.523 158.457 1.00 84.96 128 GLN E CA 1
ATOM 11806 C C . GLN E 2 128 ? 173.803 137.107 159.742 1.00 84.96 128 GLN E C 1
ATOM 11807 O O . GLN E 2 128 ? 174.431 137.148 160.803 1.00 84.96 128 GLN E O 1
ATOM 11813 N N . VAL E 2 129 ? 172.529 136.712 159.683 1.00 82.26 129 VAL E N 1
ATOM 11814 C CA . VAL E 2 129 ? 171.875 136.162 160.868 1.00 82.26 129 VAL E CA 1
ATOM 11815 C C . VAL E 2 129 ? 172.435 134.780 161.179 1.00 82.26 129 VAL E C 1
ATOM 11816 O O . VAL E 2 129 ? 172.710 134.457 162.343 1.00 82.26 129 VAL E O 1
ATOM 11820 N N . GLY E 2 130 ? 172.656 133.969 160.144 1.00 81.45 130 GLY E N 1
ATOM 11821 C CA . GLY E 2 130 ? 173.247 132.650 160.245 1.00 81.45 130 GLY E CA 1
ATOM 11822 C C . GLY E 2 130 ? 174.593 132.542 160.947 1.00 81.45 130 GLY E C 1
ATOM 11823 O O . GLY E 2 130 ? 174.742 131.754 161.886 1.00 81.45 130 GLY E O 1
ATOM 11824 N N . PRO E 2 131 ? 175.610 133.289 160.492 1.00 83.84 131 PRO E N 1
ATOM 11825 C CA . PRO E 2 131 ? 176.895 133.273 161.216 1.00 83.84 131 PRO E CA 1
ATOM 11826 C C . PRO E 2 131 ? 176.831 133.854 162.620 1.00 83.84 131 PRO E C 1
ATOM 11827 O O . PRO E 2 131 ? 177.626 133.452 163.478 1.00 83.84 131 PRO E O 1
ATOM 11831 N N . GLU E 2 132 ? 175.917 134.789 162.884 1.00 85.95 132 GLU E N 1
ATOM 11832 C CA . GLU E 2 132 ? 175.788 135.324 164.235 1.00 85.95 132 GLU E CA 1
ATOM 11833 C C . GLU E 2 132 ? 175.050 134.355 165.151 1.00 85.95 132 GLU E C 1
ATOM 11834 O O . GLU E 2 132 ? 175.314 134.317 166.357 1.00 85.95 132 GLU E O 1
ATOM 11840 N N . MET E 2 133 ? 174.117 133.577 164.595 1.00 82.00 133 MET E N 1
ATOM 11841 C CA . MET E 2 133 ? 173.363 132.614 165.391 1.00 82.00 133 MET E CA 1
ATOM 11842 C C . MET E 2 133 ? 174.241 131.462 165.863 1.00 82.00 133 MET E C 1
ATOM 11843 O O . MET E 2 133 ? 174.095 130.995 166.999 1.00 82.00 133 MET E O 1
ATOM 11848 N N . ALA E 2 134 ? 175.176 131.013 165.022 1.00 83.50 134 ALA E N 1
ATOM 11849 C CA . ALA E 2 134 ? 176.056 129.916 165.408 1.00 83.50 134 ALA E CA 1
ATOM 11850 C C . ALA E 2 134 ? 177.105 130.357 166.422 1.00 83.50 134 ALA E C 1
ATOM 11851 O O . ALA E 2 134 ? 177.706 129.512 167.094 1.00 83.50 134 ALA E O 1
ATOM 11853 N N . GLU E 2 135 ? 177.345 131.665 166.539 1.00 86.57 135 GLU E N 1
ATOM 11854 C CA . GLU E 2 135 ? 178.254 132.162 167.566 1.00 86.57 135 GLU E CA 1
ATOM 11855 C C . GLU E 2 135 ? 177.627 132.049 168.950 1.00 86.57 135 GLU E C 1
ATOM 11856 O O . GLU E 2 135 ? 178.295 131.649 169.911 1.00 86.57 135 GLU E O 1
ATOM 11862 N N . PHE E 2 136 ? 176.337 132.377 169.065 1.00 83.91 136 PHE E N 1
ATOM 11863 C CA . PHE E 2 136 ? 175.647 132.252 170.344 1.00 83.91 136 PHE E CA 1
ATOM 11864 C C . PHE E 2 136 ? 175.423 130.794 170.723 1.00 83.91 136 PHE E C 1
ATOM 11865 O O . PHE E 2 136 ? 175.370 130.467 171.914 1.00 83.91 136 PHE E O 1
ATOM 11873 N N . LEU E 2 137 ? 175.289 129.909 169.734 1.00 82.36 137 LEU E N 1
ATOM 11874 C CA . LEU E 2 137 ? 175.152 128.488 170.032 1.00 82.36 137 LEU E CA 1
ATOM 11875 C C . LEU E 2 137 ? 176.500 127.843 170.320 1.00 82.36 137 LEU E C 1
ATOM 11876 O O . LEU E 2 137 ? 176.558 126.803 170.984 1.00 82.36 137 LEU E O 1
ATOM 11881 N N . GLY E 2 138 ? 177.588 128.438 169.834 1.00 83.77 138 GLY E N 1
ATOM 11882 C CA . GLY E 2 138 ? 178.910 127.882 170.020 1.00 83.77 138 GLY E CA 1
ATOM 11883 C C . GLY E 2 138 ? 179.275 126.767 169.068 1.00 83.77 138 GLY E C 1
ATOM 11884 O O . GLY E 2 138 ? 180.264 126.065 169.313 1.00 83.77 138 GLY E O 1
ATOM 11885 N N . ILE E 2 139 ? 178.515 126.580 167.995 1.00 83.31 139 ILE E N 1
ATOM 11886 C CA . ILE E 2 139 ? 178.721 125.479 167.059 1.00 83.31 139 ILE E CA 1
ATOM 11887 C C . ILE E 2 139 ? 179.550 125.976 165.880 1.00 83.31 139 ILE E C 1
ATOM 11888 O O . ILE E 2 139 ? 179.585 127.189 165.624 1.00 83.31 139 ILE E O 1
ATOM 11893 N N . PRO E 2 140 ? 180.251 125.099 165.157 1.00 86.18 140 PRO E N 1
ATOM 11894 C CA . PRO E 2 140 ? 180.907 125.534 163.920 1.00 86.18 140 PRO E CA 1
ATOM 11895 C C . PRO E 2 140 ? 179.898 125.865 162.832 1.00 86.18 140 PRO E C 1
ATOM 11896 O O . PRO E 2 140 ? 178.765 125.383 162.837 1.00 86.18 140 PRO E O 1
ATOM 11900 N N . HIS E 2 141 ? 180.315 126.715 161.896 1.00 86.18 141 HIS E N 1
ATOM 11901 C CA . HIS E 2 141 ? 179.432 127.111 160.812 1.00 86.18 141 HIS E CA 1
ATOM 11902 C C . HIS E 2 141 ? 180.212 127.245 159.512 1.00 86.18 141 HIS E C 1
ATOM 11903 O O . HIS E 2 141 ? 181.398 127.585 159.506 1.00 86.18 141 HIS E O 1
ATOM 11910 N N . VAL E 2 142 ? 179.527 126.944 158.409 1.00 84.38 142 VAL E N 1
ATOM 11911 C CA . VAL E 2 142 ? 180.063 127.053 157.055 1.00 84.38 142 VAL E CA 1
ATOM 11912 C C . VAL E 2 142 ? 179.017 127.790 156.230 1.00 84.38 142 VAL E C 1
ATOM 11913 O O . VAL E 2 142 ? 177.856 127.366 156.175 1.00 84.38 142 VAL E O 1
ATOM 11917 N N . THR E 2 143 ? 179.416 128.888 155.596 1.00 87.95 143 THR E N 1
ATOM 11918 C CA . THR E 2 143 ? 178.486 129.655 154.782 1.00 87.95 143 THR E CA 1
ATOM 11919 C C . THR E 2 143 ? 178.683 129.351 153.302 1.00 87.95 143 THR E C 1
ATOM 11920 O O . THR E 2 143 ? 179.734 128.855 152.887 1.00 87.95 143 THR E O 1
ATOM 11924 N N . ASN E 2 144 ? 177.638 129.649 152.515 1.00 90.74 144 ASN E N 1
ATOM 11925 C CA . ASN E 2 144 ? 177.636 129.550 151.047 1.00 90.74 144 ASN E CA 1
ATOM 11926 C C . ASN E 2 144 ? 177.934 128.130 150.565 1.00 90.74 144 ASN E C 1
ATOM 11927 O O . ASN E 2 144 ? 178.917 127.886 149.865 1.00 90.74 144 ASN E O 1
ATOM 11932 N N . VAL E 2 145 ? 177.084 127.180 150.959 1.00 85.84 145 VAL E N 1
ATOM 11933 C CA . VAL E 2 145 ? 177.276 125.797 150.545 1.00 85.84 145 VAL E CA 1
ATOM 11934 C C . VAL E 2 145 ? 176.512 125.531 149.256 1.00 85.84 145 VAL E C 1
ATOM 11935 O O . VAL E 2 145 ? 175.283 125.663 149.199 1.00 85.84 145 VAL E O 1
ATOM 11939 N N . ILE E 2 146 ? 177.241 125.143 148.209 1.00 88.84 146 ILE E N 1
ATOM 11940 C CA . ILE E 2 146 ? 176.632 124.828 146.919 1.00 88.84 146 ILE E CA 1
ATOM 11941 C C . ILE E 2 146 ? 176.430 123.339 146.707 1.00 88.84 146 ILE E C 1
ATOM 11942 O O . ILE E 2 146 ? 175.625 122.960 145.840 1.00 88.84 146 ILE E O 1
ATOM 11947 N N . LYS E 2 147 ? 177.123 122.485 147.453 1.00 89.38 147 LYS E N 1
ATOM 11948 C CA . LYS E 2 147 ? 177.053 121.053 147.212 1.00 89.38 147 LYS E CA 1
ATOM 11949 C C . LYS E 2 147 ? 177.395 120.311 148.493 1.00 89.38 147 LYS E C 1
ATOM 11950 O O . LYS E 2 147 ? 178.312 120.694 149.223 1.00 89.38 147 LYS E O 1
ATOM 11956 N N . ILE E 2 148 ? 176.644 119.246 148.754 1.00 89.47 148 ILE E N 1
ATOM 11957 C CA . ILE E 2 148 ? 176.912 118.333 149.858 1.00 89.47 148 ILE E CA 1
ATOM 11958 C C . ILE E 2 148 ? 177.456 117.056 149.234 1.00 89.47 148 ILE E C 1
ATOM 11959 O O . ILE E 2 148 ? 176.719 116.309 148.579 1.00 89.47 148 ILE E O 1
ATOM 11964 N N . LEU E 2 149 ? 178.752 116.802 149.425 1.00 92.02 149 LEU E N 1
ATOM 11965 C CA . LEU E 2 149 ? 179.375 115.644 148.794 1.00 92.02 149 LEU E CA 1
ATOM 11966 C C . LEU E 2 149 ? 179.098 114.364 149.569 1.00 92.02 149 LEU E C 1
ATOM 11967 O O . LEU E 2 149 ? 178.830 113.319 148.965 1.00 92.02 149 LEU E O 1
ATOM 11972 N N . ALA E 2 150 ? 179.156 114.419 150.897 1.00 93.16 150 ALA E N 1
ATOM 11973 C CA . ALA E 2 150 ? 178.885 113.248 151.716 1.00 93.16 150 ALA E CA 1
ATOM 11974 C C . ALA E 2 150 ? 177.967 113.652 152.857 1.00 93.16 150 ALA E C 1
ATOM 11975 O O . ALA E 2 150 ? 177.996 114.791 153.331 1.00 93.16 150 ALA E O 1
ATOM 11977 N N . ALA E 2 151 ? 177.149 112.695 153.293 1.00 95.18 151 ALA E N 1
ATOM 11978 C CA . ALA E 2 151 ? 176.112 112.926 154.290 1.00 95.18 151 ALA E CA 1
ATOM 11979 C C . ALA E 2 151 ? 176.176 111.822 155.348 1.00 95.18 151 ALA E C 1
ATOM 11980 O O . ALA E 2 151 ? 175.196 111.140 155.634 1.00 95.18 151 ALA E O 1
ATOM 11982 N N . ASP E 2 152 ? 177.377 111.621 155.890 1.00 98.92 152 ASP E N 1
ATOM 11983 C CA . ASP E 2 152 ? 177.631 110.632 156.932 1.00 98.92 152 ASP E CA 1
ATOM 11984 C C . ASP E 2 152 ? 176.816 110.951 158.189 1.00 98.92 152 ASP E C 1
ATOM 11985 O O . ASP E 2 152 ? 176.402 112.090 158.416 1.00 98.92 152 ASP E O 1
ATOM 11990 N N . GLU E 2 153 ? 176.575 109.922 159.009 1.00 101.66 153 GLU E N 1
ATOM 11991 C CA . GLU E 2 153 ? 175.784 110.114 160.222 1.00 101.66 153 GLU E CA 1
ATOM 11992 C C . GLU E 2 153 ? 176.551 110.888 161.291 1.00 101.66 153 GLU E C 1
ATOM 11993 O O . GLU E 2 153 ? 175.951 111.346 162.270 1.00 101.66 153 GLU E O 1
ATOM 11999 N N . LYS E 2 154 ? 177.867 111.045 161.129 1.00 99.86 154 LYS E N 1
ATOM 12000 C CA . LYS E 2 154 ? 178.647 111.976 161.943 1.00 99.86 154 LYS E CA 1
ATOM 12001 C C . LYS E 2 154 ? 179.349 112.986 161.030 1.00 99.86 154 LYS E C 1
ATOM 12002 O O . LYS E 2 154 ? 180.510 112.846 160.645 1.00 99.86 154 LYS E O 1
ATOM 12008 N N . GLY E 2 155 ? 178.613 114.036 160.685 1.00 94.87 155 GLY E N 1
ATOM 12009 C CA . GLY E 2 155 ? 179.188 115.141 159.948 1.00 94.87 155 GLY E CA 1
ATOM 12010 C C . GLY E 2 155 ? 178.873 115.135 158.463 1.00 94.87 155 GLY E C 1
ATOM 12011 O O . GLY E 2 155 ? 178.276 114.209 157.914 1.00 94.87 155 GLY E O 1
ATOM 12012 N N . LEU E 2 156 ? 179.307 116.207 157.804 1.00 93.03 156 LEU E N 1
ATOM 12013 C CA . LEU E 2 156 ? 179.030 116.423 156.391 1.00 93.03 156 LEU E CA 1
ATOM 12014 C C . LEU E 2 156 ? 180.308 116.796 155.657 1.00 93.03 156 LEU E C 1
ATOM 12015 O O . LEU E 2 156 ? 181.199 117.430 156.228 1.00 93.03 156 LEU E O 1
ATOM 12020 N N . THR E 2 157 ? 180.389 116.397 154.392 1.00 93.41 157 THR E N 1
ATOM 12021 C CA . THR E 2 157 ? 181.417 116.926 153.508 1.00 93.41 157 THR E CA 1
ATOM 12022 C C . THR E 2 157 ? 180.802 117.942 152.553 1.00 93.41 157 THR E C 1
ATOM 12023 O O . THR E 2 157 ? 179.967 117.610 151.708 1.00 93.41 157 THR E O 1
ATOM 12027 N N . LEU E 2 158 ? 181.228 119.194 152.694 1.00 91.91 158 LEU E N 1
ATOM 12028 C CA . LEU E 2 158 ? 180.561 120.304 152.032 1.00 91.91 158 LEU E CA 1
ATOM 12029 C C . LEU E 2 158 ? 181.466 120.893 150.965 1.00 91.91 158 LEU E C 1
ATOM 12030 O O . LEU E 2 158 ? 182.679 120.671 150.963 1.00 91.91 158 LEU E O 1
ATOM 12035 N N . GLN E 2 159 ? 180.857 121.647 150.056 1.00 95.21 159 GLN E N 1
ATOM 12036 C CA . GLN E 2 159 ? 181.567 122.422 149.045 1.00 95.21 159 GLN E CA 1
ATOM 12037 C C . GLN E 2 159 ? 181.169 123.883 149.226 1.00 95.21 159 GLN E C 1
ATOM 12038 O O . GLN E 2 159 ? 180.099 124.305 148.779 1.00 95.21 159 GLN E O 1
ATOM 12044 N N . MET E 2 160 ? 182.025 124.647 149.899 1.00 103.42 160 MET E N 1
ATOM 12045 C CA . MET E 2 160 ? 181.801 126.074 150.121 1.00 103.42 160 MET E CA 1
ATOM 12046 C C . MET E 2 160 ? 182.504 126.838 149.006 1.00 103.42 160 MET E C 1
ATOM 12047 O O . MET E 2 160 ? 183.694 126.634 148.752 1.00 103.42 160 MET E O 1
ATOM 12052 N N . ASN E 2 161 ? 181.768 127.712 148.321 1.00 104.09 161 ASN E N 1
ATOM 12053 C CA . ASN E 2 161 ? 182.367 128.454 147.221 1.00 104.09 161 ASN E CA 1
ATOM 12054 C C . ASN E 2 161 ? 182.803 129.849 147.656 1.00 104.09 161 ASN E C 1
ATOM 12055 O O . ASN E 2 161 ? 182.222 130.456 148.560 1.00 104.09 161 ASN E O 1
ATOM 12060 N N . MET E 2 162 ? 183.848 130.340 147.007 1.00 111.62 162 MET E N 1
ATOM 12061 C CA . MET E 2 162 ? 184.277 131.729 147.035 1.00 111.62 162 MET E CA 1
ATOM 12062 C C . MET E 2 162 ? 183.966 132.348 145.676 1.00 111.62 162 MET E C 1
ATOM 12063 O O . MET E 2 162 ? 183.225 131.774 144.874 1.00 111.62 162 MET E O 1
ATOM 12068 N N . GLU E 2 163 ? 184.478 133.562 145.442 1.00 115.87 163 GLU E N 1
ATOM 12069 C CA . GLU E 2 163 ? 184.297 134.190 144.135 1.00 115.87 163 GLU E CA 1
ATOM 12070 C C . GLU E 2 163 ? 185.013 133.430 143.026 1.00 115.87 163 GLU E C 1
ATOM 12071 O O . GLU E 2 163 ? 184.576 133.464 141.871 1.00 115.87 163 GLU E O 1
ATOM 12077 N N . GLU E 2 164 ? 186.107 132.743 143.345 1.00 118.00 164 GLU E N 1
ATOM 12078 C CA . GLU E 2 164 ? 186.912 132.079 142.332 1.00 118.00 164 GLU E CA 1
ATOM 12079 C C . GLU E 2 164 ? 187.430 130.701 142.735 1.00 118.00 164 GLU E C 1
ATOM 12080 O O . GLU E 2 164 ? 188.139 130.080 141.941 1.00 118.00 164 GLU E O 1
ATOM 12086 N N . SER E 2 165 ? 187.105 130.197 143.925 1.00 113.85 165 SER E N 1
ATOM 12087 C CA . SER E 2 165 ? 187.581 128.885 144.349 1.00 113.85 165 SER E CA 1
ATOM 12088 C C . SER E 2 165 ? 186.434 128.082 144.956 1.00 113.85 165 SER E C 1
ATOM 12089 O O . SER E 2 165 ? 185.349 128.607 145.220 1.00 113.85 165 SER E O 1
ATOM 12092 N N . LEU E 2 166 ? 186.701 126.794 145.192 1.00 110.29 166 LEU E N 1
ATOM 12093 C CA . LEU E 2 166 ? 185.757 125.864 145.818 1.00 110.29 166 LEU E CA 1
ATOM 12094 C C . LEU E 2 166 ? 186.451 125.177 146.989 1.00 110.29 166 LEU E C 1
ATOM 12095 O O . LEU E 2 166 ? 187.237 124.246 146.791 1.00 110.29 166 LEU E O 1
ATOM 12100 N N . GLU E 2 167 ? 186.160 125.629 148.205 1.00 107.40 167 GLU E N 1
ATOM 12101 C CA . GLU E 2 167 ? 186.688 124.969 149.390 1.00 107.40 167 GLU E CA 1
ATOM 12102 C C . GLU E 2 167 ? 185.854 123.739 149.733 1.00 107.40 167 GLU E C 1
ATOM 12103 O O . GLU E 2 167 ? 184.623 123.798 149.781 1.00 107.40 167 GLU E O 1
ATOM 12109 N N . ILE E 2 168 ? 186.533 122.621 149.981 1.00 103.86 168 ILE E N 1
ATOM 12110 C CA . ILE E 2 168 ? 185.889 121.379 150.392 1.00 103.86 168 ILE E CA 1
ATOM 12111 C C . ILE E 2 168 ? 186.246 121.120 151.847 1.00 103.86 168 ILE E C 1
ATOM 12112 O O . ILE E 2 168 ? 187.423 120.974 152.194 1.00 103.86 168 ILE E O 1
ATOM 12117 N N . GLN E 2 169 ? 185.224 121.069 152.699 1.00 100.50 169 GLN E N 1
ATOM 12118 C CA . GLN E 2 169 ? 185.426 120.970 154.136 1.00 100.50 169 GLN E CA 1
ATOM 12119 C C . GLN E 2 169 ? 184.701 119.747 154.674 1.00 100.50 169 GLN E C 1
ATOM 12120 O O . GLN E 2 169 ? 183.710 119.290 154.101 1.00 100.50 169 GLN E O 1
ATOM 12126 N N . ARG E 2 170 ? 185.210 119.226 155.789 1.00 99.52 170 ARG E N 1
ATOM 12127 C CA . ARG E 2 170 ? 184.583 118.128 156.524 1.00 99.52 170 ARG E CA 1
ATOM 12128 C C . ARG E 2 170 ? 184.250 118.673 157.911 1.00 99.52 170 ARG E C 1
ATOM 12129 O O . ARG E 2 170 ? 185.126 118.798 158.769 1.00 99.52 170 ARG E O 1
ATOM 12137 N N . VAL E 2 171 ? 182.984 119.012 158.122 1.00 93.79 171 VAL E N 1
ATOM 12138 C CA . VAL E 2 171 ? 182.522 119.630 159.361 1.00 93.79 171 VAL E CA 1
ATOM 12139 C C . VAL E 2 171 ? 181.702 118.595 160.134 1.00 93.79 171 VAL E C 1
ATOM 12140 O O . VAL E 2 171 ? 180.908 117.871 159.518 1.00 93.79 171 VAL E O 1
ATOM 12144 N N . PRO E 2 172 ? 181.920 118.434 161.440 1.00 93.17 172 PRO E N 1
ATOM 12145 C CA . PRO E 2 172 ? 181.144 117.443 162.194 1.00 93.17 172 PRO E CA 1
ATOM 12146 C C . PRO E 2 172 ? 179.907 118.050 162.840 1.00 93.17 172 PRO E C 1
ATOM 12147 O O . PRO E 2 172 ? 179.706 119.266 162.837 1.00 93.17 172 PRO E O 1
ATOM 12151 N N . TYR E 2 173 ? 179.071 117.175 163.400 1.00 90.58 173 TYR E N 1
ATOM 12152 C CA . TYR E 2 173 ? 177.886 117.603 164.125 1.00 90.58 173 TYR E CA 1
ATOM 12153 C C . TYR E 2 173 ? 178.240 117.923 165.579 1.00 90.58 173 TYR E C 1
ATOM 12154 O O . TYR E 2 173 ? 179.124 117.289 166.160 1.00 90.58 173 TYR E O 1
ATOM 12163 N N . PRO E 2 174 ? 177.564 118.910 166.198 1.00 87.02 174 PRO E N 1
ATOM 12164 C CA . PRO E 2 174 ? 176.546 119.813 165.649 1.00 87.02 174 PRO E CA 1
ATOM 12165 C C . PRO E 2 174 ? 177.157 121.008 164.933 1.00 87.02 174 PRO E C 1
ATOM 12166 O O . PRO E 2 174 ? 178.248 121.448 165.296 1.00 87.02 174 PRO E O 1
ATOM 12170 N N . CYS E 2 175 ? 176.458 121.528 163.927 1.00 85.53 175 CYS E N 1
ATOM 12171 C CA . CYS E 2 175 ? 176.986 122.630 163.142 1.00 85.53 175 CYS E CA 1
ATOM 12172 C C . CYS E 2 175 ? 175.854 123.369 162.449 1.00 85.53 175 CYS E C 1
ATOM 12173 O O . CYS E 2 175 ? 174.756 122.837 162.274 1.00 85.53 175 CYS E O 1
ATOM 12176 N N . LEU E 2 176 ? 176.143 124.605 162.059 1.00 80.61 176 LEU E N 1
ATOM 12177 C CA . LEU E 2 176 ? 175.234 125.384 161.238 1.00 80.61 176 LEU E CA 1
ATOM 12178 C C . LEU E 2 176 ? 175.751 125.424 159.806 1.00 80.61 176 LEU E C 1
ATOM 12179 O O . LEU E 2 176 ? 176.957 125.446 159.562 1.00 80.61 176 LEU E O 1
ATOM 12184 N N . ILE E 2 177 ? 174.830 125.390 158.845 1.00 78.48 177 ILE E N 1
ATOM 12185 C CA . ILE E 2 177 ? 175.191 125.605 157.450 1.00 78.48 177 ILE E CA 1
ATOM 12186 C C . ILE E 2 177 ? 174.314 126.710 156.881 1.00 78.48 177 ILE E C 1
ATOM 12187 O O . ILE E 2 177 ? 173.189 126.944 157.328 1.00 78.48 177 ILE E O 1
ATOM 12192 N N . THR E 2 178 ? 174.867 127.409 155.898 1.00 81.60 178 THR E N 1
ATOM 12193 C CA . THR E 2 178 ? 174.168 128.465 155.175 1.00 81.60 178 THR E CA 1
ATOM 12194 C C . THR E 2 178 ? 174.287 128.110 153.698 1.00 81.60 178 THR E C 1
ATOM 12195 O O . THR E 2 178 ? 175.354 128.270 153.098 1.00 81.60 178 THR E O 1
ATOM 12199 N N . VAL E 2 179 ? 173.208 127.582 153.122 1.00 79.98 179 VAL E N 1
ATOM 12200 C CA . VAL E 2 179 ? 173.211 127.281 151.699 1.00 79.98 179 VAL E CA 1
ATOM 12201 C C . VAL E 2 179 ? 172.892 128.550 150.925 1.00 79.98 179 VAL E C 1
ATOM 12202 O O . VAL E 2 179 ? 172.302 129.497 151.462 1.00 79.98 179 VAL E O 1
ATOM 12206 N N . ASP E 2 180 ? 173.315 128.594 149.670 1.00 85.85 180 ASP E N 1
ATOM 12207 C CA . ASP E 2 180 ? 173.071 129.746 148.822 1.00 85.85 180 ASP E CA 1
ATOM 12208 C C . ASP E 2 180 ? 172.094 129.375 147.709 1.00 85.85 180 ASP E C 1
ATOM 12209 O O . ASP E 2 180 ? 171.468 128.313 147.722 1.00 85.85 180 ASP E O 1
ATOM 12214 N N . LYS E 2 181 ? 171.948 130.289 146.752 1.00 83.70 181 LYS E N 1
ATOM 12215 C CA . LYS E 2 181 ? 170.946 130.157 145.703 1.00 83.70 181 LYS E CA 1
ATOM 12216 C C . LYS E 2 181 ? 171.293 129.015 144.749 1.00 83.70 181 LYS E C 1
ATOM 12217 O O . LYS E 2 181 ? 172.462 128.812 144.405 1.00 83.70 181 LYS E O 1
ATOM 12223 N N . ASP E 2 182 ? 170.257 128.258 144.354 1.00 84.89 182 ASP E N 1
ATOM 12224 C CA . ASP E 2 182 ? 170.327 127.177 143.355 1.00 84.89 182 ASP E CA 1
ATOM 12225 C C . ASP E 2 182 ? 171.257 126.037 143.769 1.00 84.89 182 ASP E C 1
ATOM 12226 O O . ASP E 2 182 ? 172.030 125.522 142.957 1.00 84.89 182 ASP E O 1
ATOM 12231 N N . ILE E 2 183 ? 171.184 125.627 145.038 1.00 80.28 183 ILE E N 1
ATOM 12232 C CA . ILE E 2 183 ? 171.839 124.381 145.423 1.00 80.28 183 ILE E CA 1
ATOM 12233 C C . ILE E 2 183 ? 171.008 123.189 144.958 1.00 80.28 183 ILE E C 1
ATOM 12234 O O . ILE E 2 183 ? 171.550 122.219 144.414 1.00 80.28 183 ILE E O 1
ATOM 12239 N N . TYR E 2 184 ? 169.688 123.258 145.120 1.00 78.41 184 TYR E N 1
ATOM 12240 C CA . TYR E 2 184 ? 168.757 122.291 144.557 1.00 78.41 184 TYR E CA 1
ATOM 12241 C C . TYR E 2 184 ? 167.558 123.061 144.033 1.00 78.41 184 TYR E C 1
ATOM 12242 O O . TYR E 2 184 ? 167.444 124.270 144.247 1.00 78.41 184 TYR E O 1
ATOM 12251 N N . THR E 2 185 ? 166.670 122.359 143.350 1.00 76.59 185 THR E N 1
ATOM 12252 C CA . THR E 2 185 ? 165.374 122.942 143.033 1.00 76.59 185 THR E CA 1
ATOM 12253 C C . THR E 2 185 ? 164.400 122.620 144.159 1.00 76.59 185 THR E C 1
ATOM 12254 O O . THR E 2 185 ? 164.184 121.440 144.462 1.00 76.59 185 THR E O 1
ATOM 12258 N N . PRO E 2 186 ? 163.815 123.624 144.812 1.00 75.13 186 PRO E N 1
ATOM 12259 C CA . PRO E 2 186 ? 162.923 123.348 145.943 1.00 75.13 186 PRO E CA 1
ATOM 12260 C C . PRO E 2 186 ? 161.606 122.742 145.486 1.00 75.13 186 PRO E C 1
ATOM 12261 O O . PRO E 2 186 ? 161.037 123.130 144.464 1.00 75.13 186 PRO E O 1
ATOM 12265 N N . ARG E 2 187 ? 161.136 121.762 146.234 1.00 75.74 187 ARG E N 1
ATOM 12266 C CA . ARG E 2 187 ? 159.867 121.081 145.927 1.00 75.74 187 ARG E CA 1
ATOM 12267 C C . ARG E 2 187 ? 158.695 121.995 146.250 1.00 75.74 187 ARG E C 1
ATOM 12268 O O . ARG E 2 187 ? 158.830 122.869 147.046 1.00 75.74 187 ARG E O 1
ATOM 12276 N N . LEU E 2 188 ? 157.553 121.741 145.658 1.00 72.44 188 LEU E N 1
ATOM 12277 C CA . LEU E 2 188 ? 156.388 122.589 145.817 1.00 72.44 188 LEU E CA 1
ATOM 12278 C C . LEU E 2 188 ? 155.547 122.113 147.001 1.00 72.44 188 LEU E C 1
ATOM 12279 O O . LEU E 2 188 ? 155.589 120.934 147.364 1.00 72.44 188 LEU E O 1
ATOM 12284 N N . PRO E 2 189 ? 154.801 123.017 147.643 1.00 72.32 189 PRO E N 1
ATOM 12285 C CA . PRO E 2 189 ? 153.919 122.593 148.737 1.00 72.32 189 PRO E CA 1
ATOM 12286 C C . PRO E 2 189 ? 152.759 121.751 148.227 1.00 72.32 189 PRO E C 1
ATOM 12287 O O . PRO E 2 189 ? 152.002 122.164 147.346 1.00 72.32 189 PRO E O 1
ATOM 12291 N N . SER E 2 190 ? 152.629 120.558 148.796 1.00 76.59 190 SER E N 1
ATOM 12292 C CA . SER E 2 190 ? 151.615 119.616 148.350 1.00 76.59 190 SER E CA 1
ATOM 12293 C C . SER E 2 190 ? 150.254 119.956 148.945 1.00 76.59 190 SER E C 1
ATOM 12294 O O . SER E 2 190 ? 150.131 120.301 150.122 1.00 76.59 190 SER E O 1
ATOM 12297 N N . TYR E 2 191 ? 149.221 119.855 148.108 1.00 79.38 191 TYR E N 1
ATOM 12298 C CA . TYR E 2 191 ? 147.856 120.028 148.587 1.00 79.38 191 TYR E CA 1
ATOM 12299 C C . TYR E 2 191 ? 147.347 118.774 149.283 1.00 79.38 191 TYR E C 1
ATOM 12300 O O . TYR E 2 191 ? 146.433 118.856 150.111 1.00 79.38 191 TYR E O 1
ATOM 12309 N N . LYS E 2 192 ? 147.925 117.613 148.963 1.00 81.58 192 LYS E N 1
ATOM 12310 C CA . LYS E 2 192 ? 147.552 116.377 149.643 1.00 81.58 192 LYS E CA 1
ATOM 12311 C C . LYS E 2 192 ? 148.008 116.378 151.095 1.00 81.58 192 LYS E C 1
ATOM 12312 O O . LYS E 2 192 ? 147.344 115.786 151.953 1.00 81.58 192 LYS E O 1
ATOM 12318 N N . ARG E 2 193 ? 149.131 117.036 151.390 1.00 86.08 193 ARG E N 1
ATOM 12319 C CA . ARG E 2 193 ? 149.565 117.170 152.776 1.00 86.08 193 ARG E CA 1
ATOM 12320 C C . ARG E 2 193 ? 148.746 118.221 153.512 1.00 86.08 193 ARG E C 1
ATOM 12321 O O . ARG E 2 193 ? 148.635 118.174 154.741 1.00 86.08 193 ARG E O 1
ATOM 12329 N N . LYS E 2 194 ? 148.170 119.175 152.779 1.00 85.65 194 LYS E N 1
ATOM 12330 C CA . LYS E 2 194 ? 147.334 120.202 153.391 1.00 85.65 194 LYS E CA 1
ATOM 12331 C C . LYS E 2 194 ? 146.018 119.629 153.909 1.00 85.65 194 LYS E C 1
ATOM 12332 O O . LYS E 2 194 ? 145.445 120.154 154.870 1.00 85.65 194 LYS E O 1
ATOM 12338 N N . LEU E 2 195 ? 145.541 118.541 153.313 1.00 89.01 195 LEU E N 1
ATOM 12339 C CA . LEU E 2 195 ? 144.289 117.919 153.720 1.00 89.01 195 LEU E CA 1
ATOM 12340 C C . LEU E 2 195 ? 144.471 116.796 154.731 1.00 89.01 195 LEU E C 1
ATOM 12341 O O . LEU E 2 195 ? 143.585 115.943 154.839 1.00 89.01 195 LEU E O 1
ATOM 12346 N N . ASP E 2 196 ? 145.585 116.760 155.467 1.00 98.69 196 ASP E N 1
ATOM 12347 C CA . ASP E 2 196 ? 145.801 115.651 156.391 1.00 98.69 196 ASP E CA 1
ATOM 12348 C C . ASP E 2 196 ? 144.940 115.797 157.642 1.00 98.69 196 ASP E C 1
ATOM 12349 O O . ASP E 2 196 ? 144.031 114.991 157.867 1.00 98.69 196 ASP E O 1
ATOM 12354 N N . ILE E 2 197 ? 145.190 116.825 158.453 1.00 104.48 197 ILE E N 1
ATOM 12355 C CA . ILE E 2 197 ? 144.248 117.198 159.505 1.00 104.48 197 ILE E CA 1
ATOM 12356 C C . ILE E 2 197 ? 143.836 118.636 159.227 1.00 104.48 197 ILE E C 1
ATOM 12357 O O . ILE E 2 197 ? 142.690 118.917 158.859 1.00 104.48 197 ILE E O 1
ATOM 12362 N N . SER E 2 198 ? 144.788 119.546 159.415 1.00 104.05 198 SER E N 1
ATOM 12363 C CA . SER E 2 198 ? 144.967 120.761 158.636 1.00 104.05 198 SER E CA 1
ATOM 12364 C C . SER E 2 198 ? 146.444 120.703 158.290 1.00 104.05 198 SER E C 1
ATOM 12365 O O . SER E 2 198 ? 146.878 121.071 157.193 1.00 104.05 198 SER E O 1
ATOM 12368 N N . LYS E 2 199 ? 147.203 120.246 159.287 1.00 101.06 199 LYS E N 1
ATOM 12369 C CA . LYS E 2 199 ? 148.443 119.491 159.177 1.00 101.06 199 LYS E CA 1
ATOM 12370 C C . LYS E 2 199 ? 148.677 118.889 160.558 1.00 101.06 199 LYS E C 1
ATOM 12371 O O . LYS E 2 199 ? 148.260 119.483 161.558 1.00 101.06 199 LYS E O 1
ATOM 12377 N N . ASN E 2 200 ? 149.296 117.702 160.606 1.00 106.68 200 ASN E N 1
ATOM 12378 C CA . ASN E 2 200 ? 149.454 116.904 161.826 1.00 106.68 200 ASN E CA 1
ATOM 12379 C C . ASN E 2 200 ? 150.047 117.619 163.050 1.00 106.68 200 ASN E C 1
ATOM 12380 O O . ASN E 2 200 ? 149.501 117.427 164.148 1.00 106.68 200 ASN E O 1
ATOM 12385 N N . PRO E 2 201 ? 151.258 118.402 162.882 1.00 104.24 201 PRO E N 1
ATOM 12386 C CA . PRO E 2 201 ? 152.364 119.340 163.767 1.00 104.24 201 PRO E CA 1
ATOM 12387 C C . PRO E 2 201 ? 151.855 120.173 164.953 1.00 104.24 201 PRO E C 1
ATOM 12388 O O . PRO E 2 201 ? 152.308 119.910 166.054 1.00 104.24 201 PRO E O 1
ATOM 12392 N N . GLU E 2 202 ? 150.973 121.146 164.683 1.00 105.57 202 GLU E N 1
ATOM 12393 C CA . GLU E 2 202 ? 150.410 122.097 165.688 1.00 105.57 202 GLU E CA 1
ATOM 12394 C C . GLU E 2 202 ? 151.545 122.965 166.253 1.00 105.57 202 GLU E C 1
ATOM 12395 O O . GLU E 2 202 ? 152.057 122.646 167.344 1.00 105.57 202 GLU E O 1
ATOM 12401 N N . ILE E 2 203 ? 151.886 124.032 165.519 1.00 96.50 203 ILE E N 1
ATOM 12402 C CA . ILE E 2 203 ? 152.979 125.003 165.836 1.00 96.50 203 ILE E CA 1
ATOM 12403 C C . ILE E 2 203 ? 153.047 125.301 167.339 1.00 96.50 203 ILE E C 1
ATOM 12404 O O . ILE E 2 203 ? 152.011 125.677 167.921 1.00 96.50 203 ILE E O 1
ATOM 12409 N N . LYS E 2 204 ? 154.241 125.157 167.924 1.00 93.02 204 LYS E N 1
ATOM 12410 C CA . LYS E 2 204 ? 154.475 125.445 169.365 1.00 93.02 204 LYS E CA 1
ATOM 12411 C C . LYS E 2 204 ? 155.047 126.862 169.481 1.00 93.02 204 LYS E C 1
ATOM 12412 O O . LYS E 2 204 ? 156.194 127.069 169.043 1.00 93.02 204 LYS E O 1
ATOM 12418 N N . ILE E 2 205 ? 154.277 127.789 170.057 1.00 92.36 205 ILE E N 1
ATOM 12419 C CA . ILE E 2 205 ? 154.707 129.214 170.178 1.00 92.36 205 ILE E CA 1
ATOM 12420 C C . ILE E 2 205 ? 155.536 129.420 171.452 1.00 92.36 205 ILE E C 1
ATOM 12421 O O . ILE E 2 205 ? 155.184 128.838 172.494 1.00 92.36 205 ILE E O 1
ATOM 12426 N N . LEU E 2 206 ? 156.599 130.225 171.347 1.00 96.17 206 LEU E N 1
ATOM 12427 C CA . LEU E 2 206 ? 157.460 130.570 172.467 1.00 96.17 206 LEU E CA 1
ATOM 12428 C C . LEU E 2 206 ? 157.502 132.079 172.637 1.00 96.17 206 LEU E C 1
ATOM 12429 O O . LEU E 2 206 ? 157.512 132.827 171.655 1.00 96.17 206 LEU E O 1
ATOM 12434 N N . THR E 2 207 ? 157.521 132.518 173.893 1.00 101.42 207 THR E N 1
ATOM 12435 C CA . THR E 2 207 ? 157.636 133.920 174.263 1.00 101.42 207 THR E CA 1
ATOM 12436 C C . THR E 2 207 ? 158.924 134.107 175.055 1.00 101.42 207 THR E C 1
ATOM 12437 O O . THR E 2 207 ? 159.771 133.212 175.121 1.00 101.42 207 THR E O 1
ATOM 12441 N N . LEU E 2 208 ? 159.077 135.291 175.654 1.00 101.58 208 LEU E N 1
ATOM 12442 C CA . LEU E 2 208 ? 160.260 135.557 176.468 1.00 101.58 208 LEU E CA 1
ATOM 12443 C C . LEU E 2 208 ? 160.220 134.784 177.783 1.00 101.58 208 LEU E C 1
ATOM 12444 O O . LEU E 2 208 ? 161.265 134.565 178.407 1.00 101.58 208 LEU E O 1
ATOM 12449 N N . LYS E 2 209 ? 159.030 134.350 178.210 1.00 104.17 209 LYS E N 1
ATOM 12450 C CA . LYS E 2 209 ? 158.912 133.556 179.429 1.00 104.17 209 LYS E CA 1
ATOM 12451 C C . LYS E 2 209 ? 159.470 132.149 179.248 1.00 104.17 209 LYS E C 1
ATOM 12452 O O . LYS E 2 209 ? 159.813 131.487 180.235 1.00 104.17 209 LYS E O 1
ATOM 12458 N N . ASP E 2 210 ? 159.565 131.673 178.004 1.00 103.18 210 ASP E N 1
ATOM 12459 C CA . ASP E 2 210 ? 159.968 130.291 177.769 1.00 103.18 210 ASP E CA 1
ATOM 12460 C C . ASP E 2 210 ? 161.476 130.159 177.591 1.00 103.18 210 ASP E C 1
ATOM 12461 O O . ASP E 2 210 ? 162.014 129.050 177.681 1.00 103.18 210 ASP E O 1
ATOM 12466 N N . MET E 2 211 ? 162.168 131.266 177.329 1.00 103.02 211 MET E N 1
ATOM 12467 C CA . MET E 2 211 ? 163.601 131.213 177.072 1.00 103.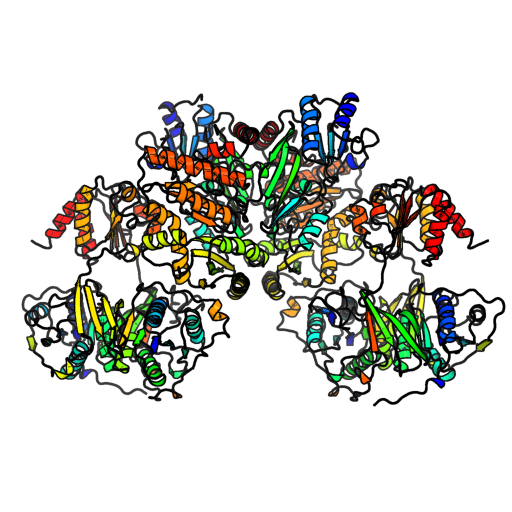02 211 MET E CA 1
ATOM 12468 C C . MET E 2 211 ? 164.373 130.930 178.355 1.00 103.02 211 MET E C 1
ATOM 12469 O O . MET E 2 211 ? 163.912 131.227 179.460 1.00 103.02 211 MET E O 1
ATOM 12474 N N . TYR E 2 212 ? 165.563 130.348 178.199 1.00 103.87 212 TYR E N 1
ATOM 12475 C CA . TYR E 2 212 ? 166.414 130.075 179.351 1.00 103.87 212 TYR E CA 1
ATOM 12476 C C . TYR E 2 212 ? 167.089 131.337 179.870 1.00 103.87 212 TYR E C 1
ATOM 12477 O O . TYR E 2 212 ? 167.529 131.366 181.024 1.00 103.87 212 TYR E O 1
ATOM 12486 N N . ASP E 2 213 ? 167.182 132.376 179.043 1.00 102.30 213 ASP E N 1
ATOM 12487 C CA . ASP E 2 213 ? 167.625 133.697 179.481 1.00 102.30 213 ASP E CA 1
ATOM 12488 C C . ASP E 2 213 ? 166.433 134.634 179.313 1.00 102.30 213 ASP E C 1
ATOM 12489 O O . ASP E 2 213 ? 166.200 135.202 178.247 1.00 102.30 213 ASP E O 1
ATOM 12494 N N . THR E 2 214 ? 165.657 134.773 180.383 1.00 104.54 214 THR E N 1
ATOM 12495 C CA . THR E 2 214 ? 164.426 135.555 180.359 1.00 104.54 214 THR E CA 1
ATOM 12496 C C . THR E 2 214 ? 164.707 136.964 180.875 1.00 104.54 214 THR E C 1
ATOM 12497 O O . THR E 2 214 ? 164.246 137.353 181.954 1.00 104.54 214 THR E O 1
ATOM 12501 N N . ASN E 2 215 ? 165.440 137.743 180.082 1.00 104.90 215 ASN E N 1
ATOM 12502 C CA . ASN E 2 215 ? 165.759 139.118 180.434 1.00 104.90 215 ASN E CA 1
ATOM 12503 C C . ASN E 2 215 ? 165.713 139.952 179.165 1.00 104.90 215 ASN E C 1
ATOM 12504 O O . ASN E 2 215 ? 166.506 139.734 178.247 1.00 104.90 215 ASN E O 1
ATOM 12509 N N . GLU E 2 216 ? 164.758 140.875 179.095 1.00 104.42 216 GLU E N 1
ATOM 12510 C CA . GLU E 2 216 ? 164.478 141.611 177.837 1.00 104.42 216 GLU E CA 1
ATOM 12511 C C . GLU E 2 216 ? 165.508 142.672 177.456 1.00 104.42 216 GLU E C 1
ATOM 12512 O O . GLU E 2 216 ? 165.224 143.418 176.532 1.00 104.42 216 GLU E O 1
ATOM 12518 N N . LYS E 2 217 ? 166.642 142.775 178.130 1.00 103.38 217 LYS E N 1
ATOM 12519 C CA . LYS E 2 217 ? 167.654 143.733 177.698 1.00 103.38 217 LYS E CA 1
ATOM 12520 C C . LYS E 2 217 ? 168.447 143.211 176.509 1.00 103.38 217 LYS E C 1
ATOM 12521 O O . LYS E 2 217 ? 169.040 144.000 175.764 1.00 103.38 217 LYS E O 1
ATOM 12527 N N . LYS E 2 218 ? 168.466 141.888 176.323 1.00 97.61 218 LYS E N 1
ATOM 12528 C CA . LYS E 2 218 ? 169.215 141.297 175.223 1.00 97.61 218 LYS E CA 1
ATOM 12529 C C . LYS E 2 218 ? 168.357 141.011 173.997 1.00 97.61 218 LYS E C 1
ATOM 12530 O O . LYS E 2 218 ? 168.897 140.568 172.978 1.00 97.61 218 LYS E O 1
ATOM 12536 N N . TYR E 2 219 ? 167.052 141.245 174.064 1.00 95.34 219 TYR E N 1
ATOM 12537 C CA . TYR E 2 219 ? 166.159 140.999 172.942 1.00 95.34 219 TYR E CA 1
ATOM 12538 C C . TYR E 2 219 ? 165.581 142.311 172.427 1.00 95.34 219 TYR E C 1
ATOM 12539 O O . TYR E 2 219 ? 165.657 143.353 173.081 1.00 95.34 219 TYR E O 1
ATOM 12548 N N . GLY E 2 220 ? 164.988 142.235 171.236 1.00 94.42 220 GLY E N 1
ATOM 12549 C CA . GLY E 2 220 ? 164.248 143.331 170.639 1.00 94.42 220 GLY E CA 1
ATOM 12550 C C . GLY E 2 220 ? 165.092 144.551 170.298 1.00 94.42 220 GLY E C 1
ATOM 12551 O O . GLY E 2 220 ? 166.247 144.462 169.873 1.00 94.42 220 GLY E O 1
ATOM 12552 N N . LEU E 2 221 ? 164.475 145.717 170.499 1.00 92.99 221 LEU E N 1
ATOM 12553 C CA . LEU E 2 221 ? 165.139 146.979 170.192 1.00 92.99 221 LEU E CA 1
ATOM 12554 C C . LEU E 2 221 ? 166.136 147.362 171.277 1.00 92.99 221 LEU E C 1
ATOM 12555 O O . LEU E 2 221 ? 167.049 148.158 171.027 1.00 92.99 221 LEU E O 1
ATOM 12560 N N . SER E 2 222 ? 165.987 146.803 172.481 1.00 95.93 222 SER E N 1
ATOM 12561 C CA . SER E 2 222 ? 166.897 147.137 173.570 1.00 95.93 222 SER E CA 1
ATOM 12562 C C . SER E 2 222 ? 168.260 146.484 173.382 1.00 95.93 222 SER E C 1
ATOM 12563 O O . SER E 2 222 ? 169.283 147.059 173.771 1.00 95.93 222 SER E O 1
ATOM 12566 N N . GLY E 2 223 ? 168.297 145.293 172.793 1.00 96.35 223 GLY E N 1
ATOM 12567 C CA . GLY E 2 223 ? 169.534 144.601 172.510 1.00 96.35 223 GLY E CA 1
ATOM 12568 C C . GLY E 2 223 ? 170.098 144.836 171.131 1.00 96.35 223 GLY E C 1
ATOM 12569 O O . GLY E 2 223 ? 170.963 144.077 170.685 1.00 96.35 223 GLY E O 1
ATOM 12570 N N . SER E 2 224 ? 169.623 145.866 170.430 1.00 94.91 224 SER E N 1
ATOM 12571 C CA . SER E 2 224 ? 170.093 146.167 169.090 1.00 94.91 224 SER E CA 1
ATOM 12572 C C . SER E 2 224 ? 171.153 147.251 169.149 1.00 94.91 224 SER E C 1
ATOM 12573 O O . SER E 2 224 ? 170.852 148.369 169.596 1.00 94.91 224 SER E O 1
ATOM 12576 N N . PRO E 2 225 ? 172.390 146.983 168.723 1.00 96.78 225 PRO E N 1
ATOM 12577 C CA . PRO E 2 225 ? 173.381 148.068 168.655 1.00 96.78 225 PRO E CA 1
ATOM 12578 C C . PRO E 2 225 ? 173.137 149.026 167.505 1.00 96.78 225 PRO E C 1
ATOM 12579 O O . PRO E 2 225 ? 173.447 150.218 167.627 1.00 96.78 225 PRO E O 1
ATOM 12583 N N . THR E 2 226 ? 172.590 148.547 166.392 1.00 98.90 226 THR E N 1
ATOM 12584 C CA . THR E 2 226 ? 172.310 149.375 165.230 1.00 98.90 226 THR E CA 1
ATOM 12585 C C . THR E 2 226 ? 170.852 149.810 165.213 1.00 98.90 226 THR E C 1
ATOM 12586 O O . THR E 2 226 ? 169.991 149.236 165.885 1.00 98.90 226 THR E O 1
ATOM 12590 N N . GLN E 2 227 ? 170.591 150.840 164.412 1.00 103.82 227 GLN E N 1
ATOM 12591 C CA . GLN E 2 227 ? 169.248 151.334 164.154 1.00 103.82 227 GLN E CA 1
ATOM 12592 C C . GLN E 2 227 ? 169.268 152.094 162.839 1.00 103.82 227 GLN E C 1
ATOM 12593 O O . GLN E 2 227 ? 170.293 152.666 162.462 1.00 103.82 227 GLN E O 1
ATOM 12599 N N . VAL E 2 228 ? 168.137 152.083 162.136 1.00 103.85 228 VAL E N 1
ATOM 12600 C CA . VAL E 2 228 ? 168.032 152.861 160.911 1.00 103.85 228 VAL E CA 1
ATOM 12601 C C . VAL E 2 228 ? 167.881 154.336 161.259 1.00 103.85 228 VAL E C 1
ATOM 12602 O O . VAL E 2 228 ? 167.182 154.706 162.214 1.00 103.85 228 VAL E O 1
ATOM 12606 N N . GLU E 2 229 ? 168.583 155.188 160.516 1.00 106.78 229 GLU E N 1
ATOM 12607 C CA . GLU E 2 229 ? 168.407 156.624 160.681 1.00 106.78 229 GLU E CA 1
ATOM 12608 C C . GLU E 2 229 ? 167.434 157.191 159.659 1.00 106.78 229 GLU E C 1
ATOM 12609 O O . GLU E 2 229 ? 166.526 157.946 160.022 1.00 106.78 229 GLU E O 1
ATOM 12615 N N . ARG E 2 230 ? 167.602 156.826 158.390 1.00 106.66 230 ARG E N 1
ATOM 12616 C CA . ARG E 2 230 ? 166.684 157.225 157.334 1.00 106.66 230 ARG E CA 1
ATOM 12617 C C . ARG E 2 230 ? 166.811 156.235 156.188 1.00 106.66 230 ARG E C 1
ATOM 12618 O O . ARG E 2 230 ? 167.867 155.633 155.977 1.00 106.66 230 ARG E O 1
ATOM 12626 N N . ILE E 2 231 ? 165.715 156.065 155.457 1.00 110.82 231 ILE E N 1
ATOM 12627 C CA . ILE E 2 231 ? 165.685 155.229 154.265 1.00 110.82 231 ILE E CA 1
ATOM 12628 C C . ILE E 2 231 ? 165.205 156.077 153.095 1.00 110.82 231 ILE E C 1
ATOM 12629 O O . ILE E 2 231 ? 164.263 156.866 153.231 1.00 110.82 231 ILE E O 1
ATOM 12634 N N . PHE E 2 232 ? 165.855 155.911 151.949 1.00 108.81 232 PHE E N 1
ATOM 12635 C CA . PHE E 2 232 ? 165.686 156.788 150.802 1.00 108.81 232 PHE E CA 1
ATOM 12636 C C . PHE E 2 232 ? 165.942 155.995 149.528 1.00 108.81 232 PHE E C 1
ATOM 12637 O O . PHE E 2 232 ? 166.685 155.007 149.555 1.00 108.81 232 PHE E O 1
ATOM 12645 N N . PRO E 2 233 ? 165.317 156.377 148.412 1.00 112.02 233 PRO E N 1
ATOM 12646 C CA . PRO E 2 233 ? 165.545 155.648 147.167 1.00 112.02 233 PRO E CA 1
ATOM 12647 C C . PRO E 2 233 ? 166.940 155.901 146.641 1.00 112.02 233 PRO E C 1
ATOM 12648 O O . PRO E 2 233 ? 167.518 156.985 146.853 1.00 112.02 233 PRO E O 1
ATOM 12652 N N . PRO E 2 234 ? 167.534 154.925 145.947 1.00 114.14 234 PRO E N 1
ATOM 12653 C CA . PRO E 2 234 ? 168.904 155.099 145.457 1.00 114.14 234 PRO E CA 1
ATOM 12654 C C . PRO E 2 234 ? 168.958 156.002 144.234 1.00 114.14 234 PRO E C 1
ATOM 12655 O O . PRO E 2 234 ? 168.153 155.885 143.307 1.00 114.14 234 PRO E O 1
ATOM 12659 N N . GLU E 2 235 ? 169.904 156.929 144.257 1.00 123.15 235 GLU E N 1
ATOM 12660 C CA . GLU E 2 235 ? 169.996 157.887 143.136 1.00 123.15 235 GLU E CA 1
ATOM 12661 C C . GLU E 2 235 ? 170.722 157.229 141.973 1.00 123.15 235 GLU E C 1
ATOM 12662 O O . GLU E 2 235 ? 171.916 156.973 142.100 1.00 123.15 235 GLU E O 1
ATOM 12668 N N . SER E 2 236 ? 169.990 156.981 140.896 1.00 127.97 236 SER E N 1
ATOM 12669 C CA . SER E 2 236 ? 170.548 156.411 139.679 1.00 127.97 236 SER E CA 1
ATOM 12670 C C . SER E 2 236 ? 170.256 157.342 138.512 1.00 127.97 236 SER E C 1
ATOM 12671 O O . SER E 2 236 ? 169.211 157.995 138.464 1.00 127.97 236 SER E O 1
ATOM 12674 N N . ASN E 2 237 ? 171.198 157.401 137.575 1.00 130.38 237 ASN E N 1
ATOM 12675 C CA . ASN E 2 237 ? 171.069 158.302 136.438 1.00 130.38 237 ASN E CA 1
ATOM 12676 C C . ASN E 2 237 ? 171.488 157.613 135.144 1.00 130.38 237 ASN E C 1
ATOM 12677 O O . ASN E 2 237 ? 172.526 156.947 135.086 1.00 130.38 237 ASN E O 1
ATOM 12682 N N . VAL E 2 238 ? 170.656 157.759 134.113 1.00 128.18 238 VAL E N 1
ATOM 12683 C CA . VAL E 2 238 ? 170.989 157.244 132.793 1.00 128.18 238 VAL E CA 1
ATOM 12684 C C . VAL E 2 238 ? 171.521 158.383 131.932 1.00 128.18 238 VAL E C 1
ATOM 12685 O O . VAL E 2 238 ? 170.833 159.388 131.699 1.00 128.18 238 VAL E O 1
ATOM 12689 N N . GLU E 2 239 ? 172.763 158.245 131.468 1.00 123.66 239 GLU E N 1
ATOM 12690 C CA . GLU E 2 239 ? 173.377 159.241 130.587 1.00 123.66 239 GLU E CA 1
ATOM 12691 C C . GLU E 2 239 ? 173.703 158.575 129.249 1.00 123.66 239 GLU E C 1
ATOM 12692 O O . GLU E 2 239 ? 174.422 157.575 129.176 1.00 123.66 239 GLU E O 1
ATOM 12698 N N . LYS E 2 240 ? 173.084 159.075 128.185 1.00 116.76 240 LYS E N 1
ATOM 12699 C CA . LYS E 2 240 ? 173.418 158.606 126.850 1.00 116.76 240 LYS E CA 1
ATOM 12700 C C . LYS E 2 240 ? 174.565 159.427 126.278 1.00 116.76 240 LYS E C 1
ATOM 12701 O O . LYS E 2 240 ? 174.419 160.621 125.998 1.00 116.76 240 LYS E O 1
ATOM 12707 N N . THR E 2 241 ? 175.706 158.772 126.086 1.00 117.01 241 THR E N 1
ATOM 12708 C CA . THR E 2 241 ? 176.888 159.436 125.562 1.00 117.01 241 THR E CA 1
ATOM 12709 C C . THR E 2 241 ? 177.306 158.745 124.276 1.00 117.01 241 THR E C 1
ATOM 12710 O O . THR E 2 241 ? 177.344 157.515 124.191 1.00 117.01 241 THR E O 1
ATOM 12714 N N . SER E 2 242 ? 177.627 159.555 123.272 1.00 119.51 242 SER E N 1
ATOM 12715 C CA . SER E 2 242 ? 178.021 159.030 121.975 1.00 119.51 242 SER E CA 1
ATOM 12716 C C . SER E 2 242 ? 179.488 159.343 121.739 1.00 119.51 242 SER E C 1
ATOM 12717 O O . SER E 2 242 ? 180.027 160.313 122.279 1.00 119.51 242 SER E O 1
ATOM 12720 N N . PHE E 2 243 ? 180.127 158.510 120.924 1.00 120.96 243 PHE E N 1
ATOM 12721 C CA . PHE E 2 243 ? 181.540 158.671 120.630 1.00 120.96 243 PHE E CA 1
ATOM 12722 C C . PHE E 2 243 ? 181.786 158.350 119.165 1.00 120.96 243 PHE E C 1
ATOM 12723 O O . PHE E 2 243 ? 181.591 157.214 118.725 1.00 120.96 243 PHE E O 1
ATOM 12731 N N . GLU E 2 244 ? 182.227 159.360 118.420 1.00 127.11 244 GLU E N 1
ATOM 12732 C CA . GLU E 2 244 ? 182.610 159.175 117.030 1.00 127.11 244 GLU E CA 1
ATOM 12733 C C . GLU E 2 244 ? 184.039 159.659 116.844 1.00 127.11 244 GLU E C 1
ATOM 12734 O O . GLU E 2 244 ? 184.622 160.301 117.722 1.00 127.11 244 GLU E O 1
ATOM 12740 N N . GLY E 2 245 ? 184.597 159.326 115.685 1.00 128.55 245 GLY E N 1
ATOM 12741 C CA . GLY E 2 245 ? 185.993 159.573 115.394 1.00 128.55 245 GLY E CA 1
ATOM 12742 C C . GLY E 2 245 ? 186.777 158.291 115.570 1.00 128.55 245 GLY E C 1
ATOM 12743 O O . GLY E 2 245 ? 187.151 157.933 116.689 1.00 128.55 245 GLY E O 1
ATOM 12744 N N . ASP E 2 246 ? 187.041 157.599 114.468 1.00 129.04 246 ASP E N 1
ATOM 12745 C CA . ASP E 2 246 ? 187.549 156.242 114.559 1.00 129.04 246 ASP E CA 1
ATOM 12746 C C . ASP E 2 246 ? 189.068 156.210 114.636 1.00 129.04 246 ASP E C 1
ATOM 12747 O O . ASP E 2 246 ? 189.750 157.216 114.428 1.00 129.04 246 ASP E O 1
ATOM 12752 N N . GLY E 2 247 ? 189.588 155.026 114.924 1.00 128.82 247 GLY E N 1
ATOM 12753 C CA . GLY E 2 247 ? 190.968 154.855 115.321 1.00 128.82 247 GLY E CA 1
ATOM 12754 C C . GLY E 2 247 ? 191.058 154.448 116.777 1.00 128.82 247 GLY E C 1
ATOM 12755 O O . GLY E 2 247 ? 190.224 153.710 117.301 1.00 128.82 247 GLY E O 1
ATOM 12756 N N . LYS E 2 248 ? 192.103 154.943 117.442 1.00 130.27 248 LYS E N 1
ATOM 12757 C CA . LYS E 2 248 ? 192.165 154.769 118.889 1.00 130.27 248 LYS E CA 1
ATOM 12758 C C . LYS E 2 248 ? 191.588 155.969 119.627 1.00 130.27 248 LYS E C 1
ATOM 12759 O O . LYS E 2 248 ? 191.802 156.113 120.836 1.00 130.27 248 LYS E O 1
ATOM 12765 N N . VAL E 2 249 ? 190.868 156.845 118.923 1.00 128.01 249 VAL E N 1
ATOM 12766 C CA . VAL E 2 249 ? 190.128 157.903 119.604 1.00 128.01 249 VAL E CA 1
ATOM 12767 C C . VAL E 2 249 ? 188.940 157.306 120.346 1.00 128.01 249 VAL E C 1
ATOM 12768 O O . VAL E 2 249 ? 188.571 157.770 121.433 1.00 128.01 249 VAL E O 1
ATOM 12772 N N . LEU E 2 250 ? 188.342 156.250 119.792 1.00 124.78 250 LEU E N 1
ATOM 12773 C CA . LEU E 2 250 ? 187.290 155.533 120.503 1.00 124.78 250 LEU E CA 1
ATOM 12774 C C . LEU E 2 250 ? 187.879 154.539 121.496 1.00 124.78 250 LEU E C 1
ATOM 12775 O O . LEU E 2 250 ? 187.267 154.257 122.532 1.00 124.78 250 LEU E O 1
ATOM 12780 N N . ALA E 2 251 ? 189.063 153.998 121.190 1.00 125.84 251 ALA E N 1
ATOM 12781 C CA . ALA E 2 251 ? 189.681 153.008 122.065 1.00 125.84 251 ALA E CA 1
ATOM 12782 C C . ALA E 2 251 ? 190.215 153.631 123.349 1.00 125.84 251 ALA E C 1
ATOM 12783 O O . ALA E 2 251 ? 190.302 152.947 124.373 1.00 125.84 251 ALA E O 1
ATOM 12785 N N . LYS E 2 252 ? 190.586 154.915 123.322 1.00 125.16 252 LYS E N 1
ATOM 12786 C CA . LYS E 2 252 ? 190.922 155.585 124.573 1.00 125.16 252 LYS E CA 1
ATOM 12787 C C . LYS E 2 252 ? 189.666 155.921 125.366 1.00 125.16 252 LYS E C 1
ATOM 12788 O O . LYS E 2 252 ? 189.701 155.957 126.601 1.00 125.16 252 LYS E O 1
ATOM 12794 N N . ALA E 2 253 ? 188.548 156.161 124.676 1.00 121.02 253 ALA E N 1
ATOM 12795 C CA . ALA E 2 253 ? 187.296 156.436 125.369 1.00 121.02 253 ALA E CA 1
ATOM 12796 C C . ALA E 2 253 ? 186.685 155.165 125.940 1.00 121.02 253 ALA E C 1
ATOM 12797 O O . ALA E 2 253 ? 185.988 155.219 126.960 1.00 121.02 253 ALA E O 1
ATOM 12799 N N . LEU E 2 254 ? 186.931 154.019 125.306 1.00 118.54 254 LEU E N 1
ATOM 12800 C CA . LEU E 2 254 ? 186.436 152.761 125.850 1.00 118.54 254 LEU E CA 1
ATOM 12801 C C . LEU E 2 254 ? 187.304 152.282 127.004 1.00 118.54 254 LEU E C 1
ATOM 12802 O O . LEU E 2 254 ? 186.791 151.732 127.983 1.00 118.54 254 LEU E O 1
ATOM 12807 N N . LEU E 2 255 ? 188.618 152.491 126.911 1.00 120.74 255 LEU E N 1
ATOM 12808 C CA . LEU E 2 255 ? 189.491 152.165 128.032 1.00 120.74 255 LEU E CA 1
ATOM 12809 C C . LEU E 2 255 ? 189.333 153.171 129.165 1.00 120.74 255 LEU E C 1
ATOM 12810 O O . LEU E 2 255 ? 189.546 152.825 130.331 1.00 120.74 255 LEU E O 1
ATOM 12815 N N . GLY E 2 256 ? 188.955 154.412 128.849 1.00 117.79 256 GLY E N 1
ATOM 12816 C CA . GLY E 2 256 ? 188.667 155.378 129.893 1.00 117.79 256 GLY E CA 1
ATOM 12817 C C . GLY E 2 256 ? 187.404 155.068 130.664 1.00 117.79 256 GLY E C 1
ATOM 12818 O O . GLY E 2 256 ? 187.280 155.448 131.832 1.00 117.79 256 GLY E O 1
ATOM 12819 N N . ILE E 2 257 ? 186.453 154.381 130.029 1.00 115.15 257 ILE E N 1
ATOM 12820 C CA . ILE E 2 257 ? 185.216 154.009 130.706 1.00 115.15 257 ILE E CA 1
ATOM 12821 C C . ILE E 2 257 ? 185.393 152.703 131.476 1.00 115.15 257 ILE E C 1
ATOM 12822 O O . ILE E 2 257 ? 184.916 152.574 132.612 1.00 115.15 257 ILE E O 1
ATOM 12827 N N . LEU E 2 258 ? 186.117 151.735 130.902 1.00 115.65 258 LEU E N 1
ATOM 12828 C CA . LEU E 2 258 ? 186.320 150.447 131.561 1.00 115.65 258 LEU E CA 1
ATOM 12829 C C . LEU E 2 258 ? 187.235 150.558 132.777 1.00 115.65 258 LEU E C 1
ATOM 12830 O O . LEU E 2 258 ? 187.155 149.731 133.692 1.00 115.65 258 LEU E O 1
ATOM 12835 N N . THR E 2 259 ? 188.110 151.566 132.809 1.00 117.73 259 THR E N 1
ATOM 12836 C CA . THR E 2 259 ? 188.923 151.792 134.001 1.00 117.73 259 THR E CA 1
ATOM 12837 C C . THR E 2 259 ? 188.185 152.629 135.037 1.00 117.73 259 THR E C 1
ATOM 12838 O O . THR E 2 259 ? 188.468 152.513 136.235 1.00 117.73 259 THR E O 1
ATOM 12842 N N . GLU E 2 260 ? 187.249 153.480 134.604 1.00 116.22 260 GLU E N 1
ATOM 12843 C CA . GLU E 2 260 ? 186.442 154.225 135.564 1.00 116.22 260 GLU E CA 1
ATOM 12844 C C . GLU E 2 260 ? 185.445 153.314 136.269 1.00 116.22 260 GLU E C 1
ATOM 12845 O O . GLU E 2 260 ? 185.068 153.578 137.416 1.00 116.22 260 GLU E O 1
ATOM 12851 N N . LYS E 2 261 ? 185.027 152.231 135.613 1.00 112.21 261 LYS E N 1
ATOM 12852 C CA . LYS E 2 261 ? 184.197 151.223 136.255 1.00 112.21 261 LYS E CA 1
ATOM 12853 C C . LYS E 2 261 ? 185.015 150.066 136.813 1.00 112.21 261 LYS E C 1
ATOM 12854 O O . LYS E 2 261 ? 184.433 149.028 137.151 1.00 112.21 261 LYS E O 1
ATOM 12860 N N . LYS E 2 262 ? 186.342 150.226 136.882 1.00 113.72 262 LYS E N 1
ATOM 12861 C CA . LYS E 2 262 ? 187.285 149.317 137.541 1.00 113.72 262 LYS E CA 1
ATOM 12862 C C . LYS E 2 262 ? 187.300 147.919 136.930 1.00 113.72 262 LYS E C 1
ATOM 12863 O O . LYS E 2 262 ? 187.546 146.933 137.630 1.00 113.72 262 LYS E O 1
ATOM 12869 N N . TYR E 2 263 ? 187.043 147.814 135.625 1.00 112.14 263 TYR E N 1
ATOM 12870 C CA . TYR E 2 263 ? 187.228 146.537 134.944 1.00 112.14 263 TYR E CA 1
ATOM 12871 C C . TYR E 2 263 ? 188.677 146.340 134.522 1.00 112.14 263 TYR E C 1
ATOM 12872 O O . TYR E 2 263 ? 189.117 145.197 134.342 1.00 112.14 263 TYR E O 1
ATOM 12881 N N . LEU E 2 264 ? 189.415 147.445 134.352 1.00 120.41 264 LEU E N 1
ATOM 12882 C CA . LEU E 2 264 ? 190.835 147.476 133.967 1.00 120.41 264 LEU E CA 1
ATOM 12883 C C . LEU E 2 264 ? 191.071 146.766 132.631 1.00 120.41 264 LEU E C 1
ATOM 12884 O O . LEU E 2 264 ? 191.917 145.880 132.506 1.00 120.41 264 LEU E O 1
ATOM 12889 N N . GLY E 2 265 ? 190.308 147.178 131.628 1.00 124.70 265 GLY E N 1
ATOM 12890 C CA . GLY E 2 265 ? 190.403 146.591 130.306 1.00 124.70 265 GLY E CA 1
ATOM 12891 C C . GLY E 2 265 ? 190.230 147.602 129.190 1.00 124.70 265 GLY E C 1
ATOM 12892 O O . GLY E 2 265 ? 190.158 147.235 128.018 1.00 124.70 265 GLY E O 1
ATOM 12894 N N . MET F 3 1 ? 152.397 131.841 86.212 1.00 94.46 1 MET F N 1
ATOM 12895 C CA . MET F 3 1 ? 151.426 132.327 85.236 1.00 94.46 1 MET F CA 1
ATOM 12896 C C . MET F 3 1 ? 151.441 133.859 85.129 1.00 94.46 1 MET F C 1
ATOM 12897 O O . MET F 3 1 ? 151.306 134.561 86.129 1.00 94.46 1 MET F O 1
ATOM 12902 N N . ASN F 3 2 ? 151.709 134.351 83.910 1.00 90.82 2 ASN F N 1
ATOM 12903 C CA . ASN F 3 2 ? 151.577 135.744 83.440 1.00 90.82 2 ASN F CA 1
ATOM 12904 C C . ASN F 3 2 ? 152.268 136.797 84.315 1.00 90.82 2 ASN F C 1
ATOM 12905 O O . ASN F 3 2 ? 151.966 137.988 84.189 1.00 90.82 2 ASN F O 1
ATOM 12910 N N . TYR F 3 3 ? 153.215 136.426 85.175 1.00 81.90 3 TYR F N 1
ATOM 12911 C CA . TYR F 3 3 ? 153.755 137.393 86.123 1.00 81.90 3 TYR F CA 1
ATOM 12912 C C . TYR F 3 3 ? 154.869 138.221 85.497 1.00 81.90 3 TYR F C 1
ATOM 12913 O O . TYR F 3 3 ? 155.863 137.687 84.997 1.00 81.90 3 TYR F O 1
ATOM 12922 N N . LYS F 3 4 ? 154.704 139.539 85.549 1.00 84.60 4 LYS F N 1
ATOM 12923 C CA . LYS F 3 4 ? 155.708 140.438 85.004 1.00 84.60 4 LYS F CA 1
ATOM 12924 C C . LYS F 3 4 ? 156.848 140.620 85.996 1.00 84.60 4 LYS F C 1
ATOM 12925 O O . LYS F 3 4 ? 156.627 140.904 87.177 1.00 84.60 4 LYS F O 1
ATOM 12931 N N . LYS F 3 5 ? 158.073 140.434 85.512 1.00 88.27 5 LYS F N 1
ATOM 12932 C CA . LYS F 3 5 ? 159.248 140.665 86.337 1.00 88.27 5 LYS F CA 1
ATOM 12933 C C . LYS F 3 5 ? 159.420 142.155 86.592 1.00 88.27 5 LYS F C 1
ATOM 12934 O O . LYS F 3 5 ? 159.138 142.986 85.725 1.00 88.27 5 LYS F O 1
ATOM 12940 N N . VAL F 3 6 ? 159.875 142.494 87.799 1.00 87.14 6 VAL F N 1
ATOM 12941 C CA . VAL F 3 6 ? 160.086 143.895 88.130 1.00 87.14 6 VAL F CA 1
ATOM 12942 C C . VAL F 3 6 ? 161.343 144.400 87.440 1.00 87.14 6 VAL F C 1
ATOM 12943 O O . VAL F 3 6 ? 162.445 143.872 87.638 1.00 87.14 6 VAL F O 1
ATOM 12947 N N . GLU F 3 7 ? 161.180 145.435 86.621 1.00 92.52 7 GLU F N 1
ATOM 12948 C CA . GLU F 3 7 ? 162.284 146.015 85.875 1.00 92.52 7 GLU F CA 1
ATOM 12949 C C . GLU F 3 7 ? 162.620 147.372 86.471 1.00 92.52 7 GLU F C 1
ATOM 12950 O O . GLU F 3 7 ? 162.004 147.812 87.444 1.00 92.52 7 GLU F O 1
ATOM 12956 N N . ALA F 3 8 ? 163.606 148.039 85.862 1.00 92.77 8 ALA F N 1
ATOM 12957 C CA . ALA F 3 8 ? 164.105 149.299 86.404 1.00 92.77 8 ALA F CA 1
ATOM 12958 C C . ALA F 3 8 ? 163.099 150.431 86.241 1.00 92.77 8 ALA F C 1
ATOM 12959 O O . ALA F 3 8 ? 163.137 151.406 87.000 1.00 92.77 8 ALA F O 1
ATOM 12961 N N . SER F 3 9 ? 162.198 150.326 85.262 1.00 91.39 9 SER F N 1
ATOM 12962 C CA . SER F 3 9 ? 161.134 151.315 85.135 1.00 91.39 9 SER F CA 1
ATOM 12963 C C . SER F 3 9 ? 160.090 151.152 86.231 1.00 91.39 9 SER F C 1
ATOM 12964 O O . SER F 3 9 ? 159.406 152.119 86.584 1.00 91.39 9 SER F O 1
ATOM 12967 N N . ASP F 3 10 ? 159.953 149.943 86.779 1.00 88.65 10 ASP F N 1
ATOM 12968 C CA . ASP F 3 10 ? 159.042 149.742 87.899 1.00 88.65 10 ASP F CA 1
ATOM 12969 C C . ASP F 3 10 ? 159.647 150.233 89.206 1.00 88.65 10 ASP F C 1
ATOM 12970 O O . ASP F 3 10 ? 158.908 150.588 90.130 1.00 88.65 10 ASP F O 1
ATOM 12975 N N . ILE F 3 11 ? 160.980 150.248 89.307 1.00 88.29 11 ILE F N 1
ATOM 12976 C CA . ILE F 3 11 ? 161.637 150.799 90.490 1.00 88.29 11 ILE F CA 1
ATOM 12977 C C . ILE F 3 11 ? 161.431 152.304 90.565 1.00 88.29 11 ILE F C 1
ATOM 12978 O O . ILE F 3 11 ? 161.192 152.853 91.648 1.00 88.29 11 ILE F O 1
ATOM 12983 N N . ALA F 3 12 ? 161.512 152.992 89.424 1.00 87.86 12 ALA F N 1
ATOM 12984 C CA . ALA F 3 12 ? 161.332 154.438 89.397 1.00 87.86 12 ALA F CA 1
ATOM 12985 C C . ALA F 3 12 ? 159.889 154.832 89.682 1.00 87.86 12 ALA F C 1
ATOM 12986 O O . ALA F 3 12 ? 159.643 155.826 90.371 1.00 87.86 12 ALA F O 1
ATOM 12988 N N . ALA F 3 13 ? 158.925 154.061 89.172 1.00 87.28 13 ALA F N 1
ATOM 12989 C CA . ALA F 3 13 ? 157.521 154.377 89.411 1.00 87.28 13 ALA F CA 1
ATOM 12990 C C . ALA F 3 13 ? 157.107 154.064 90.843 1.00 87.28 13 ALA F C 1
ATOM 12991 O O . ALA F 3 13 ? 156.197 154.708 91.376 1.00 87.28 13 ALA F O 1
ATOM 12993 N N . ILE F 3 14 ? 157.752 153.082 91.474 1.00 84.52 14 ILE F N 1
ATOM 12994 C CA . ILE F 3 14 ? 157.492 152.803 92.883 1.00 84.52 14 ILE F CA 1
ATOM 12995 C C . ILE F 3 14 ? 158.099 153.895 93.757 1.00 84.52 14 ILE F C 1
ATOM 12996 O O . ILE F 3 14 ? 157.478 154.357 94.724 1.00 84.52 14 ILE F O 1
ATOM 13001 N N . LYS F 3 15 ? 159.288 154.379 93.386 1.00 85.97 15 LYS F N 1
ATOM 13002 C CA . LYS F 3 15 ? 159.965 155.398 94.182 1.00 85.97 15 LYS F CA 1
ATOM 13003 C C . LYS F 3 15 ? 159.337 156.779 94.015 1.00 85.97 15 LYS F C 1
ATOM 13004 O O . LYS F 3 15 ? 159.717 157.716 94.725 1.00 85.97 15 LYS F O 1
ATOM 13010 N N . GLU F 3 16 ? 158.395 156.936 93.080 1.00 89.31 16 GLU F N 1
ATOM 13011 C CA . GLU F 3 16 ? 157.576 158.143 93.069 1.00 89.31 16 GLU F CA 1
ATOM 13012 C C . GLU F 3 16 ? 156.458 158.063 94.100 1.00 89.31 16 GLU F C 1
ATOM 13013 O O . GLU F 3 16 ? 156.038 159.092 94.639 1.00 89.31 16 GLU F O 1
ATOM 13019 N N . LEU F 3 17 ? 155.964 156.855 94.385 1.00 84.09 17 LEU F N 1
ATOM 13020 C CA . LEU F 3 17 ? 154.885 156.703 95.355 1.00 84.09 17 LEU F CA 1
ATOM 13021 C C . LEU F 3 17 ? 155.415 156.612 96.780 1.00 84.09 17 LEU F C 1
ATOM 13022 O O . LEU F 3 17 ? 154.802 157.158 97.704 1.00 84.09 17 LEU F O 1
ATOM 13027 N N . ILE F 3 18 ? 156.539 155.931 96.976 1.00 82.91 18 ILE F N 1
ATOM 13028 C CA . ILE F 3 18 ? 157.121 155.722 98.299 1.00 82.91 18 ILE F CA 1
ATOM 13029 C C . ILE F 3 18 ? 158.423 156.512 98.369 1.00 82.91 18 ILE F C 1
ATOM 13030 O O . ILE F 3 18 ? 159.112 156.637 97.346 1.00 82.91 18 ILE F O 1
ATOM 13035 N N . PRO F 3 19 ? 158.764 157.109 99.514 1.00 83.95 19 PRO F N 1
ATOM 13036 C CA . PRO F 3 19 ? 160.117 157.653 99.693 1.00 83.95 19 PRO F CA 1
ATOM 13037 C C . PRO F 3 19 ? 161.181 156.574 99.541 1.00 83.95 19 PRO F C 1
ATOM 13038 O O . PRO F 3 19 ? 160.991 155.426 99.948 1.00 83.95 19 PRO F O 1
ATOM 13042 N N . ALA F 3 20 ? 162.312 156.961 98.944 1.00 83.66 20 ALA F N 1
ATOM 13043 C CA . ALA F 3 20 ? 163.302 155.990 98.490 1.00 83.66 20 ALA F CA 1
ATOM 13044 C C . ALA F 3 20 ? 164.092 155.358 99.629 1.00 83.66 20 ALA F C 1
ATOM 13045 O O . ALA F 3 20 ? 164.785 154.360 99.403 1.00 83.66 20 ALA F O 1
ATOM 13047 N N . GLU F 3 21 ? 164.008 155.902 100.844 1.00 85.63 21 GLU F N 1
ATOM 13048 C CA . GLU F 3 21 ? 164.679 155.278 101.976 1.00 85.63 21 GLU F CA 1
ATOM 13049 C C . GLU F 3 21 ? 163.898 154.097 102.535 1.00 85.63 21 GLU F C 1
ATOM 13050 O O . GLU F 3 21 ? 164.433 153.354 103.365 1.00 85.63 21 GLU F O 1
ATOM 13056 N N . ARG F 3 22 ? 162.654 153.909 102.101 1.00 76.80 22 ARG F N 1
ATOM 13057 C CA . ARG F 3 22 ? 161.860 152.754 102.489 1.00 76.80 22 ARG F CA 1
ATOM 13058 C C . ARG F 3 22 ? 161.658 151.771 101.344 1.00 76.80 22 ARG F C 1
ATOM 13059 O O . ARG F 3 22 ? 160.813 150.877 101.455 1.00 76.80 22 ARG F O 1
ATOM 13067 N N . VAL F 3 23 ? 162.405 151.923 100.253 1.00 76.87 23 VAL F N 1
ATOM 13068 C CA . VAL F 3 23 ? 162.382 150.975 99.146 1.00 76.87 23 VAL F CA 1
ATOM 13069 C C . VAL F 3 23 ? 163.750 150.318 99.027 1.00 76.87 23 VAL F C 1
ATOM 13070 O O . VAL F 3 23 ? 164.784 150.991 98.954 1.00 76.87 23 VAL F O 1
ATOM 13074 N N . PHE F 3 24 ? 163.762 148.987 99.008 1.00 77.02 24 PHE F N 1
ATOM 13075 C CA . PHE F 3 24 ? 165.004 148.232 98.955 1.00 77.02 24 PHE F CA 1
ATOM 13076 C C . PHE F 3 24 ? 164.971 147.322 97.738 1.00 77.02 24 PHE F C 1
ATOM 13077 O O . PHE F 3 24 ? 163.984 146.624 97.496 1.00 77.02 24 PHE F O 1
ATOM 13085 N N . VAL F 3 25 ? 166.050 147.362 96.951 1.00 80.28 25 VAL F N 1
ATOM 13086 C CA . VAL F 3 25 ? 166.116 146.653 95.677 1.00 80.28 25 VAL F CA 1
ATOM 13087 C C . VAL F 3 25 ? 167.431 145.890 95.593 1.00 80.28 25 VAL F C 1
ATOM 13088 O O . VAL F 3 25 ? 168.514 146.469 95.700 1.00 80.28 25 VAL F O 1
ATOM 13092 N N . GLY F 3 26 ? 167.330 144.580 95.386 1.00 84.41 26 GLY F N 1
ATOM 13093 C CA . GLY F 3 26 ? 168.495 143.818 94.964 1.00 84.41 26 GLY F CA 1
ATOM 13094 C C . GLY F 3 26 ? 169.382 143.387 96.115 1.00 84.41 26 GLY F C 1
ATOM 13095 O O . GLY F 3 26 ? 169.047 142.483 96.887 1.00 84.41 26 GLY F O 1
ATOM 13096 N N . THR F 3 27 ? 170.549 144.024 96.222 1.00 87.47 27 THR F N 1
ATOM 13097 C CA . THR F 3 27 ? 171.535 143.587 97.205 1.00 87.47 27 THR F CA 1
ATOM 13098 C C . THR F 3 27 ? 171.270 144.184 98.580 1.00 87.47 27 THR F C 1
ATOM 13099 O O . THR F 3 27 ? 171.885 143.762 99.566 1.00 87.47 27 THR F O 1
ATOM 13103 N N . GLU F 3 28 ? 170.367 145.160 98.672 1.00 85.00 28 GLU F N 1
ATOM 13104 C CA . GLU F 3 28 ? 170.032 145.747 99.961 1.00 85.00 28 GLU F CA 1
ATOM 13105 C C . GLU F 3 28 ? 168.751 145.178 100.554 1.00 85.00 28 GLU F C 1
ATOM 13106 O O . GLU F 3 28 ? 168.170 145.807 101.444 1.00 85.00 28 GLU F O 1
ATOM 13112 N N . ILE F 3 29 ? 168.297 144.015 100.079 1.00 81.81 29 ILE F N 1
ATOM 13113 C CA . ILE F 3 29 ? 167.135 143.367 100.680 1.00 81.81 29 ILE F CA 1
ATOM 13114 C C . ILE F 3 29 ? 167.482 142.810 102.051 1.00 81.81 29 ILE F C 1
ATOM 13115 O O . ILE F 3 29 ? 166.889 143.207 103.061 1.00 81.81 29 ILE F O 1
ATOM 13120 N N . GLY F 3 30 ? 168.446 141.907 102.115 1.00 81.10 30 GLY F N 1
ATOM 13121 C CA . GLY F 3 30 ? 168.747 141.213 103.355 1.00 81.10 30 GLY F CA 1
ATOM 13122 C C . GLY F 3 30 ? 168.271 139.776 103.329 1.00 81.10 30 GLY F C 1
ATOM 13123 O O . GLY F 3 30 ? 167.247 139.436 102.738 1.00 81.10 30 GLY F O 1
ATOM 13124 N N . GLU F 3 31 ? 169.040 138.910 103.992 1.00 82.53 31 GLU F N 1
ATOM 13125 C CA . GLU F 3 31 ? 168.740 137.482 103.961 1.00 82.53 31 GLU F CA 1
ATOM 13126 C C . GLU F 3 31 ? 167.544 137.131 104.839 1.00 82.53 31 GLU F C 1
ATOM 13127 O O . GLU F 3 31 ? 166.945 136.064 104.665 1.00 82.53 31 GLU F O 1
ATOM 13133 N N . ASP F 3 32 ? 167.175 138.013 105.771 1.00 81.47 32 ASP F N 1
ATOM 13134 C CA . ASP F 3 32 ? 166.072 137.717 106.678 1.00 81.47 32 ASP F CA 1
ATOM 13135 C C . ASP F 3 32 ? 164.720 137.801 105.981 1.00 81.47 32 ASP F C 1
ATOM 13136 O O . ASP F 3 32 ? 163.746 137.204 106.452 1.00 81.47 32 ASP F O 1
ATOM 13141 N N . PHE F 3 33 ? 164.638 138.528 104.868 1.00 74.85 33 PHE F N 1
ATOM 13142 C CA . PHE F 3 33 ? 163.383 138.660 104.141 1.00 74.85 33 PHE F CA 1
ATOM 13143 C C . PHE F 3 33 ? 163.194 137.588 103.079 1.00 74.85 33 PHE F C 1
ATOM 13144 O O . PHE F 3 33 ? 162.170 137.600 102.388 1.00 74.85 33 PHE F O 1
ATOM 13152 N N . SER F 3 34 ? 164.146 136.668 102.930 1.00 77.55 34 SER F N 1
ATOM 13153 C CA . SER F 3 34 ? 164.012 135.590 101.961 1.00 77.55 34 SER F CA 1
ATOM 13154 C C . SER F 3 34 ? 163.347 134.352 102.544 1.00 77.55 34 SER F C 1
ATOM 13155 O O . SER F 3 34 ? 163.063 133.412 101.795 1.00 77.55 34 SER F O 1
ATOM 13158 N N . HIS F 3 35 ? 163.094 134.327 103.850 1.00 77.16 35 HIS F N 1
ATOM 13159 C CA . HIS F 3 35 ? 162.503 133.162 104.487 1.00 77.16 35 HIS F CA 1
ATOM 13160 C C . HIS F 3 35 ? 161.743 133.597 105.729 1.00 77.16 35 HIS F C 1
ATOM 13161 O O . HIS F 3 35 ? 161.755 134.768 106.115 1.00 77.16 35 HIS F O 1
ATOM 13168 N N . ASP F 3 36 ? 161.077 132.628 106.348 1.00 76.29 36 ASP F N 1
ATOM 13169 C CA . ASP F 3 36 ? 160.521 132.740 107.681 1.00 76.29 36 ASP F CA 1
ATOM 13170 C C . ASP F 3 36 ? 161.018 131.550 108.506 1.00 76.29 36 ASP F C 1
ATOM 13171 O O . ASP F 3 36 ? 161.966 130.859 108.109 1.00 76.29 36 ASP F O 1
ATOM 13176 N N . GLU F 3 37 ? 160.384 131.314 109.656 1.00 78.48 37 GLU F N 1
ATOM 13177 C CA . GLU F 3 37 ? 160.879 130.314 110.597 1.00 78.48 37 GLU F CA 1
ATOM 13178 C C . GLU F 3 37 ? 160.637 128.872 110.152 1.00 78.48 37 GLU F C 1
ATOM 13179 O O . GLU F 3 37 ? 160.993 127.950 110.894 1.00 78.48 37 GLU F O 1
ATOM 13185 N N . LEU F 3 38 ? 160.037 128.647 108.979 1.00 75.30 38 LEU F N 1
ATOM 13186 C CA . LEU F 3 38 ? 159.989 127.299 108.422 1.00 75.30 38 LEU F CA 1
ATOM 13187 C C . LEU F 3 38 ? 161.375 126.822 108.008 1.00 75.30 38 LEU F C 1
ATOM 13188 O O . LEU F 3 38 ? 161.784 125.713 108.369 1.00 75.30 38 LEU F O 1
ATOM 13193 N N . GLY F 3 39 ? 162.108 127.638 107.254 1.00 80.19 39 GLY F N 1
ATOM 13194 C CA . GLY F 3 39 ? 163.495 127.366 106.944 1.00 80.19 39 GLY F CA 1
ATOM 13195 C C . GLY F 3 39 ? 163.746 126.462 105.759 1.00 80.19 39 GLY F C 1
ATOM 13196 O O . GLY F 3 39 ? 164.904 126.329 105.342 1.00 80.19 39 GLY F O 1
ATOM 13197 N N . SER F 3 40 ? 162.713 125.839 105.195 1.00 82.37 40 SER F N 1
ATOM 13198 C CA . SER F 3 40 ? 162.905 124.940 104.061 1.00 82.37 40 SER F CA 1
ATOM 13199 C C . SER F 3 40 ? 162.954 125.707 102.743 1.00 82.37 40 SER F C 1
ATOM 13200 O O . SER F 3 40 ? 163.809 125.440 101.892 1.00 82.37 40 SER F O 1
ATOM 13203 N N . ILE F 3 41 ? 162.042 126.662 102.561 1.00 80.42 41 ILE F N 1
ATOM 13204 C CA . ILE F 3 41 ? 161.996 127.408 101.312 1.00 80.42 41 ILE F CA 1
ATOM 13205 C C . ILE F 3 41 ? 162.674 128.765 101.475 1.00 80.42 41 ILE F C 1
ATOM 13206 O O . ILE F 3 41 ? 162.586 129.419 102.523 1.00 80.42 41 ILE F O 1
ATOM 13211 N N . HIS F 3 42 ? 163.387 129.178 100.430 1.00 81.50 42 HIS F N 1
ATOM 13212 C CA . HIS F 3 42 ? 164.079 130.456 100.396 1.00 81.50 42 HIS F CA 1
ATOM 13213 C C . HIS F 3 42 ? 163.802 131.122 99.059 1.00 81.50 42 HIS F C 1
ATOM 13214 O O . HIS F 3 42 ? 164.009 130.517 98.004 1.00 81.50 42 HIS F O 1
ATOM 13221 N N . SER F 3 43 ? 163.342 132.368 99.108 1.00 76.80 43 SER F N 1
ATOM 13222 C CA . SER F 3 43 ? 162.970 133.080 97.889 1.00 76.80 43 SER F CA 1
ATOM 13223 C C . SER F 3 43 ? 163.038 134.574 98.155 1.00 76.80 43 SER F C 1
ATOM 13224 O O . SER F 3 43 ? 162.359 135.075 99.056 1.00 76.80 43 SER F O 1
ATOM 13227 N N . TYR F 3 44 ? 163.847 135.278 97.376 1.00 77.40 44 TYR F N 1
ATOM 13228 C CA . TYR F 3 44 ? 163.996 136.715 97.559 1.00 77.40 44 TYR F CA 1
ATOM 13229 C C . TYR F 3 44 ? 162.898 137.456 96.807 1.00 77.40 44 TYR F C 1
ATOM 13230 O O . TYR F 3 44 ? 162.521 137.043 95.704 1.00 77.40 44 TYR F O 1
ATOM 13239 N N . PRO F 3 45 ? 162.362 138.541 97.358 1.00 76.26 45 PRO F N 1
ATOM 13240 C CA . PRO F 3 45 ? 161.522 139.424 96.549 1.00 76.26 45 PRO F CA 1
ATOM 13241 C C . PRO F 3 45 ? 162.389 140.340 95.702 1.00 76.26 45 PRO F C 1
ATOM 13242 O O . PRO F 3 45 ? 163.581 140.516 95.960 1.00 76.26 45 PRO F O 1
ATOM 13246 N N . GLU F 3 46 ? 161.779 140.927 94.673 1.00 82.51 46 GLU F N 1
ATOM 13247 C CA . GLU F 3 46 ? 162.528 141.860 93.841 1.00 82.51 46 GLU F CA 1
ATOM 13248 C C . GLU F 3 46 ? 162.540 143.257 94.444 1.00 82.51 46 GLU F C 1
ATOM 13249 O O . GLU F 3 46 ? 163.553 143.959 94.354 1.00 82.51 46 GLU F O 1
ATOM 13255 N N . VAL F 3 47 ? 161.434 143.680 95.057 1.00 76.54 47 VAL F N 1
ATOM 13256 C CA . VAL F 3 47 ? 161.353 144.955 95.763 1.00 76.54 47 VAL F CA 1
ATOM 13257 C C . VAL F 3 47 ? 160.859 144.686 97.177 1.00 76.54 47 VAL F C 1
ATOM 13258 O O . VAL F 3 47 ? 159.903 143.929 97.376 1.00 76.54 47 VAL F O 1
ATOM 13262 N N . LEU F 3 48 ? 161.510 145.302 98.158 1.00 72.68 48 LEU F N 1
ATOM 13263 C CA . LEU F 3 48 ? 161.017 145.334 99.526 1.00 72.68 48 LEU F CA 1
ATOM 13264 C C . LEU F 3 48 ? 160.594 146.755 99.869 1.00 72.68 48 LEU F C 1
ATOM 13265 O O . LEU F 3 48 ? 161.406 147.684 99.816 1.00 72.68 48 LEU F O 1
ATOM 13270 N N . ILE F 3 49 ? 159.320 146.921 100.213 1.00 70.23 49 ILE F N 1
ATOM 13271 C CA . ILE F 3 49 ? 158.752 148.223 100.537 1.00 70.23 49 ILE F CA 1
ATOM 13272 C C . ILE F 3 49 ? 158.285 148.199 101.982 1.00 70.23 49 ILE F C 1
ATOM 13273 O O . ILE F 3 49 ? 157.491 147.334 102.368 1.00 70.23 49 ILE F O 1
ATOM 13278 N N . LYS F 3 50 ? 158.777 149.144 102.777 1.00 70.85 50 LYS F N 1
ATOM 13279 C CA . LYS F 3 50 ? 158.341 149.304 104.162 1.00 70.85 50 LYS F CA 1
ATOM 13280 C C . LYS F 3 50 ? 157.271 150.388 104.176 1.00 70.85 50 LYS F C 1
ATOM 13281 O O . LYS F 3 50 ? 157.564 151.583 104.185 1.00 70.85 50 LYS F O 1
ATOM 13287 N N . VAL F 3 51 ? 156.008 149.960 104.170 1.00 71.68 51 VAL F N 1
ATOM 13288 C CA . VAL F 3 51 ? 154.897 150.898 104.078 1.00 71.68 51 VAL F CA 1
ATOM 13289 C C . VAL F 3 51 ? 154.656 151.546 105.434 1.00 71.68 51 VAL F C 1
ATOM 13290 O O . VAL F 3 51 ? 155.077 151.027 106.476 1.00 71.68 51 VAL F O 1
ATOM 13294 N N . THR F 3 52 ? 153.982 152.697 105.425 1.00 74.53 52 THR F N 1
ATOM 13295 C CA . THR F 3 52 ? 153.707 153.447 106.643 1.00 74.53 52 THR F CA 1
ATOM 13296 C C . THR F 3 52 ? 152.250 153.865 106.782 1.00 74.53 52 THR F C 1
ATOM 13297 O O . THR F 3 52 ? 151.861 154.341 107.854 1.00 74.53 52 THR F O 1
ATOM 13301 N N . SER F 3 53 ? 151.435 153.706 105.743 1.00 74.08 53 SER F N 1
ATOM 13302 C CA . SER F 3 53 ? 150.056 154.168 105.813 1.00 74.08 53 SER F CA 1
ATOM 13303 C C . SER F 3 53 ? 149.174 153.272 104.960 1.00 74.08 53 SER F C 1
ATOM 13304 O O . SER F 3 53 ? 149.666 152.487 104.145 1.00 74.08 53 SER F O 1
ATOM 13307 N N . THR F 3 54 ? 147.860 153.397 105.173 1.00 73.56 54 THR F N 1
ATOM 13308 C CA . THR F 3 54 ? 146.888 152.678 104.355 1.00 73.56 54 THR F CA 1
ATOM 13309 C C . THR F 3 54 ? 146.918 153.167 102.914 1.00 73.56 54 THR F C 1
ATOM 13310 O O . THR F 3 54 ? 146.855 152.366 101.973 1.00 73.56 54 THR F O 1
ATOM 13314 N N . GLU F 3 55 ? 147.049 154.480 102.723 1.00 77.26 55 GLU F N 1
ATOM 13315 C CA . GLU F 3 55 ? 147.023 155.046 101.379 1.00 77.26 55 GLU F CA 1
ATOM 13316 C C . GLU F 3 55 ? 148.310 154.753 100.619 1.00 77.26 55 GLU F C 1
ATOM 13317 O O . GLU F 3 55 ? 148.314 154.775 99.384 1.00 77.26 55 GLU F O 1
ATOM 13323 N N . GLU F 3 56 ? 149.404 154.469 101.329 1.00 76.08 56 GLU F N 1
ATOM 13324 C CA . GLU F 3 56 ? 150.613 154.008 100.656 1.00 76.08 56 GLU F CA 1
ATOM 13325 C C . GLU F 3 56 ? 150.472 152.568 100.186 1.00 76.08 56 GLU F C 1
ATOM 13326 O O . GLU F 3 56 ? 151.019 152.206 99.139 1.00 76.08 56 GLU F O 1
ATOM 13332 N N . VAL F 3 57 ? 149.760 151.737 100.951 1.00 71.07 57 VAL F N 1
ATOM 13333 C CA . VAL F 3 57 ? 149.512 150.357 100.544 1.00 71.07 57 VAL F CA 1
ATOM 13334 C C . VAL F 3 57 ? 148.595 150.318 99.328 1.00 71.07 57 VAL F C 1
ATOM 13335 O O . VAL F 3 57 ? 148.833 149.562 98.379 1.00 71.07 57 VAL F O 1
ATOM 13339 N N . SER F 3 58 ? 147.562 151.167 99.317 1.00 71.48 58 SER F N 1
ATOM 13340 C CA . SER F 3 58 ? 146.605 151.181 98.215 1.00 71.48 58 SER F CA 1
ATOM 13341 C C . SER F 3 58 ? 147.222 151.706 96.925 1.00 71.48 58 SER F C 1
ATOM 13342 O O . SER F 3 58 ? 146.785 151.322 95.835 1.00 71.48 58 SER F O 1
ATOM 13345 N N . LYS F 3 59 ? 148.233 152.571 97.019 1.00 74.45 59 LYS F N 1
ATOM 13346 C CA . LYS F 3 59 ? 148.920 153.024 95.815 1.00 74.45 59 LYS F CA 1
ATOM 13347 C C . LYS F 3 59 ? 149.850 151.953 95.261 1.00 74.45 59 LYS F C 1
ATOM 13348 O O . LYS F 3 59 ? 150.084 151.906 94.048 1.00 74.45 59 LYS F O 1
ATOM 13354 N N . ILE F 3 60 ? 150.390 151.092 96.124 1.00 73.91 60 ILE F N 1
ATOM 13355 C CA . ILE F 3 60 ? 151.223 149.991 95.653 1.00 73.91 60 ILE F CA 1
ATOM 13356 C C . ILE F 3 60 ? 150.362 148.894 95.037 1.00 73.91 60 ILE F C 1
ATOM 13357 O O . ILE F 3 60 ? 150.697 148.350 93.978 1.00 73.91 60 ILE F O 1
ATOM 13362 N N . MET F 3 61 ? 149.230 148.573 95.674 1.00 73.98 61 MET F N 1
ATOM 13363 C CA . MET F 3 61 ? 148.333 147.552 95.137 1.00 73.98 61 MET F CA 1
ATOM 13364 C C . MET F 3 61 ? 147.662 148.006 93.848 1.00 73.98 61 MET F C 1
ATOM 13365 O O . MET F 3 61 ? 147.289 147.169 93.021 1.00 73.98 61 MET F O 1
ATOM 13370 N N . LYS F 3 62 ? 147.495 149.317 93.658 1.00 74.35 62 LYS F N 1
ATOM 13371 C CA . LYS F 3 62 ? 147.006 149.815 92.376 1.00 74.35 62 LYS F CA 1
ATOM 13372 C C . LYS F 3 62 ? 148.055 149.666 91.285 1.00 74.35 62 LYS F C 1
ATOM 13373 O O . LYS F 3 62 ? 147.710 149.412 90.126 1.00 74.35 62 LYS F O 1
ATOM 13379 N N . TYR F 3 63 ? 149.333 149.823 91.633 1.00 78.53 63 TYR F N 1
ATOM 13380 C CA . TYR F 3 63 ? 150.398 149.679 90.649 1.00 78.53 63 TYR F CA 1
ATOM 13381 C C . TYR F 3 63 ? 150.626 148.220 90.276 1.00 78.53 63 TYR F C 1
ATOM 13382 O O . TYR F 3 63 ? 150.843 147.904 89.102 1.00 78.53 63 TYR F O 1
ATOM 13391 N N . ALA F 3 64 ? 150.588 147.323 91.263 1.00 74.77 64 ALA F N 1
ATOM 13392 C CA . ALA F 3 64 ? 150.841 145.913 90.992 1.00 74.77 64 ALA F CA 1
ATOM 13393 C C . ALA F 3 64 ? 149.670 145.250 90.281 1.00 74.77 64 ALA F C 1
ATOM 13394 O O . ALA F 3 64 ? 149.868 144.280 89.543 1.00 74.77 64 ALA F O 1
ATOM 13396 N N . TYR F 3 65 ? 148.449 145.744 90.496 1.00 76.49 65 TYR F N 1
ATOM 13397 C CA . TYR F 3 65 ? 147.306 145.229 89.750 1.00 76.49 65 TYR F CA 1
ATOM 13398 C C . TYR F 3 65 ? 147.352 145.686 88.300 1.00 76.49 65 TYR F C 1
ATOM 13399 O O . TYR F 3 65 ? 146.965 144.939 87.393 1.00 76.49 65 TYR F O 1
ATOM 13408 N N . GLU F 3 66 ? 147.822 146.911 88.065 1.00 81.38 66 GLU F N 1
ATOM 13409 C CA . GLU F 3 66 ? 147.915 147.430 86.707 1.00 81.38 66 GLU F CA 1
ATOM 13410 C C . GLU F 3 66 ? 149.054 146.777 85.934 1.00 81.38 66 GLU F C 1
ATOM 13411 O O . GLU F 3 66 ? 148.908 146.490 84.740 1.00 81.38 66 GLU F O 1
ATOM 13417 N N . HIS F 3 67 ? 150.176 146.506 86.596 1.00 79.87 67 HIS F N 1
ATOM 13418 C CA . HIS F 3 67 ? 151.362 145.989 85.930 1.00 79.87 67 HIS F CA 1
ATOM 13419 C C . HIS F 3 67 ? 151.617 144.513 86.202 1.00 79.87 67 HIS F C 1
ATOM 13420 O O . HIS F 3 67 ? 152.703 144.026 85.867 1.00 79.87 67 HIS F O 1
ATOM 13427 N N . ASN F 3 68 ? 150.660 143.810 86.826 1.00 79.44 68 ASN F N 1
ATOM 13428 C CA . ASN F 3 68 ? 150.637 142.343 86.942 1.00 79.44 68 ASN F CA 1
ATOM 13429 C C . ASN F 3 68 ? 151.834 141.798 87.722 1.00 79.44 68 ASN F C 1
ATOM 13430 O O . ASN F 3 68 ? 152.518 140.874 87.280 1.00 79.44 68 ASN F O 1
ATOM 13435 N N . ILE F 3 69 ? 152.084 142.370 88.894 1.00 73.66 69 ILE F N 1
ATOM 13436 C CA . ILE F 3 69 ? 153.225 141.997 89.723 1.00 73.66 69 ILE F CA 1
ATOM 13437 C C . ILE F 3 69 ? 152.689 141.361 91.004 1.00 73.66 69 ILE F C 1
ATOM 13438 O O . ILE F 3 69 ? 151.788 141.938 91.633 1.00 73.66 69 ILE F O 1
ATOM 13443 N N . PRO F 3 70 ? 153.192 140.194 91.414 1.00 70.32 70 PRO F N 1
ATOM 13444 C CA . PRO F 3 70 ? 152.694 139.571 92.647 1.00 70.32 70 PRO F CA 1
ATOM 13445 C C . PRO F 3 70 ? 153.163 140.309 93.893 1.00 70.32 70 PRO F C 1
ATOM 13446 O O . PRO F 3 70 ? 154.231 140.923 93.916 1.00 70.32 70 PRO F O 1
ATOM 13450 N N . VAL F 3 71 ? 152.340 140.243 94.939 1.00 67.09 71 VAL F N 1
ATOM 13451 C CA . VAL F 3 71 ? 152.562 140.966 96.186 1.00 67.09 71 VAL F CA 1
ATOM 13452 C C . VAL F 3 71 ? 152.456 139.988 97.349 1.00 67.09 71 VAL F C 1
ATOM 13453 O O . VAL F 3 71 ? 151.488 139.228 97.445 1.00 67.09 71 VAL F O 1
ATOM 13457 N N . VAL F 3 72 ? 153.457 140.005 98.229 1.00 65.49 72 VAL F N 1
ATOM 13458 C CA . VAL F 3 72 ? 153.447 139.225 99.461 1.00 65.49 72 VAL F CA 1
ATOM 13459 C C . VAL F 3 72 ? 153.591 140.190 100.629 1.00 65.49 72 VAL F C 1
ATOM 13460 O O . VAL F 3 72 ? 154.541 140.977 100.673 1.00 65.49 72 VAL F O 1
ATOM 13464 N N . VAL F 3 73 ? 152.653 140.134 101.574 1.00 61.85 73 VAL F N 1
ATOM 13465 C CA . VAL F 3 73 ? 152.765 140.954 102.772 1.00 61.85 73 VAL F CA 1
ATOM 13466 C C . VAL F 3 73 ? 153.585 140.196 103.811 1.00 61.85 73 VAL F C 1
ATOM 13467 O O . VAL F 3 73 ? 153.547 138.962 103.883 1.00 61.85 73 VAL F O 1
ATOM 13471 N N . ARG F 3 74 ? 154.365 140.930 104.602 1.00 64.64 74 ARG F N 1
ATOM 13472 C CA . ARG F 3 74 ? 155.207 140.320 105.619 1.00 64.64 74 ARG F CA 1
ATOM 13473 C C . ARG F 3 74 ? 155.109 141.111 106.913 1.00 64.64 74 ARG F C 1
ATOM 13474 O O . ARG F 3 74 ? 155.136 142.344 106.900 1.00 64.64 74 ARG F O 1
ATOM 13482 N N . GLY F 3 75 ? 154.990 140.395 108.027 1.00 62.08 75 GLY F N 1
ATOM 13483 C CA . GLY F 3 75 ? 155.038 141.015 109.334 1.00 62.08 75 GLY F CA 1
ATOM 13484 C C . GLY F 3 75 ? 156.433 140.955 109.919 1.00 62.08 75 GLY F C 1
ATOM 13485 O O . GLY F 3 75 ? 157.344 141.632 109.436 1.00 62.08 75 GLY F O 1
ATOM 13486 N N . SER F 3 76 ? 156.616 140.142 110.957 1.00 61.99 76 SER F N 1
ATOM 13487 C CA . SER F 3 76 ? 157.935 139.939 111.541 1.00 61.99 76 SER F CA 1
ATOM 13488 C C . SER F 3 76 ? 158.668 138.743 110.950 1.00 61.99 76 SER F C 1
ATOM 13489 O O . SER F 3 76 ? 159.789 138.455 111.382 1.00 61.99 76 SER F O 1
ATOM 13492 N N . GLY F 3 77 ? 158.074 138.047 109.982 1.00 64.29 77 GLY F N 1
ATOM 13493 C CA . GLY F 3 77 ? 158.667 136.838 109.447 1.00 64.29 77 GLY F CA 1
ATOM 13494 C C . GLY F 3 77 ? 158.697 135.678 110.410 1.00 64.29 77 GLY F C 1
ATOM 13495 O O . GLY F 3 77 ? 159.685 134.937 110.438 1.00 64.29 77 GLY F O 1
ATOM 13496 N N . THR F 3 78 ? 157.637 135.495 111.194 1.00 64.32 78 THR F N 1
ATOM 13497 C CA . THR F 3 78 ? 157.694 134.606 112.346 1.00 64.32 78 THR F CA 1
ATOM 13498 C C . THR F 3 78 ? 156.975 133.285 112.067 1.00 64.32 78 THR F C 1
ATOM 13499 O O . THR F 3 78 ? 157.327 132.255 112.656 1.00 64.32 78 THR F O 1
ATOM 13503 N N . GLY F 3 79 ? 156.050 133.281 111.106 1.00 65.82 79 GLY F N 1
ATOM 13504 C CA . GLY F 3 79 ? 155.200 132.117 110.892 1.00 65.82 79 GLY F CA 1
ATOM 13505 C C . GLY F 3 79 ? 155.978 130.909 110.396 1.00 65.82 79 GLY F C 1
ATOM 13506 O O . GLY F 3 79 ? 157.030 131.035 109.767 1.00 65.82 79 GLY F O 1
ATOM 13507 N N . LEU F 3 80 ? 155.453 129.724 110.704 1.00 65.02 80 LEU F N 1
ATOM 13508 C CA . LEU F 3 80 ? 156.228 128.493 110.632 1.00 65.02 80 LEU F CA 1
ATOM 13509 C C . LEU F 3 80 ? 155.900 127.630 109.423 1.00 65.02 80 LEU F C 1
ATOM 13510 O O . LEU F 3 80 ? 156.385 126.497 109.349 1.00 65.02 80 LEU F O 1
ATOM 13515 N N . VAL F 3 81 ? 155.093 128.118 108.484 1.00 65.66 81 VAL F N 1
ATOM 13516 C CA . VAL F 3 81 ? 154.593 127.294 107.391 1.00 65.66 81 VAL F CA 1
ATOM 13517 C C . VAL F 3 81 ? 154.961 127.858 106.026 1.00 65.66 81 VAL F C 1
ATOM 13518 O O . VAL F 3 81 ? 154.438 127.393 105.009 1.00 65.66 81 VAL F O 1
ATOM 13522 N N . GLY F 3 82 ? 155.854 128.843 105.970 1.00 67.01 82 GLY F N 1
ATOM 13523 C CA . GLY F 3 82 ? 156.243 129.411 104.696 1.00 67.01 82 GLY F CA 1
ATOM 13524 C C . GLY F 3 82 ? 155.212 130.313 104.061 1.00 67.01 82 GLY F C 1
ATOM 13525 O O . GLY F 3 82 ? 155.151 130.386 102.830 1.00 67.01 82 GLY F O 1
ATOM 13526 N N . ALA F 3 83 ? 154.401 131.007 104.861 1.00 67.47 83 ALA F N 1
ATOM 13527 C CA . ALA F 3 83 ? 153.267 131.739 104.311 1.00 67.47 83 ALA F CA 1
ATOM 13528 C C . ALA F 3 83 ? 153.671 133.105 103.771 1.00 67.47 83 ALA F C 1
ATOM 13529 O O . ALA F 3 83 ? 153.034 133.614 102.842 1.00 67.47 83 ALA F O 1
ATOM 13531 N N . CYS F 3 84 ? 154.714 133.716 104.332 1.00 69.19 84 CYS F N 1
ATOM 13532 C CA . CYS F 3 84 ? 155.140 135.035 103.879 1.00 69.19 84 CYS F CA 1
ATOM 13533 C C . CYS F 3 84 ? 156.331 134.986 102.931 1.00 69.19 84 CYS F C 1
ATOM 13534 O O . CYS F 3 84 ? 157.000 136.010 102.752 1.00 69.19 84 CYS F O 1
ATOM 13537 N N . VAL F 3 85 ? 156.603 133.844 102.316 1.00 70.58 85 VAL F N 1
ATOM 13538 C CA . VAL F 3 85 ? 157.770 133.718 101.435 1.00 70.58 85 VAL F CA 1
ATOM 13539 C C . VAL F 3 85 ? 157.356 134.035 100.001 1.00 70.58 85 VAL F C 1
ATOM 13540 O O . VAL F 3 85 ? 156.423 133.403 99.475 1.00 70.58 85 VAL F O 1
ATOM 13544 N N . PRO F 3 86 ? 158.008 134.992 99.328 1.00 70.70 86 PRO F N 1
ATOM 13545 C CA . PRO F 3 86 ? 157.631 135.370 97.947 1.00 70.70 86 PRO F CA 1
ATOM 13546 C C . PRO F 3 86 ? 158.196 134.436 96.880 1.00 70.70 86 PRO F C 1
ATOM 13547 O O . PRO F 3 86 ? 159.266 134.658 96.315 1.00 70.70 86 PRO F O 1
ATOM 13551 N N . LEU F 3 87 ? 157.437 133.364 96.608 1.00 72.27 87 LEU F N 1
ATOM 13552 C CA . LEU F 3 87 ? 157.877 132.300 95.704 1.00 72.27 87 LEU F CA 1
ATOM 13553 C C . LEU F 3 87 ? 158.090 132.791 94.277 1.00 72.27 87 LEU F C 1
ATOM 13554 O O . LEU F 3 87 ? 158.944 132.258 93.560 1.00 72.27 87 LEU F O 1
ATOM 13559 N N . PHE F 3 88 ? 157.331 133.791 93.846 1.00 73.91 88 PHE F N 1
ATOM 13560 C CA . PHE F 3 88 ? 157.487 134.345 92.510 1.00 73.91 88 PHE F CA 1
ATOM 13561 C C . PHE F 3 88 ? 158.283 135.642 92.504 1.00 73.91 88 PHE F C 1
ATOM 13562 O O . PHE F 3 88 ? 158.621 136.139 91.425 1.00 73.91 88 PHE F O 1
ATOM 13570 N N . GLY F 3 89 ? 158.589 136.191 93.678 1.00 76.45 89 GLY F N 1
ATOM 13571 C CA . GLY F 3 89 ? 159.524 137.291 93.794 1.00 76.45 89 GLY F CA 1
ATOM 13572 C C . GLY F 3 89 ? 159.068 138.615 93.233 1.00 76.45 89 GLY F C 1
ATOM 13573 O O . GLY F 3 89 ? 159.753 139.174 92.374 1.00 76.45 89 GLY F O 1
ATOM 13574 N N . GLY F 3 90 ? 157.936 139.137 93.683 1.00 71.90 90 GLY F N 1
ATOM 13575 C CA . GLY F 3 90 ? 157.458 140.432 93.252 1.00 71.90 90 GLY F CA 1
ATOM 13576 C C . GLY F 3 90 ? 157.673 141.499 94.303 1.00 71.90 90 GLY F C 1
ATOM 13577 O O . GLY F 3 90 ? 158.776 141.698 94.816 1.00 71.90 90 GLY F O 1
ATOM 13578 N N . ILE F 3 91 ? 156.585 142.201 94.622 1.00 70.49 91 ILE F N 1
ATOM 13579 C CA . ILE F 3 91 ? 156.627 143.198 95.683 1.00 70.49 91 ILE F CA 1
ATOM 13580 C C . ILE F 3 91 ? 156.492 142.503 97.028 1.00 70.49 91 ILE F C 1
ATOM 13581 O O . ILE F 3 91 ? 155.688 141.578 97.194 1.00 70.49 91 ILE F O 1
ATOM 13586 N N . MET F 3 92 ? 157.288 142.937 98.001 1.00 69.31 92 MET F N 1
ATOM 13587 C CA . MET F 3 92 ? 157.122 142.499 99.384 1.00 69.31 92 MET F CA 1
ATOM 13588 C C . MET F 3 92 ? 156.746 143.713 100.224 1.00 69.31 92 MET F C 1
ATOM 13589 O O . MET F 3 92 ? 157.567 144.609 100.439 1.00 69.31 92 MET F O 1
ATOM 13594 N N . LEU F 3 93 ? 155.501 143.747 100.691 1.00 66.66 93 LEU F N 1
ATOM 13595 C CA . LEU F 3 93 ? 155.093 144.779 101.631 1.00 66.66 93 LEU F CA 1
ATOM 13596 C C . LEU F 3 93 ? 155.467 144.367 103.049 1.00 66.66 93 LEU F C 1
ATOM 13597 O O . LEU F 3 93 ? 155.211 143.242 103.483 1.00 66.66 93 LEU F O 1
ATOM 13602 N N . GLU F 3 94 ? 156.086 145.297 103.771 1.00 70.31 94 GLU F N 1
ATOM 13603 C CA . GLU F 3 94 ? 156.672 145.022 105.077 1.00 70.31 94 GLU F CA 1
ATOM 13604 C C . GLU F 3 94 ? 156.101 146.039 106.052 1.00 70.31 94 GLU F C 1
ATOM 13605 O O . GLU F 3 94 ? 156.195 147.246 105.813 1.00 70.31 94 GLU F O 1
ATOM 13611 N N . THR F 3 95 ? 155.486 145.557 107.131 1.00 67.85 95 THR F N 1
ATOM 13612 C CA . THR F 3 95 ? 154.611 146.411 107.922 1.00 67.85 95 THR F CA 1
ATOM 13613 C C . THR F 3 95 ? 155.170 146.795 109.286 1.00 67.85 95 THR F C 1
ATOM 13614 O O . THR F 3 95 ? 154.457 147.442 110.053 1.00 67.85 95 THR F O 1
ATOM 13618 N N . THR F 3 96 ? 156.425 146.471 109.612 1.00 68.70 96 THR F N 1
ATOM 13619 C CA . THR F 3 96 ? 156.878 146.697 110.986 1.00 68.70 96 THR F CA 1
ATOM 13620 C C . THR F 3 96 ? 157.177 148.168 111.274 1.00 68.70 96 THR F C 1
ATOM 13621 O O . THR F 3 96 ? 157.512 148.515 112.411 1.00 68.70 96 THR F O 1
ATOM 13625 N N . LEU F 3 97 ? 157.068 149.042 110.270 1.00 69.80 97 LEU F N 1
ATOM 13626 C CA . LEU F 3 97 ? 157.187 150.472 110.529 1.00 69.80 97 LEU F CA 1
ATOM 13627 C C . LEU F 3 97 ? 155.854 151.083 110.941 1.00 69.80 97 LEU F C 1
ATOM 13628 O O . LEU F 3 97 ? 155.820 152.207 111.453 1.00 69.80 97 LEU F O 1
ATOM 13633 N N . MET F 3 98 ? 154.747 150.372 110.718 1.00 71.04 98 MET F N 1
ATOM 13634 C CA . MET F 3 98 ? 153.439 150.811 111.207 1.00 71.04 98 MET F CA 1
ATOM 13635 C C . MET F 3 98 ? 153.178 150.176 112.573 1.00 71.04 98 MET F C 1
ATOM 13636 O O . MET F 3 98 ? 152.308 149.325 112.752 1.00 71.04 98 MET F O 1
ATOM 13641 N N . ASN F 3 99 ? 153.970 150.604 113.549 1.00 69.80 99 ASN F N 1
ATOM 13642 C CA . ASN F 3 99 ? 153.858 150.080 114.901 1.00 69.80 99 ASN F CA 1
ATOM 13643 C C . ASN F 3 99 ? 153.167 151.043 115.854 1.00 69.80 99 ASN F C 1
ATOM 13644 O O . ASN F 3 99 ? 153.508 151.069 117.041 1.00 69.80 99 ASN F O 1
ATOM 13649 N N . ASN F 3 100 ? 152.205 151.825 115.372 1.00 67.81 100 ASN F N 1
ATOM 13650 C CA . ASN F 3 100 ? 151.541 152.795 116.230 1.00 67.81 100 ASN F CA 1
ATOM 13651 C C . ASN F 3 100 ? 150.221 152.244 116.750 1.00 67.81 100 ASN F C 1
ATOM 13652 O O . ASN F 3 100 ? 149.426 151.670 116.002 1.00 67.81 100 ASN F O 1
ATOM 13657 N N . ILE F 3 101 ? 149.992 152.422 118.048 1.00 66.28 101 ILE F N 1
ATOM 13658 C CA . ILE F 3 101 ? 148.703 152.128 118.661 1.00 66.28 101 ILE F CA 1
ATOM 13659 C C . ILE F 3 101 ? 147.876 153.403 118.539 1.00 66.28 101 ILE F C 1
ATOM 13660 O O . ILE F 3 101 ? 148.177 154.419 119.167 1.00 66.28 101 ILE F O 1
ATOM 13665 N N . LEU F 3 102 ? 146.830 153.350 117.712 1.00 66.11 102 LEU F N 1
ATOM 13666 C CA . LEU F 3 102 ? 146.164 154.575 117.282 1.00 66.11 102 LEU F CA 1
ATOM 13667 C C . LEU F 3 102 ? 145.217 155.121 118.341 1.00 66.11 102 LEU F C 1
ATOM 13668 O O . LEU F 3 102 ? 145.189 156.334 118.578 1.00 66.11 102 LEU F O 1
ATOM 13673 N N . GLU F 3 103 ? 144.440 154.257 118.988 1.00 71.85 103 GLU F N 1
ATOM 13674 C CA . GLU F 3 103 ? 143.413 154.723 119.907 1.00 71.85 103 GLU F CA 1
ATOM 13675 C C . GLU F 3 103 ? 143.116 153.628 120.918 1.00 71.85 103 GLU F C 1
ATOM 13676 O O . GLU F 3 103 ? 143.063 152.446 120.573 1.00 71.85 103 GLU F O 1
ATOM 13682 N N . LEU F 3 104 ? 142.929 154.036 122.172 1.00 70.79 104 LEU F N 1
ATOM 13683 C CA . LEU F 3 104 ? 142.457 153.148 123.228 1.00 70.79 104 LEU F CA 1
ATOM 13684 C C . LEU F 3 104 ? 141.106 153.664 123.702 1.00 70.79 104 LEU F C 1
ATOM 13685 O O . LEU F 3 104 ? 141.036 154.687 124.391 1.00 70.79 104 LEU F O 1
ATOM 13690 N N . ASP F 3 105 ? 140.039 152.964 123.326 1.00 74.98 105 ASP F N 1
ATOM 13691 C CA . ASP F 3 105 ? 138.683 153.327 123.733 1.00 74.98 105 ASP F CA 1
ATOM 13692 C C . ASP F 3 105 ? 138.389 152.604 125.040 1.00 74.98 105 ASP F C 1
ATOM 13693 O O . ASP F 3 105 ? 138.191 151.391 125.073 1.00 74.98 105 ASP F O 1
ATOM 13698 N N . THR F 3 106 ? 138.366 153.362 126.138 1.00 77.77 106 THR F N 1
ATOM 13699 C CA . THR F 3 106 ? 138.089 152.758 127.435 1.00 77.77 106 THR F CA 1
ATOM 13700 C C . THR F 3 106 ? 136.593 152.636 127.692 1.00 77.77 106 THR F C 1
ATOM 13701 O O . THR F 3 106 ? 136.182 151.958 128.640 1.00 77.77 106 THR F O 1
ATOM 13705 N N . GLU F 3 107 ? 135.767 153.281 126.866 1.00 79.34 107 GLU F N 1
ATOM 13706 C CA . GLU F 3 107 ? 134.323 153.135 127.008 1.00 79.34 107 GLU F CA 1
ATOM 13707 C C . GLU F 3 107 ? 133.832 151.858 126.339 1.00 79.34 107 GLU F C 1
ATOM 13708 O O . GLU F 3 107 ? 133.022 151.121 126.913 1.00 79.34 107 GLU F O 1
ATOM 13714 N N . ASN F 3 108 ? 134.309 151.580 125.126 1.00 73.86 108 ASN F N 1
ATOM 13715 C CA . ASN F 3 108 ? 133.912 150.382 124.398 1.00 73.86 108 ASN F CA 1
ATOM 13716 C C . ASN F 3 108 ? 134.815 149.188 124.679 1.00 73.86 108 ASN F C 1
ATOM 13717 O O . ASN F 3 108 ? 134.510 148.091 124.196 1.00 73.86 108 ASN F O 1
ATOM 13722 N N . LEU F 3 109 ? 135.886 149.387 125.456 1.00 70.40 109 LEU F N 1
ATOM 13723 C CA . LEU F 3 109 ? 136.942 148.398 125.716 1.00 70.40 109 LEU F CA 1
ATOM 13724 C C . LEU F 3 109 ? 137.527 147.843 124.420 1.00 70.40 109 LEU F C 1
ATOM 13725 O O . LEU F 3 109 ? 137.624 146.631 124.216 1.00 70.40 109 LEU F O 1
ATOM 13730 N N . THR F 3 110 ? 137.917 148.752 123.532 1.00 67.35 110 THR F N 1
ATOM 13731 C CA . THR F 3 110 ? 138.567 148.392 122.283 1.00 67.35 110 THR F CA 1
ATOM 13732 C C . THR F 3 110 ? 139.879 149.152 122.161 1.00 67.35 110 THR F C 1
ATOM 13733 O O . THR F 3 110 ? 140.098 150.168 122.823 1.00 67.35 110 THR F O 1
ATOM 13737 N N . VAL F 3 111 ? 140.757 148.639 121.304 1.00 61.26 111 VAL F N 1
ATOM 13738 C CA . VAL F 3 111 ? 142.021 149.290 120.985 1.00 61.26 111 VAL F CA 1
ATOM 13739 C C . VAL F 3 111 ? 142.176 149.251 119.467 1.00 61.26 111 VAL F C 1
ATOM 13740 O O . VAL F 3 111 ? 141.877 148.234 118.830 1.00 61.26 111 VAL F O 1
ATOM 13744 N N . THR F 3 112 ? 142.564 150.379 118.880 1.00 61.54 112 THR F N 1
ATOM 13745 C CA . THR F 3 112 ? 142.811 150.425 117.448 1.00 61.54 112 THR F CA 1
ATOM 13746 C C . THR F 3 112 ? 144.309 150.427 117.181 1.00 61.54 112 THR F C 1
ATOM 13747 O O . THR F 3 112 ? 145.040 151.299 117.657 1.00 61.54 112 THR F O 1
ATOM 13751 N N . VAL F 3 113 ? 144.769 149.440 116.413 1.00 60.28 113 VAL F N 1
ATOM 13752 C CA . VAL F 3 113 ? 146.196 149.223 116.222 1.00 60.28 113 VAL F CA 1
ATOM 13753 C C . VAL F 3 113 ? 146.517 149.268 114.738 1.00 60.28 113 VAL F C 1
ATOM 13754 O O . VAL F 3 113 ? 145.655 149.039 113.886 1.00 60.28 113 VAL F O 1
ATOM 13758 N N . GLU F 3 114 ? 147.772 149.577 114.440 1.00 65.98 114 GLU F N 1
ATOM 13759 C CA . GLU F 3 114 ? 148.267 149.500 113.081 1.00 65.98 114 GLU F CA 1
ATOM 13760 C C . GLU F 3 114 ? 148.910 148.130 112.851 1.00 65.98 114 GLU F C 1
ATOM 13761 O O . GLU F 3 114 ? 149.356 147.485 113.803 1.00 65.98 114 GLU F O 1
ATOM 13767 N N . PRO F 3 115 ? 148.940 147.647 111.606 1.00 65.08 115 PRO F N 1
ATOM 13768 C CA . PRO F 3 115 ? 149.629 146.383 111.334 1.00 65.08 115 PRO F CA 1
ATOM 13769 C C . PRO F 3 115 ? 151.131 146.548 111.478 1.00 65.08 115 PRO F C 1
ATOM 13770 O O . PRO F 3 115 ? 151.767 147.301 110.746 1.00 65.08 115 PRO F O 1
ATOM 13774 N N . GLY F 3 116 ? 151.695 145.836 112.440 1.00 63.91 116 GLY F N 1
ATOM 13775 C CA . GLY F 3 116 ? 153.080 146.022 112.800 1.00 63.91 116 GLY F CA 1
ATOM 13776 C C . GLY F 3 116 ? 153.300 146.348 114.255 1.00 63.91 116 GLY F C 1
ATOM 13777 O O . GLY F 3 116 ? 154.454 146.356 114.703 1.00 63.91 116 GLY F O 1
ATOM 13778 N N . VAL F 3 117 ? 152.232 146.648 114.997 1.00 62.48 117 VAL F N 1
ATOM 13779 C CA . VAL F 3 117 ? 152.307 146.633 116.449 1.00 62.48 117 VAL F CA 1
ATOM 13780 C C . VAL F 3 117 ? 152.616 145.216 116.896 1.00 62.48 117 VAL F C 1
ATOM 13781 O O . VAL F 3 117 ? 151.913 144.264 116.537 1.00 62.48 117 VAL F O 1
ATOM 13785 N N . LEU F 3 118 ? 153.694 145.061 117.652 1.00 63.97 118 LEU F N 1
ATOM 13786 C CA . LEU F 3 118 ? 154.062 143.739 118.127 1.00 63.97 118 LEU F CA 1
ATOM 13787 C C . LEU F 3 118 ? 153.140 143.312 119.260 1.00 63.97 118 LEU F C 1
ATOM 13788 O O . LEU F 3 118 ? 152.520 144.138 119.934 1.00 63.97 118 LEU F O 1
ATOM 13793 N N . LEU F 3 119 ? 153.035 141.997 119.446 1.00 66.05 119 LEU F N 1
ATOM 13794 C CA . LEU F 3 119 ? 152.197 141.462 120.511 1.00 66.05 119 LEU F CA 1
ATOM 13795 C C . LEU F 3 119 ? 152.787 141.753 121.885 1.00 66.05 119 LEU F C 1
ATOM 13796 O O . LEU F 3 119 ? 152.042 141.906 122.860 1.00 66.05 119 LEU F O 1
ATOM 13801 N N . MET F 3 120 ? 154.115 141.858 121.976 1.00 70.94 120 MET F N 1
ATOM 13802 C CA . MET F 3 120 ? 154.754 142.160 123.252 1.00 70.94 120 MET F CA 1
ATOM 13803 C C . MET F 3 120 ? 154.517 143.601 123.682 1.00 70.94 120 MET F C 1
ATOM 13804 O O . MET F 3 120 ? 154.490 143.888 124.883 1.00 70.94 120 MET F O 1
ATOM 13809 N N . GLU F 3 121 ? 154.340 144.517 122.729 1.00 71.33 121 GLU F N 1
ATOM 13810 C CA . GLU F 3 121 ? 154.140 145.918 123.072 1.00 71.33 121 GLU F CA 1
ATOM 13811 C C . GLU F 3 121 ? 152.671 146.312 123.108 1.00 71.33 121 GLU F C 1
ATOM 13812 O O . GLU F 3 121 ? 152.333 147.344 123.696 1.00 71.33 121 GLU F O 1
ATOM 13818 N N . LEU F 3 122 ? 151.789 145.520 122.495 1.00 69.00 122 LEU F N 1
ATOM 13819 C CA . LEU F 3 122 ? 150.360 145.753 122.672 1.00 69.00 122 LEU F CA 1
ATOM 13820 C C . LEU F 3 122 ? 149.899 145.276 124.042 1.00 69.00 122 LEU F C 1
ATOM 13821 O O . LEU F 3 122 ? 149.197 146.004 124.755 1.00 69.00 122 LEU F O 1
ATOM 13826 N N . SER F 3 123 ? 150.300 144.062 124.431 1.00 71.73 123 SER F N 1
ATOM 13827 C CA . SER F 3 123 ? 149.903 143.512 125.723 1.00 71.73 123 SER F CA 1
ATOM 13828 C C . SER F 3 123 ? 150.549 144.261 126.881 1.00 71.73 123 SER F C 1
ATOM 13829 O O . SER F 3 123 ? 149.996 144.284 127.984 1.00 71.73 123 SER F O 1
ATOM 13832 N N . LYS F 3 124 ? 151.711 144.874 126.654 1.00 73.02 124 LYS F N 1
ATOM 13833 C CA . LYS F 3 124 ? 152.284 145.754 127.665 1.00 73.02 124 LYS F CA 1
ATOM 13834 C C . LYS F 3 124 ? 151.501 147.055 127.777 1.00 73.02 124 LYS F C 1
ATOM 13835 O O . LYS F 3 124 ? 151.345 147.590 128.879 1.00 73.02 124 LYS F O 1
ATOM 13841 N N . PHE F 3 125 ? 150.995 147.569 126.653 1.00 71.79 125 PHE F N 1
ATOM 13842 C CA . PHE F 3 125 ? 150.287 148.845 126.652 1.00 71.79 125 PHE F CA 1
ATOM 13843 C C . PHE F 3 125 ? 148.916 148.738 127.306 1.00 71.79 125 PHE F C 1
ATOM 13844 O O . PHE F 3 125 ? 148.521 149.629 128.066 1.00 71.79 125 PHE F O 1
ATOM 13852 N N . VAL F 3 126 ? 148.172 147.667 127.021 1.00 70.87 126 VAL F N 1
ATOM 13853 C CA . VAL F 3 126 ? 146.816 147.568 127.548 1.00 70.87 126 VAL F CA 1
ATOM 13854 C C . VAL F 3 126 ? 146.828 147.169 129.018 1.00 70.87 126 VAL F C 1
ATOM 13855 O O . VAL F 3 126 ? 145.897 147.497 129.761 1.00 70.87 126 VAL F O 1
ATOM 13859 N N . GLU F 3 127 ? 147.880 146.487 129.476 1.00 75.56 127 GLU F N 1
ATOM 13860 C CA . GLU F 3 127 ? 147.954 146.103 130.879 1.00 75.56 127 GLU F CA 1
ATOM 13861 C C . GLU F 3 127 ? 148.433 147.241 131.769 1.00 75.56 127 GLU F C 1
ATOM 13862 O O . GLU F 3 127 ? 148.300 147.149 132.993 1.00 75.56 127 GLU F O 1
ATOM 13868 N N . GLU F 3 128 ? 148.984 148.307 131.185 1.00 77.51 128 GLU F N 1
ATOM 13869 C CA . GLU F 3 128 ? 149.233 149.519 131.956 1.00 77.51 128 GLU F CA 1
ATOM 13870 C C . GLU F 3 128 ? 147.942 150.283 132.214 1.00 77.51 128 GLU F C 1
ATOM 13871 O O . GLU F 3 128 ? 147.877 151.094 133.144 1.00 77.51 128 GLU F O 1
ATOM 13877 N N . ASN F 3 129 ? 146.915 150.041 131.403 1.00 75.79 129 ASN F N 1
ATOM 13878 C CA . ASN F 3 129 ? 145.613 150.673 131.554 1.00 75.79 129 ASN F CA 1
ATOM 13879 C C . ASN F 3 129 ? 144.580 149.747 132.182 1.00 75.79 129 ASN F C 1
ATOM 13880 O O . ASN F 3 129 ? 143.379 150.002 132.036 1.00 75.79 129 ASN F O 1
ATOM 13885 N N . ASP F 3 130 ? 145.035 148.683 132.860 1.00 74.94 130 ASP F N 1
ATOM 13886 C CA . ASP F 3 130 ? 144.197 147.686 133.543 1.00 74.94 130 ASP F CA 1
ATOM 13887 C C . ASP F 3 130 ? 143.237 147.008 132.560 1.00 74.94 130 ASP F C 1
ATOM 13888 O O . ASP F 3 130 ? 142.067 146.757 132.859 1.00 74.94 130 ASP F O 1
ATOM 13893 N N . LEU F 3 131 ? 143.743 146.726 131.361 1.00 68.64 131 LEU F N 1
ATOM 13894 C CA . LEU F 3 131 ? 142.998 145.992 130.350 1.00 68.64 131 LEU F CA 1
ATOM 13895 C C . LEU F 3 131 ? 143.815 144.781 129.926 1.00 68.64 131 LEU F C 1
ATOM 13896 O O . LEU F 3 131 ? 144.961 144.611 130.346 1.00 68.64 131 LEU F O 1
ATOM 13901 N N . PHE F 3 132 ? 143.219 143.941 129.085 1.00 62.71 132 PHE F N 1
ATOM 13902 C CA . PHE F 3 132 ? 143.724 142.596 128.852 1.00 62.71 132 PHE F CA 1
ATOM 13903 C C . PHE F 3 132 ? 143.439 142.176 127.418 1.00 62.71 132 PHE F C 1
ATOM 13904 O O . PHE F 3 132 ? 142.283 142.193 126.984 1.00 62.71 132 PHE F O 1
ATOM 13912 N N . TYR F 3 133 ? 144.494 141.815 126.683 1.00 60.52 133 TYR F N 1
ATOM 13913 C CA . TYR F 3 133 ? 144.351 141.181 125.376 1.00 60.52 133 TYR F CA 1
ATOM 13914 C C . TYR F 3 133 ? 144.576 139.684 125.544 1.00 60.52 133 TYR F C 1
ATOM 13915 O O . TYR F 3 133 ? 145.719 139.245 125.745 1.00 60.52 133 TYR F O 1
ATOM 13924 N N . PRO F 3 134 ? 143.528 138.869 125.475 1.00 60.50 134 PRO F N 1
ATOM 13925 C CA . PRO F 3 134 ? 143.624 137.457 125.897 1.00 60.50 134 PRO F CA 1
ATOM 13926 C C . PRO F 3 134 ? 144.426 136.530 124.984 1.00 60.50 134 PRO F C 1
ATOM 13927 O O . PRO F 3 134 ? 145.045 135.604 125.531 1.00 60.50 134 PRO F O 1
ATOM 13931 N N . PRO F 3 135 ? 144.423 136.645 123.632 1.00 62.50 135 PRO F N 1
ATOM 13932 C CA . PRO F 3 135 ? 145.222 135.679 122.854 1.00 62.50 135 PRO F CA 1
ATOM 13933 C C . PRO F 3 135 ? 146.722 135.815 123.073 1.00 62.50 135 PRO F C 1
ATOM 13934 O O . PRO F 3 135 ? 147.294 136.901 122.959 1.00 62.50 135 PRO F O 1
ATOM 13938 N N . ASP F 3 136 ? 147.357 134.685 123.389 1.00 68.66 136 ASP F N 1
ATOM 13939 C CA . ASP F 3 136 ? 148.790 134.628 123.676 1.00 68.66 136 ASP F CA 1
ATOM 13940 C C . ASP F 3 136 ? 149.476 133.559 122.828 1.00 68.66 136 ASP F C 1
ATOM 13941 O O . ASP F 3 136 ? 149.672 132.422 123.278 1.00 68.66 136 ASP F O 1
ATOM 13946 N N . PRO F 3 137 ? 149.854 133.887 121.591 1.00 65.23 137 PRO F N 1
ATOM 13947 C CA . PRO F 3 137 ? 150.798 133.026 120.870 1.00 65.23 137 PRO F CA 1
ATOM 13948 C C . PRO F 3 137 ? 152.155 133.003 121.559 1.00 65.23 137 PRO F C 1
ATOM 13949 O O . PRO F 3 137 ? 152.530 133.938 122.270 1.00 65.23 137 PRO F O 1
ATOM 13953 N N . GLY F 3 138 ? 152.889 131.912 121.340 1.00 67.14 138 GLY F N 1
ATOM 13954 C CA . GLY F 3 138 ? 154.156 131.669 122.003 1.00 67.14 138 GLY F CA 1
ATOM 13955 C C . GLY F 3 138 ? 155.264 132.647 121.686 1.00 67.14 138 GLY F C 1
ATOM 13956 O O . GLY F 3 138 ? 156.142 132.854 122.528 1.00 67.14 138 GLY F O 1
ATOM 13957 N N . GLU F 3 139 ? 155.249 133.254 120.504 1.00 69.45 139 GLU F N 1
ATOM 13958 C CA . GLU F 3 139 ? 156.226 134.273 120.139 1.00 69.45 139 GLU F CA 1
ATOM 13959 C C . GLU F 3 139 ? 155.572 135.639 120.292 1.00 69.45 139 GLU F C 1
ATOM 13960 O O . GLU F 3 139 ? 154.561 135.928 119.643 1.00 69.45 139 GLU F O 1
ATOM 13966 N N . LYS F 3 140 ? 156.151 136.477 121.148 1.00 66.43 140 LYS F N 1
ATOM 13967 C CA . LYS F 3 140 ? 155.580 137.785 121.432 1.00 66.43 140 LYS F CA 1
ATOM 13968 C C . LYS F 3 140 ? 156.042 138.865 120.465 1.00 66.43 140 LYS F C 1
ATOM 13969 O O . LYS F 3 140 ? 155.472 139.960 120.473 1.00 66.43 140 LYS F O 1
ATOM 13975 N N . SER F 3 141 ? 157.039 138.587 119.624 1.00 66.17 141 SER F N 1
ATOM 13976 C CA . SER F 3 141 ? 157.486 139.562 118.637 1.00 66.17 141 SER F CA 1
ATOM 13977 C C . SER F 3 141 ? 156.689 139.501 117.342 1.00 66.17 141 SER F C 1
ATOM 13978 O O . SER F 3 141 ? 157.132 140.061 116.334 1.00 66.17 141 SER F O 1
ATOM 13981 N N . ALA F 3 142 ? 155.536 138.839 117.344 1.00 62.02 142 ALA F N 1
ATOM 13982 C CA . ALA F 3 142 ? 154.735 138.720 116.137 1.00 62.02 142 ALA F CA 1
ATOM 13983 C C . ALA F 3 142 ? 153.901 139.974 115.910 1.00 62.02 142 ALA F C 1
ATOM 13984 O O . ALA F 3 142 ? 153.443 140.620 116.856 1.00 62.02 142 ALA F O 1
ATOM 13986 N N . THR F 3 143 ? 153.717 140.314 114.638 1.00 60.86 143 THR F N 1
ATOM 13987 C CA . THR F 3 143 ? 152.820 141.393 114.249 1.00 60.86 143 THR F CA 1
ATOM 13988 C C . THR F 3 143 ? 151.374 140.993 114.538 1.00 60.86 143 THR F C 1
ATOM 13989 O O . THR F 3 143 ? 150.996 139.831 114.365 1.00 60.86 143 THR F O 1
ATOM 13993 N N . ILE F 3 144 ? 150.588 141.954 115.046 1.00 61.01 144 ILE F N 1
ATOM 13994 C CA . ILE F 3 144 ? 149.180 141.720 115.373 1.00 61.01 144 ILE F CA 1
ATOM 13995 C C . ILE F 3 144 ? 148.389 141.319 114.132 1.00 61.01 144 ILE F C 1
ATOM 13996 O O . ILE F 3 144 ? 147.579 140.384 114.171 1.00 61.01 144 ILE F O 1
ATOM 14001 N N . ALA F 3 145 ? 148.648 141.976 112.998 1.00 57.93 145 ALA F N 1
ATOM 14002 C CA . ALA F 3 145 ? 147.987 141.582 111.758 1.00 57.93 145 ALA F CA 1
ATOM 14003 C C . ALA F 3 145 ? 148.514 140.254 111.232 1.00 57.93 145 ALA F C 1
ATOM 14004 O O . ALA F 3 145 ? 147.837 139.594 110.437 1.00 57.93 145 ALA F O 1
ATOM 14006 N N . GLY F 3 146 ? 149.714 139.848 111.653 1.00 56.72 146 GLY F N 1
ATOM 14007 C CA . GLY F 3 146 ? 150.150 138.489 111.403 1.00 56.72 146 GLY F CA 1
ATOM 14008 C C . GLY F 3 146 ? 149.417 137.477 112.253 1.00 56.72 146 GLY F C 1
ATOM 14009 O O . GLY F 3 146 ? 149.204 136.342 111.820 1.00 56.72 146 GLY F O 1
ATOM 14010 N N . ASN F 3 147 ? 149.023 137.866 113.468 1.00 58.44 147 ASN F N 1
ATOM 14011 C CA . ASN F 3 147 ? 148.200 136.995 114.299 1.00 58.44 147 ASN F CA 1
ATOM 14012 C C . ASN F 3 147 ? 146.779 136.894 113.765 1.00 58.44 147 ASN F C 1
ATOM 14013 O O . ASN F 3 147 ? 146.146 135.841 113.890 1.00 58.44 147 ASN F O 1
ATOM 14018 N N . ILE F 3 148 ? 146.264 137.975 113.181 1.00 56.44 148 ILE F N 1
ATOM 14019 C CA . ILE F 3 148 ? 144.933 137.952 112.587 1.00 56.44 148 ILE F CA 1
ATOM 14020 C C . ILE F 3 148 ? 144.930 137.121 111.311 1.00 56.44 148 ILE F C 1
ATOM 14021 O O . ILE F 3 148 ? 144.016 136.322 111.080 1.00 56.44 148 ILE F O 1
ATOM 14026 N N . SER F 3 149 ? 145.969 137.263 110.485 1.00 58.88 149 SER F N 1
ATOM 14027 C CA . SER F 3 149 ? 146.006 136.562 109.207 1.00 58.88 149 SER F CA 1
ATOM 14028 C C . SER F 3 149 ? 146.255 135.069 109.376 1.00 58.88 149 SER F C 1
ATOM 14029 O O . SER F 3 149 ? 145.903 134.285 108.492 1.00 58.88 149 SER F O 1
ATOM 14032 N N . THR F 3 150 ? 146.845 134.653 110.491 1.00 59.48 150 THR F N 1
ATOM 14033 C CA . THR F 3 150 ? 147.073 133.235 110.726 1.00 59.48 150 THR F CA 1
ATOM 14034 C C . THR F 3 150 ? 146.079 132.624 111.703 1.00 59.48 150 THR F C 1
ATOM 14035 O O . THR F 3 150 ? 146.118 131.403 111.898 1.00 59.48 150 THR F O 1
ATOM 14039 N N . ASN F 3 151 ? 145.181 133.440 112.271 1.00 58.42 151 ASN F N 1
ATOM 14040 C CA . ASN F 3 151 ? 144.290 133.069 113.378 1.00 58.42 151 ASN F CA 1
ATOM 14041 C C . ASN F 3 151 ? 145.086 132.450 114.525 1.00 58.42 151 ASN F C 1
ATOM 14042 O O . ASN F 3 151 ? 144.877 131.302 114.924 1.00 58.42 151 ASN F O 1
ATOM 14047 N N . ALA F 3 152 ? 146.031 133.229 115.041 1.00 59.71 152 ALA F N 1
ATOM 14048 C CA . ALA F 3 152 ? 146.999 132.698 115.986 1.00 59.71 152 ALA F CA 1
ATOM 14049 C C . ALA F 3 152 ? 146.384 132.548 117.371 1.00 59.71 152 ALA F C 1
ATOM 14050 O O . ALA F 3 152 ? 145.835 133.497 117.935 1.00 59.71 152 ALA F O 1
ATOM 14052 N N . GLY F 3 153 ? 146.487 131.340 117.920 1.00 62.96 153 GLY F N 1
ATOM 14053 C CA . GLY F 3 153 ? 145.971 131.062 119.244 1.00 62.96 153 GLY F CA 1
ATOM 14054 C C . GLY F 3 153 ? 147.069 130.489 120.109 1.00 62.96 153 GLY F C 1
ATOM 14055 O O . GLY F 3 153 ? 148.169 130.194 119.641 1.00 62.96 153 GLY F O 1
ATOM 14056 N N . GLY F 3 154 ? 146.761 130.335 121.389 1.00 66.96 154 GLY F N 1
ATOM 14057 C CA . GLY F 3 154 ? 147.789 129.903 122.308 1.00 66.96 154 GLY F CA 1
ATOM 14058 C C . GLY F 3 154 ? 147.313 129.185 123.549 1.00 66.96 154 GLY F C 1
ATOM 14059 O O . GLY F 3 154 ? 146.449 128.305 123.496 1.00 66.96 154 GLY F O 1
ATOM 14060 N N . MET F 3 155 ? 147.899 129.571 124.681 1.00 70.73 155 MET F N 1
ATOM 14061 C CA . MET F 3 155 ? 147.698 128.851 125.930 1.00 70.73 155 MET F CA 1
ATOM 14062 C C . MET F 3 155 ? 146.328 129.126 126.536 1.00 70.73 155 MET F C 1
ATOM 14063 O O . MET F 3 155 ? 145.729 128.234 127.145 1.00 70.73 155 MET F O 1
ATOM 14068 N N . ARG F 3 156 ? 145.814 130.346 126.376 1.00 66.43 156 ARG F N 1
ATOM 14069 C CA . ARG F 3 156 ? 144.576 130.758 127.025 1.00 66.43 156 ARG F CA 1
ATOM 14070 C C . ARG F 3 156 ? 143.326 130.435 126.219 1.00 66.43 156 ARG F C 1
ATOM 14071 O O . ARG F 3 156 ? 142.267 131.000 126.509 1.00 66.43 156 ARG F O 1
ATOM 14079 N N . ALA F 3 157 ? 143.411 129.547 125.226 1.00 64.68 157 ALA F N 1
ATOM 14080 C CA . ALA F 3 157 ? 142.272 129.331 124.339 1.00 64.68 157 ALA F CA 1
ATOM 14081 C C . ALA F 3 157 ? 141.198 128.462 124.979 1.00 64.68 157 ALA F C 1
ATOM 14082 O O . ALA F 3 157 ? 140.075 128.393 124.466 1.00 64.68 157 ALA F O 1
ATOM 14084 N N . VAL F 3 158 ? 141.517 127.787 126.085 1.00 65.95 158 VAL F N 1
ATOM 14085 C CA . VAL F 3 158 ? 140.519 126.960 126.757 1.00 65.95 158 VAL F CA 1
ATOM 14086 C C . VAL F 3 158 ? 139.500 127.836 127.483 1.00 65.95 158 VAL F C 1
ATOM 14087 O O . VAL F 3 158 ? 138.313 127.493 127.559 1.00 65.95 158 VAL F O 1
ATOM 14091 N N . LYS F 3 159 ? 139.923 129.004 127.964 1.00 64.55 159 LYS F N 1
ATOM 14092 C CA . LYS F 3 159 ? 139.025 129.920 128.653 1.00 64.55 159 LYS F CA 1
ATOM 14093 C C . LYS F 3 159 ? 138.619 131.103 127.783 1.00 64.55 159 LYS F C 1
ATOM 14094 O O . LYS F 3 159 ? 137.457 131.522 127.810 1.00 64.55 159 LYS F O 1
ATOM 14100 N N . TYR F 3 160 ? 139.550 131.640 126.997 1.00 63.82 160 TYR F N 1
ATOM 14101 C CA . TYR F 3 160 ? 139.340 132.902 126.308 1.00 63.82 160 TYR F CA 1
ATOM 14102 C C . TYR F 3 160 ? 139.198 132.778 124.799 1.00 63.82 160 TYR F C 1
ATOM 14103 O O . TYR F 3 160 ? 138.559 133.639 124.186 1.00 63.82 160 TYR F O 1
ATOM 14112 N N . GLY F 3 161 ? 139.765 131.750 124.187 1.00 62.92 161 GLY F N 1
ATOM 14113 C CA . GLY F 3 161 ? 139.685 131.615 122.751 1.00 62.92 161 GLY F CA 1
ATOM 14114 C C . GLY F 3 161 ? 140.928 132.112 122.037 1.00 62.92 161 GLY F C 1
ATOM 14115 O O . GLY F 3 161 ? 142.014 132.249 122.606 1.00 62.92 161 GLY F O 1
ATOM 14116 N N . VAL F 3 162 ? 140.744 132.396 120.750 1.00 60.61 162 VAL F N 1
ATOM 14117 C CA . VAL F 3 162 ? 141.840 132.727 119.846 1.00 60.61 162 VAL F CA 1
ATOM 14118 C C . VAL F 3 162 ? 141.654 134.142 119.315 1.00 60.61 162 VAL F C 1
ATOM 14119 O O . VAL F 3 162 ? 140.758 134.867 119.761 1.00 60.61 162 VAL F O 1
ATOM 14123 N N . THR F 3 163 ? 142.536 134.547 118.391 1.00 60.13 163 THR F N 1
ATOM 14124 C CA . THR F 3 163 ? 142.533 135.898 117.827 1.00 60.13 163 THR F CA 1
ATOM 14125 C C . THR F 3 163 ? 141.223 136.233 117.112 1.00 60.13 163 THR F C 1
ATOM 14126 O O . THR F 3 163 ? 140.810 137.398 117.099 1.00 60.13 163 THR F O 1
ATOM 14130 N N . ARG F 3 164 ? 140.546 135.224 116.546 1.00 57.39 164 ARG F N 1
ATOM 14131 C CA . ARG F 3 164 ? 139.280 135.433 115.843 1.00 57.39 164 ARG F CA 1
ATOM 14132 C C . ARG F 3 164 ? 138.187 135.973 116.762 1.00 57.39 164 ARG F C 1
ATOM 14133 O O . ARG F 3 164 ? 137.352 136.775 116.328 1.00 57.39 164 ARG F O 1
ATOM 14141 N N . ASP F 3 165 ? 138.206 135.591 118.041 1.00 61.35 165 ASP F N 1
ATOM 14142 C CA . ASP F 3 165 ? 137.158 136.021 118.960 1.00 61.35 165 ASP F CA 1
ATOM 14143 C C . ASP F 3 165 ? 137.348 137.460 119.424 1.00 61.35 165 ASP F C 1
ATOM 14144 O O . ASP F 3 165 ? 136.477 138.003 120.114 1.00 61.35 165 ASP F O 1
ATOM 14149 N N . TYR F 3 166 ? 138.462 138.095 119.067 1.00 58.81 166 TYR F N 1
ATOM 14150 C CA . TYR F 3 166 ? 138.763 139.431 119.559 1.00 58.81 166 TYR F CA 1
ATOM 14151 C C . TYR F 3 166 ? 139.056 140.435 118.455 1.00 58.81 166 TYR F C 1
ATOM 14152 O O . TYR F 3 166 ? 139.576 141.513 118.751 1.00 58.81 166 TYR F O 1
ATOM 14161 N N . VAL F 3 167 ? 138.743 140.119 117.200 1.00 55.93 167 VAL F N 1
ATOM 14162 C CA . VAL F 3 167 ? 138.875 141.081 116.104 1.00 55.93 167 VAL F CA 1
ATOM 14163 C C . VAL F 3 167 ? 137.500 141.717 115.927 1.00 55.93 167 VAL F C 1
ATOM 14164 O O . VAL F 3 167 ? 136.529 141.063 115.546 1.00 55.93 167 VAL F O 1
ATOM 14168 N N . ARG F 3 168 ? 137.418 143.017 116.213 1.00 56.64 168 ARG F N 1
ATOM 14169 C CA . ARG F 3 168 ? 136.143 143.713 116.092 1.00 56.64 168 ARG F CA 1
ATOM 14170 C C . ARG F 3 168 ? 135.973 144.337 114.716 1.00 56.64 168 ARG F C 1
ATOM 14171 O O . ARG F 3 168 ? 134.875 144.301 114.150 1.00 56.64 168 ARG F O 1
ATOM 14179 N N . GLY F 3 169 ? 137.034 144.907 114.162 1.00 55.34 169 GLY F N 1
ATOM 14180 C CA . GLY F 3 169 ? 136.944 145.538 112.860 1.00 55.34 169 GLY F CA 1
ATOM 14181 C C . GLY F 3 169 ? 138.285 145.499 112.166 1.00 55.34 169 GLY F C 1
ATOM 14182 O O . GLY F 3 169 ? 139.339 145.375 112.799 1.00 55.34 169 GLY F O 1
ATOM 14183 N N . LEU F 3 170 ? 138.228 145.604 110.841 1.00 55.89 170 LEU F N 1
ATOM 14184 C CA . LEU F 3 170 ? 139.426 145.595 110.018 1.00 55.89 170 LEU F CA 1
ATOM 14185 C C . LEU F 3 170 ? 139.261 146.606 108.896 1.00 55.89 170 LEU F C 1
ATOM 14186 O O . LEU F 3 170 ? 138.171 146.763 108.341 1.00 55.89 170 LEU F O 1
ATOM 14191 N N . THR F 3 171 ? 140.353 147.290 108.572 1.00 58.97 171 THR F N 1
ATOM 14192 C CA . THR F 3 171 ? 140.451 148.086 107.353 1.00 58.97 171 THR F CA 1
ATOM 14193 C C . THR F 3 171 ? 141.418 147.360 106.433 1.00 58.97 171 THR F C 1
ATOM 14194 O O . THR F 3 171 ? 142.616 147.274 106.725 1.00 58.97 171 THR F O 1
ATOM 14198 N N . VAL F 3 172 ? 140.904 146.826 105.342 1.00 59.76 172 VAL F N 1
ATOM 14199 C CA . VAL F 3 172 ? 141.702 146.017 104.434 1.00 59.76 172 VAL F CA 1
ATOM 14200 C C . VAL F 3 172 ? 141.833 146.737 103.103 1.00 59.76 172 VAL F C 1
ATOM 14201 O O . VAL F 3 172 ? 141.014 147.589 102.741 1.00 59.76 172 VAL F O 1
ATOM 14205 N N . VAL F 3 173 ? 142.896 146.408 102.378 1.00 61.85 173 VAL F N 1
ATOM 14206 C CA . VAL F 3 173 ? 143.121 146.902 101.027 1.00 61.85 173 VAL F CA 1
ATOM 14207 C C . VAL F 3 173 ? 143.125 145.709 100.087 1.00 61.85 173 VAL F C 1
ATOM 14208 O O . VAL F 3 173 ? 143.917 144.774 100.260 1.00 61.85 173 VAL F O 1
ATOM 14212 N N . LEU F 3 174 ? 142.242 145.735 99.094 1.00 67.83 174 LEU F N 1
ATOM 14213 C CA . LEU F 3 174 ? 142.142 144.631 98.155 1.00 67.83 174 LEU F CA 1
ATOM 14214 C C . LEU F 3 174 ? 143.283 144.678 97.142 1.00 67.83 174 LEU F C 1
ATOM 14215 O O . LEU F 3 174 ? 144.139 145.567 97.164 1.00 67.83 174 LEU F O 1
ATOM 14220 N N . ALA F 3 175 ? 143.280 143.698 96.236 1.00 71.40 175 ALA F N 1
ATOM 14221 C CA . ALA F 3 175 ? 144.361 143.573 95.266 1.00 71.40 175 ALA F CA 1
ATOM 14222 C C . ALA F 3 175 ? 144.331 144.667 94.209 1.00 71.40 175 ALA F C 1
ATOM 14223 O O . ALA F 3 175 ? 145.373 144.966 93.617 1.00 71.40 175 ALA F O 1
ATOM 14225 N N . ASN F 3 176 ? 143.172 145.272 93.958 1.00 73.59 176 ASN F N 1
ATOM 14226 C CA . ASN F 3 176 ? 143.083 146.373 93.009 1.00 73.59 176 ASN F CA 1
ATOM 14227 C C . ASN F 3 176 ? 143.271 147.736 93.662 1.00 73.59 176 ASN F C 1
ATOM 14228 O O . ASN F 3 176 ? 143.203 148.752 92.963 1.00 73.59 176 ASN F O 1
ATOM 14233 N N . GLY F 3 177 ? 143.500 147.784 94.972 1.00 71.12 177 GLY F N 1
ATOM 14234 C CA . GLY F 3 177 ? 143.724 149.031 95.667 1.00 71.12 177 GLY F CA 1
ATOM 14235 C C . GLY F 3 177 ? 142.524 149.597 96.394 1.00 71.12 177 GLY F C 1
ATOM 14236 O O . GLY F 3 177 ? 142.623 150.698 96.950 1.00 71.12 177 GLY F O 1
ATOM 14237 N N . GLU F 3 178 ? 141.397 148.890 96.411 1.00 71.13 178 GLU F N 1
ATOM 14238 C CA . GLU F 3 178 ? 140.207 149.403 97.074 1.00 71.13 178 GLU F CA 1
ATOM 14239 C C . GLU F 3 178 ? 140.321 149.240 98.584 1.00 71.13 178 GLU F C 1
ATOM 14240 O O . GLU F 3 178 ? 140.700 148.179 99.085 1.00 71.13 178 GLU F O 1
ATOM 14246 N N . ILE F 3 179 ? 139.983 150.301 99.311 1.00 64.49 179 ILE F N 1
ATOM 14247 C CA . ILE F 3 179 ? 140.032 150.277 100.767 1.00 64.49 179 ILE F CA 1
ATOM 14248 C C . ILE F 3 179 ? 138.658 149.918 101.314 1.00 64.49 179 ILE F C 1
ATOM 14249 O O . ILE F 3 179 ? 137.650 150.561 101.005 1.00 64.49 179 ILE F O 1
ATOM 14254 N N . ILE F 3 180 ? 138.616 148.871 102.137 1.00 62.39 180 ILE F N 1
ATOM 14255 C CA . ILE F 3 180 ? 137.361 148.336 102.655 1.00 62.39 180 ILE F CA 1
ATOM 14256 C C . ILE F 3 180 ? 137.396 148.312 104.178 1.00 62.39 180 ILE F C 1
ATOM 14257 O O . ILE F 3 180 ? 138.313 147.742 104.778 1.00 62.39 180 ILE F O 1
ATOM 14262 N N . GLU F 3 181 ? 136.403 148.930 104.813 1.00 63.71 181 GLU F N 1
ATOM 14263 C CA . GLU F 3 181 ? 136.219 148.767 106.249 1.00 63.71 181 GLU F CA 1
ATOM 14264 C C . GLU F 3 181 ? 135.225 147.645 106.515 1.00 63.71 181 GLU F C 1
ATOM 14265 O O . GLU F 3 181 ? 134.147 147.595 105.917 1.00 63.71 181 GLU F O 1
ATOM 14271 N N . LEU F 3 182 ? 135.584 146.746 107.423 1.00 60.50 182 LEU F N 1
ATOM 14272 C CA . LEU F 3 182 ? 134.862 145.487 107.563 1.00 60.50 182 LEU F CA 1
ATOM 14273 C C . LEU F 3 182 ? 133.973 145.413 108.793 1.00 60.50 182 LEU F C 1
ATOM 14274 O O . LEU F 3 182 ? 132.822 144.984 108.684 1.00 60.50 182 LEU F O 1
ATOM 14279 N N . GLY F 3 183 ? 134.463 145.809 109.963 1.00 59.04 183 GLY F N 1
ATOM 14280 C CA . GLY F 3 183 ? 133.655 145.708 111.163 1.00 59.04 183 GLY F CA 1
ATOM 14281 C C . GLY F 3 183 ? 133.348 147.037 111.821 1.00 59.04 183 GLY F C 1
ATOM 14282 O O . GLY F 3 183 ? 132.575 147.839 111.290 1.00 59.04 183 GLY F O 1
ATOM 14283 N N . GLY F 3 184 ? 133.946 147.274 112.982 1.00 61.63 184 GLY F N 1
ATOM 14284 C CA . GLY F 3 184 ? 133.733 148.513 113.698 1.00 61.63 184 GLY F CA 1
ATOM 14285 C C . GLY F 3 184 ? 133.898 148.295 115.188 1.00 61.63 184 GLY F C 1
ATOM 14286 O O . GLY F 3 184 ? 134.391 147.256 115.631 1.00 61.63 184 GLY F O 1
ATOM 14287 N N . LYS F 3 185 ? 133.472 149.300 115.955 1.00 65.24 185 LYS F N 1
ATOM 14288 C CA . LYS F 3 185 ? 133.485 149.202 117.409 1.00 65.24 185 LYS F CA 1
ATOM 14289 C C . LYS F 3 185 ? 132.196 148.612 117.964 1.00 65.24 185 LYS F C 1
ATOM 14290 O O . LYS F 3 185 ? 131.971 148.676 119.177 1.00 65.24 185 LYS F O 1
ATOM 14296 N N . ILE F 3 186 ? 131.362 148.031 117.102 1.00 63.57 186 ILE F N 1
ATOM 14297 C CA . ILE F 3 186 ? 130.128 147.393 117.535 1.00 63.57 186 ILE F CA 1
ATOM 14298 C C . ILE F 3 186 ? 130.429 146.073 118.227 1.00 63.57 186 ILE F C 1
ATOM 14299 O O . ILE F 3 186 ? 131.556 145.568 118.189 1.00 63.57 186 ILE F O 1
ATOM 14304 N N . VAL F 3 187 ? 129.407 145.501 118.865 1.00 62.67 187 VAL F N 1
ATOM 14305 C CA . VAL F 3 187 ? 129.574 144.180 119.462 1.00 62.67 187 VAL F CA 1
ATOM 14306 C C . VAL F 3 187 ? 128.824 143.123 118.658 1.00 62.67 187 VAL F C 1
ATOM 14307 O O . VAL F 3 187 ? 129.363 142.043 118.388 1.00 62.67 187 VAL F O 1
ATOM 14311 N N . LYS F 3 188 ? 127.590 143.410 118.249 1.00 62.95 188 LYS F N 1
ATOM 14312 C CA . LYS F 3 188 ? 126.776 142.467 117.496 1.00 62.95 188 LYS F CA 1
ATOM 14313 C C . LYS F 3 188 ? 126.857 142.783 116.011 1.00 62.95 188 LYS F C 1
ATOM 14314 O O . LYS F 3 188 ? 126.900 143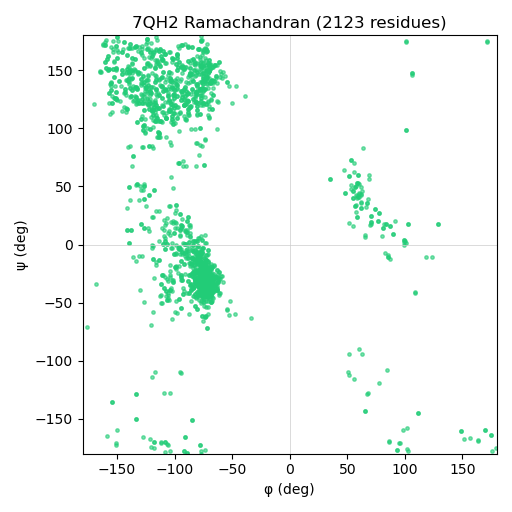.947 115.609 1.00 62.95 188 LYS F O 1
ATOM 14320 N N . ASN F 3 189 ? 126.861 141.730 115.198 1.00 66.09 189 ASN F N 1
ATOM 14321 C CA . ASN F 3 189 ? 126.980 141.880 113.752 1.00 66.09 189 ASN F CA 1
ATOM 14322 C C . ASN F 3 189 ? 126.120 140.825 113.075 1.00 66.09 189 ASN F C 1
ATOM 14323 O O . ASN F 3 189 ? 126.357 139.625 113.243 1.00 66.09 189 ASN F O 1
ATOM 14328 N N . SER F 3 190 ? 125.126 141.280 112.312 1.00 64.06 190 SER F N 1
ATOM 14329 C CA . SER F 3 190 ? 124.344 140.393 111.460 1.00 64.06 190 SER F CA 1
ATOM 14330 C C . SER F 3 190 ? 124.020 141.047 110.121 1.00 64.06 190 SER F C 1
ATOM 14331 O O . SER F 3 190 ? 122.965 140.765 109.544 1.00 64.06 190 SER F O 1
ATOM 14334 N N . SER F 3 191 ? 124.899 141.910 109.615 1.00 65.32 191 SER F N 1
ATOM 14335 C CA . SER F 3 191 ? 124.632 142.684 108.403 1.00 65.32 191 SER F CA 1
ATOM 14336 C C . SER F 3 191 ? 125.481 142.127 107.268 1.00 65.32 191 SER F C 1
ATOM 14337 O O . SER F 3 191 ? 126.629 142.525 107.067 1.00 65.32 191 SER F O 1
ATOM 14340 N N . GLY F 3 192 ? 124.909 141.195 106.517 1.00 65.34 192 GLY F N 1
ATOM 14341 C CA . GLY F 3 192 ? 125.582 140.648 105.362 1.00 65.34 192 GLY F CA 1
ATOM 14342 C C . GLY F 3 192 ? 126.495 139.487 105.702 1.00 65.34 192 GLY F C 1
ATOM 14343 O O . GLY F 3 192 ? 126.485 138.935 106.806 1.00 65.34 192 GLY F O 1
ATOM 14344 N N . TYR F 3 193 ? 127.300 139.112 104.712 1.00 64.64 193 TYR F N 1
ATOM 14345 C CA . TYR F 3 193 ? 128.281 138.056 104.910 1.00 64.64 193 TYR F CA 1
ATOM 14346 C C . TYR F 3 193 ? 129.435 138.575 105.752 1.00 64.64 193 TYR F C 1
ATOM 14347 O O . TYR F 3 193 ? 129.869 139.720 105.601 1.00 64.64 193 TYR F O 1
ATOM 14356 N N . SER F 3 194 ? 129.936 137.725 106.647 1.00 62.40 194 SER F N 1
ATOM 14357 C CA . SER F 3 194 ? 131.059 138.095 107.504 1.00 62.40 194 SER F CA 1
ATOM 14358 C C . SER F 3 194 ? 132.338 138.002 106.680 1.00 62.40 194 SER F C 1
ATOM 14359 O O . SER F 3 194 ? 133.039 136.989 106.661 1.00 62.40 194 SER F O 1
ATOM 14362 N N . LEU F 3 195 ? 132.637 139.096 105.973 1.00 61.66 195 LEU F N 1
ATOM 14363 C CA . LEU F 3 195 ? 133.887 139.170 105.224 1.00 61.66 195 LEU F CA 1
ATOM 14364 C C . LEU F 3 195 ? 135.078 139.319 106.156 1.00 61.66 195 LEU F C 1
ATOM 14365 O O . LEU F 3 195 ? 136.196 138.940 105.795 1.00 61.66 195 LEU F O 1
ATOM 14370 N N . LYS F 3 196 ? 134.854 139.880 107.349 1.00 59.05 196 LYS F N 1
ATOM 14371 C CA . LYS F 3 196 ? 135.904 139.999 108.355 1.00 59.05 196 LYS F CA 1
ATOM 14372 C C . LYS F 3 196 ? 136.391 138.634 108.820 1.00 59.05 196 LYS F C 1
ATOM 14373 O O . LYS F 3 196 ? 137.591 138.443 109.042 1.00 59.05 196 LYS F O 1
ATOM 14379 N N . ASP F 3 197 ? 135.484 137.666 108.935 1.00 61.92 197 ASP F N 1
ATOM 14380 C CA . ASP F 3 197 ? 135.862 136.328 109.361 1.00 61.92 197 ASP F CA 1
ATOM 14381 C C . ASP F 3 197 ? 136.516 135.516 108.250 1.00 61.92 197 ASP F C 1
ATOM 14382 O O . ASP F 3 197 ? 137.078 134.452 108.530 1.00 61.92 197 ASP F O 1
ATOM 14387 N N . LEU F 3 198 ? 136.452 135.985 107.002 1.00 60.14 198 LEU F N 1
ATOM 14388 C CA . LEU F 3 198 ? 137.233 135.361 105.939 1.00 60.14 198 LEU F CA 1
ATOM 14389 C C . LEU F 3 198 ? 138.680 135.827 105.974 1.00 60.14 198 LEU F C 1
ATOM 14390 O O . LEU F 3 198 ? 139.593 135.060 105.648 1.00 60.14 198 LEU F O 1
ATOM 14395 N N . VAL F 3 199 ? 138.903 137.090 106.347 1.00 57.33 199 VAL F N 1
ATOM 14396 C CA . VAL F 3 199 ? 140.253 137.635 106.409 1.00 57.33 199 VAL F CA 1
ATOM 14397 C C . VAL F 3 199 ? 141.024 137.020 107.570 1.00 57.33 199 VAL F C 1
ATOM 14398 O O . VAL F 3 199 ? 142.232 136.771 107.462 1.00 57.33 199 VAL F O 1
ATOM 14402 N N . ILE F 3 200 ? 140.341 136.739 108.680 1.00 55.66 200 ILE F N 1
ATOM 14403 C CA . ILE F 3 200 ? 140.972 136.052 109.798 1.00 55.66 200 ILE F CA 1
ATOM 14404 C C . ILE F 3 200 ? 141.254 134.606 109.414 1.00 55.66 200 ILE F C 1
ATOM 14405 O O . ILE F 3 200 ? 140.335 133.790 109.265 1.00 55.66 200 ILE F O 1
ATOM 14410 N N . GLY F 3 201 ? 142.534 134.284 109.250 1.00 58.78 201 GLY F N 1
ATOM 14411 C CA . GLY F 3 201 ? 142.940 132.967 108.817 1.00 58.78 201 GLY F CA 1
ATOM 14412 C C . GLY F 3 201 ? 143.294 132.848 107.351 1.00 58.78 201 GLY F C 1
ATOM 14413 O O . GLY F 3 201 ? 143.606 131.740 106.898 1.00 58.78 201 GLY F O 1
ATOM 14414 N N . SER F 3 202 ? 143.269 133.947 106.596 1.00 60.29 202 SER F N 1
ATOM 14415 C CA . SER F 3 202 ? 143.493 133.889 105.156 1.00 60.29 202 SER F CA 1
ATOM 14416 C C . SER F 3 202 ? 144.963 133.964 104.769 1.00 60.29 202 SER F C 1
ATOM 14417 O O . SER F 3 202 ? 145.285 133.648 103.617 1.00 60.29 202 SER F O 1
ATOM 14420 N N . GLU F 3 203 ? 145.835 134.387 105.694 1.00 64.59 203 GLU F N 1
ATOM 14421 C CA . GLU F 3 203 ? 147.298 134.398 105.532 1.00 64.59 203 GLU F CA 1
ATOM 14422 C C . GLU F 3 203 ? 147.744 135.267 104.358 1.00 64.59 203 GLU F C 1
ATOM 14423 O O . GLU F 3 203 ? 148.617 134.891 103.574 1.00 64.59 203 GLU F O 1
ATOM 14429 N N . GLY F 3 204 ? 147.140 136.448 104.243 1.00 61.95 204 GLY F N 1
ATOM 14430 C CA . GLY F 3 204 ? 147.527 137.420 103.244 1.00 61.95 204 GLY F CA 1
ATOM 14431 C C . GLY F 3 204 ? 147.191 137.059 101.816 1.00 61.95 204 GLY F C 1
ATOM 14432 O O . GLY F 3 204 ? 147.755 137.663 100.896 1.00 61.95 204 GLY F O 1
ATOM 14433 N N . THR F 3 205 ? 146.296 136.099 101.595 1.00 61.96 205 THR F N 1
ATOM 14434 C CA . THR F 3 205 ? 145.946 135.679 100.246 1.00 61.96 205 THR F CA 1
ATOM 14435 C C . THR F 3 205 ? 144.729 136.406 99.695 1.00 61.96 205 THR F C 1
ATOM 14436 O O . THR F 3 205 ? 144.420 136.247 98.509 1.00 61.96 205 THR F O 1
ATOM 14440 N N . LEU F 3 206 ? 144.036 137.191 100.514 1.00 63.12 206 LEU F N 1
ATOM 14441 C CA . LEU F 3 206 ? 142.838 137.903 100.089 1.00 63.12 206 LEU F CA 1
ATOM 14442 C C . LEU F 3 206 ? 143.011 139.412 100.050 1.00 63.12 206 LEU F C 1
ATOM 14443 O O . LEU F 3 206 ? 142.587 140.048 99.084 1.00 63.12 206 LEU F O 1
ATOM 14448 N N . CYS F 3 207 ? 143.636 139.999 101.068 1.00 63.18 207 CYS F N 1
ATOM 14449 C CA . CYS F 3 207 ? 143.753 141.447 101.163 1.00 63.18 207 CYS F CA 1
ATOM 14450 C C . CYS F 3 207 ? 144.895 141.798 102.102 1.00 63.18 207 CYS F C 1
ATOM 14451 O O . CYS F 3 207 ? 145.517 140.923 102.710 1.00 63.18 207 CYS F O 1
ATOM 14454 N N . VAL F 3 208 ? 145.160 143.096 102.209 1.00 59.39 208 VAL F N 1
ATOM 14455 C CA . VAL F 3 208 ? 146.200 143.600 103.099 1.00 59.39 208 VAL F CA 1
ATOM 14456 C C . VAL F 3 208 ? 145.544 144.356 104.246 1.00 59.39 208 VAL F C 1
ATOM 14457 O O . VAL F 3 208 ? 144.932 145.409 104.039 1.00 59.39 208 VAL F O 1
ATOM 14461 N N . ILE F 3 209 ? 145.675 143.822 105.456 1.00 57.36 209 ILE F N 1
ATOM 14462 C CA . ILE F 3 209 ? 145.128 144.461 106.648 1.00 57.36 209 ILE F CA 1
ATOM 14463 C C . ILE F 3 209 ? 145.943 145.707 106.958 1.00 57.36 209 ILE F C 1
ATOM 14464 O O . ILE F 3 209 ? 147.166 145.637 107.126 1.00 57.36 209 ILE F O 1
ATOM 14469 N N . THR F 3 210 ? 145.270 146.855 107.025 1.00 61.28 210 THR F N 1
ATOM 14470 C CA . THR F 3 210 ? 145.925 148.129 107.279 1.00 61.28 210 THR F CA 1
ATOM 14471 C C . THR F 3 210 ? 145.442 148.815 108.548 1.00 61.28 210 THR F C 1
ATOM 14472 O O . THR F 3 210 ? 145.957 149.888 108.881 1.00 61.28 210 THR F O 1
ATOM 14476 N N . LYS F 3 211 ? 144.485 148.224 109.262 1.00 59.03 211 LYS F N 1
ATOM 14477 C CA . LYS F 3 211 ? 144.039 148.690 110.570 1.00 59.03 211 LYS F CA 1
ATOM 14478 C C . LYS F 3 211 ? 143.241 147.569 111.216 1.00 59.03 211 LYS F C 1
ATOM 14479 O O . LYS F 3 211 ? 142.598 146.770 110.532 1.00 59.03 211 LYS F O 1
ATOM 14485 N N . ALA F 3 212 ? 143.291 147.516 112.545 1.00 56.13 212 ALA F N 1
ATOM 14486 C CA . ALA F 3 212 ? 142.558 146.501 113.284 1.00 56.13 212 ALA F CA 1
ATOM 14487 C C . ALA F 3 212 ? 141.997 147.109 114.558 1.00 56.13 212 ALA F C 1
ATOM 14488 O O . ALA F 3 212 ? 142.647 147.927 115.213 1.00 56.13 212 ALA F O 1
ATOM 14490 N N . ILE F 3 213 ? 140.784 146.698 114.903 1.00 55.83 213 ILE F N 1
ATOM 14491 C CA . ILE F 3 213 ? 140.127 147.102 116.143 1.00 55.83 213 ILE F CA 1
ATOM 14492 C C . ILE F 3 213 ? 139.993 145.837 116.981 1.00 55.83 213 ILE F C 1
ATOM 14493 O O . ILE F 3 213 ? 139.321 144.879 116.590 1.00 55.83 213 ILE F O 1
ATOM 14498 N N . LEU F 3 214 ? 140.638 145.819 118.143 1.00 56.14 214 LEU F N 1
ATOM 14499 C CA . LEU F 3 214 ? 140.689 144.602 118.939 1.00 56.14 214 LEU F CA 1
ATOM 14500 C C . LEU F 3 214 ? 139.877 144.740 120.219 1.00 56.14 214 LEU F C 1
ATOM 14501 O O . LEU F 3 214 ? 139.959 145.748 120.921 1.00 56.14 214 LEU F O 1
ATOM 14506 N N . LYS F 3 215 ? 139.105 143.702 120.528 1.00 58.38 215 LYS F N 1
ATOM 14507 C CA . LYS F 3 215 ? 138.313 143.678 121.748 1.00 58.38 215 LYS F CA 1
ATOM 14508 C C . LYS F 3 215 ? 139.194 143.347 122.949 1.00 58.38 215 LYS F C 1
ATOM 14509 O O . LYS F 3 215 ? 139.999 142.413 122.920 1.00 58.38 215 LYS F O 1
ATOM 14515 N N . LEU F 3 216 ? 139.038 144.130 124.015 1.00 61.97 216 LEU F N 1
ATOM 14516 C CA . LEU F 3 216 ? 139.804 143.942 125.236 1.00 61.97 216 LEU F CA 1
ATOM 14517 C C . LEU F 3 216 ? 138.884 143.524 126.373 1.00 61.97 216 LEU F C 1
ATOM 14518 O O . LEU F 3 216 ? 137.676 143.769 126.350 1.00 61.97 216 LEU F O 1
ATOM 14523 N N . LEU F 3 217 ? 139.481 142.883 127.371 1.00 62.16 217 LEU F N 1
ATOM 14524 C CA . LEU F 3 217 ? 138.814 142.472 128.592 1.00 62.16 217 LEU F CA 1
ATOM 14525 C C . LEU F 3 217 ? 139.414 143.226 129.768 1.00 62.16 217 LEU F C 1
ATOM 14526 O O . LEU F 3 217 ? 140.533 143.739 129.669 1.00 62.16 217 LEU F O 1
ATOM 14531 N N . PRO F 3 218 ? 138.687 143.341 130.880 1.00 66.10 218 PRO F N 1
ATOM 14532 C CA . PRO F 3 218 ? 139.316 143.845 132.106 1.00 66.10 218 PRO F CA 1
ATOM 14533 C C . PRO F 3 218 ? 140.335 142.851 132.645 1.00 66.10 218 PRO F C 1
ATOM 14534 O O . PRO F 3 218 ? 140.121 141.637 132.635 1.00 66.10 218 PRO F O 1
ATOM 14538 N N . LEU F 3 219 ? 141.453 143.387 133.120 1.00 70.07 219 LEU F N 1
ATOM 14539 C CA . LEU F 3 219 ? 142.607 142.567 133.475 1.00 70.07 219 LEU F CA 1
ATOM 14540 C C . LEU F 3 219 ? 142.390 141.893 134.826 1.00 70.07 219 LEU F C 1
ATOM 14541 O O . LEU F 3 219 ? 142.051 142.569 135.802 1.00 70.07 219 LEU F O 1
ATOM 14546 N N . PRO F 3 220 ? 142.571 140.576 134.921 1.00 73.62 220 PRO F N 1
ATOM 14547 C CA . PRO F 3 220 ? 142.504 139.919 136.230 1.00 73.62 220 PRO F CA 1
ATOM 14548 C C . PRO F 3 220 ? 143.764 140.188 137.037 1.00 73.62 220 PRO F C 1
ATOM 14549 O O . PRO F 3 220 ? 144.867 140.284 136.497 1.00 73.62 220 PRO F O 1
ATOM 14553 N N . LYS F 3 221 ? 143.589 140.306 138.352 1.00 79.88 221 LYS F N 1
ATOM 14554 C CA . LYS F 3 221 ? 144.692 140.661 139.239 1.00 79.88 221 LYS F CA 1
ATOM 14555 C C . LYS F 3 221 ? 145.476 139.433 139.695 1.00 79.88 221 LYS F C 1
ATOM 14556 O O . LYS F 3 221 ? 146.682 139.331 139.447 1.00 79.88 221 LYS F O 1
ATOM 14562 N N . MET F 3 222 ? 144.806 138.498 140.359 1.00 84.38 222 MET F N 1
ATOM 14563 C CA . MET F 3 222 ? 145.493 137.338 140.905 1.00 84.38 222 MET F CA 1
ATOM 14564 C C . MET F 3 222 ? 145.671 136.258 139.844 1.00 84.38 222 MET F C 1
ATOM 14565 O O . MET F 3 222 ? 144.952 136.209 138.843 1.00 84.38 222 MET F O 1
ATOM 14570 N N . THR F 3 223 ? 146.646 135.383 140.082 1.00 78.42 223 THR F N 1
ATOM 14571 C CA . THR F 3 223 ? 146.940 134.268 139.196 1.00 78.42 223 THR F CA 1
ATOM 14572 C C . THR F 3 223 ? 147.598 133.170 140.020 1.00 78.42 223 THR F C 1
ATOM 14573 O O . THR F 3 223 ? 148.563 133.419 140.745 1.00 78.42 223 THR F O 1
ATOM 14577 N N . LEU F 3 224 ? 147.058 131.957 139.918 1.00 74.13 224 LEU F N 1
ATOM 14578 C CA . LEU F 3 224 ? 147.608 130.820 140.642 1.00 74.13 224 LEU F CA 1
ATOM 14579 C C . LEU F 3 224 ? 147.640 129.621 139.707 1.00 74.13 224 LEU F C 1
ATOM 14580 O O . LEU F 3 224 ? 146.736 129.421 138.893 1.00 74.13 224 LEU F O 1
ATOM 14585 N N . SER F 3 225 ? 148.696 128.822 139.843 1.00 69.41 225 SER F N 1
ATOM 14586 C CA . SER F 3 225 ? 148.911 127.651 139.008 1.00 69.41 225 SER F CA 1
ATOM 14587 C C . SER F 3 225 ? 148.886 126.395 139.865 1.00 69.41 225 SER F C 1
ATOM 14588 O O . SER F 3 225 ? 149.209 126.429 141.055 1.00 69.41 225 SER F O 1
ATOM 14591 N N . LEU F 3 226 ? 148.504 125.280 139.246 1.00 68.08 226 LEU F N 1
ATOM 14592 C CA . LEU F 3 226 ? 148.507 123.975 139.891 1.00 68.08 226 LEU F CA 1
ATOM 14593 C C . LEU F 3 226 ? 149.288 122.981 139.046 1.00 68.08 226 LEU F C 1
ATOM 14594 O O . LEU F 3 226 ? 149.152 122.951 137.819 1.00 68.08 226 LEU F O 1
ATOM 14599 N N . LEU F 3 227 ? 150.106 122.171 139.709 1.00 66.22 227 LEU F N 1
ATOM 14600 C CA . LEU F 3 227 ? 150.875 121.118 139.060 1.00 66.22 227 LEU F CA 1
ATOM 14601 C C . LEU F 3 227 ? 150.420 119.766 139.590 1.00 66.22 227 LEU F C 1
ATOM 14602 O O . LEU F 3 227 ? 150.588 119.474 140.777 1.00 66.22 227 LEU F O 1
ATOM 14607 N N . ILE F 3 228 ? 149.862 118.943 138.713 1.00 68.41 228 ILE F N 1
ATOM 14608 C CA . ILE F 3 228 ? 149.224 117.694 139.102 1.00 68.41 228 ILE F CA 1
ATOM 14609 C C . ILE F 3 228 ? 149.942 116.547 138.400 1.00 68.41 228 ILE F C 1
ATOM 14610 O O . ILE F 3 228 ? 149.850 116.395 137.182 1.00 68.41 228 ILE F O 1
ATOM 14615 N N . PRO F 3 229 ? 150.685 115.725 139.141 1.00 72.64 229 PRO F N 1
ATOM 14616 C CA . PRO F 3 229 ? 151.302 114.540 138.536 1.00 72.64 229 PRO F CA 1
ATOM 14617 C C . PRO F 3 229 ? 150.286 113.442 138.264 1.00 72.64 229 PRO F C 1
ATOM 14618 O O . PRO F 3 229 ? 149.267 113.320 138.946 1.00 72.64 229 PRO F O 1
ATOM 14622 N N . PHE F 3 230 ? 150.584 112.630 137.250 1.00 76.08 230 PHE F N 1
ATOM 14623 C CA . PHE F 3 230 ? 149.758 111.486 136.897 1.00 76.08 230 PHE F CA 1
ATOM 14624 C C . PHE F 3 230 ? 150.658 110.307 136.561 1.00 76.08 230 PHE F C 1
ATOM 14625 O O . PHE F 3 230 ? 151.872 110.459 136.406 1.00 76.08 230 PHE F O 1
ATOM 14633 N N . GLU F 3 231 ? 150.046 109.126 136.445 1.00 82.02 231 GLU F N 1
ATOM 14634 C CA . GLU F 3 231 ? 150.811 107.928 136.111 1.00 82.02 231 GLU F CA 1
ATOM 14635 C C . GLU F 3 231 ? 151.176 107.883 134.634 1.00 82.02 231 GLU F C 1
ATOM 14636 O O . GLU F 3 231 ? 152.297 107.495 134.286 1.00 82.02 231 GLU F O 1
ATOM 14642 N N . ASN F 3 232 ? 150.254 108.269 133.757 1.00 79.45 232 ASN F N 1
ATOM 14643 C CA . ASN F 3 232 ? 150.506 108.252 132.324 1.00 79.45 232 ASN F CA 1
ATOM 14644 C C . ASN F 3 232 ? 149.693 109.361 131.676 1.00 79.45 232 ASN F C 1
ATOM 14645 O O . ASN F 3 232 ? 148.952 110.085 132.345 1.00 79.45 232 ASN F O 1
ATOM 14650 N N . ILE F 3 233 ? 149.847 109.486 130.355 1.00 77.27 233 ILE F N 1
ATOM 14651 C CA . ILE F 3 233 ? 149.199 110.577 129.633 1.00 77.27 233 ILE F CA 1
ATOM 14652 C C . ILE F 3 233 ? 147.713 110.297 129.436 1.00 77.27 233 ILE F C 1
ATOM 14653 O O . ILE F 3 233 ? 146.932 111.214 129.151 1.00 77.27 233 ILE F O 1
ATOM 14658 N N . SER F 3 234 ? 147.289 109.040 129.604 1.00 78.38 234 SER F N 1
ATOM 14659 C CA . SER F 3 234 ? 145.871 108.723 129.486 1.00 78.38 234 SER F CA 1
ATOM 14660 C C . SER F 3 234 ? 145.091 109.198 130.703 1.00 78.38 234 SER F C 1
ATOM 14661 O O . SER F 3 234 ? 143.947 109.649 130.571 1.00 78.38 234 SER F O 1
ATOM 14664 N N . ASP F 3 235 ? 145.687 109.104 131.892 1.00 80.89 235 ASP F N 1
ATOM 14665 C CA . ASP F 3 235 ? 145.051 109.633 133.092 1.00 80.89 235 ASP F CA 1
ATOM 14666 C C . ASP F 3 235 ? 145.100 111.154 133.119 1.00 80.89 235 ASP F C 1
ATOM 14667 O O . ASP F 3 235 ? 144.208 111.797 133.684 1.00 80.89 235 ASP F O 1
ATOM 14672 N N . ALA F 3 236 ? 146.137 111.743 132.520 1.00 78.33 236 ALA F N 1
ATOM 14673 C CA . ALA F 3 236 ? 146.287 113.193 132.539 1.00 78.33 236 ALA F CA 1
ATOM 14674 C C . ALA F 3 236 ? 145.308 113.879 131.596 1.00 78.33 236 ALA F C 1
ATOM 14675 O O . ALA F 3 236 ? 144.741 114.920 131.946 1.00 78.33 236 ALA F O 1
ATOM 14677 N N . ALA F 3 237 ? 145.097 113.319 130.404 1.00 79.11 237 ALA F N 1
ATOM 14678 C CA . ALA F 3 237 ? 144.180 113.938 129.454 1.00 79.11 237 ALA F CA 1
ATOM 14679 C C . ALA F 3 237 ? 142.725 113.668 129.815 1.00 79.11 237 ALA F C 1
ATOM 14680 O O . ALA F 3 237 ? 141.839 114.432 129.418 1.00 79.11 237 ALA F O 1
ATOM 14682 N N . GLY F 3 238 ? 142.459 112.594 130.564 1.00 77.02 238 GLY F N 1
ATOM 14683 C CA . GLY F 3 238 ? 141.093 112.245 130.910 1.00 77.02 238 GLY F CA 1
ATOM 14684 C C . GLY F 3 238 ? 140.485 113.074 132.020 1.00 77.02 238 GLY F C 1
ATOM 14685 O O . GLY F 3 238 ? 139.266 113.035 132.209 1.00 77.02 238 GLY F O 1
ATOM 14686 N N . ILE F 3 239 ? 141.304 113.825 132.759 1.00 75.90 239 ILE F N 1
ATOM 14687 C CA . ILE F 3 239 ? 140.780 114.623 133.863 1.00 75.90 239 ILE F CA 1
ATOM 14688 C C . ILE F 3 239 ? 140.227 115.951 133.355 1.00 75.90 239 ILE F C 1
ATOM 14689 O O . ILE F 3 239 ? 139.511 116.650 134.080 1.00 75.90 239 ILE F O 1
ATOM 14694 N N . VAL F 3 240 ? 140.515 116.297 132.096 1.00 74.07 240 VAL F N 1
ATOM 14695 C CA . VAL F 3 240 ? 140.144 117.619 131.575 1.00 74.07 240 VAL F CA 1
ATOM 14696 C C . VAL F 3 240 ? 138.635 117.809 131.395 1.00 74.07 240 VAL F C 1
ATOM 14697 O O . VAL F 3 240 ? 138.138 118.904 131.709 1.00 74.07 240 VAL F O 1
ATOM 14701 N N . PRO F 3 241 ? 137.849 116.819 130.915 1.00 75.08 241 PRO F N 1
ATOM 14702 C CA . PRO F 3 241 ? 136.385 117.022 130.946 1.00 75.08 241 PRO F CA 1
ATOM 14703 C C . PRO F 3 241 ? 135.787 117.117 132.342 1.00 75.08 241 PRO F C 1
ATOM 14704 O O . PRO F 3 241 ? 134.749 117.767 132.508 1.00 75.08 241 PRO F O 1
ATOM 14708 N N . LYS F 3 242 ? 136.402 116.496 133.350 1.00 77.42 242 LYS F N 1
ATOM 14709 C CA . LYS F 3 242 ? 135.880 116.623 134.706 1.00 77.42 242 LYS F CA 1
ATOM 14710 C C . LYS F 3 242 ? 136.214 117.979 135.314 1.00 77.42 242 LYS F C 1
ATOM 14711 O O . LYS F 3 242 ? 135.447 118.490 136.137 1.00 77.42 242 LYS F O 1
ATOM 14717 N N . ILE F 3 243 ? 137.348 118.568 134.924 1.00 74.34 243 ILE F N 1
ATOM 14718 C CA . ILE F 3 243 ? 137.751 119.867 135.456 1.00 74.34 243 ILE F CA 1
ATOM 14719 C C . ILE F 3 243 ? 136.830 120.966 134.940 1.00 74.34 243 ILE F C 1
ATOM 14720 O O . ILE F 3 243 ? 136.372 121.823 135.707 1.00 74.34 243 ILE F O 1
ATOM 14725 N N . ILE F 3 244 ? 136.523 120.940 133.641 1.00 74.81 244 ILE F N 1
ATOM 14726 C CA . ILE F 3 244 ? 135.700 121.977 133.029 1.00 74.81 244 ILE F CA 1
ATOM 14727 C C . ILE F 3 244 ? 134.250 121.867 133.494 1.00 74.81 244 ILE F C 1
ATOM 14728 O O . ILE F 3 244 ? 133.596 122.883 133.764 1.00 74.81 244 ILE F O 1
ATOM 14733 N N . LYS F 3 245 ? 133.741 120.644 133.658 1.00 74.78 245 LYS F N 1
ATOM 14734 C CA . LYS F 3 245 ? 132.377 120.438 134.133 1.00 74.78 245 LYS F CA 1
ATOM 14735 C C . LYS F 3 245 ? 132.193 120.754 135.613 1.00 74.78 245 LYS F C 1
ATOM 14736 O O . LYS F 3 245 ? 131.051 120.779 136.083 1.00 74.78 245 LYS F O 1
ATOM 14742 N N . SER F 3 246 ? 133.274 120.994 136.357 1.00 77.44 246 SER F N 1
ATOM 14743 C CA . SER F 3 246 ? 133.172 121.443 137.738 1.00 77.44 246 SER F CA 1
ATOM 14744 C C . SER F 3 246 ? 133.048 122.956 137.859 1.00 77.44 246 SER F C 1
ATOM 14745 O O . SER F 3 246 ? 133.128 123.474 138.979 1.00 77.44 246 SER F O 1
ATOM 14748 N N . LYS F 3 247 ? 132.911 123.663 136.731 1.00 77.63 247 LYS F N 1
ATOM 14749 C CA . LYS F 3 247 ? 132.660 125.100 136.602 1.00 77.63 247 LYS F CA 1
ATOM 14750 C C . LYS F 3 247 ? 133.808 125.971 137.107 1.00 77.63 247 LYS F C 1
ATOM 14751 O O . LYS F 3 247 ? 133.654 127.195 137.193 1.00 77.63 247 LYS F O 1
ATOM 14757 N N . ALA F 3 248 ? 134.958 125.384 137.438 1.00 77.59 248 ALA F N 1
ATOM 14758 C CA . ALA F 3 248 ? 136.161 126.151 137.753 1.00 77.59 248 ALA F CA 1
ATOM 14759 C C . ALA F 3 248 ? 137.073 126.083 136.533 1.00 77.59 248 ALA F C 1
ATOM 14760 O O . ALA F 3 248 ? 137.965 125.240 136.424 1.00 77.59 248 ALA F O 1
ATOM 14762 N N . ILE F 3 249 ? 136.828 126.992 135.599 1.00 73.61 249 ILE F N 1
ATOM 14763 C CA . ILE F 3 249 ? 137.496 126.934 134.294 1.00 73.61 249 ILE F CA 1
ATOM 14764 C C . ILE F 3 249 ? 138.920 127.459 134.433 1.00 73.61 249 ILE F C 1
ATOM 14765 O O . ILE F 3 249 ? 139.113 128.607 134.869 1.00 73.61 249 ILE F O 1
ATOM 14770 N N . PRO F 3 250 ? 139.937 126.673 134.088 1.00 69.71 250 PRO F N 1
ATOM 14771 C CA . PRO F 3 250 ? 141.307 127.180 134.170 1.00 69.71 250 PRO F CA 1
ATOM 14772 C C . PRO F 3 250 ? 141.630 128.088 132.996 1.00 69.71 250 PRO F C 1
ATOM 14773 O O . PRO F 3 250 ? 141.040 127.985 131.919 1.00 69.71 250 PRO F O 1
ATOM 14777 N N . THR F 3 251 ? 142.583 128.993 133.222 1.00 68.59 251 THR F N 1
ATOM 14778 C CA . THR F 3 251 ? 143.062 129.849 132.144 1.00 68.59 251 THR F CA 1
ATOM 14779 C C . THR F 3 251 ? 143.900 129.061 131.147 1.00 68.59 251 THR F C 1
ATOM 14780 O O . THR F 3 251 ? 143.798 129.285 129.936 1.00 68.59 251 THR F O 1
ATOM 14784 N N . ALA F 3 252 ? 144.716 128.130 131.632 1.00 66.98 252 ALA F N 1
ATOM 14785 C CA . ALA F 3 252 ? 145.558 127.315 130.772 1.00 66.98 252 ALA F CA 1
ATOM 14786 C C . ALA F 3 252 ? 145.550 125.888 131.292 1.00 66.98 252 ALA F C 1
ATOM 14787 O O . ALA F 3 252 ? 145.560 125.659 132.502 1.00 66.98 252 ALA F O 1
ATOM 14789 N N . ILE F 3 253 ? 145.505 124.932 130.365 1.00 66.64 253 ILE F N 1
ATOM 14790 C CA . ILE F 3 253 ? 145.621 123.511 130.682 1.00 66.64 253 ILE F CA 1
ATOM 14791 C C . ILE F 3 253 ? 146.698 122.930 129.778 1.00 66.64 253 ILE F C 1
ATOM 14792 O O . ILE F 3 253 ? 146.495 122.816 128.565 1.00 66.64 253 ILE F O 1
ATOM 14797 N N . GLU F 3 254 ? 147.837 122.562 130.359 1.00 68.95 254 GLU F N 1
ATOM 14798 C CA . GLU F 3 254 ? 148.984 122.082 129.598 1.00 68.95 254 GLU F CA 1
ATOM 14799 C C . GLU F 3 254 ? 149.350 120.685 130.067 1.00 68.95 254 GLU F C 1
ATOM 14800 O O . GLU F 3 254 ? 149.518 120.458 131.269 1.00 68.95 254 GLU F O 1
ATOM 14806 N N . PHE F 3 255 ? 149.478 119.754 129.127 1.00 68.58 255 PHE F N 1
ATOM 14807 C CA . PHE F 3 255 ? 150.065 118.469 129.465 1.00 68.58 255 PHE F CA 1
ATOM 14808 C C . PHE F 3 255 ? 151.535 118.447 129.065 1.00 68.58 255 PHE F C 1
ATOM 14809 O O . PHE F 3 255 ? 151.930 118.979 128.025 1.00 68.58 255 PHE F O 1
ATOM 14817 N N . MET F 3 256 ? 152.351 117.835 129.917 1.00 74.34 256 MET F N 1
ATOM 14818 C CA . MET F 3 256 ? 153.768 117.657 129.618 1.00 74.34 256 MET F CA 1
ATOM 14819 C C . MET F 3 256 ? 154.178 116.289 130.138 1.00 74.34 256 MET F C 1
ATOM 14820 O O . MET F 3 256 ? 153.900 115.950 131.292 1.00 74.34 256 MET F O 1
ATOM 14825 N N . GLU F 3 257 ? 154.811 115.496 129.284 1.00 76.90 257 GLU F N 1
ATOM 14826 C CA . GLU F 3 257 ? 155.330 114.214 129.726 1.00 76.90 257 GLU F CA 1
ATOM 14827 C C . GLU F 3 257 ? 156.747 114.382 130.257 1.00 76.90 257 GLU F C 1
ATOM 14828 O O . GLU F 3 257 ? 157.358 115.446 130.128 1.00 76.90 257 GLU F O 1
ATOM 14834 N N . ARG F 3 258 ? 157.263 113.316 130.877 1.00 80.86 258 ARG F N 1
ATOM 14835 C CA . ARG F 3 258 ? 158.562 113.392 131.539 1.00 80.86 258 ARG F CA 1
ATOM 14836 C C . ARG F 3 258 ? 159.704 113.517 130.539 1.00 80.86 258 ARG F C 1
ATOM 14837 O O . ARG F 3 258 ? 160.734 114.128 130.848 1.00 80.86 258 ARG F O 1
ATOM 14845 N N . GLN F 3 259 ? 159.535 112.959 129.338 1.00 78.67 259 GLN F N 1
ATOM 14846 C CA . GLN F 3 259 ? 160.584 113.000 128.324 1.00 78.67 259 GLN F CA 1
ATOM 14847 C C . GLN F 3 259 ? 160.809 114.415 127.798 1.00 78.67 259 GLN F C 1
ATOM 14848 O O . GLN F 3 259 ? 161.953 114.803 127.534 1.00 78.67 259 GLN F O 1
ATOM 14854 N N . THR F 3 260 ? 159.741 115.205 127.670 1.00 74.67 260 THR F N 1
ATOM 14855 C CA . THR F 3 260 ? 159.888 116.592 127.238 1.00 74.67 260 THR F CA 1
ATOM 14856 C C . THR F 3 260 ? 160.482 117.459 128.343 1.00 74.67 260 THR F C 1
ATOM 14857 O O . THR F 3 260 ? 161.240 118.394 128.058 1.00 74.67 260 THR F O 1
ATOM 14861 N N . ILE F 3 261 ? 160.169 117.148 129.604 1.00 74.80 261 ILE F N 1
ATOM 14862 C CA . ILE F 3 261 ? 160.683 117.911 130.739 1.00 74.80 261 ILE F CA 1
ATOM 14863 C C . ILE F 3 261 ? 162.188 117.699 130.899 1.00 74.80 261 ILE F C 1
ATOM 14864 O O . ILE F 3 261 ? 162.920 118.632 131.259 1.00 74.80 261 ILE F O 1
ATOM 14869 N N . LEU F 3 262 ? 162.681 116.497 130.574 1.00 75.91 262 LEU F N 1
ATOM 14870 C CA . LEU F 3 262 ? 164.114 116.217 130.648 1.00 75.91 262 LEU F CA 1
ATOM 14871 C C . LEU F 3 262 ? 164.916 117.026 129.635 1.00 75.91 262 LEU F C 1
ATOM 14872 O O . LEU F 3 262 ? 166.108 117.271 129.846 1.00 75.91 262 LEU F O 1
ATOM 14877 N N . PHE F 3 263 ? 164.288 117.442 128.533 1.00 77.17 263 PHE F N 1
ATOM 14878 C CA . PHE F 3 263 ? 164.953 118.355 127.611 1.00 77.17 263 PHE F CA 1
ATOM 14879 C C . PHE F 3 263 ? 165.103 119.745 128.214 1.00 77.17 263 PHE F C 1
ATOM 14880 O O . PHE F 3 263 ? 166.159 120.370 128.066 1.00 77.17 263 PHE F O 1
ATOM 14888 N N . ALA F 3 264 ? 164.064 120.241 128.889 1.00 76.17 264 ALA F N 1
ATOM 14889 C CA . ALA F 3 264 ? 164.095 121.592 129.440 1.00 76.17 264 ALA F CA 1
ATOM 14890 C C . ALA F 3 264 ? 165.010 121.687 130.653 1.00 76.17 264 ALA F C 1
ATOM 14891 O O . ALA F 3 264 ? 165.545 122.763 130.944 1.00 76.17 264 ALA F O 1
ATOM 14893 N N . GLU F 3 265 ? 165.191 120.580 131.378 1.00 79.42 265 GLU F N 1
ATOM 14894 C CA . GLU F 3 265 ? 166.149 120.564 132.478 1.00 79.42 265 GLU F CA 1
ATOM 14895 C C . GLU F 3 265 ? 167.581 120.649 131.971 1.00 79.42 265 GLU F C 1
ATOM 14896 O O . GLU F 3 265 ? 168.420 121.312 132.591 1.00 79.42 265 GLU F O 1
ATOM 14902 N N . ASP F 3 266 ? 167.878 119.983 130.854 1.00 83.04 266 ASP F N 1
ATOM 14903 C CA . ASP F 3 266 ? 169.220 120.038 130.284 1.00 83.04 266 ASP F CA 1
ATOM 14904 C C . ASP F 3 266 ? 169.492 121.392 129.644 1.00 83.04 266 ASP F C 1
ATOM 14905 O O . ASP F 3 266 ? 170.640 121.852 129.612 1.00 83.04 266 ASP F O 1
ATOM 14910 N N . PHE F 3 267 ? 168.450 122.048 129.131 1.00 80.18 267 PHE F N 1
ATOM 14911 C CA . PHE F 3 267 ? 168.635 123.333 128.468 1.00 80.18 267 PHE F CA 1
ATOM 14912 C C . PHE F 3 267 ? 168.769 124.472 129.468 1.00 80.18 267 PHE F C 1
ATOM 14913 O O . PHE F 3 267 ? 169.638 125.335 129.307 1.00 80.18 267 PHE F O 1
ATOM 14921 N N . LEU F 3 268 ? 167.929 124.496 130.500 1.00 77.63 268 LEU F N 1
ATOM 14922 C CA . LEU F 3 268 ? 167.952 125.569 131.484 1.00 77.63 268 LEU F CA 1
ATOM 14923 C C . LEU F 3 268 ? 168.998 125.371 132.568 1.00 77.63 268 LEU F C 1
ATOM 14924 O O . LEU F 3 268 ? 169.419 126.351 133.191 1.00 77.63 268 LEU F O 1
ATOM 14929 N N . GLY F 3 269 ? 169.426 124.136 132.811 1.00 79.58 269 GLY F N 1
ATOM 14930 C CA . GLY F 3 269 ? 170.367 123.851 133.870 1.00 79.58 269 GLY F CA 1
ATOM 14931 C C . GLY F 3 269 ? 169.750 123.609 135.229 1.00 79.58 269 GLY F C 1
ATOM 14932 O O . GLY F 3 269 ? 170.451 123.134 136.131 1.00 79.58 269 GLY F O 1
ATOM 14933 N N . LYS F 3 270 ? 168.469 123.914 135.408 1.00 80.76 270 LYS F N 1
ATOM 14934 C CA . LYS F 3 270 ? 167.766 123.679 136.659 1.00 80.76 270 LYS F CA 1
ATOM 14935 C C . LYS F 3 270 ? 166.837 122.484 136.511 1.00 80.76 270 LYS F C 1
ATOM 14936 O O . LYS F 3 270 ? 166.269 122.256 135.439 1.00 80.76 270 LYS F O 1
ATOM 14942 N N . LYS F 3 271 ? 166.680 121.728 137.592 1.00 77.50 271 LYS F N 1
ATOM 14943 C CA . LYS F 3 271 ? 165.750 120.611 137.584 1.00 77.50 271 LYS F CA 1
ATOM 14944 C C . LYS F 3 271 ? 164.313 121.105 137.721 1.00 77.50 271 LYS F C 1
ATOM 14945 O O . LYS F 3 271 ? 164.052 122.209 138.201 1.00 77.50 271 LYS F O 1
ATOM 14951 N N . PHE F 3 272 ? 163.3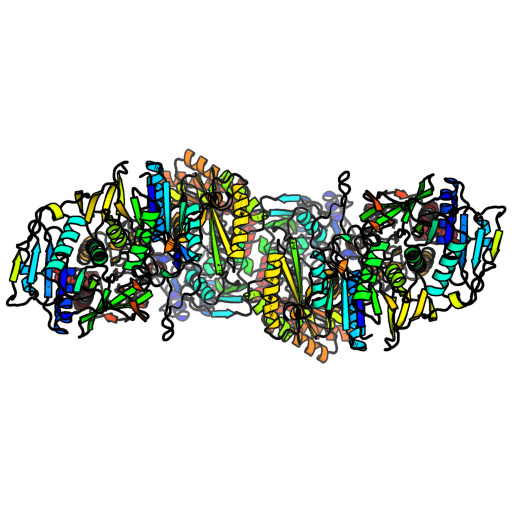80 120.276 137.269 1.00 76.23 272 PHE F N 1
ATOM 14952 C CA . PHE F 3 272 ? 161.970 120.524 137.508 1.00 76.23 272 PHE F CA 1
ATOM 14953 C C . PHE F 3 272 ? 161.680 120.285 138.994 1.00 76.23 272 PHE F C 1
ATOM 14954 O O . PHE F 3 272 ? 162.371 119.488 139.635 1.00 76.23 272 PHE F O 1
ATOM 14962 N N . PRO F 3 273 ? 160.704 121.003 139.575 1.00 77.69 273 PRO F N 1
ATOM 14963 C CA . PRO F 3 273 ? 160.458 120.880 141.026 1.00 77.69 273 PRO F CA 1
ATOM 14964 C C . PRO F 3 273 ? 160.042 119.495 141.501 1.00 77.69 273 PRO F C 1
ATOM 14965 O O . PRO F 3 273 ? 160.338 119.140 142.647 1.00 77.69 273 PRO F O 1
ATOM 14969 N N . ASP F 3 274 ? 159.383 118.701 140.662 1.00 81.95 274 ASP F N 1
ATOM 14970 C CA . ASP F 3 274 ? 159.039 117.326 140.995 1.00 81.95 274 ASP F CA 1
ATOM 14971 C C . ASP F 3 274 ? 158.862 116.548 139.704 1.00 81.95 274 ASP F C 1
ATOM 14972 O O . ASP F 3 274 ? 157.899 116.779 138.970 1.00 81.95 274 ASP F O 1
ATOM 14977 N N . SER F 3 275 ? 159.769 115.609 139.438 1.00 85.66 275 SER F N 1
ATOM 14978 C CA . SER F 3 275 ? 159.717 114.797 138.226 1.00 85.66 275 SER F CA 1
ATOM 14979 C C . SER F 3 275 ? 159.831 113.322 138.611 1.00 85.66 275 SER F C 1
ATOM 14980 O O . SER F 3 275 ? 160.583 112.546 138.033 1.00 85.66 275 SER F O 1
ATOM 14983 N N . SER F 3 276 ? 159.054 112.931 139.619 1.00 84.49 276 SER F N 1
ATOM 14984 C CA . SER F 3 276 ? 158.911 111.534 140.005 1.00 84.49 276 SER F CA 1
ATOM 14985 C C . SER F 3 276 ? 157.766 110.844 139.277 1.00 84.49 276 SER F C 1
ATOM 14986 O O . SER F 3 276 ? 157.397 109.726 139.656 1.00 84.49 276 SER F O 1
ATOM 14989 N N . SER F 3 277 ? 157.195 111.487 138.261 1.00 80.73 277 SER F N 1
ATOM 14990 C CA . SER F 3 277 ? 156.038 110.982 137.541 1.00 80.73 277 SER F CA 1
ATOM 14991 C C . SER F 3 277 ? 156.280 111.074 136.042 1.00 80.73 277 SER F C 1
ATOM 14992 O O . SER F 3 277 ? 157.204 111.754 135.586 1.00 80.73 277 SER F O 1
ATOM 14995 N N . ASN F 3 278 ? 155.427 110.394 135.274 1.00 79.43 278 ASN F N 1
ATOM 14996 C CA . ASN F 3 278 ? 155.623 110.326 133.831 1.00 79.43 278 ASN F CA 1
ATOM 14997 C C . ASN F 3 278 ? 154.844 111.394 133.075 1.00 79.43 278 ASN F C 1
ATOM 14998 O O . ASN F 3 278 ? 155.272 111.794 131.989 1.00 79.43 278 ASN F O 1
ATOM 15003 N N . ALA F 3 279 ? 153.717 111.858 133.610 1.00 74.10 279 ALA F N 1
ATOM 15004 C CA . ALA F 3 279 ? 152.905 112.850 132.922 1.00 74.10 279 ALA F CA 1
ATOM 15005 C C . ALA F 3 279 ? 152.443 113.899 133.918 1.00 74.10 279 ALA F C 1
ATOM 15006 O O . ALA F 3 279 ? 152.354 113.644 135.122 1.00 74.10 279 ALA F O 1
ATOM 15008 N N . TYR F 3 280 ? 152.153 115.090 133.401 1.00 72.80 280 TYR F N 1
ATOM 15009 C CA . TYR F 3 280 ? 151.789 116.213 134.250 1.00 72.80 280 TYR F CA 1
ATOM 15010 C C . TYR F 3 280 ? 150.668 117.008 133.605 1.00 72.80 280 TYR F C 1
ATOM 15011 O O . TYR F 3 280 ? 150.508 117.010 132.384 1.00 72.80 280 TYR F O 1
ATOM 15020 N N . ILE F 3 281 ? 149.888 117.677 134.449 1.00 68.65 281 ILE F N 1
ATOM 15021 C CA . ILE F 3 281 ? 148.876 118.631 134.020 1.00 68.65 281 ILE F CA 1
ATOM 15022 C C . ILE F 3 281 ? 149.193 119.938 134.732 1.00 68.65 281 ILE F C 1
ATOM 15023 O O . ILE F 3 281 ? 149.252 119.978 135.967 1.00 68.65 281 ILE F O 1
ATOM 15028 N N . LEU F 3 282 ? 149.420 120.999 133.962 1.00 65.10 282 LEU F N 1
ATOM 15029 C CA . LEU F 3 282 ? 149.808 122.290 134.523 1.00 65.10 282 LEU F CA 1
ATOM 15030 C C . LEU F 3 282 ? 148.659 123.266 134.306 1.00 65.10 282 LEU F C 1
ATOM 15031 O O . LEU F 3 282 ? 148.413 123.737 133.196 1.00 65.10 282 LEU F O 1
ATOM 15036 N N . LEU F 3 283 ? 147.946 123.572 135.386 1.00 66.05 283 LEU F N 1
ATOM 15037 C CA . LEU F 3 283 ? 146.784 124.443 135.298 1.00 66.05 283 LEU F CA 1
ATOM 15038 C C . LEU F 3 283 ? 147.146 125.881 135.645 1.00 66.05 283 LEU F C 1
ATOM 15039 O O . LEU F 3 283 ? 148.245 126.174 136.118 1.00 66.05 283 LEU F O 1
ATOM 15044 N N . THR F 3 284 ? 146.205 126.787 135.383 1.00 67.52 284 THR F N 1
ATOM 15045 C CA . THR F 3 284 ? 146.329 128.188 135.761 1.00 67.52 284 THR F CA 1
ATOM 15046 C C . THR F 3 284 ? 144.943 128.762 136.000 1.00 67.52 284 THR F C 1
ATOM 15047 O O . THR F 3 284 ? 144.068 128.682 135.138 1.00 67.52 284 THR F O 1
ATOM 15051 N N . PHE F 3 285 ? 144.753 129.352 137.176 1.00 70.59 285 PHE F N 1
ATOM 15052 C CA . PHE F 3 285 ? 143.509 130.028 137.499 1.00 70.59 285 PHE F CA 1
ATOM 15053 C C . PHE F 3 285 ? 143.801 131.506 137.699 1.00 70.59 285 PHE F C 1
ATOM 15054 O O . PHE F 3 285 ? 144.864 131.885 138.193 1.00 70.59 285 PHE F O 1
ATOM 15062 N N . ASP F 3 286 ? 142.847 132.343 137.300 1.00 76.69 286 ASP F N 1
ATOM 15063 C CA . ASP F 3 286 ? 142.988 133.778 137.488 1.00 76.69 286 ASP F CA 1
ATOM 15064 C C . ASP F 3 286 ? 141.734 134.316 138.159 1.00 76.69 286 ASP F C 1
ATOM 15065 O O . ASP F 3 286 ? 140.699 133.648 138.216 1.00 76.69 286 ASP F O 1
ATOM 15070 N N . GLY F 3 287 ? 141.844 135.534 138.667 1.00 81.21 287 GLY F N 1
ATOM 15071 C CA . GLY F 3 287 ? 140.734 136.165 139.354 1.00 81.21 287 GLY F CA 1
ATOM 15072 C C . GLY F 3 287 ? 141.178 137.490 139.925 1.00 81.21 287 GLY F C 1
ATOM 15073 O O . GLY F 3 287 ? 142.322 137.922 139.745 1.00 81.21 287 GLY F O 1
ATOM 15074 N N . ASN F 3 288 ? 140.249 138.134 140.626 1.00 85.70 288 ASN F N 1
ATOM 15075 C CA . ASN F 3 288 ? 140.481 139.483 141.119 1.00 85.70 288 ASN F CA 1
ATOM 15076 C C . ASN F 3 288 ? 140.774 139.537 142.612 1.00 85.70 288 ASN F C 1
ATOM 15077 O O . ASN F 3 288 ? 141.448 140.472 143.057 1.00 85.70 288 ASN F O 1
ATOM 15082 N N . THR F 3 289 ? 140.296 138.569 143.391 1.00 89.60 289 THR F N 1
ATOM 15083 C CA . THR F 3 289 ? 140.621 138.494 144.807 1.00 89.60 289 THR F CA 1
ATOM 15084 C C . THR F 3 289 ? 141.315 137.169 145.074 1.00 89.60 289 THR F C 1
ATOM 15085 O O . THR F 3 289 ? 141.215 136.231 144.280 1.00 89.60 289 THR F O 1
ATOM 15089 N N . LYS F 3 290 ? 142.023 137.102 146.204 1.00 89.38 290 LYS F N 1
ATOM 15090 C CA . LYS F 3 290 ? 142.729 135.878 146.568 1.00 89.38 290 LYS F CA 1
ATOM 15091 C C . LYS F 3 290 ? 141.768 134.779 147.006 1.00 89.38 290 LYS F C 1
ATOM 15092 O O . LYS F 3 290 ? 142.102 133.593 146.917 1.00 89.38 290 LYS F O 1
ATOM 15098 N N . GLU F 3 291 ? 140.570 135.148 147.460 1.00 92.16 291 GLU F N 1
ATOM 15099 C CA . GLU F 3 291 ? 139.650 134.161 148.013 1.00 92.16 291 GLU F CA 1
ATOM 15100 C C . GLU F 3 291 ? 138.867 133.437 146.925 1.00 92.16 291 GLU F C 1
ATOM 15101 O O . GLU F 3 291 ? 138.538 132.256 147.081 1.00 92.16 291 GLU F O 1
ATOM 15107 N N . GLN F 3 292 ? 138.557 134.117 145.819 1.00 90.35 292 GLN F N 1
ATOM 15108 C CA . GLN F 3 292 ? 137.819 133.451 144.751 1.00 90.35 292 GLN F CA 1
ATOM 15109 C C . GLN F 3 292 ? 138.750 132.674 143.829 1.00 90.35 292 GLN F C 1
ATOM 15110 O O . GLN F 3 292 ? 138.300 131.771 143.115 1.00 90.35 292 GLN F O 1
ATOM 15116 N N . VAL F 3 293 ? 140.042 133.009 143.826 1.00 86.61 293 VAL F N 1
ATOM 15117 C CA . VAL F 3 293 ? 141.026 132.135 143.198 1.00 86.61 293 VAL F CA 1
ATOM 15118 C C . VAL F 3 293 ? 141.217 130.886 144.046 1.00 86.61 293 VAL F C 1
ATOM 15119 O O . VAL F 3 293 ? 141.341 129.774 143.515 1.00 86.61 293 VAL F O 1
ATOM 15123 N N . GLU F 3 294 ? 141.198 131.044 145.374 1.00 89.29 294 GLU F N 1
ATOM 15124 C CA . GLU F 3 294 ? 141.351 129.906 146.274 1.00 89.29 294 GLU F CA 1
ATOM 15125 C C . GLU F 3 294 ? 140.151 128.972 146.217 1.00 89.29 294 GLU F C 1
ATOM 15126 O O . GLU F 3 294 ? 140.305 127.761 146.398 1.00 89.29 294 GLU F O 1
ATOM 15132 N N . ALA F 3 295 ? 138.957 129.504 145.951 1.00 86.31 295 ALA F N 1
ATOM 15133 C CA . ALA F 3 295 ? 137.798 128.638 145.769 1.00 86.31 295 ALA F CA 1
ATOM 15134 C C . ALA F 3 295 ? 137.844 127.914 144.431 1.00 86.31 295 ALA F C 1
ATOM 15135 O O . ALA F 3 295 ? 137.226 126.854 144.279 1.00 86.31 295 ALA F O 1
ATOM 15137 N N . GLU F 3 296 ? 138.566 128.465 143.454 1.00 83.87 296 GLU F N 1
ATOM 15138 C CA . GLU F 3 296 ? 138.636 127.849 142.134 1.00 83.87 296 GLU F CA 1
ATOM 15139 C C . GLU F 3 296 ? 139.596 126.667 142.114 1.00 83.87 296 GLU F C 1
ATOM 15140 O O . GLU F 3 296 ? 139.256 125.595 141.603 1.00 83.87 296 GLU F O 1
ATOM 15146 N N . TYR F 3 297 ? 140.805 126.842 142.657 1.00 81.65 297 TYR F N 1
ATOM 15147 C CA . TYR F 3 297 ? 141.785 125.765 142.574 1.00 81.65 297 TYR F CA 1
ATOM 15148 C C . TYR F 3 297 ? 141.491 124.659 143.578 1.00 81.65 297 TYR F C 1
ATOM 15149 O O . TYR F 3 297 ? 141.790 123.494 143.305 1.00 81.65 297 TYR F O 1
ATOM 15158 N N . GLU F 3 298 ? 140.897 124.992 144.729 1.00 84.30 298 GLU F N 1
ATOM 15159 C CA . GLU F 3 298 ? 140.553 123.957 145.701 1.00 84.30 298 GLU F CA 1
ATOM 15160 C C . GLU F 3 298 ? 139.387 123.101 145.228 1.00 84.30 298 GLU F C 1
ATOM 15161 O O . GLU F 3 298 ? 139.229 121.970 145.695 1.00 84.30 298 GLU F O 1
ATOM 15167 N N . THR F 3 299 ? 138.554 123.624 144.326 1.00 81.29 299 THR F N 1
ATOM 15168 C CA . THR F 3 299 ? 137.538 122.794 143.689 1.00 81.29 299 THR F CA 1
ATOM 15169 C C . THR F 3 299 ? 138.174 121.733 142.800 1.00 81.29 299 THR F C 1
ATOM 15170 O O . THR F 3 299 ? 137.810 120.555 142.879 1.00 81.29 299 THR F O 1
ATOM 15174 N N . VAL F 3 300 ? 139.147 122.126 141.986 1.00 80.06 300 VAL F N 1
ATOM 15175 C CA . VAL F 3 300 ? 139.815 121.209 141.071 1.00 80.06 300 VAL F CA 1
ATOM 15176 C C . VAL F 3 300 ? 140.789 120.293 141.806 1.00 80.06 300 VAL F C 1
ATOM 15177 O O . VAL F 3 300 ? 140.917 119.114 141.464 1.00 80.06 300 VAL F O 1
ATOM 15181 N N . ALA F 3 301 ? 141.468 120.805 142.837 1.00 79.67 301 ALA F N 1
ATOM 15182 C CA . ALA F 3 301 ? 142.421 119.983 143.580 1.00 79.67 301 ALA F CA 1
ATOM 15183 C C . ALA F 3 301 ? 141.728 118.933 144.435 1.00 79.67 301 ALA F C 1
ATOM 15184 O O . ALA F 3 301 ? 142.237 117.813 144.566 1.00 79.67 301 ALA F O 1
ATOM 15186 N N . ASN F 3 302 ? 140.577 119.264 145.031 1.00 82.33 302 ASN F N 1
ATOM 15187 C CA . ASN F 3 302 ? 139.773 118.236 145.686 1.00 82.33 302 ASN F CA 1
ATOM 15188 C C . ASN F 3 302 ? 139.188 117.268 144.670 1.00 82.33 302 ASN F C 1
ATOM 15189 O O . ASN F 3 302 ? 138.937 116.102 144.996 1.00 82.33 302 ASN F O 1
ATOM 15194 N N . LEU F 3 303 ? 138.964 117.732 143.441 1.00 82.37 303 LEU F N 1
ATOM 15195 C CA . LEU F 3 303 ? 138.477 116.850 142.391 1.00 82.37 303 LEU F CA 1
ATOM 15196 C C . LEU F 3 303 ? 139.574 115.925 141.882 1.00 82.37 303 LEU F C 1
ATOM 15197 O O . LEU F 3 303 ? 139.368 114.712 141.792 1.00 82.37 303 LEU F O 1
ATOM 15202 N N . CYS F 3 304 ? 140.749 116.484 141.556 1.00 83.42 304 CYS F N 1
ATOM 15203 C CA . CYS F 3 304 ? 141.806 115.715 140.901 1.00 83.42 304 CYS F CA 1
ATOM 15204 C C . CYS F 3 304 ? 142.380 114.633 141.808 1.00 83.42 304 CYS F C 1
ATOM 15205 O O . CYS F 3 304 ? 142.801 113.579 141.319 1.00 83.42 304 CYS F O 1
ATOM 15208 N N . LEU F 3 305 ? 142.371 114.855 143.124 1.00 82.76 305 LEU F N 1
ATOM 15209 C CA . LEU F 3 305 ? 142.860 113.843 144.055 1.00 82.76 305 LEU F CA 1
ATOM 15210 C C . LEU F 3 305 ? 141.921 112.644 144.144 1.00 82.76 305 LEU F C 1
ATOM 15211 O O . LEU F 3 305 ? 142.327 111.578 144.623 1.00 82.76 305 LEU F O 1
ATOM 15216 N N . ALA F 3 306 ? 140.674 112.791 143.695 1.00 86.39 306 ALA F N 1
ATOM 15217 C CA . ALA F 3 306 ? 139.696 111.714 143.755 1.00 86.39 306 ALA F CA 1
ATOM 15218 C C . ALA F 3 306 ? 139.713 110.807 142.529 1.00 86.39 306 ALA F C 1
ATOM 15219 O O . ALA F 3 306 ? 139.022 109.783 142.538 1.00 86.39 306 ALA F O 1
ATOM 15221 N N . GLU F 3 307 ? 140.471 111.139 141.485 1.00 88.34 307 GLU F N 1
ATOM 15222 C CA . GLU F 3 307 ? 140.586 110.268 140.316 1.00 88.34 307 GLU F CA 1
ATOM 15223 C C . GLU F 3 307 ? 142.047 109.967 139.998 1.00 88.34 307 GLU F C 1
ATOM 15224 O O . GLU F 3 307 ? 142.511 110.131 138.868 1.00 88.34 307 GLU F O 1
ATOM 15230 N N . GLY F 3 308 ? 142.794 109.513 141.001 1.00 87.65 308 GLY F N 1
ATOM 15231 C CA . GLY F 3 308 ? 144.068 108.862 140.759 1.00 87.65 308 GLY F CA 1
ATOM 15232 C C . GLY F 3 308 ? 145.264 109.761 140.538 1.00 87.65 308 GLY F C 1
ATOM 15233 O O . GLY F 3 308 ? 146.274 109.292 140.001 1.00 87.65 308 GLY F O 1
ATOM 15234 N N . ALA F 3 309 ? 145.194 111.032 140.921 1.00 82.36 309 ALA F N 1
ATOM 15235 C CA . ALA F 3 309 ? 146.396 111.852 140.925 1.00 82.36 309 ALA F CA 1
ATOM 15236 C C . ALA F 3 309 ? 147.260 111.495 142.126 1.00 82.36 309 ALA F C 1
ATOM 15237 O O . ALA F 3 309 ? 146.752 111.239 143.221 1.00 82.36 309 ALA F O 1
ATOM 15239 N N . LYS F 3 310 ? 148.578 111.463 141.912 1.00 80.85 310 LYS F N 1
ATOM 15240 C CA . LYS F 3 310 ? 149.492 111.170 143.011 1.00 80.85 310 LYS F CA 1
ATOM 15241 C C . LYS F 3 310 ? 149.536 112.309 144.019 1.00 80.85 310 LYS F C 1
ATOM 15242 O O . LYS F 3 310 ? 149.639 112.065 145.226 1.00 80.85 310 LYS F O 1
ATOM 15248 N N . ASP F 3 311 ? 149.437 113.548 143.545 1.00 78.15 311 ASP F N 1
ATOM 15249 C CA . ASP F 3 311 ? 149.526 114.726 144.394 1.00 78.15 311 ASP F CA 1
ATOM 15250 C C . ASP F 3 311 ? 148.940 115.908 143.638 1.00 78.15 311 ASP F C 1
ATOM 15251 O O . ASP F 3 311 ? 148.589 115.800 142.460 1.00 78.15 311 ASP F O 1
ATOM 15256 N N . VAL F 3 312 ? 148.808 117.027 144.343 1.00 72.89 312 VAL F N 1
ATOM 15257 C CA . VAL F 3 312 ? 148.515 118.325 143.743 1.00 72.89 312 VAL F CA 1
ATOM 15258 C C . VAL F 3 312 ? 149.486 119.323 144.355 1.00 72.89 312 VAL F C 1
ATOM 15259 O O . VAL F 3 312 ? 149.527 119.482 145.581 1.00 72.89 312 VAL F O 1
ATOM 15263 N N . TYR F 3 313 ? 150.273 119.981 143.512 1.00 72.14 313 TYR F N 1
ATOM 15264 C CA . TYR F 3 313 ? 151.277 120.923 143.981 1.00 72.14 313 TYR F CA 1
ATOM 15265 C C . TYR F 3 313 ? 150.814 122.350 143.724 1.00 72.14 313 TYR F C 1
ATOM 15266 O O . TYR F 3 313 ? 150.425 122.693 142.604 1.00 72.14 313 TYR F O 1
ATOM 15275 N N . ILE F 3 314 ? 150.857 123.178 144.769 1.00 73.57 314 ILE F N 1
ATOM 15276 C CA . ILE F 3 314 ? 150.395 124.552 144.649 1.00 73.57 314 ILE F CA 1
ATOM 15277 C C . ILE F 3 314 ? 151.535 125.445 144.179 1.00 73.57 314 ILE F C 1
ATOM 15278 O O . ILE F 3 314 ? 152.607 125.510 144.796 1.00 73.57 314 ILE F O 1
ATOM 15283 N N . VAL F 3 315 ? 151.301 126.142 143.070 1.00 73.30 315 VAL F N 1
ATOM 15284 C CA . VAL F 3 315 ? 152.270 127.078 142.513 1.00 73.30 315 VAL F CA 1
ATOM 15285 C C . VAL F 3 315 ? 151.689 128.480 142.637 1.00 73.30 315 VAL F C 1
ATOM 15286 O O . VAL F 3 315 ? 150.955 128.942 141.757 1.00 73.30 315 VAL F O 1
ATOM 15290 N N . ASP F 3 316 ? 152.017 129.166 143.733 1.00 78.43 316 ASP F N 1
ATOM 15291 C CA . ASP F 3 316 ? 151.334 130.400 144.104 1.00 78.43 316 ASP F CA 1
ATOM 15292 C C . ASP F 3 316 ? 152.257 131.607 144.178 1.00 78.43 316 ASP F C 1
ATOM 15293 O O . ASP F 3 316 ? 151.777 132.717 144.434 1.00 78.43 316 ASP F O 1
ATOM 15298 N N . THR F 3 317 ? 153.553 131.423 143.963 1.00 77.67 317 THR F N 1
ATOM 15299 C CA . THR F 3 317 ? 154.555 132.447 144.205 1.00 77.67 317 THR F CA 1
ATOM 15300 C C . THR F 3 317 ? 155.258 132.755 142.888 1.00 77.67 317 THR F C 1
ATOM 15301 O O . THR F 3 317 ? 155.390 131.879 142.029 1.00 77.67 317 THR F O 1
ATOM 15305 N N . VAL F 3 318 ? 155.677 134.018 142.724 1.00 78.03 318 VAL F N 1
ATOM 15306 C CA . VAL F 3 318 ? 156.352 134.468 141.507 1.00 78.03 318 VAL F CA 1
ATOM 15307 C C . VAL F 3 318 ? 157.670 133.724 141.283 1.00 78.03 318 VAL F C 1
ATOM 15308 O O . VAL F 3 318 ? 158.072 133.492 140.135 1.00 78.03 318 VAL F O 1
ATOM 15312 N N . GLU F 3 319 ? 158.273 133.222 142.343 1.00 80.10 319 GLU F N 1
ATOM 15313 C CA . GLU F 3 319 ? 159.506 132.436 142.141 1.00 80.10 319 GLU F CA 1
ATOM 15314 C C . GLU F 3 319 ? 159.095 131.021 141.792 1.00 80.10 319 GLU F C 1
ATOM 15315 O O . GLU F 3 319 ? 159.784 130.412 141.030 1.00 80.10 319 GLU F O 1
ATOM 15321 N N . ARG F 3 320 ? 158.032 130.518 142.396 1.00 75.59 320 ARG F N 1
ATOM 15322 C CA . ARG F 3 320 ? 157.571 129.175 142.062 1.00 75.59 320 ARG F CA 1
ATOM 15323 C C . ARG F 3 320 ? 156.955 129.132 140.672 1.00 75.59 320 ARG F C 1
ATOM 15324 O O . ARG F 3 320 ? 157.067 128.119 139.974 1.00 75.59 320 ARG F O 1
ATOM 15332 N N . LYS F 3 321 ? 156.286 130.213 140.261 1.00 76.91 321 LYS F N 1
ATOM 15333 C CA . LYS F 3 321 ? 155.722 130.264 138.916 1.00 76.91 321 LYS F CA 1
ATOM 15334 C C . LYS F 3 321 ? 156.810 130.326 137.856 1.00 76.91 321 LYS F C 1
ATOM 15335 O O . LYS F 3 321 ? 156.664 129.726 136.789 1.00 76.91 321 LYS F O 1
ATOM 15341 N N . ASP F 3 322 ? 157.912 131.020 138.136 1.00 79.87 322 ASP F N 1
ATOM 15342 C CA . ASP F 3 322 ? 159.007 131.075 137.176 1.00 79.87 322 ASP F CA 1
ATOM 15343 C C . ASP F 3 322 ? 159.799 129.774 137.151 1.00 79.87 322 ASP F C 1
ATOM 15344 O O . ASP F 3 322 ? 160.503 129.496 136.177 1.00 79.87 322 ASP F O 1
ATOM 15349 N N . SER F 3 323 ? 159.710 128.967 138.209 1.00 76.04 323 SER F N 1
ATOM 15350 C CA . SER F 3 323 ? 160.414 127.690 138.204 1.00 76.04 323 SER F CA 1
ATOM 15351 C C . SER F 3 323 ? 159.669 126.642 137.389 1.00 76.04 323 SER F C 1
ATOM 15352 O O . SER F 3 323 ? 160.276 125.667 136.934 1.00 76.04 323 SER F O 1
ATOM 15355 N N . VAL F 3 324 ? 158.364 126.822 137.192 1.00 72.07 324 VAL F N 1
ATOM 15356 C CA . VAL F 3 324 ? 157.577 125.833 136.464 1.00 72.07 324 VAL F CA 1
ATOM 15357 C C . VAL F 3 324 ? 157.281 126.313 135.047 1.00 72.07 324 VAL F C 1
ATOM 15358 O O . VAL F 3 324 ? 157.305 125.527 134.092 1.00 72.07 324 VAL F O 1
ATOM 15362 N N . TRP F 3 325 ? 157.029 127.613 134.876 1.00 69.93 325 TRP F N 1
ATOM 15363 C CA . TRP F 3 325 ? 156.621 128.113 133.568 1.00 69.93 325 TRP F CA 1
ATOM 15364 C C . TRP F 3 325 ? 157.789 128.458 132.658 1.00 69.93 325 TRP F C 1
ATOM 15365 O O . TRP F 3 325 ? 157.593 128.555 131.442 1.00 69.93 325 TRP F O 1
ATOM 15376 N N . SER F 3 326 ? 158.993 128.649 133.199 1.00 73.10 326 SER F N 1
ATOM 15377 C CA . SER F 3 326 ? 160.146 128.790 132.319 1.00 73.10 326 SER F CA 1
ATOM 15378 C C . SER F 3 326 ? 160.587 127.440 131.779 1.00 73.10 326 SER F C 1
ATOM 15379 O O . SER F 3 326 ? 161.265 127.377 130.749 1.00 73.10 326 SER F O 1
ATOM 15382 N N . ALA F 3 327 ? 160.212 126.353 132.456 1.00 71.76 327 ALA F N 1
ATOM 15383 C CA . ALA F 3 327 ? 160.430 125.025 131.895 1.00 71.76 327 ALA F CA 1
ATOM 15384 C C . ALA F 3 327 ? 159.461 124.752 130.754 1.00 71.76 327 ALA F C 1
ATOM 15385 O O . ALA F 3 327 ? 159.851 124.198 129.721 1.00 71.76 327 ALA F O 1
ATOM 15387 N N . ARG F 3 328 ? 158.193 125.140 130.921 1.00 71.57 328 ARG F N 1
ATOM 15388 C CA . ARG F 3 328 ? 157.220 125.006 129.843 1.00 71.57 328 ARG F CA 1
ATOM 15389 C C . ARG F 3 328 ? 157.503 125.989 128.714 1.00 71.57 328 ARG F C 1
ATOM 15390 O O . ARG F 3 328 ? 157.384 125.631 127.536 1.00 71.57 328 ARG F O 1
ATOM 15398 N N . GLY F 3 329 ? 157.908 127.214 129.048 1.00 73.51 329 GLY F N 1
ATOM 15399 C CA . GLY F 3 329 ? 158.252 128.200 128.042 1.00 73.51 329 GLY F CA 1
ATOM 15400 C C . GLY F 3 329 ? 159.501 127.900 127.246 1.00 73.51 329 GLY F C 1
ATOM 15401 O O . GLY F 3 329 ? 159.686 128.476 126.170 1.00 73.51 329 GLY F O 1
ATOM 15402 N N . ALA F 3 330 ? 160.363 127.015 127.745 1.00 74.21 330 ALA F N 1
ATOM 15403 C CA . ALA F 3 330 ? 161.551 126.611 127.008 1.00 74.21 330 ALA F CA 1
ATOM 15404 C C . ALA F 3 330 ? 161.450 125.206 126.435 1.00 74.21 330 ALA F C 1
ATOM 15405 O O . ALA F 3 330 ? 162.491 124.587 126.200 1.00 74.21 330 ALA F O 1
ATOM 15407 N N . PHE F 3 331 ? 160.237 124.683 126.228 1.00 72.22 331 PHE F N 1
ATOM 15408 C CA . PHE F 3 331 ? 160.091 123.373 125.598 1.00 72.22 331 PHE F CA 1
ATOM 15409 C C . PHE F 3 331 ? 160.552 123.389 124.148 1.00 72.22 331 PHE F C 1
ATOM 15410 O O . PHE F 3 331 ? 161.177 122.429 123.687 1.00 72.22 331 PHE F O 1
ATOM 15418 N N . LEU F 3 332 ? 160.257 124.466 123.421 1.00 74.42 332 LEU F N 1
ATOM 15419 C CA . LEU F 3 332 ? 160.603 124.539 122.007 1.00 74.42 332 LEU F CA 1
ATOM 15420 C C . LEU F 3 332 ? 162.102 124.716 121.799 1.00 74.42 332 LEU F C 1
ATOM 15421 O O . LEU F 3 332 ? 162.680 124.108 120.892 1.00 74.42 332 LEU F O 1
ATOM 15426 N N . GLU F 3 333 ? 162.749 125.532 122.633 1.00 79.09 333 GLU F N 1
ATOM 15427 C CA . GLU F 3 333 ? 164.179 125.767 122.468 1.00 79.09 333 GLU F CA 1
ATOM 15428 C C . GLU F 3 333 ? 165.010 124.594 122.973 1.00 79.09 333 GLU F C 1
ATOM 15429 O O . GLU F 3 333 ? 166.145 124.405 122.522 1.00 79.09 333 GLU F O 1
ATOM 15435 N N . ALA F 3 334 ? 164.473 123.807 123.906 1.00 76.79 334 ALA F N 1
ATOM 15436 C CA . ALA F 3 334 ? 165.195 122.633 124.383 1.00 76.79 334 ALA F CA 1
ATOM 15437 C C . ALA F 3 334 ? 165.185 121.521 123.347 1.00 76.79 334 ALA F C 1
ATOM 15438 O O . ALA F 3 334 ? 166.144 120.747 123.249 1.00 76.79 334 ALA F O 1
ATOM 15440 N N . ILE F 3 335 ? 164.099 121.414 122.579 1.00 75.90 335 ILE F N 1
ATOM 15441 C CA . ILE F 3 335 ? 164.034 120.425 121.512 1.00 75.90 335 ILE F CA 1
ATOM 15442 C C . ILE F 3 335 ? 164.954 120.830 120.367 1.00 75.90 335 ILE F C 1
ATOM 15443 O O . ILE F 3 335 ? 165.622 119.979 119.767 1.00 75.90 335 ILE F O 1
ATOM 15448 N N . LYS F 3 336 ? 165.048 122.133 120.082 1.00 78.59 336 LYS F N 1
ATOM 15449 C CA . LYS F 3 336 ? 165.953 122.615 119.041 1.00 78.59 336 LYS F CA 1
ATOM 15450 C C . LYS F 3 336 ? 167.418 122.430 119.418 1.00 78.59 336 LYS F C 1
ATOM 15451 O O . LYS F 3 336 ? 168.251 122.162 118.545 1.00 78.59 336 LYS F O 1
ATOM 15457 N N . ALA F 3 337 ? 167.754 122.573 120.702 1.00 78.05 337 ALA F N 1
ATOM 15458 C CA . ALA F 3 337 ? 169.145 122.443 121.120 1.00 78.05 337 ALA F CA 1
ATOM 15459 C C . ALA F 3 337 ? 169.599 120.990 121.153 1.00 78.05 337 ALA F C 1
ATOM 15460 O O . ALA F 3 337 ? 170.804 120.722 121.164 1.00 78.05 337 ALA F O 1
ATOM 15462 N N . SER F 3 338 ? 168.660 120.043 121.184 1.00 80.50 338 SER F N 1
ATOM 15463 C CA . SER F 3 338 ? 169.013 118.633 121.280 1.00 80.50 338 SER F CA 1
ATOM 15464 C C . SER F 3 338 ? 169.190 117.953 119.927 1.00 80.50 338 SER F C 1
ATOM 15465 O O . SER F 3 338 ? 169.649 116.807 119.892 1.00 80.50 338 SER F O 1
ATOM 15468 N N . THR F 3 339 ? 168.854 118.614 118.820 1.00 84.89 339 THR F N 1
ATOM 15469 C CA . THR F 3 339 ? 168.870 117.962 117.518 1.00 84.89 339 THR F CA 1
ATOM 15470 C C . THR F 3 339 ? 169.680 118.776 116.521 1.00 84.89 339 THR F C 1
ATOM 15471 O O . THR F 3 339 ? 170.051 119.923 116.780 1.00 84.89 339 THR F O 1
ATOM 15475 N N . THR F 3 340 ? 169.956 118.155 115.371 1.00 87.74 340 THR F N 1
ATOM 15476 C CA . THR F 3 340 ? 170.533 118.890 114.251 1.00 87.74 340 THR F CA 1
ATOM 15477 C C . THR F 3 340 ? 169.497 119.807 113.614 1.00 87.74 340 THR F C 1
ATOM 15478 O O . THR F 3 340 ? 169.730 121.011 113.461 1.00 87.74 340 THR F O 1
ATOM 15482 N N . GLU F 3 341 ? 168.348 119.252 113.238 1.00 89.18 341 GLU F N 1
ATOM 15483 C CA . GLU F 3 341 ? 167.218 120.020 112.730 1.00 89.18 341 GLU F CA 1
ATOM 15484 C C . GLU F 3 341 ? 165.956 119.224 113.034 1.00 89.18 341 GLU F C 1
ATOM 15485 O O . GLU F 3 341 ? 166.019 118.054 113.420 1.00 89.18 341 GLU F O 1
ATOM 15491 N N . MET F 3 342 ? 164.807 119.872 112.858 1.00 87.05 342 MET F N 1
ATOM 15492 C CA . MET F 3 342 ? 163.535 119.229 113.152 1.00 87.05 342 MET F CA 1
ATOM 15493 C C . MET F 3 342 ? 162.464 119.774 112.219 1.00 87.05 342 MET F C 1
ATOM 15494 O O . MET F 3 342 ? 162.702 120.703 111.444 1.00 87.05 342 MET F O 1
ATOM 15499 N N . ASP F 3 343 ? 161.271 119.188 112.313 1.00 83.40 343 ASP F N 1
ATOM 15500 C CA . ASP F 3 343 ? 160.099 119.660 111.586 1.00 83.40 343 ASP F CA 1
ATOM 15501 C C . ASP F 3 343 ? 158.915 119.667 112.542 1.00 83.40 343 ASP F C 1
ATOM 15502 O O . ASP F 3 343 ? 158.865 118.860 113.475 1.00 83.40 343 ASP F O 1
ATOM 15507 N N . GLU F 3 344 ? 157.965 120.569 112.307 1.00 79.68 344 GLU F N 1
ATOM 15508 C CA . GLU F 3 344 ? 156.902 120.802 113.275 1.00 79.68 344 GLU F CA 1
ATOM 15509 C C . GLU F 3 344 ? 155.550 120.342 112.737 1.00 79.68 344 GLU F C 1
ATOM 15510 O O . GLU F 3 344 ? 155.205 120.566 111.573 1.00 79.68 344 GLU F O 1
ATOM 15516 N N . CYS F 3 345 ? 154.784 119.687 113.606 1.00 73.58 345 CYS F N 1
ATOM 15517 C CA . CYS F 3 345 ? 153.408 119.304 113.335 1.00 73.58 345 CYS F CA 1
ATOM 15518 C C . CYS F 3 345 ? 152.516 119.859 114.436 1.00 73.58 345 CYS F C 1
ATOM 15519 O O . CYS F 3 345 ? 152.838 119.757 115.623 1.00 73.58 345 CYS F O 1
ATOM 15522 N N . ASP F 3 346 ? 151.392 120.454 114.044 1.00 69.66 346 ASP F N 1
ATOM 15523 C CA . ASP F 3 346 ? 150.500 121.109 115.000 1.00 69.66 346 ASP F CA 1
ATOM 15524 C C . ASP F 3 346 ? 149.046 120.704 114.752 1.00 69.66 346 ASP F C 1
ATOM 15525 O O . ASP F 3 346 ? 148.152 121.541 114.626 1.00 69.66 346 ASP F O 1
ATOM 15530 N N . VAL F 3 347 ? 148.804 119.390 114.676 1.00 64.88 347 VAL F N 1
ATOM 15531 C CA . VAL F 3 347 ? 147.445 118.879 114.520 1.00 64.88 347 VAL F CA 1
ATOM 15532 C C . VAL F 3 347 ? 146.589 119.209 115.734 1.00 64.88 347 VAL F C 1
ATOM 15533 O O . VAL F 3 347 ? 147.061 119.223 116.878 1.00 64.88 347 VAL F O 1
ATOM 15537 N N . VAL F 3 348 ? 145.334 119.507 115.479 1.00 63.52 348 VAL F N 1
ATOM 15538 C CA . VAL F 3 348 ? 144.320 119.594 116.519 1.00 63.52 348 VAL F CA 1
ATOM 15539 C C . VAL F 3 348 ? 143.404 118.385 116.375 1.00 63.52 348 VAL F C 1
ATOM 15540 O O . VAL F 3 348 ? 143.022 117.989 115.270 1.00 63.52 348 VAL F O 1
ATOM 15544 N N . VAL F 3 349 ? 143.110 117.743 117.499 1.00 64.10 349 VAL F N 1
ATOM 15545 C CA . VAL F 3 349 ? 142.224 116.582 117.520 1.00 64.10 349 VAL F CA 1
ATOM 15546 C C . VAL F 3 349 ? 141.046 116.917 118.423 1.00 64.10 349 VAL F C 1
ATOM 15547 O O . VAL F 3 349 ? 141.060 117.948 119.115 1.00 64.10 349 VAL F O 1
ATOM 15551 N N . PRO F 3 350 ? 139.984 116.109 118.394 1.00 66.51 350 PRO F N 1
ATOM 15552 C CA . PRO F 3 350 ? 138.997 116.167 119.479 1.00 66.51 350 PRO F CA 1
ATOM 15553 C C . PRO F 3 350 ? 139.643 115.885 120.828 1.00 66.51 350 PRO F C 1
ATOM 15554 O O . PRO F 3 350 ? 140.610 115.126 120.928 1.00 66.51 350 PRO F O 1
ATOM 15558 N N . ARG F 3 351 ? 139.095 116.512 121.873 1.00 71.02 351 ARG F N 1
ATOM 15559 C CA . ARG F 3 351 ? 139.768 116.557 123.168 1.00 71.02 351 ARG F CA 1
ATOM 15560 C C . ARG F 3 351 ? 139.766 115.200 123.861 1.00 71.02 351 ARG F C 1
ATOM 15561 O O . ARG F 3 351 ? 140.614 114.929 124.719 1.00 71.02 351 ARG F O 1
ATOM 15569 N N . ASN F 3 352 ? 138.830 114.324 123.490 1.00 70.22 352 ASN F N 1
ATOM 15570 C CA . ASN F 3 352 ? 138.832 112.976 124.047 1.00 70.22 352 ASN F CA 1
ATOM 15571 C C . ASN F 3 352 ? 139.799 112.064 123.303 1.00 70.22 352 ASN F C 1
ATOM 15572 O O . ASN F 3 352 ? 140.018 110.922 123.721 1.00 70.22 352 ASN F O 1
ATOM 15577 N N . ARG F 3 353 ? 140.385 112.543 122.205 1.00 70.16 353 ARG F N 1
ATOM 15578 C CA . ARG F 3 353 ? 141.344 111.756 121.442 1.00 70.16 353 ARG F CA 1
ATOM 15579 C C . ARG F 3 353 ? 142.776 112.245 121.604 1.00 70.16 353 ARG F C 1
ATOM 15580 O O . ARG F 3 353 ? 143.621 111.914 120.766 1.00 70.16 353 ARG F O 1
ATOM 15588 N N . ILE F 3 354 ? 143.063 113.031 122.646 1.00 70.79 354 ILE F N 1
ATOM 15589 C CA . ILE F 3 354 ? 144.415 113.537 122.866 1.00 70.79 354 ILE F CA 1
ATOM 15590 C C . ILE F 3 354 ? 145.352 112.412 123.278 1.00 70.79 354 ILE F C 1
ATOM 15591 O O . ILE F 3 354 ? 146.453 112.276 122.729 1.00 70.79 354 ILE F O 1
ATOM 15596 N N . ALA F 3 355 ? 144.921 111.573 124.223 1.00 73.61 355 ALA F N 1
ATOM 15597 C CA . ALA F 3 355 ? 145.784 110.540 124.786 1.00 73.61 355 ALA F CA 1
ATOM 15598 C C . ALA F 3 355 ? 146.079 109.428 123.787 1.00 73.61 355 ALA F C 1
ATOM 15599 O O . ALA F 3 355 ? 147.169 108.846 123.813 1.00 73.61 355 ALA F O 1
ATOM 15601 N N . GLU F 3 356 ? 145.129 109.119 122.902 1.00 73.64 356 GLU F N 1
ATOM 15602 C CA . GLU F 3 356 ? 145.373 108.090 121.897 1.00 73.64 356 GLU F CA 1
ATOM 15603 C C . GLU F 3 356 ? 146.330 108.575 120.817 1.00 73.64 356 GLU F C 1
ATOM 15604 O O . GLU F 3 356 ? 147.041 107.764 120.215 1.00 73.64 356 GLU F O 1
ATOM 15610 N N . PHE F 3 357 ? 146.365 109.884 120.558 1.00 69.60 357 PHE F N 1
ATOM 15611 C CA . PHE F 3 357 ? 147.296 110.411 119.568 1.00 69.60 357 PHE F CA 1
ATOM 15612 C C . PHE F 3 357 ? 148.702 110.549 120.138 1.00 69.60 357 PHE F C 1
ATOM 15613 O O . PHE F 3 357 ? 149.681 110.340 119.414 1.00 69.60 357 PHE F O 1
ATOM 15621 N N . ILE F 3 358 ? 148.820 110.915 121.416 1.00 72.03 358 ILE F N 1
ATOM 15622 C CA . ILE F 3 358 ? 150.127 111.003 122.060 1.00 72.03 358 ILE F CA 1
ATOM 15623 C C . ILE F 3 358 ? 150.744 109.616 122.208 1.00 72.03 358 ILE F C 1
ATOM 15624 O O . ILE F 3 358 ? 151.947 109.431 121.988 1.00 72.03 358 ILE F O 1
ATOM 15629 N N . GLU F 3 359 ? 149.923 108.613 122.533 1.00 75.12 359 GLU F N 1
ATOM 15630 C CA . GLU F 3 359 ? 150.407 107.237 122.581 1.00 75.12 359 GLU F CA 1
ATOM 15631 C C . GLU F 3 359 ? 150.727 106.699 121.192 1.00 75.12 359 GLU F C 1
ATOM 15632 O O . GLU F 3 359 ? 151.545 105.782 121.060 1.00 75.12 359 GLU F O 1
ATOM 15638 N N . PHE F 3 360 ? 150.091 107.245 120.151 1.00 73.48 360 PHE F N 1
ATOM 15639 C CA . PHE F 3 360 ? 150.412 106.838 118.787 1.00 73.48 360 PHE F CA 1
ATOM 15640 C C . PHE F 3 360 ? 151.781 107.350 118.358 1.00 73.48 360 PHE F C 1
ATOM 15641 O O . PHE F 3 360 ? 152.504 106.651 117.639 1.00 73.48 360 PHE F O 1
ATOM 15649 N N . THR F 3 361 ? 152.160 108.553 118.799 1.00 74.23 361 THR F N 1
ATOM 15650 C CA . THR F 3 361 ? 153.475 109.085 118.458 1.00 74.23 361 THR F CA 1
ATOM 15651 C C . THR F 3 361 ? 154.586 108.372 119.216 1.00 74.23 361 THR F C 1
ATOM 15652 O O . THR F 3 361 ? 155.744 108.407 118.789 1.00 74.23 361 THR F O 1
ATOM 15656 N N . HIS F 3 362 ? 154.259 107.727 120.338 1.00 76.14 362 HIS F N 1
ATOM 15657 C CA . HIS F 3 362 ? 155.250 106.919 121.037 1.00 76.14 362 HIS F CA 1
ATOM 15658 C C . HIS F 3 362 ? 155.480 105.590 120.334 1.00 76.14 362 HIS F C 1
ATOM 15659 O O . HIS F 3 362 ? 156.612 105.095 120.303 1.00 76.14 362 HIS F O 1
ATOM 15666 N N . ASP F 3 363 ? 154.426 104.999 119.769 1.00 80.01 363 ASP F N 1
ATOM 15667 C CA . ASP F 3 363 ? 154.587 103.782 118.984 1.00 80.01 363 ASP F CA 1
ATOM 15668 C C . ASP F 3 363 ? 155.236 104.076 117.638 1.00 80.01 363 ASP F C 1
ATOM 15669 O O . ASP F 3 363 ? 155.942 103.225 117.087 1.00 80.01 363 ASP F O 1
ATOM 15674 N N . LEU F 3 364 ? 155.002 105.273 117.097 1.00 78.43 364 LEU F N 1
ATOM 15675 C CA . LEU F 3 364 ? 155.626 105.656 115.836 1.00 78.43 364 LEU F CA 1
ATOM 15676 C C . LEU F 3 364 ? 157.106 105.969 116.016 1.00 78.43 364 LEU F C 1
ATOM 15677 O O . LEU F 3 364 ? 157.906 105.719 115.107 1.00 78.43 364 LEU F O 1
ATOM 15682 N N . ALA F 3 365 ? 157.487 106.506 117.178 1.00 80.52 365 ALA F N 1
ATOM 15683 C CA . ALA F 3 365 ? 158.888 106.835 117.422 1.00 80.52 365 ALA F CA 1
ATOM 15684 C C . ALA F 3 365 ? 159.728 105.579 117.618 1.00 80.52 365 ALA F C 1
ATOM 15685 O O . ALA F 3 365 ? 160.893 105.536 117.208 1.00 80.52 365 ALA F O 1
ATOM 15687 N N . LYS F 3 366 ? 159.155 104.549 118.244 1.00 83.48 366 LYS F N 1
ATOM 15688 C CA . LYS F 3 366 ? 159.875 103.293 118.412 1.00 83.48 366 LYS F CA 1
ATOM 15689 C C . LYS F 3 366 ? 159.960 102.517 117.105 1.00 83.48 366 LYS F C 1
ATOM 15690 O O . LYS F 3 366 ? 160.934 101.792 116.877 1.00 83.48 366 LYS F O 1
ATOM 15696 N N . GLU F 3 367 ? 158.952 102.656 116.241 1.00 87.04 367 GLU F N 1
ATOM 15697 C CA . GLU F 3 367 ? 158.925 101.902 114.993 1.00 87.04 367 GLU F CA 1
ATOM 15698 C C . GLU F 3 367 ? 159.905 102.464 113.970 1.00 87.04 367 GLU F C 1
ATOM 15699 O O . GLU F 3 367 ? 160.583 101.697 113.277 1.00 87.04 367 GLU F O 1
ATOM 15705 N N . MET F 3 368 ? 160.008 103.788 113.874 1.00 88.46 368 MET F N 1
ATOM 15706 C CA . MET F 3 368 ? 160.844 104.430 112.872 1.00 88.46 368 MET F CA 1
ATOM 15707 C C . MET F 3 368 ? 162.214 104.842 113.390 1.00 88.46 368 MET F C 1
ATOM 15708 O O . MET F 3 368 ? 163.015 105.359 112.603 1.00 88.46 368 MET F O 1
ATOM 15713 N N . ASP F 3 369 ? 162.485 104.642 114.686 1.00 90.43 369 ASP F N 1
ATOM 15714 C CA . ASP F 3 369 ? 163.735 105.010 115.368 1.00 90.43 369 ASP F CA 1
ATOM 15715 C C . ASP F 3 369 ? 164.055 106.500 115.260 1.00 90.43 369 ASP F C 1
ATOM 15716 O O . ASP F 3 369 ? 165.225 106.895 115.297 1.00 90.43 369 ASP F O 1
ATOM 15721 N N . VAL F 3 370 ? 163.030 107.342 115.123 1.00 85.05 370 VAL F N 1
ATOM 15722 C CA . VAL F 3 370 ? 163.233 108.776 115.253 1.00 85.05 370 VAL F CA 1
ATOM 15723 C C . VAL F 3 370 ? 162.743 109.233 116.621 1.00 85.05 370 VAL F C 1
ATOM 15724 O O . VAL F 3 370 ? 161.916 108.586 117.270 1.00 85.05 370 VAL F O 1
ATOM 15728 N N . ARG F 3 371 ? 163.270 110.365 117.068 1.00 81.46 371 ARG F N 1
ATOM 15729 C CA . ARG F 3 371 ? 162.849 110.977 118.322 1.00 81.46 371 ARG F CA 1
ATOM 15730 C C . ARG F 3 371 ? 161.667 111.884 118.018 1.00 81.46 371 ARG F C 1
ATOM 15731 O O . ARG F 3 371 ? 161.799 112.850 117.259 1.00 81.46 371 ARG F O 1
ATOM 15739 N N . ILE F 3 372 ? 160.512 111.571 118.597 1.00 74.08 372 ILE F N 1
ATOM 15740 C CA . ILE F 3 372 ? 159.320 112.394 118.403 1.00 74.08 372 ILE F CA 1
ATOM 15741 C C . ILE F 3 372 ? 158.856 112.938 119.752 1.00 74.08 372 ILE F C 1
ATOM 15742 O O . ILE F 3 372 ? 157.965 112.348 120.381 1.00 74.08 372 ILE F O 1
ATOM 15747 N N . PRO F 3 373 ? 159.433 114.035 120.249 1.00 68.96 373 PRO F N 1
ATOM 15748 C CA . PRO F 3 373 ? 158.894 114.650 121.464 1.00 68.96 373 PRO F CA 1
ATOM 15749 C C . PRO F 3 373 ? 157.645 115.455 121.147 1.00 68.96 373 PRO F C 1
ATOM 15750 O O . PRO F 3 373 ? 157.478 115.973 120.042 1.00 68.96 373 PRO F O 1
ATOM 15754 N N . SER F 3 374 ? 156.760 115.559 122.133 1.00 68.30 374 SER F N 1
ATOM 15755 C CA . SER F 3 374 ? 155.492 116.229 121.902 1.00 68.30 374 SER F CA 1
ATOM 15756 C C . SER F 3 374 ? 154.988 116.860 123.188 1.00 68.30 374 SER F C 1
ATOM 15757 O O . SER F 3 374 ? 155.268 116.383 124.290 1.00 68.30 374 SER F O 1
ATOM 15760 N N . PHE F 3 375 ? 154.240 117.945 123.023 1.00 66.63 375 PHE F N 1
ATOM 15761 C CA . PHE F 3 375 ? 153.476 118.556 124.099 1.00 66.63 375 PHE F CA 1
ATOM 15762 C C . PHE F 3 375 ? 152.276 119.234 123.460 1.00 66.63 375 PHE F C 1
ATOM 15763 O O . PHE F 3 375 ? 152.020 119.084 122.264 1.00 66.63 375 PHE F O 1
ATOM 15771 N N . GLY F 3 376 ? 151.538 119.980 124.268 1.00 66.45 376 GLY F N 1
ATOM 15772 C CA . GLY F 3 376 ? 150.418 120.721 123.726 1.00 66.45 376 GLY F CA 1
ATOM 15773 C C . GLY F 3 376 ? 149.485 121.165 124.825 1.00 66.45 376 GLY F C 1
ATOM 15774 O O . GLY F 3 376 ? 149.797 121.081 126.017 1.00 66.45 376 GLY F O 1
ATOM 15775 N N . HIS F 3 377 ? 148.320 121.633 124.398 1.00 66.71 377 HIS F N 1
ATOM 15776 C CA . HIS F 3 377 ? 147.319 122.185 125.299 1.00 66.71 377 HIS F CA 1
ATOM 15777 C C . HIS F 3 377 ? 146.208 121.155 125.458 1.00 66.71 377 HIS F C 1
ATOM 15778 O O . HIS F 3 377 ? 145.526 120.812 124.488 1.00 66.71 377 HIS F O 1
ATOM 15785 N N . ALA F 3 378 ? 146.026 120.658 126.684 1.00 68.48 378 ALA F N 1
ATOM 15786 C CA . ALA F 3 378 ? 145.056 119.592 126.914 1.00 68.48 378 ALA F CA 1
ATOM 15787 C C . ALA F 3 378 ? 143.627 120.117 126.969 1.00 68.48 378 ALA F C 1
ATOM 15788 O O . ALA F 3 378 ? 142.681 119.322 127.014 1.00 68.48 378 ALA F O 1
ATOM 15790 N N . GLY F 3 379 ? 143.444 121.439 126.971 1.00 69.46 379 GLY F N 1
ATOM 15791 C CA . GLY F 3 379 ? 142.112 122.005 127.068 1.00 69.46 379 GLY F CA 1
ATOM 15792 C C . GLY F 3 379 ? 141.416 122.241 125.745 1.00 69.46 379 GLY F C 1
ATOM 15793 O O . GLY F 3 379 ? 140.212 122.516 125.738 1.00 69.46 379 GLY F O 1
ATOM 15794 N N . ASP F 3 380 ? 142.134 122.145 124.625 1.00 68.72 380 ASP F N 1
ATOM 15795 C CA . ASP F 3 380 ? 141.531 122.383 123.321 1.00 68.72 380 ASP F CA 1
ATOM 15796 C C . ASP F 3 380 ? 141.873 121.332 122.272 1.00 68.72 380 ASP F C 1
ATOM 15797 O O . ASP F 3 380 ? 141.210 121.287 121.230 1.00 68.72 380 ASP F O 1
ATOM 15802 N N . GLY F 3 381 ? 142.877 120.493 122.512 1.00 63.86 381 GLY F N 1
ATOM 15803 C CA . GLY F 3 381 ? 143.215 119.432 121.589 1.00 63.86 381 GLY F CA 1
ATOM 15804 C C . GLY F 3 381 ? 144.376 119.709 120.661 1.00 63.86 381 GLY F C 1
ATOM 15805 O O . GLY F 3 381 ? 144.689 118.854 119.824 1.00 63.86 381 GLY F O 1
ATOM 15806 N N . ASN F 3 382 ? 145.026 120.863 120.775 1.00 65.76 382 ASN F N 1
ATOM 15807 C CA . ASN F 3 382 ? 146.149 121.169 119.900 1.00 65.76 382 ASN F CA 1
ATOM 15808 C C . ASN F 3 382 ? 147.433 120.559 120.448 1.00 65.76 382 ASN F C 1
ATOM 15809 O O . ASN F 3 382 ? 147.814 120.799 121.597 1.00 65.76 382 ASN F O 1
ATOM 15814 N N . LEU F 3 383 ? 148.101 119.765 119.616 1.00 64.79 383 LEU F N 1
ATOM 15815 C CA . LEU F 3 383 ? 149.311 119.055 120.005 1.00 64.79 383 LEU F CA 1
ATOM 15816 C C . LEU F 3 383 ? 150.485 119.561 119.181 1.00 64.79 383 LEU F C 1
ATOM 15817 O O . LEU F 3 383 ? 150.407 119.621 117.953 1.00 64.79 383 LEU F O 1
ATOM 15822 N N . HIS F 3 384 ? 151.574 119.911 119.860 1.00 65.77 384 HIS F N 1
ATOM 15823 C CA . HIS F 3 384 ? 152.786 120.422 119.218 1.00 65.77 384 HIS F CA 1
ATOM 15824 C C . HIS F 3 384 ? 153.781 119.271 119.119 1.00 65.77 384 HIS F C 1
ATOM 15825 O O . HIS F 3 384 ? 154.407 118.880 120.105 1.00 65.77 384 HIS F O 1
ATOM 15832 N N . ILE F 3 385 ? 153.922 118.728 117.908 1.00 67.83 385 ILE F N 1
ATOM 15833 C CA . ILE F 3 385 ? 154.668 117.492 117.711 1.00 67.83 385 ILE F CA 1
ATOM 15834 C C . ILE F 3 385 ? 155.859 117.745 116.790 1.00 67.83 385 ILE F C 1
ATOM 15835 O O . ILE F 3 385 ? 155.748 118.423 115.760 1.00 67.83 385 ILE F O 1
ATOM 15840 N N . TYR F 3 386 ? 157.016 117.194 117.162 1.00 71.09 386 TYR F N 1
ATOM 15841 C CA . TYR F 3 386 ? 158.277 117.489 116.490 1.00 71.09 386 TYR F CA 1
ATOM 15842 C C . TYR F 3 386 ? 158.961 116.193 116.090 1.00 71.09 386 TYR F C 1
ATOM 15843 O O . TYR F 3 386 ? 159.136 115.305 116.926 1.00 71.09 386 TYR F O 1
ATOM 15852 N N . VAL F 3 387 ? 159.353 116.086 114.824 1.00 78.80 387 VAL F N 1
ATOM 15853 C CA . VAL F 3 387 ? 160.149 114.953 114.362 1.00 78.80 387 VAL F CA 1
ATOM 15854 C C . VAL F 3 387 ? 161.603 115.393 114.253 1.00 78.80 387 VAL F C 1
ATOM 15855 O O . VAL F 3 387 ? 161.909 116.397 113.603 1.00 78.80 387 VAL F O 1
ATOM 15859 N N . CYS F 3 388 ? 162.452 114.832 115.102 1.00 85.26 388 CYS F N 1
ATOM 15860 C CA . CYS F 3 388 ? 163.856 115.284 115.207 1.00 85.26 388 CYS F CA 1
ATOM 15861 C C . CYS F 3 388 ? 164.792 114.476 114.338 1.00 85.26 388 CYS F C 1
ATOM 15862 O O . CYS F 3 388 ? 164.772 113.294 114.433 1.00 85.26 388 CYS F O 1
ATOM 15865 N N . ARG F 3 389 ? 165.596 115.160 113.547 1.00 89.92 389 ARG F N 1
ATOM 15866 C CA . ARG F 3 389 ? 166.535 114.506 112.621 1.00 89.92 389 ARG F CA 1
ATOM 15867 C C . ARG F 3 389 ? 167.635 113.769 113.349 1.00 89.92 389 ARG F C 1
ATOM 15868 O O . ARG F 3 389 ? 168.066 112.802 112.805 1.00 89.92 389 ARG F O 1
ATOM 15876 N N . ASP F 3 390 ? 168.149 114.321 114.440 1.00 91.59 390 ASP F N 1
ATOM 15877 C CA . ASP F 3 390 ? 169.261 113.719 115.214 1.00 91.59 390 ASP F CA 1
ATOM 15878 C C . ASP F 3 390 ? 170.454 113.485 114.302 1.00 91.59 390 ASP F C 1
ATOM 15879 O O . ASP F 3 390 ? 170.976 114.452 113.774 1.00 91.59 390 ASP F O 1
ATOM 15884 N N . GLU F 3 391 ? 170.834 112.230 114.090 1.00 94.56 391 GLU F N 1
ATOM 15885 C CA . GLU F 3 391 ? 172.039 111.988 113.298 1.00 94.56 391 GLU F CA 1
ATOM 15886 C C . GLU F 3 391 ? 171.781 111.250 111.989 1.00 94.56 391 GLU F C 1
ATOM 15887 O O . GLU F 3 391 ? 172.678 110.542 111.518 1.00 94.56 391 GLU F O 1
ATOM 15893 N N . LEU F 3 392 ? 170.604 111.391 111.386 1.00 92.49 392 LEU F N 1
ATOM 15894 C CA . LEU F 3 392 ? 170.350 110.735 110.111 1.00 92.49 392 LEU F CA 1
ATOM 15895 C C . LEU F 3 392 ? 170.991 111.514 108.968 1.00 92.49 392 LEU F C 1
ATOM 15896 O O . LEU F 3 392 ? 171.077 112.744 109.004 1.00 92.49 392 LEU F O 1
ATOM 15901 N N . CYS F 3 393 ? 171.444 110.789 107.947 1.00 94.59 393 CYS F N 1
ATOM 15902 C CA . CYS F 3 393 ? 171.951 111.434 106.744 1.00 94.59 393 CYS F CA 1
ATOM 15903 C C . CYS F 3 393 ? 170.795 111.994 105.923 1.00 94.59 393 CYS F C 1
ATOM 15904 O O . CYS F 3 393 ? 169.629 111.680 106.167 1.00 94.59 393 CYS F O 1
ATOM 15907 N N . GLN F 3 394 ? 171.140 112.820 104.926 1.00 93.58 394 GLN F N 1
ATOM 15908 C CA . GLN F 3 394 ? 170.146 113.633 104.225 1.00 93.58 394 GLN F CA 1
ATOM 15909 C C . GLN F 3 394 ? 169.176 112.790 103.403 1.00 93.58 394 GLN F C 1
ATOM 15910 O O . GLN F 3 394 ? 168.001 113.152 103.268 1.00 93.58 394 GLN F O 1
ATOM 15916 N N . ALA F 3 395 ? 169.634 111.658 102.866 1.00 94.17 395 ALA F N 1
ATOM 15917 C CA . ALA F 3 395 ? 168.728 110.781 102.132 1.00 94.17 395 ALA F CA 1
ATOM 15918 C C . ALA F 3 395 ? 167.818 110.010 103.080 1.00 94.17 395 ALA F C 1
ATOM 15919 O O . ALA F 3 395 ? 166.625 109.839 102.803 1.00 94.17 395 ALA F O 1
ATOM 15921 N N . ASP F 3 396 ? 168.360 109.539 104.206 1.00 93.91 396 ASP F N 1
ATOM 15922 C CA . ASP F 3 396 ? 167.555 108.776 105.153 1.00 93.91 396 ASP F CA 1
ATOM 15923 C C . ASP F 3 396 ? 166.637 109.675 105.971 1.00 93.91 396 ASP F C 1
ATOM 15924 O O . ASP F 3 396 ? 165.588 109.221 106.439 1.00 93.91 396 ASP F O 1
ATOM 15929 N N . TRP F 3 397 ? 167.013 110.943 106.160 1.00 88.51 397 TRP F N 1
ATOM 15930 C CA . TRP F 3 397 ? 166.160 111.855 106.914 1.00 88.51 397 TRP F CA 1
ATOM 15931 C C . TRP F 3 397 ? 164.939 112.274 106.113 1.00 88.51 397 TRP F C 1
ATOM 15932 O O . TRP F 3 397 ? 163.843 112.371 106.672 1.00 88.51 397 TRP F O 1
ATOM 15943 N N . GLU F 3 398 ? 165.103 112.513 104.810 1.00 91.69 398 GLU F N 1
ATOM 15944 C CA . GLU F 3 398 ? 163.983 112.940 103.978 1.00 91.69 398 GLU F CA 1
ATOM 15945 C C . GLU F 3 398 ? 162.980 111.814 103.762 1.00 91.69 398 GLU F C 1
ATOM 15946 O O . GLU F 3 398 ? 161.789 112.073 103.558 1.00 91.69 398 GLU F O 1
ATOM 15952 N N . ALA F 3 399 ? 163.439 110.563 103.807 1.00 88.87 399 ALA F N 1
ATOM 15953 C CA . ALA F 3 399 ? 162.516 109.439 103.700 1.00 88.87 399 ALA F CA 1
ATOM 15954 C C . ALA F 3 399 ? 161.819 109.173 105.027 1.00 88.87 399 ALA F C 1
ATOM 15955 O O . ALA F 3 399 ? 160.660 108.745 105.054 1.00 88.87 399 ALA F O 1
ATOM 15957 N N . LYS F 3 400 ? 162.511 109.419 106.142 1.00 87.75 400 LYS F N 1
ATOM 15958 C CA . LYS F 3 400 ? 161.909 109.177 107.448 1.00 87.75 400 LYS F CA 1
ATOM 15959 C C . LYS F 3 400 ? 161.017 110.331 107.882 1.00 87.75 400 LYS F C 1
ATOM 15960 O O . LYS F 3 400 ? 160.044 110.114 108.611 1.00 87.75 400 LYS F O 1
ATOM 15966 N N . LEU F 3 401 ? 161.332 111.558 107.462 1.00 84.77 401 LEU F N 1
ATOM 15967 C CA . LEU F 3 401 ? 160.453 112.683 107.763 1.00 84.77 401 LEU F CA 1
ATOM 15968 C C . LEU F 3 401 ? 159.153 112.595 106.976 1.00 84.77 401 LEU F C 1
ATOM 15969 O O . LEU F 3 401 ? 158.076 112.863 107.521 1.00 84.77 401 LEU F O 1
ATOM 15974 N N . ALA F 3 402 ? 159.239 112.206 105.701 1.00 84.60 402 ALA F N 1
ATOM 15975 C CA . ALA F 3 402 ? 158.048 112.098 104.868 1.00 84.60 402 ALA F CA 1
ATOM 15976 C C . ALA F 3 402 ? 157.132 110.973 105.330 1.00 84.60 402 ALA F C 1
ATOM 15977 O O . ALA F 3 402 ? 155.910 111.096 105.223 1.00 84.60 402 ALA F O 1
ATOM 15979 N N . GLU F 3 403 ? 157.693 109.885 105.855 1.00 84.59 403 GLU F N 1
ATOM 15980 C CA . GLU F 3 403 ? 156.861 108.792 106.344 1.00 84.59 403 GLU F CA 1
ATOM 15981 C C . GLU F 3 403 ? 156.231 109.132 107.691 1.00 84.59 403 GLU F C 1
ATOM 15982 O O . GLU F 3 403 ? 155.060 108.820 107.933 1.00 84.59 403 GLU F O 1
ATOM 15988 N N . ALA F 3 404 ? 156.991 109.785 108.576 1.00 81.03 404 ALA F N 1
ATOM 15989 C CA . ALA F 3 404 ? 156.467 110.126 109.895 1.00 81.03 404 ALA F CA 1
ATOM 15990 C C . ALA F 3 404 ? 155.431 111.240 109.826 1.00 81.03 404 ALA F C 1
ATOM 15991 O O . ALA F 3 404 ? 154.488 111.256 110.623 1.00 81.03 404 ALA F O 1
ATOM 15993 N N . MET F 3 405 ? 155.588 112.178 108.890 1.00 79.97 405 MET F N 1
ATOM 15994 C CA . MET F 3 405 ? 154.601 113.243 108.753 1.00 79.97 405 MET F CA 1
ATOM 15995 C C . MET F 3 405 ? 153.333 112.750 108.069 1.00 79.97 405 MET F C 1
ATOM 15996 O O . MET F 3 405 ? 152.236 113.188 108.427 1.00 79.97 405 MET F O 1
ATOM 16001 N N . ASP F 3 406 ? 153.459 111.846 107.093 1.00 79.94 406 ASP F N 1
ATOM 16002 C CA . ASP F 3 406 ? 152.285 111.326 106.396 1.00 79.94 406 ASP F CA 1
ATOM 16003 C C . ASP F 3 406 ? 151.418 110.468 107.306 1.00 79.94 406 ASP F C 1
ATOM 16004 O O . ASP F 3 406 ? 150.187 110.525 107.224 1.00 79.94 406 ASP F O 1
ATOM 16009 N N . ARG F 3 407 ? 152.038 109.674 108.180 1.00 76.79 407 ARG F N 1
ATOM 16010 C CA . ARG F 3 407 ? 151.265 108.794 109.048 1.00 76.79 407 ARG F CA 1
ATOM 16011 C C . ARG F 3 407 ? 150.627 109.556 110.201 1.00 76.79 407 ARG F C 1
ATOM 16012 O O . ARG F 3 407 ? 149.599 109.123 110.731 1.00 76.79 407 ARG F O 1
ATOM 16020 N N . MET F 3 408 ? 151.213 110.684 110.602 1.00 75.37 408 MET F N 1
ATOM 16021 C CA . MET F 3 408 ? 150.618 111.481 111.668 1.00 75.37 408 MET F CA 1
ATOM 16022 C C . MET F 3 408 ? 149.477 112.346 111.151 1.00 75.37 408 MET F C 1
ATOM 16023 O O . MET F 3 408 ? 148.509 112.597 111.876 1.00 75.37 408 MET F O 1
ATOM 16028 N N . TYR F 3 409 ? 149.572 112.814 109.906 1.00 68.99 409 TYR F N 1
ATOM 16029 C CA . TYR F 3 409 ? 148.479 113.592 109.338 1.00 68.99 409 TYR F CA 1
ATOM 16030 C C . TYR F 3 409 ? 147.339 112.696 108.875 1.00 68.99 409 TYR F C 1
ATOM 16031 O O . TYR F 3 409 ? 146.188 113.142 108.817 1.00 68.99 409 TYR F O 1
ATOM 16040 N N . ALA F 3 410 ? 147.632 111.436 108.544 1.00 68.48 410 ALA F N 1
ATOM 16041 C CA . ALA F 3 410 ? 146.566 110.498 108.209 1.00 68.48 410 ALA F CA 1
ATOM 16042 C C . ALA F 3 410 ? 145.854 109.990 109.454 1.00 68.48 410 ALA F C 1
ATOM 16043 O O . ALA F 3 410 ? 144.658 109.685 109.399 1.00 68.48 410 ALA F O 1
ATOM 16045 N N . LYS F 3 411 ? 146.569 109.880 110.577 1.00 69.94 411 LYS F N 1
ATOM 16046 C CA . LYS F 3 411 ? 145.938 109.435 111.816 1.00 69.94 411 LYS F CA 1
ATOM 16047 C C . LYS F 3 411 ? 145.044 110.525 112.395 1.00 69.94 411 LYS F C 1
ATOM 16048 O O . LYS F 3 411 ? 143.972 110.234 112.940 1.00 69.94 411 LYS F O 1
ATOM 16054 N N . ALA F 3 412 ? 145.451 111.790 112.256 1.00 70.01 412 ALA F N 1
ATOM 16055 C CA . ALA F 3 412 ? 144.599 112.896 112.681 1.00 70.01 412 ALA F CA 1
ATOM 16056 C C . ALA F 3 412 ? 143.392 113.058 111.767 1.00 70.01 412 ALA F C 1
ATOM 16057 O O . ALA F 3 412 ? 142.370 113.613 112.184 1.00 70.01 412 ALA F O 1
ATOM 16059 N N . LEU F 3 413 ? 143.495 112.590 110.521 1.00 70.00 413 LEU F N 1
ATOM 16060 C CA . LEU F 3 413 ? 142.331 112.521 109.646 1.00 70.00 413 LEU F CA 1
ATOM 16061 C C . LEU F 3 413 ? 141.347 111.462 110.125 1.00 70.00 413 LEU F C 1
ATOM 16062 O O . LEU F 3 413 ? 140.131 111.681 110.080 1.00 70.00 413 LEU F O 1
ATOM 16067 N N . THR F 3 414 ? 141.857 110.310 110.570 1.00 70.92 414 THR F N 1
ATOM 16068 C CA . THR F 3 414 ? 141.006 109.248 111.097 1.00 70.92 414 THR F CA 1
ATOM 16069 C C . THR F 3 414 ? 140.356 109.663 112.412 1.00 70.92 414 THR F C 1
ATOM 16070 O O . THR F 3 414 ? 139.199 109.314 112.675 1.00 70.92 414 THR F O 1
ATOM 16074 N N . PHE F 3 415 ? 141.055 110.465 113.216 1.00 70.37 415 PHE F N 1
ATOM 16075 C CA . PHE F 3 415 ? 140.532 110.942 114.491 1.00 70.37 415 PHE F CA 1
ATOM 16076 C C . PHE F 3 415 ? 139.560 112.108 114.341 1.00 70.37 415 PHE F C 1
ATOM 16077 O O . PHE F 3 415 ? 139.148 112.667 115.363 1.00 70.37 415 PHE F O 1
ATOM 16085 N N . GLU F 3 416 ? 139.209 112.477 113.099 1.00 72.85 416 GLU F N 1
ATOM 16086 C CA . GLU F 3 416 ? 138.338 113.611 112.762 1.00 72.85 416 GLU F CA 1
ATOM 16087 C C . GLU F 3 416 ? 138.891 114.929 113.301 1.00 72.85 416 GLU F C 1
ATOM 16088 O O . GLU F 3 416 ? 138.154 115.771 113.817 1.00 72.85 416 GLU F O 1
ATOM 16094 N N . GLY F 3 417 ? 140.204 115.104 113.180 1.00 67.71 417 GLY F N 1
ATOM 16095 C CA . GLY F 3 417 ? 140.822 116.377 113.473 1.00 67.71 417 GLY F CA 1
ATOM 16096 C C . GLY F 3 417 ? 141.234 117.105 112.210 1.00 67.71 417 GLY F C 1
ATOM 16097 O O . GLY F 3 417 ? 140.932 116.690 111.092 1.00 67.71 417 GLY F O 1
ATOM 16098 N N . LEU F 3 418 ? 141.944 118.212 112.390 1.00 65.95 418 LEU F N 1
ATOM 16099 C CA . LEU F 3 418 ? 142.396 119.002 111.255 1.00 65.95 418 LEU F CA 1
ATOM 16100 C C . LEU F 3 418 ? 143.915 119.006 111.145 1.00 65.95 418 LEU F C 1
ATOM 16101 O O . LEU F 3 418 ? 144.633 118.462 111.987 1.00 65.95 418 LEU F O 1
ATOM 16106 N N . VAL F 3 419 ? 144.392 119.640 110.071 1.00 64.12 419 VAL F N 1
ATOM 16107 C CA . VAL F 3 419 ? 145.820 119.692 109.776 1.00 64.12 419 VAL F CA 1
ATOM 16108 C C . VAL F 3 419 ? 146.544 120.620 110.739 1.00 64.12 419 VAL F C 1
ATOM 16109 O O . VAL F 3 419 ? 147.569 120.248 111.322 1.00 64.12 419 VAL F O 1
ATOM 16113 N N . SER F 3 420 ? 146.027 121.830 110.932 1.00 64.40 420 SER F N 1
ATOM 16114 C CA . SER F 3 420 ? 146.669 122.801 111.804 1.00 64.40 420 SER F CA 1
ATOM 16115 C C . SER F 3 420 ? 145.607 123.485 112.646 1.00 64.40 420 SER F C 1
ATOM 16116 O O . SER F 3 420 ? 144.496 123.731 112.168 1.00 64.40 420 SER F O 1
ATOM 16119 N N . GLY F 3 421 ? 145.950 123.782 113.894 1.00 65.13 421 GLY F N 1
ATOM 16120 C CA . GLY F 3 421 ? 145.042 124.486 114.773 1.00 65.13 421 GLY F CA 1
ATOM 16121 C C . GLY F 3 421 ? 145.574 125.840 115.186 1.00 65.13 421 GLY F C 1
ATOM 16122 O O . GLY F 3 421 ? 144.813 126.705 115.627 1.00 65.13 421 GLY F O 1
ATOM 16123 N N . GLU F 3 422 ? 146.923 126.063 114.960 1.00 66.02 422 GLU F N 1
ATOM 16124 C CA . GLU F 3 422 ? 147.584 127.273 115.426 1.00 66.02 422 GLU F CA 1
ATOM 16125 C C . GLU F 3 422 ? 148.326 128.012 114.317 1.00 66.02 422 GLU F C 1
ATOM 16126 O O . GLU F 3 422 ? 148.229 129.239 114.212 1.00 66.02 422 GLU F O 1
ATOM 16132 N N . HIS F 3 423 ? 149.079 127.222 113.638 1.00 64.10 423 HIS F N 1
ATOM 16133 C CA . HIS F 3 423 ? 150.106 127.832 112.802 1.00 64.10 423 HIS F CA 1
ATOM 16134 C C . HIS F 3 423 ? 149.641 128.131 111.385 1.00 64.10 423 HIS F C 1
ATOM 16135 O O . HIS F 3 423 ? 150.194 129.032 110.746 1.00 64.10 423 HIS F O 1
ATOM 16142 N N . GLY F 3 424 ? 148.652 127.408 110.877 1.00 64.28 424 GLY F N 1
ATOM 16143 C CA . GLY F 3 424 ? 148.156 127.645 109.540 1.00 64.28 424 GLY F CA 1
ATOM 16144 C C . GLY F 3 424 ? 148.661 126.631 108.532 1.00 64.28 424 GLY F C 1
ATOM 16145 O O . GLY F 3 424 ? 149.382 125.682 108.848 1.00 64.28 424 GLY F O 1
ATOM 16146 N N . ILE F 3 425 ? 148.264 126.848 107.280 1.00 64.30 425 ILE F N 1
ATOM 16147 C CA . ILE F 3 425 ? 148.633 125.928 106.211 1.00 64.30 425 ILE F CA 1
ATOM 16148 C C . ILE F 3 425 ? 149.845 126.444 105.449 1.00 64.30 425 ILE F C 1
ATOM 16149 O O . ILE F 3 425 ? 150.879 125.771 105.378 1.00 64.30 425 ILE F O 1
ATOM 16154 N N . GLY F 3 426 ? 149.735 127.639 104.867 1.00 64.17 426 GLY F N 1
ATOM 16155 C CA . GLY F 3 426 ? 150.851 128.281 104.200 1.00 64.17 426 GLY F CA 1
ATOM 16156 C C . GLY F 3 426 ? 151.297 127.574 102.930 1.00 64.17 426 GLY F C 1
ATOM 16157 O O . GLY F 3 426 ? 150.523 127.292 102.019 1.00 64.17 426 GLY F O 1
ATOM 16158 N N . TYR F 3 427 ? 152.602 127.300 102.892 1.00 66.38 427 TYR F N 1
ATOM 16159 C CA . TYR F 3 427 ? 153.173 126.548 101.781 1.00 66.38 427 TYR F CA 1
ATOM 16160 C C . TYR F 3 427 ? 153.433 125.097 102.162 1.00 66.38 427 TYR F C 1
ATOM 16161 O O . TYR F 3 427 ? 153.362 124.210 101.304 1.00 66.38 427 TYR F O 1
ATOM 16170 N N . ALA F 3 428 ? 153.729 124.835 103.437 1.00 64.81 428 ALA F N 1
ATOM 16171 C CA . ALA F 3 428 ? 154.215 123.518 103.832 1.00 64.81 428 ALA F CA 1
ATOM 16172 C C . ALA F 3 428 ? 153.098 122.487 103.916 1.00 64.81 428 ALA F C 1
ATOM 16173 O O . ALA F 3 428 ? 153.283 121.344 103.484 1.00 64.81 428 ALA F O 1
ATOM 16175 N N . LYS F 3 429 ? 151.943 122.860 104.460 1.00 65.70 429 LYS F N 1
ATOM 16176 C CA . LYS F 3 429 ? 150.877 121.910 104.741 1.00 65.70 429 LYS F CA 1
ATOM 16177 C C . LYS F 3 429 ? 149.785 121.895 103.683 1.00 65.70 429 LYS F C 1
ATOM 16178 O O . LYS F 3 429 ? 148.630 121.606 104.013 1.00 65.70 429 LYS F O 1
ATOM 16184 N N . ARG F 3 430 ? 150.113 122.190 102.423 1.00 68.81 430 ARG F N 1
ATOM 16185 C CA . ARG F 3 430 ? 149.079 122.318 101.400 1.00 68.81 430 ARG F CA 1
ATOM 16186 C C . ARG F 3 430 ? 148.538 120.965 100.959 1.00 68.81 430 ARG F C 1
ATOM 16187 O O . ARG F 3 430 ? 147.338 120.839 100.691 1.00 68.81 430 ARG F O 1
ATOM 16195 N N . LYS F 3 431 ? 149.397 119.947 100.870 1.00 70.23 431 LYS F N 1
ATOM 16196 C CA . LYS F 3 431 ? 148.934 118.645 100.405 1.00 70.23 431 LYS F CA 1
ATOM 16197 C C . LYS F 3 431 ? 148.153 117.905 101.482 1.00 70.23 431 LYS F C 1
ATOM 16198 O O . LYS F 3 431 ? 147.331 117.040 101.163 1.00 70.23 431 LYS F O 1
ATOM 16204 N N . TYR F 3 432 ? 148.386 118.228 102.756 1.00 68.16 432 TYR F N 1
ATOM 16205 C CA . TYR F 3 432 ? 147.605 117.610 103.819 1.00 68.16 432 TYR F CA 1
ATOM 16206 C C . TYR F 3 432 ? 146.218 118.228 103.917 1.00 68.16 432 TYR F C 1
ATOM 16207 O O . TYR F 3 432 ? 145.281 117.574 104.388 1.00 68.16 432 TYR F O 1
ATOM 16216 N N . LEU F 3 433 ? 146.069 119.479 103.477 1.00 66.36 433 LEU F N 1
ATOM 16217 C CA . LEU F 3 433 ? 144.744 120.080 103.391 1.00 66.36 433 LEU F CA 1
ATOM 16218 C C . LEU F 3 433 ? 143.946 119.494 102.235 1.00 66.36 433 LEU F C 1
ATOM 16219 O O . LEU F 3 433 ? 142.715 119.425 102.304 1.00 66.36 433 LEU F O 1
ATOM 16224 N N . LEU F 3 434 ? 144.629 119.069 101.169 1.00 67.63 434 LEU F N 1
ATOM 16225 C CA . LEU F 3 434 ? 143.951 118.404 100.062 1.00 67.63 434 LEU F CA 1
ATOM 16226 C C . LEU F 3 434 ? 143.602 116.961 100.410 1.00 67.63 434 LEU F C 1
ATOM 16227 O O . LEU F 3 434 ? 142.720 116.365 99.781 1.00 67.63 434 LEU F O 1
ATOM 16232 N N . ASN F 3 435 ? 144.278 116.381 101.402 1.00 69.84 435 ASN F N 1
ATOM 16233 C CA . ASN F 3 435 ? 143.918 115.042 101.852 1.00 69.84 435 ASN F CA 1
ATOM 16234 C C . ASN F 3 435 ? 142.771 115.084 102.853 1.00 69.84 435 ASN F C 1
ATOM 16235 O O . ASN F 3 435 ? 141.903 114.204 102.843 1.00 69.84 435 ASN F O 1
ATOM 16240 N N . ASP F 3 436 ? 142.754 116.096 103.723 1.00 69.81 436 ASP F N 1
ATOM 16241 C CA . ASP F 3 436 ? 141.676 116.222 104.697 1.00 69.81 436 ASP F CA 1
ATOM 16242 C C . ASP F 3 436 ? 140.389 116.689 104.034 1.00 69.81 436 ASP F C 1
ATOM 16243 O O . ASP F 3 436 ? 139.380 115.975 104.047 1.00 69.81 436 ASP F O 1
ATOM 16248 N N . PHE F 3 437 ? 140.405 117.879 103.450 1.00 68.68 437 PHE F N 1
ATOM 16249 C CA . PHE F 3 437 ? 139.261 118.409 102.729 1.00 68.68 437 PHE F CA 1
ATOM 16250 C C . PHE F 3 437 ? 139.312 117.913 101.291 1.00 68.68 437 PHE F C 1
ATOM 16251 O O . PHE F 3 437 ? 140.389 117.721 100.725 1.00 68.68 437 PHE F O 1
ATOM 16259 N N . GLY F 3 438 ? 138.140 117.710 100.698 1.00 72.71 438 GLY F N 1
ATOM 16260 C CA . GLY F 3 438 ? 138.068 117.216 99.340 1.00 72.71 438 GLY F CA 1
ATOM 16261 C C . GLY F 3 438 ? 138.446 118.262 98.307 1.00 72.71 438 GLY F C 1
ATOM 16262 O O . GLY F 3 438 ? 138.839 119.387 98.615 1.00 72.71 438 GLY F O 1
ATOM 16263 N N . THR F 3 439 ? 138.320 117.868 97.038 1.00 74.66 439 THR F N 1
ATOM 16264 C CA . THR F 3 439 ? 138.562 118.815 95.955 1.00 74.66 439 THR F CA 1
ATOM 16265 C C . THR F 3 439 ? 137.422 119.814 95.831 1.00 74.66 439 THR F C 1
ATOM 16266 O O . THR F 3 439 ? 137.629 120.937 95.360 1.00 74.66 439 THR F O 1
ATOM 16270 N N . GLU F 3 440 ? 136.217 119.425 96.250 1.00 75.51 440 GLU F N 1
ATOM 16271 C CA . GLU F 3 440 ? 135.083 120.341 96.214 1.00 75.51 440 GLU F CA 1
ATOM 16272 C C . GLU F 3 440 ? 135.172 121.368 97.334 1.00 75.51 440 GLU F C 1
ATOM 16273 O O . GLU F 3 440 ? 134.689 122.497 97.191 1.00 75.51 440 GLU F O 1
ATOM 16279 N N . HIS F 3 441 ? 135.782 120.990 98.460 1.00 67.13 441 HIS F N 1
ATOM 16280 C CA . HIS F 3 441 ? 136.005 121.934 99.548 1.00 67.13 441 HIS F CA 1
ATOM 16281 C C . HIS F 3 441 ? 137.071 122.960 99.185 1.00 67.13 441 HIS F C 1
ATOM 16282 O O . HIS F 3 441 ? 136.955 124.130 99.565 1.00 67.13 441 HIS F O 1
ATOM 16289 N N . LEU F 3 442 ? 138.111 122.547 98.461 1.00 68.29 442 LEU F N 1
ATOM 16290 C CA . LEU F 3 442 ? 139.158 123.479 98.062 1.00 68.29 442 LEU F CA 1
ATOM 16291 C C . LEU F 3 442 ? 138.794 124.273 96.817 1.00 68.29 442 LEU F C 1
ATOM 16292 O O . LEU F 3 442 ? 139.398 125.323 96.575 1.00 68.29 442 LEU F O 1
ATOM 16297 N N . ALA F 3 443 ? 137.831 123.801 96.023 1.00 66.72 443 ALA F N 1
ATOM 16298 C CA . ALA F 3 443 ? 137.342 124.605 94.910 1.00 66.72 443 ALA F CA 1
ATOM 16299 C C . ALA F 3 443 ? 136.510 125.781 95.401 1.00 66.72 443 ALA F C 1
ATOM 16300 O O . ALA F 3 443 ? 136.438 126.813 94.725 1.00 66.72 443 ALA F O 1
ATOM 16302 N N . LEU F 3 444 ? 135.873 125.641 96.565 1.00 65.40 444 LEU F N 1
ATOM 16303 C CA . LEU F 3 444 ? 135.195 126.776 97.180 1.00 65.40 444 LEU F CA 1
ATOM 16304 C C . LEU F 3 444 ? 136.192 127.795 97.710 1.00 65.40 444 LEU F C 1
ATOM 16305 O O . LEU F 3 444 ? 135.948 129.003 97.621 1.00 65.40 444 LEU F O 1
ATOM 16310 N N . MET F 3 445 ? 137.310 127.328 98.269 1.00 66.86 445 MET F N 1
ATOM 16311 C CA . MET F 3 445 ? 138.347 128.229 98.756 1.00 66.86 445 MET F CA 1
ATOM 16312 C C . MET F 3 445 ? 139.064 128.930 97.608 1.00 66.86 445 MET F C 1
ATOM 16313 O O . MET F 3 445 ? 139.403 130.112 97.717 1.00 66.86 445 MET F O 1
ATOM 16318 N N . ALA F 3 446 ? 139.305 128.216 96.506 1.00 66.42 446 ALA F N 1
ATOM 16319 C CA . ALA F 3 446 ? 139.976 128.826 95.363 1.00 66.42 446 ALA F CA 1
ATOM 16320 C C . ALA F 3 446 ? 139.058 129.784 94.616 1.00 66.42 446 ALA F C 1
ATOM 16321 O O . ALA F 3 446 ? 139.536 130.748 94.008 1.00 66.42 446 ALA F O 1
ATOM 16323 N N . GLY F 3 447 ? 137.747 129.540 94.647 1.00 66.52 447 GLY F N 1
ATOM 16324 C CA . GLY F 3 447 ? 136.816 130.465 94.027 1.00 66.52 447 GLY F CA 1
ATOM 16325 C C . GLY F 3 447 ? 136.594 131.721 94.838 1.00 66.52 447 GLY F C 1
ATOM 16326 O O . GLY F 3 447 ? 136.157 132.741 94.297 1.00 66.52 447 GLY F O 1
ATOM 16327 N N . ILE F 3 448 ? 136.885 131.668 96.139 1.00 65.36 448 ILE F N 1
ATOM 16328 C CA . ILE F 3 448 ? 136.793 132.855 96.979 1.00 65.36 448 ILE F CA 1
ATOM 16329 C C . ILE F 3 448 ? 138.015 133.741 96.778 1.00 65.36 448 ILE F C 1
ATOM 16330 O O . ILE F 3 448 ? 137.898 134.973 96.714 1.00 65.36 448 ILE F O 1
ATOM 16335 N N . LYS F 3 449 ? 139.196 133.134 96.625 1.00 65.86 449 LYS F N 1
ATOM 16336 C CA . LYS F 3 449 ? 140.394 133.896 96.288 1.00 65.86 449 LYS F CA 1
ATOM 16337 C C . LYS F 3 449 ? 140.307 134.495 94.890 1.00 65.86 449 LYS F C 1
ATOM 16338 O O . LYS F 3 449 ? 140.929 135.527 94.622 1.00 65.86 449 LYS F O 1
ATOM 16344 N N . GLN F 3 450 ? 139.539 133.873 93.992 1.00 70.25 450 GLN F N 1
ATOM 16345 C CA . GLN F 3 450 ? 139.304 134.466 92.680 1.00 70.25 450 GLN F CA 1
ATOM 16346 C C . GLN F 3 450 ? 138.364 135.663 92.768 1.00 70.25 450 GLN F C 1
ATOM 16347 O O . GLN F 3 450 ? 138.406 136.548 91.908 1.00 70.25 450 GLN F O 1
ATOM 16353 N N . THR F 3 451 ? 137.515 135.710 93.796 1.00 66.98 451 THR F N 1
ATOM 16354 C CA . THR F 3 451 ? 136.642 136.863 93.987 1.00 66.98 451 THR F CA 1
ATOM 16355 C C . THR F 3 451 ? 137.424 138.054 94.530 1.00 66.98 451 THR F C 1
ATOM 16356 O O . THR F 3 451 ? 137.334 139.166 93.996 1.00 66.98 451 THR F O 1
ATOM 16360 N N . PHE F 3 452 ? 138.207 137.833 95.589 1.00 66.09 452 PHE F N 1
ATOM 16361 C CA . PHE F 3 452 ? 138.994 138.910 96.181 1.00 66.09 452 PHE F CA 1
ATOM 16362 C C . PHE F 3 452 ? 140.166 139.312 95.294 1.00 66.09 452 PHE F C 1
ATOM 16363 O O . PHE F 3 452 ? 140.533 140.492 95.252 1.00 66.09 452 PHE F O 1
ATOM 16371 N N . ASP F 3 453 ? 140.757 138.357 94.582 1.00 71.83 453 ASP F N 1
ATOM 16372 C CA . ASP F 3 453 ? 141.984 138.569 93.815 1.00 71.83 453 ASP F CA 1
ATOM 16373 C C . ASP F 3 453 ? 141.874 137.816 92.494 1.00 71.83 453 ASP F C 1
ATOM 16374 O O . ASP F 3 453 ? 142.356 136.685 92.365 1.00 71.83 453 ASP F O 1
ATOM 16379 N N . PRO F 3 454 ? 141.242 138.423 91.484 1.00 71.14 454 PRO F N 1
ATOM 16380 C CA . PRO F 3 454 ? 141.050 137.709 90.211 1.00 71.14 454 PRO F CA 1
ATOM 16381 C C . PRO F 3 454 ? 142.318 137.567 89.391 1.00 71.14 454 PRO F C 1
ATOM 16382 O O . PRO F 3 454 ? 142.415 136.642 88.575 1.00 71.14 454 PRO F O 1
ATOM 16386 N N . LYS F 3 455 ? 143.296 138.452 89.579 1.00 73.29 455 LYS F N 1
ATOM 16387 C CA . LYS F 3 455 ? 144.552 138.355 88.849 1.00 73.29 455 LYS F CA 1
ATOM 16388 C C . LYS F 3 455 ? 145.571 137.458 89.538 1.00 73.29 455 LYS F C 1
ATOM 16389 O O . LYS F 3 455 ? 146.672 137.293 88.999 1.00 73.29 455 LYS F O 1
ATOM 16395 N N . ASN F 3 456 ? 145.221 136.893 90.703 1.00 72.65 456 ASN F N 1
ATOM 16396 C CA . ASN F 3 456 ? 146.061 135.978 91.488 1.00 72.65 456 ASN F CA 1
ATOM 16397 C C . ASN F 3 456 ? 147.401 136.604 91.869 1.00 72.65 456 ASN F C 1
ATOM 16398 O O . ASN F 3 456 ? 148.458 136.005 91.666 1.00 72.65 456 ASN F O 1
ATOM 16403 N N . LEU F 3 457 ? 147.366 137.813 92.432 1.00 68.55 457 LEU F N 1
ATOM 16404 C CA . LEU F 3 457 ? 148.606 138.523 92.722 1.00 68.55 457 LEU F CA 1
ATOM 16405 C C . LEU F 3 457 ? 148.957 138.480 94.203 1.00 68.55 457 LEU F C 1
ATOM 16406 O O . LEU F 3 457 ? 150.139 138.540 94.558 1.00 68.55 457 LEU F O 1
ATOM 16411 N N . LEU F 3 458 ? 147.961 138.378 95.077 1.00 66.42 458 LEU F N 1
ATOM 16412 C CA . LEU F 3 458 ? 148.185 138.428 96.518 1.00 66.42 458 LEU F CA 1
ATOM 16413 C C . LEU F 3 458 ? 148.537 137.036 97.026 1.00 66.42 458 LEU F C 1
ATOM 16414 O O . LEU F 3 458 ? 147.644 136.209 97.243 1.00 66.42 458 LEU F O 1
ATOM 16419 N N . ASN F 3 459 ? 149.836 136.798 97.211 1.00 64.91 459 ASN F N 1
ATOM 16420 C CA . ASN F 3 459 ? 150.384 135.574 97.789 1.00 64.91 459 ASN F CA 1
ATOM 16421 C C . ASN F 3 459 ? 149.954 134.290 97.070 1.00 64.91 459 ASN F C 1
ATOM 16422 O O . ASN F 3 459 ? 149.184 133.495 97.618 1.00 64.91 459 ASN F O 1
ATOM 16427 N N . PRO F 3 460 ? 150.291 134.029 95.700 1.00 67.95 460 PRO F N 1
ATOM 16428 C CA . PRO F 3 460 ? 150.035 132.802 94.591 1.00 67.95 460 PRO F CA 1
ATOM 16429 C C . PRO F 3 460 ? 150.604 131.567 95.288 1.00 67.95 460 PRO F C 1
ATOM 16430 O O . PRO F 3 460 ? 151.526 131.710 95.986 1.00 67.95 460 PRO F O 1
ATOM 16434 N N . LYS F 3 461 ? 149.986 130.413 95.077 1.00 71.04 461 LYS F N 1
ATOM 16435 C CA . LYS F 3 461 ? 150.418 129.082 95.557 1.00 71.04 461 LYS F CA 1
ATOM 16436 C C . LYS F 3 461 ? 150.511 128.955 97.062 1.00 71.04 461 LYS F C 1
ATOM 16437 O O . LYS F 3 461 ? 151.378 128.308 97.504 1.00 71.04 461 LYS F O 1
ATOM 16443 N N . LYS F 3 462 ? 149.545 129.521 97.789 1.00 67.97 462 LYS F N 1
ATOM 16444 C CA . LYS F 3 462 ? 149.542 129.432 99.273 1.00 67.97 462 LYS F CA 1
ATOM 16445 C C . LYS F 3 462 ? 148.167 128.955 99.756 1.00 67.97 462 LYS F C 1
ATOM 16446 O O . LYS F 3 462 ? 147.165 129.274 99.091 1.00 67.97 462 LYS F O 1
ATOM 16452 N N . VAL F 3 463 ? 148.147 128.211 100.867 1.00 68.31 463 VAL F N 1
ATOM 16453 C CA . VAL F 3 463 ? 146.905 127.673 101.503 1.00 68.31 463 VAL F CA 1
ATOM 16454 C C . VAL F 3 463 ? 146.160 126.748 100.531 1.00 68.31 463 VAL F C 1
ATOM 16455 O O . VAL F 3 463 ? 146.434 125.534 100.550 1.00 68.31 463 VAL F O 1
ATOM 16459 N N . CYS F 3 464 ? 145.249 127.302 99.726 1.00 73.80 464 CYS F N 1
ATOM 16460 C CA . CYS F 3 464 ? 144.433 126.489 98.782 1.00 73.80 464 CYS F CA 1
ATOM 16461 C C . CYS F 3 464 ? 145.098 126.420 97.403 1.00 73.80 464 CYS F C 1
ATOM 16462 O O . CYS F 3 464 ? 145.013 125.355 96.765 1.00 73.80 464 CYS F O 1
ATOM 16465 N N . GLN F 3 465 ? 145.722 127.517 96.964 1.00 75.03 465 GLN F N 1
ATOM 16466 C CA . GLN F 3 465 ? 146.379 127.576 95.631 1.00 75.03 465 GLN F CA 1
ATOM 16467 C C . GLN F 3 465 ? 147.312 126.373 95.448 1.00 75.03 465 GLN F C 1
ATOM 16468 O O . GLN F 3 465 ? 148.235 126.214 96.266 1.00 75.03 465 GLN F O 1
ATOM 16474 N N . MET F 3 466 ? 147.065 125.573 94.405 1.00 30.00 466 MET F N 1
ATOM 16475 C CA . MET F 3 466 ? 147.892 124.380 94.074 1.00 30.00 466 MET F CA 1
ATOM 16476 C C . MET F 3 466 ? 148.133 123.538 95.331 1.00 30.00 466 MET F C 1
ATOM 16477 O O . MET F 3 466 ? 149.303 123.418 95.741 1.00 30.00 466 MET F O 1
ATOM 16482 N N . ALA F 3 467 ? 147.066 122.976 95.906 1.00 30.00 467 ALA F N 1
ATOM 16483 C CA . ALA F 3 467 ? 147.183 122.142 97.125 1.00 30.00 467 ALA F CA 1
ATOM 16484 C C . ALA F 3 467 ? 147.828 120.798 96.770 1.00 30.00 467 ALA F C 1
ATOM 16485 O O . ALA F 3 467 ? 149.045 120.669 97.009 1.00 30.00 467 ALA F O 1
#

Secondary structure (DSSP, 8-state):
------TTS---EEEE--EETTEE-THHHHHHHHHHHHHHHHT--EEEEEE-SS-GGGSHHHHTTT-SEEEEE--TT-SS--HHHHHHHHHHHHHHH--SEEEEESSTTHHHHHHHHHHHHT--EEEEESEEEE-TTS-EEEEEEETTTTEEEEEEESSSSSEEEEE-TTSS-PPPPPSS---EEEE----TTTT--S-EEEEEEEP-SPPPGGG-SEEEEE-TT--SGGGHHHHHHHHTTTTPEEEE-HHHHHTTSS-GGGBBSTTSB----SEEEEES----HHHHTTTTT-S-EEEEES-TT-GGGGT-SEEEES-HHHHHHHHHHHHHHHHH-/--EEEEE--EE-S----EE-TTT-SEE-S----EE-HHHHHHHHHHHHHHHHH--EEEEEE-S-GGGHHHHHHHHHHT-SEEEE---GGG-S--HHHHHHHHHHHHHHT---SEEEE-S--SSS----HHHHHHHHHT--EEEEEEEEEE--SS-EEEEEE-SSEEEEEEEPSSEEEEE-TTSSPPPPPBSSTTSSSS-SS--EE--TTTSSS--TTSSTTTT-SEEEEEEE--------EEE---SHHHHHHHHHHHHHTT---/--PPPP-HHHHHHHHHHS-GGGEEEGGGS-GGGG--TT-S-----SEEEE--SHHHHHHHHHHHHHHT--EEEESSS--SSSTT--SS--EEEE-TT---EEEEETTTTEEEE-TT-BHHHHHHHHHHTTEE-----S-TTSBHHHHHHHT---GGGGTT--GGGGEEEEEEE-TTS-EEE---S-S---SS--SHHHHTT-TTSS-EEEEEEEE-EEPP-EEEEEEEEESSHHHHHHTHHHHHTTT---SEEEEEEHHHHHHHHHHHSS--S--SSSEEEEEEEEESSHHHHHHHHHHHHHHHHTTT-S--EEE-SHHHHHHHHHHHHTHHHHHHHTSS-EEEE--B--GGGHHHHHHHHHHHHHHHT-B--EEEETTT-BEEEEEE-TT--HHHHHHHHHHHHHHHHHHHHHTT-BS-SSS--TTTTHHHHHHHS-HHHHHHHHHHHHHH-TT--BS-SSSSS--/------TTS---EEEE--EETTEE-THHHHHHHHHHHHHHHHT--EEEEEE-SS-GGGSHHHHTTT-SEEEEE--TT-SS--HHHHHHHHHHHHHHH--SEEEEESSTTHHHHHHHHHHHHT--EEEEESEEEE-TTS-EEEEEEETTTTEEEEEEE-SSSSEEEEE-TTSS-PPPPPSS---EEEE----TTTT--S-EEEEEEEP-SPPPGGG-SEEEEE-TT--SGGGHHHHHHHHTTTTPEEEE-HHHHHTTSS-GGGBBSTTSB----SEEEEES----HHHHTTTTT-S-EEEEES-TT-GGGGT-SEEEES-HHHHHHHHHHHHHHHHH-/--EEEEE--EE-S----EE-TTT-SEE------EE-HHHHHHHHHHHHHHHHH--EEEEEE-S-GGGHHHHHHHHHHT-SEEEE---GGG-S--HHHHHHHHHHHHHHT---SEEEE-S--SSS----HHHHHHHHHT--EEEEEEEEEE--SS-EEEEEE-SSEEEEEEEPSSEEEEE-TTSSPPPPPBHHHHTSSS-SS--EE--TTTSSS--TTSSTTTT-SEEEEEEE--------EEE---SHHHHHHHHHHHHHTT---/--PPPP-HHHHHHHHHHS-GGGEEEGGGS-GGGG--TT-S-----SEEEE--SHHHHHHHHHHHHHHT--EEEESSS--SSSTT--SS--EEEE-TT---EEEEETTTTEEEE-TT-BHHHHHHHHHHTTEE-----S-TTSBHHHHHHHT---GGGGTT--GGGGEEEEEEE-TTS-EEE---S-S---SS--SHHHHTT-TTSS-EEEEEEEE-EEPP-EEEEEEEEESSHHHHHHTHHHHHTTT---SEEEEEEHHHHHHHHHHHSS--S--SSSEEEEEEEEESSHHHHHHHHHHHHHHHGGGT-S--EEE-SHHHHHHHHHHHHTHHHHHHHHSS-EEEE--B--GGGHHHHHHHHHHHHHHHT-B--EEEETTT-BEEEEEE-TT--HHHHHHHHHHHHHHHHHHHHHTT-BS-SSS--TTTTHHHHHHHS-HHHHHHHHHHHHHH-TT--BSTTSTTTT-

Sequence (2138 aa):
EKVAIDKSLYRGITVYVDHIEGQIHPVTFELIGKARELAAVIGHPVYALLMGTNITEKADELLKYGVDKVFVYDKPELKHFVIEPYANVLEDFIEKVKPSSILVGATNVGRSLAPRVAARYRTGLTADCTILEMKENTDLVQIRPAFGGNIMAQIVTENTRPQFCTVRYKVFTAPERVNEPWGDVEMMDIEKAKLVSAIEVMEVIKKEKGIDLSEAETIVAVGRGVKCEKDLDMIHEFAEKIGATVACTRPGIEAGWFDARLQIGLSGRTVKPKLIIALGISGAVQFAAGMQNSEYIIAINSDPKAPIFNIAHCGMVGDLYEILPELLTMIEGPENNMSKILVCIKQVPGTSNVEVDPETGVLIRDGVESKLNPYDLFGLETAFRLKEQLGGTITTLSMGPMQSKEVLMESFYMGADEGCLLSDRKFGGADVVATSYTLAQGTKRLGDFDLIICGKQTTDGDTAQVGPEMAEFLGIPHVTNVIKILAADEKGLTLQMNMEESLEIQRVPYPCLITVDKDIYTPRLPSYKRKLDISKNPEIKILTLKDMYDTNEKKYGLSGSPTQVERIFPPESNVEKTSFEGDGKVLAKALLGILTEKKYLGMNYKKVEASDIAAIKELIPAERVFVGTEIGEDFSHDELGSIHHSYPEVLIKVTSTEEVSKIMKYAYEHNIPVVVRGSGTGLVGACVPLFGGIMLETTLMNNILELDTENLTVTVEPGVLLMELSKFVEENDLFYPPDPGEKSATIAGNISTNAGGMRAVKYGVTRDYVRGLTVVLANGEIIELGGKIVKNSSGYSLKDLVIGSEGTLCVITKAILKLLPLPKMTLSLLIPFENISDAAGIVPKIIKSKAIPTAIEFMERQTILFAEDFLGKKFPDSSSNAYILLTFDGNTKEQVEAEYETVANLCLAEGAKDVYIVDTVERKDSVWSARGAFLEAIKASTTEMDECDVVVPRNRIAEFIEFTHDLAKEMDVRIPSFGHAGDGNLHIYVCRDELCQADWEAKLAEAMDRMYAKALTFEGLVSGEHGIGYAKRKYLLNDFGTEHLALMAGIKQTFDPKNLLNPKKVCQMAEKVAIDKSLYRGITVYVDHIEGQIHPVTFELIGKARELAAVIGHPVYALLMGTNITEKADELLKYGVDKVFVYDKPELKHFVIEPYANVLEDFIEKVKPSSILVGATNVGRSLAPRVAARYRTGLTADCTILEMKENTDLVQIRPAFGGNIMAQIVTENTRPQFCTVRYKVFTAPERVNEPWGDVEMMDIEKAKLVSAIEVMEVIKKEKGIDLSEAETIVAVGRGVKCEKDLDMIHEFAEKIGATVACTRPGIEAGWFDARLQIGLSGRTVKPKLIIALGISGAVQFAAGMQNSEYIIAINSDPKAPIFNIAHCGMVGDLYEILPELLTMIEGPENNMSKILVCIKQVPGTSNVEVDPETGVLIRDGVESKLNPYDLFGLETAFRLKEQLGGTITTLSMGPMQSKEVLMESFYMGADEGCLLSDRKFGGADVVATSYTLAQGTKRLGDFDLIICGKQTTDGDTAQVGPEMAEFLGIPHVTNVIKILAADEKGLTLQMNMEESLEIQRVPYPCLITVDKDIYTPRLPSYKRKLDISKNPEIKILTLKDMYDTNEKKYGLSGSPTQVERIFPPESNVEKTSFEGDGKVLAKALLGILTEKKYLGMNYKKVEASDIAAIKELIPAERVFVGTEIGEDFSHDELGSIHSYPEVLIKVTSTEEVSKIMKYAYEHNIPVVVRGSGTGLVGACVPLFGGIMLETTLMNNILELDTENLTVTVEPGVLLMELSKFVEENDLFYPPDPGEKSATIAGNISTNAGGMRAVKYGVTRDYVRGLTVVLANGEIIELGGKIVKNSSGYSLKDLVIGSEGTLCVITKAILKLLPLPKMTLSLLIPFENISDAAGIVPKIIKSKAIPTAIEFMERQTILFAEDFLGKKFPDSSSNAYILLTFDGNTKEQVEAEYETVANLCLAEGAKDVYIVDTVERKDSVWSARGAFLEAIKASTTEMDECDVVVPRNRIAEFIEFTHDLAKEMDVRIPSFGHAGDGNLHIYVCRDELCQADWEAKLAEAMDRMYAKALTFEGLVSGEHGIGYAKRKYLLNDFGTEHLALMAGIKQTFDPKNLLNPKKVCQMA

CATH classification: 3.30.43.10 (+2 more: 3.30.465.10, 3.30.70.2740)

B-factor: mean 90.61, std 21.15, range [30.0, 156.57]

Nearest PDB structures (foldseek):
  7qh2-assembly1_F  TM=1.002E+00  e=1.921E-99  Acetobacterium woodii
  8jdu-assembly1_A  TM=9.297E-01  e=4.753E-44  Mus musculus
  6lpq-assembly1_A  TM=9.190E-01  e=5.345E-44  Homo sapiens
  4bca-assembly1_B  TM=8.598E-01  e=6.317E-29  Cavia porcellus
  5adz-assembly1_B  TM=8.522E-01  e=2.045E-28  Cavia porcellus

GO terms:
  GO:0005737 cytoplasm (C, EXP)

Solvent-accessible surface area: 81156 Å² total; per-residue (Å²): 219,137,127,90,66,79,47,93,108,37,109,0,0,0,0,7,0,5,24,75,102,10,139,20,33,67,2,1,38,13,2,0,16,22,0,74,102,5,3,83,63,34,55,27,34,4,17,0,0,2,0,1,33,112,8,63,113,43,3,82,52,0,19,76,19,1,0,38,71,0,3,0,0,36,43,91,74,0,114,50,22,12,4,28,2,9,0,22,0,0,42,31,0,3,96,103,36,69,0,0,0,0,0,2,1,22,9,30,17,0,43,3,1,1,0,9,0,0,1,69,59,55,0,0,12,4,0,20,0,19,79,4,93,20,83,137,82,15,8,0,4,0,8,13,11,6,20,66,34,51,4,33,6,29,19,1,1,74,56,30,13,0,0,1,1,0,0,99,79,71,51,27,96,52,34,157,153,32,143,116,78,118,41,68,64,56,111,29,89,16,105,108,81,80,3,104,42,55,5,84,29,98,91,54,81,127,81,165,190,71,96,46,0,66,81,7,83,21,0,0,0,1,4,144,22,3,144,72,96,155,20,6,96,31,0,84,83,0,1,108,91,13,54,13,25,14,0,0,13,90,36,3,39,122,56,57,54,24,75,25,97,43,10,4,2,69,29,20,13,76,1,117,0,115,0,0,0,1,0,14,5,64,8,48,60,67,12,12,21,1,0,98,91,8,120,26,1,0,0,1,15,78,75,87,179,7,68,0,38,111,48,3,19,0,7,0,29,5,56,10,64,54,0,1,50,45,0,21,81,28,14,94,8,102,89,115,165,32,50,70,2,0,0,12,5,73,23,1,30,10,34,41,98,4,121,17,67,126,168,86,46,101,54,96,54,98,26,110,98,40,22,3,0,16,36,6,10,20,0,0,2,0,0,5,92,5,63,120,123,52,63,21,37,0,4,0,0,1,32,18,82,103,79,4,71,103,2,0,38,28,0,0,26,6,10,1,42,60,4,0,0,0,12,40,201,66,3,45,56,33,28,19,2,0,26,0,24,1,11,0,8,0,6,81,83,28,33,132,12,33,0,4,0,7,14,68,36,33,26,25,26,14,26,20,3,40,6,1,1,0,0,30,35,36,58,18,20,3,4,7,16,0,51,112,25,81,42,10,68,88,135,0,0,15,0,25,4,21,24,100,68,4,28,3,16,4,48,0,49,36,69,0,0,0,6,0,16,119,64,18,56,22,22,62,4,3,4,8,110,94,58,86,77,163,65,12,119,21,134,20,87,55,4,47,6,153,47,7,153,44,76,68,76,129,77,1,2,138,56,7,24,18,16,102,100,76,132,28,25,62,49,154,107,126,103,88,113,52,78,62,116,40,81,24,108,80,1,0,124,11,0,29,37,30,0,51,126,68,49,32,103,2,132,140,27,73,111,16,96,85,82,2,26,56,34,0,77,143,58,1,64,60,141,36,4,47,40,48,143,107,8,33,87,65,36,1,32,2,66,33,44,89,32,102,25,112,6,51,0,1,0,35,0,51,34,21,106,23,1,9,100,2,0,97,24,0,67,126,60,34,0,5,0,5,36,16,18,29,8,30,32,45,4,0,13,18,0,0,54,71,8,3,1,0,0,7,7,38,79,4,75,83,47,81,84,41,19,57,76,9,8,1,0,10,0,23,4,0,0,14,4,45,52,0,32,127,66,0,73,122,66,65,3,10,4,0,3,21,14,83,58,72,1,12,3,1,12,28,5,0,18,27,4,10,6,5,49,58,8,30,75,33,14,20,0,41,65,9,7,40,1,5,11,2,0,7,1,61,2,51,70,10,111,13,19,15,42,7,44,1,49,6,5,5,5,19,3,25,6,0,2,0,2,2,8,12,0,0,5,2,11,2,76,4,26,0,57,2,40,16,40,28,130,72,57,20,0,0,0,0,2,1,99,64,0,58,68,0,8,34,2,0,6,80,0,10,74,27,44,5,42,0,9,5,1,0,1,0,13,90,86,1,0,66,42,1,18,106,8,38,64,97,130,12,11,27,26,87,3,80,0,0,0,0,0,15,0,10,4,41,74,130,125,78,2,51,60,33,13,45,57,0,0,67,42,0,38,80,88,53,12,79,21,0,30,10,0,52,19,90,64,9,43,86,38,0,52,47,8,22,62,10,0,66,32,3,0,82,46,49,19,96,74,45,34,19,1,1,0,0,0,9,19,70,63,1,15,94,0,0,79,32,0,40,92,1,19,169,110,8,127,8,72,10,9,6,8,0,9,0,2,2,0,0,0,14,0,7,0,1,34,38,162,42,82,91,80,58,9,100,61,50,35,54,78,0,5,60,85,0,12,55,67,2,75,98,15,138,4,10,5,0,1,12,35,0,0,0,67,36,10,30,94,29,0,69,85,39,19,38,94,81,8,13,63,12,0,40,19,0,2,110,30,8,3,69,81,22,0,0,3,5,50,0,0,4,27,156,24,212,140,127,91,63,80,49,91,108,38,108,0,0,0,0,8,0,4,22,74,102,10,138,18,34,66,1,0,34,13,2,0,16,22,0,74,100,5,3,82,62,35,55,26,32,4,17,0,0,2,0,1,33,112,7,63,120,35,2,85,61,0,19,77,20,1,0,39,70,0,3,0,0,38,42,92,73,0,116,48,22,12,4,30,1,9,0,23,0,0,42,30,0,3,97,102,38,69,0,0,0,0,0,2,1,22,9,30,18,0,43,3,1,0,1,9,0,0,1,67,59,55,0,0,11,4,0,19,0,19,79,5,92,19,82,135,82,15,8,0,4,0,7,14,10,6,18,65,34,53,4,33,6,31,17,1,1,80,46,34,12,0,0,0,0,0,0,101,81,72,50,29,96,51,32,156,152,33,143,116,78,120,41,70,65,57,111,29,91,15,105,110,80,82,3,104,40,54,5,85,29,100,90,54,83,128,80,161,188,71,96,43,1,64,80,9,83,21,0,0,0,1,5,144,22,3,143,72,96,156,20,7,95,30,0,87,82,0,1,108,92,14,54,13,26,14,0,0,13,90,37,4,39,123,57,56,54,24,76,28,79,43,11,4,2,68,32,21,16,76,1,118,0,115,0,0,0,1,0,14,5,65,8,47,61,71,13,13,16,1,0,94,90,8,120,25,1,0,0,1,16,78,74,87,180,7,70,0,38,110,48,3,20,0,6,0,28,5,54,9,65,55,0,0,52,46,0,22,84,29,15,96,8,103,93,113,166,49,44,68,2,0,0,12,5,73,23,1,32,14,38,41,96,8,110,14,67,127,166,86,44,98,59,73,53,102,31,104,116,39,22,3,0,17,35,7,9,20,0,0,2,0,0,6,94,5,62,120,120,51,61,17,36,0,4,0,0,1,32,18,81,103,78,3,70,102,2,0,38,29,0,0,26,8,10,1,44,64,6,0,0,0,12,39,200,63,3,46,57,31,28,19,1,0,26,0,23,1,11,0,8,0,6,81,82,28,36,132,11,35,0,5,0,6,12,68,35,32,24,23,26,14,26,20,3,39,6,1,0,0,0,29,36,37,58,17,18,3,3,8,15,0,50,110,25,82,41,9,62,86,135,0,0,15,0,26,3,20,22,99,68,4,28,2,15,4,50,0,48,36,69,0,0,0,5,0,15,116,64,18,55,21,25,60,4,4,4,6,106,84,56,98,63,137,73,12,100,35,132,28,90,55,4,46,5,154,48,6,154,44,77,71,84,143,79,0,2,138,55,12,22,19,16,103,100,75,132,31,26,68,46,154,106,124,102,90,112,53,78,62,117,40,84,23,109,78,1,0,126,11,0,29,38,29,0,52,124,66,49,32,103,1,122,93,33,69,111,16,96,84,82,2,25,58,33,0,74,142,52,1,58,58,132,33,4,47,46,51,142,94,8,37,87,64,33,1,30,3,63,38,43,92,32,104,23,113,5,57,0,1,0,47,0,50,34,19,112,20,1,8,86,2,1,97,28,1,66,123,59,31,0,5,0,6,32,16,17,28,8,36,31,50,3,0,12,18,0,1,55,64,10,3,1,0,0,6,6,40,80,3,76,84,48,83,86,41,18,54,74,6,8,1,1,11,0,23,4,1,0,16,4,46,55,0,32,129,66,0,75,120,65,68,3,11,4,0,2,19,14,82,60,75,1,11,4,1,11,28,5,0,17,26,4,10,5,5,47,59,8,30,75,33,15,20,0,39,65,8,7,36,0,5,11,1,0,7,1,62,2,52,70,10,111,13,19,14,44,6,46,2,48,3,4,5,6,20,3,26,6,0,2,0,5,2,8,12,0,0,5,2,11,3,74,3,26,0,61,3,44,16,40,28,121,58,59,20,1,0,0,0,2,0,94,68,4,50,63,0,6,34,4,0,5,84,0,12,70,34,41,5,42,0,10,5,1,0,1,0,24,101,81,2,0,76,34,1,23,100,11,44,66,105,137,12,11,25,31,91,4,85,0,0,0,0,0,15,0,12,9,36,66,132,125,74,4,50,61,43,9,47,60,0,0,75,41,0,42,77,68,52,12,75,20,0,29,9,0,61,14,80,60,11,47,89,40,0,53,55,8,21,60,11,0,56,33,3,0,83,52,47,21,104,75,42,34,22,0,1,0,0,0,8,18,67,65,1,12,84,0,0,72,32,0,42,94,2,20,152,112,8,124,7,68,3,1,4,8,0,8,0,2,2,0,0,0,12,0,3,0,0,30,32,164,42,84,92,82,60,8,99,62,46,34,50,81,0,6,67,82,0,13,56,66,2,76,100,16,140,3,10,6,0,1,12,34,0,0,0,67,34,11,34,108,20,0,69,99,39,20,37,95,80,8,11,63,11,0,38,18,0,2,109,31,7,3,70,73,21,1,0,5,4,50,0,0,6,22,148,30

Foldseek 3Di:
DDDADDLVVAFEEEEEFDDQQAHTDPQRLLVLVVRVVQCVLAVGAYEYEAFAAPHPVVQCVVLQQAHAEYEYEHHHLRNDDDQQLLLLVVLVVCVPNVHQEYEYAQDPSRVRNQVVNCVVQVFEEEEAFQDWHADNVSKIWTWHADPVNPDIDTDITRGRGNYYYYHYPPRGDRDDTDPDGHHDYDYDYDDVVSSDDPDDDDDDDDDDDDDQQQPAQAEEEEEVLQPDLVVVVLVVVVCVLVVHHYAYAVVCVVVVSDDQQRHFFPSHAQYAHQEYEYAADQCDNRRCRRYLNHNAYHYEHQDPPGNVVVRHPHYHHDRPVVVRVVVVVVVCVVVPD/DAFEEQEWEKDAPDLPWAPDPPPLDIDRPDRPIDIFPQSLVLLQVVVVLCVVPVHAYEYEYEDAPVRVVRVLQSLLLPHAAYAYAHDPLFAQADLQQVLQSRLQVQVLVPDGFEYEYGQAGSHPRPSCSQVNNCVNVVAAEAEAFLEWPDNDPFWTWTWHDDPPDTDTDTGGTPYYYYYYPPSDDRDGRHPVSCVPPHGPYDHHYHYLVSGPPNDSCCHYNNVHPDDDDGDHDDDDDDDDDDDDDDDCSVVVVVCVVCVVVPVND/DPADDDDPVNVVVLCVLPPPVFKAADPSDDQLQQAAQQPPGGHAAGIEGEDAALQSVLVVLQVCVVRRFFEFEDANSHFHFAFRHDPPHGYYYYHLNQQDFDDQDPPLQKTKGFFNNWQLNVQVVQVVVQKGDQFDALDRRTTLLQCQQQQFHDFQCLPQRTQLQWWAWWWWAFSNSDTDIQGDSDDDDDDDDRPSSCNRRNSFLFTHTGMTMTHIGRHFDFKKKKKWAAAAVLLLLVCQVVLVVLVLGFRGWKKFFLVLLVLLCVVVVHHQPDRPHGMIIMTMHTHHDPVVSVVSVVSSQVVSVVRHIPHMDIQGDPVSCCSHVVSVSCSVVSVCVQAPDKGKFWWFFPLNCQRVLVVVVVVLCVVLVWDKGKIGTSSGRTIIIMTGCHPPDPVSSVVSVVVSLVVSLVVRLVRVIARHDRRHCWQRNQVSNCVNDDPVVLVVVVVVSCVRPVSSRGRANTNSHPD/DDDADDLVVAFEEEEEFDDQQAHTDPQRLLVLVVRVVQCVLAVGAYEYEAFAAPHPVVQCVVLQQAHAEYEYEHHHLRNDDDQQLLLLVVLVVCVPNVHQEYEYAQDPSRVRNVVVNCVVQVFAEEEAFQDWHADNVSKIWTWHADPVNPDIDTDITRGDPNHYYYHYPPRGDRDDTDPDGHHDYDYDYDDVVSSDDPDDDDDDDDDDDDDQQQPAQAEEEEEVLQPDLVVVVLVVVVCVLVVHHYAYAVVCVVVVSDDQQRHFFPSHAQYAHQEYEYAADQCDNRRCRRYLNHNAYHYEHQDPPGNVVVRHPHYHHDRPVVVRVVVVVVVCVVVPD/DQFEEQEWEKDAPDLPWADDPPPLDIPRPDRPIDIFPQSLVLLQVVVVLCVVPVHAYEYEYEDAPVRVVRVVQSVLLPHDAYAYAHDPLFAQADLQQVLQSRLQVQVLVPDGFEYEYGQAGSHPRPSCSQVNNCVNVVAAEAEAFLEWPDNDPFWTWTWHDDPPDTDTDTGGTPYYYYYYPPSDDRDGRHVVCCVPPNHPHPYHYHYLVSGPPNDSCCHYNNVHPDDDDGDHDDDDDDDDDDDDDDDCSVVVVVCVVCVVVPVND/DPADDDDPVNVVVLCVLAPPVQKDADPRQDQLQQAAQQPPGGHAAGIEGEDAALQSVLVVLQVCVVRVHFEFEDANRHFRFGFRHDPPRGYYYYYLNQQDFDDQDPPLQKTKGFFNNFQLNVQVVQVVVQKGDQFDALDRRTTLLQCQQQQFHDFQCLPQRTQLQWWAWWFWAFSNSDTDIQGDSDDDDDPDDRPSSVNRRNSFLFTHTGMTMTHIGRHFDFKKKKKWAAAAVLLLLVCQVVLVVLVLGFRGKKKFFLVLLVLLCVVVVHHQPDRPHGMMIMTMHTHHDPVVSVVSVVSSQVVSVVRGTPHMDIQGDPVSCCSHVVSVSCSVVSLVVQAPDKGKFWWFFPLNCQRVLVVVVVVLCVVLVWDKGKIGTSSGRIIIIMTGQHDDDPVSSVVSVVVSLVVSLVVRLVRVIARHDRRHNWQRNQVSNCVNDPPVVLVVVVVVSCVRPVSSRGRARTNSHPD

Radius of gyration: 45.73 Å; Cα contacts (8 Å, |Δi|>4): 5055; chains: 6; bounding box: 149×64×97 Å

InterPro domains:
  IPR001308 Electron transfer flavoprotein alpha subunit/FixB [PTHR43153] (72-392)
  IPR014729 Rossmann-like alpha/beta/alpha sandwich fold [G3DSA:3.40.50.620] (63-262)
  IPR014730 Electron transfer flavoprotein, alpha/beta-subunit, N-terminal [PF01012] (75-238)
  IPR014730 Electron transfer flavoprotein, alpha/beta-subunit, N-terminal [SM00893] (74-264)
  IPR014731 Electron transfer flavoprotein, alpha subunit, C-terminal [PF00766] (273-353)
  IPR029035 DHS-like NAD/FAD-binding domain superfamily [SSF52467] (270-391)
  IPR033947 Electron transfer flavoprotein, alpha subunit, N-terminal [cd01715] (73-250)